Protein 4EAC (pdb70)

Structure (mmCIF, N/CA/C/O backbone):
data_4EAC
#
_entry.id   4EAC
#
_cell.length_a   158.961
_cell.length_b   238.461
_cell.length_c   54.345
_cell.angle_alpha   90.00
_cell.angle_beta   90.00
_cell.angle_gamma   90.00
#
_symmetry.space_group_name_H-M   'P 21 21 2'
#
loop_
_entity.id
_entity.type
_entity.pdbx_description
1 polymer 'Mannonate dehydratase'
2 non-polymer 'CHLORIDE ION'
3 non-polymer 'MANGANESE (II) ION'
4 water water
#
loop_
_atom_site.group_PDB
_atom_site.id
_atom_site.type_symbol
_atom_site.label_atom_id
_atom_site.label_alt_id
_atom_site.label_comp_id
_atom_site.label_asym_id
_atom_site.label_entity_id
_atom_site.label_seq_id
_atom_site.pdbx_PDB_ins_code
_atom_site.Cartn_x
_atom_site.Cartn_y
_atom_site.Cartn_z
_atom_site.occupancy
_atom_site.B_iso_or_equiv
_atom_site.auth_seq_id
_atom_site.auth_comp_id
_atom_site.auth_asym_id
_atom_site.auth_atom_id
_atom_site.pdbx_PDB_model_num
ATOM 1 N N . SER A 1 19 ? 32.987 -12.352 6.836 1.00 36.43 -1 SER A N 1
ATOM 2 C CA . SER A 1 19 ? 33.131 -13.502 5.882 1.00 37.83 -1 SER A CA 1
ATOM 3 C C . SER A 1 19 ? 34.604 -13.776 5.519 1.00 37.99 -1 SER A C 1
ATOM 4 O O . SER A 1 19 ? 35.084 -14.903 5.680 1.00 38.89 -1 SER A O 1
ATOM 7 N N . HIS A 1 20 ? 35.302 -12.746 5.037 1.00 37.20 0 HIS A N 1
ATOM 8 C CA . HIS A 1 20 ? 36.764 -12.767 4.855 1.00 36.74 0 HIS A CA 1
ATOM 9 C C . HIS A 1 20 ? 37.448 -11.748 5.790 1.00 34.19 0 HIS A C 1
ATOM 10 O O . HIS A 1 20 ? 38.668 -11.749 5.946 1.00 34.27 0 HIS A O 1
ATOM 17 N N . MET A 1 21 ? 36.640 -10.890 6.408 1.00 31.11 1 MET A N 1
ATOM 18 C CA . MET A 1 21 ? 37.084 -9.977 7.456 1.00 28.16 1 MET A CA 1
ATOM 19 C C . MET A 1 21 ? 37.824 -10.733 8.573 1.00 26.77 1 MET A C 1
ATOM 20 O O . MET A 1 21 ? 37.374 -11.793 9.014 1.00 26.31 1 MET A O 1
ATOM 25 N N . GLU A 1 22 ? 38.949 -10.182 9.025 1.00 24.72 2 GLU A N 1
ATOM 26 C CA . GLU A 1 22 ? 39.699 -10.775 10.125 1.00 23.75 2 GLU A CA 1
ATOM 27 C C . GLU A 1 22 ? 39.018 -10.486 11.476 1.00 21.41 2 GLU A C 1
ATOM 28 O O . GLU A 1 22 ? 39.129 -9.395 12.029 1.00 20.40 2 GLU A O 1
ATOM 34 N N . GLN A 1 23 ? 38.308 -11.483 11.986 1.00 20.06 3 GLN A N 1
ATOM 35 C CA . GLN A 1 23 ? 37.437 -11.310 13.133 1.00 18.63 3 GLN A CA 1
ATOM 36 C C . GLN A 1 23 ? 38.083 -11.850 14.383 1.00 17.86 3 GLN A C 1
ATOM 37 O O . GLN A 1 23 ? 38.369 -13.045 14.474 1.00 17.77 3 GLN A O 1
ATOM 43 N N . THR A 1 24 ? 38.324 -10.943 15.332 1.00 16.36 4 THR A N 1
ATOM 44 C CA . THR A 1 24 ? 39.027 -11.270 16.576 1.00 15.61 4 THR A CA 1
ATOM 45 C C . THR A 1 24 ? 38.178 -10.939 17.808 1.00 14.49 4 THR A C 1
ATOM 46 O O . THR A 1 24 ? 37.132 -10.300 17.708 1.00 13.60 4 THR A O 1
ATOM 50 N N . TRP A 1 25 ? 38.632 -11.379 18.975 1.00 13.83 5 TRP A N 1
ATOM 51 C CA . TRP A 1 25 ? 37.796 -11.342 20.167 1.00 12.93 5 TRP A CA 1
ATOM 52 C C . TRP A 1 25 ? 38.696 -11.291 21.378 1.00 13.00 5 TRP A C 1
ATOM 53 O O . TRP A 1 25 ? 39.590 -12.143 21.539 1.00 13.66 5 TRP A O 1
ATOM 64 N N . ARG A 1 26 ? 38.477 -10.299 22.232 1.00 12.05 6 ARG A N 1
ATOM 65 C CA . ARG A 1 26 ? 39.289 -10.195 23.431 1.00 12.60 6 ARG A CA 1
ATOM 66 C C . ARG A 1 26 ? 38.910 -11.256 24.468 1.00 12.68 6 ARG A C 1
ATOM 67 O O . ARG A 1 26 ? 37.757 -11.351 24.875 1.00 11.64 6 ARG A O 1
ATOM 75 N N . TRP A 1 27 ? 39.904 -12.051 24.863 1.00 13.65 7 TRP A N 1
ATOM 76 C CA . TRP A 1 27 ? 39.751 -13.120 25.848 1.00 14.27 7 TRP A CA 1
ATOM 77 C C . TRP A 1 27 ? 40.775 -12.874 26.934 1.00 15.28 7 TRP A C 1
ATOM 78 O O . TRP A 1 27 ? 41.955 -12.722 26.633 1.00 16.03 7 TRP A O 1
ATOM 89 N N . TYR A 1 28 ? 40.345 -12.843 28.198 1.00 16.03 8 TYR A N 1
ATOM 90 C CA . TYR A 1 28 ? 41.264 -12.487 29.295 1.00 17.07 8 TYR A CA 1
ATOM 91 C C . TYR A 1 28 ? 42.140 -13.625 29.809 1.00 18.28 8 TYR A C 1
ATOM 92 O O . TYR A 1 28 ? 43.023 -13.409 30.638 1.00 19.60 8 TYR A O 1
ATOM 101 N N . GLY A 1 29 ? 41.917 -14.832 29.306 1.00 18.81 9 GLY A N 1
ATOM 102 C CA . GLY A 1 29 ? 42.691 -15.989 29.751 1.00 19.53 9 GLY A CA 1
ATOM 103 C C . GLY A 1 29 ? 41.823 -17.044 30.417 1.00 20.02 9 GLY A C 1
ATOM 104 O O . GLY A 1 29 ? 40.585 -16.938 30.400 1.00 19.13 9 GLY A O 1
ATOM 105 N N . PRO A 1 30 ? 42.467 -18.075 31.009 1.00 20.82 10 PRO A N 1
ATOM 106 C CA . PRO A 1 30 ? 41.782 -19.208 31.618 1.00 21.29 10 PRO A CA 1
ATOM 107 C C . PRO A 1 30 ? 40.705 -18.830 32.629 1.00 20.84 10 PRO A C 1
ATOM 108 O O . PRO A 1 30 ? 39.768 -19.594 32.797 1.00 21.51 10 PRO A O 1
ATOM 112 N N . ASN A 1 31 ? 40.839 -17.683 33.295 1.00 20.50 11 ASN A N 1
ATOM 113 C CA . ASN A 1 31 ? 39.864 -17.253 34.311 1.00 20.54 11 ASN A CA 1
ATOM 114 C C . ASN A 1 31 ? 38.665 -16.442 33.758 1.00 19.11 11 ASN A C 1
ATOM 115 O O . ASN A 1 31 ? 37.722 -16.136 34.498 1.00 18.42 11 ASN A O 1
ATOM 120 N N . ASP A 1 32 ? 38.713 -16.095 32.469 1.00 18.21 12 ASP A N 1
ATOM 121 C CA . ASP A 1 32 ? 37.603 -15.407 31.778 1.00 16.74 12 ASP A CA 1
ATOM 122 C C . ASP A 1 32 ? 36.378 -16.308 31.776 1.00 16.26 12 ASP A C 1
ATOM 123 O O . ASP A 1 32 ? 36.474 -17.457 31.355 1.00 17.24 12 ASP A O 1
ATOM 128 N N . PRO A 1 33 ? 35.219 -15.798 32.239 1.00 15.56 13 PRO A N 1
ATOM 129 C CA . PRO A 1 33 ? 33.982 -16.603 32.186 1.00 15.36 13 PRO A CA 1
ATOM 130 C C . PRO A 1 33 ? 33.541 -16.953 30.756 1.00 14.94 13 PRO A C 1
ATOM 131 O O . PRO A 1 33 ? 32.783 -17.905 30.551 1.00 14.72 13 PRO A O 1
ATOM 135 N N . VAL A 1 34 ? 34.022 -16.182 29.783 1.00 14.24 14 VAL A N 1
ATOM 136 C CA . VAL A 1 34 ? 33.826 -16.496 28.387 1.00 13.76 14 VAL A CA 1
ATOM 137 C C . VAL A 1 34 ? 34.900 -17.495 27.952 1.00 14.51 14 VAL A C 1
ATOM 138 O O . VAL A 1 34 ? 36.097 -17.223 28.050 1.00 14.53 14 VAL A O 1
ATOM 142 N N . SER A 1 35 ? 34.451 -18.655 27.487 1.00 14.96 15 SER A N 1
ATOM 143 C CA . SER A 1 35 ? 35.327 -19.735 27.061 1.00 15.31 15 SER A CA 1
ATOM 144 C C . SER A 1 35 ? 35.763 -19.559 25.613 1.00 15.38 15 SER A C 1
ATOM 145 O O . SER A 1 35 ? 35.158 -18.789 24.849 1.00 15.11 15 SER A O 1
ATOM 148 N N . LEU A 1 36 ? 36.803 -20.288 25.222 1.00 15.91 16 LEU A N 1
ATOM 149 C CA . LEU A 1 36 ? 37.275 -20.224 23.842 1.00 16.02 16 LEU A CA 1
ATOM 150 C C . LEU A 1 36 ? 36.279 -20.883 22.885 1.00 16.31 16 LEU A C 1
ATOM 151 O O . LEU A 1 36 ? 36.257 -20.559 21.697 1.00 16.59 16 LEU A O 1
ATOM 156 N N . ALA A 1 37 ? 35.446 -21.782 23.412 1.00 15.90 17 ALA A N 1
ATOM 157 C CA . ALA A 1 37 ? 34.353 -22.360 22.641 1.00 16.47 17 ALA A CA 1
ATOM 158 C C . ALA A 1 37 ? 33.284 -21.306 22.311 1.00 15.78 17 ALA A C 1
ATOM 159 O O . ALA A 1 37 ? 32.754 -21.297 21.203 1.00 16.14 17 ALA A O 1
ATOM 161 N N . ASP A 1 38 ? 32.976 -20.431 23.270 1.00 15.11 18 ASP A N 1
ATOM 162 C CA . ASP A 1 38 ? 32.066 -19.305 23.041 1.00 14.56 18 ASP A CA 1
ATOM 163 C C . ASP A 1 38 ? 32.613 -18.407 21.929 1.00 14.50 18 ASP A C 1
ATOM 164 O O . ASP A 1 38 ? 31.868 -17.970 21.045 1.00 13.85 18 ASP A O 1
ATOM 169 N N . VAL A 1 39 ? 33.916 -18.135 21.997 1.00 14.51 19 VAL A N 1
ATOM 170 C CA . VAL A 1 39 ? 34.601 -17.301 21.018 1.00 14.77 19 VAL A CA 1
ATOM 171 C C . VAL A 1 39 ? 34.480 -17.877 19.604 1.00 15.65 19 VAL A C 1
ATOM 172 O O . VAL A 1 39 ? 34.146 -17.155 18.666 1.00 15.17 19 VAL A O 1
ATOM 176 N N . ARG A 1 40 ? 34.726 -19.177 19.454 1.00 16.72 20 ARG A N 1
ATOM 177 C CA . ARG A 1 40 ? 34.608 -19.798 18.136 1.00 17.58 20 ARG A CA 1
ATOM 178 C C . ARG A 1 40 ? 33.192 -19.760 17.593 1.00 16.88 20 ARG A C 1
ATOM 179 O O . ARG A 1 40 ? 32.989 -19.464 16.418 1.00 16.70 20 ARG A O 1
ATOM 187 N N . GLN A 1 41 ? 32.225 -20.066 18.454 1.00 16.15 21 GLN A N 1
ATOM 188 C CA . GLN A 1 41 ? 30.808 -20.074 18.074 1.00 15.87 21 GLN A CA 1
ATOM 189 C C . GLN A 1 41 ? 30.307 -18.657 17.730 1.00 14.93 21 GLN A C 1
ATOM 190 O O . GLN A 1 41 ? 29.388 -18.496 16.921 1.00 15.34 21 GLN A O 1
ATOM 196 N N . ALA A 1 42 ? 30.939 -17.639 18.315 1.00 13.49 22 ALA A N 1
ATOM 197 C CA . ALA A 1 42 ? 30.662 -16.245 17.959 1.00 12.58 22 ALA A CA 1
ATOM 198 C C . ALA A 1 42 ? 31.130 -15.905 16.534 1.00 12.55 22 ALA A C 1
ATOM 199 O O . ALA A 1 42 ? 30.668 -14.940 15.948 1.00 11.54 22 ALA A O 1
ATOM 201 N N . GLY A 1 43 ? 32.019 -16.730 15.991 1.00 13.55 23 GLY A N 1
ATOM 202 C CA . GLY A 1 43 ? 32.517 -16.591 14.617 1.00 14.75 23 GLY A CA 1
ATOM 203 C C . GLY A 1 43 ? 33.854 -15.867 14.508 1.00 15.21 23 GLY A C 1
ATOM 204 O O . GLY A 1 43 ? 34.270 -15.511 13.411 1.00 15.80 23 GLY A O 1
ATOM 205 N N . ALA A 1 44 ? 34.519 -15.625 15.639 1.00 15.14 24 ALA A N 1
ATOM 206 C CA . ALA A 1 44 ? 35.867 -15.072 15.631 1.00 15.70 24 ALA A CA 1
ATOM 207 C C . ALA A 1 44 ? 36.884 -16.176 15.330 1.00 16.91 24 ALA A C 1
ATOM 208 O O . ALA A 1 44 ? 36.713 -17.312 15.758 1.00 17.12 24 ALA A O 1
ATOM 210 N N . THR A 1 45 ? 37.929 -15.844 14.580 1.00 17.72 25 THR A N 1
ATOM 211 C CA . THR A 1 45 ? 38.975 -16.814 14.267 1.00 19.29 25 THR A CA 1
ATOM 212 C C . THR A 1 45 ? 40.262 -16.435 14.981 1.00 19.17 25 THR A C 1
ATOM 213 O O . THR A 1 45 ? 41.227 -17.205 15.011 1.00 20.97 25 THR A O 1
ATOM 217 N N . GLY A 1 46 ? 40.272 -15.245 15.560 1.00 17.81 26 GLY A N 1
ATOM 218 C CA . GLY A 1 46 ? 41.449 -14.733 16.225 1.00 17.72 26 GLY A CA 1
ATOM 219 C C . GLY A 1 46 ? 41.144 -14.322 17.638 1.00 17.23 26 GLY A C 1
ATOM 220 O O . GLY A 1 46 ? 40.020 -13.915 17.946 1.00 16.99 26 GLY A O 1
ATOM 221 N N . VAL A 1 47 ? 42.146 -14.435 18.500 1.00 17.33 27 VAL A N 1
ATOM 222 C CA . VAL A 1 47 ? 42.026 -13.992 19.879 1.00 16.63 27 VAL A CA 1
ATOM 223 C C . VAL A 1 47 ? 42.930 -12.794 20.147 1.00 16.75 27 VAL A C 1
ATOM 224 O O . VAL A 1 47 ? 44.063 -12.725 19.659 1.00 17.13 27 VAL A O 1
ATOM 228 N N . VAL A 1 48 ? 42.393 -11.846 20.909 1.00 16.07 28 VAL A N 1
ATOM 229 C CA . VAL A 1 48 ? 43.125 -10.702 21.405 1.00 15.66 28 VAL A CA 1
ATOM 230 C C . VAL A 1 48 ? 43.281 -10.942 22.906 1.00 16.28 28 VAL A C 1
ATOM 231 O O . VAL A 1 48 ? 42.297 -11.210 23.608 1.00 15.78 28 VAL A O 1
ATOM 235 N N . THR A 1 49 ? 44.514 -10.879 23.397 1.00 16.66 29 THR A N 1
ATOM 236 C CA . THR A 1 49 ? 44.757 -11.165 24.792 1.00 17.31 29 THR A CA 1
ATOM 237 C C . THR A 1 49 ? 46.065 -10.548 25.269 1.00 18.37 29 THR A C 1
ATOM 238 O O . THR A 1 49 ? 46.804 -9.950 24.477 1.00 19.26 29 THR A O 1
ATOM 242 N N . ALA A 1 50 ? 46.316 -10.648 26.570 1.00 18.54 30 ALA A N 1
ATOM 243 C CA . ALA A 1 50 ? 47.545 -10.146 27.169 1.00 19.44 30 ALA A CA 1
ATOM 244 C C . ALA A 1 50 ? 47.862 -11.002 28.380 1.00 20.27 30 ALA A C 1
ATOM 245 O O . ALA A 1 50 ? 46.996 -11.732 28.876 1.00 20.08 30 ALA A O 1
ATOM 247 N N . LEU A 1 51 ? 49.097 -10.909 28.856 1.00 21.39 31 LEU A N 1
ATOM 248 C CA . LEU A 1 51 ? 49.501 -11.620 30.057 1.00 22.55 31 LEU A CA 1
ATOM 249 C C . LEU A 1 51 ? 49.274 -10.723 31.285 1.00 22.87 31 LEU A C 1
ATOM 250 O O . LEU A 1 51 ? 50.214 -10.131 31.837 1.00 23.45 31 LEU A O 1
ATOM 255 N N . HIS A 1 52 ? 48.006 -10.628 31.685 1.00 22.38 32 HIS A N 1
ATOM 256 C CA . HIS A 1 52 ? 47.559 -9.733 32.756 1.00 22.83 32 HIS A CA 1
ATOM 257 C C . HIS A 1 52 ? 48.171 -10.010 34.133 1.00 23.97 32 HIS A C 1
ATOM 258 O O . HIS A 1 52 ? 48.263 -9.103 34.959 1.00 24.09 32 HIS A O 1
ATOM 265 N N . HIS A 1 53 ? 48.589 -11.256 34.357 1.00 25.23 33 HIS A N 1
ATOM 266 C CA . HIS A 1 53 ? 49.135 -11.716 35.641 1.00 26.73 33 HIS A CA 1
ATOM 267 C C . HIS A 1 53 ? 50.605 -11.334 35.832 1.00 28.31 33 HIS A C 1
ATOM 268 O O . HIS A 1 53 ? 51.148 -11.439 36.935 1.00 29.41 33 HIS A O 1
ATOM 275 N N . ILE A 1 54 ? 51.248 -10.898 34.754 1.00 29.16 34 ILE A N 1
ATOM 276 C CA . ILE A 1 54 ? 52.627 -10.439 34.817 1.00 30.77 34 ILE A CA 1
ATOM 277 C C . ILE A 1 54 ? 52.657 -8.981 35.260 1.00 31.13 34 ILE A C 1
ATOM 278 O O . ILE A 1 54 ? 52.024 -8.126 34.628 1.00 30.67 34 ILE A O 1
ATOM 283 N N . PRO A 1 55 ? 53.380 -8.694 36.362 1.00 32.30 35 PRO A N 1
ATOM 284 C CA . PRO A 1 55 ? 53.403 -7.346 36.936 1.00 32.39 35 PRO A CA 1
ATOM 285 C C . PRO A 1 55 ? 53.777 -6.284 35.915 1.00 32.58 35 PRO A C 1
ATOM 286 O O . PRO A 1 55 ? 54.553 -6.544 34.994 1.00 32.95 35 PRO A O 1
ATOM 290 N N . ASN A 1 56 ? 53.205 -5.100 36.087 1.00 32.54 36 ASN A N 1
ATOM 291 C CA . ASN A 1 56 ? 53.458 -3.963 35.222 1.00 32.67 36 ASN A CA 1
ATOM 292 C C . ASN A 1 56 ? 54.927 -3.664 35.064 1.00 33.60 36 ASN A C 1
ATOM 293 O O . ASN A 1 56 ? 55.640 -3.526 36.059 1.00 34.42 36 ASN A O 1
ATOM 298 N N . GLY A 1 57 ? 55.363 -3.555 33.809 1.00 33.31 37 GLY A N 1
ATOM 299 C CA . GLY A 1 57 ? 56.730 -3.178 33.489 1.00 33.81 37 GLY A CA 1
ATOM 300 C C . GLY A 1 57 ? 57.729 -4.315 33.431 1.00 34.49 37 GLY A C 1
ATOM 301 O O . GLY A 1 57 ? 58.869 -4.115 33.008 1.00 35.82 37 GLY A O 1
ATOM 302 N N . GLU A 1 58 ? 57.329 -5.510 33.855 1.00 33.80 38 GLU A N 1
ATOM 303 C CA . GLU A 1 58 ? 58.253 -6.647 33.818 1.00 34.55 38 GLU A CA 1
ATOM 304 C C . GLU A 1 58 ? 58.203 -7.318 32.446 1.00 33.84 38 GLU A C 1
ATOM 305 O O . GLU A 1 58 ? 57.204 -7.191 31.722 1.00 32.43 38 GLU A O 1
ATOM 311 N N . VAL A 1 59 ? 59.291 -8.008 32.101 1.00 34.21 39 VAL A N 1
ATOM 312 C CA . VAL A 1 59 ? 59.437 -8.705 30.829 1.00 33.78 39 VAL A CA 1
ATOM 313 C C . VAL A 1 59 ? 58.455 -9.873 30.735 1.00 32.82 39 VAL A C 1
ATOM 314 O O . VAL A 1 59 ? 58.302 -10.648 31.687 1.00 32.69 39 VAL A O 1
ATOM 318 N N . TRP A 1 60 ? 57.789 -9.981 29.588 1.00 31.57 40 TRP A N 1
ATOM 319 C CA . TRP A 1 60 ? 56.962 -11.141 29.274 1.00 30.71 40 TRP A CA 1
ATOM 320 C C . TRP A 1 60 ? 57.881 -12.200 28.689 1.00 31.59 40 TRP A C 1
ATOM 321 O O . TRP A 1 60 ? 58.394 -12.034 27.581 1.00 31.91 40 TRP A O 1
ATOM 332 N N . SER A 1 61 ? 58.097 -13.279 29.435 1.00 31.79 41 SER A N 1
ATOM 333 C CA . SER A 1 61 ? 58.991 -14.343 28.997 1.00 32.82 41 SER A CA 1
ATOM 334 C C . SER A 1 61 ? 58.408 -15.157 27.845 1.00 32.28 41 SER A C 1
ATOM 335 O O . SER A 1 61 ? 57.181 -15.245 27.680 1.00 31.15 41 SER A O 1
ATOM 338 N N . VAL A 1 62 ? 59.297 -15.753 27.056 1.00 33.09 42 VAL A N 1
ATOM 339 C CA . VAL A 1 62 ? 58.904 -16.666 25.990 1.00 33.14 42 VAL A CA 1
ATOM 340 C C . VAL A 1 62 ? 58.024 -17.805 26.537 1.00 32.92 42 VAL A C 1
ATOM 341 O O . VAL A 1 62 ? 57.029 -18.174 25.920 1.00 32.29 42 VAL A O 1
ATOM 345 N N . GLU A 1 63 ? 58.385 -18.341 27.700 1.00 33.48 43 GLU A N 1
ATOM 346 C CA . GLU A 1 63 ? 57.605 -19.400 28.333 1.00 33.73 43 GLU A CA 1
ATOM 347 C C . GLU A 1 63 ? 56.131 -19.000 28.547 1.00 31.81 43 GLU A C 1
ATOM 348 O O . GLU A 1 63 ? 55.228 -19.759 28.197 1.00 31.05 43 GLU A O 1
ATOM 354 N N . GLU A 1 64 ? 55.909 -17.815 29.117 1.00 30.74 44 GLU A N 1
ATOM 355 C CA . GLU A 1 64 ? 54.556 -17.340 29.432 1.00 29.64 44 GLU A CA 1
ATOM 356 C C . GLU A 1 64 ? 53.753 -17.048 28.168 1.00 28.16 44 GLU A C 1
ATOM 357 O O . GLU A 1 64 ? 52.578 -17.383 28.080 1.00 27.26 44 GLU A O 1
ATOM 363 N N . ILE A 1 65 ? 54.415 -16.446 27.187 1.00 28.11 45 ILE A N 1
ATOM 364 C CA . ILE A 1 65 ? 53.806 -16.139 25.903 1.00 27.27 45 ILE A CA 1
ATOM 365 C C . ILE A 1 65 ? 53.358 -17.415 25.185 1.00 27.74 45 ILE A C 1
ATOM 366 O O . ILE A 1 65 ? 52.213 -17.496 24.727 1.00 26.78 45 ILE A O 1
ATOM 371 N N . LEU A 1 66 ? 54.251 -18.405 25.111 1.00 29.13 46 LEU A N 1
ATOM 372 C CA . LEU A 1 66 ? 53.966 -19.678 24.439 1.00 29.98 46 LEU A CA 1
ATOM 373 C C . LEU A 1 66 ? 52.869 -20.477 25.127 1.00 29.72 46 LEU A C 1
ATOM 374 O O . LEU A 1 66 ? 52.091 -21.161 24.459 1.00 29.74 46 LEU A O 1
ATOM 379 N N . LYS A 1 67 ? 52.822 -20.395 26.454 1.00 29.58 47 LYS A N 1
ATOM 380 C CA . LYS A 1 67 ? 51.751 -21.007 27.240 1.00 29.82 47 LYS A CA 1
ATOM 381 C C . LYS A 1 67 ? 50.362 -20.488 26.824 1.00 27.96 47 LYS A C 1
ATOM 382 O O . LYS A 1 67 ? 49.460 -21.280 26.546 1.00 27.94 47 LYS A O 1
ATOM 388 N N . ARG A 1 68 ? 50.202 -19.166 26.776 1.00 26.62 48 ARG A N 1
ATOM 389 C CA . ARG A 1 68 ? 48.928 -18.551 26.374 1.00 24.98 48 ARG A CA 1
ATOM 390 C C . ARG A 1 68 ? 48.600 -18.869 24.913 1.00 25.14 48 ARG A C 1
ATOM 391 O O . ARG A 1 68 ? 47.455 -19.176 24.574 1.00 24.30 48 ARG A O 1
ATOM 399 N N . LYS A 1 69 ? 49.625 -18.810 24.067 1.00 25.98 49 LYS A N 1
ATOM 400 C CA . LYS A 1 69 ? 49.509 -19.153 22.655 1.00 26.56 49 LYS A CA 1
ATOM 401 C C . LYS A 1 69 ? 49.002 -20.590 22.449 1.00 26.76 49 LYS A C 1
ATOM 402 O O . LYS A 1 69 ? 48.038 -20.812 21.698 1.00 26.60 49 LYS A O 1
ATOM 408 N N . ALA A 1 70 ? 49.617 -21.542 23.148 1.00 27.16 50 ALA A N 1
ATOM 409 C CA . ALA A 1 70 ? 49.240 -22.957 23.057 1.00 27.76 50 ALA A CA 1
ATOM 410 C C . ALA A 1 70 ? 47.788 -23.196 23.459 1.00 26.99 50 ALA A C 1
ATOM 411 O O . ALA A 1 70 ? 47.078 -23.931 22.781 1.00 27.02 50 ALA A O 1
ATOM 413 N N . ILE A 1 71 ? 47.352 -22.564 24.549 1.00 26.16 51 ILE A N 1
ATOM 414 C CA . ILE A 1 71 ? 45.977 -22.694 25.022 1.00 26.02 51 ILE A CA 1
ATOM 415 C C . ILE A 1 71 ? 44.983 -22.243 23.945 1.00 24.67 51 ILE A C 1
ATOM 416 O O . ILE A 1 71 ? 43.959 -22.894 23.710 1.00 24.44 51 ILE A O 1
ATOM 421 N N . ILE A 1 72 ? 45.305 -21.133 23.295 1.00 23.81 52 ILE A N 1
ATOM 422 C CA . ILE A 1 72 ? 44.472 -20.567 22.240 1.00 22.91 52 ILE A CA 1
ATOM 423 C C . ILE A 1 72 ? 44.450 -21.463 20.995 1.00 23.84 52 ILE A C 1
ATOM 424 O O . ILE A 1 72 ? 43.382 -21.746 20.449 1.00 23.38 52 ILE A O 1
ATOM 429 N N . GLU A 1 73 ? 45.619 -21.935 20.573 1.00 25.14 53 GLU A N 1
ATOM 430 C CA . GLU A 1 73 ? 45.710 -22.801 19.393 1.00 26.84 53 GLU A CA 1
ATOM 431 C C . GLU A 1 73 ? 45.028 -24.142 19.625 1.00 27.55 53 GLU A C 1
ATOM 432 O O . GLU A 1 73 ? 44.485 -24.759 18.703 1.00 27.87 53 GLU A O 1
ATOM 438 N N . ASP A 1 74 ? 45.045 -24.561 20.883 1.00 27.93 54 ASP A N 1
ATOM 439 C CA . ASP A 1 74 ? 44.355 -25.745 21.354 1.00 29.02 54 ASP A CA 1
ATOM 440 C C . ASP A 1 74 ? 42.857 -25.703 21.039 1.00 28.02 54 ASP A C 1
ATOM 441 O O . ASP A 1 74 ? 42.240 -26.744 20.804 1.00 28.67 54 ASP A O 1
ATOM 446 N N . ALA A 1 75 ? 42.280 -24.500 21.065 1.00 26.16 55 ALA A N 1
ATOM 447 C CA . ALA A 1 75 ? 40.856 -24.312 20.830 1.00 25.34 55 ALA A CA 1
ATOM 448 C C . ALA A 1 75 ? 40.539 -24.087 19.350 1.00 25.31 55 ALA A C 1
ATOM 449 O O . ALA A 1 75 ? 39.385 -23.858 18.993 1.00 24.70 55 ALA A O 1
ATOM 451 N N . GLY A 1 76 ? 41.560 -24.170 18.499 1.00 25.77 56 GLY A N 1
ATOM 452 C CA . GLY A 1 76 ? 41.391 -23.981 17.053 1.00 26.10 56 GLY A CA 1
ATOM 453 C C . GLY A 1 76 ? 41.346 -22.510 16.693 1.00 25.32 56 GLY A C 1
ATOM 454 O O . GLY A 1 76 ? 40.693 -22.113 15.729 1.00 25.05 56 GLY A O 1
ATOM 455 N N . LEU A 1 77 ? 42.037 -21.703 17.491 1.00 24.76 57 LEU A N 1
ATOM 456 C CA . LEU A 1 77 ? 42.101 -20.267 17.293 1.00 23.80 57 LEU A CA 1
ATOM 457 C C . LEU A 1 77 ? 43.568 -19.857 17.150 1.00 24.09 57 LEU A C 1
ATOM 458 O O . LEU A 1 77 ? 44.458 -20.663 17.383 1.00 25.15 57 LEU A O 1
ATOM 463 N N . VAL A 1 78 ? 43.820 -18.617 16.746 1.00 23.85 58 VAL A N 1
ATOM 464 C CA . VAL A 1 78 ? 45.180 -18.070 16.740 1.00 23.99 58 VAL A CA 1
ATOM 465 C C . VAL A 1 78 ? 45.221 -16.821 17.615 1.00 23.17 58 VAL A C 1
ATOM 466 O O . VAL A 1 78 ? 44.214 -16.133 17.782 1.00 22.31 58 VAL A O 1
ATOM 470 N N . TRP A 1 79 ? 46.379 -16.543 18.198 1.00 23.74 59 TRP A N 1
ATOM 471 C CA . TRP A 1 79 ? 46.568 -15.320 18.968 1.00 23.17 59 TRP A CA 1
ATOM 472 C C . TRP A 1 79 ? 47.042 -14.240 18.007 1.00 23.54 59 TRP A C 1
ATOM 473 O O . TRP A 1 79 ? 48.171 -14.275 17.527 1.00 24.50 59 TRP A O 1
ATOM 484 N N . SER A 1 80 ? 46.150 -13.290 17.737 1.00 23.16 60 SER A N 1
ATOM 485 C CA . SER A 1 80 ? 46.300 -12.322 16.650 1.00 23.40 60 SER A CA 1
ATOM 486 C C . SER A 1 80 ? 46.924 -11.013 17.094 1.00 22.71 60 SER A C 1
ATOM 487 O O . SER A 1 80 ? 47.792 -10.473 16.415 1.00 23.12 60 SER A O 1
ATOM 490 N N . VAL A 1 81 ? 46.430 -10.488 18.214 1.00 21.22 61 VAL A N 1
ATOM 491 C CA . VAL A 1 81 ? 46.798 -9.166 18.687 1.00 20.23 61 VAL A CA 1
ATOM 492 C C . VAL A 1 81 ? 47.002 -9.215 20.194 1.00 20.03 61 VAL A C 1
ATOM 493 O O . VAL A 1 81 ? 46.297 -9.930 20.900 1.00 19.51 61 VAL A O 1
ATOM 497 N N . VAL A 1 82 ? 47.997 -8.473 20.663 1.00 20.07 62 VAL A N 1
ATOM 498 C CA . VAL A 1 82 ? 48.234 -8.290 22.071 1.00 20.18 62 VAL A CA 1
ATOM 499 C C . VAL A 1 82 ? 47.524 -7.005 22.493 1.00 19.70 62 VAL A C 1
ATOM 500 O O . VAL A 1 82 ? 47.735 -5.954 21.896 1.00 20.24 62 VAL A O 1
ATOM 504 N N . GLU A 1 83 ? 46.682 -7.092 23.515 1.00 19.33 63 GLU A N 1
ATOM 505 C CA . GLU A 1 83 ? 46.061 -5.900 24.101 1.00 18.93 63 GLU A CA 1
ATOM 506 C C . GLU A 1 83 ? 45.937 -6.064 25.614 1.00 18.96 63 GLU A C 1
ATOM 507 O O . GLU A 1 83 ? 45.065 -6.808 26.077 1.00 18.32 63 GLU A O 1
ATOM 513 N N . SER A 1 84 ? 46.791 -5.396 26.392 1.00 19.36 64 SER A N 1
ATOM 514 C CA . SER A 1 84 ? 47.877 -4.546 25.913 1.00 20.41 64 SER A CA 1
ATOM 515 C C . SER A 1 84 ? 49.191 -4.933 26.597 1.00 21.18 64 SER A C 1
ATOM 516 O O . SER A 1 84 ? 49.200 -5.748 27.525 1.00 21.29 64 SER A O 1
ATOM 519 N N . VAL A 1 85 ? 50.295 -4.351 26.135 1.00 21.84 65 VAL A N 1
ATOM 520 C CA . VAL A 1 85 ? 51.531 -4.364 26.906 1.00 22.60 65 VAL A CA 1
ATOM 521 C C . VAL A 1 85 ? 51.522 -3.046 27.672 1.00 22.74 65 VAL A C 1
ATOM 522 O O . VAL A 1 85 ? 51.625 -1.975 27.066 1.00 22.88 65 VAL A O 1
ATOM 526 N N . PRO A 1 86 ? 51.369 -3.116 29.006 1.00 22.85 66 PRO A N 1
ATOM 527 C CA . PRO A 1 86 ? 51.147 -1.892 29.777 1.00 22.93 66 PRO A CA 1
ATOM 528 C C . PRO A 1 86 ? 52.403 -1.034 29.867 1.00 24.28 66 PRO A C 1
ATOM 529 O O . PRO A 1 86 ? 53.515 -1.563 29.959 1.00 25.22 66 PRO A O 1
ATOM 533 N N . ILE A 1 87 ? 52.212 0.279 29.824 1.00 24.38 67 ILE A N 1
ATOM 534 C CA . ILE A 1 87 ? 53.297 1.236 29.987 1.00 25.48 67 ILE A CA 1
ATOM 535 C C . ILE A 1 87 ? 53.313 1.717 31.442 1.00 25.99 67 ILE A C 1
ATOM 536 O O . ILE A 1 87 ? 52.352 2.345 31.904 1.00 25.53 67 ILE A O 1
ATOM 541 N N . HIS A 1 88 ? 54.394 1.413 32.159 1.00 27.15 68 HIS A N 1
ATOM 542 C CA . HIS A 1 88 ? 54.536 1.791 33.568 1.00 27.64 68 HIS A CA 1
ATOM 543 C C . HIS A 1 88 ? 54.367 3.303 33.751 1.00 27.98 68 HIS A C 1
ATOM 544 O O . HIS A 1 88 ? 54.787 4.092 32.900 1.00 28.17 68 HIS A O 1
ATOM 551 N N . GLU A 1 89 ? 53.732 3.695 34.853 1.00 28.09 69 GLU A N 1
ATOM 552 C CA . GLU A 1 89 ? 53.519 5.116 35.177 1.00 28.83 69 GLU A CA 1
ATOM 553 C C . GLU A 1 89 ? 54.807 5.939 35.270 1.00 30.17 69 GLU A C 1
ATOM 554 O O . GLU A 1 89 ? 54.792 7.142 35.017 1.00 30.53 69 GLU A O 1
ATOM 560 N N . ASP A 1 90 ? 55.909 5.285 35.634 1.00 31.26 70 ASP A N 1
ATOM 561 C CA . ASP A 1 90 ? 57.220 5.930 35.658 1.00 32.88 70 ASP A CA 1
ATOM 562 C C . ASP A 1 90 ? 57.615 6.425 34.273 1.00 33.04 70 ASP A C 1
ATOM 563 O O . ASP A 1 90 ? 58.258 7.464 34.153 1.00 33.87 70 ASP A O 1
ATOM 568 N N . ILE A 1 91 ? 57.239 5.683 33.235 1.00 32.38 71 ILE A N 1
ATOM 569 C CA . ILE A 1 91 ? 57.506 6.120 31.864 1.00 32.82 71 ILE A CA 1
ATOM 570 C C . ILE A 1 91 ? 56.670 7.359 31.513 1.00 32.58 71 ILE A C 1
ATOM 571 O O . ILE A 1 91 ? 57.159 8.295 30.882 1.00 33.44 71 ILE A O 1
ATOM 576 N N . LYS A 1 92 ? 55.418 7.366 31.945 1.00 31.91 72 LYS A N 1
ATOM 577 C CA . LYS A 1 92 ? 54.500 8.458 31.639 1.00 31.85 72 LYS A CA 1
ATOM 578 C C . LYS A 1 92 ? 54.862 9.755 32.360 1.00 33.03 72 LYS A C 1
ATOM 579 O O . LYS A 1 92 ? 54.702 10.841 31.802 1.00 33.06 72 LYS A O 1
ATOM 585 N N . THR A 1 93 ? 55.367 9.635 33.585 1.00 33.92 73 THR A N 1
ATOM 586 C CA . THR A 1 93 ? 55.823 10.799 34.343 1.00 35.41 73 THR A CA 1
ATOM 587 C C . THR A 1 93 ? 57.311 11.105 34.118 1.00 37.41 73 THR A C 1
ATOM 588 O O . THR A 1 93 ? 57.813 12.135 34.586 1.00 38.43 73 THR A O 1
ATOM 592 N N . HIS A 1 94 ? 58.006 10.215 33.402 1.00 38.22 74 HIS A N 1
ATOM 593 C CA . HIS A 1 94 ? 59.461 10.309 33.189 1.00 40.40 74 HIS A CA 1
ATOM 594 C C . HIS A 1 94 ? 60.219 10.463 34.523 1.00 42.05 74 HIS A C 1
ATOM 595 O O . HIS A 1 94 ? 61.055 11.360 34.680 1.00 43.21 74 HIS A O 1
ATOM 602 N N . THR A 1 95 ? 59.892 9.591 35.478 1.00 42.23 75 THR A N 1
ATOM 603 C CA . THR A 1 95 ? 60.543 9.548 36.788 1.00 44.09 75 THR A CA 1
ATOM 604 C C . THR A 1 95 ? 60.966 8.113 37.136 1.00 44.46 75 THR A C 1
ATOM 605 O O . THR A 1 95 ? 60.713 7.183 36.366 1.00 43.57 75 THR A O 1
ATOM 609 N N . GLY A 1 96 ? 61.619 7.950 38.290 1.00 45.69 76 GLY A N 1
ATOM 610 C CA . GLY A 1 96 ? 61.969 6.634 38.830 1.00 46.16 76 GLY A CA 1
ATOM 611 C C . GLY A 1 96 ? 62.734 5.707 37.901 1.00 46.72 76 GLY A C 1
ATOM 612 O O . GLY A 1 96 ? 63.764 6.078 37.341 1.00 47.64 76 GLY A O 1
ATOM 613 N N . ASN A 1 97 ? 62.203 4.501 37.722 1.00 46.22 77 ASN A N 1
ATOM 614 C CA . ASN A 1 97 ? 62.908 3.435 37.013 1.00 46.96 77 ASN A CA 1
ATOM 615 C C . ASN A 1 97 ? 62.552 3.319 35.524 1.00 45.90 77 ASN A C 1
ATOM 616 O O . ASN A 1 97 ? 62.609 2.227 34.950 1.00 45.49 77 ASN A O 1
ATOM 621 N N . TYR A 1 98 ? 62.223 4.451 34.898 1.00 45.40 78 TYR A N 1
ATOM 622 C CA . TYR A 1 98 ? 61.714 4.465 33.521 1.00 44.54 78 TYR A CA 1
ATOM 623 C C . TYR A 1 98 ? 62.633 3.784 32.502 1.00 44.98 78 TYR A C 1
ATOM 624 O O . TYR A 1 98 ? 62.154 3.158 31.554 1.00 44.11 78 TYR A O 1
ATOM 633 N N . GLU A 1 99 ? 63.941 3.908 32.708 1.00 46.09 79 GLU A N 1
ATOM 634 C CA . GLU A 1 99 ? 64.926 3.363 31.772 1.00 46.89 79 GLU A CA 1
ATOM 635 C C . GLU A 1 99 ? 64.923 1.839 31.743 1.00 46.07 79 GLU A C 1
ATOM 636 O O . GLU A 1 99 ? 65.026 1.235 30.670 1.00 46.03 79 GLU A O 1
ATOM 642 N N . GLN A 1 100 ? 64.791 1.230 32.918 1.00 45.29 80 GLN A N 1
ATOM 643 C CA . GLN A 1 100 ? 64.663 -0.218 33.032 1.00 44.44 80 GLN A CA 1
ATOM 644 C C . GLN A 1 100 ? 63.332 -0.711 32.429 1.00 41.96 80 GLN A C 1
ATOM 645 O O . GLN A 1 100 ? 63.313 -1.684 31.669 1.00 41.41 80 GLN A O 1
ATOM 651 N N . TRP A 1 101 ? 62.239 -0.021 32.756 1.00 40.04 81 TRP A N 1
ATOM 652 C CA . TRP A 1 101 ? 60.909 -0.364 32.242 1.00 37.89 81 TRP A CA 1
ATOM 653 C C . TRP A 1 101 ? 60.892 -0.355 30.708 1.00 36.96 81 TRP A C 1
ATOM 654 O O . TRP A 1 101 ? 60.328 -1.257 30.080 1.00 35.88 81 TRP A O 1
ATOM 665 N N . ILE A 1 102 ? 61.529 0.660 30.124 1.00 36.83 82 ILE A N 1
ATOM 666 C CA . ILE A 1 102 ? 61.672 0.779 28.670 1.00 36.21 82 ILE A CA 1
ATOM 667 C C . ILE A 1 102 ? 62.446 -0.409 28.081 1.00 36.57 82 ILE A C 1
ATOM 668 O O . ILE A 1 102 ? 62.023 -0.992 27.081 1.00 35.80 82 ILE A O 1
ATOM 673 N N . ALA A 1 103 ? 63.565 -0.768 28.712 1.00 37.39 83 ALA A N 1
ATOM 674 C CA . ALA A 1 103 ? 64.365 -1.911 28.271 1.00 38.07 83 ALA A CA 1
ATOM 675 C C . ALA A 1 103 ? 63.552 -3.204 28.312 1.00 36.86 83 ALA A C 1
ATOM 676 O O . ALA A 1 103 ? 63.617 -4.018 27.394 1.00 37.11 83 ALA A O 1
ATOM 678 N N . ASN A 1 104 ? 62.783 -3.375 29.382 1.00 35.67 84 ASN A N 1
ATOM 679 C CA . ASN A 1 104 ? 61.902 -4.525 29.541 1.00 34.40 84 ASN A CA 1
ATOM 680 C C . ASN A 1 104 ? 60.792 -4.591 28.482 1.00 32.92 84 ASN A C 1
ATOM 681 O O . ASN A 1 104 ? 60.523 -5.663 27.923 1.00 32.60 84 ASN A O 1
ATOM 686 N N . TYR A 1 105 ? 60.166 -3.442 28.216 1.00 31.56 85 TYR A N 1
ATOM 687 C CA . TYR A 1 105 ? 59.172 -3.301 27.154 1.00 30.20 85 TYR A CA 1
ATOM 688 C C . TYR A 1 105 ? 59.774 -3.737 25.818 1.00 30.77 85 TYR A C 1
ATOM 689 O O . TYR A 1 105 ? 59.163 -4.508 25.068 1.00 30.08 85 TYR A O 1
ATOM 698 N N . GLN A 1 106 ? 60.981 -3.251 25.539 1.00 31.72 86 GLN A N 1
ATOM 699 C CA . GLN A 1 106 ? 61.723 -3.639 24.341 1.00 32.60 86 GLN A CA 1
ATOM 700 C C . GLN A 1 106 ? 61.925 -5.158 24.263 1.00 32.77 86 GLN A C 1
ATOM 701 O O . GLN A 1 106 ? 61.745 -5.754 23.203 1.00 32.59 86 GLN A O 1
ATOM 707 N N . GLN A 1 107 ? 62.278 -5.777 25.390 1.00 33.06 87 GLN A N 1
ATOM 708 C CA . GLN A 1 107 ? 62.521 -7.223 25.437 1.00 33.41 87 GLN A CA 1
ATOM 709 C C . GLN A 1 107 ? 61.225 -8.019 25.281 1.00 31.90 87 GLN A C 1
ATOM 710 O O . GLN A 1 107 ? 61.196 -9.051 24.604 1.00 32.07 87 GLN A O 1
ATOM 716 N N . THR A 1 108 ? 60.160 -7.526 25.906 1.00 30.35 88 THR A N 1
ATOM 717 C CA . THR A 1 108 ? 58.824 -8.079 25.721 1.00 28.86 88 THR A CA 1
ATOM 718 C C . THR A 1 108 ? 58.457 -8.153 24.237 1.00 28.42 88 THR A C 1
ATOM 719 O O . THR A 1 108 ? 57.974 -9.179 23.767 1.00 27.92 88 THR A O 1
ATOM 723 N N . LEU A 1 109 ? 58.715 -7.075 23.499 1.00 28.81 89 LEU A N 1
ATOM 724 C CA . LEU A 1 109 ? 58.369 -7.026 22.070 1.00 28.51 89 LEU A CA 1
ATOM 725 C C . LEU A 1 109 ? 59.193 -8.040 21.271 1.00 29.69 89 LEU A C 1
ATOM 726 O O . LEU A 1 109 ? 58.667 -8.723 20.377 1.00 29.15 89 LEU A O 1
ATOM 731 N N . ARG A 1 110 ? 60.480 -8.136 21.611 1.00 30.72 90 ARG A N 1
ATOM 732 C CA . ARG A 1 110 ? 61.359 -9.157 21.047 1.00 32.24 90 ARG A CA 1
ATOM 733 C C . ARG A 1 110 ? 60.814 -10.562 21.320 1.00 31.75 90 ARG A C 1
ATOM 734 O O . ARG A 1 110 ? 60.778 -11.407 20.421 1.00 32.22 90 ARG A O 1
ATOM 742 N N . ASN A 1 111 ? 60.397 -10.808 22.559 1.00 30.90 91 ASN A N 1
ATOM 743 C CA . ASN A 1 111 ? 59.865 -12.115 22.931 1.00 30.70 91 ASN A CA 1
ATOM 744 C C . ASN A 1 111 ? 58.570 -12.448 22.180 1.00 29.55 91 ASN A C 1
ATOM 745 O O . ASN A 1 111 ? 58.432 -13.548 21.642 1.00 29.84 91 ASN A O 1
ATOM 750 N N . LEU A 1 112 ? 57.646 -11.488 22.123 1.00 28.20 92 LEU A N 1
ATOM 751 C CA . LEU A 1 112 ? 56.405 -11.642 21.352 1.00 27.42 92 LEU A CA 1
ATOM 752 C C . LEU A 1 112 ? 56.675 -11.991 19.896 1.00 28.38 92 LEU A C 1
ATOM 753 O O . LEU A 1 112 ? 56.099 -12.947 19.365 1.00 28.36 92 LEU A O 1
ATOM 758 N N . ALA A 1 113 ? 57.558 -11.217 19.264 1.00 29.16 93 ALA A N 1
ATOM 759 C CA . ALA A 1 113 ? 57.913 -11.426 17.868 1.00 30.39 93 ALA A CA 1
ATOM 760 C C . ALA A 1 113 ? 58.531 -12.801 17.645 1.00 31.67 93 ALA A C 1
ATOM 761 O O . ALA A 1 113 ? 58.182 -13.502 16.696 1.00 31.91 93 ALA A O 1
ATOM 763 N N . GLN A 1 114 ? 59.445 -13.181 18.530 1.00 32.98 94 GLN A N 1
ATOM 764 C CA . GLN A 1 114 ? 60.065 -14.501 18.484 1.00 34.64 94 GLN A CA 1
ATOM 765 C C . GLN A 1 114 ? 59.006 -15.617 18.566 1.00 34.24 94 GLN A C 1
ATOM 766 O O . GLN A 1 114 ? 59.200 -16.711 18.027 1.00 35.26 94 GLN A O 1
ATOM 772 N N . CYS A 1 115 ? 57.882 -15.322 19.222 1.00 32.81 95 CYS A N 1
ATOM 773 C CA . CYS A 1 115 ? 56.770 -16.263 19.322 1.00 32.25 95 CYS A CA 1
ATOM 774 C C . CYS A 1 115 ? 55.713 -16.128 18.207 1.00 31.93 95 CYS A C 1
ATOM 775 O O . CYS A 1 115 ? 54.694 -16.820 18.235 1.00 31.69 95 CYS A O 1
ATOM 778 N N . GLY A 1 116 ? 55.948 -15.240 17.240 1.00 32.18 96 GLY A N 1
ATOM 779 C CA . GLY A 1 116 ? 55.071 -15.110 16.065 1.00 31.91 96 GLY A CA 1
ATOM 780 C C . GLY A 1 116 ? 53.823 -14.263 16.263 1.00 30.79 96 GLY A C 1
ATOM 781 O O . GLY A 1 116 ? 52.837 -14.423 15.542 1.00 30.30 96 GLY A O 1
ATOM 782 N N . ILE A 1 117 ? 53.875 -13.359 17.238 1.00 30.40 97 ILE A N 1
ATOM 783 C CA . ILE A 1 117 ? 52.757 -12.480 17.576 1.00 29.33 97 ILE A CA 1
ATOM 784 C C . ILE A 1 117 ? 53.208 -11.050 17.298 1.00 29.34 97 ILE A C 1
ATOM 785 O O . ILE A 1 117 ? 54.116 -10.537 17.970 1.00 29.90 97 ILE A O 1
ATOM 790 N N . ARG A 1 118 ? 52.590 -10.413 16.307 1.00 28.46 98 ARG A N 1
ATOM 791 C CA . ARG A 1 118 ? 53.231 -9.263 15.652 1.00 29.27 98 ARG A CA 1
ATOM 792 C C . ARG A 1 118 ? 52.460 -7.933 15.636 1.00 27.53 98 ARG A C 1
ATOM 793 O O . ARG A 1 118 ? 52.867 -6.988 14.952 1.00 27.41 98 ARG A O 1
ATOM 801 N N . THR A 1 119 ? 51.372 -7.857 16.399 1.00 25.71 99 THR A N 1
ATOM 802 C CA . THR A 1 119 ? 50.627 -6.613 16.537 1.00 24.30 99 THR A CA 1
ATOM 803 C C . THR A 1 119 ? 50.355 -6.309 18.011 1.00 23.52 99 THR A C 1
ATOM 804 O O . THR A 1 119 ? 49.768 -7.127 18.734 1.00 22.77 99 THR A O 1
ATOM 808 N N . VAL A 1 120 ? 50.781 -5.127 18.447 1.00 22.86 100 VAL A N 1
ATOM 809 C CA . VAL A 1 120 ? 50.637 -4.748 19.841 1.00 22.20 100 VAL A CA 1
ATOM 810 C C . VAL A 1 120 ? 49.828 -3.468 20.010 1.00 21.39 100 VAL A C 1
ATOM 811 O O . VAL A 1 120 ? 50.211 -2.403 19.528 1.00 21.77 100 VAL A O 1
ATOM 815 N N . CYS A 1 121 ? 48.699 -3.609 20.697 1.00 20.30 101 CYS A N 1
ATOM 816 C CA . CYS A 1 121 ? 47.841 -2.502 21.085 1.00 19.62 101 CYS A CA 1
ATOM 817 C C . CYS A 1 121 ? 48.331 -2.012 22.445 1.00 19.50 101 CYS A C 1
ATOM 818 O O . CYS A 1 121 ? 48.762 -2.813 23.268 1.00 20.13 101 CYS A O 1
ATOM 821 N N . TYR A 1 122 ? 48.292 -0.703 22.666 1.00 19.04 102 TYR A N 1
ATOM 822 C CA . TYR A 1 122 ? 48.764 -0.089 23.910 1.00 19.49 102 TYR A CA 1
ATOM 823 C C . TYR A 1 122 ? 48.124 1.296 24.015 1.00 19.43 102 TYR A C 1
ATOM 824 O O . TYR A 1 122 ? 47.528 1.785 23.047 1.00 19.40 102 TYR A O 1
ATOM 833 N N . ASN A 1 123 ? 48.252 1.933 25.176 1.00 19.48 103 ASN A N 1
ATOM 834 C CA . ASN A 1 123 ? 47.737 3.289 25.355 1.00 19.23 103 ASN A CA 1
ATOM 835 C C . ASN A 1 123 ? 48.641 4.160 26.218 1.00 19.93 103 ASN A C 1
ATOM 836 O O . ASN A 1 123 ? 49.523 3.653 26.919 1.00 20.61 103 ASN A O 1
ATOM 841 N N . PHE A 1 124 ? 48.411 5.469 26.167 1.00 19.95 104 PHE A N 1
ATOM 842 C CA . PHE A 1 124 ? 49.176 6.418 26.982 1.00 20.92 104 PHE A CA 1
ATOM 843 C C . PHE A 1 124 ? 48.251 7.290 27.834 1.00 20.55 104 PHE A C 1
ATOM 844 O O . PHE A 1 124 ? 48.553 8.443 28.100 1.00 21.60 104 PHE A O 1
ATOM 852 N N . MET A 1 125 ? 47.104 6.743 28.219 1.00 19.73 105 MET A N 1
ATOM 853 C CA . MET A 1 125 ? 46.226 7.394 29.177 1.00 19.69 105 MET A CA 1
ATOM 854 C C . MET A 1 125 ? 46.955 7.427 30.518 1.00 20.45 105 MET A C 1
ATOM 855 O O . MET A 1 125 ? 47.389 6.382 31.012 1.00 20.18 105 MET A O 1
ATOM 860 N N . PRO A 1 126 ? 47.116 8.628 31.101 1.00 21.10 106 PRO A N 1
ATOM 861 C CA . PRO A 1 126 ? 47.861 8.725 32.356 1.00 21.90 106 PRO A CA 1
ATOM 862 C C . PRO A 1 126 ? 46.974 8.471 33.575 1.00 21.36 106 PRO A C 1
ATOM 863 O O . PRO A 1 126 ? 45.848 8.959 33.618 1.00 21.15 106 PRO A O 1
ATOM 867 N N . VAL A 1 127 ? 47.500 7.710 34.539 1.00 21.69 107 VAL A N 1
ATOM 868 C CA . VAL A 1 127 ? 46.822 7.331 35.797 1.00 21.38 107 VAL A CA 1
ATOM 869 C C . VAL A 1 127 ? 45.618 6.406 35.602 1.00 20.64 107 VAL A C 1
ATOM 870 O O . VAL A 1 127 ? 45.662 5.239 35.997 1.00 20.02 107 VAL A O 1
ATOM 874 N N . LEU A 1 128 ? 44.546 6.933 35.015 1.00 20.22 108 LEU A N 1
ATOM 875 C CA . LEU A 1 128 ? 43.365 6.122 34.724 1.00 19.52 108 LEU A CA 1
ATOM 876 C C . LEU A 1 128 ? 43.381 5.647 33.286 1.00 19.21 108 LEU A C 1
ATOM 877 O O . LEU A 1 128 ? 43.845 6.347 32.384 1.00 19.21 108 LEU A O 1
ATOM 882 N N . ASP A 1 129 ? 42.849 4.450 33.094 1.00 18.56 109 ASP A N 1
ATOM 883 C CA . ASP A 1 129 ? 42.662 3.866 31.791 1.00 18.42 109 ASP A CA 1
ATOM 884 C C . ASP A 1 129 ? 41.245 4.252 31.306 1.00 17.63 109 ASP A C 1
ATOM 885 O O . ASP A 1 129 ? 40.745 5.324 31.660 1.00 17.83 109 ASP A O 1
ATOM 890 N N . TRP A 1 130 ? 40.586 3.406 30.518 1.00 16.60 110 TRP A N 1
ATOM 891 C CA . TRP A 1 130 ? 39.253 3.763 30.015 1.00 16.20 110 TRP A CA 1
ATOM 892 C C . TRP A 1 130 ? 38.251 3.867 31.162 1.00 15.60 110 TRP A C 1
ATOM 893 O O . TRP A 1 130 ? 38.296 3.069 32.098 1.00 15.11 110 TRP A O 1
ATOM 904 N N . THR A 1 131 ? 37.351 4.845 31.073 1.00 14.98 111 THR A N 1
ATOM 905 C CA . THR A 1 131 ? 36.606 5.308 32.250 1.00 14.79 111 THR A CA 1
ATOM 906 C C . THR A 1 131 ? 35.096 5.402 32.051 1.00 14.10 111 THR A C 1
ATOM 907 O O . THR A 1 131 ? 34.617 5.974 31.070 1.00 13.79 111 THR A O 1
ATOM 911 N N . ARG A 1 132 ? 34.362 4.828 33.000 1.00 13.64 112 ARG A N 1
ATOM 912 C CA . ARG A 1 132 ? 32.898 4.851 33.030 1.00 12.91 112 ARG A CA 1
ATOM 913 C C . ARG A 1 132 ? 32.458 5.146 34.472 1.00 13.57 112 ARG A C 1
ATOM 914 O O . ARG A 1 132 ? 33.203 4.867 35.423 1.00 13.45 112 ARG A O 1
ATOM 922 N N . THR A 1 133 ? 31.262 5.717 34.635 1.00 13.64 113 THR A N 1
ATOM 923 C CA . THR A 1 133 ? 30.724 6.019 35.968 1.00 13.79 113 THR A CA 1
ATOM 924 C C . THR A 1 133 ? 29.705 4.968 36.398 1.00 13.96 113 THR A C 1
ATOM 925 O O . THR A 1 133 ? 29.484 4.752 37.593 1.00 14.13 113 THR A O 1
ATOM 929 N N . ASP A 1 134 ? 29.094 4.307 35.419 1.00 13.67 114 ASP A N 1
ATOM 930 C CA . ASP A 1 134 ? 28.002 3.369 35.677 1.00 14.10 114 ASP A CA 1
ATOM 931 C C . ASP A 1 134 ? 28.245 2.136 34.824 1.00 13.99 114 ASP A C 1
ATOM 932 O O . ASP A 1 134 ? 28.410 2.239 33.613 1.00 14.02 114 ASP A O 1
ATOM 937 N N . LEU A 1 135 ? 28.272 0.974 35.469 1.00 14.22 115 LEU A N 1
ATOM 938 C CA . LEU A 1 135 ? 28.599 -0.286 34.805 1.00 13.76 115 LEU A CA 1
ATOM 939 C C . LEU A 1 135 ? 27.365 -1.161 34.593 1.00 14.45 115 LEU A C 1
ATOM 940 O O . LEU A 1 135 ? 27.460 -2.272 34.059 1.00 14.17 115 LEU A O 1
ATOM 945 N N . GLU A 1 136 ? 26.202 -0.654 34.998 1.00 15.16 116 GLU A N 1
ATOM 946 C CA . GLU A 1 136 ? 24.982 -1.465 35.019 1.00 16.79 116 GLU A CA 1
ATOM 947 C C . GLU A 1 136 ? 23.781 -0.640 34.614 1.00 16.63 116 GLU A C 1
ATOM 948 O O . GLU A 1 136 ? 22.700 -0.794 35.176 1.00 16.97 116 GLU A O 1
ATOM 954 N N . TYR A 1 137 ? 23.978 0.235 33.641 1.00 16.41 117 TYR A N 1
ATOM 955 C CA . TYR A 1 137 ? 22.919 1.108 33.184 1.00 16.53 117 TYR A CA 1
ATOM 956 C C . TYR A 1 137 ? 21.882 0.352 32.341 1.00 16.40 117 TYR A C 1
ATOM 957 O O . TYR A 1 137 ? 22.195 -0.143 31.240 1.00 15.86 117 TYR A O 1
ATOM 966 N N . VAL A 1 138 ? 20.653 0.282 32.864 1.00 16.38 118 VAL A N 1
ATOM 967 C CA . VAL A 1 138 ? 19.574 -0.491 32.249 1.00 16.28 118 VAL A CA 1
ATOM 968 C C . VAL A 1 138 ? 18.948 0.294 31.101 1.00 16.55 118 VAL A C 1
ATOM 969 O O . VAL A 1 138 ? 18.494 1.423 31.280 1.00 17.06 118 VAL A O 1
ATOM 973 N N . LEU A 1 139 ? 18.950 -0.317 29.918 1.00 16.17 119 LEU A N 1
ATOM 974 C CA . LEU A 1 139 ? 18.383 0.276 28.718 1.00 15.80 119 LEU A CA 1
ATOM 975 C C . LEU A 1 139 ? 16.910 -0.085 28.647 1.00 16.88 119 LEU A C 1
ATOM 976 O O . LEU A 1 139 ? 16.468 -0.964 29.379 1.00 17.13 119 LEU A O 1
ATOM 981 N N . PRO A 1 140 ? 16.142 0.589 27.765 1.00 17.72 120 PRO A N 1
ATOM 982 C CA . PRO A 1 140 ? 14.711 0.302 27.637 1.00 18.74 120 PRO A CA 1
ATOM 983 C C . PRO A 1 140 ? 14.383 -1.173 27.383 1.00 19.17 120 PRO A C 1
ATOM 984 O O . PRO A 1 140 ? 13.330 -1.635 27.816 1.00 19.89 120 PRO A O 1
ATOM 988 N N . ASP A 1 141 ? 15.281 -1.903 26.721 1.00 18.93 121 ASP A N 1
ATOM 989 C CA . ASP A 1 141 ? 15.062 -3.331 26.433 1.00 19.24 121 ASP A CA 1
ATOM 990 C C . ASP A 1 141 ? 15.455 -4.261 27.592 1.00 18.84 121 ASP A C 1
ATOM 991 O O . ASP A 1 141 ? 15.269 -5.473 27.512 1.00 19.23 121 ASP A O 1
ATOM 996 N N . GLY A 1 142 ? 15.993 -3.690 28.663 1.00 18.07 122 GLY A N 1
ATOM 997 C CA . GLY A 1 142 ? 16.337 -4.468 29.850 1.00 17.47 122 GLY A CA 1
ATOM 998 C C . GLY A 1 142 ? 17.793 -4.911 29.882 1.00 16.62 122 GLY A C 1
ATOM 999 O O . GLY A 1 142 ? 18.298 -5.356 30.921 1.00 16.47 122 GLY A O 1
ATOM 1000 N N . SER A 1 143 ? 18.482 -4.794 28.756 1.00 15.30 123 SER A N 1
ATOM 1001 C CA . SER A 1 143 ? 19.899 -5.099 28.758 1.00 15.15 123 SER A CA 1
ATOM 1002 C C . SER A 1 143 ? 20.666 -4.002 29.501 1.00 14.64 123 SER A C 1
ATOM 1003 O O . SER A 1 143 ? 20.153 -2.883 29.717 1.00 14.52 123 SER A O 1
ATOM 1006 N N . LYS A 1 144 ? 21.882 -4.327 29.916 1.00 13.92 124 LYS A N 1
ATOM 1007 C CA . LYS A 1 144 ? 22.700 -3.372 30.641 1.00 13.56 124 LYS A CA 1
ATOM 1008 C C . LYS A 1 144 ? 23.883 -2.876 29.817 1.00 13.16 124 LYS A C 1
ATOM 1009 O O . LYS A 1 144 ? 24.596 -3.664 29.171 1.00 13.25 124 LYS A O 1
ATOM 1015 N N . ALA A 1 145 ? 24.087 -1.563 29.866 1.00 12.79 125 ALA A N 1
ATOM 1016 C CA . ALA A 1 145 ? 25.160 -0.901 29.146 1.00 12.28 125 ALA A CA 1
ATOM 1017 C C . ALA A 1 145 ? 26.117 -0.191 30.101 1.00 12.17 125 ALA A C 1
ATOM 1018 O O . ALA A 1 145 ? 25.768 0.080 31.261 1.00 12.69 125 ALA A O 1
ATOM 1020 N N . LEU A 1 146 ? 27.315 0.118 29.612 1.00 11.43 126 LEU A N 1
ATOM 1021 C CA . LEU A 1 146 ? 28.230 0.976 30.349 1.00 11.57 126 LEU A CA 1
ATOM 1022 C C . LEU A 1 146 ? 27.892 2.430 30.034 1.00 11.72 126 LEU A C 1
ATOM 1023 O O . LEU A 1 146 ? 27.440 2.754 28.931 1.00 11.10 126 LEU A O 1
ATOM 1028 N N . ARG A 1 147 ? 28.101 3.310 31.004 1.00 12.00 127 ARG A N 1
ATOM 1029 C CA . ARG A 1 147 ? 27.726 4.705 30.821 1.00 12.59 127 ARG A CA 1
ATOM 1030 C C . ARG A 1 147 ? 28.729 5.635 31.504 1.00 13.08 127 ARG A C 1
ATOM 1031 O O . ARG A 1 147 ? 29.248 5.326 32.583 1.00 13.66 127 ARG A O 1
ATOM 1039 N N . PHE A 1 148 ? 29.016 6.755 30.850 1.00 13.29 128 PHE A N 1
ATOM 1040 C CA . PHE A 1 148 ? 29.745 7.845 31.465 1.00 13.74 128 PHE A CA 1
ATOM 1041 C C . PHE A 1 148 ? 28.745 8.973 31.653 1.00 14.74 128 PHE A C 1
ATOM 1042 O O . PHE A 1 148 ? 28.360 9.657 30.682 1.00 14.47 128 PHE A O 1
ATOM 1050 N N . ASP A 1 149 ? 28.301 9.142 32.895 1.00 14.96 129 ASP A N 1
ATOM 1051 C CA . ASP A 1 149 ? 27.352 10.200 33.234 1.00 15.97 129 ASP A CA 1
ATOM 1052 C C . ASP A 1 149 ? 28.157 11.381 33.743 1.00 16.72 129 ASP A C 1
ATOM 1053 O O . ASP A 1 149 ? 28.769 11.318 34.822 1.00 16.75 129 ASP A O 1
ATOM 1058 N N . GLN A 1 150 ? 28.152 12.452 32.952 1.00 17.18 130 GLN A N 1
ATOM 1059 C CA . GLN A 1 150 ? 28.923 13.657 33.253 1.00 17.93 130 GLN A CA 1
ATOM 1060 C C . GLN A 1 150 ? 28.623 14.208 34.650 1.00 18.24 130 GLN A C 1
ATOM 1061 O O . GLN A 1 150 ? 29.516 14.691 35.340 1.00 18.91 130 GLN A O 1
ATOM 1067 N N . ILE A 1 151 ? 27.366 14.125 35.067 1.00 18.72 131 ILE A N 1
ATOM 1068 C CA . ILE A 1 151 ? 26.957 14.632 36.382 1.00 19.12 131 ILE A CA 1
ATOM 1069 C C . ILE A 1 151 ? 27.466 13.711 37.503 1.00 19.38 131 ILE A C 1
ATOM 1070 O O . ILE A 1 151 ? 27.990 14.198 38.515 1.00 19.65 131 ILE A O 1
ATOM 1075 N N . GLU A 1 152 ? 27.358 12.393 37.306 1.00 18.81 132 GLU A N 1
ATOM 1076 C CA . GLU A 1 152 ? 28.014 11.428 38.221 1.00 19.28 132 GLU A CA 1
ATOM 1077 C C . GLU A 1 152 ? 29.524 11.695 38.341 1.00 18.85 132 GLU A C 1
ATOM 1078 O O . GLU A 1 152 ? 30.072 11.708 39.440 1.00 18.96 132 GLU A O 1
ATOM 1084 N N . PHE A 1 153 ? 30.178 11.947 37.210 1.00 18.55 133 PHE A N 1
ATOM 1085 C CA . PHE A 1 153 ? 31.614 12.215 37.203 1.00 18.65 133 PHE A CA 1
ATOM 1086 C C . PHE A 1 153 ? 31.986 13.536 37.891 1.00 19.65 133 PHE A C 1
ATOM 1087 O O . PHE A 1 153 ? 32.969 13.589 38.631 1.00 20.12 133 PHE A O 1
ATOM 1095 N N . ALA A 1 154 ? 31.203 14.583 37.648 1.00 19.68 134 ALA A N 1
ATOM 1096 C CA . ALA A 1 154 ? 31.379 15.852 38.349 1.00 20.92 134 ALA A CA 1
ATOM 1097 C C . ALA A 1 154 ? 31.193 15.680 39.859 1.00 21.52 134 ALA A C 1
ATOM 1098 O O . ALA A 1 154 ? 31.961 16.226 40.654 1.00 22.49 134 ALA A O 1
ATOM 1100 N N . ALA A 1 155 ? 30.169 14.918 40.239 1.00 21.45 135 ALA A N 1
ATOM 1101 C CA . ALA A 1 155 ? 29.866 14.641 41.642 1.00 21.70 135 ALA A CA 1
ATOM 1102 C C . ALA A 1 155 ? 31.032 13.939 42.338 1.00 21.93 135 ALA A C 1
ATOM 1103 O O . ALA A 1 155 ? 31.399 14.312 43.441 1.00 22.50 135 ALA A O 1
ATOM 1105 N N . PHE A 1 156 ? 31.616 12.936 41.682 1.00 21.61 136 PHE A N 1
ATOM 1106 C CA . PHE A 1 156 ? 32.840 12.299 42.167 1.00 21.80 136 PHE A CA 1
ATOM 1107 C C . PHE A 1 156 ? 33.995 13.300 42.345 1.00 23.16 136 PHE A C 1
ATOM 1108 O O . PHE A 1 156 ? 34.623 13.345 43.402 1.00 23.77 136 PHE A O 1
ATOM 1116 N N . GLU A 1 157 ? 34.282 14.072 41.296 1.00 23.68 137 GLU A N 1
ATOM 1117 C CA . GLU A 1 157 ? 35.398 15.013 41.292 1.00 25.09 137 GLU A CA 1
ATOM 1118 C C . GLU A 1 157 ? 35.301 16.096 42.358 1.00 26.13 137 GLU A C 1
ATOM 1119 O O . GLU A 1 157 ? 36.296 16.412 42.998 1.00 26.83 137 GLU A O 1
ATOM 1125 N N . MET A 1 158 ? 34.115 16.670 42.526 1.00 26.71 138 MET A N 1
ATOM 1126 C CA . MET A 1 158 ? 33.950 17.830 43.402 1.00 28.58 138 MET A CA 1
ATOM 1127 C C . MET A 1 158 ? 33.498 17.520 44.835 1.00 29.42 138 MET A C 1
ATOM 1128 O O . MET A 1 158 ? 33.748 18.314 45.741 1.00 30.52 138 MET A O 1
ATOM 1133 N N . HIS A 1 159 ? 32.866 16.365 45.042 1.00 29.06 139 HIS A N 1
ATOM 1134 C CA . HIS A 1 159 ? 32.307 16.018 46.357 1.00 29.99 139 HIS A CA 1
ATOM 1135 C C . HIS A 1 159 ? 32.908 14.774 46.997 1.00 29.67 139 HIS A C 1
ATOM 1136 O O . HIS A 1 159 ? 32.688 14.527 48.178 1.00 30.33 139 HIS A O 1
ATOM 1143 N N . ILE A 1 160 ? 33.652 13.992 46.218 1.00 29.21 140 ILE A N 1
ATOM 1144 C CA . ILE A 1 160 ? 34.296 12.784 46.730 1.00 29.27 140 ILE A CA 1
ATOM 1145 C C . ILE A 1 160 ? 35.811 12.935 46.691 1.00 29.90 140 ILE A C 1
ATOM 1146 O O . ILE A 1 160 ? 36.463 12.955 47.735 1.00 30.78 140 ILE A O 1
ATOM 1151 N N . LEU A 1 161 ? 36.369 13.067 45.491 1.00 30.07 141 LEU A N 1
ATOM 1152 C CA . LEU A 1 161 ? 37.789 13.373 45.344 1.00 30.83 141 LEU A CA 1
ATOM 1153 C C . LEU A 1 161 ? 38.109 14.781 45.887 1.00 32.33 141 LEU A C 1
ATOM 1154 O O . LEU A 1 161 ? 39.164 14.992 46.487 1.00 32.97 141 LEU A O 1
ATOM 1159 N N . LYS A 1 162 ? 37.183 15.722 45.685 1.00 33.07 142 LYS A N 1
ATOM 1160 C CA . LYS A 1 162 ? 37.360 17.128 46.069 1.00 35.19 142 LYS A CA 1
ATOM 1161 C C . LYS A 1 162 ? 38.631 17.729 45.462 1.00 35.81 142 LYS A C 1
ATOM 1162 O O . LYS A 1 162 ? 39.445 18.321 46.169 1.00 36.65 142 LYS A O 1
ATOM 1168 N N . ARG A 1 163 ? 38.806 17.563 44.154 1.00 35.60 143 ARG A N 1
ATOM 1169 C CA . ARG A 1 163 ? 39.997 18.089 43.488 1.00 36.35 143 ARG A CA 1
ATOM 1170 C C . ARG A 1 163 ? 39.907 19.614 43.369 1.00 37.50 143 ARG A C 1
ATOM 1171 O O . ARG A 1 163 ? 38.929 20.133 42.825 1.00 37.27 143 ARG A O 1
ATOM 1179 N N . PRO A 1 164 ? 40.912 20.337 43.905 1.00 38.91 144 PRO A N 1
ATOM 1180 C CA . PRO A 1 164 ? 40.985 21.779 43.674 1.00 40.20 144 PRO A CA 1
ATOM 1181 C C . PRO A 1 164 ? 41.596 22.030 42.304 1.00 40.24 144 PRO A C 1
ATOM 1182 O O . PRO A 1 164 ? 42.581 21.371 41.957 1.00 40.40 144 PRO A O 1
ATOM 1186 N N . GLY A 1 165 ? 41.006 22.892 41.481 1.00 40.62 145 GLY A N 1
ATOM 1187 C CA . GLY A 1 165 ? 39.633 23.353 41.593 1.00 40.57 145 GLY A CA 1
ATOM 1188 C C . GLY A 1 165 ? 38.966 22.761 40.366 1.00 39.31 145 GLY A C 1
ATOM 1189 O O . GLY A 1 165 ? 39.087 23.291 39.254 1.00 39.30 145 GLY A O 1
ATOM 1190 N N . ALA A 1 166 ? 38.292 21.632 40.568 1.00 38.13 146 ALA A N 1
ATOM 1191 C CA . ALA A 1 166 ? 37.691 20.856 39.475 1.00 36.72 146 ALA A CA 1
ATOM 1192 C C . ALA A 1 166 ? 36.575 21.629 38.786 1.00 36.62 146 ALA A C 1
ATOM 1193 O O . ALA A 1 166 ? 36.196 21.315 37.650 1.00 35.63 146 ALA A O 1
ATOM 1195 N N . GLU A 1 167 ? 36.077 22.651 39.486 1.00 37.33 147 GLU A N 1
ATOM 1196 C CA . GLU A 1 167 ? 34.992 23.512 39.020 1.00 37.72 147 GLU A CA 1
ATOM 1197 C C . GLU A 1 167 ? 35.234 24.100 37.631 1.00 37.62 147 GLU A C 1
ATOM 1198 O O . GLU A 1 167 ? 34.280 24.319 36.884 1.00 37.71 147 GLU A O 1
ATOM 1200 N N . ALA A 1 168 ? 36.502 24.343 37.290 1.00 37.70 148 ALA A N 1
ATOM 1201 C CA . ALA A 1 168 ? 36.871 24.900 35.980 1.00 37.75 148 ALA A CA 1
ATOM 1202 C C . ALA A 1 168 ? 36.467 24.005 34.804 1.00 36.30 148 ALA A C 1
ATOM 1203 O O . ALA A 1 168 ? 36.198 24.496 33.711 1.00 36.57 148 ALA A O 1
ATOM 1205 N N . ASP A 1 169 ? 36.411 22.696 35.038 1.00 35.05 149 ASP A N 1
ATOM 1206 C CA . ASP A 1 169 ? 36.047 21.740 33.994 1.00 33.38 149 ASP A CA 1
ATOM 1207 C C . ASP A 1 169 ? 34.544 21.679 33.722 1.00 32.72 149 ASP A C 1
ATOM 1208 O O . ASP A 1 169 ? 34.107 20.968 32.813 1.00 32.06 149 ASP A O 1
ATOM 1213 N N . TYR A 1 170 ? 33.756 22.430 34.486 1.00 32.80 150 TYR A N 1
ATOM 1214 C CA . TYR A 1 170 ? 32.300 22.311 34.417 1.00 32.30 150 TYR A CA 1
ATOM 1215 C C . TYR A 1 170 ? 31.561 23.637 34.227 1.00 33.27 150 TYR A C 1
ATOM 1216 O O . TYR A 1 170 ? 32.076 24.706 34.565 1.00 34.24 150 TYR A O 1
ATOM 1225 N N . THR A 1 171 ? 30.356 23.553 33.666 1.00 33.16 151 THR A N 1
ATOM 1226 C CA . THR A 1 171 ? 29.463 24.703 33.586 1.00 34.37 151 THR A CA 1
ATOM 1227 C C . THR A 1 171 ? 28.803 24.912 34.951 1.00 35.59 151 THR A C 1
ATOM 1228 O O . THR A 1 171 ? 28.796 24.003 35.795 1.00 34.89 151 THR A O 1
ATOM 1232 N N . GLU A 1 172 ? 28.254 26.108 35.158 1.00 37.00 152 GLU A N 1
ATOM 1233 C CA . GLU A 1 172 ? 27.492 26.430 36.362 1.00 38.15 152 GLU A CA 1
ATOM 1234 C C . GLU A 1 172 ? 26.333 25.467 36.574 1.00 37.18 152 GLU A C 1
ATOM 1235 O O . GLU A 1 172 ? 26.055 25.070 37.707 1.00 37.30 152 GLU A O 1
ATOM 1241 N N . GLU A 1 173 ? 25.657 25.105 35.485 1.00 36.33 153 GLU A N 1
ATOM 1242 C CA . GLU A 1 173 ? 24.545 24.160 35.551 1.00 35.73 153 GLU A CA 1
ATOM 1243 C C . GLU A 1 173 ? 25.008 22.775 36.022 1.00 33.82 153 GLU A C 1
ATOM 1244 O O . GLU A 1 173 ? 24.371 22.176 36.892 1.00 33.85 153 GLU A O 1
ATOM 1250 N N . GLU A 1 174 ? 26.114 22.287 35.455 1.00 32.01 154 GLU A N 1
ATOM 1251 C CA . GLU A 1 174 ? 26.681 20.978 35.807 1.00 30.06 154 GLU A CA 1
ATOM 1252 C C . GLU A 1 174 ? 27.119 20.923 37.267 1.00 29.78 154 GLU A C 1
ATOM 1253 O O . GLU A 1 174 ? 26.895 19.924 37.940 1.00 29.12 154 GLU A O 1
ATOM 1259 N N . ILE A 1 175 ? 27.740 22.002 37.741 1.00 29.98 155 ILE A N 1
ATOM 1260 C CA . ILE A 1 175 ? 28.114 22.143 39.155 1.00 30.01 155 ILE A CA 1
ATOM 1261 C C . ILE A 1 175 ? 26.885 22.056 40.065 1.00 29.98 155 ILE A C 1
ATOM 1262 O O . ILE A 1 175 ? 26.891 21.304 41.037 1.00 29.91 155 ILE A O 1
ATOM 1267 N N . ALA A 1 176 ? 25.829 22.797 39.726 1.00 29.92 156 ALA A N 1
ATOM 1268 C CA . ALA A 1 176 ? 24.564 22.728 40.461 1.00 30.15 156 ALA A CA 1
ATOM 1269 C C . ALA A 1 176 ? 23.945 21.321 40.421 1.00 29.11 156 ALA A C 1
ATOM 1270 O O . ALA A 1 176 ? 23.487 20.810 41.447 1.00 29.08 156 ALA A O 1
ATOM 1272 N N . GLN A 1 177 ? 23.940 20.700 39.242 1.00 27.87 157 GLN A N 1
ATOM 1273 C CA . GLN A 1 177 ? 23.394 19.346 39.086 1.00 27.09 157 GLN A CA 1
ATOM 1274 C C . GLN A 1 177 ? 24.201 18.285 39.852 1.00 25.96 157 GLN A C 1
ATOM 1275 O O . GLN A 1 177 ? 23.622 17.348 40.394 1.00 25.15 157 GLN A O 1
ATOM 1281 N N . ALA A 1 178 ? 25.524 18.453 39.896 1.00 25.62 158 ALA A N 1
ATOM 1282 C CA . ALA A 1 178 ? 26.417 17.558 40.630 1.00 25.35 158 ALA A CA 1
ATOM 1283 C C . ALA A 1 178 ? 26.113 17.583 42.135 1.00 26.32 158 ALA A C 1
ATOM 1284 O O . ALA A 1 178 ? 25.934 16.527 42.758 1.00 25.94 158 ALA A O 1
ATOM 1286 N N . ALA A 1 179 ? 26.039 18.786 42.705 1.00 27.20 159 ALA A N 1
ATOM 1287 C CA . ALA A 1 179 ? 25.724 18.944 44.122 1.00 28.32 159 ALA A CA 1
ATOM 1288 C C . ALA A 1 179 ? 24.410 18.256 44.447 1.00 28.53 159 ALA A C 1
ATOM 1289 O O . ALA A 1 179 ? 24.289 17.603 45.482 1.00 28.92 159 ALA A O 1
ATOM 1291 N N . GLU A 1 180 ? 23.434 18.393 43.559 1.00 28.72 160 GLU A N 1
ATOM 1292 C CA . GLU A 1 180 ? 22.126 17.786 43.772 1.00 29.47 160 GLU A CA 1
ATOM 1293 C C . GLU A 1 180 ? 22.153 16.255 43.646 1.00 27.90 160 GLU A C 1
ATOM 1294 O O . GLU A 1 180 ? 21.543 15.554 44.454 1.00 28.05 160 GLU A O 1
ATOM 1300 N N . ARG A 1 181 ? 22.858 15.742 42.643 1.00 26.29 161 ARG A N 1
ATOM 1301 C CA . ARG A 1 181 ? 23.020 14.301 42.488 1.00 25.20 161 ARG A CA 1
ATOM 1302 C C . ARG A 1 181 ? 23.742 13.691 43.699 1.00 24.86 161 ARG A C 1
ATOM 1303 O O . ARG A 1 181 ? 23.351 12.636 44.194 1.00 24.09 161 ARG A O 1
ATOM 1311 N N . PHE A 1 182 ? 24.793 14.359 44.163 1.00 25.11 162 PHE A N 1
ATOM 1312 C CA . PHE A 1 182 ? 25.541 13.894 45.322 1.00 25.87 162 PHE A CA 1
ATOM 1313 C C . PHE A 1 182 ? 24.674 13.787 46.581 1.00 26.72 162 PHE A C 1
ATOM 1314 O O . PHE A 1 182 ? 24.855 12.867 47.369 1.00 26.68 162 PHE A O 1
ATOM 1322 N N . ALA A 1 183 ? 23.726 14.709 46.752 1.00 27.82 163 ALA A N 1
ATOM 1323 C CA . ALA A 1 183 ? 22.855 14.710 47.938 1.00 29.08 163 ALA A CA 1
ATOM 1324 C C . ALA A 1 183 ? 21.809 13.581 47.911 1.00 28.86 163 ALA A C 1
ATOM 1325 O O . ALA A 1 183 ? 21.236 13.239 48.940 1.00 29.28 163 ALA A O 1
ATOM 1327 N N . THR A 1 184 ? 21.577 13.001 46.738 1.00 28.12 164 THR A N 1
ATOM 1328 C CA . THR A 1 184 ? 20.668 11.857 46.611 1.00 28.15 164 THR A CA 1
ATOM 1329 C C . THR A 1 184 ? 21.386 10.506 46.728 1.00 26.71 164 THR A C 1
ATOM 1330 O O . THR A 1 184 ? 20.739 9.468 46.731 1.00 26.53 164 THR A O 1
ATOM 1334 N N . MET A 1 185 ? 22.714 10.523 46.795 1.00 25.65 165 MET A N 1
ATOM 1335 C CA . MET A 1 185 ? 23.503 9.293 46.779 1.00 24.48 165 MET A CA 1
ATOM 1336 C C . MET A 1 185 ? 23.568 8.634 48.156 1.00 24.13 165 MET A C 1
ATOM 1337 O O . MET A 1 185 ? 23.869 9.283 49.147 1.00 24.47 165 MET A O 1
ATOM 1342 N N . SER A 1 186 ? 23.305 7.337 48.206 1.00 23.26 166 SER A N 1
ATOM 1343 C CA . SER A 1 186 ? 23.566 6.568 49.419 1.00 23.37 166 SER A CA 1
ATOM 1344 C C . SER A 1 186 ? 25.078 6.417 49.629 1.00 22.85 166 SER A C 1
ATOM 1345 O O . SER A 1 186 ? 25.882 6.745 48.758 1.00 21.21 166 SER A O 1
ATOM 1348 N N . ASP A 1 187 ? 25.445 5.914 50.798 1.00 23.26 167 ASP A N 1
ATOM 1349 C CA . ASP A 1 187 ? 26.830 5.644 51.135 1.00 23.56 167 ASP A CA 1
ATOM 1350 C C . ASP A 1 187 ? 27.411 4.674 50.112 1.00 21.79 167 ASP A C 1
ATOM 1351 O O . ASP A 1 187 ? 28.486 4.906 49.558 1.00 20.83 167 ASP A O 1
ATOM 1356 N N . GLU A 1 188 ? 26.669 3.604 49.853 1.00 20.90 168 GLU A N 1
ATOM 1357 C CA . GLU A 1 188 ? 27.069 2.613 48.869 1.00 20.22 168 GLU A CA 1
ATOM 1358 C C . GLU A 1 188 ? 27.129 3.154 47.414 1.00 19.49 168 GLU A C 1
ATOM 1359 O O . GLU A 1 188 ? 28.035 2.786 46.673 1.00 18.50 168 GLU A O 1
ATOM 1365 N N . ASP A 1 189 ? 26.198 4.035 47.029 1.00 19.47 169 ASP A N 1
ATOM 1366 C CA . ASP A 1 189 ? 26.280 4.739 45.737 1.00 19.28 169 ASP A CA 1
ATOM 1367 C C . ASP A 1 189 ? 27.633 5.435 45.580 1.00 19.17 169 ASP A C 1
ATOM 1368 O O . ASP A 1 189 ? 28.279 5.319 44.542 1.00 18.25 169 ASP A O 1
ATOM 1373 N N . LYS A 1 190 ? 28.054 6.147 46.624 1.00 19.80 170 LYS A N 1
ATOM 1374 C CA . LYS A 1 190 ? 29.299 6.914 46.596 1.00 20.06 170 LYS A CA 1
ATOM 1375 C C . LYS A 1 190 ? 30.523 6.004 46.481 1.00 19.71 170 LYS A C 1
ATOM 1376 O O . LYS A 1 190 ? 31.433 6.282 45.695 1.00 19.38 170 LYS A O 1
ATOM 1382 N N . ALA A 1 191 ? 30.531 4.912 47.245 1.00 19.49 171 ALA A N 1
ATOM 1383 C CA . ALA A 1 191 ? 31.615 3.935 47.157 1.00 19.41 171 ALA A CA 1
ATOM 1384 C C . ALA A 1 191 ? 31.670 3.251 45.786 1.00 18.23 171 ALA A C 1
ATOM 1385 O O . ALA A 1 191 ? 32.741 3.074 45.242 1.00 17.72 171 ALA A O 1
ATOM 1387 N N . ARG A 1 192 ? 30.515 2.857 45.251 1.00 18.02 172 ARG A N 1
ATOM 1388 C CA . ARG A 1 192 ? 30.467 2.177 43.960 1.00 17.62 172 ARG A CA 1
ATOM 1389 C C . ARG A 1 192 ? 30.931 3.098 42.818 1.00 16.99 172 ARG A C 1
ATOM 1390 O O . ARG A 1 192 ? 31.686 2.673 41.935 1.00 15.96 172 ARG A O 1
ATOM 1398 N N . LEU A 1 193 ? 30.466 4.345 42.848 1.00 16.71 173 LEU A N 1
ATOM 1399 C CA . LEU A 1 193 ? 30.898 5.362 41.902 1.00 17.23 173 LEU A CA 1
ATOM 1400 C C . LEU A 1 193 ? 32.418 5.515 41.947 1.00 17.35 173 LEU A C 1
ATOM 1401 O O . LEU A 1 193 ? 33.073 5.556 40.905 1.00 16.69 173 LEU A O 1
ATOM 1406 N N . THR A 1 194 ? 32.965 5.570 43.158 1.00 17.73 174 THR A N 1
ATOM 1407 C CA . THR A 1 194 ? 34.404 5.689 43.355 1.00 18.43 174 THR A CA 1
ATOM 1408 C C . THR A 1 194 ? 35.168 4.510 42.741 1.00 18.44 174 THR A C 1
ATOM 1409 O O . THR A 1 194 ? 36.102 4.716 41.953 1.00 17.84 174 THR A O 1
ATOM 1413 N N . ARG A 1 195 ? 34.787 3.288 43.112 1.00 18.62 175 ARG A N 1
ATOM 1414 C CA . ARG A 1 195 ? 35.405 2.078 42.537 1.00 19.34 175 ARG A CA 1
ATOM 1415 C C . ARG A 1 195 ? 35.284 2.029 41.004 1.00 18.32 175 ARG A C 1
ATOM 1416 O O . ARG A 1 195 ? 36.254 1.714 40.310 1.00 18.20 175 ARG A O 1
ATOM 1424 N N . ASN A 1 196 ? 34.102 2.352 40.485 1.00 17.62 176 ASN A N 1
ATOM 1425 C CA . ASN A 1 196 ? 33.891 2.407 39.041 1.00 16.86 176 ASN A CA 1
ATOM 1426 C C . ASN A 1 196 ? 34.948 3.254 38.335 1.00 17.38 17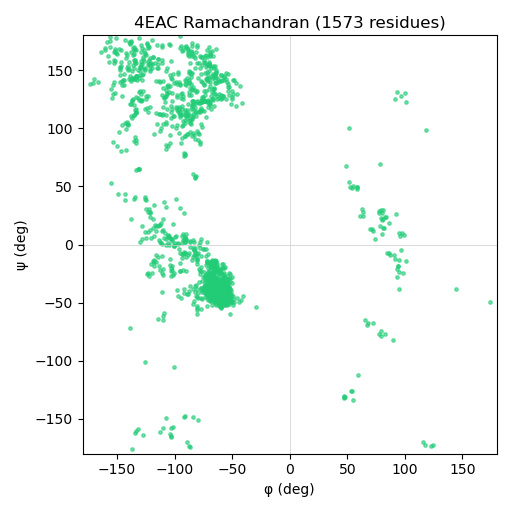6 ASN A C 1
ATOM 1427 O O . ASN A 1 196 ? 35.463 2.868 37.289 1.00 17.10 176 ASN A O 1
ATOM 1432 N N . ILE A 1 197 ? 35.266 4.401 38.924 1.00 18.23 177 ILE A N 1
ATOM 1433 C CA . ILE A 1 197 ? 36.165 5.362 38.312 1.00 18.98 177 ILE A CA 1
ATOM 1434 C C . ILE A 1 197 ? 37.652 5.026 38.517 1.00 19.97 177 ILE A C 1
ATOM 1435 O O . ILE A 1 197 ? 38.462 5.268 37.619 1.00 20.15 177 ILE A O 1
ATOM 1440 N N . ILE A 1 198 ? 38.016 4.458 39.670 1.00 20.43 178 ILE A N 1
ATOM 1441 C CA . ILE A 1 198 ? 39.446 4.342 40.000 1.00 21.52 178 ILE A CA 1
ATOM 1442 C C . ILE A 1 198 ? 40.028 2.943 40.195 1.00 21.91 178 ILE A C 1
ATOM 1443 O O . ILE A 1 198 ? 41.249 2.795 40.213 1.00 22.58 178 ILE A O 1
ATOM 1448 N N . ALA A 1 199 ? 39.181 1.928 40.350 1.00 21.64 179 ALA A N 1
ATOM 1449 C CA . ALA A 1 199 ? 39.678 0.589 40.660 1.00 22.25 179 ALA A CA 1
ATOM 1450 C C . ALA A 1 199 ? 40.173 -0.150 39.413 1.00 22.11 179 ALA A C 1
ATOM 1451 O O . ALA A 1 199 ? 40.889 -1.149 39.518 1.00 22.47 179 ALA A O 1
ATOM 1453 N N . GLY A 1 200 ? 39.788 0.339 38.237 1.00 21.92 180 GLY A N 1
ATOM 1454 C CA . GLY A 1 200 ? 40.207 -0.272 36.986 1.00 21.81 180 GLY A CA 1
ATOM 1455 C C . GLY A 1 200 ? 39.119 -1.138 36.380 1.00 21.55 180 GLY A C 1
ATOM 1456 O O . GLY A 1 200 ? 38.615 -2.061 37.016 1.00 21.53 180 GLY A O 1
ATOM 1457 N N . LEU A 1 201 ? 38.745 -0.822 35.150 1.00 21.02 181 LEU A N 1
ATOM 1458 C CA . LEU A 1 201 ? 37.801 -1.645 34.402 1.00 21.13 181 LEU A CA 1
ATOM 1459 C C . LEU A 1 201 ? 38.545 -2.797 33.710 1.00 21.30 181 LEU A C 1
ATOM 1460 O O . LEU A 1 201 ? 39.784 -2.816 33.709 1.00 21.12 181 LEU A O 1
ATOM 1465 N N . PRO A 1 202 ? 37.804 -3.769 33.135 1.00 21.45 182 PRO A N 1
ATOM 1466 C CA . PRO A 1 202 ? 38.492 -4.897 32.487 1.00 21.88 182 PRO A CA 1
ATOM 1467 C C . PRO A 1 202 ? 39.521 -4.453 31.445 1.00 22.65 182 PRO A C 1
ATOM 1468 O O . PRO A 1 202 ? 39.233 -3.587 30.604 1.00 21.50 182 PRO A O 1
ATOM 1472 N N . GLY A 1 203 ? 40.716 -5.037 31.528 1.00 23.80 183 GLY A N 1
ATOM 1473 C CA . GLY A 1 203 ? 41.824 -4.675 30.655 1.00 25.46 183 GLY A CA 1
ATOM 1474 C C . GLY A 1 203 ? 42.762 -3.625 31.224 1.00 26.83 183 GLY A C 1
ATOM 1475 O O . GLY A 1 203 ? 43.891 -3.492 30.754 1.00 27.16 183 GLY A O 1
ATOM 1476 N N . ALA A 1 204 ? 42.306 -2.876 32.230 1.00 27.76 184 ALA A N 1
ATOM 1477 C CA . ALA A 1 204 ? 43.150 -1.862 32.880 1.00 29.19 184 ALA A CA 1
ATOM 1478 C C . ALA A 1 204 ? 44.250 -2.499 33.725 1.00 30.68 184 ALA A C 1
ATOM 1479 O O . ALA A 1 204 ? 44.025 -3.501 34.407 1.00 30.51 184 ALA A O 1
ATOM 1481 N N . GLU A 1 205 ? 45.434 -1.895 33.684 1.00 32.35 185 GLU A N 1
ATOM 1482 C CA . GLU A 1 205 ? 46.591 -2.434 34.396 1.00 34.55 185 GLU A CA 1
ATOM 1483 C C . GLU A 1 205 ? 46.983 -1.590 35.608 1.00 35.39 185 GLU A C 1
ATOM 1484 O O . GLU A 1 205 ? 48.043 -1.799 36.200 1.00 36.48 185 GLU A O 1
ATOM 1490 N N . GLU A 1 206 ? 46.122 -0.638 35.963 1.00 35.49 186 GLU A N 1
ATOM 1491 C CA . GLU A 1 206 ? 46.279 0.152 37.183 1.00 36.12 186 GLU A CA 1
ATOM 1492 C C . GLU A 1 206 ? 44.964 0.157 37.951 1.00 35.53 186 GLU A C 1
ATOM 1493 O O . GLU A 1 206 ? 43.892 0.189 37.333 1.00 34.74 186 GLU A O 1
ATOM 1499 N N . GLY A 1 207 ? 45.055 0.120 39.284 1.00 35.33 187 GLY A N 1
ATOM 1500 C CA . GLY A 1 207 ? 43.889 0.237 40.167 1.00 34.81 187 GLY A CA 1
ATOM 1501 C C . GLY A 1 207 ? 44.238 0.929 41.477 1.00 35.27 187 GLY A C 1
ATOM 1502 O O . GLY A 1 207 ? 45.290 0.673 42.042 1.00 35.84 187 GLY A O 1
ATOM 1503 N N . TYR A 1 208 ? 43.358 1.799 41.966 1.00 34.80 188 TYR A N 1
ATOM 1504 C CA . TYR A 1 208 ? 43.669 2.625 43.132 1.00 35.27 188 TYR A CA 1
ATOM 1505 C C . TYR A 1 208 ? 42.589 2.645 44.224 1.00 35.21 188 TYR A C 1
ATOM 1506 O O . TYR A 1 208 ? 41.399 2.495 43.939 1.00 34.26 188 TYR A O 1
ATOM 1515 N N . THR A 1 209 ? 43.032 2.835 45.470 1.00 35.77 189 THR A N 1
ATOM 1516 C CA . THR A 1 209 ? 42.179 3.350 46.544 1.00 36.19 189 THR A CA 1
ATOM 1517 C C . THR A 1 209 ? 42.176 4.867 46.396 1.00 36.61 189 THR A C 1
ATOM 1518 O O . THR A 1 209 ? 43.063 5.425 45.746 1.00 36.60 189 THR A O 1
ATOM 1522 N N . LEU A 1 210 ? 41.207 5.534 47.013 1.00 36.97 190 LEU A N 1
ATOM 1523 C CA . LEU A 1 210 ? 41.069 6.980 46.868 1.00 37.72 190 LEU A CA 1
ATOM 1524 C C . LEU A 1 210 ? 42.333 7.754 47.252 1.00 39.17 190 LEU A C 1
ATOM 1525 O O . LEU A 1 210 ? 42.701 8.733 46.587 1.00 39.13 190 LEU A O 1
ATOM 1530 N N . ASP A 1 211 ? 42.999 7.307 48.313 1.00 40.23 191 ASP A N 1
ATOM 1531 C CA . ASP A 1 211 ? 44.221 7.958 48.771 1.00 41.91 191 ASP A CA 1
ATOM 1532 C C . ASP A 1 211 ? 45.422 7.688 47.858 1.00 41.62 191 ASP A C 1
ATOM 1533 O O . ASP A 1 211 ? 46.151 8.617 47.528 1.00 41.90 191 ASP A O 1
ATOM 1538 N N . GLN A 1 212 ? 45.614 6.430 47.451 1.00 41.12 192 GLN A N 1
ATOM 1539 C CA . GLN A 1 212 ? 46.598 6.088 46.415 1.00 41.04 192 GLN A CA 1
ATOM 1540 C C . GLN A 1 212 ? 46.386 6.959 45.176 1.00 40.65 192 GLN A C 1
ATOM 1541 O O . GLN A 1 212 ? 47.337 7.539 44.649 1.00 41.19 192 GLN A O 1
ATOM 1547 N N . PHE A 1 213 ? 45.131 7.060 44.743 1.00 39.64 193 PHE A N 1
ATOM 1548 C CA . PHE A 1 213 ? 44.752 7.842 43.565 1.00 39.48 193 PHE A CA 1
ATOM 1549 C C . PHE A 1 213 ? 45.113 9.318 43.728 1.00 40.43 193 PHE A C 1
ATOM 1550 O O . PHE A 1 213 ? 45.761 9.904 42.864 1.00 40.29 193 PHE A O 1
ATOM 1558 N N . ARG A 1 214 ? 44.699 9.892 44.852 1.00 41.43 194 ARG A N 1
ATOM 1559 C CA . ARG A 1 214 ? 44.899 11.305 45.139 1.00 42.93 194 ARG A CA 1
ATOM 1560 C C . ARG A 1 214 ? 46.383 11.705 45.168 1.00 44.30 194 ARG A C 1
ATOM 1561 O O . ARG A 1 214 ? 46.755 12.757 44.638 1.00 44.75 194 ARG A O 1
ATOM 1569 N N . LYS A 1 215 ? 47.224 10.867 45.767 1.00 45.16 195 LYS A N 1
ATOM 1570 C CA . LYS A 1 215 ? 48.658 11.166 45.815 1.00 46.97 195 LYS A CA 1
ATOM 1571 C C . LYS A 1 215 ? 49.352 10.855 44.485 1.00 46.72 195 LYS A C 1
ATOM 1572 O O . LYS A 1 215 ? 50.383 11.450 44.165 1.00 47.51 195 LYS A O 1
ATOM 1578 N N . HIS A 1 216 ? 48.774 9.941 43.709 1.00 45.74 196 HIS A N 1
ATOM 1579 C CA . HIS A 1 216 ? 49.290 9.644 42.379 1.00 45.54 196 HIS A CA 1
ATOM 1580 C C . HIS A 1 216 ? 49.063 10.815 41.423 1.00 45.28 196 HIS A C 1
ATOM 1581 O O . HIS A 1 216 ? 49.921 11.110 40.586 1.00 45.47 196 HIS A O 1
ATOM 1588 N N . LEU A 1 217 ? 47.914 11.478 41.564 1.00 44.53 197 LEU A N 1
ATOM 1589 C CA . LEU A 1 217 ? 47.605 12.681 40.789 1.00 44.47 197 LEU A CA 1
ATOM 1590 C C . LEU A 1 217 ? 48.662 13.779 40.972 1.00 45.56 197 LEU A C 1
ATOM 1591 O O . LEU A 1 217 ? 48.978 14.499 40.023 1.00 45.73 197 LEU A O 1
ATOM 1596 N N . GLU A 1 218 ? 49.205 13.887 42.186 1.00 46.20 198 GLU A N 1
ATOM 1597 C CA . GLU A 1 218 ? 50.238 14.879 42.520 1.00 47.57 198 GLU A CA 1
ATOM 1598 C C . GLU A 1 218 ? 51.482 14.786 41.623 1.00 47.23 198 GLU A C 1
ATOM 1599 O O . GLU A 1 218 ? 52.094 15.802 41.314 1.00 47.97 198 GLU A O 1
ATOM 1605 N N . LEU A 1 219 ? 51.837 13.573 41.196 1.00 45.85 199 LEU A N 1
ATOM 1606 C CA . LEU A 1 219 ? 52.966 13.364 40.283 1.00 45.39 199 LEU A CA 1
ATOM 1607 C C . LEU A 1 219 ? 52.824 14.122 38.960 1.00 44.60 199 LEU A C 1
ATOM 1608 O O . LEU A 1 219 ? 53.808 14.303 38.245 1.00 45.16 199 LEU A O 1
ATOM 1613 N N . TYR A 1 220 ? 51.604 14.569 38.654 1.00 42.90 200 TYR A N 1
ATOM 1614 C CA . TYR A 1 220 ? 51.302 15.280 37.405 1.00 41.90 200 TYR A CA 1
ATOM 1615 C C . TYR A 1 220 ? 51.089 16.792 37.544 1.00 42.57 200 TYR A C 1
ATOM 1616 O O . TYR A 1 220 ? 50.686 17.447 36.581 1.00 42.21 200 TYR A O 1
ATOM 1625 N N . LYS A 1 221 ? 51.354 17.352 38.724 1.00 43.58 201 LYS A N 1
ATOM 1626 C CA . LYS A 1 221 ? 51.117 18.786 38.945 1.00 44.47 201 LYS A CA 1
ATOM 1627 C C . LYS A 1 221 ? 51.845 19.693 37.941 1.00 44.94 201 LYS A C 1
ATOM 1628 O O . LYS A 1 221 ? 51.336 20.757 37.587 1.00 44.99 201 LYS A O 1
ATOM 1634 N N . ASP A 1 222 ? 53.014 19.259 37.470 1.00 45.02 202 ASP A N 1
ATOM 1635 C CA . ASP A 1 222 ? 53.775 20.027 36.483 1.00 45.68 202 ASP A CA 1
ATOM 1636 C C . ASP A 1 222 ? 53.827 19.381 35.092 1.00 44.49 202 ASP A C 1
ATOM 1637 O O . ASP A 1 222 ? 54.600 19.808 34.230 1.00 45.44 202 ASP A O 1
ATOM 1642 N N . ILE A 1 223 ? 52.997 18.364 34.874 1.00 42.34 203 ILE A N 1
ATOM 1643 C CA . ILE A 1 223 ? 52.908 17.713 33.573 1.00 40.92 203 ILE A CA 1
ATOM 1644 C C . ILE A 1 223 ? 51.666 18.182 32.811 1.00 39.53 203 ILE A C 1
ATOM 1645 O O . ILE A 1 223 ? 50.547 17.746 33.089 1.00 38.07 203 ILE A O 1
ATOM 1650 N N . ASP A 1 224 ? 51.882 19.087 31.861 1.00 39.48 204 ASP A N 1
ATOM 1651 C CA . ASP A 1 224 ? 50.829 19.528 30.954 1.00 38.42 204 ASP A CA 1
ATOM 1652 C C . ASP A 1 224 ? 50.884 18.716 29.653 1.00 36.98 204 ASP A C 1
ATOM 1653 O O . ASP A 1 224 ? 51.741 17.844 29.504 1.00 36.80 204 ASP A O 1
ATOM 1658 N N . LYS A 1 225 ? 49.970 19.002 28.726 1.00 35.77 205 LYS A N 1
ATOM 1659 C CA . LYS A 1 225 ? 49.903 18.307 27.433 1.00 34.61 205 LYS A CA 1
ATOM 1660 C C . LYS A 1 225 ? 51.261 18.219 26.731 1.00 34.92 205 LYS A C 1
ATOM 1661 O O . LYS A 1 225 ? 51.668 17.138 26.290 1.00 34.34 205 LYS A O 1
ATOM 1667 N N . ALA A 1 226 ? 51.957 19.356 26.642 1.00 35.22 206 ALA A N 1
ATOM 1668 C CA . ALA A 1 226 ? 53.275 19.415 26.001 1.00 35.55 206 ALA A CA 1
ATOM 1669 C C . ALA A 1 226 ? 54.307 18.509 26.680 1.00 35.21 206 ALA A C 1
ATOM 1670 O O . ALA A 1 226 ? 55.043 17.794 26.004 1.00 35.12 206 ALA A O 1
ATOM 1672 N N . LYS A 1 227 ? 54.337 18.521 28.011 1.00 34.98 207 LYS A N 1
ATOM 1673 C CA . LYS A 1 227 ? 55.259 17.671 28.775 1.00 35.08 207 LYS A CA 1
ATOM 1674 C C . LYS A 1 227 ? 54.939 16.177 28.618 1.00 33.35 207 LYS A C 1
ATOM 1675 O O . LYS A 1 227 ? 55.847 15.350 28.480 1.00 33.29 207 LYS A O 1
ATOM 1681 N N . LEU A 1 228 ? 53.653 15.833 28.644 1.00 31.20 208 LEU A N 1
ATOM 1682 C CA . LEU A 1 228 ? 53.258 14.436 28.486 1.00 30.06 208 LEU A CA 1
ATOM 1683 C C . LEU A 1 228 ? 53.645 13.913 27.097 1.00 29.64 208 LEU A C 1
ATOM 1684 O O . LEU A 1 228 ? 54.069 12.767 26.968 1.00 29.26 208 LEU A O 1
ATOM 1689 N N . ARG A 1 229 ? 53.509 14.764 26.079 1.00 29.61 209 ARG A N 1
ATOM 1690 C CA . ARG A 1 229 ? 53.973 14.455 24.729 1.00 30.07 209 ARG A CA 1
ATOM 1691 C C . ARG A 1 229 ? 55.483 14.187 24.685 1.00 31.37 209 ARG A C 1
ATOM 1692 O O . ARG A 1 229 ? 55.916 13.226 24.047 1.00 31.19 209 ARG A O 1
ATOM 1700 N N . GLU A 1 230 ? 56.270 15.030 25.363 1.00 32.58 210 GLU A N 1
ATOM 1701 C CA . GLU A 1 230 ? 57.721 14.818 25.509 1.00 34.28 210 GLU A CA 1
ATOM 1702 C C . GLU A 1 230 ? 58.025 13.435 26.091 1.00 33.63 210 GLU A C 1
ATOM 1703 O O . GLU A 1 230 ? 58.888 12.713 25.574 1.00 34.28 210 GLU A O 1
ATOM 1709 N N . ASN A 1 231 ? 57.314 13.078 27.159 1.00 32.08 211 ASN A N 1
ATOM 1710 C CA . ASN A 1 231 ? 57.464 11.773 27.797 1.00 31.52 211 ASN A CA 1
ATOM 1711 C C . ASN A 1 231 ? 57.096 10.616 26.872 1.00 30.54 211 ASN A C 1
ATOM 1712 O O . ASN A 1 231 ? 57.769 9.579 26.866 1.00 30.72 211 ASN A O 1
ATOM 1717 N N . PHE A 1 232 ? 56.029 10.808 26.097 1.00 28.91 212 PHE A N 1
ATOM 1718 C CA . PHE A 1 232 ? 55.593 9.830 25.111 1.00 28.27 212 PHE A CA 1
ATOM 1719 C C . PHE A 1 232 ? 56.600 9.708 23.974 1.00 29.04 212 PHE A C 1
ATOM 1720 O O . PHE A 1 232 ? 56.844 8.606 23.489 1.00 28.75 212 PHE A O 1
ATOM 1728 N N . ALA A 1 233 ? 57.182 10.837 23.560 1.00 30.01 213 ALA A N 1
ATOM 1729 C CA . ALA A 1 233 ? 58.205 10.840 22.514 1.00 31.27 213 ALA A CA 1
ATOM 1730 C C . ALA A 1 233 ? 59.411 9.992 22.914 1.00 32.29 213 ALA A C 1
ATOM 1731 O O . ALA A 1 233 ? 59.936 9.239 22.098 1.00 32.71 213 ALA A O 1
ATOM 1733 N N . VAL A 1 234 ? 59.829 10.098 24.176 1.00 33.18 214 VAL A N 1
ATOM 1734 C CA . VAL A 1 234 ? 60.944 9.298 24.686 1.00 34.26 214 VAL A CA 1
ATOM 1735 C C . VAL A 1 234 ? 60.611 7.814 24.537 1.00 33.48 214 VAL A C 1
ATOM 1736 O O . VAL A 1 234 ? 61.415 7.038 24.020 1.00 34.30 214 VAL A O 1
ATOM 1740 N N . PHE A 1 235 ? 59.409 7.439 24.957 1.00 32.19 215 PHE A N 1
ATOM 1741 C CA . PHE A 1 235 ? 58.956 6.059 24.843 1.00 31.39 215 PHE A CA 1
ATOM 1742 C C . PHE A 1 235 ? 58.946 5.589 23.388 1.00 31.20 215 PHE A C 1
ATOM 1743 O O . PHE A 1 235 ? 59.498 4.531 23.073 1.00 31.47 215 PHE A O 1
ATOM 1751 N N . LEU A 1 236 ? 58.334 6.383 22.511 1.00 30.53 216 LEU A N 1
ATOM 1752 C CA . LEU A 1 236 ? 58.202 6.014 21.106 1.00 30.49 216 LEU A CA 1
ATOM 1753 C C . LEU A 1 236 ? 59.559 5.859 20.415 1.00 31.89 216 LEU A C 1
ATOM 1754 O O . LEU A 1 236 ? 59.807 4.852 19.755 1.00 31.81 216 LEU A O 1
ATOM 1759 N N . LYS A 1 237 ? 60.437 6.849 20.575 1.00 33.18 217 LYS A N 1
ATOM 1760 C CA . LYS A 1 237 ? 61.767 6.810 19.952 1.00 34.89 217 LYS A CA 1
ATOM 1761 C C . LYS A 1 237 ? 62.634 5.634 20.431 1.00 35.40 217 LYS A C 1
ATOM 1762 O O . LYS A 1 237 ? 63.557 5.215 19.734 1.00 36.54 217 LYS A O 1
ATOM 1768 N N . ALA A 1 238 ? 62.334 5.106 21.614 1.00 34.69 218 ALA A N 1
ATOM 1769 C CA . ALA A 1 238 ? 63.025 3.921 22.122 1.00 35.31 218 ALA A CA 1
ATOM 1770 C C . ALA A 1 238 ? 62.367 2.610 21.656 1.00 34.53 218 ALA A C 1
ATOM 1771 O O . ALA A 1 238 ? 63.061 1.649 21.307 1.00 35.42 218 ALA A O 1
ATOM 1773 N N . ILE A 1 239 ? 61.035 2.588 21.643 1.00 32.67 219 ILE A N 1
ATOM 1774 C CA . ILE A 1 239 ? 60.261 1.373 21.367 1.00 31.68 219 ILE A CA 1
ATOM 1775 C C . ILE A 1 239 ? 60.093 1.028 19.886 1.00 31.32 219 ILE A C 1
ATOM 1776 O O . ILE A 1 239 ? 60.264 -0.129 19.501 1.00 31.30 219 ILE A O 1
ATOM 1781 N N . ILE A 1 240 ? 59.784 2.029 19.066 1.00 30.89 220 ILE A N 1
ATOM 1782 C CA . ILE A 1 240 ? 59.509 1.813 17.643 1.00 30.86 220 ILE A CA 1
ATOM 1783 C C . ILE A 1 240 ? 60.681 1.173 16.858 1.00 32.32 220 ILE A C 1
ATOM 1784 O O . ILE A 1 240 ? 60.462 0.214 16.115 1.00 32.23 220 ILE A O 1
ATOM 1789 N N . PRO A 1 241 ? 61.925 1.676 17.031 1.00 33.69 221 PRO A N 1
ATOM 1790 C CA . PRO A 1 241 ? 62.984 1.028 16.256 1.00 35.20 221 PRO A CA 1
ATOM 1791 C C . PRO A 1 241 ? 63.127 -0.457 16.592 1.00 35.33 221 PRO A C 1
ATOM 1792 O O . PRO A 1 241 ? 63.491 -1.256 15.726 1.00 36.01 221 PRO A O 1
ATOM 1796 N N . VAL A 1 242 ? 62.823 -0.816 17.833 1.00 35.01 222 VAL A N 1
ATOM 1797 C CA . VAL A 1 242 ? 62.867 -2.207 18.261 1.00 35.27 222 VAL A CA 1
ATOM 1798 C C . VAL A 1 242 ? 61.738 -2.984 17.595 1.00 34.35 222 VAL A C 1
ATOM 1799 O O . VAL A 1 242 ? 61.951 -4.090 17.094 1.00 34.78 222 VAL A O 1
ATOM 1803 N N . ALA A 1 243 ? 60.551 -2.382 17.565 1.00 33.27 223 ALA A N 1
ATOM 1804 C CA . ALA A 1 243 ? 59.385 -2.990 16.933 1.00 32.41 223 ALA A CA 1
ATOM 1805 C C . ALA A 1 243 ? 59.655 -3.203 15.449 1.00 33.09 223 ALA A C 1
ATOM 1806 O O . ALA A 1 243 ? 59.397 -4.283 14.910 1.00 32.86 223 ALA A O 1
ATOM 1808 N N . GLU A 1 244 ? 60.184 -2.169 14.801 1.00 34.08 224 GLU A N 1
ATOM 1809 C CA . GLU A 1 244 ? 60.551 -2.250 13.390 1.00 35.17 224 GLU A CA 1
ATOM 1810 C C . GLU A 1 244 ? 61.603 -3.335 13.145 1.00 36.30 224 GLU A C 1
ATOM 1811 O O . GLU A 1 244 ? 61.452 -4.145 12.236 1.00 36.47 224 GLU A O 1
ATOM 1817 N N . GLU A 1 245 ? 62.648 -3.353 13.971 1.00 37.14 225 GLU A N 1
ATOM 1818 C CA . GLU A 1 245 ? 63.727 -4.338 13.844 1.00 38.90 225 GLU A CA 1
ATOM 1819 C C . GLU A 1 245 ? 63.209 -5.776 13.887 1.00 38.32 225 GLU A C 1
ATOM 1820 O O . GLU A 1 245 ? 63.700 -6.642 13.158 1.00 39.19 225 GLU A O 1
ATOM 1826 N N . VAL A 1 246 ? 62.215 -6.020 14.738 1.00 36.49 226 VAL A N 1
ATOM 1827 C CA . VAL A 1 246 ? 61.761 -7.379 15.008 1.00 36.04 226 VAL A CA 1
ATOM 1828 C C . VAL A 1 246 ? 60.478 -7.767 14.242 1.00 34.56 226 VAL A C 1
ATOM 1829 O O . VAL A 1 246 ? 60.011 -8.902 14.337 1.00 34.07 226 VAL A O 1
ATOM 1833 N N . GLY A 1 247 ? 59.931 -6.832 13.467 1.00 33.48 227 GLY A N 1
ATOM 1834 C CA . GLY A 1 247 ? 58.745 -7.107 12.652 1.00 32.16 227 GLY A CA 1
ATOM 1835 C C . GLY A 1 247 ? 57.419 -7.073 13.404 1.00 30.38 227 GLY A C 1
ATOM 1836 O O . GLY A 1 247 ? 56.463 -7.752 13.015 1.00 29.39 227 GLY A O 1
ATOM 1837 N N . VAL A 1 248 ? 57.378 -6.295 14.487 1.00 29.60 228 VAL A N 1
ATOM 1838 C CA . VAL A 1 248 ? 56.151 -6.022 15.237 1.00 27.91 228 VAL A CA 1
ATOM 1839 C C . VAL A 1 248 ? 55.597 -4.651 14.855 1.00 27.34 228 VAL A C 1
ATOM 1840 O O . VAL A 1 248 ? 56.358 -3.687 14.701 1.00 28.06 228 VAL A O 1
ATOM 1844 N N . ARG A 1 249 ? 54.277 -4.568 14.707 1.00 25.96 229 ARG A N 1
ATOM 1845 C CA . ARG A 1 249 ? 53.598 -3.292 14.467 1.00 25.35 229 ARG A CA 1
ATOM 1846 C C . ARG A 1 249 ? 52.837 -2.817 15.698 1.00 24.08 229 ARG A C 1
ATOM 1847 O O . ARG A 1 249 ? 52.092 -3.583 16.322 1.00 23.23 229 ARG A O 1
ATOM 1855 N N . MET A 1 250 ? 53.062 -1.557 16.063 1.00 23.33 230 MET A N 1
ATOM 1856 C CA . MET A 1 250 ? 52.447 -0.983 17.255 1.00 22.05 230 MET A CA 1
ATOM 1857 C C . MET A 1 250 ? 51.170 -0.250 16.855 1.00 20.84 230 MET A C 1
ATOM 1858 O O . MET A 1 250 ? 51.145 0.436 15.837 1.00 20.91 230 MET A O 1
ATOM 1863 N N . ALA A 1 251 ? 50.112 -0.405 17.646 1.00 19.19 231 ALA A N 1
ATOM 1864 C CA . ALA A 1 251 ? 48.816 0.187 17.314 1.00 18.19 231 ALA A CA 1
ATOM 1865 C C . ALA A 1 251 ? 48.212 0.865 18.531 1.00 17.78 231 ALA A C 1
ATOM 1866 O O . ALA A 1 251 ? 47.521 0.229 19.337 1.00 17.03 231 ALA A O 1
ATOM 1868 N N . VAL A 1 252 ? 48.488 2.156 18.667 1.00 17.85 232 VAL A N 1
ATOM 1869 C CA . VAL A 1 252 ? 48.059 2.914 19.833 1.00 17.51 232 VAL A CA 1
ATOM 1870 C C . VAL A 1 252 ? 46.532 3.055 19.934 1.00 16.81 232 VAL A C 1
ATOM 1871 O O . VAL A 1 252 ? 45.855 3.374 18.952 1.00 16.43 232 VAL A O 1
ATOM 1875 N N . HIS A 1 253 ? 46.010 2.814 21.134 1.00 16.42 233 HIS A N 1
ATOM 1876 C CA . HIS A 1 253 ? 44.585 2.987 21.408 1.00 15.92 233 HIS A CA 1
ATOM 1877 C C . HIS A 1 253 ? 44.327 4.407 21.917 1.00 15.78 233 HIS A C 1
ATOM 1878 O O . HIS A 1 253 ? 45.089 4.924 22.733 1.00 16.11 233 HIS A O 1
ATOM 1885 N N . PRO A 1 254 ? 43.246 5.037 21.438 1.00 15.47 234 PRO A N 1
ATOM 1886 C CA . PRO A 1 254 ? 42.888 6.384 21.849 1.00 15.31 234 PRO A CA 1
ATOM 1887 C C . PRO A 1 254 ? 42.471 6.459 23.315 1.00 15.32 234 PRO A C 1
ATOM 1888 O O . PRO A 1 254 ? 42.161 5.432 23.942 1.00 14.61 234 PRO A O 1
ATOM 1892 N N . ASP A 1 255 ? 42.482 7.677 23.842 1.00 15.35 235 ASP A N 1
ATOM 1893 C CA . ASP A 1 255 ? 41.958 7.966 25.158 1.00 15.51 235 ASP A CA 1
ATOM 1894 C C . ASP A 1 255 ? 40.451 7.699 25.161 1.00 14.98 235 ASP A C 1
ATOM 1895 O O . ASP A 1 255 ? 39.767 7.951 24.164 1.00 14.94 235 ASP A O 1
ATOM 1900 N N . ASP A 1 256 ? 39.942 7.194 26.276 1.00 14.58 236 ASP A N 1
ATOM 1901 C CA . ASP A 1 256 ? 38.523 6.849 26.405 1.00 14.81 236 ASP A CA 1
ATOM 1902 C C . ASP A 1 256 ? 38.017 7.227 27.803 1.00 14.65 236 ASP A C 1
ATOM 1903 O O . ASP A 1 256 ? 38.330 6.543 28.768 1.00 14.60 236 ASP A O 1
ATOM 1908 N N . PRO A 1 257 ? 37.266 8.332 27.923 1.00 14.76 237 PRO A N 1
ATOM 1909 C CA . PRO A 1 257 ? 36.873 9.273 26.875 1.00 15.12 237 PRO A CA 1
ATOM 1910 C C . PRO A 1 257 ? 38.049 10.117 26.345 1.00 16.24 237 PRO A C 1
ATOM 1911 O O . PRO A 1 257 ? 39.031 10.316 27.064 1.00 16.32 237 PRO A O 1
ATOM 1915 N N . PRO A 1 258 ? 37.954 10.597 25.085 1.00 16.66 238 PRO A N 1
ATOM 1916 C CA . PRO A 1 258 ? 39.020 11.402 24.481 1.00 17.83 238 PRO A CA 1
ATOM 1917 C C . PRO A 1 258 ? 38.951 12.884 24.887 1.00 19.10 238 PRO A C 1
ATOM 1918 O O . PRO A 1 258 ? 38.834 13.759 24.032 1.00 19.81 238 PRO A O 1
ATOM 1922 N N . ARG A 1 259 ? 39.001 13.147 26.186 1.00 19.99 239 ARG A N 1
ATOM 1923 C CA . ARG A 1 259 ? 39.114 14.509 26.700 1.00 21.63 239 ARG A CA 1
ATOM 1924 C C . ARG A 1 259 ? 39.940 14.520 27.995 1.00 22.46 239 ARG A C 1
ATOM 1925 O O . ARG A 1 259 ? 40.046 13.479 28.656 1.00 21.81 239 ARG A O 1
ATOM 1933 N N . PRO A 1 260 ? 40.544 15.682 28.343 1.00 23.69 240 PRO A N 1
ATOM 1934 C CA . PRO A 1 260 ? 41.362 15.762 29.564 1.00 24.75 240 PRO A CA 1
ATOM 1935 C C . PRO A 1 260 ? 40.515 15.742 30.838 1.00 25.29 240 PRO A C 1
ATOM 1936 O O . PRO A 1 260 ? 39.813 16.713 31.122 1.00 26.47 240 PRO A O 1
ATOM 1940 N N . ILE A 1 261 ? 40.583 14.650 31.592 1.00 24.66 241 ILE A N 1
ATOM 1941 C CA . ILE A 1 261 ? 39.805 14.538 32.818 1.00 24.71 241 ILE A CA 1
ATOM 1942 C C . ILE A 1 261 ? 40.695 14.664 34.049 1.00 25.77 241 ILE A C 1
ATOM 1943 O O . ILE A 1 261 ? 41.888 14.341 33.999 1.00 26.04 241 ILE A O 1
ATOM 1948 N N . LEU A 1 262 ? 40.107 15.143 35.146 1.00 26.42 242 LEU A N 1
ATOM 1949 C CA . LEU A 1 262 ? 40.777 15.222 36.439 1.00 27.46 242 LEU A CA 1
ATOM 1950 C C . LEU A 1 262 ? 41.972 16.155 36.436 1.00 28.63 242 LEU A C 1
ATOM 1951 O O . LEU A 1 262 ? 42.879 15.982 37.245 1.00 29.22 242 LEU A O 1
ATOM 1956 N N . GLY A 1 263 ? 41.988 17.120 35.521 1.00 29.06 243 GLY A N 1
ATOM 1957 C CA . GLY A 1 263 ? 43.118 18.045 35.407 1.00 30.74 243 GLY A CA 1
ATOM 1958 C C . GLY A 1 263 ? 44.379 17.421 34.815 1.00 31.05 243 GLY A C 1
ATOM 1959 O O . GLY A 1 263 ? 45.455 18.021 34.864 1.00 32.21 243 GLY A O 1
ATOM 1960 N N . LEU A 1 264 ? 44.245 16.213 34.267 1.00 30.17 244 LEU A N 1
ATOM 1961 C CA . LEU A 1 264 ? 45.349 15.516 33.617 1.00 30.03 244 LEU A CA 1
ATOM 1962 C C . LEU A 1 264 ? 45.170 15.597 32.113 1.00 29.62 244 LEU A C 1
ATOM 1963 O O . LEU A 1 264 ? 44.036 15.579 31.631 1.00 29.41 244 LEU A O 1
ATOM 1968 N N . PRO A 1 265 ? 46.280 15.678 31.360 1.00 29.61 245 PRO A N 1
ATOM 1969 C CA . PRO A 1 265 ? 46.143 15.737 29.907 1.00 28.82 245 PRO A CA 1
ATOM 1970 C C . PRO A 1 265 ? 45.767 14.370 29.333 1.00 27.44 245 PRO A C 1
ATOM 1971 O O . PRO A 1 265 ? 45.965 13.351 29.987 1.00 27.37 245 PRO A O 1
ATOM 1975 N N . ARG A 1 266 ? 45.203 14.357 28.133 1.00 25.80 246 ARG A N 1
ATOM 1976 C CA . ARG A 1 266 ? 45.005 13.124 27.400 1.00 24.45 246 ARG A CA 1
ATOM 1977 C C . ARG A 1 266 ? 45.360 13.426 25.955 1.00 24.29 246 ARG A C 1
ATOM 1978 O O . ARG A 1 266 ? 44.779 14.329 25.352 1.00 24.19 246 ARG A O 1
ATOM 1986 N N . ILE A 1 267 ? 46.339 12.694 25.423 1.00 23.76 247 ILE A N 1
ATOM 1987 C CA . ILE A 1 267 ? 47.074 13.137 24.230 1.00 23.71 247 ILE A CA 1
ATOM 1988 C C . ILE A 1 267 ? 46.965 12.216 23.009 1.00 23.20 247 ILE A C 1
ATOM 1989 O O . ILE A 1 267 ? 47.741 12.339 22.055 1.00 23.56 247 ILE A O 1
ATOM 1994 N N . VAL A 1 268 ? 46.007 11.293 23.049 1.00 22.08 248 VAL A N 1
ATOM 1995 C CA . VAL A 1 268 ? 45.669 10.444 21.904 1.00 21.33 248 VAL A CA 1
ATOM 1996 C C . VAL A 1 268 ? 44.150 10.516 21.751 1.00 20.71 248 VAL A C 1
ATOM 1997 O O . VAL A 1 268 ? 43.443 9.529 21.963 1.00 19.87 248 VAL A O 1
ATOM 2001 N N . SER A 1 269 ? 43.658 11.711 21.421 1.00 20.84 249 SER A N 1
ATOM 2002 C CA . SER A 1 269 ? 42.229 12.019 21.446 1.00 20.50 249 SER A CA 1
ATOM 2003 C C . SER A 1 269 ? 41.665 12.502 20.111 1.00 20.86 249 SER A C 1
ATOM 2004 O O . SER A 1 269 ? 40.472 12.347 19.854 1.00 20.34 249 SER A O 1
ATOM 2007 N N . THR A 1 270 ? 42.515 13.107 19.279 1.00 21.49 250 THR A N 1
ATOM 2008 C CA . THR A 1 270 ? 42.062 13.787 18.058 1.00 21.63 250 THR A CA 1
ATOM 2009 C C . THR A 1 270 ? 42.971 13.508 16.877 1.00 21.59 250 THR A C 1
ATOM 2010 O O . THR A 1 270 ? 44.018 12.897 17.038 1.00 21.66 250 THR A O 1
ATOM 2014 N N . ILE A 1 271 ? 42.582 13.994 15.696 1.00 21.79 251 ILE A N 1
ATOM 2015 C CA . ILE A 1 271 ? 43.391 13.826 14.488 1.00 22.23 251 ILE A CA 1
ATOM 2016 C C . ILE A 1 271 ? 44.747 14.564 14.564 1.00 23.26 251 ILE A C 1
ATOM 2017 O O . ILE A 1 271 ? 45.731 14.122 13.966 1.00 23.69 251 ILE A O 1
ATOM 2022 N N . GLU A 1 272 ? 44.793 15.675 15.299 1.00 23.65 252 GLU A N 1
ATOM 2023 C CA . GLU A 1 272 ? 46.045 16.377 15.551 1.00 24.89 252 GLU A CA 1
ATOM 2024 C C . GLU A 1 272 ? 47.025 15.490 16.331 1.00 24.68 252 GLU A C 1
ATOM 2025 O O . GLU A 1 272 ? 48.220 15.491 16.055 1.00 24.80 252 GLU A O 1
ATOM 2031 N N . ASP A 1 273 ? 46.507 14.741 17.306 1.00 23.55 253 ASP A N 1
ATOM 2032 C CA . ASP A 1 273 ? 47.333 13.831 18.094 1.00 23.51 253 ASP A CA 1
ATOM 2033 C C . ASP A 1 273 ? 47.898 12.698 17.242 1.00 23.37 253 ASP A C 1
ATOM 2034 O O . ASP A 1 273 ? 49.079 12.333 17.381 1.00 24.12 253 ASP A O 1
ATOM 2039 N N . MET A 1 274 ? 47.050 12.152 16.370 1.00 22.11 254 MET A N 1
ATOM 2040 C CA . MET A 1 274 ? 47.468 11.152 15.388 1.00 22.50 254 MET A CA 1
ATOM 2041 C C . MET A 1 274 ? 48.598 11.699 14.507 1.00 23.31 254 MET A C 1
ATOM 2042 O O . MET A 1 274 ? 49.606 11.019 14.294 1.00 23.30 254 MET A O 1
ATOM 2047 N N . GLN A 1 275 ? 48.425 12.927 14.013 1.00 23.74 255 GLN A N 1
ATOM 2048 C CA . GLN A 1 275 ? 49.449 13.590 13.201 1.00 25.24 255 GLN A CA 1
ATOM 2049 C C . GLN A 1 275 ? 50.745 13.776 13.983 1.00 26.09 255 GLN A C 1
ATOM 2050 O O . GLN A 1 275 ? 51.830 13.570 13.442 1.00 26.65 255 GLN A O 1
ATOM 2056 N N . TRP A 1 276 ? 50.616 14.145 15.259 1.00 26.14 256 TRP A N 1
ATOM 2057 C CA . TRP A 1 276 ? 51.763 14.361 16.131 1.00 27.10 256 TRP A CA 1
ATOM 2058 C C . TRP A 1 276 ? 52.597 13.093 16.273 1.00 27.36 256 TRP A C 1
ATOM 2059 O O . TRP A 1 276 ? 53.821 13.151 16.307 1.00 28.42 256 TRP A O 1
ATOM 2070 N N . MET A 1 277 ? 51.934 11.947 16.347 1.00 26.87 257 MET A N 1
ATOM 2071 C CA . MET A 1 277 ? 52.639 10.678 16.506 1.00 27.41 257 MET A CA 1
ATOM 2072 C C . MET A 1 277 ? 53.444 10.291 15.275 1.00 28.05 257 MET A C 1
ATOM 2073 O O . MET A 1 277 ? 54.566 9.789 15.381 1.00 28.79 257 MET A O 1
ATOM 2078 N N . VAL A 1 278 ? 52.858 10.530 14.113 1.00 27.87 258 VAL A N 1
ATOM 2079 C CA . VAL A 1 278 ? 53.530 10.309 12.849 1.00 28.98 258 VAL A CA 1
ATOM 2080 C C . VAL A 1 278 ? 54.717 11.275 12.707 1.00 30.51 258 VAL A C 1
ATOM 2081 O O . VAL A 1 278 ? 55.816 10.846 12.378 1.00 31.25 258 VAL A O 1
ATOM 2085 N N . ASP A 1 279 ? 54.498 12.556 13.011 1.00 31.25 259 ASP A N 1
ATOM 2086 C CA . ASP A 1 279 ? 55.563 13.579 12.997 1.00 33.17 259 ASP A CA 1
ATOM 2087 C C . ASP A 1 279 ? 56.711 13.263 13.963 1.00 33.93 259 ASP A C 1
ATOM 2088 O O . ASP A 1 279 ? 57.864 13.583 13.688 1.00 35.26 259 ASP A O 1
ATOM 2093 N N . THR A 1 280 ? 56.378 12.642 15.093 1.00 33.35 260 THR A N 1
ATOM 2094 C CA . THR A 1 280 ? 57.355 12.307 16.120 1.00 33.96 260 THR A CA 1
ATOM 2095 C C . THR A 1 280 ? 58.216 11.095 15.747 1.00 34.29 260 THR A C 1
ATOM 2096 O O . THR A 1 280 ? 59.438 11.139 15.888 1.00 35.36 260 THR A O 1
ATOM 2100 N N . VAL A 1 281 ? 57.585 10.020 15.277 1.00 33.55 261 VAL A N 1
ATOM 2101 C CA . VAL A 1 281 ? 58.325 8.861 14.755 1.00 33.98 261 VAL A CA 1
ATOM 2102 C C . VAL A 1 281 ? 57.729 8.404 13.432 1.00 33.74 261 VAL A C 1
ATOM 2103 O O . VAL A 1 281 ? 56.603 7.906 13.384 1.00 32.44 261 VAL A O 1
ATOM 2107 N N . ASN A 1 282 ? 58.505 8.559 12.367 1.00 34.97 262 ASN A N 1
ATOM 2108 C CA . ASN A 1 282 ? 58.039 8.264 11.010 1.00 34.96 262 ASN A CA 1
ATOM 2109 C C . ASN A 1 282 ? 57.846 6.799 10.643 1.00 33.60 262 ASN A C 1
ATOM 2110 O O . ASN A 1 282 ? 57.056 6.487 9.754 1.00 32.72 262 ASN A O 1
ATOM 2115 N N . SER A 1 283 ? 58.578 5.911 11.311 1.00 33.35 263 SER A N 1
ATOM 2116 C CA . SER A 1 283 ? 58.539 4.479 11.003 1.00 32.67 263 SER A CA 1
ATOM 2117 C C . SER A 1 283 ? 57.108 3.936 10.923 1.00 30.81 263 SER A C 1
ATOM 2118 O O . SER A 1 283 ? 56.236 4.330 11.701 1.00 29.55 263 SER A O 1
ATOM 2121 N N . MET A 1 284 ? 56.878 3.040 9.969 1.00 30.42 264 MET A N 1
ATOM 2122 C CA . MET A 1 284 ? 55.558 2.429 9.770 1.00 28.88 264 MET A CA 1
ATOM 2123 C C . MET A 1 284 ? 55.178 1.472 10.906 1.00 28.02 264 MET A C 1
ATOM 2124 O O . MET A 1 284 ? 54.009 1.107 11.047 1.00 27.08 264 MET A O 1
ATOM 2129 N N . ALA A 1 285 ? 56.157 1.073 11.717 1.00 28.10 265 ALA A N 1
ATOM 2130 C CA . ALA A 1 285 ? 55.863 0.296 12.919 1.00 27.31 265 ALA A CA 1
ATOM 2131 C C . ALA A 1 285 ? 55.062 1.125 13.930 1.00 26.30 265 ALA A C 1
ATOM 2132 O O . ALA A 1 285 ? 54.424 0.570 14.817 1.00 25.47 265 ALA A O 1
ATOM 2134 N N . ASN A 1 286 ? 55.115 2.449 13.789 1.00 26.08 266 ASN A N 1
ATOM 2135 C CA . ASN A 1 286 ? 54.345 3.362 14.627 1.00 25.08 266 ASN A CA 1
ATOM 2136 C C . ASN A 1 286 ? 52.961 3.561 14.021 1.00 24.01 266 ASN A C 1
ATOM 2137 O O . ASN A 1 286 ? 52.789 4.365 13.109 1.00 24.16 266 ASN A O 1
ATOM 2142 N N . GLY A 1 287 ? 51.978 2.813 14.516 1.00 22.95 267 GLY A N 1
ATOM 2143 C CA . GLY A 1 287 ? 50.635 2.844 13.939 1.00 21.66 267 GLY A CA 1
ATOM 2144 C C . GLY A 1 287 ? 49.518 2.968 14.959 1.00 20.92 267 GLY A C 1
ATOM 2145 O O . GLY A 1 287 ? 49.746 3.351 16.122 1.00 20.63 267 GLY A O 1
ATOM 2146 N N . PHE A 1 288 ? 48.316 2.601 14.516 1.00 20.03 268 PHE A N 1
ATOM 2147 C CA . PHE A 1 288 ? 47.081 2.920 15.217 1.00 19.03 268 PHE A CA 1
ATOM 2148 C C . PHE A 1 288 ? 46.105 1.765 15.384 1.00 18.41 268 PHE A C 1
ATOM 2149 O O . PHE A 1 288 ? 45.984 0.895 14.511 1.00 18.40 268 PHE A O 1
ATOM 2157 N N . THR A 1 289 ? 45.421 1.780 16.530 1.00 17.65 269 THR A N 1
ATOM 2158 C CA . THR A 1 289 ? 44.169 1.065 16.719 1.00 16.69 269 THR A CA 1
ATOM 2159 C C . THR A 1 289 ? 43.046 2.064 16.497 1.00 16.24 269 THR A C 1
ATOM 2160 O O . THR A 1 289 ? 42.905 3.025 17.249 1.00 16.71 269 THR A O 1
ATOM 2164 N N . MET A 1 290 ? 42.255 1.857 15.460 1.00 15.80 270 MET A N 1
ATOM 2165 C CA . MET A 1 290 ? 41.112 2.718 15.229 1.00 15.72 270 MET A CA 1
ATOM 2166 C C . MET A 1 290 ? 39.961 2.246 16.105 1.00 15.08 270 MET A C 1
ATOM 2167 O O . MET A 1 290 ? 39.204 1.363 15.699 1.00 14.71 270 MET A O 1
ATOM 2172 N N . CYS A 1 291 ? 39.860 2.796 17.319 1.00 14.73 271 CYS A N 1
ATOM 2173 C CA . CYS A 1 291 ? 38.708 2.518 18.179 1.00 13.68 271 CYS A CA 1
ATOM 2174 C C . CYS A 1 291 ? 37.625 3.547 17.923 1.00 13.62 271 CYS A C 1
ATOM 2175 O O . CYS A 1 291 ? 37.721 4.700 18.368 1.00 13.79 271 CYS A O 1
ATOM 2178 N N . THR A 1 292 ? 36.584 3.128 17.214 1.00 13.72 272 THR A N 1
ATOM 2179 C CA . THR A 1 292 ? 35.502 4.046 16.883 1.00 14.00 272 THR A CA 1
ATOM 2180 C C . THR A 1 292 ? 34.657 4.398 18.099 1.00 13.90 272 THR A C 1
ATOM 2181 O O . THR A 1 292 ? 34.080 5.475 18.147 1.00 14.35 272 THR A O 1
ATOM 2185 N N . GLY A 1 293 ? 34.598 3.505 19.087 1.00 13.60 273 GLY A N 1
ATOM 2186 C CA . GLY A 1 293 ? 33.875 3.795 20.324 1.00 13.30 273 GLY A CA 1
ATOM 2187 C C . GLY A 1 293 ? 34.486 4.965 21.082 1.00 13.50 273 GLY A C 1
ATOM 2188 O O . GLY A 1 293 ? 33.766 5.814 21.601 1.00 13.64 273 GLY A O 1
ATOM 2189 N N . SER A 1 294 ? 35.817 5.011 21.129 1.00 13.46 274 SER A N 1
ATOM 2190 C CA . SER A 1 294 ? 36.539 6.036 21.880 1.00 13.63 274 SER A CA 1
ATOM 2191 C C . SER A 1 294 ? 36.641 7.363 21.121 1.00 14.05 274 SER A C 1
ATOM 2192 O O . SER A 1 294 ? 36.240 8.393 21.649 1.00 14.15 274 SER A O 1
ATOM 2195 N N . TYR A 1 295 ? 37.165 7.345 19.890 1.00 14.11 275 TYR A N 1
ATOM 2196 C CA . TYR A 1 295 ? 37.248 8.572 19.080 1.00 14.39 275 TYR A CA 1
ATOM 2197 C C . TYR A 1 295 ? 35.864 9.209 18.853 1.00 14.46 275 TYR A C 1
ATOM 2198 O O . TYR A 1 295 ? 35.729 10.436 18.876 1.00 14.32 275 TYR A O 1
ATOM 2207 N N . GLY A 1 296 ? 34.847 8.368 18.655 1.00 14.62 276 GLY A N 1
ATOM 2208 C CA . GLY A 1 296 ? 33.468 8.819 18.398 1.00 14.85 276 GLY A CA 1
ATOM 2209 C C . GLY A 1 296 ? 32.723 9.439 19.569 1.00 15.69 276 GLY A C 1
ATOM 2210 O O . GLY A 1 296 ? 31.613 9.960 19.399 1.00 16.04 276 GLY A O 1
ATOM 2211 N N . VAL A 1 297 ? 33.307 9.375 20.765 1.00 16.02 277 VAL A N 1
ATOM 2212 C CA . VAL A 1 297 ? 32.723 10.031 21.935 1.00 16.69 277 VAL A CA 1
ATOM 2213 C C . VAL A 1 297 ? 32.511 11.532 21.673 1.00 18.15 277 VAL A C 1
ATOM 2214 O O . VAL A 1 297 ? 31.470 12.094 22.041 1.00 18.48 277 VAL A O 1
ATOM 2218 N N . ARG A 1 298 ? 33.483 12.166 21.018 1.00 18.79 278 ARG A N 1
ATOM 2219 C CA . ARG A 1 298 ? 33.388 13.592 20.707 1.00 19.95 278 ARG A CA 1
ATOM 2220 C C . ARG A 1 298 ? 33.061 13.806 19.234 1.00 20.09 278 ARG A C 1
ATOM 2221 O O . ARG A 1 298 ? 33.679 13.205 18.356 1.00 20.48 278 ARG A O 1
ATOM 2229 N N . ALA A 1 299 ? 32.065 14.648 18.984 1.00 20.65 279 ALA A N 1
ATOM 2230 C CA . ALA A 1 299 ? 31.483 14.817 17.646 1.00 21.08 279 ALA A CA 1
ATOM 2231 C C . ALA A 1 299 ? 32.441 15.448 16.630 1.00 21.70 279 ALA A C 1
ATOM 2232 O O . ALA A 1 299 ? 32.243 15.313 15.423 1.00 21.84 279 ALA A O 1
ATOM 2234 N N . ASP A 1 300 ? 33.478 16.124 17.120 1.00 21.89 280 ASP A N 1
ATOM 2235 C CA . ASP A 1 300 ? 34.431 16.806 16.244 1.00 22.62 280 ASP A CA 1
ATOM 2236 C C . ASP A 1 300 ? 35.497 15.875 15.624 1.00 22.10 280 ASP A C 1
ATOM 2237 O O . ASP A 1 300 ? 36.256 16.298 14.745 1.00 22.66 280 ASP A O 1
ATOM 2242 N N . ASN A 1 301 ? 35.542 14.617 16.068 1.00 21.03 281 ASN A N 1
ATOM 2243 C CA . ASN A 1 301 ? 36.400 13.612 15.441 1.00 20.54 281 ASN A CA 1
ATOM 2244 C C . ASN A 1 301 ? 35.703 13.037 14.213 1.00 20.39 281 ASN A C 1
ATOM 2245 O O . ASN A 1 301 ? 34.598 12.491 14.316 1.00 20.55 281 ASN A O 1
ATOM 2250 N N . ASP A 1 302 ? 36.341 13.174 13.056 1.00 20.07 282 ASP A N 1
ATOM 2251 C CA . ASP A 1 302 ? 35.793 12.677 11.808 1.00 19.87 282 ASP A CA 1
ATOM 2252 C C . ASP A 1 302 ? 36.414 11.308 11.546 1.00 19.24 282 ASP A C 1
ATOM 2253 O O . ASP A 1 302 ? 37.519 11.202 11.011 1.00 19.20 282 ASP A O 1
ATOM 2258 N N . LEU A 1 303 ? 35.687 10.263 11.938 1.00 18.66 283 LEU A N 1
ATOM 2259 C CA . LEU A 1 303 ? 36.214 8.900 11.923 1.00 18.38 283 LEU A CA 1
ATOM 2260 C C . LEU A 1 303 ? 36.620 8.461 10.522 1.00 18.60 283 LEU A C 1
ATOM 2261 O O . LEU A 1 303 ? 37.691 7.885 10.346 1.00 18.66 283 LEU A O 1
ATOM 2266 N N . VAL A 1 304 ? 35.777 8.760 9.536 1.00 18.49 284 VAL A N 1
ATOM 2267 C CA . VAL A 1 304 ? 36.044 8.391 8.147 1.00 19.23 284 VAL A CA 1
ATOM 2268 C C . VAL A 1 304 ? 37.296 9.091 7.620 1.00 19.98 284 VAL A C 1
ATOM 2269 O O . VAL A 1 304 ? 38.135 8.460 6.977 1.00 20.71 284 VAL A O 1
ATOM 2273 N N . ASP A 1 305 ? 37.435 10.380 7.913 1.00 20.36 285 ASP A N 1
ATOM 2274 C CA . ASP A 1 305 ? 38.617 11.125 7.484 1.00 21.23 285 ASP A CA 1
ATOM 2275 C C . ASP A 1 305 ? 39.874 10.588 8.164 1.00 21.15 285 ASP A C 1
ATOM 2276 O O . ASP A 1 305 ? 40.916 10.454 7.521 1.00 21.09 285 ASP A O 1
ATOM 2281 N N . MET A 1 306 ? 39.756 10.276 9.458 1.00 20.45 286 MET A N 1
ATOM 2282 C CA . MET A 1 306 ? 40.836 9.644 10.215 1.00 20.49 286 MET A CA 1
ATOM 2283 C C . MET A 1 306 ? 41.333 8.374 9.545 1.00 20.56 286 MET A C 1
ATOM 2284 O O . MET A 1 306 ? 42.538 8.147 9.455 1.00 20.88 286 MET A O 1
ATOM 2289 N N . ILE A 1 307 ? 40.394 7.546 9.094 1.00 20.58 287 ILE A N 1
ATOM 2290 C CA . ILE A 1 307 ? 40.716 6.305 8.398 1.00 21.43 287 ILE A CA 1
ATOM 2291 C C . ILE A 1 307 ? 41.305 6.575 7.005 1.00 22.62 287 ILE A C 1
ATOM 2292 O O . ILE A 1 307 ? 42.261 5.917 6.594 1.00 23.14 287 ILE A O 1
ATOM 2297 N N . LYS A 1 308 ? 40.746 7.546 6.291 1.00 23.62 288 LYS A N 1
ATOM 2298 C CA . LYS A 1 308 ? 41.301 7.954 4.992 1.00 25.56 288 LYS A CA 1
ATOM 2299 C C . LYS A 1 308 ? 42.744 8.487 5.098 1.00 26.05 288 LYS A C 1
ATOM 2300 O O . LYS A 1 308 ? 43.606 8.110 4.305 1.00 26.73 288 LYS A O 1
ATOM 2306 N N . GLN A 1 309 ? 43.013 9.338 6.083 1.00 25.72 289 GLN A N 1
ATOM 2307 C CA . GLN A 1 309 ? 44.351 9.930 6.216 1.00 26.74 289 GLN A CA 1
ATOM 2308 C C . GLN A 1 309 ? 45.393 8.958 6.798 1.00 26.35 289 GLN A C 1
ATOM 2309 O O . GLN A 1 309 ? 46.530 8.905 6.324 1.00 26.93 289 GLN A O 1
ATOM 2315 N N . PHE A 1 310 ? 44.995 8.183 7.803 1.00 24.88 290 PHE A N 1
ATOM 2316 C CA . PHE A 1 310 ? 45.933 7.316 8.533 1.00 24.35 290 PHE A CA 1
ATOM 2317 C C . PHE A 1 310 ? 45.761 5.804 8.281 1.00 23.69 290 PHE A C 1
ATOM 2318 O O . PHE A 1 310 ? 46.445 4.980 8.892 1.00 23.68 290 PHE A O 1
ATOM 2326 N N . GLY A 1 311 ? 44.871 5.457 7.354 1.00 23.24 291 GLY A N 1
ATOM 2327 C CA . GLY A 1 311 ? 44.648 4.069 6.930 1.00 22.61 291 GLY A CA 1
ATOM 2328 C C . GLY A 1 311 ? 45.853 3.155 6.749 1.00 23.01 291 GLY A C 1
ATOM 2329 O O . GLY A 1 311 ? 45.802 1.996 7.174 1.00 22.48 291 GLY A O 1
ATOM 2330 N N . PRO A 1 312 ? 46.935 3.647 6.092 1.00 23.57 292 PRO A N 1
ATOM 2331 C CA . PRO A 1 312 ? 48.110 2.787 5.949 1.00 23.83 292 PRO A CA 1
ATOM 2332 C C . PRO A 1 312 ? 48.712 2.354 7.295 1.00 23.54 292 PRO A C 1
ATOM 2333 O O . PRO A 1 312 ? 49.368 1.314 7.364 1.00 23.60 292 PRO A O 1
ATOM 2337 N N . ARG A 1 313 ? 48.475 3.140 8.345 1.00 22.91 293 ARG A N 1
ATOM 2338 C CA . ARG A 1 313 ? 49.016 2.859 9.676 1.00 22.85 293 ARG A CA 1
ATOM 2339 C C . ARG A 1 313 ? 47.991 2.243 10.635 1.00 21.82 293 ARG A C 1
ATOM 2340 O O . ARG A 1 313 ? 48.282 2.042 11.819 1.00 21.93 293 ARG A O 1
ATOM 2348 N N . ILE A 1 314 ? 46.798 1.943 10.137 1.00 20.64 294 ILE A N 1
ATOM 2349 C CA . ILE A 1 314 ? 45.782 1.340 10.990 1.00 19.59 294 ILE A CA 1
ATOM 2350 C C . ILE A 1 314 ? 45.936 -0.178 10.970 1.00 19.18 294 ILE A C 1
ATOM 2351 O O . ILE A 1 314 ? 45.724 -0.825 9.944 1.00 19.66 294 ILE A O 1
ATOM 2356 N N . TYR A 1 315 ? 46.343 -0.731 12.106 1.00 18.40 295 TYR A N 1
ATOM 2357 C CA . TYR A 1 315 ? 46.704 -2.142 12.175 1.00 18.44 295 TYR A CA 1
ATOM 2358 C C . TYR A 1 315 ? 45.739 -2.971 13.032 1.00 17.42 295 TYR A C 1
ATOM 2359 O O . TYR A 1 315 ? 45.927 -4.183 13.186 1.00 17.18 295 TYR A O 1
ATOM 2368 N N . PHE A 1 316 ? 44.696 -2.313 13.548 1.00 16.14 296 PHE A N 1
ATOM 2369 C CA . PHE A 1 316 ? 43.734 -2.921 14.460 1.00 15.59 296 PHE A CA 1
ATOM 2370 C C . PHE A 1 316 ? 42.530 -1.982 14.564 1.00 15.14 296 PHE A C 1
ATOM 2371 O O . PHE A 1 316 ? 42.696 -0.765 14.590 1.00 15.26 296 PHE A O 1
ATOM 2379 N N . THR A 1 317 ? 41.319 -2.532 14.588 1.00 14.44 297 THR A N 1
ATOM 2380 C CA . THR A 1 317 ? 40.128 -1.706 14.806 1.00 14.24 297 THR A CA 1
ATOM 2381 C C . THR A 1 317 ? 39.253 -2.250 15.935 1.00 13.53 297 THR A C 1
ATOM 2382 O O . THR A 1 317 ? 39.154 -3.467 16.123 1.00 13.19 297 THR A O 1
ATOM 2386 N N . HIS A 1 318 ? 38.628 -1.331 16.670 1.00 12.79 298 HIS A N 1
ATOM 2387 C CA . HIS A 1 318 ? 37.569 -1.657 17.619 1.00 12.73 298 HIS A CA 1
ATOM 2388 C C . HIS A 1 318 ? 36.313 -1.037 17.055 1.00 12.81 298 HIS A C 1
ATOM 2389 O O . HIS A 1 318 ? 36.204 0.182 16.992 1.00 13.56 298 HIS A O 1
ATOM 2396 N N . LEU A 1 319 ? 35.370 -1.871 16.637 1.00 12.97 299 LEU A N 1
ATOM 2397 C CA . LEU A 1 319 ? 34.193 -1.385 15.936 1.00 13.10 299 LEU A CA 1
ATOM 2398 C C . LEU A 1 319 ? 32.969 -1.464 16.834 1.00 12.86 299 LEU A C 1
ATOM 2399 O O . LEU A 1 319 ? 32.229 -2.445 16.828 1.00 12.83 299 LEU A O 1
ATOM 2404 N N . ARG A 1 320 ? 32.784 -0.420 17.632 1.00 12.86 300 ARG A N 1
ATOM 2405 C CA . ARG A 1 320 ? 31.617 -0.292 18.492 1.00 12.73 300 ARG A CA 1
ATOM 2406 C C . ARG A 1 320 ? 31.182 1.164 18.437 1.00 13.11 300 ARG A C 1
ATOM 2407 O O . ARG A 1 320 ? 31.870 2.007 17.844 1.00 12.87 300 ARG A O 1
ATOM 2415 N N . SER A 1 321 ? 30.052 1.461 19.065 1.00 12.84 301 SER A N 1
ATOM 2416 C CA . SER A 1 321 ? 29.520 2.807 19.032 1.00 13.39 301 SER A CA 1
ATOM 2417 C C . SER A 1 321 ? 29.039 3.256 20.412 1.00 13.43 301 SER A C 1
ATOM 2418 O O . SER A 1 321 ? 28.480 2.461 21.171 1.00 13.51 301 SER A O 1
ATOM 2421 N N . THR A 1 322 ? 29.255 4.530 20.711 1.00 13.46 302 THR A N 1
ATOM 2422 C CA . THR A 1 322 ? 28.628 5.168 21.858 1.00 13.42 302 THR A CA 1
ATOM 2423 C C . THR A 1 322 ? 27.501 6.085 21.367 1.00 14.49 302 THR A C 1
ATOM 2424 O O . THR A 1 322 ? 27.328 6.311 20.164 1.00 14.39 302 THR A O 1
ATOM 2428 N N . MET A 1 323 ? 26.739 6.607 22.317 1.00 15.37 303 MET A N 1
ATOM 2429 C CA . MET A 1 323 ? 25.644 7.510 22.043 1.00 16.75 303 MET A CA 1
ATOM 2430 C C . MET A 1 323 ? 25.747 8.665 23.040 1.00 16.81 303 MET A C 1
ATOM 2431 O O . MET A 1 323 ? 25.631 8.443 24.246 1.00 16.57 303 MET A O 1
ATOM 2436 N N . ARG A 1 324 ? 25.990 9.876 22.539 1.00 16.98 304 ARG A N 1
ATOM 2437 C CA . ARG A 1 324 ? 25.954 11.098 23.359 1.00 17.70 304 ARG A CA 1
ATOM 2438 C C . ARG A 1 324 ? 24.516 11.454 23.713 1.00 18.55 304 ARG A C 1
ATOM 2439 O O . ARG A 1 324 ? 23.611 11.318 22.881 1.00 18.71 304 ARG A O 1
ATOM 2447 N N . GLU A 1 325 ? 24.311 11.942 24.931 1.00 19.37 305 GLU A N 1
ATOM 2448 C CA . GLU A 1 325 ? 22.965 12.272 25.402 1.00 20.67 305 GLU A CA 1
ATOM 2449 C C . GLU A 1 325 ? 22.720 13.790 25.379 1.00 22.08 305 GLU A C 1
ATOM 2450 O O . GLU A 1 325 ? 23.466 14.530 24.740 1.00 22.47 305 GLU A O 1
ATOM 2456 N N . ASP A 1 326 ? 21.678 14.242 26.069 1.00 23.74 306 ASP A N 1
ATOM 2457 C CA . ASP A 1 326 ? 21.324 15.667 26.149 1.00 25.70 306 ASP A CA 1
ATOM 2458 C C . ASP A 1 326 ? 22.524 16.545 26.520 1.00 25.28 306 ASP A C 1
ATOM 2459 O O . ASP A 1 326 ? 22.822 17.535 25.846 1.00 25.54 306 ASP A O 1
ATOM 2464 N N . ASN A 1 327 ? 23.210 16.179 27.600 1.00 24.34 307 ASN A N 1
ATOM 2465 C CA . ASN A 1 327 ? 24.515 16.753 27.880 1.00 23.69 307 ASN A CA 1
ATOM 2466 C C . ASN A 1 327 ? 25.519 15.978 27.018 1.00 22.76 307 ASN A C 1
ATOM 2467 O O . ASN A 1 327 ? 25.706 14.785 27.230 1.00 22.09 307 ASN A O 1
ATOM 2472 N N . PRO A 1 328 ? 26.149 16.650 26.029 1.00 22.81 308 PRO A N 1
ATOM 2473 C CA . PRO A 1 328 ? 26.973 15.926 25.040 1.00 21.91 308 PRO A CA 1
ATOM 2474 C C . PRO A 1 328 ? 28.208 15.248 25.649 1.00 21.10 308 PRO A C 1
ATOM 2475 O O . PRO A 1 328 ? 28.831 14.409 25.015 1.00 20.54 308 PRO A O 1
ATOM 2479 N N . LYS A 1 329 ? 28.544 15.593 26.881 1.00 20.95 309 LYS A N 1
ATOM 2480 C CA . LYS A 1 329 ? 29.621 14.885 27.580 1.00 19.83 309 LYS A CA 1
ATOM 2481 C C . LYS A 1 329 ? 29.144 13.609 28.276 1.00 18.25 309 LYS A C 1
ATOM 2482 O O . LYS A 1 329 ? 29.950 12.784 28.670 1.00 17.15 309 LYS A O 1
ATOM 2488 N N . THR A 1 330 ? 27.830 13.447 28.400 1.00 17.57 310 THR A N 1
ATOM 2489 C CA . THR A 1 330 ? 27.256 12.193 28.857 1.00 16.42 310 THR A CA 1
ATOM 2490 C C . THR A 1 330 ? 27.085 11.235 27.675 1.00 15.87 310 THR A C 1
ATOM 2491 O O . THR A 1 330 ? 26.503 11.591 26.649 1.00 16.13 310 THR A O 1
ATOM 2495 N N . PHE A 1 331 ? 27.588 10.015 27.824 1.00 14.78 311 PHE A N 1
ATOM 2496 C CA . PHE A 1 331 ? 27.407 9.007 26.794 1.00 13.73 311 PHE A CA 1
ATOM 2497 C C . PHE A 1 331 ? 27.298 7.618 27.376 1.00 13.12 311 PHE A C 1
ATOM 2498 O O . PHE A 1 331 ? 27.861 7.310 28.422 1.00 13.07 311 PHE A O 1
ATOM 2506 N N . HIS A 1 332 ? 26.556 6.774 26.683 1.00 13.09 312 HIS A N 1
ATOM 2507 C CA . HIS A 1 332 ? 26.510 5.375 27.025 1.00 13.04 312 HIS A CA 1
ATOM 2508 C C . HIS A 1 332 ? 26.872 4.574 25.792 1.00 12.94 312 HIS A C 1
ATOM 2509 O O . HIS A 1 332 ? 26.841 5.088 24.672 1.00 13.05 312 HIS A O 1
ATOM 2516 N N . GLU A 1 333 ? 27.211 3.317 26.014 1.00 12.61 313 GLU A N 1
ATOM 2517 C CA . GLU A 1 333 ? 27.449 2.397 24.936 1.00 13.35 313 GLU A CA 1
ATOM 2518 C C . GLU A 1 333 ? 26.144 2.004 24.236 1.00 13.26 313 GLU A C 1
ATOM 2519 O O . GLU A 1 333 ? 25.179 1.548 24.875 1.00 12.96 313 GLU A O 1
ATOM 2525 N N . ALA A 1 334 ? 26.106 2.267 22.930 1.00 12.33 314 ALA A N 1
ATOM 2526 C CA . ALA A 1 334 ? 24.947 1.973 22.104 1.00 12.30 314 ALA A CA 1
ATOM 2527 C C . ALA A 1 334 ? 25.081 0.599 21.482 1.00 11.68 314 ALA A C 1
ATOM 2528 O O . ALA A 1 334 ? 26.154 -0.002 21.491 1.00 10.59 314 ALA A O 1
ATOM 2530 N N . ALA A 1 335 ? 23.982 0.112 20.924 1.00 12.31 315 ALA A N 1
ATOM 2531 C CA . ALA A 1 335 ? 24.046 -1.014 20.004 1.00 12.85 315 ALA A CA 1
ATOM 2532 C C . ALA A 1 335 ? 24.952 -0.574 18.835 1.00 12.80 315 ALA A C 1
ATOM 2533 O O . ALA A 1 335 ? 24.968 0.610 18.458 1.00 12.59 315 ALA A O 1
ATOM 2535 N N . HIS A 1 336 ? 25.700 -1.525 18.280 1.00 12.71 316 HIS A N 1
ATOM 2536 C CA . HIS A 1 336 ? 26.750 -1.240 17.294 1.00 13.00 316 HIS A CA 1
ATOM 2537 C C . HIS A 1 336 ? 26.284 -0.449 16.067 1.00 13.70 316 HIS A C 1
ATOM 2538 O O . HIS A 1 336 ? 27.036 0.375 15.545 1.00 13.62 316 HIS A O 1
ATOM 2545 N N . LEU A 1 337 ? 25.058 -0.694 15.610 1.00 14.11 317 LEU A N 1
ATOM 2546 C CA . LEU A 1 337 ? 24.572 -0.037 14.395 1.00 15.37 317 LEU A CA 1
ATOM 2547 C C . LEU A 1 337 ? 23.660 1.147 14.713 1.00 16.50 317 LEU A C 1
ATOM 2548 O O . LEU A 1 337 ? 23.174 1.834 13.807 1.00 16.65 317 LEU A O 1
ATOM 2553 N N . ASN A 1 338 ? 23.437 1.398 15.996 1.00 17.44 318 ASN A N 1
ATOM 2554 C CA . ASN A 1 338 ? 22.467 2.422 16.377 1.00 19.21 318 ASN A CA 1
ATOM 2555 C C . ASN A 1 338 ? 23.010 3.544 17.271 1.00 18.47 318 ASN A C 1
ATOM 2556 O O . ASN A 1 338 ? 22.257 4.143 18.024 1.00 19.44 318 ASN A O 1
ATOM 2561 N N . GLY A 1 339 ? 24.302 3.844 17.177 1.00 17.56 319 GLY A N 1
ATOM 2562 C CA . GLY A 1 339 ? 24.877 4.940 17.970 1.00 16.84 319 GLY A CA 1
ATOM 2563 C C . GLY A 1 339 ? 25.275 6.135 17.123 1.00 16.61 319 GLY A C 1
ATOM 2564 O O . GLY A 1 339 ? 24.770 6.310 16.021 1.00 16.63 319 GLY A O 1
ATOM 2565 N N . ASP A 1 340 ? 26.189 6.952 17.638 1.00 15.82 320 ASP A N 1
ATOM 2566 C CA . ASP A 1 340 ? 26.689 8.103 16.896 1.00 15.84 320 ASP A CA 1
ATOM 2567 C C . ASP A 1 340 ? 27.600 7.706 15.731 1.00 15.44 320 ASP A C 1
ATOM 2568 O O . ASP A 1 340 ? 27.707 8.445 14.760 1.00 15.56 320 ASP A O 1
ATOM 2573 N N . VAL A 1 341 ? 28.247 6.546 15.832 1.00 14.55 321 VAL A N 1
ATOM 2574 C CA . VAL A 1 341 ? 29.132 6.060 14.765 1.00 13.90 321 VAL A CA 1
ATOM 2575 C C . VAL A 1 341 ? 28.325 5.629 13.549 1.00 14.20 321 VAL A C 1
ATOM 2576 O O . VAL A 1 341 ? 27.414 4.795 13.666 1.00 14.23 321 VAL A O 1
ATOM 2580 N N . ASP A 1 342 ? 28.644 6.209 12.396 1.00 13.88 322 ASP A N 1
ATOM 2581 C CA . ASP A 1 342 ? 28.087 5.738 11.142 1.00 14.39 322 ASP A CA 1
ATOM 2582 C C . ASP A 1 342 ? 28.884 4.496 10.737 1.00 13.92 322 ASP A C 1
ATOM 2583 O O . ASP A 1 342 ? 29.894 4.592 10.037 1.00 14.29 322 ASP A O 1
ATOM 2588 N N . MET A 1 343 ? 28.420 3.336 11.190 1.00 13.35 323 MET A N 1
ATOM 2589 C CA . MET A 1 343 ? 29.149 2.088 11.018 1.00 12.93 323 MET A CA 1
ATOM 2590 C C . MET A 1 343 ? 29.327 1.721 9.532 1.00 13.32 323 MET A C 1
ATOM 2591 O O . MET A 1 343 ? 30.375 1.209 9.138 1.00 12.66 323 MET A O 1
ATOM 2596 N N . TYR A 1 344 ? 28.314 2.003 8.713 1.00 13.53 324 TYR A N 1
ATOM 2597 C CA . TYR A 1 344 ? 28.421 1.763 7.278 1.00 14.08 324 TYR A CA 1
ATOM 2598 C C . TYR A 1 344 ? 29.618 2.499 6.688 1.00 14.48 324 TYR A C 1
ATOM 2599 O O . TYR A 1 344 ? 30.440 1.898 5.999 1.00 14.94 324 TYR A O 1
ATOM 2608 N N . GLU A 1 345 ? 29.714 3.793 6.968 1.00 14.93 325 GLU A N 1
ATOM 2609 C CA . GLU A 1 345 ? 30.774 4.622 6.391 1.00 15.81 325 GLU A CA 1
ATOM 2610 C C . GLU A 1 345 ? 32.132 4.224 6.929 1.00 15.02 325 GLU A C 1
ATOM 2611 O O . GLU A 1 345 ? 33.111 4.172 6.186 1.00 15.59 325 GLU A O 1
ATOM 2617 N N . VAL A 1 346 ? 32.194 3.933 8.220 1.00 14.50 326 VAL A N 1
ATOM 2618 C CA . VAL A 1 346 ? 33.451 3.506 8.837 1.00 14.22 326 VAL A CA 1
ATOM 2619 C C . VAL A 1 346 ? 33.969 2.198 8.219 1.00 14.06 326 VAL A C 1
ATOM 2620 O O . VAL A 1 346 ? 35.131 2.111 7.806 1.00 14.01 326 VAL A O 1
ATOM 2624 N N . VAL A 1 347 ? 33.101 1.196 8.139 1.00 13.71 327 VAL A N 1
ATOM 2625 C CA . VAL A 1 347 ? 33.498 -0.101 7.588 1.00 13.80 327 VAL A CA 1
ATOM 2626 C C . VAL A 1 347 ? 33.865 0.027 6.103 1.00 14.69 327 VAL A C 1
ATOM 2627 O O . VAL A 1 347 ? 34.827 -0.590 5.645 1.00 14.75 327 VAL A O 1
ATOM 2631 N N . LYS A 1 348 ? 33.114 0.842 5.365 1.00 15.10 328 LYS A N 1
ATOM 2632 C CA . LYS A 1 348 ? 33.427 1.081 3.959 1.00 16.21 328 LYS A CA 1
ATOM 2633 C C . LYS A 1 348 ? 34.854 1.623 3.815 1.00 16.50 328 LYS A C 1
ATOM 2634 O O . LYS A 1 348 ? 35.608 1.158 2.956 1.00 16.80 328 LYS A O 1
ATOM 2640 N N . ALA A 1 349 ? 35.221 2.572 4.680 1.00 15.80 329 ALA A N 1
ATOM 2641 C CA . ALA A 1 349 ? 36.551 3.173 4.637 1.00 16.38 329 ALA A CA 1
ATOM 2642 C C . ALA A 1 349 ? 37.632 2.149 4.974 1.00 16.54 329 ALA A C 1
ATOM 2643 O O . ALA A 1 349 ? 38.690 2.135 4.348 1.00 17.28 329 ALA A O 1
ATOM 2645 N N . ILE A 1 350 ? 37.364 1.290 5.953 1.00 16.17 330 ILE A N 1
ATOM 2646 C CA . ILE A 1 350 ? 38.306 0.236 6.311 1.00 16.38 330 ILE A CA 1
ATOM 2647 C C . ILE A 1 350 ? 38.490 -0.733 5.146 1.00 17.18 330 ILE A C 1
ATOM 2648 O O . ILE A 1 350 ? 39.618 -1.038 4.768 1.00 18.50 330 ILE A O 1
ATOM 2653 N N . VAL A 1 351 ? 37.381 -1.189 4.571 1.00 16.94 331 VAL A N 1
ATOM 2654 C CA . VAL A 1 351 ? 37.410 -2.083 3.421 1.00 17.71 331 VAL A CA 1
ATOM 2655 C C . VAL A 1 351 ? 38.193 -1.455 2.254 1.00 18.98 331 VAL A C 1
ATOM 2656 O O . VAL A 1 351 ? 38.996 -2.126 1.588 1.00 19.59 331 VAL A O 1
ATOM 2660 N N . GLU A 1 352 ? 37.966 -0.165 2.027 1.00 19.47 332 GLU A N 1
ATOM 2661 C CA . GLU A 1 352 ? 38.673 0.556 0.978 1.00 21.08 332 GLU A CA 1
ATOM 2662 C C . GLU A 1 352 ? 40.181 0.566 1.242 1.00 21.32 332 GLU A C 1
ATOM 2663 O O . GLU A 1 352 ? 40.966 0.360 0.321 1.00 22.11 332 GLU A O 1
ATOM 2669 N N . GLU A 1 353 ? 40.570 0.761 2.503 1.00 20.72 333 GLU A N 1
ATOM 2670 C CA . GLU A 1 353 ? 41.973 0.685 2.886 1.00 21.02 333 GLU A CA 1
ATOM 2671 C C . GLU A 1 353 ? 42.568 -0.712 2.666 1.00 21.86 333 GLU A C 1
ATOM 2672 O O . GLU A 1 353 ? 43.698 -0.821 2.190 1.00 22.87 333 GLU A O 1
ATOM 2678 N N . GLU A 1 354 ? 41.827 -1.775 2.987 1.00 21.71 334 GLU A N 1
ATOM 2679 C CA . GLU A 1 354 ? 42.352 -3.132 2.749 1.00 22.51 334 GLU A CA 1
ATOM 2680 C C . GLU A 1 354 ? 42.578 -3.405 1.254 1.00 23.74 334 GLU A C 1
ATOM 2681 O O . GLU A 1 354 ? 43.558 -4.069 0.879 1.00 24.15 334 GLU A O 1
ATOM 2687 N N . HIS A 1 355 ? 41.672 -2.905 0.414 1.00 23.95 335 HIS A N 1
ATOM 2688 C CA . HIS A 1 355 ? 41.800 -3.082 -1.032 1.00 25.73 335 HIS A CA 1
ATOM 2689 C C . HIS A 1 355 ? 42.895 -2.234 -1.655 1.00 26.64 335 HIS A C 1
ATOM 2690 O O . HIS A 1 355 ? 43.467 -2.636 -2.655 1.00 27.58 335 HIS A O 1
ATOM 2697 N N . ARG A 1 356 ? 43.199 -1.073 -1.073 1.00 27.08 336 ARG A N 1
ATOM 2698 C CA . ARG A 1 356 ? 44.328 -0.305 -1.593 1.00 28.76 336 ARG A CA 1
ATOM 2699 C C . ARG A 1 356 ? 45.664 -0.968 -1.244 1.00 29.53 336 ARG A C 1
ATOM 2700 O O . ARG A 1 356 ? 46.601 -0.901 -2.036 1.00 30.56 336 ARG A O 1
ATOM 2708 N N . ARG A 1 357 ? 45.739 -1.630 -0.088 1.00 29.15 337 ARG A N 1
ATOM 2709 C CA . ARG A 1 357 ? 46.915 -2.438 0.241 1.00 30.37 337 ARG A CA 1
ATOM 2710 C C . ARG A 1 357 ? 47.095 -3.564 -0.778 1.00 32.14 337 ARG A C 1
ATOM 2711 O O . ARG A 1 357 ? 48.201 -3.787 -1.278 1.00 33.24 337 ARG A O 1
ATOM 2719 N N . LYS A 1 358 ? 46.001 -4.249 -1.100 1.00 32.93 338 LYS A N 1
ATOM 2720 C CA . LYS A 1 358 ? 46.016 -5.348 -2.065 1.00 35.06 338 LYS A CA 1
ATOM 2721 C C . LYS A 1 358 ? 46.413 -4.870 -3.469 1.00 36.62 338 LYS A C 1
ATOM 2722 O O . LYS A 1 358 ? 47.096 -5.585 -4.199 1.00 37.88 338 LYS A O 1
ATOM 2728 N N . ALA A 1 359 ? 45.993 -3.656 -3.825 1.00 37.16 339 ALA A N 1
ATOM 2729 C CA . ALA A 1 359 ? 46.338 -3.045 -5.106 1.00 39.03 339 ALA A CA 1
ATOM 2730 C C . ALA A 1 359 ? 47.803 -2.591 -5.140 1.00 40.59 339 ALA A C 1
ATOM 2731 O O . ALA A 1 359 ? 48.414 -2.529 -6.207 1.00 41.65 339 ALA A O 1
ATOM 2733 N N . GLU A 1 360 ? 48.357 -2.278 -3.969 1.00 41.15 340 GLU A N 1
ATOM 2734 C CA . GLU A 1 360 ? 49.797 -2.019 -3.828 1.00 43.01 340 GLU A CA 1
ATOM 2735 C C . GLU A 1 360 ? 50.610 -3.313 -3.949 1.00 43.96 340 GLU A C 1
ATOM 2736 O O . GLU A 1 360 ? 51.834 -3.299 -3.823 1.00 44.97 340 GLU A O 1
ATOM 2742 N N . GLY A 1 361 ? 49.918 -4.424 -4.199 1.00 44.24 341 GLY A N 1
ATOM 2743 C CA . GLY A 1 361 ? 50.558 -5.717 -4.442 1.00 45.51 341 GLY A CA 1
ATOM 2744 C C . GLY A 1 361 ? 50.857 -6.499 -3.177 1.00 45.45 341 GLY A C 1
ATOM 2745 O O . GLY A 1 361 ? 51.676 -7.421 -3.190 1.00 46.65 341 GLY A O 1
ATOM 2746 N N . LYS A 1 362 ? 50.191 -6.129 -2.089 1.00 44.19 342 LYS A N 1
ATOM 2747 C CA . LYS A 1 362 ? 50.393 -6.751 -0.783 1.00 44.04 342 LYS A CA 1
ATOM 2748 C C . LYS A 1 362 ? 49.285 -7.772 -0.466 1.00 42.93 342 LYS A C 1
ATOM 2749 O O . LYS A 1 362 ? 49.254 -8.874 -1.041 1.00 44.11 342 LYS A O 1
ATOM 2754 N N . GLU A 1 363 ? 48.384 -7.354 0.427 1.00 40.08 343 GLU A N 1
ATOM 2755 C CA . GLU A 1 363 ? 47.274 -8.117 1.015 1.00 38.55 343 GLU A CA 1
ATOM 2756 C C . GLU A 1 363 ? 47.574 -8.156 2.512 1.00 36.44 343 GLU A C 1
ATOM 2757 O O . GLU A 1 363 ? 48.401 -8.943 2.980 1.00 36.68 343 GLU A O 1
ATOM 2763 N N . ASP A 1 364 ? 46.921 -7.265 3.248 1.00 33.45 344 ASP A N 1
ATOM 2764 C CA . ASP A 1 364 ? 47.239 -7.038 4.649 1.00 31.46 344 ASP A CA 1
ATOM 2765 C C . ASP A 1 364 ? 45.979 -6.587 5.393 1.00 29.16 344 ASP A C 1
ATOM 2766 O O . ASP A 1 364 ? 45.716 -5.388 5.563 1.00 28.06 344 ASP A O 1
ATOM 2771 N N . LEU A 1 365 ? 45.197 -7.570 5.821 1.00 27.54 345 LEU A N 1
ATOM 2772 C CA . LEU A 1 365 ? 43.904 -7.316 6.449 1.00 25.33 345 LEU A CA 1
ATOM 2773 C C . LEU A 1 365 ? 44.066 -6.608 7.779 1.00 23.93 345 LEU A C 1
ATOM 2774 O O . LEU A 1 365 ? 45.103 -6.729 8.446 1.00 23.58 345 LEU A O 1
ATOM 2779 N N . ILE A 1 366 ? 43.042 -5.841 8.139 1.00 22.27 346 ILE A N 1
ATOM 2780 C CA . ILE A 1 366 ? 43.009 -5.152 9.414 1.00 20.86 346 ILE A CA 1
ATOM 2781 C C . ILE A 1 366 ? 42.130 -5.925 10.402 1.00 19.77 346 ILE A C 1
ATOM 2782 O O . ILE A 1 366 ? 40.905 -5.998 10.236 1.00 19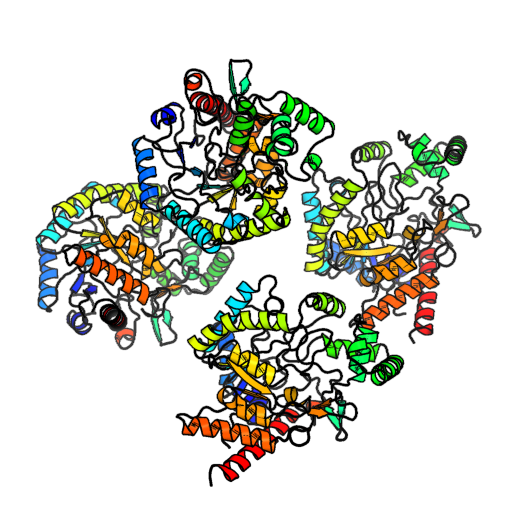.55 346 ILE A O 1
ATOM 2787 N N . PRO A 1 367 ? 42.752 -6.522 11.431 1.00 19.15 347 PRO A N 1
ATOM 2788 C CA . PRO A 1 367 ? 41.919 -7.244 12.411 1.00 18.16 347 PRO A CA 1
ATOM 2789 C C . PRO A 1 367 ? 40.937 -6.315 13.130 1.00 17.15 347 PRO A C 1
ATOM 2790 O O . PRO A 1 367 ? 41.282 -5.176 13.458 1.00 16.61 347 PRO A O 1
ATOM 2794 N N . MET A 1 368 ? 39.714 -6.798 13.345 1.00 16.43 348 MET A N 1
ATOM 2795 C CA . MET A 1 368 ? 38.728 -6.069 14.131 1.00 15.49 348 MET A CA 1
ATOM 2796 C C . MET A 1 368 ? 38.300 -6.876 15.350 1.00 14.94 348 MET A C 1
ATOM 2797 O O . MET A 1 368 ? 38.394 -8.098 15.354 1.00 15.50 348 MET A O 1
ATOM 2802 N N . ARG A 1 369 ? 37.839 -6.191 16.385 1.00 13.86 349 ARG A N 1
ATOM 2803 C CA . ARG A 1 369 ? 37.062 -6.855 17.421 1.00 13.47 349 ARG A CA 1
ATOM 2804 C C . ARG A 1 369 ? 35.853 -5.978 17.756 1.00 12.71 349 ARG A C 1
ATOM 2805 O O . ARG A 1 369 ? 35.917 -4.763 17.579 1.00 12.68 349 ARG A O 1
ATOM 2813 N N . PRO A 1 370 ? 34.743 -6.587 18.202 1.00 12.44 350 PRO A N 1
ATOM 2814 C CA . PRO A 1 370 ? 33.534 -5.807 18.531 1.00 12.01 350 PRO A CA 1
ATOM 2815 C C . PRO A 1 370 ? 33.696 -4.927 19.778 1.00 12.38 350 PRO A C 1
ATOM 2816 O O . PRO A 1 370 ? 32.895 -4.009 20.003 1.00 12.72 350 PRO A O 1
ATOM 2820 N N . ASP A 1 371 ? 34.736 -5.204 20.562 1.00 12.95 351 ASP A N 1
ATOM 2821 C CA . ASP A 1 371 ? 35.195 -4.344 21.672 1.00 13.46 351 ASP A CA 1
ATOM 2822 C C . ASP A 1 371 ? 34.378 -4.478 22.975 1.00 13.94 351 ASP A C 1
ATOM 2823 O O . ASP A 1 371 ? 34.872 -5.089 23.943 1.00 13.79 351 ASP A O 1
ATOM 2828 N N . HIS A 1 372 ? 33.164 -3.911 23.002 1.00 13.57 352 HIS A N 1
ATOM 2829 C CA . HIS A 1 372 ? 32.248 -4.039 24.152 1.00 13.83 352 HIS A CA 1
ATOM 2830 C C . HIS A 1 372 ? 30.894 -4.484 23.631 1.00 13.77 352 HIS A C 1
ATOM 2831 O O . HIS A 1 372 ? 30.573 -4.278 22.466 1.00 14.55 352 HIS A O 1
ATOM 2838 N N . GLY A 1 373 ? 30.089 -5.071 24.505 1.00 13.47 353 GLY A N 1
ATOM 2839 C CA . GLY A 1 373 ? 28.730 -5.441 24.159 1.00 12.59 353 GLY A CA 1
ATOM 2840 C C . GLY A 1 373 ? 27.846 -5.188 25.363 1.00 12.69 353 GLY A C 1
ATOM 2841 O O . GLY A 1 373 ? 28.339 -5.076 26.488 1.00 12.93 353 GLY A O 1
ATOM 2842 N N . HIS A 1 374 ? 26.543 -5.079 25.125 1.00 12.09 354 HIS A N 1
ATOM 2843 C CA . HIS A 1 374 ? 25.585 -4.993 26.196 1.00 11.68 354 HIS A CA 1
ATOM 2844 C C . HIS A 1 374 ? 25.511 -6.343 26.916 1.00 12.00 354 HIS A C 1
ATOM 2845 O O . HIS A 1 374 ? 25.812 -7.390 26.327 1.00 11.38 354 HIS A O 1
ATOM 2852 N N . GLN A 1 375 ? 25.120 -6.296 28.193 1.00 11.47 355 GLN A N 1
ATOM 2853 C CA . GLN A 1 375 ? 24.901 -7.490 28.988 1.00 11.33 355 GLN A CA 1
ATOM 2854 C C . GLN A 1 375 ? 23.445 -7.865 28.792 1.00 11.36 355 GLN A C 1
ATOM 2855 O O . GLN A 1 375 ? 22.547 -7.115 29.178 1.00 11.28 355 GLN A O 1
ATOM 2861 N N . MET A 1 376 ? 23.206 -9.011 28.165 1.00 11.14 356 MET A N 1
ATOM 2862 C CA . MET A 1 376 ? 21.852 -9.355 27.738 1.00 11.40 356 MET A CA 1
ATOM 2863 C C . MET A 1 376 ? 21.594 -10.843 27.821 1.00 11.50 356 MET A C 1
ATOM 2864 O O . MET A 1 376 ? 22.533 -11.624 27.963 1.00 11.75 356 MET A O 1
ATOM 2869 N N . LEU A 1 377 ? 20.323 -11.220 27.710 1.00 11.56 357 LEU A N 1
ATOM 2870 C CA . LEU A 1 377 ? 19.897 -12.612 27.804 1.00 12.57 357 LEU A CA 1
ATOM 2871 C C . LEU A 1 377 ? 20.545 -13.306 29.012 1.00 12.84 357 LEU A C 1
ATOM 2872 O O . LEU A 1 377 ? 20.544 -12.742 30.103 1.00 12.47 357 LEU A O 1
ATOM 2877 N N . ASP A 1 378 ? 21.110 -14.499 28.816 1.00 13.87 358 ASP A N 1
ATOM 2878 C CA . ASP A 1 378 ? 21.641 -15.300 29.930 1.00 14.37 358 ASP A CA 1
ATOM 2879 C C . ASP A 1 378 ? 22.653 -14.542 30.766 1.00 14.19 358 ASP A C 1
ATOM 2880 O O . ASP A 1 378 ? 22.729 -14.740 31.982 1.00 14.17 358 ASP A O 1
ATOM 2885 N N . ASP A 1 379 ? 23.413 -13.663 30.114 1.00 13.55 359 ASP A N 1
ATOM 2886 C CA . ASP A 1 379 ? 24.469 -12.901 30.790 1.00 13.33 359 ASP A CA 1
ATOM 2887 C C . ASP A 1 379 ? 23.937 -11.942 31.889 1.00 14.00 359 ASP A C 1
ATOM 2888 O O . ASP A 1 379 ? 24.709 -11.495 32.747 1.00 13.08 359 ASP A O 1
ATOM 2893 N N . LEU A 1 380 ? 22.643 -11.615 31.845 1.00 14.27 360 LEU A N 1
ATOM 2894 C CA . LEU A 1 380 ? 22.049 -10.750 32.867 1.00 15.80 360 LEU A CA 1
ATOM 2895 C C . LEU A 1 380 ? 22.024 -11.429 34.256 1.00 16.89 360 LEU A C 1
ATOM 2896 O O . LEU A 1 380 ? 21.987 -10.761 35.271 1.00 16.97 360 LEU A O 1
ATOM 2901 N N . LYS A 1 381 ? 22.056 -12.755 34.279 1.00 18.45 361 LYS A N 1
ATOM 2902 C CA . LYS A 1 381 ? 22.044 -13.502 35.527 1.00 20.61 361 LYS A CA 1
ATOM 2903 C C . LYS A 1 381 ? 23.464 -13.762 36.042 1.00 20.60 361 LYS A C 1
ATOM 2904 O O . LYS A 1 381 ? 23.649 -14.512 36.996 1.00 21.58 361 LYS A O 1
ATOM 2910 N N . LYS A 1 382 ? 24.459 -13.134 35.426 1.00 19.92 362 LYS A N 1
ATOM 2911 C CA . LYS A 1 382 ? 25.840 -13.420 35.757 1.00 20.15 362 LYS A CA 1
ATOM 2912 C C . LYS A 1 382 ? 26.528 -12.196 36.321 1.00 20.28 362 LYS A C 1
ATOM 2913 O O . LYS A 1 382 ? 26.101 -11.067 36.071 1.00 20.48 362 LYS A O 1
ATOM 2919 N N . LYS A 1 383 ? 27.582 -12.443 37.095 1.00 20.67 363 LYS A N 1
ATOM 2920 C CA . LYS A 1 383 ? 28.594 -11.441 37.412 1.00 21.10 363 LYS A CA 1
ATOM 2921 C C . LYS A 1 383 ? 29.590 -11.439 36.257 1.00 20.68 363 LYS A C 1
ATOM 2922 O O . LYS A 1 383 ? 30.306 -12.413 36.046 1.00 21.10 363 LYS A O 1
ATOM 2925 N N . THR A 1 384 ? 29.623 -10.348 35.501 1.00 19.98 364 THR A N 1
ATOM 2926 C CA . THR A 1 384 ? 30.406 -10.301 34.273 1.00 19.06 364 THR A CA 1
ATOM 2927 C C . THR A 1 384 ? 31.532 -9.300 34.406 1.00 18.65 364 THR A C 1
ATOM 2928 O O . THR A 1 384 ? 31.493 -8.423 35.280 1.00 18.82 364 THR A O 1
ATOM 2932 N N . ASN A 1 385 ? 32.546 -9.449 33.560 1.00 18.18 365 ASN A N 1
ATOM 2933 C CA . ASN A 1 385 ? 33.495 -8.368 33.306 1.00 17.90 365 ASN A CA 1
ATOM 2934 C C . ASN A 1 385 ? 32.735 -7.285 32.541 1.00 16.98 365 ASN A C 1
ATOM 2935 O O . ASN A 1 385 ? 32.182 -7.557 31.482 1.00 16.52 365 ASN A O 1
ATOM 2940 N N . PRO A 1 386 ? 32.675 -6.064 33.085 1.00 16.81 366 PRO A N 1
ATOM 2941 C CA . PRO A 1 386 ? 31.921 -4.987 32.419 1.00 16.49 366 PRO A CA 1
ATOM 2942 C C . PRO A 1 386 ? 32.537 -4.457 31.102 1.00 15.84 366 PRO A C 1
ATOM 2943 O O . PRO A 1 386 ? 33.734 -4.280 31.018 1.00 15.89 366 PRO A O 1
ATOM 2947 N N . GLY A 1 387 ? 31.788 -4.280 30.025 1.00 15.84 367 GLY A N 1
ATOM 2948 C CA . GLY A 1 387 ? 30.818 -5.179 29.520 1.00 14.65 367 GLY A CA 1
ATOM 2949 C C . GLY A 1 387 ? 31.663 -5.969 28.514 1.00 13.64 367 GLY A C 1
ATOM 2950 O O . GLY A 1 387 ? 31.839 -5.589 27.362 1.00 13.26 367 GLY A O 1
ATOM 2951 N N . TYR A 1 388 ? 32.222 -7.055 29.009 1.00 12.65 368 TYR A N 1
ATOM 2952 C CA . TYR A 1 388 ? 32.872 -8.044 28.204 1.00 11.98 368 TYR A CA 1
ATOM 2953 C C . TYR A 1 388 ? 32.105 -9.339 28.375 1.00 11.71 368 TYR A C 1
ATOM 2954 O O . TYR A 1 388 ? 32.679 -10.427 28.362 1.00 12.06 368 TYR A O 1
ATOM 2963 N N . SER A 1 389 ? 30.791 -9.226 28.537 1.00 11.08 369 SER A N 1
ATOM 2964 C CA . SER A 1 389 ? 29.962 -10.425 28.468 1.00 11.46 369 SER A CA 1
ATOM 2965 C C . SER A 1 389 ? 29.976 -10.915 27.020 1.00 11.33 369 SER A C 1
ATOM 2966 O O . SER A 1 389 ? 30.404 -10.179 26.115 1.00 11.46 369 SER A O 1
ATOM 2969 N N . ALA A 1 390 ? 29.554 -12.156 26.806 1.00 11.60 370 ALA A N 1
ATOM 2970 C CA . ALA A 1 390 ? 29.673 -12.797 25.491 1.00 11.89 370 ALA A CA 1
ATOM 2971 C C . ALA A 1 390 ? 28.541 -12.439 24.507 1.00 11.84 370 ALA A C 1
ATOM 2972 O O . ALA A 1 390 ? 28.808 -12.114 23.359 1.00 12.59 370 ALA A O 1
ATOM 2974 N N . ILE A 1 391 ? 27.288 -12.524 24.943 1.00 11.49 371 ILE A N 1
ATOM 2975 C CA . ILE A 1 391 ? 26.175 -12.452 24.002 1.00 10.88 371 ILE A CA 1
ATOM 2976 C C . ILE A 1 391 ? 26.089 -11.106 23.285 1.00 10.24 371 ILE A C 1
ATOM 2977 O O . ILE A 1 391 ? 25.942 -11.075 22.065 1.00 10.76 371 ILE A O 1
ATOM 2982 N N . GLY A 1 392 ? 26.200 -10.011 24.025 1.00 9.26 372 GLY A N 1
ATOM 2983 C CA . GLY A 1 392 ? 26.180 -8.679 23.427 1.00 9.45 372 GLY A CA 1
ATOM 2984 C C . GLY A 1 392 ? 27.332 -8.415 22.467 1.00 9.65 372 GLY A C 1
ATOM 2985 O O . GLY A 1 392 ? 27.180 -7.678 21.479 1.00 10.55 372 GLY A O 1
ATOM 2986 N N . ARG A 1 393 ? 28.488 -9.006 22.745 1.00 9.11 373 ARG A N 1
ATOM 2987 C CA . ARG A 1 393 ? 29.632 -8.851 21.858 1.00 9.20 373 ARG A CA 1
ATOM 2988 C C . ARG A 1 393 ? 29.483 -9.737 20.616 1.00 9.77 373 ARG A C 1
ATOM 2989 O O . ARG A 1 393 ? 29.847 -9.332 19.523 1.00 9.89 373 ARG A O 1
ATOM 2997 N N . LEU A 1 394 ? 28.941 -10.940 20.795 1.00 9.66 374 LEU A N 1
ATOM 2998 C CA . LEU A 1 394 ? 28.594 -11.789 19.663 1.00 10.47 374 LEU A CA 1
ATOM 2999 C C . LEU A 1 394 ? 27.654 -11.060 18.684 1.00 10.51 374 LEU A C 1
ATOM 3000 O O . LEU A 1 394 ? 27.814 -11.169 17.463 1.00 11.08 374 LEU A O 1
ATOM 3005 N N . LYS A 1 395 ? 26.675 -10.347 19.237 1.00 10.09 375 LYS A N 1
ATOM 3006 C CA . LYS A 1 395 ? 25.687 -9.606 18.460 1.00 10.19 375 LYS A CA 1
ATOM 3007 C C . LYS A 1 395 ? 26.327 -8.465 17.655 1.00 9.92 375 LYS A C 1
ATOM 3008 O O . LYS A 1 395 ? 26.072 -8.339 16.460 1.00 10.11 375 LYS A O 1
ATOM 3014 N N . GLY A 1 396 ? 27.149 -7.643 18.306 1.00 9.74 376 GLY A N 1
ATOM 3015 C CA . GLY A 1 396 ? 27.874 -6.571 17.607 1.00 9.78 376 GLY A CA 1
ATOM 3016 C C . GLY A 1 396 ? 28.765 -7.122 16.498 1.00 10.58 376 GLY A C 1
ATOM 3017 O O . GLY A 1 396 ? 28.810 -6.571 15.390 1.00 10.58 376 GLY A O 1
ATOM 3018 N N . LEU A 1 397 ? 29.467 -8.218 16.795 1.00 9.94 377 LEU A N 1
ATOM 3019 C CA . LEU A 1 397 ? 30.325 -8.852 15.808 1.00 10.75 377 LEU A CA 1
ATOM 3020 C C . LEU A 1 397 ? 29.511 -9.343 14.602 1.00 10.95 377 LEU A C 1
ATOM 3021 O O . LEU A 1 397 ? 29.919 -9.132 13.464 1.00 11.06 377 LEU A O 1
ATOM 3026 N N . ALA A 1 398 ? 28.359 -9.967 14.865 1.00 10.79 378 ALA A N 1
ATOM 3027 C CA . ALA A 1 398 ? 27.449 -10.410 13.808 1.00 11.20 378 ALA A CA 1
ATOM 3028 C C . ALA A 1 398 ? 26.956 -9.238 12.946 1.00 11.22 378 ALA A C 1
ATOM 3029 O O . ALA A 1 398 ? 26.848 -9.359 11.723 1.00 11.47 378 ALA A O 1
ATOM 3031 N N . GLU A 1 399 ? 26.674 -8.111 13.594 1.00 10.28 379 GLU A N 1
ATOM 3032 C CA . GLU A 1 399 ? 26.157 -6.930 12.908 1.00 11.01 379 GLU A CA 1
ATOM 3033 C C . GLU A 1 399 ? 27.204 -6.358 11.952 1.00 11.30 379 GLU A C 1
ATOM 3034 O O . GLU A 1 399 ? 26.908 -6.056 10.792 1.00 11.63 379 GLU A O 1
ATOM 3040 N N . VAL A 1 400 ? 28.437 -6.247 12.433 1.00 11.09 380 VAL A N 1
ATOM 3041 C CA . VAL A 1 400 ? 29.502 -5.664 11.638 1.00 11.40 380 VAL A CA 1
ATOM 3042 C C . VAL A 1 400 ? 29.926 -6.629 10.518 1.00 12.06 380 VAL A C 1
ATOM 3043 O O . VAL A 1 400 ? 30.232 -6.193 9.400 1.00 12.04 380 VAL A O 1
ATOM 3047 N N . ARG A 1 401 ? 29.904 -7.928 10.820 1.00 11.68 381 ARG A N 1
ATOM 3048 C CA . ARG A 1 401 ? 30.130 -8.974 9.825 1.00 12.02 381 ARG A CA 1
ATOM 3049 C C . ARG A 1 401 ? 29.196 -8.782 8.639 1.00 12.51 381 ARG A C 1
ATOM 3050 O O . ARG A 1 401 ? 29.628 -8.848 7.492 1.00 12.73 381 ARG A O 1
ATOM 3058 N N . GLY A 1 402 ? 27.915 -8.552 8.926 1.00 12.46 382 GLY A N 1
ATOM 3059 C CA . GLY A 1 402 ? 26.912 -8.338 7.883 1.00 12.68 382 GLY A CA 1
ATOM 3060 C C . GLY A 1 402 ? 27.161 -7.070 7.073 1.00 12.77 382 GLY A C 1
ATOM 3061 O O . GLY A 1 402 ? 27.076 -7.086 5.844 1.00 12.82 382 GLY A O 1
ATOM 3062 N N . VAL A 1 403 ? 27.449 -5.968 7.766 1.00 12.24 383 VAL A N 1
ATOM 3063 C CA . VAL A 1 403 ? 27.760 -4.705 7.107 1.00 12.33 383 VAL A CA 1
ATOM 3064 C C . VAL A 1 403 ? 28.941 -4.883 6.129 1.00 13.04 383 VAL A C 1
ATOM 3065 O O . VAL A 1 403 ? 28.827 -4.548 4.951 1.00 13.47 383 VAL A O 1
ATOM 3069 N N . GLU A 1 404 ? 30.038 -5.449 6.631 1.00 13.23 384 GLU A N 1
ATOM 3070 C CA . GLU A 1 404 ? 31.279 -5.646 5.876 1.00 14.11 384 GLU A CA 1
ATOM 3071 C C . GLU A 1 404 ? 31.085 -6.549 4.677 1.00 14.74 384 GLU A C 1
ATOM 3072 O O . GLU A 1 404 ? 31.535 -6.225 3.576 1.00 14.93 384 GLU A O 1
ATOM 3078 N N . LEU A 1 405 ? 30.411 -7.676 4.884 1.00 14.92 385 LEU A N 1
ATOM 3079 C CA . LEU A 1 405 ? 30.085 -8.576 3.775 1.00 16.39 385 LEU A CA 1
ATOM 3080 C C . LEU A 1 405 ? 29.323 -7.864 2.638 1.00 16.42 385 LEU A C 1
ATOM 3081 O O . LEU A 1 405 ? 29.681 -8.004 1.463 1.00 17.21 385 LEU A O 1
ATOM 3086 N N . ALA A 1 406 ? 28.286 -7.107 2.988 1.00 15.34 386 ALA A N 1
ATOM 3087 C CA . ALA A 1 406 ? 27.498 -6.385 1.981 1.00 15.64 386 ALA A CA 1
ATOM 3088 C C . ALA A 1 406 ? 28.303 -5.284 1.251 1.00 15.38 386 ALA A C 1
ATOM 3089 O O . ALA A 1 406 ? 28.125 -5.078 0.058 1.00 16.26 386 ALA A O 1
ATOM 3091 N N . ILE A 1 407 ? 29.189 -4.601 1.968 1.00 14.56 387 ILE A N 1
ATOM 3092 C CA . ILE A 1 407 ? 30.105 -3.626 1.358 1.00 14.98 387 ILE A CA 1
ATOM 3093 C C . ILE A 1 407 ? 31.076 -4.285 0.368 1.00 15.80 387 ILE A C 1
ATOM 3094 O O . ILE A 1 407 ? 31.268 -3.780 -0.753 1.00 16.83 387 ILE A O 1
ATOM 3099 N N . GLN A 1 408 ? 31.648 -5.422 0.767 1.00 15.63 388 GLN A N 1
ATOM 3100 C CA . GLN A 1 408 ? 32.478 -6.236 -0.120 1.00 16.54 388 GLN A CA 1
ATOM 3101 C C . GLN A 1 408 ? 31.758 -6.601 -1.408 1.00 17.47 388 GLN A C 1
ATOM 3102 O O . GLN A 1 408 ? 32.338 -6.494 -2.490 1.00 17.79 388 GLN A O 1
ATOM 3108 N N . ARG A 1 409 ? 30.503 -7.037 -1.293 1.00 17.45 389 ARG A N 1
ATOM 3109 C CA . ARG A 1 409 ? 29.716 -7.424 -2.463 1.00 18.37 389 ARG A CA 1
ATOM 3110 C C . ARG A 1 409 ? 29.232 -6.221 -3.288 1.00 19.04 389 ARG A C 1
ATOM 3111 O O . ARG A 1 409 ? 29.248 -6.273 -4.513 1.00 19.69 389 ARG A O 1
ATOM 3119 N N . ALA A 1 410 ? 28.791 -5.151 -2.623 1.00 18.71 390 ALA A N 1
ATOM 3120 C CA . ALA A 1 410 ? 28.313 -3.962 -3.348 1.00 19.25 390 ALA A CA 1
ATOM 3121 C C . ALA A 1 410 ? 29.433 -3.249 -4.125 1.00 19.95 390 ALA A C 1
ATOM 3122 O O . ALA A 1 410 ? 29.220 -2.797 -5.243 1.00 20.38 390 ALA A O 1
ATOM 3124 N N . PHE A 1 411 ? 30.617 -3.172 -3.523 1.00 20.26 391 PHE A N 1
ATOM 3125 C CA . PHE A 1 411 ? 31.696 -2.345 -4.033 1.00 21.63 391 PHE A CA 1
ATOM 3126 C C . PHE A 1 411 ? 32.926 -3.088 -4.560 1.00 23.08 391 PHE A C 1
ATOM 3127 O O . PHE A 1 411 ? 33.683 -2.516 -5.334 1.00 23.92 391 PHE A O 1
ATOM 3135 N N . PHE A 1 412 ? 33.141 -4.333 -4.141 1.00 24.33 392 PHE A N 1
ATOM 3136 C CA . PHE A 1 412 ? 34.386 -5.041 -4.486 1.00 26.53 392 PHE A CA 1
ATOM 3137 C C . PHE A 1 412 ? 34.203 -6.478 -4.961 1.00 28.38 392 PHE A C 1
ATOM 3138 O O . PHE A 1 412 ? 34.983 -7.354 -4.598 1.00 28.92 392 PHE A O 1
ATOM 3146 N N . SER A 1 413 ? 33.185 -6.724 -5.775 1.00 30.44 393 SER A N 1
ATOM 3147 C CA . SER A 1 413 ? 32.982 -8.067 -6.303 1.00 32.88 393 SER A CA 1
ATOM 3148 C C . SER A 1 413 ? 33.331 -8.135 -7.793 1.00 34.53 393 SER A C 1
ATOM 3149 O O . SER A 1 413 ? 33.500 -7.101 -8.457 1.00 35.13 393 SER A O 1
ATOM 3152 N N . SER B 1 19 ? 62.893 40.414 24.251 1.00 37.36 -1 SER B N 1
ATOM 3153 C CA . SER B 1 19 ? 63.427 39.231 24.998 1.00 37.90 -1 SER B CA 1
ATOM 3154 C C . SER B 1 19 ? 62.435 38.053 25.097 1.00 37.25 -1 SER B C 1
ATOM 3155 O O . SER B 1 19 ? 62.794 36.928 24.745 1.00 37.52 -1 SER B O 1
ATOM 3158 N N . HIS B 1 20 ? 61.207 38.303 25.565 1.00 36.31 0 HIS B N 1
ATOM 3159 C CA . HIS B 1 20 ? 60.180 37.244 25.642 1.00 35.17 0 HIS B CA 1
ATOM 3160 C C . HIS B 1 20 ? 58.960 37.493 24.747 1.00 32.58 0 HIS B C 1
ATOM 3161 O O . HIS B 1 20 ? 58.099 36.618 24.586 1.00 31.94 0 HIS B O 1
ATOM 3168 N N . MET B 1 21 ? 58.898 38.687 24.169 1.00 30.20 1 MET B N 1
ATOM 3169 C CA . MET B 1 21 ? 57.890 39.018 23.162 1.00 27.43 1 MET B CA 1
ATOM 3170 C C . MET B 1 21 ? 57.907 37.982 22.031 1.00 25.08 1 MET B C 1
ATOM 3171 O O . MET B 1 21 ? 58.969 37.540 21.607 1.00 24.59 1 MET B O 1
ATOM 3176 N N . GLU B 1 22 ? 56.732 37.581 21.566 1.00 23.04 2 GLU B N 1
ATOM 3177 C CA . GLU B 1 22 ? 56.649 36.597 20.497 1.00 21.33 2 GLU B CA 1
ATOM 3178 C C . GLU B 1 22 ? 56.877 37.275 19.142 1.00 19.66 2 GLU B C 1
ATOM 3179 O O . GLU B 1 22 ? 55.961 37.870 18.558 1.00 19.00 2 GLU B O 1
ATOM 3185 N N . GLN B 1 23 ? 58.111 37.178 18.661 1.00 18.04 3 GLN B N 1
ATOM 3186 C CA . GLN B 1 23 ? 58.560 37.926 17.494 1.00 16.80 3 GLN B CA 1
ATOM 3187 C C . GLN B 1 23 ? 58.506 37.047 16.259 1.00 15.79 3 GLN B C 1
ATOM 3188 O O . GLN B 1 23 ? 59.175 36.007 16.211 1.00 15.91 3 GLN B O 1
ATOM 3194 N N . THR B 1 24 ? 57.692 37.453 15.282 1.00 14.31 4 THR B N 1
ATOM 3195 C CA . THR B 1 24 ? 57.510 36.682 14.058 1.00 13.27 4 THR B CA 1
ATOM 3196 C C . THR B 1 24 ? 57.834 37.523 12.830 1.00 12.84 4 THR B C 1
ATOM 3197 O O . THR B 1 24 ? 58.073 38.728 12.932 1.00 12.06 4 THR B O 1
ATOM 3201 N N . TRP B 1 25 ? 57.849 36.878 11.667 1.00 11.98 5 TRP B N 1
ATOM 3202 C CA . TRP B 1 25 ? 58.380 37.506 10.466 1.00 11.54 5 TRP B CA 1
ATOM 3203 C C . TRP B 1 25 ? 57.710 36.872 9.253 1.00 11.41 5 TRP B C 1
ATOM 3204 O O . TRP B 1 25 ? 57.666 35.645 9.135 1.00 11.50 5 TRP B O 1
ATOM 3215 N N . ARG B 1 26 ? 57.181 37.699 8.358 1.00 11.20 6 ARG B N 1
ATOM 3216 C CA . ARG B 1 26 ? 56.546 37.166 7.155 1.00 11.18 6 ARG B CA 1
ATOM 3217 C C . ARG B 1 26 ? 57.565 36.678 6.118 1.00 11.51 6 ARG B C 1
ATOM 3218 O O . ARG B 1 26 ? 58.433 37.435 5.674 1.00 11.17 6 ARG B O 1
ATOM 3226 N N . TRP B 1 27 ? 57.430 35.408 5.744 1.00 11.87 7 TRP B N 1
ATOM 3227 C CA . TRP B 1 27 ? 58.334 34.748 4.804 1.00 12.85 7 TRP B CA 1
ATOM 3228 C C . TRP B 1 27 ? 57.479 34.112 3.733 1.00 13.72 7 TRP B C 1
ATOM 3229 O O . TRP B 1 27 ? 56.588 33.320 4.055 1.00 13.43 7 TRP B O 1
ATOM 3240 N N . TYR B 1 28 ? 57.742 34.461 2.470 1.00 14.36 8 TYR B N 1
ATOM 3241 C CA . TYR B 1 28 ? 56.875 34.039 1.366 1.00 15.60 8 TYR B CA 1
ATOM 3242 C C . TYR B 1 28 ? 57.112 32.607 0.883 1.00 16.37 8 TYR B C 1
ATOM 3243 O O . TYR B 1 28 ? 56.292 32.065 0.145 1.00 17.72 8 TYR B O 1
ATOM 3252 N N . GLY B 1 29 ? 58.204 31.987 1.312 1.00 16.29 9 GLY B N 1
ATOM 3253 C CA . GLY B 1 29 ? 58.498 30.619 0.895 1.00 16.44 9 GLY B CA 1
ATOM 3254 C C . GLY B 1 29 ? 59.866 30.484 0.250 1.00 17.07 9 GLY B C 1
ATOM 3255 O O . GLY B 1 29 ? 60.649 31.441 0.254 1.00 16.26 9 GLY B O 1
ATOM 3256 N N . PRO B 1 30 ? 60.166 29.290 -0.312 1.00 17.98 10 PRO B N 1
ATOM 3257 C CA . PRO B 1 30 ? 61.458 29.016 -0.983 1.00 18.79 10 PRO B CA 1
ATOM 3258 C C . PRO B 1 30 ? 61.879 30.062 -2.020 1.00 19.13 10 PRO B C 1
ATOM 3259 O O . PRO B 1 30 ? 63.072 30.229 -2.246 1.00 19.78 10 PRO B O 1
ATOM 3263 N N . ASN B 1 31 ? 60.922 30.752 -2.638 1.00 18.99 11 ASN B N 1
ATOM 3264 C CA . ASN B 1 31 ? 61.243 31.789 -3.631 1.00 19.70 11 ASN B CA 1
ATOM 3265 C C . ASN B 1 31 ? 61.456 33.205 -3.071 1.00 18.34 11 ASN B C 1
ATOM 3266 O O . ASN B 1 31 ? 61.880 34.101 -3.809 1.00 18.59 11 ASN B O 1
ATOM 3271 N N . ASP B 1 32 ? 61.152 33.410 -1.789 1.00 16.58 12 ASP B N 1
ATOM 3272 C CA . ASP B 1 32 ? 61.431 34.681 -1.108 1.00 15.85 12 ASP B CA 1
ATOM 3273 C C . ASP B 1 32 ? 62.933 34.979 -1.168 1.00 15.85 12 ASP B C 1
ATOM 3274 O O . ASP B 1 32 ? 63.747 34.134 -0.772 1.00 16.75 12 ASP B O 1
ATOM 3279 N N . PRO B 1 33 ? 63.317 36.166 -1.667 1.00 15.64 13 PRO B N 1
ATOM 3280 C CA . PRO B 1 33 ? 64.751 36.474 -1.650 1.00 15.95 13 PRO B CA 1
ATOM 3281 C C . PRO B 1 33 ? 65.321 36.581 -0.232 1.00 15.50 13 PRO B C 1
ATOM 3282 O O . PRO B 1 33 ? 66.529 36.466 -0.049 1.00 16.74 13 PRO B O 1
ATOM 3286 N N . VAL B 1 34 ? 64.455 36.782 0.757 1.00 14.51 14 VAL B N 1
ATOM 3287 C CA . VAL B 1 34 ? 64.853 36.773 2.149 1.00 13.70 14 VAL B CA 1
ATOM 3288 C C . VAL B 1 34 ? 64.850 35.334 2.644 1.00 13.62 14 VAL B C 1
ATOM 3289 O O . VAL B 1 34 ? 63.846 34.628 2.534 1.00 13.11 14 VAL B O 1
ATOM 3293 N N . SER B 1 35 ? 65.993 34.889 3.156 1.00 13.97 15 SER B N 1
ATOM 3294 C CA . SER B 1 35 ? 66.134 33.503 3.600 1.00 13.62 15 SER B CA 1
ATOM 3295 C C . SER B 1 35 ? 65.709 33.302 5.064 1.00 13.18 15 SER B C 1
ATOM 3296 O O . SER B 1 35 ? 65.584 34.260 5.838 1.00 12.57 15 SER B O 1
ATOM 3299 N N . LEU B 1 36 ? 65.508 32.044 5.444 1.00 13.08 16 LEU B N 1
ATOM 3300 C CA . LEU B 1 36 ? 65.213 31.718 6.842 1.00 12.81 16 LEU B CA 1
ATOM 3301 C C . LEU B 1 36 ? 66.392 32.001 7.771 1.00 13.13 16 LEU B C 1
ATOM 3302 O O . LEU B 1 36 ? 66.189 32.284 8.951 1.00 13.12 16 LEU B O 1
ATOM 3307 N N . ALA B 1 37 ? 67.612 31.967 7.235 1.00 13.46 17 ALA B N 1
ATOM 3308 C CA . ALA B 1 37 ? 68.786 32.381 8.003 1.00 14.26 17 ALA B CA 1
ATOM 3309 C C . ALA B 1 37 ? 68.713 33.886 8.318 1.00 13.71 17 ALA B C 1
ATOM 3310 O O . ALA B 1 37 ? 69.015 34.298 9.441 1.00 14.16 17 ALA B O 1
ATOM 3312 N N . ASP B 1 38 ? 68.298 34.685 7.333 1.00 13.25 18 ASP B N 1
ATOM 3313 C CA . ASP B 1 38 ? 68.076 36.125 7.526 1.00 13.26 18 ASP B CA 1
ATOM 3314 C C . ASP B 1 38 ? 67.061 36.353 8.653 1.00 12.81 18 ASP B C 1
ATOM 3315 O O . ASP B 1 38 ? 67.269 37.199 9.527 1.00 13.06 18 ASP B O 1
ATOM 3320 N N . VAL B 1 39 ? 65.959 35.601 8.601 1.00 12.39 19 VAL B N 1
ATOM 3321 C CA . VAL B 1 39 ? 64.902 35.647 9.612 1.00 11.85 19 VAL B CA 1
ATOM 3322 C C . VAL B 1 39 ? 65.449 35.345 11.020 1.00 12.24 19 VAL B C 1
ATOM 3323 O O . VAL B 1 39 ? 65.179 36.090 11.947 1.00 11.86 19 VAL B O 1
ATOM 3327 N N . ARG B 1 40 ? 66.227 34.274 11.165 1.00 12.72 20 ARG B N 1
ATOM 3328 C CA . ARG B 1 40 ? 66.803 33.919 12.468 1.00 13.79 20 ARG B CA 1
ATOM 3329 C C . ARG B 1 40 ? 67.707 35.039 12.974 1.00 13.86 20 ARG B C 1
ATOM 3330 O O . ARG B 1 40 ? 67.669 35.389 14.158 1.00 13.57 20 ARG B O 1
ATOM 3338 N N . GLN B 1 41 ? 68.527 35.574 12.069 1.00 13.81 21 GLN B N 1
ATOM 3339 C CA . GLN B 1 41 ? 69.498 36.602 12.421 1.00 14.31 21 GLN B CA 1
ATOM 3340 C C . GLN B 1 41 ? 68.815 37.925 12.789 1.00 14.19 21 GLN B C 1
ATOM 3341 O O . GLN B 1 41 ? 69.329 38.665 13.618 1.00 14.97 21 GLN B O 1
ATOM 3347 N N . ALA B 1 42 ? 67.638 38.191 12.221 1.00 13.17 22 ALA B N 1
ATOM 3348 C CA . ALA B 1 42 ? 66.850 39.362 12.621 1.00 13.12 22 ALA B CA 1
ATOM 3349 C C . ALA B 1 42 ? 66.321 39.249 14.050 1.00 13.41 22 ALA B C 1
ATOM 3350 O O . ALA B 1 42 ? 65.919 40.246 14.638 1.00 13.73 22 ALA B O 1
ATOM 3352 N N . GLY B 1 43 ? 66.288 38.032 14.590 1.00 13.47 23 GLY B N 1
ATOM 3353 C CA . GLY B 1 43 ? 65.789 37.809 15.939 1.00 14.08 23 GLY B CA 1
ATOM 3354 C C . GLY B 1 43 ? 64.355 37.304 16.027 1.00 13.94 23 GLY B C 1
ATOM 3355 O O . GLY B 1 43 ? 63.802 37.228 17.114 1.00 14.30 23 GLY B O 1
ATOM 3356 N N . ALA B 1 44 ? 63.744 36.951 14.899 1.00 13.35 24 ALA B N 1
ATOM 3357 C CA . ALA B 1 44 ? 62.447 36.293 14.951 1.00 13.44 24 ALA B CA 1
ATOM 3358 C C . ALA B 1 44 ? 62.610 34.825 15.342 1.00 14.00 24 ALA B C 1
ATOM 3359 O O . ALA B 1 44 ? 63.621 34.192 15.021 1.00 14.01 24 ALA B O 1
ATOM 3361 N N . THR B 1 45 ? 61.620 34.306 16.064 1.00 14.58 25 THR B N 1
ATOM 3362 C CA . THR B 1 45 ? 61.590 32.903 16.480 1.00 15.07 25 THR B CA 1
ATOM 3363 C C . THR B 1 45 ? 60.439 32.168 15.793 1.00 15.04 25 THR B C 1
ATOM 3364 O O . THR B 1 45 ? 60.432 30.926 15.729 1.00 15.78 25 THR B O 1
ATOM 3368 N N . GLY B 1 46 ? 59.476 32.930 15.276 1.00 13.39 26 GLY B N 1
ATOM 3369 C CA . GLY B 1 46 ? 58.394 32.351 14.499 1.00 12.78 26 GLY B CA 1
ATOM 3370 C C . GLY B 1 46 ? 58.308 32.932 13.100 1.00 12.55 26 GLY B C 1
ATOM 3371 O O . GLY B 1 46 ? 58.767 34.050 12.842 1.00 12.13 26 GLY B O 1
ATOM 3372 N N . VAL B 1 47 ? 57.733 32.145 12.197 1.00 12.38 27 VAL B N 1
ATOM 3373 C CA . VAL B 1 47 ? 57.488 32.538 10.815 1.00 11.91 27 VAL B CA 1
ATOM 3374 C C . VAL B 1 47 ? 55.989 32.714 10.584 1.00 11.94 27 VAL B C 1
ATOM 3375 O O . VAL B 1 47 ? 55.166 31.950 11.117 1.00 11.93 27 VAL B O 1
ATOM 3379 N N . VAL B 1 48 ? 55.652 33.738 9.807 1.00 11.60 28 VAL B N 1
ATOM 3380 C CA . VAL B 1 48 ? 54.307 33.945 9.302 1.00 11.61 28 VAL B CA 1
ATOM 3381 C C . VAL B 1 48 ? 54.382 33.625 7.813 1.00 12.34 28 VAL B C 1
ATOM 3382 O O . VAL B 1 48 ? 55.245 34.143 7.099 1.00 12.07 28 VAL B O 1
ATOM 3386 N N . THR B 1 49 ? 53.506 32.743 7.342 1.00 12.93 29 THR B N 1
ATOM 3387 C CA . THR B 1 49 ? 53.557 32.331 5.941 1.00 13.42 29 THR B CA 1
ATOM 3388 C C . THR B 1 49 ? 52.208 31.816 5.469 1.00 14.18 29 THR B C 1
ATOM 3389 O O . THR B 1 49 ? 51.259 31.705 6.257 1.00 14.08 29 THR B O 1
ATOM 3393 N N . ALA B 1 50 ? 52.132 31.508 4.178 1.00 14.56 30 ALA B N 1
ATOM 3394 C CA . ALA B 1 50 ? 50.920 30.975 3.583 1.00 15.24 30 ALA B CA 1
ATOM 3395 C C . ALA B 1 50 ? 51.329 30.111 2.414 1.00 16.07 30 ALA B C 1
ATOM 3396 O O . ALA B 1 50 ? 52.469 30.194 1.947 1.00 15.90 30 ALA B O 1
ATOM 3398 N N . LEU B 1 51 ? 50.409 29.287 1.929 1.00 16.87 31 LEU B N 1
ATOM 3399 C CA . LEU B 1 51 ? 50.706 28.480 0.752 1.00 18.21 31 LEU B CA 1
ATOM 3400 C C . LEU B 1 51 ? 50.279 29.233 -0.512 1.00 18.94 31 LEU B C 1
ATOM 3401 O O . LEU B 1 51 ? 49.216 28.969 -1.081 1.00 19.39 31 LEU B O 1
ATOM 3406 N N . HIS B 1 52 ? 51.119 30.184 -0.924 1.00 18.86 32 HIS B N 1
ATOM 3407 C CA . HIS B 1 52 ? 50.786 31.119 -2.008 1.00 19.99 32 HIS B CA 1
ATOM 3408 C C . HIS B 1 52 ? 50.683 30.453 -3.381 1.00 21.48 32 HIS B C 1
ATOM 3409 O O . HIS B 1 52 ? 50.123 31.042 -4.305 1.00 21.86 32 HIS B O 1
ATOM 3416 N N . HIS B 1 53 ? 51.232 29.245 -3.502 1.00 22.67 33 HIS B N 1
ATOM 3417 C CA . HIS B 1 53 ? 51.244 28.519 -4.770 1.00 24.85 33 HIS B CA 1
ATOM 3418 C C . HIS B 1 53 ? 49.940 27.755 -5.019 1.00 26.14 33 HIS B C 1
ATOM 3419 O O . HIS B 1 53 ? 49.726 27.229 -6.109 1.00 27.54 33 HIS B O 1
ATOM 3426 N N . ILE B 1 54 ? 49.079 27.699 -4.007 1.00 26.39 34 ILE B N 1
ATOM 3427 C CA . ILE B 1 54 ? 47.810 26.993 -4.113 1.00 27.78 34 ILE B CA 1
ATOM 3428 C C . ILE B 1 54 ? 46.717 27.958 -4.555 1.00 28.49 34 ILE B C 1
ATOM 3429 O O . ILE B 1 54 ? 46.558 29.023 -3.956 1.00 28.13 34 ILE B O 1
ATOM 3434 N N . PRO B 1 55 ? 45.967 27.596 -5.614 1.00 29.89 35 PRO B N 1
ATOM 3435 C CA . PRO B 1 55 ? 44.982 28.518 -6.180 1.00 30.59 35 PRO B CA 1
ATOM 3436 C C . PRO B 1 55 ? 43.949 28.978 -5.168 1.00 30.68 35 PRO B C 1
ATOM 3437 O O . PRO B 1 55 ? 43.561 28.207 -4.278 1.00 30.75 35 PRO B O 1
ATOM 3441 N N . ASN B 1 56 ? 43.535 30.236 -5.299 1.00 30.82 36 ASN B N 1
ATOM 3442 C CA . ASN B 1 56 ? 42.517 30.820 -4.438 1.00 31.16 36 ASN B CA 1
ATOM 3443 C C . ASN B 1 56 ? 41.292 29.943 -4.343 1.00 31.77 36 ASN B C 1
ATOM 3444 O O . ASN B 1 56 ? 40.728 29.547 -5.361 1.00 33.06 36 ASN B O 1
ATOM 3449 N N . GLY B 1 57 ? 40.889 29.641 -3.119 1.00 31.14 37 GLY B N 1
ATOM 3450 C CA . GLY B 1 57 ? 39.676 28.878 -2.882 1.00 31.85 37 GLY B CA 1
ATOM 3451 C C . GLY B 1 57 ? 39.870 27.386 -2.721 1.00 31.80 37 GLY B C 1
ATOM 3452 O O . GLY B 1 57 ? 38.987 26.710 -2.202 1.00 32.83 37 GLY B O 1
ATOM 3453 N N . GLU B 1 58 ? 41.011 26.866 -3.177 1.00 31.04 38 GLU B N 1
ATOM 3454 C CA . GLU B 1 58 ? 41.300 25.432 -3.073 1.00 30.94 38 GLU B CA 1
ATOM 3455 C C . GLU B 1 58 ? 41.751 25.077 -1.667 1.00 29.69 38 GLU B C 1
ATOM 3456 O O . GLU B 1 58 ? 42.246 25.936 -0.933 1.00 28.55 38 GLU B O 1
ATOM 3462 N N . VAL B 1 59 ? 41.582 23.808 -1.302 1.00 29.67 39 VAL B N 1
ATOM 3463 C CA . VAL B 1 59 ? 41.980 23.309 0.011 1.00 28.45 39 VAL B CA 1
ATOM 3464 C C . VAL B 1 59 ? 43.506 23.280 0.139 1.00 27.10 39 VAL B C 1
ATOM 3465 O O . VAL B 1 59 ? 44.196 22.875 -0.794 1.00 27.20 39 VAL B O 1
ATOM 3469 N N . TRP B 1 60 ? 44.027 23.733 1.284 1.00 25.74 40 TRP B N 1
ATOM 3470 C CA . TRP B 1 60 ? 45.426 23.475 1.651 1.00 24.39 40 TRP B CA 1
ATOM 3471 C C . TRP B 1 60 ? 45.508 22.085 2.246 1.00 24.62 40 TRP B C 1
ATOM 3472 O O . TRP B 1 60 ? 44.996 21.841 3.341 1.00 24.85 40 TRP B O 1
ATOM 3483 N N . SER B 1 61 ? 46.135 21.170 1.518 1.00 24.61 41 SER B N 1
ATOM 3484 C CA . SER B 1 61 ? 46.259 19.798 1.972 1.00 24.80 41 SER B CA 1
ATOM 3485 C C . SER B 1 61 ? 47.178 19.693 3.188 1.00 23.98 41 SER B C 1
ATOM 3486 O O . SER B 1 61 ? 48.087 20.516 3.369 1.00 23.17 41 SER B O 1
ATOM 3489 N N . VAL B 1 62 ? 46.926 18.683 4.021 1.00 24.22 42 VAL B N 1
ATOM 3490 C CA . VAL B 1 62 ? 47.802 18.365 5.147 1.00 23.64 42 VAL B CA 1
ATOM 3491 C C . VAL B 1 62 ? 49.243 18.189 4.650 1.00 23.45 42 VAL B C 1
ATOM 3492 O O . VAL B 1 62 ? 50.168 18.741 5.237 1.00 22.33 42 VAL B O 1
ATOM 3496 N N . GLU B 1 63 ? 49.413 17.449 3.556 1.00 24.28 43 GLU B N 1
ATOM 3497 C CA . GLU B 1 63 ? 50.738 17.224 2.952 1.00 24.97 43 GLU B CA 1
ATOM 3498 C C . GLU B 1 63 ? 51.519 18.518 2.635 1.00 23.57 43 GLU B C 1
ATOM 3499 O O . GLU B 1 63 ? 52.689 18.643 2.993 1.00 23.20 43 GLU B O 1
ATOM 3505 N N . GLU B 1 64 ? 50.868 19.459 1.960 1.00 22.78 44 GLU B N 1
ATOM 3506 C CA . GLU B 1 64 ? 51.488 20.735 1.621 1.00 22.12 44 GLU B CA 1
ATOM 3507 C C . GLU B 1 64 ? 51.805 21.574 2.859 1.00 20.66 44 GLU B C 1
ATOM 3508 O O . GLU B 1 64 ? 52.868 22.192 2.936 1.00 19.83 44 GLU B O 1
ATOM 3514 N N . ILE B 1 65 ? 50.883 21.583 3.820 1.00 20.15 45 ILE B N 1
ATOM 3515 C CA . ILE B 1 65 ? 51.076 22.302 5.068 1.00 19.31 45 ILE B CA 1
ATOM 3516 C C . ILE B 1 65 ? 52.312 21.775 5.780 1.00 19.50 45 ILE B C 1
ATOM 3517 O O . ILE B 1 65 ? 53.159 22.559 6.230 1.00 18.62 45 ILE B O 1
ATOM 3522 N N . LEU B 1 66 ? 52.417 20.450 5.839 1.00 20.20 46 LEU B N 1
ATOM 3523 C CA . LEU B 1 66 ? 53.523 19.785 6.513 1.00 20.94 46 LEU B CA 1
ATOM 3524 C C . LEU B 1 66 ? 54.850 20.033 5.812 1.00 20.83 46 LEU B C 1
ATOM 3525 O O . LEU B 1 66 ? 55.872 20.168 6.472 1.00 20.88 46 LEU B O 1
ATOM 3530 N N . LYS B 1 67 ? 54.849 20.094 4.486 1.00 21.37 47 LYS B N 1
ATOM 3531 C CA . LYS B 1 67 ? 56.112 20.344 3.811 1.00 21.96 47 LYS B CA 1
ATOM 3532 C C . LYS B 1 67 ? 56.630 21.783 4.060 1.00 20.51 47 LYS B C 1
ATOM 3533 O O . LYS B 1 67 ? 57.833 21.970 4.235 1.00 20.67 47 LYS B O 1
ATOM 3539 N N . ARG B 1 68 ? 55.730 22.765 4.152 1.00 19.23 48 ARG B N 1
ATOM 3540 C CA . ARG B 1 68 ? 56.132 24.149 4.481 1.00 18.39 48 ARG B CA 1
ATOM 3541 C C . ARG B 1 68 ? 56.645 24.249 5.927 1.00 18.10 48 ARG B C 1
ATOM 3542 O O . ARG B 1 68 ? 57.649 24.915 6.207 1.00 17.06 48 ARG B O 1
ATOM 3550 N N . LYS B 1 69 ? 55.943 23.560 6.820 1.00 18.41 49 LYS B N 1
ATOM 3551 C CA . LYS B 1 69 ? 56.292 23.470 8.226 1.00 18.96 49 LYS B CA 1
ATOM 3552 C C . LYS B 1 69 ? 57.668 22.823 8.416 1.00 19.10 49 LYS B C 1
ATOM 3553 O O . LYS B 1 69 ? 58.493 23.334 9.177 1.00 19.09 49 LYS B O 1
ATOM 3559 N N . ALA B 1 70 ? 57.925 21.727 7.698 1.00 19.32 50 ALA B N 1
ATOM 3560 C CA . ALA B 1 70 ? 59.215 21.041 7.777 1.00 19.76 50 ALA B CA 1
ATOM 3561 C C . ALA B 1 70 ? 60.390 21.943 7.367 1.00 19.78 50 ALA B C 1
ATOM 3562 O O . ALA B 1 70 ? 61.423 21.980 8.057 1.00 19.65 50 ALA B O 1
ATOM 3564 N N . ILE B 1 71 ? 60.231 22.663 6.252 1.00 19.40 51 ILE B N 1
ATOM 3565 C CA . ILE B 1 71 ? 61.280 23.565 5.752 1.00 19.38 51 ILE B CA 1
ATOM 3566 C C . ILE B 1 71 ? 61.608 24.613 6.814 1.00 18.25 51 ILE B C 1
ATOM 3567 O O . ILE B 1 71 ? 62.778 24.877 7.096 1.00 18.16 51 ILE B O 1
ATOM 3572 N N . ILE B 1 72 ? 60.563 25.167 7.422 1.00 17.48 52 ILE B N 1
ATOM 3573 C CA . ILE B 1 72 ? 60.695 26.176 8.462 1.00 16.58 52 ILE B CA 1
ATOM 3574 C C . ILE B 1 72 ? 61.406 25.619 9.713 1.00 17.34 52 ILE B C 1
ATOM 3575 O O . ILE B 1 72 ? 62.366 26.225 10.211 1.00 17.15 52 ILE B O 1
ATOM 3580 N N . GLU B 1 73 ? 60.946 24.466 10.199 1.00 17.81 53 GLU B N 1
ATOM 3581 C CA . GLU B 1 73 ? 61.571 23.811 11.353 1.00 19.08 53 GLU B CA 1
ATOM 3582 C C . GLU B 1 73 ? 63.000 23.340 11.095 1.00 19.67 53 GLU B C 1
ATOM 3583 O O . GLU B 1 73 ? 63.812 23.338 12.019 1.00 20.22 53 GLU B O 1
ATOM 3589 N N . ASP B 1 74 ? 63.313 22.971 9.851 1.00 20.17 54 ASP B N 1
ATOM 3590 C CA . ASP B 1 74 ? 64.697 22.681 9.445 1.00 21.48 54 ASP B CA 1
ATOM 3591 C C . ASP B 1 74 ? 65.615 23.867 9.728 1.00 21.04 54 ASP B C 1
ATOM 3592 O O . ASP B 1 74 ? 66.791 23.686 10.023 1.00 21.88 54 ASP B O 1
ATOM 3597 N N . ALA B 1 75 ? 65.078 25.078 9.611 1.00 20.14 55 ALA B N 1
ATOM 3598 C CA . ALA B 1 75 ? 65.856 26.295 9.863 1.00 19.87 55 ALA B CA 1
ATOM 3599 C C . ALA B 1 75 ? 65.949 26.657 11.353 1.00 19.66 55 ALA B C 1
ATOM 3600 O O . ALA B 1 75 ? 66.607 27.627 11.704 1.00 19.95 55 ALA B O 1
ATOM 3602 N N . GLY B 1 76 ? 65.293 25.888 12.221 1.00 19.29 56 GLY B N 1
ATOM 3603 C CA . GLY B 1 76 ? 65.272 26.198 13.659 1.00 19.36 56 GLY B CA 1
ATOM 3604 C C . GLY B 1 76 ? 64.205 27.217 14.045 1.00 18.73 56 GLY B C 1
ATOM 3605 O O . GLY B 1 76 ? 64.321 27.904 15.069 1.00 19.31 56 GLY B O 1
ATOM 3606 N N . LEU B 1 77 ? 63.165 27.316 13.227 1.00 17.73 57 LEU B N 1
ATOM 3607 C CA . LEU B 1 77 ? 62.058 28.219 13.489 1.00 17.03 57 LEU B CA 1
ATOM 3608 C C . LEU B 1 77 ? 60.766 27.416 13.607 1.00 17.04 57 LEU B C 1
ATOM 3609 O O . LEU B 1 77 ? 60.779 26.197 13.437 1.00 17.27 57 LEU B O 1
ATOM 3614 N N . VAL B 1 78 ? 59.660 28.088 13.924 1.00 16.77 58 VAL B N 1
ATOM 3615 C CA . VAL B 1 78 ? 58.340 27.441 13.916 1.00 16.77 58 VAL B CA 1
ATOM 3616 C C . VAL B 1 78 ? 57.386 28.255 13.053 1.00 16.37 58 VAL B C 1
ATOM 3617 O O . VAL B 1 78 ? 57.540 29.475 12.920 1.00 16.09 58 VAL B O 1
ATOM 3621 N N . TRP B 1 79 ? 56.411 27.586 12.452 1.00 16.38 59 TRP B N 1
ATOM 3622 C CA . TRP B 1 79 ? 55.336 28.285 11.755 1.00 16.52 59 TRP B CA 1
ATOM 3623 C C . TRP B 1 79 ? 54.229 28.640 12.742 1.00 16.99 59 TRP B C 1
ATOM 3624 O O . TRP B 1 79 ? 53.498 27.768 13.195 1.00 17.65 59 TRP B O 1
ATOM 3635 N N . SER B 1 80 ? 54.112 29.928 13.058 1.00 17.40 60 SER B N 1
ATOM 3636 C CA . SER B 1 80 ? 53.257 30.419 14.146 1.00 17.79 60 SER B CA 1
ATOM 3637 C C . SER B 1 80 ? 51.902 30.911 13.679 1.00 17.37 60 SER B C 1
ATOM 3638 O O . SER B 1 80 ? 50.891 30.667 14.339 1.00 17.26 60 SER B O 1
ATOM 3641 N N . VAL B 1 81 ? 51.903 31.676 12.586 1.00 16.41 61 VAL B N 1
ATOM 3642 C CA . VAL B 1 81 ? 50.689 32.333 12.107 1.00 15.96 61 VAL B CA 1
ATOM 3643 C C . VAL B 1 81 ? 50.563 32.137 10.607 1.00 16.00 61 VAL B C 1
ATOM 3644 O O . VAL B 1 81 ? 51.559 32.153 9.886 1.00 15.67 61 VAL B O 1
ATOM 3648 N N . VAL B 1 82 ? 49.335 31.945 10.141 1.00 16.38 62 VAL B N 1
ATOM 3649 C CA . VAL B 1 82 ? 49.058 31.904 8.710 1.00 16.47 62 VAL B CA 1
ATOM 3650 C C . VAL B 1 82 ? 48.656 33.298 8.235 1.00 16.57 62 VAL B C 1
ATOM 3651 O O . VAL B 1 82 ? 47.781 33.926 8.841 1.00 16.70 62 VAL B O 1
ATOM 3655 N N . GLU B 1 83 ? 49.278 33.778 7.155 1.00 16.24 63 GLU B N 1
ATOM 3656 C CA . GLU B 1 83 ? 48.858 35.038 6.531 1.00 16.36 63 GLU B CA 1
ATOM 3657 C C . GLU B 1 83 ? 49.032 35.009 5.013 1.00 16.59 63 GLU B C 1
ATOM 3658 O O . GLU B 1 83 ? 50.152 35.152 4.532 1.00 16.52 63 GLU B O 1
ATOM 3664 N N . SER B 1 84 ? 47.953 34.830 4.246 1.00 17.05 64 SER B N 1
ATOM 3665 C CA . SER B 1 84 ? 46.594 34.621 4.737 1.00 17.53 64 SER B CA 1
ATOM 3666 C C . SER B 1 84 ? 46.003 33.388 4.081 1.00 18.10 64 SER B C 1
ATOM 3667 O O . SER B 1 84 ? 46.570 32.865 3.111 1.00 18.03 64 SER B O 1
ATOM 3670 N N . VAL B 1 85 ? 44.856 32.937 4.586 1.00 18.19 65 VAL B N 1
ATOM 3671 C CA . VAL B 1 85 ? 44.008 32.050 3.806 1.00 18.94 65 VAL B CA 1
ATOM 3672 C C . VAL B 1 85 ? 43.049 32.967 3.047 1.00 19.86 65 VAL B C 1
ATOM 3673 O O . VAL B 1 85 ? 42.189 33.611 3.673 1.00 19.86 65 VAL B O 1
ATOM 3677 N N . PRO B 1 86 ? 43.204 33.047 1.703 1.00 20.14 66 PRO B N 1
ATOM 3678 C CA . PRO B 1 86 ? 42.456 34.039 0.932 1.00 20.81 66 PRO B CA 1
ATOM 3679 C C . PRO B 1 86 ? 40.976 33.701 0.815 1.00 22.21 66 PRO B C 1
ATOM 3680 O O . PRO B 1 86 ? 40.608 32.542 0.706 1.00 22.78 66 PRO B O 1
ATOM 3684 N N . ILE B 1 87 ? 40.140 34.726 0.878 1.00 23.04 67 ILE B N 1
ATOM 3685 C CA . ILE B 1 87 ? 38.719 34.571 0.670 1.00 24.27 67 ILE B CA 1
ATOM 3686 C C . ILE B 1 87 ? 38.417 34.903 -0.788 1.00 25.22 67 ILE B C 1
ATOM 3687 O O . ILE B 1 87 ? 38.653 36.020 -1.249 1.00 25.34 67 ILE B O 1
ATOM 3692 N N . HIS B 1 88 ? 37.908 33.911 -1.503 1.00 26.47 68 HIS B N 1
ATOM 3693 C CA . HIS B 1 88 ? 37.579 34.022 -2.923 1.00 27.64 68 HIS B CA 1
ATOM 3694 C C . HIS B 1 88 ? 36.543 35.125 -3.154 1.00 28.53 68 HIS B C 1
ATOM 3695 O O . HIS B 1 88 ? 35.620 35.283 -2.353 1.00 29.16 68 HIS B O 1
ATOM 3702 N N . GLU B 1 89 ? 36.705 35.883 -4.241 1.00 29.09 69 GLU B N 1
ATOM 3703 C CA . GLU B 1 89 ? 35.764 36.962 -4.627 1.00 30.16 69 GLU B CA 1
ATOM 3704 C C . GLU B 1 89 ? 34.300 36.517 -4.758 1.00 31.50 69 GLU B C 1
ATOM 3705 O O . GLU B 1 89 ? 33.386 37.325 -4.580 1.00 32.26 69 GLU B O 1
ATOM 3711 N N . ASP B 1 90 ? 34.079 35.242 -5.069 1.00 32.09 70 ASP B N 1
ATOM 3712 C CA . ASP B 1 90 ? 32.729 34.688 -5.088 1.00 33.93 70 ASP B CA 1
ATOM 3713 C C . ASP B 1 90 ? 32.072 34.772 -3.716 1.00 34.16 70 ASP B C 1
ATOM 3714 O O . ASP B 1 90 ? 30.872 35.039 -3.625 1.00 35.61 70 ASP B O 1
ATOM 3719 N N . ILE B 1 91 ? 32.854 34.545 -2.661 1.00 32.79 71 ILE B N 1
ATOM 3720 C CA . ILE B 1 91 ? 32.358 34.694 -1.294 1.00 33.09 71 ILE B CA 1
ATOM 3721 C C . ILE B 1 91 ? 32.013 36.154 -0.987 1.00 33.19 71 ILE B C 1
ATOM 3722 O O . ILE B 1 91 ? 30.964 36.445 -0.409 1.00 33.93 71 ILE B O 1
ATOM 3727 N N . LYS B 1 92 ? 32.898 37.064 -1.390 1.00 32.76 72 LYS B N 1
ATOM 3728 C CA . LYS B 1 92 ? 32.727 38.493 -1.122 1.00 32.91 72 LYS B CA 1
ATOM 3729 C C . LYS B 1 92 ? 31.543 39.093 -1.897 1.00 34.75 72 LYS B C 1
ATOM 3730 O O . LYS B 1 92 ? 30.874 40.004 -1.405 1.00 35.09 72 LYS B O 1
ATOM 3736 N N . THR B 1 93 ? 31.286 38.571 -3.098 1.00 36.05 73 THR B N 1
ATOM 3737 C CA . THR B 1 93 ? 30.158 39.026 -3.924 1.00 37.96 73 THR B CA 1
ATOM 3738 C C . THR B 1 93 ? 28.900 38.181 -3.719 1.00 40.10 73 THR B C 1
ATOM 3739 O O . THR B 1 93 ? 27.822 38.528 -4.226 1.00 41.44 73 THR B O 1
ATOM 3743 N N . HIS B 1 94 ? 29.044 37.078 -2.981 1.00 40.51 74 HIS B N 1
ATOM 3744 C CA . HIS B 1 94 ? 27.955 36.119 -2.741 1.00 42.82 74 HIS B CA 1
ATOM 3745 C C . HIS B 1 94 ? 27.329 35.626 -4.052 1.00 44.63 74 HIS B C 1
ATOM 3746 O O . HIS B 1 94 ? 26.111 35.636 -4.217 1.00 46.18 74 HIS B O 1
ATOM 3753 N N . THR B 1 95 ? 28.190 35.218 -4.982 1.00 44.78 75 THR B N 1
ATOM 3754 C CA . THR B 1 95 ? 27.781 34.683 -6.283 1.00 46.87 75 THR B CA 1
ATOM 3755 C C . THR B 1 95 ? 28.635 33.469 -6.617 1.00 46.61 75 THR B C 1
ATOM 3756 O O . THR B 1 95 ? 29.466 33.051 -5.810 1.00 45.52 75 THR B O 1
ATOM 3760 N N . GLY B 1 96 ? 28.431 32.915 -7.811 1.00 47.91 76 GLY B N 1
ATOM 3761 C CA . GLY B 1 96 ? 29.221 31.788 -8.296 1.00 47.95 76 GLY B CA 1
ATOM 3762 C C . GLY B 1 96 ? 29.220 30.612 -7.341 1.00 48.13 76 GLY B C 1
ATOM 3763 O O . GLY B 1 96 ? 28.175 30.228 -6.817 1.00 49.22 76 GLY B O 1
ATOM 3764 N N . ASN B 1 97 ? 30.401 30.054 -7.098 1.00 47.06 77 ASN B N 1
ATOM 3765 C CA . ASN B 1 97 ? 30.512 28.843 -6.301 1.00 47.43 77 ASN B CA 1
ATOM 3766 C C . ASN B 1 97 ? 30.897 29.093 -4.842 1.00 45.77 77 ASN B C 1
ATOM 3767 O O . ASN B 1 97 ? 31.648 28.315 -4.254 1.00 44.92 77 ASN B O 1
ATOM 3772 N N . TYR B 1 98 ? 30.343 30.154 -4.257 1.00 45.38 78 TYR B N 1
ATOM 3773 C CA . TYR B 1 98 ? 30.703 30.573 -2.902 1.00 44.11 78 TYR B CA 1
ATOM 3774 C C . TYR B 1 98 ? 30.563 29.484 -1.837 1.00 44.02 78 TYR B C 1
ATOM 3775 O O . TYR B 1 98 ? 31.334 29.462 -0.876 1.00 42.83 78 TYR B O 1
ATOM 3784 N N . GLU B 1 99 ? 29.600 28.578 -2.022 1.00 45.06 79 GLU B N 1
ATOM 3785 C CA . GLU B 1 99 ? 29.365 27.488 -1.071 1.00 45.14 79 GLU B CA 1
ATOM 3786 C C . GLU B 1 99 ? 30.486 26.451 -1.035 1.00 43.68 79 GLU B C 1
ATOM 3787 O O . GLU B 1 99 ? 30.886 26.010 0.046 1.00 42.83 79 GLU B O 1
ATOM 3793 N N . GLN B 1 100 ? 30.988 26.063 -2.205 1.00 43.11 80 GLN B N 1
ATOM 3794 C CA . GLN B 1 100 ? 32.137 25.160 -2.270 1.00 41.83 80 GLN B CA 1
ATOM 3795 C C . GLN B 1 100 ? 33.411 25.815 -1.703 1.00 39.17 80 GLN B C 1
ATOM 3796 O O . GLN B 1 100 ? 34.171 25.155 -0.998 1.00 38.10 80 GLN B O 1
ATOM 3802 N N . TRP B 1 101 ? 33.624 27.101 -1.997 1.00 37.71 81 TRP B N 1
ATOM 3803 C CA . TRP B 1 101 ? 34.803 27.824 -1.498 1.00 35.50 81 TRP B CA 1
ATOM 3804 C C . TRP B 1 101 ? 34.797 27.921 0.030 1.00 34.20 81 TRP B C 1
ATOM 3805 O O . TRP B 1 101 ? 35.842 27.774 0.673 1.00 33.13 81 TRP B O 1
ATOM 3816 N N . ILE B 1 102 ? 33.619 28.179 0.594 1.00 34.08 82 ILE B N 1
ATOM 3817 C CA . ILE B 1 102 ? 33.419 28.200 2.038 1.00 33.09 82 ILE B CA 1
ATOM 3818 C C . ILE B 1 102 ? 33.742 26.837 2.666 1.00 32.80 82 ILE B C 1
ATOM 3819 O O . ILE B 1 102 ? 34.451 26.766 3.676 1.00 31.48 82 ILE B O 1
ATOM 3824 N N . ALA B 1 103 ? 33.242 25.769 2.045 1.00 33.30 83 ALA B N 1
ATOM 3825 C CA . ALA B 1 103 ? 33.511 24.402 2.490 1.00 33.35 83 ALA B CA 1
ATOM 3826 C C . ALA B 1 103 ? 35.002 24.103 2.451 1.00 31.85 83 ALA B C 1
ATOM 3827 O O . ALA B 1 103 ? 35.547 23.514 3.388 1.00 31.38 83 ALA B O 1
ATOM 3829 N N . ASN B 1 104 ? 35.650 24.525 1.364 1.00 31.01 84 ASN B N 1
ATOM 3830 C CA . ASN B 1 104 ? 37.093 24.398 1.213 1.00 29.36 84 ASN B CA 1
ATOM 3831 C C . ASN B 1 104 ? 37.849 25.200 2.271 1.00 27.71 84 ASN B C 1
ATOM 3832 O O . ASN B 1 104 ? 38.834 24.713 2.844 1.00 26.77 84 ASN B O 1
ATOM 3837 N N . TYR B 1 105 ? 37.374 26.416 2.545 1.00 27.04 85 TYR B N 1
ATOM 3838 C CA . TYR B 1 105 ? 37.978 27.247 3.584 1.00 25.63 85 TYR B CA 1
ATOM 3839 C C . TYR B 1 105 ? 37.963 26.503 4.925 1.00 25.52 85 TYR B C 1
ATOM 3840 O O . TYR B 1 105 ? 38.984 26.417 5.611 1.00 24.45 85 TYR B O 1
ATOM 3849 N N . GLN B 1 106 ? 36.804 25.949 5.266 1.00 26.49 86 GLN B N 1
ATOM 3850 C CA . GLN B 1 106 ? 36.615 25.190 6.502 1.00 26.66 86 GLN B CA 1
ATOM 3851 C C . GLN B 1 106 ? 37.598 24.031 6.609 1.00 25.93 86 GLN B C 1
ATOM 3852 O O . GLN B 1 106 ? 38.173 23.792 7.668 1.00 24.91 86 GLN B O 1
ATOM 3858 N N . GLN B 1 107 ? 37.780 23.320 5.502 1.00 26.15 87 GLN B N 1
ATOM 3859 C CA . GLN B 1 107 ? 38.688 22.183 5.467 1.00 26.00 87 GLN B CA 1
ATOM 3860 C C . GLN B 1 107 ? 40.153 22.598 5.634 1.00 24.35 87 GLN B C 1
ATOM 3861 O O . GLN B 1 107 ? 40.933 21.888 6.266 1.00 23.73 87 GLN B O 1
ATOM 3867 N N . THR B 1 108 ? 40.518 23.737 5.050 1.00 23.85 88 THR B N 1
ATOM 3868 C CA . THR B 1 108 ? 41.866 24.284 5.196 1.00 22.76 88 THR B CA 1
ATOM 3869 C C . THR B 1 108 ? 42.148 24.560 6.677 1.00 22.49 88 THR B C 1
ATOM 3870 O O . THR B 1 108 ? 43.228 24.237 7.180 1.00 22.26 88 THR B O 1
ATOM 3874 N N . LEU B 1 109 ? 41.148 25.104 7.371 1.00 22.63 89 LEU B N 1
ATOM 3875 C CA . LEU B 1 109 ? 41.241 25.374 8.801 1.00 22.22 89 LEU B CA 1
ATOM 3876 C C . LEU B 1 109 ? 41.435 24.105 9.631 1.00 22.50 89 LEU B C 1
ATOM 3877 O O . LEU B 1 109 ? 42.267 24.083 10.545 1.00 21.86 89 LEU B O 1
ATOM 3882 N N . ARG B 1 110 ? 40.676 23.056 9.308 1.00 23.21 90 ARG B N 1
ATOM 3883 C CA . ARG B 1 110 ? 40.832 21.759 9.977 1.00 23.82 90 ARG B CA 1
ATOM 3884 C C . ARG B 1 110 ? 42.236 21.199 9.726 1.00 22.67 90 ARG B C 1
ATOM 3885 O O . ARG B 1 110 ? 42.913 20.744 10.652 1.00 22.03 90 ARG B O 1
ATOM 3893 N N . ASN B 1 111 ? 42.662 21.252 8.467 1.00 22.13 91 ASN B N 1
ATOM 3894 C CA . ASN B 1 111 ? 43.993 20.809 8.082 1.00 21.64 91 ASN B CA 1
ATOM 3895 C C . ASN B 1 111 ? 45.111 21.549 8.825 1.00 20.32 91 ASN B C 1
ATOM 3896 O O . ASN B 1 111 ? 46.056 20.922 9.300 1.00 19.73 91 ASN B O 1
ATOM 3901 N N . LEU B 1 112 ? 44.988 22.868 8.952 1.00 19.98 92 LEU B N 1
ATOM 3902 C CA . LEU B 1 112 ? 45.978 23.653 9.713 1.00 19.50 92 LEU B CA 1
ATOM 3903 C C . LEU B 1 112 ? 45.998 23.229 11.177 1.00 19.99 92 LEU B C 1
ATOM 3904 O O . LEU B 1 112 ? 47.071 22.996 11.748 1.00 19.90 92 LEU B O 1
ATOM 3909 N N . ALA B 1 113 ? 44.813 23.103 11.777 1.00 20.68 93 ALA B N 1
ATOM 3910 C CA . ALA B 1 113 ? 44.706 22.636 13.159 1.00 21.10 93 ALA B CA 1
ATOM 3911 C C . ALA B 1 113 ? 45.334 21.256 13.324 1.00 21.35 93 ALA B C 1
ATOM 3912 O O . ALA B 1 113 ? 46.045 21.014 14.292 1.00 21.64 93 ALA B O 1
ATOM 3914 N N . GLN B 1 114 ? 45.097 20.363 12.370 1.00 21.56 94 GLN B N 1
ATOM 3915 C CA . GLN B 1 114 ? 45.690 19.039 12.427 1.00 22.20 94 GLN B CA 1
ATOM 3916 C C . GLN B 1 114 ? 47.219 19.112 12.523 1.00 21.70 94 GLN B C 1
ATOM 3917 O O . GLN B 1 114 ? 47.840 18.302 13.209 1.00 21.80 94 GLN B O 1
ATOM 3923 N N . CYS B 1 115 ? 47.807 20.097 11.848 1.00 21.32 95 CYS B N 1
ATOM 3924 C CA . CYS B 1 115 ? 49.258 20.274 11.806 1.00 20.89 95 CYS B CA 1
ATOM 3925 C C . CYS B 1 115 ? 49.783 21.218 12.897 1.00 20.91 95 CYS B C 1
ATOM 3926 O O . CYS B 1 115 ? 50.956 21.609 12.894 1.00 20.57 95 CYS B O 1
ATOM 3929 N N . GLY B 1 116 ? 48.910 21.591 13.824 1.00 21.29 96 GLY B N 1
ATOM 3930 C CA . GLY B 1 116 ? 49.319 22.402 14.964 1.00 21.82 96 GLY B CA 1
ATOM 3931 C C . GLY B 1 116 ? 49.434 23.897 14.718 1.00 21.56 96 GLY B C 1
ATOM 3932 O O . GLY B 1 116 ? 50.002 24.614 15.536 1.00 21.88 96 GLY B O 1
ATOM 3933 N N . ILE B 1 117 ? 48.890 24.384 13.610 1.00 21.61 97 ILE B N 1
ATOM 3934 C CA . ILE B 1 117 ? 48.939 25.821 13.327 1.00 21.35 97 ILE B CA 1
ATOM 3935 C C . ILE B 1 117 ? 47.574 26.440 13.644 1.00 21.81 97 ILE B C 1
ATOM 3936 O O . ILE B 1 117 ? 46.547 25.995 13.115 1.00 22.16 97 ILE B O 1
ATOM 3941 N N . ARG B 1 118 ? 47.566 27.446 14.521 1.00 21.43 98 ARG B N 1
ATOM 3942 C CA . ARG B 1 118 ? 46.336 27.806 15.238 1.00 22.14 98 ARG B CA 1
ATOM 3943 C C . ARG B 1 118 ? 45.907 29.266 15.194 1.00 21.17 98 ARG B C 1
ATOM 3944 O O . ARG B 1 118 ? 44.936 29.649 15.853 1.00 21.24 98 ARG B O 1
ATOM 3952 N N . THR B 1 119 ? 46.626 30.078 14.424 1.00 20.05 99 THR B N 1
ATOM 3953 C CA . THR B 1 119 ? 46.244 31.470 14.219 1.00 19.39 99 THR B CA 1
ATOM 3954 C C . THR B 1 119 ? 46.225 31.809 12.731 1.00 18.61 99 THR B C 1
ATOM 3955 O O . THR B 1 119 ? 47.213 31.611 12.019 1.00 17.93 99 THR B O 1
ATOM 3959 N N . VAL B 1 120 ? 45.086 32.306 12.267 1.00 18.30 100 VAL B N 1
ATOM 3960 C CA . VAL B 1 120 ? 44.898 32.573 10.850 1.00 17.82 100 VAL B CA 1
ATOM 3961 C C . VAL B 1 120 ? 44.515 34.034 10.605 1.00 17.84 100 VAL B C 1
ATOM 3962 O O . VAL B 1 120 ? 43.446 34.498 11.026 1.00 18.55 100 VAL B O 1
ATOM 3966 N N . CYS B 1 121 ? 45.418 34.754 9.946 1.00 17.16 101 CYS B N 1
ATOM 3967 C CA . CYS B 1 121 ? 45.173 36.126 9.530 1.00 17.16 101 CYS B CA 1
ATOM 3968 C C . CYS B 1 121 ? 44.462 36.112 8.179 1.00 17.45 101 CYS B C 1
ATOM 3969 O O . CYS B 1 121 ? 44.723 35.250 7.343 1.00 17.66 101 CYS B O 1
ATOM 3972 N N . TYR B 1 122 ? 43.550 37.054 7.970 1.00 17.81 102 TYR B N 1
ATOM 3973 C CA . TYR B 1 122 ? 42.772 37.122 6.726 1.00 17.66 102 TYR B CA 1
ATOM 3974 C C . TYR B 1 122 ? 42.210 38.523 6.594 1.00 17.78 102 TYR B C 1
ATOM 3975 O O . TYR B 1 122 ? 42.237 39.289 7.555 1.00 17.47 102 TYR B O 1
ATOM 3984 N N . ASN B 1 123 ? 41.694 38.861 5.414 1.00 18.14 103 ASN B N 1
ATOM 3985 C CA . ASN B 1 123 ? 41.033 40.148 5.224 1.00 18.54 103 ASN B CA 1
ATOM 3986 C C . ASN B 1 123 ? 39.744 40.048 4.402 1.00 19.58 103 ASN B C 1
ATOM 3987 O O . ASN B 1 123 ? 39.477 39.029 3.759 1.00 20.02 103 ASN B O 1
ATOM 3992 N N . PHE B 1 124 ? 38.941 41.105 4.434 1.00 19.94 104 PHE B N 1
ATOM 3993 C CA . PHE B 1 124 ? 37.730 41.137 3.633 1.00 21.16 104 PHE B CA 1
ATOM 3994 C C . PHE B 1 124 ? 37.726 42.370 2.741 1.00 21.44 104 PHE B C 1
ATOM 3995 O O . PHE B 1 124 ? 36.690 42.992 2.540 1.00 22.50 104 PHE B O 1
ATOM 4003 N N . MET B 1 125 ? 38.899 42.722 2.213 1.00 20.67 105 MET B N 1
ATOM 4004 C CA . MET B 1 125 ? 39.011 43.833 1.266 1.00 21.17 105 MET B CA 1
ATOM 4005 C C . MET B 1 125 ? 38.501 43.382 -0.098 1.00 21.79 105 MET B C 1
ATOM 4006 O O . MET B 1 125 ? 38.977 42.384 -0.634 1.00 21.36 105 MET B O 1
ATOM 4011 N N . PRO B 1 126 ? 37.518 44.106 -0.653 1.00 22.74 106 PRO B N 1
ATOM 4012 C CA . PRO B 1 126 ? 36.940 43.693 -1.925 1.00 23.84 106 PRO B CA 1
ATOM 4013 C C . PRO B 1 126 ? 37.772 44.138 -3.115 1.00 23.85 106 PRO B C 1
ATOM 4014 O O . PRO B 1 126 ? 38.172 45.304 -3.189 1.00 23.86 106 PRO B O 1
ATOM 4018 N N . VAL B 1 127 ? 38.009 43.206 -4.039 1.00 23.96 107 VAL B N 1
ATOM 4019 C CA . VAL B 1 127 ? 38.706 43.452 -5.315 1.00 23.94 107 VAL B CA 1
ATOM 4020 C C . VAL B 1 127 ? 40.202 43.679 -5.152 1.00 22.97 107 VAL B C 1
ATOM 4021 O O . VAL B 1 127 ? 41.003 42.873 -5.604 1.00 22.72 107 VAL B O 1
ATOM 4025 N N . LEU B 1 128 ? 40.571 44.791 -4.525 1.00 22.83 108 LEU B N 1
ATOM 4026 C CA . LEU B 1 128 ? 41.965 45.085 -4.242 1.00 21.71 108 LEU B CA 1
ATOM 4027 C C . LEU B 1 128 ? 42.274 44.773 -2.789 1.00 21.16 108 LEU B C 1
ATOM 4028 O O . LEU B 1 128 ? 41.420 44.922 -1.922 1.00 21.01 108 LEU B O 1
ATOM 4033 N N . ASP B 1 129 ? 43.506 44.327 -2.554 1.00 20.36 109 ASP B N 1
ATOM 4034 C CA . ASP B 1 129 ? 44.049 44.092 -1.231 1.00 19.58 109 ASP B CA 1
ATOM 4035 C C . ASP B 1 129 ? 44.726 45.403 -0.796 1.00 19.26 109 ASP B C 1
ATOM 4036 O O . ASP B 1 129 ? 44.275 46.486 -1.182 1.00 19.37 109 ASP B O 1
ATOM 4041 N N . TRP B 1 130 ? 45.800 45.322 -0.009 1.00 18.26 110 TRP B N 1
ATOM 4042 C CA . TRP B 1 130 ? 46.455 46.538 0.468 1.00 17.69 110 TRP B CA 1
ATOM 4043 C C . TRP B 1 130 ? 47.048 47.360 -0.687 1.00 17.66 110 TRP B C 1
ATOM 4044 O O . TRP B 1 130 ? 47.619 46.811 -1.632 1.00 17.18 110 TRP B O 1
ATOM 4055 N N . THR B 1 131 ? 46.890 48.677 -0.600 1.00 17.25 111 THR B N 1
ATOM 4056 C CA . THR B 1 131 ? 47.033 49.530 -1.771 1.00 17.00 111 THR B CA 1
ATOM 4057 C C . THR B 1 131 ? 47.973 50.697 -1.542 1.00 16.30 111 THR B C 1
ATOM 4058 O O . THR B 1 131 ? 47.836 51.427 -0.564 1.00 15.75 111 THR B O 1
ATOM 4062 N N . ARG B 1 132 ? 48.918 50.852 -2.470 1.00 15.74 112 ARG B N 1
ATOM 4063 C CA . ARG B 1 132 ? 49.844 51.986 -2.516 1.00 15.38 112 ARG B CA 1
ATOM 4064 C C . ARG B 1 132 ? 49.953 52.494 -3.960 1.00 15.99 112 ARG B C 1
ATOM 4065 O O . ARG B 1 132 ? 49.670 51.743 -4.898 1.00 16.25 112 ARG B O 1
ATOM 4073 N N . THR B 1 133 ? 50.374 53.747 -4.148 1.00 15.93 113 THR B N 1
ATOM 4074 C CA . THR B 1 133 ? 50.550 54.286 -5.500 1.00 16.06 113 THR B CA 1
ATOM 4075 C C . THR B 1 133 ? 52.011 54.357 -5.934 1.00 16.65 113 THR B C 1
ATOM 4076 O O . THR B 1 133 ? 52.315 54.321 -7.132 1.00 16.45 113 THR B O 1
ATOM 4080 N N . ASP B 1 134 ? 52.911 54.481 -4.960 1.00 16.43 114 ASP B N 1
ATOM 4081 C CA . ASP B 1 134 ? 54.341 54.613 -5.230 1.00 16.96 114 ASP B CA 1
ATOM 4082 C C . ASP B 1 134 ? 55.071 53.592 -4.374 1.00 16.74 114 ASP B C 1
ATOM 4083 O O . ASP B 1 134 ? 54.937 53.591 -3.143 1.00 16.77 114 ASP B O 1
ATOM 4088 N N . LEU B 1 135 ? 55.846 52.732 -5.024 1.00 16.82 115 LEU B N 1
ATOM 4089 C CA . LEU B 1 135 ? 56.556 51.653 -4.342 1.00 16.49 115 LEU B CA 1
ATOM 4090 C C . LEU B 1 135 ? 58.039 51.963 -4.135 1.00 17.24 115 LEU B C 1
ATOM 4091 O O . LEU B 1 135 ? 58.790 51.120 -3.634 1.00 16.67 115 LEU B O 1
ATOM 4096 N N . GLU B 1 136 ? 58.460 53.162 -4.535 1.00 18.49 116 GLU B N 1
ATOM 4097 C CA . GLU B 1 136 ? 59.874 53.534 -4.513 1.00 20.16 116 GLU B CA 1
ATOM 4098 C C . GLU B 1 136 ? 60.056 54.991 -4.123 1.00 20.40 116 GLU B C 1
ATOM 4099 O O . GLU B 1 136 ? 60.847 55.708 -4.725 1.00 21.32 116 GLU B O 1
ATOM 4105 N N . TYR B 1 137 ? 59.323 55.427 -3.106 1.00 20.18 117 TYR B N 1
ATOM 4106 C CA . TYR B 1 137 ? 59.381 56.803 -2.679 1.00 20.19 117 TYR B CA 1
ATOM 4107 C C . TYR B 1 137 ? 60.661 57.054 -1.884 1.00 20.18 117 TYR B C 1
ATOM 4108 O O . TYR B 1 137 ? 60.865 56.471 -0.823 1.00 20.11 117 TYR B O 1
ATOM 4117 N N . VAL B 1 138 ? 61.529 57.909 -2.409 1.00 20.58 118 VAL B N 1
ATOM 4118 C CA . VAL B 1 138 ? 62.815 58.164 -1.770 1.00 20.70 118 VAL B CA 1
ATOM 4119 C C . VAL B 1 138 ? 62.653 59.119 -0.606 1.00 20.96 118 VAL B C 1
ATOM 4120 O O . VAL B 1 138 ? 62.158 60.251 -0.774 1.00 21.81 118 VAL B O 1
ATOM 4124 N N . LEU B 1 139 ? 63.061 58.651 0.575 1.00 20.15 119 LEU B N 1
ATOM 4125 C CA . LEU B 1 139 ? 63.074 59.473 1.782 1.00 19.99 119 LEU B CA 1
ATOM 4126 C C . LEU B 1 139 ? 64.365 60.288 1.886 1.00 21.06 119 LEU B C 1
ATOM 4127 O O . LEU B 1 139 ? 65.328 59.995 1.188 1.00 21.60 119 LEU B O 1
ATOM 4132 N N . PRO B 1 140 ? 64.402 61.307 2.771 1.00 21.88 120 PRO B N 1
ATOM 4133 C CA . PRO B 1 140 ? 65.601 62.158 2.836 1.00 23.18 120 PRO B CA 1
ATOM 4134 C C . PRO B 1 140 ? 66.916 61.420 3.119 1.00 23.53 120 PRO B C 1
ATOM 4135 O O . PRO B 1 140 ? 67.972 61.897 2.720 1.00 23.98 120 PRO B O 1
ATOM 4139 N N . ASP B 1 141 ? 66.854 60.265 3.785 1.00 23.11 121 ASP B N 1
ATOM 4140 C CA . ASP B 1 141 ? 68.066 59.485 4.050 1.00 23.41 121 ASP B CA 1
ATOM 4141 C C . ASP B 1 141 ? 68.510 58.607 2.862 1.00 22.91 121 ASP B C 1
ATOM 4142 O O . ASP B 1 141 ? 69.602 58.030 2.887 1.00 23.41 121 ASP B O 1
ATOM 4147 N N . GLY B 1 142 ? 67.677 58.530 1.824 1.00 21.92 122 GLY B N 1
ATOM 4148 C CA . GLY B 1 142 ? 67.991 57.735 0.632 1.00 21.49 122 GLY B CA 1
ATOM 4149 C C . GLY B 1 142 ? 67.294 56.380 0.589 1.00 20.48 122 GLY B C 1
ATOM 4150 O O . GLY B 1 142 ? 67.238 55.732 -0.463 1.00 20.19 122 GLY B O 1
ATOM 4151 N N . SER B 1 143 ? 66.740 55.953 1.719 1.00 19.42 123 SER B N 1
ATOM 4152 C CA . SER B 1 143 ? 65.982 54.714 1.749 1.00 18.75 123 SER B CA 1
ATOM 4153 C C . SER B 1 143 ? 64.668 54.880 0.981 1.00 18.10 123 SER B C 1
ATOM 4154 O O . SER B 1 143 ? 64.180 56.000 0.794 1.00 18.43 123 SER B O 1
ATOM 4157 N N . LYS B 1 144 ? 64.104 53.770 0.528 1.00 17.49 124 LYS B N 1
ATOM 4158 C CA . LYS B 1 144 ? 62.852 53.822 -0.205 1.00 17.34 124 LYS B CA 1
ATOM 4159 C C . LYS B 1 144 ? 61.675 53.341 0.639 1.00 16.59 124 LYS B C 1
ATOM 4160 O O . LYS B 1 144 ? 61.768 52.330 1.331 1.00 16.15 124 LYS B O 1
ATOM 4166 N N . ALA B 1 145 ? 60.580 54.092 0.573 1.00 16.36 125 ALA B N 1
ATOM 4167 C CA . ALA B 1 145 ? 59.353 53.769 1.286 1.00 15.57 125 ALA B CA 1
ATOM 4168 C C . ALA B 1 145 ? 58.207 53.543 0.297 1.00 15.45 125 ALA B C 1
ATOM 4169 O O . ALA B 1 145 ? 58.285 53.949 -0.871 1.00 16.01 125 ALA B O 1
ATOM 4171 N N . LEU B 1 146 ? 57.160 52.879 0.771 1.00 14.46 126 LEU B N 1
ATOM 4172 C CA . LEU B 1 146 ? 55.905 52.812 0.056 1.00 14.51 126 LEU B CA 1
ATOM 4173 C C . LEU B 1 146 ? 55.057 54.029 0.436 1.00 14.78 126 LEU B C 1
ATOM 4174 O O . LEU B 1 146 ? 55.131 54.534 1.570 1.00 14.82 126 LEU B O 1
ATOM 4179 N N . ARG B 1 147 ? 54.241 54.486 -0.507 1.00 14.93 127 ARG B N 1
ATOM 4180 C CA . ARG B 1 147 ? 53.479 55.709 -0.330 1.00 15.14 127 ARG B CA 1
ATOM 4181 C C . ARG B 1 147 ? 52.122 55.594 -1.015 1.00 15.66 127 ARG B C 1
ATOM 4182 O O . ARG B 1 147 ? 52.015 55.017 -2.096 1.00 15.65 127 ARG B O 1
ATOM 4190 N N . PHE B 1 148 ? 51.089 56.124 -0.365 1.00 16.10 128 PHE B N 1
ATOM 4191 C CA . PHE B 1 148 ? 49.790 56.321 -1.003 1.00 17.00 128 PHE B CA 1
ATOM 4192 C C . PHE B 1 148 ? 49.598 57.821 -1.241 1.00 17.82 128 PHE B C 1
ATOM 4193 O O . PHE B 1 148 ? 49.321 58.587 -0.308 1.00 17.91 128 PHE B O 1
ATOM 4201 N N . ASP B 1 149 ? 49.774 58.242 -2.489 1.00 18.52 129 ASP B N 1
ATOM 4202 C CA . ASP B 1 149 ? 49.649 59.651 -2.827 1.00 19.17 129 ASP B CA 1
ATOM 4203 C C . ASP B 1 149 ? 48.232 59.882 -3.317 1.00 19.97 129 ASP B C 1
ATOM 4204 O O . ASP B 1 149 ? 47.835 59.369 -4.366 1.00 20.58 129 ASP B O 1
ATOM 4209 N N . GLN B 1 150 ? 47.477 60.660 -2.552 1.00 20.45 130 GLN B N 1
ATOM 4210 C CA . GLN B 1 150 ? 46.068 60.912 -2.851 1.00 21.52 130 GLN B CA 1
ATOM 4211 C C . GLN B 1 150 ? 45.869 61.458 -4.267 1.00 22.08 130 GLN B C 1
ATOM 4212 O O . GLN B 1 150 ? 44.918 61.087 -4.942 1.00 22.64 130 GLN B O 1
ATOM 4218 N N . ILE B 1 151 ? 46.782 62.322 -4.710 1.00 22.64 131 ILE B N 1
ATOM 4219 C CA . ILE B 1 151 ? 46.701 62.948 -6.030 1.00 23.05 131 ILE B CA 1
ATOM 4220 C C . ILE B 1 151 ? 47.024 61.943 -7.149 1.00 23.34 131 ILE B C 1
ATOM 4221 O O . ILE B 1 151 ? 46.396 61.972 -8.210 1.00 23.58 131 ILE B O 1
ATOM 4226 N N . GLU B 1 152 ? 47.985 61.052 -6.901 1.00 22.79 132 GLU B N 1
ATOM 4227 C CA . GLU B 1 152 ? 48.282 59.965 -7.835 1.00 23.18 132 GLU B CA 1
ATOM 4228 C C . GLU B 1 152 ? 47.084 59.023 -7.968 1.00 22.83 132 GLU B C 1
ATOM 4229 O O . GLU B 1 152 ? 46.730 58.615 -9.075 1.00 23.22 132 GLU B O 1
ATOM 4235 N N . PHE B 1 153 ? 46.453 58.695 -6.843 1.00 22.03 133 PHE B N 1
ATOM 4236 C CA . PHE B 1 153 ? 45.302 57.799 -6.856 1.00 21.89 133 PHE B CA 1
ATOM 4237 C C . PHE B 1 153 ? 44.093 58.435 -7.567 1.00 22.98 133 PHE B C 1
ATOM 4238 O O . PHE B 1 153 ? 43.373 57.762 -8.309 1.00 23.25 133 PHE B O 1
ATOM 4246 N N . ALA B 1 154 ? 43.901 59.731 -7.337 1.00 23.30 134 ALA B N 1
ATOM 4247 C CA . ALA B 1 154 ? 42.871 60.515 -8.008 1.00 24.50 134 ALA B CA 1
ATOM 4248 C C . ALA B 1 154 ? 43.118 60.583 -9.510 1.00 25.01 134 ALA B C 1
ATOM 4249 O O . ALA B 1 154 ? 42.176 60.478 -10.302 1.00 25.87 134 ALA B O 1
ATOM 4251 N N . ALA B 1 155 ? 44.379 60.756 -9.903 1.00 24.88 135 ALA B N 1
ATOM 4252 C CA . ALA B 1 155 ? 44.734 60.796 -11.327 1.00 25.42 135 ALA B CA 1
ATOM 4253 C C . ALA B 1 155 ? 44.448 59.442 -11.980 1.00 25.66 135 ALA B C 1
ATOM 4254 O O . ALA B 1 155 ? 43.906 59.381 -13.084 1.00 26.51 135 ALA B O 1
ATOM 4256 N N . PHE B 1 156 ? 44.797 58.358 -11.290 1.00 25.28 136 PHE B N 1
ATOM 4257 C CA . PHE B 1 156 ? 44.470 57.020 -11.783 1.00 25.99 136 PHE B CA 1
ATOM 4258 C C . PHE B 1 156 ? 42.961 56.838 -11.937 1.00 27.21 136 PHE B C 1
ATOM 4259 O O . PHE B 1 156 ? 42.493 56.400 -12.981 1.00 28.01 136 PHE B O 1
ATOM 4267 N N . GLU B 1 157 ? 42.212 57.158 -10.888 1.00 27.78 137 GLU B N 1
ATOM 4268 C CA . GLU B 1 157 ? 40.764 56.958 -10.895 1.00 29.29 137 GLU B CA 1
ATOM 4269 C C . GLU B 1 157 ? 40.056 57.745 -11.994 1.00 30.60 137 GLU B C 1
ATOM 4270 O O . GLU B 1 157 ? 39.206 57.206 -12.705 1.00 31.32 137 GLU B O 1
ATOM 4276 N N . MET B 1 158 ? 40.402 59.018 -12.121 1.00 31.01 138 MET B N 1
ATOM 4277 C CA . MET B 1 158 ? 39.660 59.900 -13.013 1.00 33.09 138 MET B CA 1
ATOM 4278 C C . MET B 1 158 ? 40.231 59.990 -14.430 1.00 33.83 138 MET B C 1
ATOM 4279 O O . MET B 1 158 ? 39.503 60.350 -15.358 1.00 35.20 138 MET B O 1
ATOM 4284 N N . HIS B 1 159 ? 41.513 59.662 -14.603 1.00 33.36 139 HIS B N 1
ATOM 4285 C CA . HIS B 1 159 ? 42.170 59.847 -15.905 1.00 34.31 139 HIS B CA 1
ATOM 4286 C C . HIS B 1 159 ? 42.689 58.582 -16.580 1.00 34.29 139 HIS B C 1
ATOM 4287 O O . HIS B 1 159 ? 42.935 58.590 -17.789 1.00 35.15 139 HIS B O 1
ATOM 4294 N N . ILE B 1 160 ? 42.863 57.507 -15.810 1.00 33.75 140 ILE B N 1
ATOM 4295 C CA . ILE B 1 160 ? 43.289 56.222 -16.369 1.00 33.65 140 ILE B CA 1
ATOM 4296 C C . ILE B 1 160 ? 42.141 55.218 -16.335 1.00 34.49 140 ILE B C 1
ATOM 4297 O O . ILE B 1 160 ? 41.729 54.703 -17.379 1.00 35.40 140 ILE B O 1
ATOM 430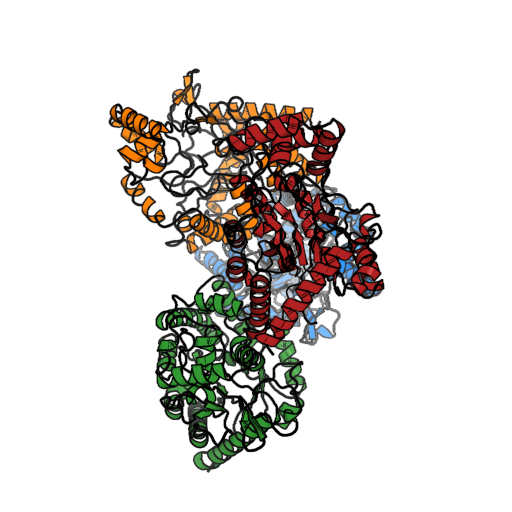2 N N . LEU B 1 161 ? 41.624 54.948 -15.140 1.00 34.39 141 LEU B N 1
ATOM 4303 C CA . LEU B 1 161 ? 40.453 54.099 -14.997 1.00 35.24 141 LEU B CA 1
ATOM 4304 C C . LEU B 1 161 ? 39.216 54.811 -15.543 1.00 36.97 141 LEU B C 1
ATOM 4305 O O . LEU B 1 161 ? 38.377 54.187 -16.194 1.00 37.84 141 LEU B O 1
ATOM 4310 N N . LYS B 1 162 ? 39.130 56.117 -15.292 1.00 37.68 142 LYS B N 1
ATOM 4311 C CA . LYS B 1 162 ? 38.001 56.950 -15.736 1.00 39.94 142 LYS B CA 1
ATOM 4312 C C . LYS B 1 162 ? 36.684 56.427 -15.172 1.00 40.54 142 LYS B C 1
ATOM 4313 O O . LYS B 1 162 ? 35.705 56.254 -15.904 1.00 41.26 142 LYS B O 1
ATOM 4319 N N . ARG B 1 163 ? 36.688 56.156 -13.864 1.00 40.11 143 ARG B N 1
ATOM 4320 C CA . ARG B 1 163 ? 35.505 55.669 -13.163 1.00 40.79 143 ARG B CA 1
ATOM 4321 C C . ARG B 1 163 ? 34.439 56.762 -13.157 1.00 42.11 143 ARG B C 1
ATOM 4322 O O . ARG B 1 163 ? 34.721 57.891 -12.747 1.00 41.61 143 ARG B O 1
ATOM 4330 N N . PRO B 1 164 ? 33.222 56.434 -13.637 1.00 43.75 144 PRO B N 1
ATOM 4331 C CA . PRO B 1 164 ? 32.109 57.391 -13.662 1.00 45.30 144 PRO B CA 1
ATOM 4332 C C . PRO B 1 164 ? 31.695 57.825 -12.256 1.00 45.08 144 PRO B C 1
ATOM 4333 O O . PRO B 1 164 ? 31.417 56.980 -11.403 1.00 44.69 144 PRO B O 1
ATOM 4337 N N . GLY B 1 165 ? 31.684 59.137 -12.028 1.00 45.38 145 GLY B N 1
ATOM 4338 C CA . GLY B 1 165 ? 31.297 59.711 -10.742 1.00 45.40 145 GLY B CA 1
ATOM 4339 C C . GLY B 1 165 ? 32.369 59.644 -9.669 1.00 43.88 145 GLY B C 1
ATOM 4340 O O . GLY B 1 165 ? 32.076 59.822 -8.488 1.00 43.94 145 GLY B O 1
ATOM 4341 N N . ALA B 1 166 ? 33.611 59.396 -10.077 1.00 42.68 146 ALA B N 1
ATOM 4342 C CA . ALA B 1 166 ? 34.732 59.290 -9.142 1.00 41.01 146 ALA B CA 1
ATOM 4343 C C . ALA B 1 166 ? 35.059 60.640 -8.510 1.00 40.89 146 ALA B C 1
ATOM 4344 O O . ALA B 1 166 ? 35.626 60.699 -7.413 1.00 39.78 146 ALA B O 1
ATOM 4346 N N . GLU B 1 167 ? 34.681 61.713 -9.209 1.00 41.83 147 GLU B N 1
ATOM 4347 C CA . GLU B 1 167 ? 34.894 63.092 -8.762 1.00 42.13 147 GLU B CA 1
ATOM 4348 C C . GLU B 1 167 ? 34.264 63.384 -7.399 1.00 42.27 147 GLU B C 1
ATOM 4349 O O . GLU B 1 167 ? 34.708 64.286 -6.689 1.00 42.22 147 GLU B O 1
ATOM 4351 N N . ALA B 1 168 ? 33.240 62.609 -7.041 1.00 42.60 148 ALA B N 1
ATOM 4352 C CA . ALA B 1 168 ? 32.535 62.759 -5.764 1.00 42.77 148 ALA B CA 1
ATOM 4353 C C . ALA B 1 168 ? 33.416 62.448 -4.554 1.00 41.37 148 ALA B C 1
ATOM 4354 O O . ALA B 1 168 ? 33.146 62.923 -3.449 1.00 41.61 148 ALA B O 1
ATOM 4356 N N . ASP B 1 169 ? 34.465 61.657 -4.773 1.00 39.65 149 ASP B N 1
ATOM 4357 C CA . ASP B 1 169 ? 35.371 61.236 -3.707 1.00 38.07 149 ASP B CA 1
ATOM 4358 C C . ASP B 1 169 ? 36.454 62.272 -3.394 1.00 37.19 149 ASP B C 1
ATOM 4359 O O . ASP B 1 169 ? 37.243 62.095 -2.460 1.00 35.82 149 ASP B O 1
ATOM 4364 N N . TYR B 1 170 ? 36.487 63.350 -4.172 1.00 37.49 150 TYR B N 1
ATOM 4365 C CA . TYR B 1 170 ? 37.596 64.302 -4.110 1.00 36.88 150 TYR B CA 1
ATOM 4366 C C . TYR B 1 170 ? 37.133 65.738 -3.986 1.00 37.99 150 TYR B C 1
ATOM 4367 O O . TYR B 1 170 ? 36.034 66.081 -4.422 1.00 39.11 150 TYR B O 1
ATOM 4376 N N . THR B 1 171 ? 37.979 66.570 -3.385 1.00 37.89 151 THR B N 1
ATOM 4377 C CA . THR B 1 171 ? 37.707 67.993 -3.319 1.00 39.18 151 THR B CA 1
ATOM 4378 C C . THR B 1 171 ? 38.027 68.618 -4.667 1.00 40.04 151 THR B C 1
ATOM 4379 O O . THR B 1 171 ? 38.750 68.035 -5.487 1.00 39.21 151 THR B O 1
ATOM 4383 N N . GLU B 1 172 ? 37.478 69.811 -4.873 1.00 41.40 152 GLU B N 1
ATOM 4384 C CA . GLU B 1 172 ? 37.736 70.628 -6.044 1.00 42.34 152 GLU B CA 1
ATOM 4385 C C . GLU B 1 172 ? 39.236 70.784 -6.286 1.00 41.16 152 GLU B C 1
ATOM 4386 O O . GLU B 1 172 ? 39.701 70.660 -7.418 1.00 41.24 152 GLU B O 1
ATOM 4392 N N . GLU B 1 173 ? 39.981 71.051 -5.216 1.00 40.35 153 GLU B N 1
ATOM 4393 C CA . GLU B 1 173 ? 41.431 71.233 -5.278 1.00 39.64 153 GLU B CA 1
ATOM 4394 C C . GLU B 1 173 ? 42.147 69.948 -5.720 1.00 37.96 153 GLU B C 1
ATOM 4395 O O . GLU B 1 173 ? 43.056 69.993 -6.557 1.00 37.85 153 GLU B O 1
ATOM 4401 N N . GLU B 1 174 ? 41.724 68.816 -5.159 1.00 36.05 154 GLU B N 1
ATOM 4402 C CA . GLU B 1 174 ? 42.278 67.515 -5.497 1.00 34.35 154 GLU B CA 1
ATOM 4403 C C . GLU B 1 174 ? 42.054 67.159 -6.975 1.00 34.16 154 GLU B C 1
ATOM 4404 O O . GLU B 1 174 ? 42.947 66.607 -7.621 1.00 33.14 154 GLU B O 1
ATOM 4410 N N . ILE B 1 175 ? 40.868 67.484 -7.495 1.00 34.56 155 ILE B N 1
ATOM 4411 C CA . ILE B 1 175 ? 40.534 67.239 -8.900 1.00 34.54 155 ILE B CA 1
ATOM 4412 C C . ILE B 1 175 ? 41.440 68.065 -9.820 1.00 34.50 155 ILE B C 1
ATOM 4413 O O . ILE B 1 175 ? 41.984 67.543 -10.795 1.00 34.11 155 ILE B O 1
ATOM 4418 N N . ALA B 1 176 ? 41.621 69.342 -9.487 1.00 34.44 156 ALA B N 1
ATOM 4419 C CA . ALA B 1 176 ? 42.530 70.219 -10.232 1.00 34.34 156 ALA B CA 1
ATOM 4420 C C . ALA B 1 176 ? 43.972 69.699 -10.189 1.00 33.13 156 ALA B C 1
ATOM 4421 O O . ALA B 1 176 ? 44.640 69.636 -11.224 1.00 33.00 156 ALA B O 1
ATOM 4423 N N . GLN B 1 177 ? 44.433 69.319 -8.994 1.00 31.89 157 GLN B N 1
ATOM 4424 C CA . GLN B 1 177 ? 45.779 68.767 -8.807 1.00 30.97 157 GLN B CA 1
ATOM 4425 C C . GLN B 1 177 ? 45.992 67.453 -9.564 1.00 29.88 157 GLN B C 1
ATOM 4426 O O . GLN B 1 177 ? 47.083 67.205 -10.077 1.00 29.42 157 GLN B O 1
ATOM 4432 N N . ALA B 1 178 ? 44.953 66.623 -9.620 1.00 29.37 158 ALA B N 1
ATOM 4433 C CA . ALA B 1 178 ? 45.008 65.339 -10.313 1.00 29.00 158 ALA B CA 1
ATOM 4434 C C . ALA B 1 178 ? 45.183 65.523 -11.825 1.00 29.82 158 ALA B C 1
ATOM 4435 O O . ALA B 1 178 ? 45.990 64.821 -12.453 1.00 29.38 158 ALA B O 1
ATOM 4437 N N . ALA B 1 179 ? 44.434 66.469 -12.391 1.00 30.63 159 ALA B N 1
ATOM 4438 C CA . ALA B 1 179 ? 44.474 66.756 -13.828 1.00 31.81 159 ALA B CA 1
ATOM 4439 C C . ALA B 1 179 ? 45.845 67.287 -14.208 1.00 32.00 159 ALA B C 1
ATOM 4440 O O . ALA B 1 179 ? 46.426 66.879 -15.212 1.00 31.90 159 ALA B O 1
ATOM 4442 N N . GLU B 1 180 ? 46.350 68.193 -13.377 1.00 32.52 160 GLU B N 1
ATOM 4443 C CA . GLU B 1 180 ? 47.672 68.772 -13.537 1.00 33.22 160 GLU B CA 1
ATOM 4444 C C . GLU B 1 180 ? 48.775 67.704 -13.420 1.00 31.90 160 GLU B C 1
ATOM 4445 O O . GLU B 1 180 ? 49.722 67.699 -14.202 1.00 32.18 160 GLU B O 1
ATOM 4451 N N . ARG B 1 181 ? 48.647 66.798 -12.456 1.00 30.54 161 ARG B N 1
ATOM 4452 C CA . ARG B 1 181 ? 49.658 65.754 -12.274 1.00 29.57 161 ARG B CA 1
ATOM 4453 C C . ARG B 1 181 ? 49.653 64.778 -13.456 1.00 29.53 161 ARG B C 1
ATOM 4454 O O . ARG B 1 181 ? 50.716 64.397 -13.954 1.00 29.29 161 ARG B O 1
ATOM 4462 N N . PHE B 1 182 ? 48.454 64.390 -13.896 1.00 29.63 162 PHE B N 1
ATOM 4463 C CA . PHE B 1 182 ? 48.289 63.512 -15.059 1.00 30.15 162 PHE B CA 1
ATOM 4464 C C . PHE B 1 182 ? 48.904 64.110 -16.319 1.00 30.86 162 PHE B C 1
ATOM 4465 O O . PHE B 1 182 ? 49.536 63.394 -17.092 1.00 30.81 162 PHE B O 1
ATOM 4473 N N . ALA B 1 183 ? 48.727 65.419 -16.503 1.00 31.62 163 ALA B N 1
ATOM 4474 C CA . ALA B 1 183 ? 49.235 66.129 -17.680 1.00 33.09 163 ALA B CA 1
ATOM 4475 C C . ALA B 1 183 ? 50.761 66.079 -17.809 1.00 33.05 163 ALA B C 1
ATOM 4476 O O . ALA B 1 183 ? 51.293 66.252 -18.905 1.00 33.85 163 ALA B O 1
ATOM 4478 N N . THR B 1 184 ? 51.458 65.842 -16.702 1.00 32.14 164 THR B N 1
ATOM 4479 C CA . THR B 1 184 ? 52.924 65.763 -16.738 1.00 32.60 164 THR B CA 1
ATOM 4480 C C . THR B 1 184 ? 53.498 64.345 -16.626 1.00 31.48 164 THR B C 1
ATOM 4481 O O . THR B 1 184 ? 54.719 64.173 -16.639 1.00 31.76 164 THR B O 1
ATOM 4485 N N . MET B 1 185 ? 52.630 63.341 -16.507 1.00 30.18 165 MET B N 1
ATOM 4486 C CA . MET B 1 185 ? 53.075 61.955 -16.435 1.00 29.20 165 MET B CA 1
ATOM 4487 C C . MET B 1 185 ? 53.526 61.451 -17.800 1.00 29.43 165 MET B C 1
ATOM 4488 O O . MET B 1 185 ? 52.879 61.715 -18.815 1.00 30.02 165 MET B O 1
ATOM 4493 N N . SER B 1 186 ? 54.644 60.731 -17.803 1.00 28.65 166 SER B N 1
ATOM 4494 C CA . SER B 1 186 ? 55.102 59.999 -18.975 1.00 28.94 166 SER B CA 1
ATOM 4495 C C . SER B 1 186 ? 54.184 58.799 -19.188 1.00 28.63 166 SER B C 1
ATOM 4496 O O . SER B 1 186 ? 53.398 58.462 -18.299 1.00 27.42 166 SER B O 1
ATOM 4499 N N . ASP B 1 187 ? 54.285 58.159 -20.355 1.00 29.27 167 ASP B N 1
ATOM 4500 C CA . ASP B 1 187 ? 53.545 56.922 -20.611 1.00 29.65 167 ASP B CA 1
ATOM 4501 C C . ASP B 1 187 ? 53.913 55.844 -19.616 1.00 27.92 167 ASP B C 1
ATOM 4502 O O . ASP B 1 187 ? 53.052 55.121 -19.125 1.00 27.36 167 ASP B O 1
ATOM 4507 N N . GLU B 1 188 ? 55.201 55.739 -19.328 1.00 27.09 168 GLU B N 1
ATOM 4508 C CA . GLU B 1 188 ? 55.669 54.759 -18.371 1.00 26.36 168 GLU B CA 1
ATOM 4509 C C . GLU B 1 188 ? 55.172 55.069 -16.934 1.00 25.03 168 GLU B C 1
ATOM 4510 O O . GLU B 1 188 ? 54.765 54.146 -16.239 1.00 24.18 168 GLU B O 1
ATOM 4516 N N . ASP B 1 189 ? 55.152 56.347 -16.527 1.00 24.96 169 ASP B N 1
ATOM 4517 C CA . ASP B 1 189 ? 54.513 56.770 -15.241 1.00 24.44 169 ASP B CA 1
ATOM 4518 C C . ASP B 1 189 ? 53.081 56.226 -15.107 1.00 24.09 169 ASP B C 1
ATOM 4519 O O . ASP B 1 189 ? 52.714 55.679 -14.073 1.00 23.09 169 ASP B O 1
ATOM 4524 N N . LYS B 1 190 ? 52.286 56.381 -16.171 1.00 25.18 170 LYS B N 1
ATOM 4525 C CA . LYS B 1 190 ? 50.871 55.972 -16.188 1.00 25.36 170 LYS B CA 1
ATOM 4526 C C . LYS B 1 190 ? 50.695 54.466 -16.054 1.00 25.03 170 LYS B C 1
ATOM 4527 O O . LYS B 1 190 ? 49.867 53.997 -15.268 1.00 24.52 170 LYS B O 1
ATOM 4533 N N . ALA B 1 191 ? 51.474 53.716 -16.833 1.00 25.35 171 ALA B N 1
ATOM 4534 C CA . ALA B 1 191 ? 51.508 52.254 -16.722 1.00 25.14 171 ALA B CA 1
ATOM 4535 C C . ALA B 1 191 ? 51.987 51.793 -15.334 1.00 23.83 171 ALA B C 1
ATOM 4536 O O . ALA B 1 191 ? 51.407 50.880 -14.745 1.00 23.51 171 ALA B O 1
ATOM 4538 N N . ARG B 1 192 ? 53.037 52.420 -14.813 1.00 23.70 172 ARG B N 1
ATOM 4539 C CA . ARG B 1 192 ? 53.580 52.029 -13.500 1.00 22.89 172 ARG B CA 1
ATOM 4540 C C . ARG B 1 192 ? 52.562 52.296 -12.389 1.00 21.89 172 ARG B C 1
ATOM 4541 O O . ARG B 1 192 ? 52.345 51.446 -11.511 1.00 21.08 172 ARG B O 1
ATOM 4549 N N . LEU B 1 193 ? 51.924 53.465 -12.445 1.00 21.54 173 LEU B N 1
ATOM 4550 C CA . LEU B 1 193 ? 50.887 53.822 -11.482 1.00 21.26 173 LEU B CA 1
ATOM 4551 C C . LEU B 1 193 ? 49.768 52.783 -11.478 1.00 21.12 173 LEU B C 1
ATOM 4552 O O . LEU B 1 193 ? 49.399 52.260 -10.424 1.00 20.51 173 LEU B O 1
ATOM 4557 N N . THR B 1 194 ? 49.266 52.478 -12.671 1.00 21.77 174 THR B N 1
ATOM 4558 C CA . THR B 1 194 ? 48.248 51.451 -12.895 1.00 22.25 174 THR B CA 1
ATOM 4559 C C . THR B 1 194 ? 48.639 50.105 -12.275 1.00 21.97 174 THR B C 1
ATOM 4560 O O . THR B 1 194 ? 47.922 49.588 -11.429 1.00 21.11 174 THR B O 1
ATOM 4564 N N . ARG B 1 195 ? 49.775 49.558 -12.710 1.00 22.42 175 ARG B N 1
ATOM 4565 C CA . ARG B 1 195 ? 50.335 48.312 -12.167 1.00 22.86 175 ARG B CA 1
ATOM 4566 C C . ARG B 1 195 ? 50.439 48.335 -10.620 1.00 21.70 175 ARG B C 1
ATOM 4567 O O . ARG B 1 195 ? 49.966 47.408 -9.949 1.00 21.64 175 ARG B O 1
ATOM 4575 N N . ASN B 1 196 ? 51.008 49.407 -10.065 1.00 20.85 176 ASN B N 1
ATOM 4576 C CA . ASN B 1 196 ? 51.110 49.577 -8.602 1.00 19.87 176 ASN B CA 1
ATOM 4577 C C . ASN B 1 196 ? 49.780 49.388 -7.877 1.00 20.37 176 ASN B C 1
ATOM 4578 O O . ASN B 1 196 ? 49.732 48.766 -6.809 1.00 20.27 176 ASN B O 1
ATOM 4583 N N . ILE B 1 197 ? 48.709 49.926 -8.458 1.00 21.22 177 ILE B N 1
ATOM 4584 C CA . ILE B 1 197 ? 47.387 49.885 -7.839 1.00 21.48 177 ILE B CA 1
ATOM 4585 C C . ILE B 1 197 ? 46.632 48.564 -8.074 1.00 22.33 177 ILE B C 1
ATOM 4586 O O . ILE B 1 197 ? 45.928 48.085 -7.177 1.00 22.05 177 ILE B O 1
ATOM 4591 N N . ILE B 1 198 ? 46.790 47.953 -9.247 1.00 23.16 178 ILE B N 1
ATOM 4592 C CA . ILE B 1 198 ? 45.942 46.794 -9.576 1.00 24.40 178 ILE B CA 1
ATOM 4593 C C . ILE B 1 198 ? 46.617 45.427 -9.780 1.00 24.32 178 ILE B C 1
ATOM 4594 O O . ILE B 1 198 ? 45.930 44.411 -9.789 1.00 24.60 178 ILE B O 1
ATOM 4599 N N . ALA B 1 199 ? 47.936 45.389 -9.947 1.00 24.18 179 ALA B N 1
ATOM 4600 C CA . ALA B 1 199 ? 48.605 44.108 -10.219 1.00 24.41 179 ALA B CA 1
ATOM 4601 C C . ALA B 1 199 ? 48.755 43.259 -8.961 1.00 24.04 179 ALA B C 1
ATOM 4602 O O . ALA B 1 199 ? 48.958 42.049 -9.050 1.00 23.84 179 ALA B O 1
ATOM 4604 N N . GLY B 1 200 ? 48.664 43.901 -7.796 1.00 23.59 180 GLY B N 1
ATOM 4605 C CA . GLY B 1 200 ? 48.783 43.198 -6.531 1.00 23.71 180 GLY B CA 1
ATOM 4606 C C . GLY B 1 200 ? 50.163 43.351 -5.919 1.00 23.18 180 GLY B C 1
ATOM 4607 O O . GLY B 1 200 ? 51.176 43.143 -6.579 1.00 23.21 180 GLY B O 1
ATOM 4608 N N . LEU B 1 201 ? 50.181 43.724 -4.646 1.00 22.89 181 LEU B N 1
ATOM 4609 C CA . LEU B 1 201 ? 51.409 43.900 -3.881 1.00 22.68 181 LEU B CA 1
ATOM 4610 C C . LEU B 1 201 ? 51.730 42.608 -3.132 1.00 22.39 181 LEU B C 1
ATOM 4611 O O . LEU B 1 201 ? 50.883 41.717 -3.058 1.00 22.62 181 LEU B O 1
ATOM 4616 N N . PRO B 1 202 ? 52.955 42.480 -2.595 1.00 22.32 182 PRO B N 1
ATOM 4617 C CA . PRO B 1 202 ? 53.291 41.222 -1.916 1.00 22.55 182 PRO B CA 1
ATOM 4618 C C . PRO B 1 202 ? 52.235 40.791 -0.894 1.00 22.76 182 PRO B C 1
ATOM 4619 O O . PRO B 1 202 ? 51.771 41.602 -0.098 1.00 21.79 182 PRO B O 1
ATOM 4623 N N . GLY B 1 203 ? 51.844 39.521 -0.953 1.00 23.92 183 GLY B N 1
ATOM 4624 C CA . GLY B 1 203 ? 50.850 38.976 -0.040 1.00 24.92 183 GLY B CA 1
ATOM 4625 C C . GLY B 1 203 ? 49.442 38.985 -0.593 1.00 26.29 183 GLY B C 1
ATOM 4626 O O . GLY B 1 203 ? 48.598 38.195 -0.147 1.00 26.43 183 GLY B O 1
ATOM 4627 N N . ALA B 1 204 ? 49.184 39.873 -1.556 1.00 27.20 184 ALA B N 1
ATOM 4628 C CA . ALA B 1 204 ? 47.874 39.960 -2.198 1.00 29.21 184 ALA B CA 1
ATOM 4629 C C . ALA B 1 204 ? 47.620 38.692 -2.989 1.00 30.65 184 ALA B C 1
ATOM 4630 O O . ALA B 1 204 ? 48.557 38.098 -3.527 1.00 30.75 184 ALA B O 1
ATOM 4632 N N . GLU B 1 205 ? 46.361 38.272 -3.053 1.00 32.37 185 GLU B N 1
ATOM 4633 C CA . GLU B 1 205 ? 46.022 37.027 -3.743 1.00 34.54 185 GLU B CA 1
ATOM 4634 C C . GLU B 1 205 ? 45.182 37.268 -4.985 1.00 35.93 185 GLU B C 1
ATOM 4635 O O . GLU B 1 205 ? 44.555 36.346 -5.510 1.00 37.28 185 GLU B O 1
ATOM 4641 N N . GLU B 1 206 ? 45.184 38.515 -5.448 1.00 36.54 186 GLU B N 1
ATOM 4642 C CA . GLU B 1 206 ? 44.480 38.914 -6.663 1.00 37.46 186 GLU B CA 1
ATOM 4643 C C . GLU B 1 206 ? 45.365 39.857 -7.462 1.00 37.22 186 GLU B C 1
ATOM 4644 O O . GLU B 1 206 ? 46.047 40.712 -6.881 1.00 36.66 186 GLU B O 1
ATOM 4650 N N . GLY B 1 207 ? 45.347 39.692 -8.785 1.00 37.44 187 GLY B N 1
ATOM 4651 C CA . GLY B 1 207 ? 46.041 40.579 -9.712 1.00 37.05 187 GLY B CA 1
ATOM 4652 C C . GLY B 1 207 ? 45.232 40.764 -10.987 1.00 37.96 187 GLY B C 1
ATOM 4653 O O . GLY B 1 207 ? 44.689 39.791 -11.523 1.00 38.61 187 GLY B O 1
ATOM 4654 N N . TYR B 1 208 ? 45.165 42.005 -11.476 1.00 37.61 188 TYR B N 1
ATOM 4655 C CA . TYR B 1 208 ? 44.326 42.365 -12.625 1.00 38.45 188 TYR B CA 1
ATOM 4656 C C . TYR B 1 208 ? 45.072 43.153 -13.701 1.00 38.81 188 TYR B C 1
ATOM 4657 O O . TYR B 1 208 ? 45.995 43.914 -13.406 1.00 37.97 188 TYR B O 1
ATOM 4666 N N . THR B 1 209 ? 44.654 42.968 -14.950 1.00 39.89 189 THR B N 1
ATOM 4667 C CA . THR B 1 209 ? 44.931 43.945 -15.998 1.00 40.69 189 THR B CA 1
ATOM 4668 C C . THR B 1 209 ? 43.819 44.973 -15.890 1.00 41.06 189 THR B C 1
ATOM 4669 O O . THR B 1 209 ? 42.784 44.695 -15.278 1.00 41.01 189 THR B O 1
ATOM 4673 N N . LEU B 1 210 ? 44.024 46.149 -16.479 1.00 41.67 190 LEU B N 1
ATOM 4674 C CA . LEU B 1 210 ? 43.040 47.231 -16.389 1.00 42.32 190 LEU B CA 1
ATOM 4675 C C . LEU B 1 210 ? 41.650 46.798 -16.841 1.00 43.73 190 LEU B C 1
ATOM 4676 O O . LEU B 1 210 ? 40.658 47.114 -16.183 1.00 43.89 190 LEU B O 1
ATOM 4681 N N . ASP B 1 211 ? 41.576 46.060 -17.944 1.00 45.19 191 ASP B N 1
ATOM 4682 C CA . ASP B 1 211 ? 40.280 45.576 -18.408 1.00 46.96 191 ASP B CA 1
ATOM 4683 C C . ASP B 1 211 ? 39.652 44.546 -17.472 1.00 46.41 191 ASP B C 1
ATOM 4684 O O . ASP B 1 211 ? 38.485 44.686 -17.132 1.00 46.68 191 ASP B O 1
ATOM 4689 N N . GLN B 1 212 ? 40.432 43.557 -17.026 1.00 45.58 192 GLN B N 1
ATOM 4690 C CA . GLN B 1 212 ? 39.992 42.605 -15.984 1.00 45.34 192 GLN B CA 1
ATOM 4691 C C . GLN B 1 212 ? 39.462 43.304 -14.730 1.00 44.61 192 GLN B C 1
ATOM 4692 O O . GLN B 1 212 ? 38.479 42.874 -14.128 1.00 44.88 192 GLN B O 1
ATOM 4698 N N . PHE B 1 213 ? 40.130 44.383 -14.348 1.00 43.88 193 PHE B N 1
ATOM 4699 C CA . PHE B 1 213 ? 39.753 45.173 -13.187 1.00 43.44 193 PHE B CA 1
ATOM 4700 C C . PHE B 1 213 ? 38.367 45.804 -13.342 1.00 44.90 193 PHE B C 1
ATOM 4701 O O . PHE B 1 213 ? 37.651 45.979 -12.359 1.00 44.64 193 PHE B O 1
ATOM 4709 N N . ARG B 1 214 ? 37.970 46.079 -14.583 1.00 46.78 194 ARG B N 1
ATOM 4710 C CA . ARG B 1 214 ? 36.939 47.090 -14.859 1.00 48.29 194 ARG B CA 1
ATOM 4711 C C . ARG B 1 214 ? 35.420 46.960 -14.563 1.00 49.77 194 ARG B C 1
ATOM 4712 O O . ARG B 1 214 ? 34.903 47.886 -13.947 1.00 50.27 194 ARG B O 1
ATOM 4720 N N . LYS B 1 215 ? 34.639 45.947 -14.955 1.00 51.26 195 LYS B N 1
ATOM 4721 C CA . LYS B 1 215 ? 34.859 44.516 -15.223 1.00 51.87 195 LYS B CA 1
ATOM 4722 C C . LYS B 1 215 ? 34.646 43.731 -13.948 1.00 51.41 195 LYS B C 1
ATOM 4723 O O . LYS B 1 215 ? 33.558 43.198 -13.732 1.00 52.43 195 LYS B O 1
ATOM 4729 N N . HIS B 1 216 ? 35.661 43.674 -13.094 1.00 49.95 196 HIS B N 1
ATOM 4730 C CA . HIS B 1 216 ? 35.455 43.091 -11.789 1.00 49.40 196 HIS B CA 1
ATOM 4731 C C . HIS B 1 216 ? 34.694 44.063 -10.890 1.00 49.18 196 HIS B C 1
ATOM 4732 O O . HIS B 1 216 ? 33.914 43.641 -10.043 1.00 49.44 196 HIS B O 1
ATOM 4739 N N . LEU B 1 217 ? 34.905 45.360 -11.102 1.00 48.79 197 LEU B N 1
ATOM 4740 C CA . LEU B 1 217 ? 34.239 46.404 -10.315 1.00 48.81 197 LEU B CA 1
ATOM 4741 C C . LEU B 1 217 ? 32.726 46.425 -10.507 1.00 50.23 197 LEU B C 1
ATOM 4742 O O . LEU B 1 217 ? 31.991 46.799 -9.593 1.00 50.46 197 LEU B O 1
ATOM 4747 N N . GLU B 1 218 ? 32.262 46.026 -11.689 1.00 51.23 198 GLU B N 1
ATOM 4748 C CA . GLU B 1 218 ? 30.828 46.013 -11.962 1.00 52.81 198 GLU B CA 1
ATOM 4749 C C . GLU B 1 218 ? 30.103 44.824 -11.325 1.00 52.51 198 GLU B C 1
ATOM 4750 O O . GLU B 1 218 ? 28.878 44.794 -11.289 1.00 54.07 198 GLU B O 1
ATOM 4756 N N . LEU B 1 219 ? 30.858 43.861 -10.802 1.00 50.67 199 LEU B N 1
ATOM 4757 C CA . LEU B 1 219 ? 30.272 42.828 -9.944 1.00 49.84 199 LEU B CA 1
ATOM 4758 C C . LEU B 1 219 ? 29.807 43.433 -8.617 1.00 48.63 199 LEU B C 1
ATOM 4759 O O . LEU B 1 219 ? 28.986 42.845 -7.919 1.00 49.02 199 LEU B O 1
ATOM 4764 N N . TYR B 1 220 ? 30.313 44.626 -8.302 1.00 46.91 200 TYR B N 1
ATOM 4765 C CA . TYR B 1 220 ? 29.987 45.324 -7.058 1.00 45.87 200 TYR B CA 1
ATOM 4766 C C . TYR B 1 220 ? 28.996 46.491 -7.191 1.00 46.99 200 TYR B C 1
ATOM 4767 O O . TYR B 1 220 ? 28.736 47.188 -6.212 1.00 46.63 200 TYR B O 1
ATOM 4776 N N . LYS B 1 221 ? 28.440 46.699 -8.383 1.00 48.33 201 LYS B N 1
ATOM 4777 C CA . LYS B 1 221 ? 27.526 47.834 -8.628 1.00 49.67 201 LYS B CA 1
ATOM 4778 C C . LYS B 1 221 ? 26.355 47.932 -7.637 1.00 50.47 201 LYS B C 1
ATOM 4779 O O . LYS B 1 221 ? 25.950 49.034 -7.261 1.00 50.87 201 LYS B O 1
ATOM 4785 N N . ASP B 1 222 ? 25.834 46.784 -7.205 1.00 50.60 202 ASP B N 1
ATOM 4786 C CA . ASP B 1 222 ? 24.715 46.750 -6.261 1.00 51.40 202 ASP B CA 1
ATOM 4787 C C . ASP B 1 222 ? 25.103 46.257 -4.865 1.00 49.90 202 ASP B C 1
ATOM 4788 O O . ASP B 1 222 ? 24.247 45.807 -4.094 1.00 50.69 202 ASP B O 1
ATOM 4793 N N . ILE B 1 223 ? 26.394 46.358 -4.548 1.00 47.47 203 ILE B N 1
ATOM 4794 C CA . ILE B 1 223 ? 26.906 46.017 -3.219 1.00 45.88 203 ILE B CA 1
ATOM 4795 C C . ILE B 1 223 ? 27.394 47.274 -2.499 1.00 44.61 203 ILE B C 1
ATOM 4796 O O . ILE B 1 223 ? 28.489 47.783 -2.765 1.00 43.24 203 ILE B O 1
ATOM 4801 N N . ASP B 1 224 ? 26.554 47.777 -1.603 1.00 44.76 204 ASP B N 1
ATOM 4802 C CA . ASP B 1 224 ? 26.919 48.878 -0.725 1.00 43.81 204 ASP B CA 1
ATOM 4803 C C . ASP B 1 224 ? 27.539 48.313 0.554 1.00 42.10 204 ASP B C 1
ATOM 4804 O O . ASP B 1 224 ? 27.823 47.115 0.629 1.00 41.35 204 ASP B O 1
ATOM 4809 N N . LYS B 1 225 ? 27.745 49.171 1.551 1.00 41.19 205 LYS B N 1
ATOM 4810 C CA . LYS B 1 225 ? 28.310 48.751 2.826 1.00 40.00 205 LYS B CA 1
ATOM 4811 C C . LYS B 1 225 ? 27.460 47.652 3.470 1.00 40.17 205 LYS B C 1
ATOM 4812 O O . LYS B 1 225 ? 27.978 46.603 3.832 1.00 39.32 205 LYS B O 1
ATOM 4818 N N . ALA B 1 226 ? 26.155 47.892 3.578 1.00 41.30 206 ALA B N 1
ATOM 4819 C CA . ALA B 1 226 ? 25.218 46.940 4.191 1.00 41.69 206 ALA B CA 1
ATOM 4820 C C . ALA B 1 226 ? 25.283 45.540 3.561 1.00 41.09 206 ALA B C 1
ATOM 4821 O O . ALA B 1 226 ? 25.317 44.531 4.275 1.00 40.93 206 ALA B O 1
ATOM 4823 N N . LYS B 1 227 ? 25.313 45.493 2.230 1.00 40.57 207 LYS B N 1
ATOM 4824 C CA . LYS B 1 227 ? 25.353 44.234 1.487 1.00 40.14 207 LYS B CA 1
ATOM 4825 C C . LYS B 1 227 ? 26.669 43.475 1.706 1.00 37.94 207 LYS B C 1
ATOM 4826 O O . LYS B 1 227 ? 26.660 42.258 1.906 1.00 37.66 207 LYS B O 1
ATOM 4832 N N . LEU B 1 228 ? 27.790 44.194 1.671 1.00 35.93 208 LEU B N 1
ATOM 4833 C CA . LEU B 1 228 ? 29.091 43.571 1.897 1.00 33.98 208 LEU B CA 1
ATOM 4834 C C . LEU B 1 228 ? 29.187 42.987 3.308 1.00 33.37 208 LEU B C 1
ATOM 4835 O O . LEU B 1 228 ? 29.750 41.911 3.491 1.00 32.43 208 LEU B O 1
ATOM 4840 N N . ARG B 1 229 ? 28.624 43.698 4.286 1.00 33.82 209 ARG B N 1
ATOM 4841 C CA . ARG B 1 229 ? 28.498 43.189 5.656 1.00 34.18 209 ARG B CA 1
ATOM 4842 C C . ARG B 1 229 ? 27.701 41.881 5.726 1.00 35.07 209 ARG B C 1
ATOM 4843 O O . ARG B 1 229 ? 28.121 40.935 6.389 1.00 34.40 209 ARG B O 1
ATOM 4851 N N . GLU B 1 230 ? 26.562 41.828 5.037 1.00 36.48 210 GLU B N 1
ATOM 4852 C CA . GLU B 1 230 ? 25.764 40.599 4.972 1.00 37.75 210 GLU B CA 1
ATOM 4853 C C . GLU B 1 230 ? 26.568 39.438 4.396 1.00 36.46 210 GLU B C 1
ATOM 4854 O O . GLU B 1 230 ? 26.490 38.325 4.908 1.00 36.58 210 GLU B O 1
ATOM 4860 N N . ASN B 1 231 ? 27.329 39.700 3.330 1.00 35.29 211 ASN B N 1
ATOM 4861 C CA . ASN B 1 231 ? 28.195 38.686 2.721 1.00 33.92 211 ASN B CA 1
ATOM 4862 C C . ASN B 1 231 ? 29.286 38.211 3.676 1.00 32.36 211 ASN B C 1
ATOM 4863 O O . ASN B 1 231 ? 29.576 37.015 3.757 1.00 32.11 211 ASN B O 1
ATOM 4868 N N . PHE B 1 232 ? 29.875 39.157 4.400 1.00 31.11 212 PHE B N 1
ATOM 4869 C CA . PHE B 1 232 ? 30.882 38.849 5.410 1.00 29.97 212 PHE B CA 1
ATOM 4870 C C . PHE B 1 232 ? 30.275 38.020 6.545 1.00 30.54 212 PHE B C 1
ATOM 4871 O O . PHE B 1 232 ? 30.853 37.017 6.958 1.00 29.96 212 PHE B O 1
ATOM 4879 N N . ALA B 1 233 ? 29.093 38.422 7.008 1.00 31.81 213 ALA B N 1
ATOM 4880 C CA . ALA B 1 233 ? 28.349 37.686 8.040 1.00 33.02 213 ALA B CA 1
ATOM 4881 C C . ALA B 1 233 ? 28.104 36.228 7.659 1.00 33.62 213 ALA B C 1
ATOM 4882 O O . ALA B 1 233 ? 28.254 35.334 8.498 1.00 33.54 213 ALA B O 1
ATOM 4884 N N . VAL B 1 234 ? 27.741 35.997 6.396 1.00 34.08 214 VAL B N 1
ATOM 4885 C CA . VAL B 1 234 ? 27.587 34.645 5.865 1.00 34.55 214 VAL B CA 1
ATOM 4886 C C . VAL B 1 234 ? 28.900 33.861 5.968 1.00 33.16 214 VAL B C 1
ATOM 4887 O O . VAL B 1 234 ? 28.906 32.704 6.383 1.00 33.46 214 VAL B O 1
ATOM 4891 N N . PHE B 1 235 ? 30.008 34.498 5.601 1.00 31.82 215 PHE B N 1
ATOM 4892 C CA . PHE B 1 235 ? 31.312 33.867 5.730 1.00 30.37 215 PHE B CA 1
ATOM 4893 C C . PHE B 1 235 ? 31.650 33.593 7.195 1.00 29.86 215 PHE B C 1
ATOM 4894 O O . PHE B 1 235 ? 32.070 32.492 7.537 1.00 29.80 215 PHE B O 1
ATOM 4902 N N . LEU B 1 236 ? 31.449 34.583 8.058 1.00 29.96 216 LEU B N 1
ATOM 4903 C CA . LEU B 1 236 ? 31.777 34.434 9.482 1.00 29.84 216 LEU B CA 1
ATOM 4904 C C . LEU B 1 236 ? 30.967 33.344 10.177 1.00 30.92 216 LEU B C 1
ATOM 4905 O O . LEU B 1 236 ? 31.521 32.531 10.915 1.00 30.51 216 LEU B O 1
ATOM 4910 N N . LYS B 1 237 ? 29.663 33.311 9.918 1.00 32.62 217 LYS B N 1
ATOM 4911 C CA . LYS B 1 237 ? 28.785 32.330 10.550 1.00 34.05 217 LYS B CA 1
ATOM 4912 C C . LYS B 1 237 ? 29.083 30.884 10.152 1.00 33.75 217 LYS B C 1
ATOM 4913 O O . LYS B 1 237 ? 28.744 29.971 10.882 1.00 34.41 217 LYS B O 1
ATOM 4919 N N . ALA B 1 238 ? 29.713 30.682 9.000 1.00 33.22 218 ALA B N 1
ATOM 4920 C CA . ALA B 1 238 ? 30.085 29.338 8.553 1.00 33.24 218 ALA B CA 1
ATOM 4921 C C . ALA B 1 238 ? 31.504 28.944 8.998 1.00 31.84 218 ALA B C 1
ATOM 4922 O O . ALA B 1 238 ? 31.754 27.798 9.379 1.00 32.28 218 ALA B O 1
ATOM 4924 N N . ILE B 1 239 ? 32.422 29.901 8.969 1.00 30.13 219 ILE B N 1
ATOM 4925 C CA . ILE B 1 239 ? 33.822 29.630 9.265 1.00 28.58 219 ILE B CA 1
ATOM 4926 C C . ILE B 1 239 ? 34.165 29.597 10.754 1.00 28.19 219 ILE B C 1
ATOM 4927 O O . ILE B 1 239 ? 34.934 28.735 11.193 1.00 27.84 219 ILE B O 1
ATOM 4932 N N . ILE B 1 240 ? 33.599 30.522 11.526 1.00 28.24 220 ILE B N 1
ATOM 4933 C CA . ILE B 1 240 ? 33.970 30.669 12.941 1.00 27.86 220 ILE B CA 1
ATOM 4934 C C . ILE B 1 240 ? 33.657 29.453 13.820 1.00 28.32 220 ILE B C 1
ATOM 4935 O O . ILE B 1 240 ? 34.510 29.074 14.630 1.00 27.48 220 ILE B O 1
ATOM 4940 N N . PRO B 1 241 ? 32.456 28.830 13.664 1.00 29.71 221 PRO B N 1
ATOM 4941 C CA . PRO B 1 241 ? 32.195 27.594 14.428 1.00 30.53 221 PRO B CA 1
ATOM 4942 C C . PRO B 1 241 ? 33.246 26.509 14.165 1.00 29.88 221 PRO B C 1
ATOM 4943 O O . PRO B 1 241 ? 33.664 25.827 15.096 1.00 29.80 221 PRO B O 1
ATOM 4947 N N . VAL B 1 242 ? 33.678 26.381 12.910 1.00 29.60 222 VAL B N 1
ATOM 4948 C CA . VAL B 1 242 ? 34.746 25.446 12.532 1.00 28.98 222 VAL B CA 1
ATOM 4949 C C . VAL B 1 242 ? 36.065 25.804 13.227 1.00 27.79 222 VAL B C 1
ATOM 4950 O O . VAL B 1 242 ? 36.701 24.938 13.845 1.00 27.38 222 VAL B O 1
ATOM 4954 N N . ALA B 1 243 ? 36.450 27.079 13.149 1.00 27.00 223 ALA B N 1
ATOM 4955 C CA . ALA B 1 243 ? 37.646 27.575 13.831 1.00 26.13 223 ALA B CA 1
ATOM 4956 C C . ALA B 1 243 ? 37.603 27.257 15.329 1.00 26.74 223 ALA B C 1
ATOM 4957 O O . ALA B 1 243 ? 38.551 26.683 15.877 1.00 25.78 223 ALA B O 1
ATOM 4959 N N . GLU B 1 244 ? 36.489 27.613 15.973 1.00 28.11 224 GLU B N 1
ATOM 4960 C CA . GLU B 1 244 ? 36.271 27.325 17.390 1.00 29.24 224 GLU B CA 1
ATOM 4961 C C . GLU B 1 244 ? 36.354 25.830 17.702 1.00 29.67 224 GLU B C 1
ATOM 4962 O O . GLU B 1 244 ? 37.024 25.427 18.651 1.00 29.73 224 GLU B O 1
ATOM 4968 N N . GLU B 1 245 ? 35.673 25.019 16.900 1.00 30.25 225 GLU B N 1
ATOM 4969 C CA . GLU B 1 245 ? 35.700 23.569 17.057 1.00 30.89 225 GLU B CA 1
ATOM 4970 C C . GLU B 1 245 ? 37.124 22.990 17.070 1.00 29.57 225 GLU B C 1
ATOM 4971 O O . GLU B 1 245 ? 37.433 22.133 17.892 1.00 29.71 225 GLU B O 1
ATOM 4977 N N . VAL B 1 246 ? 37.988 23.466 16.174 1.00 28.25 226 VAL B N 1
ATOM 4978 C CA . VAL B 1 246 ? 39.335 22.898 16.054 1.00 27.16 226 VAL B CA 1
ATOM 4979 C C . VAL B 1 246 ? 40.418 23.667 16.811 1.00 26.22 226 VAL B C 1
ATOM 4980 O O . VAL B 1 246 ? 41.589 23.279 16.784 1.00 25.85 226 VAL B O 1
ATOM 4984 N N . GLY B 1 247 ? 40.030 24.736 17.501 1.00 25.99 227 GLY B N 1
ATOM 4985 C CA . GLY B 1 247 ? 40.978 25.511 18.303 1.00 24.94 227 GLY B CA 1
ATOM 4986 C C . GLY B 1 247 ? 41.868 26.443 17.495 1.00 23.88 227 GLY B C 1
ATOM 4987 O O . GLY B 1 247 ? 42.989 26.759 17.903 1.00 23.49 227 GLY B O 1
ATOM 4988 N N . VAL B 1 248 ? 41.370 26.877 16.342 1.00 23.54 228 VAL B N 1
ATOM 4989 C CA . VAL B 1 248 ? 42.030 27.899 15.544 1.00 22.18 228 VAL B CA 1
ATOM 4990 C C . VAL B 1 248 ? 41.429 29.262 15.882 1.00 22.19 228 VAL B C 1
ATOM 4991 O O . VAL B 1 248 ? 40.210 29.401 16.010 1.00 22.73 228 VAL B O 1
ATOM 4995 N N . ARG B 1 249 ? 42.288 30.267 16.012 1.00 21.08 229 ARG B N 1
ATOM 4996 C CA . ARG B 1 249 ? 41.808 31.621 16.210 1.00 21.15 229 ARG B CA 1
ATOM 4997 C C . ARG B 1 249 ? 41.986 32.459 14.946 1.00 20.22 229 ARG B C 1
ATOM 4998 O O . ARG B 1 249 ? 43.062 32.473 14.336 1.00 19.15 229 ARG B O 1
ATOM 5006 N N . MET B 1 250 ? 40.903 33.115 14.541 1.00 19.81 230 MET B N 1
ATOM 5007 C CA . MET B 1 250 ? 40.906 33.958 13.363 1.00 19.10 230 MET B CA 1
ATOM 5008 C C . MET B 1 250 ? 41.261 35.381 13.763 1.00 18.79 230 MET B C 1
ATOM 5009 O O . MET B 1 250 ? 40.831 35.858 14.813 1.00 19.52 230 MET B O 1
ATOM 5014 N N . ALA B 1 251 ? 42.048 36.050 12.926 1.00 17.76 231 ALA B N 1
ATOM 5015 C CA . ALA B 1 251 ? 42.543 37.384 13.231 1.00 17.50 231 ALA B CA 1
ATOM 5016 C C . ALA B 1 251 ? 42.412 38.276 12.012 1.00 17.24 231 ALA B C 1
ATOM 5017 O O . ALA B 1 251 ? 43.323 38.361 11.196 1.00 16.89 231 ALA B O 1
ATOM 5019 N N . VAL B 1 252 ? 41.261 38.928 11.886 1.00 17.85 232 VAL B N 1
ATOM 5020 C CA . VAL B 1 252 ? 40.977 39.755 10.719 1.00 17.61 232 VAL B CA 1
ATOM 5021 C C . VAL B 1 252 ? 41.920 40.961 10.653 1.00 16.86 232 VAL B C 1
ATOM 5022 O O . VAL B 1 252 ? 42.101 41.687 11.633 1.00 17.09 232 VAL B O 1
ATOM 5026 N N . HIS B 1 253 ? 42.535 41.140 9.494 1.00 16.41 233 HIS B N 1
ATOM 5027 C CA . HIS B 1 253 ? 43.379 42.287 9.226 1.00 15.87 233 HIS B CA 1
ATOM 5028 C C . HIS B 1 253 ? 42.494 43.415 8.707 1.00 16.28 233 HIS B C 1
ATOM 5029 O O . HIS B 1 253 ? 41.569 43.165 7.945 1.00 16.94 233 HIS B O 1
ATOM 5036 N N . PRO B 1 254 ? 42.755 44.661 9.133 1.00 16.69 234 PRO B N 1
ATOM 5037 C CA . PRO B 1 254 ? 41.965 45.801 8.633 1.00 17.02 234 PRO B CA 1
ATOM 5038 C C . PRO B 1 254 ? 42.203 46.140 7.154 1.00 17.02 234 PRO B C 1
ATOM 5039 O O . PRO B 1 254 ? 43.198 45.718 6.565 1.00 16.33 234 PRO B O 1
ATOM 5043 N N . ASP B 1 255 ? 41.277 46.903 6.579 1.00 17.71 235 ASP B N 1
ATOM 5044 C CA . ASP B 1 255 ? 41.435 47.482 5.260 1.00 17.72 235 ASP B CA 1
ATOM 5045 C C . ASP B 1 255 ? 42.619 48.450 5.252 1.00 17.35 235 ASP B C 1
ATOM 5046 O O . ASP B 1 255 ? 42.833 49.168 6.233 1.00 17.74 235 ASP B O 1
ATOM 5051 N N . ASP B 1 256 ? 43.363 48.471 4.144 1.00 16.89 236 ASP B N 1
ATOM 5052 C CA . ASP B 1 256 ? 44.576 49.286 4.009 1.00 16.97 236 ASP B CA 1
ATOM 5053 C C . ASP B 1 256 ? 44.672 49.904 2.604 1.00 17.20 236 ASP B C 1
ATOM 5054 O O . ASP B 1 256 ? 45.039 49.212 1.655 1.00 16.87 236 ASP B O 1
ATOM 5059 N N . PRO B 1 257 ? 44.359 51.208 2.468 1.00 17.73 237 PRO B N 1
ATOM 5060 C CA . PRO B 1 257 ? 43.960 52.147 3.526 1.00 18.21 237 PRO B CA 1
ATOM 5061 C C . PRO B 1 257 ? 42.530 51.879 4.026 1.00 19.23 237 PRO B C 1
ATOM 5062 O O . PRO B 1 257 ? 41.719 51.350 3.273 1.00 19.39 237 PRO B O 1
ATOM 5066 N N . PRO B 1 258 ? 42.230 52.237 5.291 1.00 19.76 238 PRO B N 1
ATOM 5067 C CA . PRO B 1 258 ? 40.941 51.976 5.926 1.00 20.98 238 PRO B CA 1
ATOM 5068 C C . PRO B 1 258 ? 39.856 52.997 5.548 1.00 22.57 238 PRO B C 1
ATOM 5069 O O . PRO B 1 258 ? 39.286 53.672 6.409 1.00 23.26 238 PRO B O 1
ATOM 5073 N N . ARG B 1 259 ? 39.575 53.094 4.255 1.00 23.66 239 ARG B N 1
ATOM 5074 C CA . ARG B 1 259 ? 38.547 53.991 3.748 1.00 25.16 239 ARG B CA 1
ATOM 5075 C C . ARG B 1 259 ? 38.002 53.434 2.439 1.00 25.92 239 ARG B C 1
ATOM 5076 O O . ARG B 1 259 ? 38.697 52.664 1.771 1.00 25.31 239 ARG B O 1
ATOM 5084 N N . PRO B 1 260 ? 36.762 53.810 2.070 1.00 27.33 240 PRO B N 1
ATOM 5085 C CA . PRO B 1 260 ? 36.178 53.277 0.842 1.00 28.40 240 PRO B CA 1
ATOM 5086 C C . PRO B 1 260 ? 36.863 53.870 -0.382 1.00 28.75 240 PRO B C 1
ATOM 5087 O O . PRO B 1 260 ? 36.838 55.083 -0.581 1.00 29.71 240 PRO B O 1
ATOM 5091 N N . ILE B 1 261 ? 37.485 53.024 -1.186 1.00 28.53 241 ILE B N 1
ATOM 5092 C CA . ILE B 1 261 ? 38.138 53.495 -2.400 1.00 28.69 241 ILE B CA 1
ATOM 5093 C C . ILE B 1 261 ? 37.439 52.901 -3.609 1.00 29.63 241 ILE B C 1
ATOM 5094 O O . ILE B 1 261 ? 36.841 51.825 -3.510 1.00 29.91 241 ILE B O 1
ATOM 5099 N N . LEU B 1 262 ? 37.497 53.618 -4.735 1.00 30.33 242 LEU B N 1
ATOM 5100 C CA . LEU B 1 262 ? 37.022 53.125 -6.033 1.00 31.06 242 LEU B CA 1
ATOM 5101 C C . LEU B 1 262 ? 35.527 52.855 -6.073 1.00 32.38 242 LEU B C 1
ATOM 5102 O O . LEU B 1 262 ? 35.073 52.000 -6.836 1.00 32.95 242 LEU B O 1
ATOM 5107 N N . GLY B 1 263 ? 34.765 53.571 -5.251 1.00 33.24 243 GLY B N 1
ATOM 5108 C CA . GLY B 1 263 ? 33.314 53.370 -5.160 1.00 34.86 243 GLY B CA 1
ATOM 5109 C C . GLY B 1 263 ? 32.910 52.100 -4.425 1.00 34.86 243 GLY B C 1
ATOM 5110 O O . GLY B 1 263 ? 31.727 51.772 -4.349 1.00 35.75 243 GLY B O 1
ATOM 5111 N N . LEU B 1 264 ? 33.899 51.393 -3.880 1.00 33.89 244 LEU B N 1
ATOM 5112 C CA . LEU B 1 264 ? 33.683 50.127 -3.184 1.00 33.85 244 LEU B CA 1
ATOM 5113 C C . LEU B 1 264 ? 33.613 50.351 -1.690 1.00 33.46 244 LEU B C 1
ATOM 5114 O O . LEU B 1 264 ? 34.304 51.227 -1.170 1.00 33.51 244 LEU B O 1
ATOM 5119 N N . PRO B 1 265 ? 32.819 49.535 -0.979 1.00 33.56 245 PRO B N 1
ATOM 5120 C CA . PRO B 1 265 ? 32.849 49.641 0.475 1.00 32.92 245 PRO B CA 1
ATOM 5121 C C . PRO B 1 265 ? 34.101 48.996 1.050 1.00 31.22 245 PRO B C 1
ATOM 5122 O O . PRO B 1 265 ? 34.703 48.127 0.415 1.00 31.15 245 PRO B O 1
ATOM 5126 N N . ARG B 1 266 ? 34.510 49.449 2.228 1.00 29.95 246 ARG B N 1
ATOM 5127 C CA . ARG B 1 266 ? 35.545 48.774 2.996 1.00 27.98 246 ARG B CA 1
ATOM 5128 C C . ARG B 1 266 ? 35.079 48.721 4.440 1.00 27.74 246 ARG B C 1
ATOM 5129 O O . ARG B 1 266 ? 34.832 49.764 5.058 1.00 27.59 246 ARG B O 1
ATOM 5137 N N . ILE B 1 267 ? 34.945 47.496 4.956 1.00 26.95 247 ILE B N 1
ATOM 5138 C CA . ILE B 1 267 ? 34.175 47.235 6.173 1.00 27.10 247 ILE B CA 1
ATOM 5139 C C . ILE B 1 267 ? 34.955 46.706 7.379 1.00 26.39 247 ILE B C 1
ATOM 5140 O O . ILE B 1 267 ? 34.355 46.188 8.323 1.00 26.65 247 ILE B O 1
ATOM 5145 N N . VAL B 1 268 ? 36.281 46.824 7.344 1.00 24.89 248 VAL B N 1
ATOM 5146 C CA . VAL B 1 268 ? 37.107 46.534 8.511 1.00 23.98 248 VAL B CA 1
ATOM 5147 C C . VAL B 1 268 ? 38.080 47.707 8.687 1.00 23.75 248 VAL B C 1
ATOM 5148 O O . VAL B 1 268 ? 39.300 47.551 8.543 1.00 22.89 248 VAL B O 1
ATOM 5152 N N . SER B 1 269 ? 37.525 48.883 8.981 1.00 24.35 249 SER B N 1
ATOM 5153 C CA . SER B 1 269 ? 38.270 50.140 8.935 1.00 24.14 249 SER B CA 1
ATOM 5154 C C . SER B 1 269 ? 38.277 50.931 10.249 1.00 24.63 249 SER B C 1
ATOM 5155 O O . SER B 1 269 ? 39.176 51.745 10.475 1.00 24.13 249 SER B O 1
ATOM 5158 N N . THR B 1 270 ? 37.264 50.722 11.091 1.00 25.35 250 THR B N 1
ATOM 5159 C CA . THR B 1 270 ? 37.073 51.542 12.290 1.00 26.03 250 THR B CA 1
ATOM 5160 C C . THR B 1 270 ? 36.665 50.677 13.478 1.00 26.36 250 THR B C 1
ATOM 5161 O O . THR B 1 270 ? 36.385 49.492 13.310 1.00 26.10 250 THR B O 1
ATOM 5165 N N . ILE B 1 271 ? 36.610 51.281 14.668 1.00 26.83 251 ILE B N 1
ATOM 5166 C CA . ILE B 1 271 ? 36.209 50.566 15.875 1.00 27.42 251 ILE B CA 1
ATOM 5167 C C . ILE B 1 271 ? 34.775 50.011 15.784 1.00 28.68 251 ILE B C 1
ATOM 5168 O O . ILE B 1 271 ? 34.489 48.937 16.312 1.00 28.73 251 ILE B O 1
ATOM 5173 N N . GLU B 1 272 ? 33.895 50.726 15.083 1.00 29.73 252 GLU B N 1
ATOM 5174 C CA . GLU B 1 272 ? 32.504 50.294 14.890 1.00 31.00 252 GLU B CA 1
ATOM 5175 C C . GLU B 1 272 ? 32.426 48.998 14.086 1.00 30.28 252 GLU B C 1
ATOM 5176 O O . GLU B 1 272 ? 31.546 48.163 14.326 1.00 30.94 252 GLU B O 1
ATOM 5182 N N . ASP B 1 273 ? 33.339 48.847 13.125 1.00 28.51 253 ASP B N 1
ATOM 5183 C CA . ASP B 1 273 ? 33.433 47.632 12.326 1.00 27.87 253 ASP B CA 1
ATOM 5184 C C . ASP B 1 273 ? 33.919 46.456 13.181 1.00 27.27 253 ASP B C 1
ATOM 5185 O O . ASP B 1 273 ? 33.450 45.332 13.010 1.00 27.44 253 ASP B O 1
ATOM 5190 N N . MET B 1 274 ? 34.856 46.719 14.096 1.00 26.49 254 MET B N 1
ATOM 5191 C CA . MET B 1 274 ? 35.304 45.706 15.062 1.00 26.37 254 MET B CA 1
ATOM 5192 C C . MET B 1 274 ? 34.130 45.238 15.930 1.00 27.63 254 MET B C 1
ATOM 5193 O O . MET B 1 274 ? 33.927 44.037 16.130 1.00 27.56 254 MET B O 1
ATOM 5198 N N . GLN B 1 275 ? 33.344 46.195 16.418 1.00 28.88 255 GLN B N 1
ATOM 5199 C CA . GLN B 1 275 ? 32.165 45.901 17.225 1.00 30.35 255 GLN B CA 1
ATOM 5200 C C . GLN B 1 275 ? 31.144 45.087 16.429 1.00 31.05 255 GLN B C 1
ATOM 5201 O O . GLN B 1 275 ? 30.619 44.090 16.933 1.00 31.51 255 GLN B O 1
ATOM 5207 N N . TRP B 1 276 ? 30.895 45.500 15.183 1.00 30.95 256 TRP B N 1
ATOM 5208 C CA . TRP B 1 276 ? 29.965 44.800 14.293 1.00 31.67 256 TRP B CA 1
ATOM 5209 C C . TRP B 1 276 ? 30.315 43.322 14.188 1.00 31.30 256 TRP B C 1
ATOM 5210 O O . TRP B 1 276 ? 29.450 42.461 14.337 1.00 32.58 256 TRP B O 1
ATOM 5221 N N . MET B 1 277 ? 31.588 43.038 13.933 1.00 30.06 257 MET B N 1
ATOM 5222 C CA . MET B 1 277 ? 32.067 41.661 13.858 1.00 29.84 257 MET B CA 1
ATOM 5223 C C . MET B 1 277 ? 31.749 40.840 15.109 1.00 30.28 257 MET B C 1
ATOM 5224 O O . MET B 1 277 ? 31.270 39.718 14.997 1.00 30.65 257 MET B O 1
ATOM 5229 N N . VAL B 1 278 ? 32.014 41.405 16.285 1.00 30.51 258 VAL B N 1
ATOM 5230 C CA . VAL B 1 278 ? 31.742 40.733 17.554 1.00 31.57 258 VAL B CA 1
ATOM 5231 C C . VAL B 1 278 ? 30.236 40.530 17.743 1.00 33.86 258 VAL B C 1
ATOM 5232 O O . VAL B 1 278 ? 29.803 39.438 18.108 1.00 34.52 258 VAL B O 1
ATOM 5236 N N . ASP B 1 279 ? 29.446 41.567 17.457 1.00 35.18 259 ASP B N 1
ATOM 5237 C CA . ASP B 1 279 ? 27.987 41.454 17.479 1.00 37.51 259 ASP B CA 1
ATOM 5238 C C . ASP B 1 279 ? 27.497 40.359 16.529 1.00 37.84 259 ASP B C 1
ATOM 5239 O O . ASP B 1 279 ? 26.576 39.617 16.855 1.00 39.40 259 ASP B O 1
ATOM 5244 N N . THR B 1 280 ? 28.128 40.257 15.363 1.00 36.79 260 THR B N 1
ATOM 5245 C CA . THR B 1 280 ? 27.730 39.290 14.346 1.00 36.98 260 THR B CA 1
ATOM 5246 C C . THR B 1 280 ? 27.999 37.854 14.789 1.00 36.67 260 THR B C 1
ATOM 5247 O O . THR B 1 280 ? 27.109 37.011 14.735 1.00 37.81 260 THR B O 1
ATOM 5251 N N . VAL B 1 281 ? 29.225 37.582 15.221 1.00 35.35 261 VAL B N 1
ATOM 5252 C CA . VAL B 1 281 ? 29.578 36.271 15.751 1.00 35.18 261 VAL B CA 1
ATOM 5253 C C . VAL B 1 281 ? 30.359 36.444 17.051 1.00 34.92 261 VAL B C 1
ATOM 5254 O O . VAL B 1 281 ? 31.484 36.959 17.054 1.00 33.61 261 VAL B O 1
ATOM 5258 N N . ASN B 1 282 ? 29.749 35.992 18.144 1.00 36.12 262 ASN B N 1
ATOM 5259 C CA . ASN B 1 282 ? 30.291 36.152 19.497 1.00 36.16 262 ASN B CA 1
ATOM 5260 C C . ASN B 1 282 ? 31.487 35.300 19.898 1.00 34.27 262 ASN B C 1
ATOM 5261 O O . ASN B 1 282 ? 32.295 35.718 20.735 1.00 33.51 262 ASN B O 1
ATOM 5266 N N . SER B 1 283 ? 31.587 34.106 19.323 1.00 33.22 263 SER B N 1
ATOM 5267 C CA . SER B 1 283 ? 32.685 33.187 19.618 1.00 31.58 263 SER B CA 1
ATOM 5268 C C . SER B 1 283 ? 34.048 33.878 19.684 1.00 29.90 263 SER B C 1
ATOM 5269 O O . SER B 1 283 ? 34.376 34.710 18.838 1.00 28.77 263 SER B O 1
ATOM 5272 N N . MET B 1 284 ? 34.833 33.511 20.694 1.00 29.02 264 MET B N 1
ATOM 5273 C CA . MET B 1 284 ? 36.158 34.078 20.907 1.00 27.59 264 MET B CA 1
ATOM 5274 C C . MET B 1 284 ? 37.133 33.750 19.773 1.00 25.96 264 MET B C 1
ATOM 5275 O O . MET B 1 284 ? 38.182 34.381 19.661 1.00 24.87 264 MET B O 1
ATOM 5280 N N . ALA B 1 285 ? 36.778 32.781 18.931 1.00 25.61 265 ALA B N 1
ATOM 5281 C CA . ALA B 1 285 ? 37.595 32.429 17.756 1.00 24.19 265 ALA B CA 1
ATOM 5282 C C . ALA B 1 285 ? 37.504 33.505 16.671 1.00 23.59 265 ALA B C 1
ATOM 5283 O O . ALA B 1 285 ? 38.308 33.521 15.741 1.00 22.44 265 ALA B O 1
ATOM 5285 N N . ASN B 1 286 ? 36.513 34.387 16.803 1.00 23.94 266 ASN B N 1
ATOM 5286 C CA . ASN B 1 286 ? 36.341 35.538 15.925 1.00 23.52 266 ASN B CA 1
ATOM 5287 C C . ASN B 1 286 ? 37.129 36.723 16.489 1.00 22.87 266 ASN B C 1
ATOM 5288 O O . ASN B 1 286 ? 36.636 37.449 17.359 1.00 23.50 266 ASN B O 1
ATOM 5293 N N . GLY B 1 287 ? 38.354 36.905 15.993 1.00 21.53 267 GLY B N 1
ATOM 5294 C CA . GLY B 1 287 ? 39.257 37.919 16.524 1.00 20.70 267 GLY B CA 1
ATOM 5295 C C . GLY B 1 287 ? 39.977 38.761 15.489 1.00 19.94 267 GLY B C 1
ATOM 5296 O O . GLY B 1 287 ? 39.588 38.801 14.312 1.00 20.16 267 GLY B O 1
ATOM 5297 N N . PHE B 1 288 ? 41.048 39.415 15.935 1.00 18.77 268 PHE B N 1
ATOM 5298 C CA . PHE B 1 288 ? 41.646 40.529 15.208 1.00 18.25 268 PHE B CA 1
ATOM 5299 C C . PHE B 1 288 ? 43.157 40.472 15.085 1.00 17.40 268 PHE B C 1
ATOM 5300 O O . PHE B 1 288 ? 43.859 40.022 15.994 1.00 16.88 268 PHE B O 1
ATOM 5308 N N . THR B 1 289 ? 43.642 40.952 13.943 1.00 16.98 269 THR B N 1
ATOM 5309 C CA . THR B 1 289 ? 45.020 41.364 13.796 1.00 16.18 269 THR B CA 1
ATOM 5310 C C . THR B 1 289 ? 45.024 42.862 14.021 1.00 16.70 269 THR B C 1
ATOM 5311 O O . THR B 1 289 ? 44.390 43.607 13.265 1.00 17.49 269 THR B O 1
ATOM 5315 N N . MET B 1 290 ? 45.703 43.314 15.066 1.00 16.60 270 MET B N 1
ATOM 5316 C CA . MET B 1 290 ? 45.842 44.748 15.273 1.00 16.70 270 MET B CA 1
ATOM 5317 C C . MET B 1 290 ? 47.004 45.248 14.424 1.00 15.98 270 MET B C 1
ATOM 5318 O O . MET B 1 290 ? 48.160 45.167 14.828 1.00 15.58 270 MET B O 1
ATOM 5323 N N . CYS B 1 291 ? 46.683 45.722 13.220 1.00 15.69 271 CYS B N 1
ATOM 5324 C CA . CYS B 1 291 ? 47.671 46.364 12.367 1.00 14.42 271 CYS B CA 1
ATOM 5325 C C . CYS B 1 291 ? 47.638 47.869 12.611 1.00 15.10 271 CYS B C 1
ATOM 5326 O O . CYS B 1 291 ? 46.734 48.574 12.146 1.00 15.07 271 CYS B O 1
ATOM 5329 N N . THR B 1 292 ? 48.619 48.358 13.361 1.00 15.21 272 THR B N 1
ATOM 5330 C CA . THR B 1 292 ? 48.685 49.778 13.671 1.00 15.68 272 THR B CA 1
ATOM 5331 C C . THR B 1 292 ? 48.988 50.611 12.426 1.00 15.35 272 THR B C 1
ATOM 5332 O O . THR B 1 292 ? 48.588 51.765 12.344 1.00 15.49 272 THR B O 1
ATOM 5336 N N . GLY B 1 293 ? 49.685 50.014 11.462 1.00 15.10 273 GLY B N 1
ATOM 5337 C CA . GLY B 1 293 ? 49.958 50.678 10.178 1.00 15.42 273 GLY B CA 1
ATOM 5338 C C . GLY B 1 293 ? 48.699 51.044 9.402 1.00 15.78 273 GLY B C 1
ATOM 5339 O O . GLY B 1 293 ? 48.591 52.155 8.873 1.00 15.86 273 GLY B O 1
ATOM 5340 N N . SER B 1 294 ? 47.744 50.113 9.349 1.00 15.99 274 SER B N 1
ATOM 5341 C CA . SER B 1 294 ? 46.520 50.298 8.574 1.00 16.48 274 SER B CA 1
ATOM 5342 C C . SER B 1 294 ? 45.507 51.154 9.335 1.00 17.49 274 SER B C 1
ATOM 5343 O O . SER B 1 294 ? 45.112 52.227 8.858 1.00 17.91 274 SER B O 1
ATOM 5346 N N . TYR B 1 295 ? 45.095 50.693 10.517 1.00 17.00 275 TYR B N 1
ATOM 5347 C CA . TYR B 1 295 ? 44.145 51.448 11.327 1.00 17.76 275 TYR B CA 1
ATOM 5348 C C . TYR B 1 295 ? 44.596 52.884 11.548 1.00 18.24 275 TYR B C 1
ATOM 5349 O O . TYR B 1 295 ? 43.771 53.797 11.553 1.00 18.51 275 TYR B O 1
ATOM 5358 N N . GLY B 1 296 ? 45.907 53.069 11.717 1.00 18.37 276 GLY B N 1
ATOM 5359 C CA . GLY B 1 296 ? 46.500 54.374 12.027 1.00 19.14 276 GLY B CA 1
ATOM 5360 C C . GLY B 1 296 ? 46.590 55.369 10.883 1.00 19.96 276 GLY B C 1
ATOM 5361 O O . GLY B 1 296 ? 47.022 56.511 11.086 1.00 20.45 276 GLY B O 1
ATOM 5362 N N . VAL B 1 297 ? 46.204 54.942 9.679 1.00 20.01 277 VAL B N 1
ATOM 5363 C CA . VAL B 1 297 ? 46.096 55.849 8.529 1.00 20.56 277 VAL B CA 1
ATOM 5364 C C . VAL B 1 297 ? 45.083 56.991 8.794 1.00 22.09 277 VAL B C 1
ATOM 5365 O O . VAL B 1 297 ? 45.338 58.135 8.412 1.00 22.40 277 VAL B O 1
ATOM 5369 N N . ARG B 1 298 ? 43.959 56.677 9.451 1.00 23.01 278 ARG B N 1
ATOM 5370 C CA . ARG B 1 298 ? 42.940 57.685 9.819 1.00 24.95 278 ARG B CA 1
ATOM 5371 C C . ARG B 1 298 ? 43.171 58.181 11.244 1.00 25.50 278 ARG B C 1
ATOM 5372 O O . ARG B 1 298 ? 43.258 57.362 12.165 1.00 25.46 278 ARG B O 1
ATOM 5380 N N . ALA B 1 299 ? 43.214 59.501 11.431 1.00 26.11 279 ALA B N 1
ATOM 5381 C CA . ALA B 1 299 ? 43.340 60.105 12.773 1.00 27.20 279 ALA B CA 1
ATOM 5382 C C . ALA B 1 299 ? 42.216 59.737 13.755 1.00 27.82 279 ALA B C 1
ATOM 5383 O O . ALA B 1 299 ? 42.421 59.760 14.969 1.00 28.44 279 ALA B O 1
ATOM 5385 N N . ASP B 1 300 ? 41.037 59.413 13.231 1.00 27.95 280 ASP B N 1
ATOM 5386 C CA . ASP B 1 300 ? 39.873 59.136 14.075 1.00 29.02 280 ASP B CA 1
ATOM 5387 C C . ASP B 1 300 ? 39.811 57.694 14.588 1.00 28.22 280 ASP B C 1
ATOM 5388 O O . ASP B 1 300 ? 38.838 57.312 15.232 1.00 29.00 280 ASP B O 1
ATOM 5393 N N . ASN B 1 301 ? 40.838 56.900 14.286 1.00 26.77 281 ASN B N 1
ATOM 5394 C CA . ASN B 1 301 ? 41.041 55.600 14.938 1.00 25.87 281 ASN B CA 1
ATOM 5395 C C . ASN B 1 301 ? 41.953 55.753 16.145 1.00 25.70 281 ASN B C 1
ATOM 5396 O O . ASN B 1 301 ? 43.132 56.057 15.999 1.00 25.35 281 ASN B O 1
ATOM 5401 N N . ASP B 1 302 ? 41.390 55.553 17.332 1.00 26.35 282 ASP B N 1
ATOM 5402 C CA . ASP B 1 302 ? 42.135 55.584 18.588 1.00 26.37 282 ASP B CA 1
ATOM 5403 C C . ASP B 1 302 ? 42.645 54.163 18.833 1.00 25.17 282 ASP B C 1
ATOM 5404 O O . ASP B 1 302 ? 41.927 53.309 19.356 1.00 25.61 282 ASP B O 1
ATOM 5409 N N . LEU B 1 303 ? 43.886 53.919 18.423 1.00 24.13 283 LEU B N 1
ATOM 5410 C CA . LEU B 1 303 ? 44.495 52.590 18.482 1.00 23.16 283 LEU B CA 1
ATOM 5411 C C . LEU B 1 303 ? 44.536 52.023 19.890 1.00 23.44 283 LEU B C 1
ATOM 5412 O O . LEU B 1 303 ? 44.201 50.863 20.098 1.00 22.92 283 LEU B O 1
ATOM 5417 N N . VAL B 1 304 ? 44.948 52.844 20.851 1.00 24.28 284 VAL B N 1
ATOM 5418 C CA . VAL B 1 304 ? 45.045 52.396 22.239 1.00 25.05 284 VAL B CA 1
ATOM 5419 C C . VAL B 1 304 ? 43.664 52.026 22.769 1.00 26.26 284 VAL B C 1
ATOM 5420 O O . VAL B 1 304 ? 43.511 50.978 23.402 1.00 26.37 284 VAL B O 1
ATOM 5424 N N . ASP B 1 305 ? 42.655 52.852 22.478 1.00 27.16 285 ASP B N 1
ATOM 5425 C CA . ASP B 1 305 ? 41.292 52.502 22.873 1.00 28.15 285 ASP B CA 1
ATOM 5426 C C . ASP B 1 305 ? 40.815 51.236 22.161 1.00 27.56 285 ASP B C 1
ATOM 5427 O O . ASP B 1 305 ? 40.099 50.429 22.757 1.00 28.46 285 ASP B O 1
ATOM 5432 N N . MET B 1 306 ? 41.234 51.045 20.909 1.00 26.26 286 MET B N 1
ATOM 5433 C CA . MET B 1 306 ? 40.937 49.806 20.184 1.00 25.66 286 MET B CA 1
ATOM 5434 C C . MET B 1 306 ? 41.542 48.581 20.877 1.00 25.50 286 MET B C 1
ATOM 5435 O O . MET B 1 306 ? 40.891 47.540 21.003 1.00 25.41 286 MET B O 1
ATOM 5440 N N . ILE B 1 307 ? 42.784 48.714 21.334 1.00 25.48 287 ILE B N 1
ATOM 5441 C CA . ILE B 1 307 ? 43.440 47.643 22.089 1.00 25.91 287 ILE B CA 1
ATOM 5442 C C . ILE B 1 307 ? 42.765 47.378 23.445 1.00 27.31 287 ILE B C 1
ATOM 5443 O O . ILE B 1 307 ? 42.584 46.226 23.829 1.00 27.29 287 ILE B O 1
ATOM 5448 N N . LYS B 1 308 ? 42.385 48.441 24.154 1.00 29.08 288 LYS B N 1
ATOM 5449 C CA . LYS B 1 308 ? 41.702 48.310 25.445 1.00 30.96 288 LYS B CA 1
ATOM 5450 C C . LYS B 1 308 ? 40.342 47.619 25.304 1.00 31.43 288 LYS B C 1
ATOM 5451 O O . LYS B 1 308 ? 40.009 46.728 26.088 1.00 32.12 288 LYS B O 1
ATOM 5457 N N . GLN B 1 309 ? 39.570 48.026 24.298 1.00 31.38 289 GLN B N 1
ATOM 5458 C CA . GLN B 1 309 ? 38.227 47.484 24.071 1.00 32.22 289 GLN B CA 1
ATOM 5459 C C . GLN B 1 309 ? 38.225 46.050 23.535 1.00 31.09 289 GLN B C 1
ATOM 5460 O O . GLN B 1 309 ? 37.392 45.234 23.945 1.00 32.10 289 GLN B O 1
ATOM 5466 N N . PHE B 1 310 ? 39.157 45.736 22.635 1.00 29.09 290 PHE B N 1
ATOM 5467 C CA . PHE B 1 310 ? 39.151 44.434 21.968 1.00 27.73 290 PHE B CA 1
ATOM 5468 C C . PHE B 1 310 ? 40.370 43.568 22.267 1.00 26.55 290 PHE B C 1
ATOM 5469 O O . PHE B 1 310 ? 40.574 42.534 21.624 1.00 26.04 290 PHE B O 1
ATOM 5477 N N . GLY B 1 311 ? 41.159 43.979 23.259 1.00 26.32 291 GLY B N 1
ATOM 5478 C CA . GLY B 1 311 ? 42.359 43.248 23.682 1.00 24.98 291 GLY B CA 1
ATOM 5479 C C . GLY B 1 311 ? 42.218 41.740 23.802 1.00 24.46 291 GLY B C 1
ATOM 5480 O O . GLY B 1 311 ? 43.054 41.015 23.270 1.00 23.42 291 GLY B O 1
ATOM 5481 N N . PRO B 1 312 ? 41.160 41.255 24.502 1.00 25.23 292 PRO B N 1
ATOM 5482 C CA . PRO B 1 312 ? 40.971 39.811 24.675 1.00 24.98 292 PRO B CA 1
ATOM 5483 C C . PRO B 1 312 ? 40.856 39.051 23.352 1.00 24.19 292 PRO B C 1
ATOM 5484 O O . PRO B 1 312 ? 41.065 37.834 23.324 1.00 23.99 292 PRO B O 1
ATOM 5488 N N . ARG B 1 313 ? 40.532 39.766 22.275 1.00 23.51 293 ARG B N 1
ATOM 5489 C CA . ARG B 1 313 ? 40.356 39.165 20.958 1.00 22.87 293 ARG B CA 1
ATOM 5490 C C . ARG B 1 313 ? 41.503 39.484 19.980 1.00 21.51 293 ARG B C 1
ATOM 5491 O O . ARG B 1 313 ? 41.433 39.140 18.797 1.00 20.77 293 ARG B O 1
ATOM 5499 N N . ILE B 1 314 ? 42.544 40.159 20.457 1.00 20.72 294 ILE B N 1
ATOM 5500 C CA . ILE B 1 314 ? 43.665 40.489 19.582 1.00 19.67 294 ILE B CA 1
ATOM 5501 C C . ILE B 1 314 ? 44.668 39.349 19.608 1.00 18.60 294 ILE B C 1
ATOM 5502 O O . ILE B 1 314 ? 45.292 39.088 20.642 1.00 18.83 294 ILE B O 1
ATOM 5507 N N . TYR B 1 315 ? 44.800 38.669 18.469 1.00 17.52 295 TYR B N 1
ATOM 5508 C CA . TYR B 1 315 ? 45.553 37.417 18.380 1.00 16.88 295 TYR B CA 1
ATOM 5509 C C . TYR B 1 315 ? 46.842 37.517 17.568 1.00 15.95 295 TYR B C 1
ATOM 5510 O O . TYR B 1 315 ? 47.569 36.528 17.410 1.00 15.54 295 TYR B O 1
ATOM 5519 N N . PHE B 1 316 ? 47.124 38.718 17.075 1.00 15.48 296 PHE B N 1
ATOM 5520 C CA . PHE B 1 316 ? 48.220 38.959 16.144 1.00 14.39 296 PHE B CA 1
ATOM 5521 C C . PHE B 1 316 ? 48.318 40.470 16.026 1.00 14.33 296 PHE B C 1
ATOM 5522 O O . PHE B 1 316 ? 47.292 41.156 16.009 1.00 14.10 296 PHE B O 1
ATOM 5530 N N . THR B 1 317 ? 49.536 40.998 15.998 1.00 13.74 297 THR B N 1
ATOM 5531 C CA . THR B 1 317 ? 49.717 42.420 15.722 1.00 14.23 297 THR B CA 1
ATOM 5532 C C . THR B 1 317 ? 50.709 42.670 14.586 1.00 13.81 297 THR B C 1
ATOM 5533 O O . THR B 1 317 ? 51.676 41.915 14.410 1.00 13.48 297 THR B O 1
ATOM 5537 N N . HIS B 1 318 ? 50.461 43.734 13.825 1.00 13.34 298 HIS B N 1
ATOM 5538 C CA . HIS B 1 318 ? 51.447 44.276 12.918 1.00 13.32 298 HIS B CA 1
ATOM 5539 C C . HIS B 1 318 ? 51.856 45.628 13.486 1.00 13.92 298 HIS B C 1
ATOM 5540 O O . HIS B 1 318 ? 51.065 46.568 13.493 1.00 14.45 298 HIS B O 1
ATOM 5547 N N . LEU B 1 319 ? 53.093 45.724 13.949 1.00 14.16 299 LEU B N 1
ATOM 5548 C CA . LEU B 1 319 ? 53.551 46.928 14.633 1.00 14.58 299 LEU B CA 1
ATOM 5549 C C . LEU B 1 319 ? 54.451 47.752 13.719 1.00 14.55 299 LEU B C 1
ATOM 5550 O O . LEU B 1 319 ? 55.672 47.585 13.702 1.00 13.97 299 LEU B O 1
ATOM 5555 N N . ARG B 1 320 ? 53.805 48.618 12.943 1.00 14.74 300 ARG B N 1
ATOM 5556 C CA . ARG B 1 320 ? 54.460 49.559 12.040 1.00 14.91 300 ARG B CA 1
ATOM 5557 C C . ARG B 1 320 ? 53.652 50.854 12.062 1.00 15.61 300 ARG B C 1
ATOM 5558 O O . ARG B 1 320 ? 52.585 50.935 12.699 1.00 15.70 300 ARG B O 1
ATOM 5566 N N . SER B 1 321 ? 54.149 51.858 11.357 1.00 15.65 301 SER B N 1
ATOM 5567 C CA . SER B 1 321 ? 53.559 53.177 11.426 1.00 16.34 301 SER B CA 1
ATOM 5568 C C . SER B 1 321 ? 53.640 53.881 10.085 1.00 16.36 301 SER B C 1
ATOM 5569 O O . SER B 1 321 ? 54.670 53.849 9.420 1.00 16.04 301 SER B O 1
ATOM 5572 N N . THR B 1 322 ? 52.546 54.534 9.719 1.00 16.88 302 THR B N 1
ATOM 5573 C CA . THR B 1 322 ? 52.515 55.421 8.577 1.00 17.06 302 THR B CA 1
ATOM 5574 C C . THR B 1 322 ? 52.539 56.876 9.059 1.00 18.64 302 THR B C 1
ATOM 5575 O O . THR B 1 322 ? 52.426 57.157 10.260 1.00 18.51 302 THR B O 1
ATOM 5579 N N . MET B 1 323 ? 52.695 57.788 8.105 1.00 19.42 303 MET B N 1
ATOM 5580 C CA . MET B 1 323 ? 52.760 59.210 8.363 1.00 21.04 303 MET B CA 1
ATOM 5581 C C . MET B 1 323 ? 51.846 59.914 7.368 1.00 21.48 303 MET B C 1
ATOM 5582 O O . MET B 1 323 ? 52.083 59.847 6.156 1.00 21.04 303 MET B O 1
ATOM 5587 N N . ARG B 1 324 ? 50.805 60.571 7.879 1.00 21.65 304 ARG B N 1
ATOM 5588 C CA . ARG B 1 324 ? 49.935 61.406 7.056 1.00 22.43 304 ARG B CA 1
ATOM 5589 C C . ARG B 1 324 ? 50.681 62.666 6.671 1.00 23.33 304 ARG B C 1
ATOM 5590 O O . ARG B 1 324 ? 51.428 63.221 7.480 1.00 23.77 304 ARG B O 1
ATOM 5598 N N . GLU B 1 325 ? 50.480 63.123 5.440 1.00 23.83 305 GLU B N 1
ATOM 5599 C CA . GLU B 1 325 ? 51.164 64.324 4.979 1.00 24.94 305 GLU B CA 1
ATOM 5600 C C . GLU B 1 325 ? 50.219 65.526 5.031 1.00 26.66 305 GLU B C 1
ATOM 5601 O O . GLU B 1 325 ? 49.229 65.524 5.763 1.00 26.90 305 GLU B O 1
ATOM 5607 N N . ASP B 1 326 ? 50.516 66.536 4.228 1.00 28.26 306 ASP B N 1
ATOM 5608 C CA . ASP B 1 326 ? 49.768 67.788 4.217 1.00 30.25 306 ASP B CA 1
ATOM 5609 C C . ASP B 1 326 ? 48.296 67.574 3.850 1.00 29.62 306 ASP B C 1
ATOM 5610 O O . ASP B 1 326 ? 47.404 68.048 4.546 1.00 30.44 306 ASP B O 1
ATOM 5615 N N . ASN B 1 327 ? 48.053 66.869 2.751 1.00 28.41 307 ASN B N 1
ATOM 5616 C CA . ASN B 1 327 ? 46.735 66.326 2.467 1.00 27.83 307 ASN B CA 1
ATOM 5617 C C . ASN B 1 327 ? 46.582 65.079 3.346 1.00 27.13 307 ASN B C 1
ATOM 5618 O O . ASN B 1 327 ? 47.323 64.119 3.165 1.00 26.40 307 ASN B O 1
ATOM 5623 N N . PRO B 1 328 ? 45.628 65.097 4.304 1.00 27.58 308 PRO B N 1
ATOM 5624 C CA . PRO B 1 328 ? 45.476 64.045 5.327 1.00 26.68 308 PRO B CA 1
ATOM 5625 C C . PRO B 1 328 ? 45.302 62.645 4.760 1.00 25.63 308 PRO B C 1
ATOM 5626 O O . PRO B 1 328 ? 45.512 61.664 5.478 1.00 24.86 308 PRO B O 1
ATOM 5630 N N . LYS B 1 329 ? 44.911 62.554 3.492 1.00 25.04 309 LYS B N 1
ATOM 5631 C CA . LYS B 1 329 ? 44.647 61.265 2.872 1.00 24.07 309 LYS B CA 1
ATOM 5632 C C . LYS B 1 329 ? 45.863 60.708 2.147 1.00 22.20 309 LYS B C 1
ATOM 5633 O O . LYS B 1 329 ? 45.876 59.550 1.762 1.00 21.27 309 LYS B O 1
ATOM 5639 N N . THR B 1 330 ? 46.882 61.539 1.970 1.00 21.51 310 THR B N 1
ATOM 5640 C CA . THR B 1 330 ? 48.190 61.072 1.518 1.00 20.27 310 THR B CA 1
ATOM 5641 C C . THR B 1 330 ? 49.000 60.589 2.725 1.00 19.63 310 THR B C 1
ATOM 5642 O O . THR B 1 330 ? 49.062 61.274 3.749 1.00 19.89 310 THR B O 1
ATOM 5646 N N . PHE B 1 331 ? 49.610 59.410 2.608 1.00 18.34 311 PHE B N 1
ATOM 5647 C CA . PHE B 1 331 ? 50.474 58.897 3.671 1.00 17.52 311 PHE B CA 1
ATOM 5648 C C . PHE B 1 331 ? 51.614 58.065 3.111 1.00 16.95 311 PHE B C 1
ATOM 5649 O O . PHE B 1 331 ? 51.479 57.473 2.035 1.00 16.71 311 PHE B O 1
ATOM 5657 N N . HIS B 1 332 ? 52.731 58.018 3.838 1.00 16.55 312 HIS B N 1
ATOM 5658 C CA . HIS B 1 332 ? 53.807 57.079 3.505 1.00 16.11 312 HIS B CA 1
ATOM 5659 C C . HIS B 1 332 ? 54.192 56.209 4.704 1.00 15.68 312 HIS B C 1
ATOM 5660 O O . HIS B 1 332 ? 53.844 56.516 5.843 1.00 16.18 312 HIS B O 1
ATOM 5667 N N . GLU B 1 333 ? 54.909 55.124 4.443 1.00 15.21 313 GLU B N 1
ATOM 5668 C CA . GLU B 1 333 ? 55.412 54.268 5.509 1.00 15.65 313 GLU B CA 1
ATOM 5669 C C . GLU B 1 333 ? 56.492 55.037 6.254 1.00 15.77 313 GLU B C 1
ATOM 5670 O O . GLU B 1 333 ? 57.490 55.456 5.659 1.00 15.77 313 GLU B O 1
ATOM 5676 N N . ALA B 1 334 ? 56.281 55.244 7.548 1.00 15.14 314 ALA B N 1
ATOM 5677 C CA . ALA B 1 334 ? 57.259 55.952 8.352 1.00 15.39 314 ALA B CA 1
ATOM 5678 C C . ALA B 1 334 ? 58.235 54.945 8.931 1.00 14.99 314 ALA B C 1
ATOM 5679 O O . ALA B 1 334 ? 58.027 53.734 8.818 1.00 13.83 314 ALA B O 1
ATOM 5681 N N . ALA B 1 335 ? 59.304 55.453 9.536 1.00 15.45 315 ALA B N 1
ATOM 5682 C CA . ALA B 1 335 ? 60.123 54.649 10.410 1.00 15.91 315 ALA B CA 1
ATOM 5683 C C . ALA B 1 335 ? 59.245 54.282 11.624 1.00 16.16 315 ALA B C 1
ATOM 5684 O O . ALA B 1 335 ? 58.407 55.084 12.074 1.00 16.04 315 ALA B O 1
ATOM 5686 N N . HIS B 1 336 ? 59.437 53.073 12.137 1.00 15.62 316 HIS B N 1
ATOM 5687 C CA . HIS B 1 336 ? 58.568 52.515 13.185 1.00 15.93 316 HIS B CA 1
ATOM 5688 C C . HIS B 1 336 ? 58.304 53.390 14.421 1.00 16.90 316 HIS B C 1
ATOM 5689 O O . HIS B 1 336 ? 57.224 53.322 14.997 1.00 17.00 316 HIS B O 1
ATOM 5696 N N . LEU B 1 337 ? 59.280 54.192 14.834 1.00 17.94 317 LEU B N 1
ATOM 5697 C CA . LEU B 1 337 ? 59.133 54.982 16.066 1.00 19.54 317 LEU B CA 1
ATOM 5698 C C . LEU B 1 337 ? 58.885 56.453 15.771 1.00 21.05 317 LEU B C 1
ATOM 5699 O O . LEU B 1 337 ? 58.813 57.276 16.686 1.00 22.11 317 LEU B O 1
ATOM 5704 N N . ASN B 1 338 ? 58.695 56.758 14.492 1.00 21.65 318 ASN B N 1
ATOM 5705 C CA . ASN B 1 338 ? 58.778 58.120 13.986 1.00 23.79 318 ASN B CA 1
ATOM 5706 C C . ASN B 1 338 ? 57.531 58.601 13.235 1.00 23.26 318 ASN B C 1
ATOM 5707 O O . ASN B 1 338 ? 57.541 59.699 12.679 1.00 24.15 318 ASN B O 1
ATOM 5712 N N . GLY B 1 339 ? 56.468 57.794 13.222 1.00 22.03 319 GLY B N 1
ATOM 5713 C CA . GLY B 1 339 ? 55.244 58.151 12.508 1.00 21.26 319 GLY B CA 1
ATOM 5714 C C . GLY B 1 339 ? 54.108 58.640 13.385 1.00 21.48 319 GLY B C 1
ATOM 5715 O O . GLY B 1 339 ? 54.331 59.105 14.505 1.00 22.38 319 GLY B O 1
ATOM 5716 N N . ASP B 1 340 ? 52.888 58.542 12.861 1.00 20.72 320 ASP B N 1
ATOM 5717 C CA . ASP B 1 340 ? 51.677 58.901 13.595 1.00 20.60 320 ASP B CA 1
ATOM 5718 C C . ASP B 1 340 ? 51.351 57.922 14.729 1.00 20.30 320 ASP B C 1
ATOM 5719 O O . ASP B 1 340 ? 50.654 58.280 15.677 1.00 20.71 320 ASP B O 1
ATOM 5724 N N . VAL B 1 341 ? 51.822 56.681 14.623 1.00 18.87 321 VAL B N 1
ATOM 5725 C CA . VAL B 1 341 ? 51.566 55.715 15.679 1.00 18.35 321 VAL B CA 1
ATOM 5726 C C . VAL B 1 341 ? 52.485 56.034 16.868 1.00 18.85 321 VAL B C 1
ATOM 5727 O O . VAL B 1 341 ? 53.703 56.089 16.711 1.00 18.83 321 VAL B O 1
ATOM 5731 N N . ASP B 1 342 ? 51.900 56.252 18.041 1.00 19.03 322 ASP B N 1
ATOM 5732 C CA . ASP B 1 342 ? 52.678 56.337 19.269 1.00 19.82 322 ASP B CA 1
ATOM 5733 C C . ASP B 1 342 ? 52.990 54.893 19.671 1.00 19.01 322 ASP B C 1
ATOM 5734 O O . ASP B 1 342 ? 52.172 54.226 20.314 1.00 19.35 322 ASP B O 1
ATOM 5739 N N . MET B 1 343 ? 54.162 54.406 19.269 1.00 18.14 323 MET B N 1
ATOM 5740 C CA . MET B 1 343 ? 54.492 52.986 19.413 1.00 17.15 323 MET B CA 1
ATOM 5741 C C . MET B 1 343 ? 54.609 52.603 20.880 1.00 17.71 323 MET B C 1
ATOM 5742 O O . MET B 1 343 ? 54.186 51.519 21.275 1.00 17.10 323 MET B O 1
ATOM 5747 N N . TYR B 1 344 ? 55.167 53.507 21.680 1.00 18.47 324 TYR B N 1
ATOM 5748 C CA . TYR B 1 344 ? 55.238 53.323 23.121 1.00 19.32 324 TYR B CA 1
ATOM 5749 C C . TYR B 1 344 ? 53.879 53.009 23.745 1.00 20.17 324 TYR B C 1
ATOM 5750 O O . TYR B 1 344 ? 53.758 52.075 24.535 1.00 20.76 324 TYR B O 1
ATOM 5759 N N . GLU B 1 345 ? 52.864 53.795 23.404 1.00 20.84 325 GLU B N 1
ATOM 5760 C CA . GLU B 1 345 ? 51.554 53.647 24.024 1.00 22.05 325 GLU B CA 1
ATOM 5761 C C . GLU B 1 345 ? 50.883 52.390 23.517 1.00 20.33 325 GLU B C 1
ATOM 5762 O O . GLU B 1 345 ? 50.173 51.723 24.257 1.00 20.64 325 GLU B O 1
ATOM 5768 N N . VAL B 1 346 ? 51.100 52.086 22.243 1.00 19.05 326 VAL B N 1
ATOM 5769 C CA . VAL B 1 346 ? 50.526 50.897 21.626 1.00 18.14 326 VAL B CA 1
ATOM 5770 C C . VAL B 1 346 ? 51.110 49.607 22.236 1.00 18.05 326 VAL B C 1
ATOM 5771 O O . VAL B 1 346 ? 50.358 48.701 22.618 1.00 18.10 326 VAL B O 1
ATOM 5775 N N . VAL B 1 347 ? 52.436 49.529 22.350 1.00 17.58 327 VAL B N 1
ATOM 5776 C CA . VAL B 1 347 ? 53.066 48.329 22.910 1.00 17.75 327 VAL B CA 1
ATOM 5777 C C . VAL B 1 347 ? 52.747 48.235 24.401 1.00 18.66 327 VAL B C 1
ATOM 5778 O O . VAL B 1 347 ? 52.490 47.156 24.904 1.00 18.71 327 VAL B O 1
ATOM 5782 N N . LYS B 1 348 ? 52.696 49.370 25.096 1.00 19.83 328 LYS B N 1
ATOM 5783 C CA . LYS B 1 348 ? 52.288 49.353 26.501 1.00 21.11 328 LYS B CA 1
ATOM 5784 C C . LYS B 1 348 ? 50.892 48.733 26.664 1.00 21.14 328 LYS B C 1
ATOM 5785 O O . LYS B 1 348 ? 50.696 47.895 27.529 1.00 21.82 328 LYS B O 1
ATOM 5791 N N . ALA B 1 349 ? 49.942 49.123 25.816 1.00 20.65 329 ALA B N 1
ATOM 5792 C CA . ALA B 1 349 ? 48.596 48.546 25.851 1.00 20.78 329 ALA B CA 1
ATOM 5793 C C . ALA B 1 349 ? 48.595 47.041 25.542 1.00 20.06 329 ALA B C 1
ATOM 5794 O O . ALA B 1 349 ? 47.856 46.270 26.171 1.00 20.58 329 ALA B O 1
ATOM 5796 N N . ILE B 1 350 ? 49.438 46.626 24.597 1.00 18.78 330 ILE B N 1
ATOM 5797 C CA . ILE B 1 350 ? 49.563 45.212 24.240 1.00 18.19 330 ILE B CA 1
ATOM 5798 C C . ILE B 1 350 ? 50.186 44.384 25.362 1.00 18.75 330 ILE B C 1
ATOM 5799 O O . ILE B 1 350 ? 49.715 43.280 25.659 1.00 19.28 330 ILE B O 1
ATOM 5804 N N . VAL B 1 351 ? 51.240 44.915 25.972 1.00 18.98 331 VAL B N 1
ATOM 5805 C CA . VAL B 1 351 ? 51.888 44.266 27.098 1.00 19.52 331 VAL B CA 1
ATOM 5806 C C . VAL B 1 351 ? 50.875 44.120 28.245 1.00 20.85 331 VAL B C 1
ATOM 5807 O O . VAL B 1 351 ? 50.773 43.066 28.851 1.00 20.57 331 VAL B O 1
ATOM 5811 N N . GLU B 1 352 ? 50.104 45.171 28.502 1.00 22.21 332 GLU B N 1
ATOM 5812 C CA . GLU B 1 352 ? 49.083 45.132 29.550 1.00 24.11 332 GLU B CA 1
ATOM 5813 C C . GLU B 1 352 ? 48.038 44.058 29.284 1.00 23.91 332 GLU B C 1
ATOM 5814 O O . GLU B 1 352 ? 47.638 43.354 30.197 1.00 24.96 332 GLU B O 1
ATOM 5820 N N . GLU B 1 353 ? 47.628 43.904 28.028 1.00 23.31 333 GLU B N 1
ATOM 5821 C CA . GLU B 1 353 ? 46.669 42.864 27.676 1.00 23.32 333 GLU B CA 1
ATOM 5822 C C . GLU B 1 353 ? 47.249 41.476 27.948 1.00 23.29 333 GLU B C 1
ATOM 5823 O O . GLU B 1 353 ? 46.569 40.621 28.505 1.00 23.51 333 GLU B O 1
ATOM 5829 N N . GLU B 1 354 ? 48.506 41.263 27.559 1.00 22.76 334 GLU B N 1
ATOM 5830 C CA . GLU B 1 354 ? 49.184 40.005 27.834 1.00 22.86 334 GLU B CA 1
ATOM 5831 C C . GLU B 1 354 ? 49.228 39.682 29.332 1.00 24.17 334 GLU B C 1
ATOM 5832 O O . GLU B 1 354 ? 49.020 38.533 29.716 1.00 24.12 334 GLU B O 1
ATOM 5838 N N . HIS B 1 355 ? 49.528 40.678 30.167 1.00 25.14 335 HIS B N 1
ATOM 5839 C CA . HIS B 1 355 ? 49.560 40.453 31.616 1.00 27.05 335 HIS B CA 1
ATOM 5840 C C . HIS B 1 355 ? 48.166 40.302 32.208 1.00 28.03 335 HIS B C 1
ATOM 5841 O O . HIS B 1 355 ? 48.011 39.639 33.227 1.00 28.95 335 HIS B O 1
ATOM 5848 N N . ARG B 1 356 ? 47.162 40.901 31.563 1.00 28.40 336 ARG B N 1
ATOM 5849 C CA . ARG B 1 356 ? 45.769 40.682 31.949 1.00 29.96 336 ARG B CA 1
ATOM 5850 C C . ARG B 1 356 ? 45.436 39.202 31.799 1.00 29.81 336 ARG B C 1
ATOM 5851 O O . ARG B 1 356 ? 44.890 38.591 32.717 1.00 30.11 336 ARG B O 1
ATOM 5859 N N . ARG B 1 357 ? 45.794 38.633 30.647 1.00 28.97 337 ARG B N 1
ATOM 5860 C CA . ARG B 1 357 ? 45.600 37.205 30.382 1.00 29.38 337 ARG B CA 1
ATOM 5861 C C . ARG B 1 357 ? 46.312 36.355 31.421 1.00 30.67 337 ARG B C 1
ATOM 5862 O O . ARG B 1 357 ? 45.723 35.433 31.988 1.00 31.05 337 ARG B O 1
ATOM 5870 N N . LYS B 1 358 ? 47.576 36.682 31.678 1.00 31.58 338 LYS B N 1
ATOM 5871 C CA . LYS B 1 358 ? 48.385 35.938 32.628 1.00 33.45 338 LYS B CA 1
ATOM 5872 C C . LYS B 1 358 ? 47.780 35.964 34.033 1.00 35.51 338 LYS B C 1
ATOM 5873 O O . LYS B 1 358 ? 47.889 34.988 34.771 1.00 35.97 338 LYS B O 1
ATOM 5879 N N . ALA B 1 359 ? 47.144 37.079 34.391 1.00 37.08 339 ALA B N 1
ATOM 5880 C CA . ALA B 1 359 ? 46.488 37.208 35.690 1.00 39.68 339 ALA B CA 1
ATOM 5881 C C . ALA B 1 359 ? 45.274 36.290 35.784 1.00 41.01 339 ALA B C 1
ATOM 5882 O O . ALA B 1 359 ? 44.979 35.755 36.852 1.00 42.38 339 ALA B O 1
ATOM 5884 N N . GLU B 1 360 ? 44.583 36.101 34.661 1.00 41.38 340 GLU B N 1
ATOM 5885 C CA . GLU B 1 360 ? 43.441 35.187 34.605 1.00 42.97 340 GLU B CA 1
ATOM 5886 C C . GLU B 1 360 ? 43.890 33.725 34.552 1.00 42.88 340 GLU B C 1
ATOM 5887 O O . GLU B 1 360 ? 43.066 32.826 34.409 1.00 43.43 340 GLU B O 1
ATOM 5893 N N . GLY B 1 361 ? 45.197 33.498 34.671 1.00 42.87 341 GLY B N 1
ATOM 5894 C CA . GLY B 1 361 ? 45.772 32.152 34.666 1.00 43.14 341 GLY B CA 1
ATOM 5895 C C . GLY B 1 361 ? 45.877 31.566 33.269 1.00 42.26 341 GLY B C 1
ATOM 5896 O O . GLY B 1 361 ? 45.170 30.608 32.943 1.00 42.91 341 GLY B O 1
ATOM 5897 N N . LYS B 1 362 ? 46.772 32.127 32.456 1.00 41.17 342 LYS B N 1
ATOM 5898 C CA . LYS B 1 362 ? 46.897 31.766 31.034 1.00 40.02 342 LYS B CA 1
ATOM 5899 C C . LYS B 1 362 ? 48.332 31.645 30.548 1.00 38.71 342 LYS B C 1
ATOM 5900 O O . LYS B 1 362 ? 48.843 30.540 30.322 1.00 39.31 342 LYS B O 1
ATOM 5903 N N . GLU B 1 363 ? 48.975 32.802 30.440 1.00 37.21 343 GLU B N 1
ATOM 5904 C CA . GLU B 1 363 ? 50.033 33.071 29.467 1.00 35.22 343 GLU B CA 1
ATOM 5905 C C . GLU B 1 363 ? 49.584 32.708 28.058 1.00 33.12 343 GLU B C 1
ATOM 5906 O O . GLU B 1 363 ? 49.558 31.534 27.655 1.00 32.59 343 GLU B O 1
ATOM 5912 N N . ASP B 1 364 ? 49.191 33.748 27.338 1.00 30.68 344 ASP B N 1
ATOM 5913 C CA . ASP B 1 364 ? 48.711 33.630 25.988 1.00 28.62 344 ASP B CA 1
ATOM 5914 C C . ASP B 1 364 ? 49.256 34.859 25.258 1.00 26.79 344 ASP B C 1
ATOM 5915 O O . ASP B 1 364 ? 48.560 35.863 25.107 1.00 26.85 344 ASP B O 1
ATOM 5920 N N . LEU B 1 365 ? 50.519 34.776 24.846 1.00 24.80 345 LEU B N 1
ATOM 5921 C CA . LEU B 1 365 ? 51.200 35.890 24.184 1.00 23.24 345 LEU B CA 1
ATOM 5922 C C . LEU B 1 365 ? 50.571 36.240 22.837 1.00 21.84 345 LEU B C 1
ATOM 5923 O O . LEU B 1 365 ? 49.933 35.401 22.193 1.00 21.37 345 LEU B O 1
ATOM 5928 N N . ILE B 1 366 ? 50.742 37.497 22.442 1.00 20.88 346 ILE B N 1
ATOM 5929 C CA . ILE B 1 366 ? 50.252 37.996 21.168 1.00 19.58 346 ILE B CA 1
ATOM 5930 C C . ILE B 1 366 ? 51.440 38.098 20.208 1.00 18.46 346 ILE B C 1
ATOM 5931 O O . ILE B 1 366 ? 52.332 38.940 20.396 1.00 18.97 346 ILE B O 1
ATOM 5936 N N . PRO B 1 367 ? 51.487 37.212 19.204 1.00 17.00 347 PRO B N 1
ATOM 5937 C CA . PRO B 1 367 ? 52.570 37.324 18.230 1.00 15.94 347 PRO B CA 1
ATOM 5938 C C . PRO B 1 367 ? 52.522 38.658 17.485 1.00 15.42 347 PRO B C 1
ATOM 5939 O O . PRO B 1 367 ? 51.440 39.161 17.157 1.00 15.52 347 PRO B O 1
ATOM 5943 N N . MET B 1 368 ? 53.696 39.229 17.248 1.00 14.85 348 MET B N 1
ATOM 5944 C CA . MET B 1 368 ? 53.831 40.434 16.442 1.00 14.12 348 MET B CA 1
ATOM 5945 C C . MET B 1 368 ? 54.736 40.145 15.264 1.00 13.23 348 MET B C 1
ATOM 5946 O O . MET B 1 368 ? 55.567 39.235 15.319 1.00 13.11 348 MET B O 1
ATOM 5951 N N . ARG B 1 369 ? 54.580 40.928 14.204 1.00 12.62 349 ARG B N 1
ATOM 5952 C CA . ARG B 1 369 ? 55.621 41.041 13.200 1.00 12.21 349 ARG B CA 1
ATOM 5953 C C . ARG B 1 369 ? 55.812 42.527 12.860 1.00 12.17 349 ARG B C 1
ATOM 5954 O O . ARG B 1 369 ? 54.912 43.322 13.086 1.00 12.52 349 ARG B O 1
ATOM 5962 N N . PRO B 1 370 ? 56.995 42.909 12.348 1.00 12.43 350 PRO B N 1
ATOM 5963 C CA . PRO B 1 370 ? 57.250 44.323 12.011 1.00 12.65 350 PRO B CA 1
ATOM 5964 C C . PRO B 1 370 ? 56.453 44.866 10.812 1.00 13.19 350 PRO B C 1
ATOM 5965 O O . PRO B 1 370 ? 56.333 46.092 10.652 1.00 13.48 350 PRO B O 1
ATOM 5969 N N . ASP B 1 371 ? 55.953 43.949 9.980 1.00 13.24 351 ASP B N 1
ATOM 5970 C CA . ASP B 1 371 ? 55.012 44.205 8.885 1.00 13.61 351 ASP B CA 1
ATOM 5971 C C . ASP B 1 371 ? 55.649 44.694 7.576 1.00 14.41 351 ASP B C 1
ATOM 5972 O O . ASP B 1 371 ? 55.758 43.910 6.618 1.00 14.53 351 ASP B O 1
ATOM 5977 N N . HIS B 1 372 ? 56.043 45.969 7.511 1.00 14.41 352 HIS B N 1
ATOM 5978 C CA . HIS B 1 372 ? 56.782 46.477 6.344 1.00 14.93 352 HIS B CA 1
ATOM 5979 C C . HIS B 1 372 ? 58.033 47.137 6.863 1.00 15.22 352 HIS B C 1
ATOM 5980 O O . HIS B 1 372 ? 58.110 47.488 8.038 1.00 16.24 352 HIS B O 1
ATOM 5987 N N . GLY B 1 373 ? 59.005 47.325 5.979 1.00 14.91 353 GLY B N 1
ATOM 5988 C CA . GLY B 1 373 ? 60.195 48.085 6.318 1.00 14.37 353 GLY B CA 1
ATOM 5989 C C . GLY B 1 373 ? 60.603 48.912 5.125 1.00 14.05 353 GLY B C 1
ATOM 5990 O O . GLY B 1 373 ? 60.149 48.661 4.002 1.00 14.12 353 GLY B O 1
ATOM 5991 N N . HIS B 1 374 ? 61.442 49.908 5.367 1.00 13.86 354 HIS B N 1
ATOM 5992 C CA . HIS B 1 374 ? 62.009 50.690 4.283 1.00 14.10 354 HIS B CA 1
ATOM 5993 C C . HIS B 1 374 ? 63.038 49.825 3.554 1.00 14.40 354 HIS B C 1
ATOM 5994 O O . HIS B 1 374 ? 63.597 48.882 4.132 1.00 14.33 354 HIS B O 1
ATOM 6001 N N . GLN B 1 375 ? 63.264 50.135 2.281 1.00 14.29 355 GLN B N 1
ATOM 6002 C CA . GLN B 1 375 ? 64.297 49.483 1.484 1.00 14.05 355 GLN B CA 1
ATOM 6003 C C . GLN B 1 375 ? 65.575 50.292 1.676 1.00 14.10 355 GLN B C 1
ATOM 6004 O O . GLN B 1 375 ? 65.624 51.459 1.319 1.00 14.58 355 GLN B O 1
ATOM 6010 N N . MET B 1 376 ? 66.597 49.681 2.267 1.00 13.67 356 MET B N 1
ATOM 6011 C CA . MET B 1 376 ? 67.780 50.419 2.695 1.00 14.15 356 MET B CA 1
ATOM 6012 C C . MET B 1 376 ? 69.032 49.568 2.608 1.00 14.54 356 MET B C 1
ATOM 6013 O O . MET B 1 376 ? 68.946 48.355 2.431 1.00 13.91 356 MET B O 1
ATOM 6018 N N . LEU B 1 377 ? 70.184 50.222 2.742 1.00 15.74 357 LEU B N 1
ATOM 6019 C CA . LEU B 1 377 ? 71.502 49.571 2.667 1.00 16.83 357 LEU B CA 1
ATOM 6020 C C . LEU B 1 377 ? 71.576 48.634 1.455 1.00 17.35 357 LEU B C 1
ATOM 6021 O O . LEU B 1 377 ? 71.188 49.036 0.366 1.00 17.59 357 LEU B O 1
ATOM 6026 N N . ASP B 1 378 ? 72.037 47.397 1.650 1.00 17.83 358 ASP B N 1
ATOM 6027 C CA . ASP B 1 378 ? 72.208 46.425 0.565 1.00 18.51 358 ASP B CA 1
ATOM 6028 C C . ASP B 1 378 ? 70.940 46.207 -0.269 1.00 18.04 358 ASP B C 1
ATOM 6029 O O . ASP B 1 378 ? 71.025 45.972 -1.478 1.00 18.37 358 ASP B O 1
ATOM 6034 N N . ASP B 1 379 ? 69.777 46.297 0.371 1.00 16.94 359 ASP B N 1
ATOM 6035 C CA . ASP B 1 379 ? 68.506 46.044 -0.312 1.00 16.36 359 ASP B CA 1
ATOM 6036 C C . ASP B 1 379 ? 68.171 47.080 -1.396 1.00 17.06 359 ASP B C 1
ATOM 6037 O O . ASP B 1 379 ? 67.327 46.817 -2.252 1.00 16.30 359 ASP B O 1
ATOM 6042 N N . LEU B 1 380 ? 68.814 48.252 -1.346 1.00 18.01 360 LEU B N 1
ATOM 6043 C CA . LEU B 1 380 ? 68.635 49.277 -2.387 1.00 19.52 360 LEU B CA 1
ATOM 6044 C C . LEU B 1 380 ? 69.138 48.830 -3.762 1.00 21.09 360 LEU B C 1
ATOM 6045 O O . LEU B 1 380 ? 68.693 49.358 -4.781 1.00 21.63 360 LEU B O 1
ATOM 6050 N N . LYS B 1 381 ? 70.044 47.855 -3.786 1.00 22.45 361 LYS B N 1
ATOM 6051 C CA . LYS B 1 381 ? 70.595 47.340 -5.038 1.00 24.55 361 LYS B CA 1
ATOM 6052 C C . LYS B 1 381 ? 69.840 46.114 -5.560 1.00 24.49 361 LYS B C 1
ATOM 6053 O O . LYS B 1 381 ? 70.256 45.498 -6.538 1.00 24.98 361 LYS B O 1
ATOM 6059 N N . LYS B 1 382 ? 68.729 45.776 -4.909 1.00 23.53 362 LYS B N 1
ATOM 6060 C CA . LYS B 1 382 ? 67.983 44.564 -5.224 1.00 23.65 362 LYS B CA 1
ATOM 6061 C C . LYS B 1 382 ? 66.606 44.878 -5.784 1.00 23.76 362 LYS B C 1
ATOM 6062 O O . LYS B 1 382 ? 66.043 45.936 -5.523 1.00 23.87 362 LYS B O 1
ATOM 6068 N N . LYS B 1 383 ? 66.066 43.939 -6.552 1.00 24.63 363 LYS B N 1
ATOM 6069 C CA . LYS B 1 383 ? 64.664 43.962 -6.927 1.00 24.68 363 LYS B CA 1
ATOM 6070 C C . LYS B 1 383 ? 63.925 43.283 -5.778 1.00 23.98 363 LYS B C 1
ATOM 6071 O O . LYS B 1 383 ? 64.025 42.064 -5.591 1.00 24.05 363 LYS B O 1
ATOM 6074 N N . THR B 1 384 ? 63.219 44.084 -4.982 1.00 23.04 364 THR B N 1
ATOM 6075 C CA . THR B 1 384 ? 62.624 43.593 -3.746 1.00 21.63 364 THR B CA 1
ATOM 6076 C C . THR B 1 384 ? 61.119 43.367 -3.887 1.00 21.07 364 THR B C 1
ATOM 6077 O O . THR B 1 384 ? 60.480 43.924 -4.782 1.00 21.51 364 THR B O 1
ATOM 6081 N N . ASN B 1 385 ? 60.580 42.516 -3.017 1.00 19.85 365 ASN B N 1
ATOM 6082 C CA . ASN B 1 385 ? 59.171 42.537 -2.679 1.00 19.29 365 ASN B CA 1
ATOM 6083 C C . ASN B 1 385 ? 58.917 43.827 -1.904 1.00 18.72 365 ASN B C 1
ATOM 6084 O O . ASN B 1 385 ? 59.495 44.025 -0.833 1.00 18.29 365 ASN B O 1
ATOM 6089 N N . PRO B 1 386 ? 58.080 44.723 -2.455 1.00 18.57 366 PRO B N 1
ATOM 6090 C CA . PRO B 1 386 ? 57.723 46.011 -1.820 1.00 18.51 366 PRO B CA 1
ATOM 6091 C C . PRO B 1 386 ? 56.889 45.876 -0.527 1.00 17.44 366 PRO B C 1
ATOM 6092 O O . PRO B 1 386 ? 55.965 45.100 -0.510 1.00 17.94 366 PRO B O 1
ATOM 6096 N N . GLY B 1 387 ? 57.195 46.520 0.588 1.00 17.49 367 GLY B N 1
ATOM 6097 C CA . GLY B 1 387 ? 58.486 46.724 1.157 1.00 16.47 367 GLY B CA 1
ATOM 6098 C C . GLY B 1 387 ? 58.591 45.554 2.139 1.00 15.36 367 GLY B C 1
ATOM 6099 O O . GLY B 1 387 ? 58.217 45.645 3.322 1.00 14.72 367 GLY B O 1
ATOM 6100 N N . TYR B 1 388 ? 59.062 44.435 1.598 1.00 13.94 368 TYR B N 1
ATOM 6101 C CA . TYR B 1 388 ? 59.307 43.226 2.348 1.00 13.29 368 TYR B CA 1
ATOM 6102 C C . TYR B 1 388 ? 60.771 42.862 2.189 1.00 13.21 368 TYR B C 1
ATOM 6103 O O . TYR B 1 388 ? 61.132 41.695 2.230 1.00 13.41 368 TYR B O 1
ATOM 6112 N N . SER B 1 389 ? 61.606 43.877 1.975 1.00 12.84 369 SER B N 1
ATOM 6113 C CA . SER B 1 389 ? 63.039 43.688 2.022 1.00 12.69 369 SER B CA 1
ATOM 6114 C C . SER B 1 389 ? 63.405 43.409 3.484 1.00 12.36 369 SER B C 1
ATOM 6115 O O . SER B 1 389 ? 62.620 43.699 4.388 1.00 12.01 369 SER B O 1
ATOM 6118 N N . ALA B 1 390 ? 64.589 42.856 3.714 1.00 12.51 370 ALA B N 1
ATOM 6119 C CA . ALA B 1 390 ? 64.962 42.368 5.044 1.00 12.39 370 ALA B CA 1
ATOM 6120 C C . ALA B 1 390 ? 65.429 43.433 6.025 1.00 12.55 370 ALA B C 1
ATOM 6121 O O . ALA B 1 390 ? 65.009 43.420 7.177 1.00 13.02 370 ALA B O 1
ATOM 6123 N N . ILE B 1 391 ? 66.298 44.340 5.585 1.00 12.62 371 ILE B N 1
ATOM 6124 C CA . ILE B 1 391 ? 67.030 45.192 6.525 1.00 12.65 371 ILE B CA 1
ATOM 6125 C C . ILE B 1 391 ? 66.108 46.186 7.238 1.00 12.62 371 ILE B C 1
ATOM 6126 O O . ILE B 1 391 ? 66.155 46.303 8.464 1.00 13.05 371 ILE B O 1
ATOM 6131 N N . GLY B 1 392 ? 65.250 46.861 6.478 1.00 11.89 372 GLY B N 1
ATOM 6132 C CA . GLY B 1 392 ? 64.263 47.771 7.062 1.00 11.74 372 GLY B CA 1
ATOM 6133 C C . GLY B 1 392 ? 63.304 47.100 8.039 1.00 11.30 372 GLY B C 1
ATOM 6134 O O . GLY B 1 392 ? 62.948 47.702 9.057 1.00 12.03 372 GLY B O 1
ATOM 6135 N N . ARG B 1 393 ? 62.891 45.865 7.745 1.00 10.13 373 ARG B N 1
ATOM 6136 C CA . ARG B 1 393 ? 62.050 45.093 8.680 1.00 10.13 373 ARG B CA 1
ATOM 6137 C C . ARG B 1 393 ? 62.808 44.618 9.933 1.00 10.50 373 ARG B C 1
ATOM 6138 O O . ARG B 1 393 ? 62.270 44.680 11.039 1.00 10.77 373 ARG B O 1
ATOM 6146 N N . LEU B 1 394 ? 64.043 44.147 9.760 1.00 10.20 374 LEU B N 1
ATOM 6147 C CA . LEU B 1 394 ? 64.909 43.841 10.895 1.00 11.02 374 LEU B CA 1
ATOM 6148 C C . LEU B 1 394 ? 65.063 45.056 11.836 1.00 11.58 374 LEU B C 1
ATOM 6149 O O . LEU B 1 394 ? 65.081 44.901 13.058 1.00 11.96 374 LEU B O 1
ATOM 6154 N N . LYS B 1 395 ? 65.196 46.244 11.249 1.00 11.56 375 LYS B N 1
ATOM 6155 C CA . LYS B 1 395 ? 65.350 47.493 11.993 1.00 12.37 375 LYS B CA 1
ATOM 6156 C C . LYS B 1 395 ? 64.117 47.815 12.849 1.00 11.90 375 LYS B C 1
ATOM 6157 O O . LYS B 1 395 ? 64.239 48.085 14.035 1.00 11.88 375 LYS B O 1
ATOM 6163 N N . GLY B 1 396 ? 62.937 47.773 12.235 1.00 11.95 376 GLY B N 1
ATOM 6164 C CA . GLY B 1 396 ? 61.667 48.037 12.930 1.00 11.79 376 GLY B CA 1
ATOM 6165 C C . GLY B 1 396 ? 61.398 47.008 14.010 1.00 12.21 376 GLY B C 1
ATOM 6166 O O . GLY B 1 396 ? 60.880 47.338 15.085 1.00 12.61 376 GLY B O 1
ATOM 6167 N N . LEU B 1 397 ? 61.770 45.761 13.731 1.00 11.39 377 LEU B N 1
ATOM 6168 C CA . LEU B 1 397 ? 61.632 44.683 14.694 1.00 11.62 377 LEU B CA 1
ATOM 6169 C C . LEU B 1 397 ? 62.534 44.944 15.899 1.00 12.12 377 LEU B C 1
ATOM 6170 O O . LEU B 1 397 ? 62.094 44.790 17.041 1.00 11.87 377 LEU B O 1
ATOM 6175 N N . ALA B 1 398 ? 63.781 45.343 15.631 1.00 12.07 378 ALA B N 1
ATOM 6176 C CA . ALA B 1 398 ? 64.721 45.695 16.690 1.00 12.82 378 ALA B CA 1
ATOM 6177 C C . ALA B 1 398 ? 64.220 46.878 17.535 1.00 13.36 378 ALA B C 1
ATOM 6178 O O . ALA B 1 398 ? 64.329 46.859 18.758 1.00 13.86 378 ALA B O 1
ATOM 6180 N N . GLU B 1 399 ? 63.671 47.896 16.874 1.00 13.15 379 GLU B N 1
ATOM 6181 C CA . GLU B 1 399 ? 63.122 49.074 17.566 1.00 13.90 379 GLU B CA 1
ATOM 6182 C C . GLU B 1 399 ? 62.001 48.680 18.533 1.00 13.95 379 GLU B C 1
ATOM 6183 O O . GLU B 1 399 ? 62.009 49.073 19.715 1.00 15.00 379 GLU B O 1
ATOM 6189 N N . VAL B 1 400 ? 61.053 47.896 18.025 1.00 12.90 380 VAL B N 1
ATOM 6190 C CA . VAL B 1 400 ? 59.919 47.420 18.812 1.00 13.09 380 VAL B CA 1
ATOM 6191 C C . VAL B 1 400 ? 60.358 46.454 19.915 1.00 13.58 380 VAL B C 1
ATOM 6192 O O . VAL B 1 400 ? 59.845 46.523 21.033 1.00 14.11 380 VAL B O 1
ATOM 6196 N N . ARG B 1 401 ? 61.312 45.569 19.605 1.00 13.33 381 ARG B N 1
ATOM 6197 C CA . ARG B 1 401 ? 61.927 44.708 20.620 1.00 13.30 381 ARG B CA 1
ATOM 6198 C C . ARG B 1 401 ? 62.391 45.545 21.810 1.00 14.47 381 ARG B C 1
ATOM 6199 O O . ARG B 1 401 ? 62.078 45.213 22.954 1.00 15.28 381 ARG B O 1
ATOM 6207 N N . GLY B 1 402 ? 63.126 46.623 21.535 1.00 14.21 382 GLY B N 1
ATOM 6208 C CA . GLY B 1 402 ? 63.662 47.484 22.582 1.00 14.92 382 GLY B CA 1
ATOM 6209 C C . GLY B 1 402 ? 62.576 48.174 23.392 1.00 15.06 382 GLY B C 1
ATOM 6210 O O . GLY B 1 402 ? 62.621 48.176 24.609 1.00 15.38 382 GLY B O 1
ATOM 6211 N N . VAL B 1 403 ? 61.603 48.763 22.701 1.00 15.05 383 VAL B N 1
ATOM 6212 C CA . VAL B 1 403 ? 60.446 49.393 23.342 1.00 15.32 383 VAL B CA 1
ATOM 6213 C C . VAL B 1 403 ? 59.738 48.429 24.319 1.00 15.88 383 VAL B C 1
ATOM 6214 O O . VAL B 1 403 ? 59.511 48.776 25.482 1.00 16.27 383 VAL B O 1
ATOM 6218 N N . GLU B 1 404 ? 59.420 47.229 23.832 1.00 15.41 384 GLU B N 1
ATOM 6219 C CA . GLU B 1 404 ? 58.713 46.205 24.602 1.00 16.16 384 GLU B CA 1
ATOM 6220 C C . GLU B 1 404 ? 59.508 45.720 25.800 1.00 16.90 384 GLU B C 1
ATOM 6221 O O . GLU B 1 404 ? 58.957 45.574 26.886 1.00 17.46 384 GLU B O 1
ATOM 6227 N N . LEU B 1 405 ? 60.800 45.466 25.600 1.00 17.23 385 LEU B N 1
ATOM 6228 C CA . LEU B 1 405 ? 61.661 45.051 26.703 1.00 18.62 385 LEU B CA 1
ATOM 6229 C C . LEU B 1 405 ? 61.625 46.092 27.824 1.00 19.45 385 LEU B C 1
ATOM 6230 O O . LEU B 1 405 ? 61.429 45.740 28.987 1.00 20.26 385 LEU B O 1
ATOM 6235 N N . ALA B 1 406 ? 61.791 47.367 27.466 1.00 19.05 386 ALA B N 1
ATOM 6236 C CA . ALA B 1 406 ? 61.792 48.453 28.460 1.00 20.28 386 ALA B CA 1
ATOM 6237 C C . ALA B 1 406 ? 60.451 48.621 29.205 1.00 20.39 386 ALA B C 1
ATOM 6238 O O . ALA B 1 406 ? 60.441 48.890 30.408 1.00 21.14 386 ALA B O 1
ATOM 6240 N N . ILE B 1 407 ? 59.335 48.459 28.487 1.00 19.36 387 ILE B N 1
ATOM 6241 C CA . ILE B 1 407 ? 58.001 48.479 29.104 1.00 19.66 387 ILE B CA 1
ATOM 6242 C C . ILE B 1 407 ? 57.825 47.320 30.099 1.00 20.23 387 ILE B C 1
ATOM 6243 O O . ILE B 1 407 ? 57.329 47.518 31.206 1.00 21.17 387 ILE B O 1
ATOM 6248 N N . GLN B 1 408 ? 58.277 46.128 29.715 1.00 19.54 388 GLN B N 1
ATOM 6249 C CA . GLN B 1 408 ? 58.270 44.969 30.611 1.00 19.92 388 GLN B CA 1
ATOM 6250 C C . GLN B 1 408 ? 59.023 45.229 31.912 1.00 21.18 388 GLN B C 1
ATOM 6251 O O . GLN B 1 408 ? 58.540 44.896 32.996 1.00 21.85 388 GLN B O 1
ATOM 6257 N N . ARG B 1 409 ? 60.198 45.843 31.805 1.00 21.45 389 ARG B N 1
ATOM 6258 C CA . ARG B 1 409 ? 61.029 46.124 32.969 1.00 22.89 389 ARG B CA 1
ATOM 6259 C C . ARG B 1 409 ? 60.510 47.275 33.829 1.00 24.43 389 ARG B C 1
ATOM 6260 O O . ARG B 1 409 ? 60.605 47.230 35.055 1.00 25.65 389 ARG B O 1
ATOM 6268 N N . ALA B 1 410 ? 59.973 48.310 33.191 1.00 24.69 390 ALA B N 1
ATOM 6269 C CA . ALA B 1 410 ? 59.470 49.467 33.932 1.00 26.20 390 ALA B CA 1
ATOM 6270 C C . ALA B 1 410 ? 58.155 49.163 34.657 1.00 27.00 390 ALA B C 1
ATOM 6271 O O . ALA B 1 410 ? 57.953 49.598 35.781 1.00 28.66 390 ALA B O 1
ATOM 6273 N N . PHE B 1 411 ? 57.278 48.396 34.017 1.00 26.86 391 PHE B N 1
ATOM 6274 C CA . PHE B 1 411 ? 55.906 48.229 34.496 1.00 28.08 391 PHE B CA 1
ATOM 6275 C C . PHE B 1 411 ? 55.583 46.839 35.057 1.00 29.05 391 PHE B C 1
ATOM 6276 O O . PHE B 1 411 ? 54.623 46.686 35.818 1.00 29.74 391 PHE B O 1
ATOM 6284 N N . PHE B 1 412 ? 56.367 45.831 34.677 1.00 29.38 392 PHE B N 1
ATOM 6285 C CA . PHE B 1 412 ? 56.081 44.461 35.089 1.00 30.97 392 PHE B CA 1
ATOM 6286 C C . PHE B 1 412 ? 57.329 43.709 35.567 1.00 32.38 392 PHE B C 1
ATOM 6287 O O . PHE B 1 412 ? 57.496 42.528 35.269 1.00 32.22 392 PHE B O 1
ATOM 6295 N N . SER B 1 413 ? 58.200 44.402 36.298 1.00 34.97 393 SER B N 1
ATOM 6296 C CA . SER B 1 413 ? 59.450 43.817 36.801 1.00 36.92 393 SER B CA 1
ATOM 6297 C C . SER B 1 413 ? 59.212 42.639 37.740 1.00 38.41 393 SER B C 1
ATOM 6298 O O . SER B 1 413 ? 59.650 41.520 37.453 1.00 39.01 393 SER B O 1
ATOM 6300 N N . SER C 1 19 ? -18.962 -1.204 8.270 1.00 33.32 -1 SER C N 1
ATOM 6301 C CA . SER C 1 19 ? -18.166 0.001 8.638 1.00 32.61 -1 SER C CA 1
ATOM 6302 C C . SER C 1 19 ? -16.675 -0.309 8.498 1.00 32.28 -1 SER C C 1
ATOM 6303 O O . SER C 1 19 ? -16.118 -1.101 9.268 1.00 32.62 -1 SER C O 1
ATOM 6306 N N . HIS C 1 20 ? -16.029 0.298 7.507 1.00 31.13 0 HIS C N 1
ATOM 6307 C CA . HIS C 1 20 ? -14.574 0.180 7.394 1.00 30.43 0 HIS C CA 1
ATOM 6308 C C . HIS C 1 20 ? -13.884 1.428 7.917 1.00 28.32 0 HIS C C 1
ATOM 6309 O O . HIS C 1 20 ? -12.752 1.367 8.397 1.00 28.28 0 HIS C O 1
ATOM 6316 N N . MET C 1 21 ? -14.611 2.541 7.853 1.00 26.20 1 MET C N 1
ATOM 6317 C CA . MET C 1 21 ? -14.064 3.882 8.005 1.00 23.82 1 MET C CA 1
ATOM 6318 C C . MET C 1 21 ? -13.106 4.062 9.171 1.00 22.28 1 MET C C 1
ATOM 6319 O O . MET C 1 21 ? -13.411 3.675 10.301 1.00 21.66 1 MET C O 1
ATOM 6324 N N . GLU C 1 22 ? -11.943 4.635 8.871 1.00 20.20 2 GLU C N 1
ATOM 6325 C CA . GLU C 1 22 ? -10.974 4.998 9.893 1.00 19.48 2 GLU C CA 1
ATOM 6326 C C . GLU C 1 22 ? -11.350 6.379 10.456 1.00 17.93 2 GLU C C 1
ATOM 6327 O O . GLU C 1 22 ? -11.210 7.407 9.778 1.00 17.37 2 GLU C O 1
ATOM 6333 N N . GLN C 1 23 ? -11.813 6.377 11.704 1.00 16.58 3 GLN C N 1
ATOM 6334 C CA . GLN C 1 23 ? -12.467 7.541 12.316 1.00 15.68 3 GLN C CA 1
ATOM 6335 C C . GLN C 1 23 ? -11.578 8.216 13.336 1.00 15.25 3 GLN C C 1
ATOM 6336 O O . GLN C 1 23 ? -11.224 7.620 14.353 1.00 15.60 3 GLN C O 1
ATOM 6342 N N . THR C 1 24 ? -11.227 9.466 13.053 1.00 14.44 4 THR C N 1
ATOM 6343 C CA . THR C 1 24 ? -10.304 10.229 13.884 1.00 14.23 4 THR C CA 1
ATOM 6344 C C . THR C 1 24 ? -10.975 11.521 14.354 1.00 14.10 4 THR C C 1
ATOM 6345 O O . THR C 1 24 ? -12.069 11.873 13.896 1.00 13.73 4 THR C O 1
ATOM 6349 N N . TRP C 1 25 ? -10.310 12.209 15.276 1.00 13.74 5 TRP C N 1
ATOM 6350 C CA . TRP C 1 25 ? -10.879 13.332 15.991 1.00 13.42 5 TRP C CA 1
ATOM 6351 C C . TRP C 1 25 ? -9.742 14.266 16.382 1.00 14.07 5 TRP C C 1
ATOM 6352 O O . TRP C 1 25 ? -8.730 13.826 16.952 1.00 14.62 5 TRP C O 1
ATOM 6363 N N . ARG C 1 26 ? -9.893 15.550 16.087 1.00 13.92 6 ARG C N 1
ATOM 6364 C CA . ARG C 1 26 ? -8.872 16.500 16.496 1.00 14.53 6 ARG C CA 1
ATOM 6365 C C . ARG C 1 26 ? -8.967 16.811 17.993 1.00 14.80 6 ARG C C 1
ATOM 6366 O O . ARG C 1 26 ? -10.005 17.251 18.478 1.00 14.30 6 ARG C O 1
ATOM 6374 N N . TRP C 1 27 ? -7.865 16.567 18.698 1.00 15.51 7 TRP C N 1
ATOM 6375 C CA . TRP C 1 27 ? -7.742 16.819 20.129 1.00 16.81 7 TRP C CA 1
ATOM 6376 C C . TRP C 1 27 ? -6.526 17.722 20.345 1.00 18.35 7 TRP C C 1
ATOM 6377 O O . TRP C 1 27 ? -5.427 17.395 19.902 1.00 18.72 7 TRP C O 1
ATOM 6388 N N . TYR C 1 28 ? -6.718 18.856 21.014 1.00 19.54 8 TYR C N 1
ATOM 6389 C CA . TYR C 1 28 ? -5.661 19.866 21.101 1.00 21.55 8 TYR C CA 1
ATOM 6390 C C . TYR C 1 28 ? -4.604 19.590 22.157 1.00 22.74 8 TYR C C 1
ATOM 6391 O O . TYR C 1 28 ? -3.574 20.247 22.182 1.00 24.65 8 TYR C O 1
ATOM 6400 N N . GLY C 1 29 ? -4.849 18.606 23.013 1.00 22.89 9 GLY C N 1
ATOM 6401 C CA . GLY C 1 29 ? -3.918 18.280 24.090 1.00 23.75 9 GLY C CA 1
ATOM 6402 C C . GLY C 1 29 ? -4.589 18.352 25.445 1.00 24.15 9 GLY C C 1
ATOM 6403 O O . GLY C 1 29 ? -5.803 18.529 25.520 1.00 23.47 9 GLY C O 1
ATOM 6404 N N . PRO C 1 30 ? -3.802 18.211 26.529 1.00 25.38 10 PRO C N 1
ATOM 6405 C CA . PRO C 1 30 ? -4.284 18.183 27.923 1.00 25.96 10 PRO C CA 1
ATOM 6406 C C . PRO C 1 30 ? -5.189 19.348 28.321 1.00 26.38 10 PRO C C 1
ATOM 6407 O O . PRO C 1 30 ? -5.987 19.205 29.249 1.00 26.81 10 PRO C O 1
ATOM 6411 N N . ASN C 1 31 ? -5.058 20.483 27.635 1.00 26.61 11 ASN C N 1
ATOM 6412 C CA . ASN C 1 31 ? -5.850 21.676 27.946 1.00 26.99 11 ASN C CA 1
ATOM 6413 C C . ASN C 1 31 ? -7.137 21.776 27.130 1.00 25.35 11 ASN C C 1
ATOM 6414 O O . ASN C 1 31 ? -7.960 22.655 27.378 1.00 25.33 11 ASN C O 1
ATOM 6419 N N . ASP C 1 32 ? -7.290 20.896 26.142 1.00 23.50 12 ASP C N 1
ATOM 6420 C CA . ASP C 1 32 ? -8.524 20.818 25.376 1.00 22.10 12 ASP C CA 1
ATOM 6421 C C . ASP C 1 32 ? -9.653 20.463 26.344 1.00 21.67 12 ASP C C 1
ATOM 6422 O O . ASP C 1 32 ? -9.540 19.478 27.088 1.00 22.26 12 ASP C O 1
ATOM 6427 N N . PRO C 1 33 ? -10.728 21.274 26.367 1.00 21.21 13 PRO C N 1
ATOM 6428 C CA . PRO C 1 33 ? -11.892 20.953 27.212 1.00 20.74 13 PRO C CA 1
ATOM 6429 C C . PRO C 1 33 ? -12.553 19.616 26.857 1.00 19.19 13 PRO C C 1
ATOM 6430 O O . PRO C 1 33 ? -13.240 19.030 27.690 1.00 19.24 13 PRO C O 1
ATOM 6434 N N . VAL C 1 34 ? -12.344 19.148 25.633 1.00 18.12 14 VAL C N 1
ATOM 6435 C CA . VAL C 1 34 ? -12.817 17.826 25.208 1.00 16.64 14 VAL C CA 1
ATOM 6436 C C . VAL C 1 34 ? -11.788 16.781 25.650 1.00 16.87 14 VAL C C 1
ATOM 6437 O O . VAL C 1 34 ? -10.599 16.890 25.330 1.00 16.88 14 VAL C O 1
ATOM 6441 N N . SER C 1 35 ? -12.235 15.793 26.420 1.00 16.87 15 SER C N 1
ATOM 6442 C CA . SER C 1 35 ? -11.327 14.780 26.954 1.00 17.20 15 SER C CA 1
ATOM 6443 C C . SER C 1 35 ? -11.170 13.611 25.981 1.00 16.49 15 SER C C 1
ATOM 6444 O O . SER C 1 35 ? -11.981 13.434 25.062 1.00 15.97 15 SER C O 1
ATOM 6447 N N . LEU C 1 36 ? -10.126 12.813 26.184 1.00 16.43 16 LEU C N 1
ATOM 6448 C CA . LEU C 1 36 ? -9.927 11.598 25.390 1.00 16.04 16 LEU C CA 1
ATOM 6449 C C . LEU C 1 36 ? -11.028 10.540 25.620 1.00 15.69 16 LEU C C 1
ATOM 6450 O O . LEU C 1 36 ? -11.315 9.736 24.728 1.00 15.03 16 LEU C O 1
ATOM 6455 N N . ALA C 1 37 ? -11.631 10.551 26.809 1.00 15.66 17 ALA C N 1
ATOM 6456 C CA . ALA C 1 37 ? -12.820 9.729 27.087 1.00 15.69 17 ALA C CA 1
ATOM 6457 C C . ALA C 1 37 ? -14.009 10.148 26.207 1.00 14.94 17 ALA C C 1
ATOM 6458 O O . ALA C 1 37 ? -14.735 9.293 25.679 1.00 14.81 17 ALA C O 1
ATOM 6460 N N . ASP C 1 38 ? -14.199 11.463 26.044 1.00 15.01 18 ASP C N 1
ATOM 6461 C CA . ASP C 1 38 ? -15.202 12.001 25.116 1.00 14.31 18 ASP C CA 1
ATOM 6462 C C . ASP C 1 38 ? -14.947 11.492 23.688 1.00 14.05 18 ASP C C 1
ATOM 6463 O O . ASP C 1 38 ? -15.888 11.141 22.966 1.00 13.49 18 ASP C O 1
ATOM 6468 N N . VAL C 1 39 ? -13.671 11.471 23.290 1.00 13.96 19 VAL C N 1
ATOM 6469 C CA . VAL C 1 39 ? -13.265 11.008 21.963 1.00 13.44 19 VAL C CA 1
ATOM 6470 C C . VAL C 1 39 ? -13.615 9.537 21.764 1.00 13.54 19 VAL C C 1
ATOM 6471 O O . VAL C 1 39 ? -14.262 9.186 20.767 1.00 13.45 19 VAL C O 1
ATOM 6475 N N . ARG C 1 40 ? -13.224 8.688 22.717 1.00 13.82 20 ARG C N 1
ATOM 6476 C CA . ARG C 1 40 ? -13.542 7.261 22.659 1.00 14.15 20 ARG C CA 1
ATOM 6477 C C . ARG C 1 40 ? -15.051 7.065 22.520 1.00 13.19 20 ARG C C 1
ATOM 6478 O O . ARG C 1 40 ? -15.515 6.301 21.676 1.00 12.76 20 ARG C O 1
ATOM 6486 N N . GLN C 1 41 ? -15.805 7.758 23.368 1.00 12.96 21 GLN C N 1
ATOM 6487 C CA . GLN C 1 41 ? -17.251 7.596 23.433 1.00 12.45 21 GLN C CA 1
ATOM 6488 C C . GLN C 1 41 ? -17.932 8.133 22.172 1.00 12.37 21 GLN C C 1
ATOM 6489 O O . GLN C 1 41 ? -19.002 7.662 21.798 1.00 12.66 21 GLN C O 1
ATOM 6495 N N . ALA C 1 42 ? -17.295 9.082 21.488 1.00 11.75 22 ALA C N 1
ATOM 6496 C CA . ALA C 1 42 ? -17.795 9.512 20.187 1.00 11.10 22 ALA C CA 1
ATOM 6497 C C . ALA C 1 42 ? -17.583 8.460 19.086 1.00 10.98 22 ALA C C 1
ATOM 6498 O O . ALA C 1 42 ? -18.154 8.578 17.996 1.00 10.02 22 ALA C O 1
ATOM 6500 N N . GLY C 1 43 ? -16.745 7.457 19.357 1.00 11.34 23 GLY C N 1
ATOM 6501 C CA . GLY C 1 43 ? -16.527 6.364 18.400 1.00 12.09 23 GLY C CA 1
ATOM 6502 C C . GLY C 1 43 ? -15.318 6.534 17.494 1.00 12.95 23 GLY C C 1
ATOM 6503 O O . GLY C 1 43 ? -15.134 5.765 16.548 1.00 13.48 23 GLY C O 1
ATOM 6504 N N . ALA C 1 44 ? -14.503 7.551 17.759 1.00 13.16 24 ALA C N 1
ATOM 6505 C CA . ALA C 1 44 ? -13.227 7.691 17.081 1.00 13.77 24 ALA C CA 1
ATOM 6506 C C . ALA C 1 44 ? -12.224 6.693 17.670 1.00 14.36 24 ALA C C 1
ATOM 6507 O O . ALA C 1 44 ? -12.213 6.459 18.885 1.00 14.79 24 ALA C O 1
ATOM 6509 N N . THR C 1 45 ? -11.417 6.081 16.805 1.00 14.47 25 THR C N 1
ATOM 6510 C CA . THR C 1 45 ? -10.342 5.176 17.237 1.00 15.01 25 THR C CA 1
ATOM 6511 C C . THR C 1 45 ? -8.981 5.863 17.129 1.00 15.50 25 THR C C 1
ATOM 6512 O O . THR C 1 45 ? -7.978 5.377 17.655 1.00 16.27 25 THR C O 1
ATOM 6516 N N . GLY C 1 46 ? -8.949 7.004 16.453 1.00 14.81 26 GLY C N 1
ATOM 6517 C CA . GLY C 1 46 ? -7.700 7.703 16.242 1.00 15.18 26 GLY C CA 1
ATOM 6518 C C . GLY C 1 46 ? -7.789 9.144 16.650 1.00 15.55 26 GLY C C 1
ATOM 6519 O O . GLY C 1 46 ? -8.878 9.742 16.666 1.00 15.69 26 GLY C O 1
ATOM 6520 N N . VAL C 1 47 ? -6.635 9.710 16.969 1.00 15.90 27 VAL C N 1
ATOM 6521 C CA . VAL C 1 47 ? -6.552 11.111 17.338 1.00 15.79 27 VAL C CA 1
ATOM 6522 C C . VAL C 1 47 ? -5.720 11.873 16.323 1.00 16.04 27 VAL C C 1
ATOM 6523 O O . VAL C 1 47 ? -4.707 11.374 15.822 1.00 16.51 27 VAL C O 1
ATOM 6527 N N . VAL C 1 48 ? -6.175 13.086 16.032 1.00 16.02 28 VAL C N 1
ATOM 6528 C CA . VAL C 1 48 ? -5.453 14.048 15.234 1.00 15.89 28 VAL C CA 1
ATOM 6529 C C . VAL C 1 48 ? -5.003 15.133 16.204 1.00 17.03 28 VAL C C 1
ATOM 6530 O O . VAL C 1 48 ? -5.810 15.695 16.956 1.00 16.89 28 VAL C O 1
ATOM 6534 N N . THR C 1 49 ? -3.709 15.419 16.210 1.00 17.49 29 THR C N 1
ATOM 6535 C CA . THR C 1 49 ? -3.181 16.369 17.165 1.00 18.70 29 THR C CA 1
ATOM 6536 C C . THR C 1 49 ? -1.878 16.981 16.654 1.00 19.87 29 THR C C 1
ATOM 6537 O O . THR C 1 49 ? -1.401 16.642 15.563 1.00 19.51 29 THR C O 1
ATOM 6541 N N . ALA C 1 50 ? -1.325 17.896 17.441 1.00 20.83 30 ALA C N 1
ATOM 6542 C CA . ALA C 1 50 ? -0.072 18.560 17.103 1.00 22.22 30 ALA C CA 1
ATOM 6543 C C . ALA C 1 50 ? 0.514 19.088 18.396 1.00 23.64 30 ALA C C 1
ATOM 6544 O O . ALA C 1 50 ? -0.202 19.216 19.399 1.00 23.71 30 ALA C O 1
ATOM 6546 N N . LEU C 1 51 ? 1.805 19.400 18.375 1.00 24.89 31 LEU C N 1
ATOM 6547 C CA . LEU C 1 51 ? 2.464 19.943 19.551 1.00 26.53 31 LEU C CA 1
ATOM 6548 C C . LEU C 1 51 ? 2.383 21.470 19.522 1.00 27.65 31 LEU C C 1
ATOM 6549 O O . LEU C 1 51 ? 3.353 22.165 19.192 1.00 28.73 31 LEU C O 1
ATOM 6554 N N . HIS C 1 52 ? 1.206 21.981 19.875 1.00 27.92 32 HIS C N 1
ATOM 6555 C CA . HIS C 1 52 ? 0.892 23.411 19.760 1.00 29.12 32 HIS C CA 1
ATOM 6556 C C . HIS C 1 52 ? 1.764 24.302 20.642 1.00 31.13 32 HIS C C 1
ATOM 6557 O O . HIS C 1 52 ? 1.859 25.504 20.400 1.00 31.84 32 HIS C O 1
ATOM 6564 N N . HIS C 1 53 ? 2.401 23.695 21.644 1.00 32.36 33 HIS C N 1
ATOM 6565 C CA . HIS C 1 53 ? 3.210 24.402 22.633 1.00 34.89 33 HIS C CA 1
ATOM 6566 C C . HIS C 1 53 ? 4.663 24.619 22.193 1.00 36.49 33 HIS C C 1
ATOM 6567 O O . HIS C 1 53 ? 5.448 25.223 22.925 1.00 38.00 33 HIS C O 1
ATOM 6574 N N . ILE C 1 54 ? 5.017 24.118 21.010 1.00 36.71 34 ILE C N 1
ATOM 6575 C CA . ILE C 1 54 ? 6.345 24.350 20.437 1.00 38.40 34 ILE C CA 1
ATOM 6576 C C . ILE C 1 54 ? 6.285 25.498 19.429 1.00 39.19 34 ILE C C 1
ATOM 6577 O O . ILE C 1 54 ? 5.464 25.465 18.509 1.00 38.32 34 ILE C O 1
ATOM 6582 N N . PRO C 1 55 ? 7.162 26.512 19.598 1.00 41.02 35 PRO C N 1
ATOM 6583 C CA . PRO C 1 55 ? 7.145 27.685 18.726 1.00 41.87 35 PRO C CA 1
ATOM 6584 C C . PRO C 1 55 ? 7.266 27.324 17.247 1.00 41.50 35 PRO C C 1
ATOM 6585 O O . PRO C 1 55 ? 7.914 26.330 16.892 1.00 40.98 35 PRO C O 1
ATOM 6589 N N . ASN C 1 56 ? 6.629 28.131 16.404 1.00 41.83 36 ASN C N 1
ATOM 6590 C CA . ASN C 1 56 ? 6.681 27.958 14.951 1.00 41.90 36 ASN C CA 1
ATOM 6591 C C . ASN C 1 56 ? 8.089 27.805 14.398 1.00 42.38 36 ASN C C 1
ATOM 6592 O O . ASN C 1 56 ? 8.954 28.653 14.630 1.00 43.85 36 ASN C O 1
ATOM 6597 N N . GLY C 1 57 ? 8.303 26.716 13.668 1.00 41.17 37 GLY C N 1
ATOM 6598 C CA . GLY C 1 57 ? 9.565 26.480 12.984 1.00 41.31 37 GLY C CA 1
ATOM 6599 C C . GLY C 1 57 ? 10.600 25.702 13.774 1.00 41.54 37 GLY C C 1
ATOM 6600 O O . GLY C 1 57 ? 11.606 25.268 13.210 1.00 42.32 37 GLY C O 1
ATOM 6601 N N . GLU C 1 58 ? 10.373 25.535 15.074 1.00 41.04 38 GLU C N 1
ATOM 6602 C CA . GLU C 1 58 ? 11.277 24.750 15.917 1.00 41.22 38 GLU C CA 1
ATOM 6603 C C . GLU C 1 58 ? 10.993 23.246 15.804 1.00 39.43 38 GLU C C 1
ATOM 6604 O O . GLU C 1 58 ? 9.860 22.829 15.540 1.00 38.03 38 GLU C O 1
ATOM 6610 N N . VAL C 1 59 ? 12.037 22.450 16.015 1.00 39.39 39 VAL C N 1
ATOM 6611 C CA . VAL C 1 59 ? 11.982 20.993 15.926 1.00 37.74 39 VAL C CA 1
ATOM 6612 C C . VAL C 1 59 ? 11.070 20.385 16.991 1.00 36.53 39 VAL C C 1
ATOM 6613 O O . VAL C 1 59 ? 11.050 20.836 18.138 1.00 37.09 39 VAL C O 1
ATOM 6617 N N . TRP C 1 60 ? 10.300 19.377 16.588 1.00 34.55 40 TRP C N 1
ATOM 6618 C CA . TRP C 1 60 ? 9.542 18.558 17.518 1.00 33.41 40 TRP C CA 1
ATOM 6619 C C . TRP C 1 60 ? 10.422 17.384 17.911 1.00 33.58 40 TRP C C 1
ATOM 6620 O O . TRP C 1 60 ? 10.647 16.473 17.107 1.00 33.11 40 TRP C O 1
ATOM 6631 N N . SER C 1 61 ? 10.923 17.403 19.140 1.00 34.45 41 SER C N 1
ATOM 6632 C CA . SER C 1 61 ? 11.809 16.344 19.612 1.00 35.09 41 SER C CA 1
ATOM 6633 C C . SER C 1 61 ? 11.078 15.010 19.719 1.00 33.82 41 SER C C 1
ATOM 6634 O O . SER C 1 61 ? 9.854 14.962 19.899 1.00 33.02 41 SER C O 1
ATOM 6637 N N . VAL C 1 62 ? 11.841 13.932 19.598 1.00 33.90 42 VAL C N 1
ATOM 6638 C CA . VAL C 1 62 ? 11.324 12.594 19.832 1.00 33.11 42 VAL C CA 1
ATOM 6639 C C . VAL C 1 62 ? 10.689 12.519 21.222 1.00 33.36 42 VAL C C 1
ATOM 6640 O O . VAL C 1 62 ? 9.590 11.975 21.372 1.00 32.54 42 VAL C O 1
ATOM 6644 N N . GLU C 1 63 ? 11.355 13.109 22.218 1.00 34.62 43 GLU C N 1
ATOM 6645 C CA . GLU C 1 63 ? 10.828 13.162 23.588 1.00 35.21 43 GLU C CA 1
ATOM 6646 C C . GLU C 1 63 ? 9.418 13.771 23.677 1.00 33.87 43 GLU C C 1
ATOM 6647 O O . GLU C 1 63 ? 8.534 13.189 24.307 1.00 33.23 43 GLU C O 1
ATOM 6653 N N . GLU C 1 64 ? 9.213 14.929 23.050 1.00 33.46 44 GLU C N 1
ATOM 6654 C CA . GLU C 1 64 ? 7.915 15.613 23.112 1.00 32.36 44 GLU C CA 1
ATOM 6655 C C . GLU C 1 64 ? 6.811 14.859 22.359 1.00 30.33 44 GLU C C 1
ATOM 6656 O O . GLU C 1 64 ? 5.680 14.759 22.842 1.00 29.64 44 GLU C O 1
ATOM 6662 N N . ILE C 1 65 ? 7.153 14.319 21.191 1.00 29.31 45 ILE C N 1
ATOM 6663 C CA . ILE C 1 65 ? 6.227 13.513 20.401 1.00 27.60 45 ILE C CA 1
ATOM 6664 C C . ILE C 1 65 ? 5.781 12.278 21.194 1.00 27.50 45 ILE C C 1
ATOM 6665 O O . ILE C 1 65 ? 4.592 11.945 21.228 1.00 26.31 45 ILE C O 1
ATOM 6670 N N . LEU C 1 66 ? 6.735 11.614 21.845 1.00 28.63 46 LEU C N 1
ATOM 6671 C CA . LEU C 1 66 ? 6.445 10.366 22.546 1.00 28.66 46 LEU C CA 1
ATOM 6672 C C . LEU C 1 66 ? 5.553 10.564 23.758 1.00 28.82 46 LEU C C 1
ATOM 6673 O O . LEU C 1 66 ? 4.759 9.684 24.078 1.00 28.31 46 LEU C O 1
ATOM 6678 N N . LYS C 1 67 ? 5.676 11.712 24.424 1.00 29.74 47 LYS C N 1
ATOM 6679 C CA . LYS C 1 67 ? 4.832 11.982 25.582 1.00 30.29 47 LYS C CA 1
ATOM 6680 C C . LYS C 1 67 ? 3.383 12.309 25.184 1.00 28.59 47 LYS C C 1
ATOM 6681 O O . LYS C 1 67 ? 2.461 11.905 25.883 1.00 28.80 47 LYS C O 1
ATOM 6687 N N . ARG C 1 68 ? 3.182 12.997 24.059 1.00 27.63 48 ARG C N 1
ATOM 6688 C CA . ARG C 1 68 ? 1.831 13.174 23.504 1.00 26.03 48 ARG C CA 1
ATOM 6689 C C . ARG C 1 68 ? 1.276 11.828 23.051 1.00 25.32 48 ARG C C 1
ATOM 6690 O O . ARG C 1 68 ? 0.116 11.496 23.320 1.00 24.53 48 ARG C O 1
ATOM 6698 N N . LYS C 1 69 ? 2.117 11.056 22.368 1.00 25.45 49 LYS C N 1
ATOM 6699 C CA . LYS C 1 69 ? 1.748 9.714 21.937 1.00 25.06 49 LYS C CA 1
ATOM 6700 C C . LYS C 1 69 ? 1.336 8.828 23.123 1.00 24.98 49 LYS C C 1
ATOM 6701 O O . LYS C 1 69 ? 0.325 8.134 23.046 1.00 24.22 49 LYS C O 1
ATOM 6707 N N . ALA C 1 70 ? 2.109 8.869 24.213 1.00 25.57 50 ALA C N 1
ATOM 6708 C CA . ALA C 1 70 ? 1.823 8.053 25.396 1.00 26.13 50 ALA C CA 1
ATOM 6709 C C . ALA C 1 70 ? 0.502 8.437 26.057 1.00 25.91 50 ALA C C 1
ATOM 6710 O O . ALA C 1 70 ? -0.225 7.567 26.523 1.00 25.97 50 ALA C O 1
ATOM 6712 N N . ILE C 1 71 ? 0.200 9.735 26.097 1.00 25.94 51 ILE C N 1
ATOM 6713 C CA . ILE C 1 71 ? -1.041 10.220 26.704 1.00 26.00 51 ILE C CA 1
ATOM 6714 C C . ILE C 1 71 ? -2.245 9.696 25.920 1.00 24.29 51 ILE C C 1
ATOM 6715 O O . ILE C 1 71 ? -3.256 9.292 26.505 1.00 23.78 51 ILE C O 1
ATOM 6720 N N . ILE C 1 72 ? -2.098 9.665 24.599 1.00 23.32 52 ILE C N 1
ATOM 6721 C CA . ILE C 1 72 ? -3.145 9.201 23.702 1.00 21.99 52 ILE C CA 1
ATOM 6722 C C . ILE C 1 72 ? -3.363 7.684 23.831 1.00 22.36 52 ILE C C 1
ATOM 6723 O O . ILE C 1 72 ? -4.498 7.219 23.990 1.00 21.43 52 ILE C O 1
ATOM 6728 N N . GLU C 1 73 ? -2.267 6.929 23.800 1.00 23.34 53 GLU C N 1
ATOM 6729 C CA . GLU C 1 73 ? -2.319 5.471 23.951 1.00 23.79 53 GLU C CA 1
ATOM 6730 C C . GLU C 1 73 ? -2.809 5.016 25.334 1.00 24.15 53 GLU C C 1
ATOM 6731 O O . GLU C 1 73 ? -3.437 3.962 25.439 1.00 23.73 53 GLU C O 1
ATOM 6737 N N . ASP C 1 74 ? -2.551 5.829 26.368 1.00 24.92 54 ASP C N 1
ATOM 6738 C CA . ASP C 1 74 ? -3.069 5.598 27.732 1.00 25.79 54 ASP C CA 1
ATOM 6739 C C . ASP C 1 74 ? -4.594 5.565 27.773 1.00 24.55 54 ASP C C 1
ATOM 6740 O O . ASP C 1 74 ? -5.184 4.873 28.600 1.00 24.54 54 ASP C O 1
ATOM 6745 N N . ALA C 1 75 ? -5.218 6.331 26.885 1.00 23.22 55 ALA C N 1
ATOM 6746 C CA . ALA C 1 75 ? -6.673 6.404 26.795 1.00 22.25 55 ALA C CA 1
ATOM 6747 C C . ALA C 1 75 ? -7.258 5.361 25.830 1.00 21.44 55 ALA C C 1
ATOM 6748 O O . ALA C 1 75 ? -8.465 5.334 25.581 1.00 20.88 55 ALA C O 1
ATOM 6750 N N . GLY C 1 76 ? -6.399 4.496 25.296 1.00 21.56 56 GLY C N 1
ATOM 6751 C CA . GLY C 1 76 ? -6.841 3.426 24.408 1.00 20.79 56 GLY C CA 1
ATOM 6752 C C . GLY C 1 76 ? -7.059 3.903 22.985 1.00 20.06 56 GLY C C 1
ATOM 6753 O O . GLY C 1 76 ? -7.785 3.267 22.217 1.00 19.48 56 GLY C O 1
ATOM 6754 N N . LEU C 1 77 ? -6.417 5.011 22.630 1.00 19.69 57 LEU C N 1
ATOM 6755 C CA . LEU C 1 77 ? -6.498 5.553 21.275 1.00 19.02 57 LEU C CA 1
ATOM 6756 C C . LEU C 1 77 ? -5.136 5.514 20.593 1.00 19.44 57 LEU C C 1
ATOM 6757 O O . LEU C 1 77 ? -4.132 5.202 21.233 1.00 20.30 57 LEU C O 1
ATOM 6762 N N . VAL C 1 78 ? -5.093 5.811 19.296 1.00 19.38 58 VAL C N 1
ATOM 6763 C CA . VAL C 1 78 ? -3.804 5.943 18.599 1.00 20.01 58 VAL C CA 1
ATOM 6764 C C . VAL C 1 78 ? -3.675 7.331 17.998 1.00 19.99 58 VAL C C 1
ATOM 6765 O O . VAL C 1 78 ? -4.685 7.951 17.640 1.00 19.58 58 VAL C O 1
ATOM 6769 N N . TRP C 1 79 ? -2.443 7.826 17.917 1.00 20.18 59 TRP C N 1
ATOM 6770 C CA . TRP C 1 79 ? -2.192 9.090 17.244 1.00 20.38 59 TRP C CA 1
ATOM 6771 C C . TRP C 1 79 ? -1.982 8.796 15.756 1.00 20.35 59 TRP C C 1
ATOM 6772 O O . TRP C 1 79 ? -0.946 8.271 15.358 1.00 20.51 59 TRP C O 1
ATOM 6783 N N . SER C 1 80 ? -2.998 9.108 14.954 1.00 20.04 60 SER C N 1
ATOM 6784 C CA . SER C 1 80 ? -3.028 8.725 13.537 1.00 20.08 60 SER C CA 1
ATOM 6785 C C . SER C 1 80 ? -2.439 9.788 12.604 1.00 19.69 60 SER C C 1
ATOM 6786 O O . SER C 1 80 ? -1.736 9.471 11.650 1.00 19.93 60 SER C O 1
ATOM 6789 N N . VAL C 1 81 ? -2.751 11.048 12.872 1.00 19.04 61 VAL C N 1
ATOM 6790 C CA . VAL C 1 81 ? -2.450 12.114 11.930 1.00 18.95 61 VAL C CA 1
ATOM 6791 C C . VAL C 1 81 ? -1.946 13.329 12.694 1.00 19.75 61 VAL C C 1
ATOM 6792 O O . VAL C 1 81 ? -2.425 13.620 13.790 1.00 19.42 61 VAL C O 1
ATOM 6796 N N . VAL C 1 82 ? -0.968 14.019 12.114 1.00 20.42 62 VAL C N 1
ATOM 6797 C CA . VAL C 1 82 ? -0.513 15.300 12.625 1.00 21.25 62 VAL C CA 1
ATOM 6798 C C . VAL C 1 82 ? -1.279 16.416 11.929 1.00 21.56 62 VAL C C 1
ATOM 6799 O O . VAL C 1 82 ? -1.297 16.476 10.705 1.00 22.23 62 VAL C O 1
ATOM 6803 N N . GLU C 1 83 ? -1.915 17.295 12.698 1.00 21.52 63 GLU C N 1
ATOM 6804 C CA . GLU C 1 83 ? -2.516 18.505 12.135 1.00 21.58 63 GLU C CA 1
ATOM 6805 C C . GLU C 1 83 ? -2.325 19.673 13.101 1.00 22.33 63 GLU C C 1
ATOM 6806 O O . GLU C 1 83 ? -3.090 19.800 14.064 1.00 21.69 63 GLU C O 1
ATOM 6812 N N . SER C 1 84 ? -1.328 20.533 12.866 1.00 23.46 64 SER C N 1
ATOM 6813 C CA . SER C 1 84 ? -0.404 20.491 11.721 1.00 24.17 64 SER C CA 1
ATOM 6814 C C . SER C 1 84 ? 1.027 20.706 12.201 1.00 25.03 64 SER C C 1
ATOM 6815 O O . SER C 1 84 ? 1.249 21.088 13.354 1.00 25.66 64 SER C O 1
ATOM 6818 N N . VAL C 1 85 ? 1.995 20.460 11.318 1.00 25.16 65 VAL C N 1
ATOM 6819 C CA . VAL C 1 85 ? 3.334 21.022 11.505 1.00 26.44 65 VAL C CA 1
ATOM 6820 C C . VAL C 1 85 ? 3.308 22.364 10.781 1.00 27.22 65 VAL C C 1
ATOM 6821 O O . VAL C 1 85 ? 3.210 22.394 9.553 1.00 27.49 65 VAL C O 1
ATOM 6825 N N . PRO C 1 86 ? 3.348 23.476 11.540 1.00 28.29 66 PRO C N 1
ATOM 6826 C CA . PRO C 1 86 ? 3.203 24.812 10.945 1.00 29.34 66 PRO C CA 1
ATOM 6827 C C . PRO C 1 86 ? 4.397 25.234 10.095 1.00 30.77 66 PRO C C 1
ATOM 6828 O O . PRO C 1 86 ? 5.551 24.921 10.414 1.00 31.47 66 PRO C O 1
ATOM 6832 N N . ILE C 1 87 ? 4.098 25.932 9.008 1.00 31.22 67 ILE C N 1
ATOM 6833 C CA . ILE C 1 87 ? 5.114 26.438 8.108 1.00 32.37 67 ILE C CA 1
ATOM 6834 C C . ILE C 1 87 ? 5.352 27.897 8.473 1.00 34.15 67 ILE C C 1
ATOM 6835 O O . ILE C 1 87 ? 4.438 28.728 8.387 1.00 34.14 67 ILE C O 1
ATOM 6840 N N . HIS C 1 88 ? 6.579 28.188 8.901 1.00 35.53 68 HIS C N 1
ATOM 6841 C CA . HIS C 1 88 ? 6.964 29.529 9.326 1.00 37.48 68 HIS C CA 1
ATOM 6842 C C . HIS C 1 88 ? 6.721 30.528 8.199 1.00 38.40 68 HIS C C 1
ATOM 6843 O O . HIS C 1 88 ? 6.931 30.219 7.026 1.00 38.32 68 HIS C O 1
ATOM 6850 N N . GLU C 1 89 ? 6.254 31.712 8.571 1.00 39.61 69 GLU C N 1
ATOM 6851 C CA . GLU C 1 89 ? 6.038 32.809 7.630 1.00 40.83 69 GLU C CA 1
ATOM 6852 C C . GLU C 1 89 ? 7.273 33.152 6.775 1.00 42.20 69 GLU C C 1
ATOM 6853 O O . GLU C 1 89 ? 7.137 33.560 5.616 1.00 42.68 69 GLU C O 1
ATOM 6859 N N . ASP C 1 90 ? 8.466 32.970 7.336 1.00 42.90 70 ASP C N 1
ATOM 6860 C CA . ASP C 1 90 ? 9.713 33.174 6.581 1.00 44.46 70 ASP C CA 1
ATOM 6861 C C . ASP C 1 90 ? 9.808 32.278 5.337 1.00 43.61 70 ASP C C 1
ATOM 6862 O O . ASP C 1 90 ? 10.335 32.700 4.306 1.00 44.43 70 ASP C O 1
ATOM 6867 N N . ILE C 1 91 ? 9.289 31.054 5.445 1.00 41.99 71 ILE C N 1
ATOM 6868 C CA . ILE C 1 91 ? 9.248 30.102 4.329 1.00 41.26 71 ILE C CA 1
ATOM 6869 C C . ILE C 1 91 ? 8.252 30.564 3.258 1.00 41.32 71 ILE C C 1
ATOM 6870 O O . ILE C 1 91 ? 8.542 30.515 2.054 1.00 41.84 71 ILE C O 1
ATOM 6875 N N . LYS C 1 92 ? 7.087 31.025 3.708 1.00 40.97 72 LYS C N 1
ATOM 6876 C CA . LYS C 1 92 ? 6.014 31.466 2.817 1.00 40.97 72 LYS C CA 1
ATOM 6877 C C . LYS C 1 92 ? 6.382 32.723 2.035 1.00 42.68 72 LYS C C 1
ATOM 6878 O O . LYS C 1 92 ? 5.901 32.919 0.922 1.00 42.39 72 LYS C O 1
ATOM 6884 N N . THR C 1 93 ? 7.225 33.567 2.628 1.00 44.70 73 THR C N 1
ATOM 6885 C CA . THR C 1 93 ? 7.686 34.805 1.981 1.00 47.10 73 THR C CA 1
ATOM 6886 C C . THR C 1 93 ? 9.094 34.685 1.379 1.00 48.84 73 THR C C 1
ATOM 6887 O O . THR C 1 93 ? 9.596 35.642 0.772 1.00 50.31 73 THR C O 1
ATOM 6891 N N . HIS C 1 94 ? 9.715 33.514 1.545 1.00 48.84 74 HIS C N 1
ATOM 6892 C CA . HIS C 1 94 ? 11.093 33.265 1.090 1.00 50.76 74 HIS C CA 1
ATOM 6893 C C . HIS C 1 94 ? 12.040 34.366 1.598 1.00 53.11 74 HIS C C 1
ATOM 6894 O O . HIS C 1 94 ? 12.767 35.003 0.828 1.00 54.41 74 HIS C O 1
ATOM 6901 N N . THR C 1 95 ? 12.005 34.561 2.915 1.00 53.83 75 THR C N 1
ATOM 6902 C CA . THR C 1 95 ? 12.678 35.660 3.604 1.00 56.39 75 THR C CA 1
ATOM 6903 C C . THR C 1 95 ? 13.382 35.130 4.861 1.00 56.62 75 THR C C 1
ATOM 6904 O O . THR C 1 95 ? 13.099 34.016 5.314 1.00 55.14 75 THR C O 1
ATOM 6908 N N . GLY C 1 96 ? 14.317 35.915 5.393 1.00 58.61 76 GLY C N 1
ATOM 6909 C CA . GLY C 1 96 ? 14.926 35.653 6.698 1.00 59.33 76 GLY C CA 1
ATOM 6910 C C . GLY C 1 96 ? 15.540 34.277 6.892 1.00 58.84 76 GLY C C 1
ATOM 6911 O O . GLY C 1 96 ? 16.368 33.835 6.088 1.00 59.03 76 GLY C O 1
ATOM 6912 N N . ASN C 1 97 ? 15.111 33.596 7.957 1.00 57.89 77 ASN C N 1
ATOM 6913 C CA . ASN C 1 97 ? 15.729 32.341 8.391 1.00 57.51 77 ASN C CA 1
ATOM 6914 C C . ASN C 1 97 ? 15.079 31.081 7.801 1.00 55.23 77 ASN C C 1
ATOM 6915 O O . ASN C 1 97 ? 15.151 29.998 8.391 1.00 54.04 77 ASN C O 1
ATOM 6920 N N . TYR C 1 98 ? 14.479 31.225 6.621 1.00 54.47 78 TYR C N 1
ATOM 6921 C CA . TYR C 1 98 ? 13.759 30.130 5.967 1.00 52.76 78 TYR C CA 1
ATOM 6922 C C . TYR C 1 98 ? 14.578 28.839 5.806 1.00 52.12 78 TYR C C 1
ATOM 6923 O O . TYR C 1 98 ? 14.016 27.745 5.825 1.00 50.46 78 TYR C O 1
ATOM 6932 N N . GLU C 1 99 ? 15.897 28.980 5.671 1.00 53.19 79 GLU C N 1
ATOM 6933 C CA . GLU C 1 99 ? 16.789 27.839 5.480 1.00 52.87 79 GLU C CA 1
ATOM 6934 C C . GLU C 1 99 ? 16.782 26.902 6.680 1.00 51.36 79 GLU C C 1
ATOM 6935 O O . GLU C 1 99 ? 16.672 25.683 6.512 1.00 49.78 79 GLU C O 1
ATOM 6941 N N . GLN C 1 100 ? 16.913 27.471 7.879 1.00 51.33 80 GLN C N 1
ATOM 6942 C CA . GLN C 1 100 ? 16.872 26.668 9.101 1.00 50.24 80 GLN C CA 1
ATOM 6943 C C . GLN C 1 100 ? 15.471 26.136 9.403 1.00 47.42 80 GLN C C 1
ATOM 6944 O O . GLN C 1 100 ? 15.337 25.021 9.901 1.00 46.10 80 GLN C O 1
ATOM 6950 N N . TRP C 1 101 ? 14.442 26.931 9.110 1.00 46.20 81 TRP C N 1
ATOM 6951 C CA . TRP C 1 101 ? 13.066 26.487 9.324 1.00 43.94 81 TRP C CA 1
ATOM 6952 C C . TRP C 1 101 ? 12.784 25.243 8.477 1.00 41.85 81 TRP C C 1
ATOM 6953 O O . TRP C 1 101 ? 12.173 24.291 8.958 1.00 40.18 81 TRP C O 1
ATOM 6964 N N . ILE C 1 102 ? 13.259 25.257 7.231 1.00 41.54 82 ILE C N 1
ATOM 6965 C CA . ILE C 1 102 ? 13.156 24.100 6.336 1.00 39.95 82 ILE C CA 1
ATOM 6966 C C . ILE C 1 102 ? 13.884 22.877 6.905 1.00 39.41 82 ILE C C 1
ATOM 6967 O O . ILE C 1 102 ? 13.307 21.787 6.967 1.00 37.73 82 ILE C O 1
ATOM 6972 N N . ALA C 1 103 ? 15.126 23.071 7.345 1.00 40.24 83 ALA C N 1
ATOM 6973 C CA . ALA C 1 103 ? 15.899 22.004 7.982 1.00 40.22 83 ALA C CA 1
ATOM 6974 C C . ALA C 1 103 ? 15.168 21.421 9.193 1.00 39.00 83 ALA C C 1
ATOM 6975 O O . ALA C 1 103 ? 15.062 20.198 9.338 1.00 38.43 83 ALA C O 1
ATOM 6977 N N . ASN C 1 104 ? 14.647 22.301 10.045 1.00 38.85 84 ASN C N 1
ATOM 6978 C CA . ASN C 1 104 ? 13.886 21.891 11.226 1.00 37.48 84 ASN C CA 1
ATOM 6979 C C . ASN C 1 104 ? 12.614 21.135 10.873 1.00 35.33 84 ASN C C 1
ATOM 6980 O O . ASN C 1 104 ? 12.246 20.181 11.560 1.00 34.50 84 ASN C O 1
ATOM 6985 N N . TYR C 1 105 ? 11.948 21.572 9.806 1.00 34.34 85 TYR C N 1
ATOM 6986 C CA . TYR C 1 105 ? 10.750 20.907 9.314 1.00 32.63 85 TYR C CA 1
ATOM 6987 C C . TYR C 1 105 ? 11.085 19.477 8.893 1.00 31.99 85 TYR C C 1
ATOM 6988 O O . TYR C 1 105 ? 10.337 18.540 9.196 1.00 30.90 85 TYR C O 1
ATOM 6997 N N . GLN C 1 106 ? 12.217 19.330 8.208 1.00 32.55 86 GLN C N 1
ATOM 6998 C CA . GLN C 1 106 ? 12.728 18.040 7.768 1.00 32.31 86 GLN C CA 1
ATOM 6999 C C . GLN C 1 106 ? 12.956 17.126 8.961 1.00 32.04 86 GLN C C 1
ATOM 7000 O O . GLN C 1 106 ? 12.529 15.974 8.951 1.00 31.09 86 GLN C O 1
ATOM 7006 N N . GLN C 1 107 ? 13.617 17.656 9.987 1.00 32.91 87 GLN C N 1
ATOM 7007 C CA . GLN C 1 107 ? 13.907 16.906 11.207 1.00 32.90 87 GLN C CA 1
ATOM 7008 C C . GLN C 1 107 ? 12.630 16.494 11.957 1.00 31.45 87 GLN C C 1
ATOM 7009 O O . GLN C 1 107 ? 12.503 15.352 12.404 1.00 30.88 87 GLN C O 1
ATOM 7015 N N . THR C 1 108 ? 11.688 17.425 12.083 1.00 30.79 88 THR C N 1
ATOM 7016 C CA . THR C 1 108 ? 10.409 17.137 12.712 1.00 29.55 88 THR C CA 1
ATOM 7017 C C . THR C 1 108 ? 9.748 15.929 12.045 1.00 28.11 88 THR C C 1
ATOM 7018 O O . THR C 1 108 ? 9.235 15.045 12.733 1.00 27.21 88 THR C O 1
ATOM 7022 N N . LEU C 1 109 ? 9.794 15.884 10.713 1.00 27.91 89 LEU C N 1
ATOM 7023 C CA . LEU C 1 109 ? 9.235 14.761 9.951 1.00 26.89 89 LEU C CA 1
ATOM 7024 C C . LEU C 1 109 ? 9.956 13.443 10.232 1.00 27.11 89 LEU C C 1
ATOM 7025 O O . LEU C 1 109 ? 9.318 12.381 10.301 1.00 26.31 89 LEU C O 1
ATOM 7030 N N . ARG C 1 110 ? 11.281 13.521 10.383 1.00 28.11 90 ARG C N 1
ATOM 7031 C CA . ARG C 1 110 ? 12.101 12.362 10.732 1.00 28.74 90 ARG C CA 1
ATOM 7032 C C . ARG C 1 110 ? 11.766 11.846 12.133 1.00 28.45 90 ARG C C 1
ATOM 7033 O O . ARG C 1 110 ? 11.661 10.636 12.344 1.00 28.05 90 ARG C O 1
ATOM 7041 N N . ASN C 1 111 ? 11.596 12.768 13.080 1.00 28.63 91 ASN C N 1
ATOM 7042 C CA . ASN C 1 111 ? 11.247 12.420 14.454 1.00 28.52 91 ASN C CA 1
ATOM 7043 C C . ASN C 1 111 ? 9.850 11.798 14.554 1.00 27.24 91 ASN C C 1
ATOM 7044 O O . ASN C 1 111 ? 9.645 10.823 15.285 1.00 27.40 91 ASN C O 1
ATOM 7049 N N . LEU C 1 112 ? 8.897 12.343 13.804 1.00 26.29 92 LEU C N 1
ATOM 7050 C CA . LEU C 1 112 ? 7.544 11.784 13.766 1.00 24.99 92 LEU C CA 1
ATOM 7051 C C . LEU C 1 112 ? 7.547 10.364 13.222 1.00 24.58 92 LEU C C 1
ATOM 7052 O O . LEU C 1 112 ? 6.915 9.482 13.804 1.00 24.02 92 LEU C O 1
ATOM 7057 N N . ALA C 1 113 ? 8.261 10.150 12.114 1.00 24.69 93 ALA C N 1
ATOM 7058 C CA . ALA C 1 113 ? 8.369 8.821 11.507 1.00 24.71 93 ALA C CA 1
ATOM 7059 C C . ALA C 1 113 ? 9.008 7.822 12.468 1.00 25.48 93 ALA C C 1
ATOM 7060 O O . ALA C 1 113 ? 8.502 6.718 12.638 1.00 25.16 93 ALA C O 1
ATOM 7062 N N . GLN C 1 114 ? 10.102 8.221 13.108 1.00 26.68 94 GLN C N 1
ATOM 7063 C CA . GLN C 1 114 ? 10.742 7.385 14.122 1.00 28.01 94 GLN C CA 1
ATOM 7064 C C . GLN C 1 114 ? 9.756 6.996 15.218 1.00 27.65 94 GLN C C 1
ATOM 7065 O O . GLN C 1 114 ? 9.886 5.927 15.821 1.00 27.63 94 GLN C O 1
ATOM 7071 N N . CYS C 1 115 ? 8.781 7.874 15.474 1.00 27.09 95 CYS C N 1
ATOM 7072 C CA . CYS C 1 115 ? 7.769 7.634 16.499 1.00 26.87 95 CYS C CA 1
ATOM 7073 C C . CYS C 1 115 ? 6.511 6.956 15.942 1.00 26.07 95 CYS C C 1
ATOM 7074 O O . CYS C 1 115 ? 5.539 6.748 16.670 1.00 25.65 95 CYS C O 1
ATOM 7077 N N . GLY C 1 116 ? 6.541 6.619 14.655 1.00 25.93 96 GLY C N 1
ATOM 7078 C CA . GLY C 1 116 ? 5.484 5.833 14.019 1.00 25.29 96 GLY C CA 1
ATOM 7079 C C . GLY C 1 116 ? 4.236 6.617 13.646 1.00 24.93 96 GLY C C 1
ATOM 7080 O O . GLY C 1 116 ? 3.152 6.045 13.523 1.00 24.19 96 GLY C O 1
ATOM 7081 N N . ILE C 1 117 ? 4.386 7.930 13.483 1.00 25.40 97 ILE C N 1
ATOM 7082 C CA . ILE C 1 117 ? 3.283 8.788 13.070 1.00 24.99 97 ILE C CA 1
ATOM 7083 C C . ILE C 1 117 ? 3.574 9.255 11.656 1.00 24.95 97 ILE C C 1
ATOM 7084 O O . ILE C 1 117 ? 4.519 10.018 11.431 1.00 26.02 97 ILE C O 1
ATOM 7089 N N . ARG C 1 118 ? 2.769 8.789 10.705 1.00 23.77 98 ARG C N 1
ATOM 7090 C CA . ARG C 1 118 ? 3.194 8.790 9.305 1.00 24.34 98 ARG C CA 1
ATOM 7091 C C . ARG C 1 118 ? 2.318 9.575 8.306 1.00 23.33 98 ARG C C 1
ATOM 7092 O O . ARG C 1 118 ? 2.485 9.434 7.083 1.00 23.50 98 ARG C O 1
ATOM 7100 N N . THR C 1 119 ? 1.397 10.392 8.813 1.00 22.17 99 THR C N 1
ATOM 7101 C CA . THR C 1 119 ? 0.605 11.282 7.962 1.00 21.31 99 THR C CA 1
ATOM 7102 C C . THR C 1 119 ? 0.573 12.691 8.558 1.00 21.42 99 THR C C 1
ATOM 7103 O O . THR C 1 119 ? 0.231 12.868 9.733 1.00 21.72 99 THR C O 1
ATOM 7107 N N . VAL C 1 120 ? 0.934 13.686 7.753 1.00 21.26 100 VAL C N 1
ATOM 7108 C CA . VAL C 1 120 ? 1.031 15.058 8.228 1.00 21.43 100 VAL C CA 1
ATOM 7109 C C . VAL C 1 120 ? 0.169 16.006 7.400 1.00 21.47 100 VAL C C 1
ATOM 7110 O O . VAL C 1 120 ? 0.374 16.169 6.190 1.00 21.51 100 VAL C O 1
ATOM 7114 N N . CYS C 1 121 ? -0.806 16.616 8.068 1.00 20.93 101 CYS C N 1
ATOM 7115 C CA . CYS C 1 121 ? -1.645 17.637 7.464 1.00 20.94 101 CYS C CA 1
ATOM 7116 C C . CYS C 1 121 ? -0.913 18.959 7.627 1.00 21.92 101 CYS C C 1
ATOM 7117 O O . CYS C 1 121 ? -0.198 19.147 8.607 1.00 22.86 101 CYS C O 1
ATOM 7120 N N . TYR C 1 122 ? -1.073 19.857 6.660 1.00 22.05 102 TYR C N 1
ATOM 7121 C CA . TYR C 1 122 ? -0.464 21.186 6.701 1.00 22.74 102 TYR C CA 1
ATOM 7122 C C . TYR C 1 122 ? -1.173 22.053 5.672 1.00 22.99 102 TYR C C 1
ATOM 7123 O O . TYR C 1 122 ? -1.882 21.532 4.806 1.00 22.68 102 TYR C O 1
ATOM 7132 N N . ASN C 1 123 ? -0.971 23.366 5.755 1.00 23.57 103 ASN C N 1
ATOM 7133 C CA . ASN C 1 123 ? -1.525 24.298 4.777 1.00 24.01 103 ASN C CA 1
ATOM 7134 C C . ASN C 1 123 ? -0.464 25.309 4.307 1.00 25.49 103 ASN C C 1
ATOM 7135 O O . ASN C 1 123 ? 0.614 25.425 4.913 1.00 25.75 103 ASN C O 1
ATOM 7140 N N . PHE C 1 124 ? -0.770 26.039 3.237 1.00 25.97 104 PHE C N 1
ATOM 7141 C CA . PHE C 1 124 ? 0.118 27.107 2.782 1.00 27.62 104 PHE C CA 1
ATOM 7142 C C . PHE C 1 124 ? -0.651 28.425 2.656 1.00 28.40 104 PHE C C 1
ATOM 7143 O O . PHE C 1 124 ? -0.441 29.189 1.725 1.00 29.19 104 PHE C O 1
ATOM 7151 N N . MET C 1 125 ? -1.556 28.671 3.601 1.00 28.13 105 MET C N 1
ATOM 7152 C CA . MET C 1 125 ? -2.297 29.925 3.656 1.00 29.16 105 MET C CA 1
ATOM 7153 C C . MET C 1 125 ? -1.394 31.047 4.189 1.00 30.65 105 MET C C 1
ATOM 7154 O O . MET C 1 125 ? -0.810 30.907 5.271 1.00 30.42 105 MET C O 1
ATOM 7159 N N . PRO C 1 126 ? -1.267 32.156 3.428 1.00 32.01 106 PRO C N 1
ATOM 7160 C CA . PRO C 1 126 ? -0.460 33.287 3.881 1.00 33.68 106 PRO C CA 1
ATOM 7161 C C . PRO C 1 126 ? -1.160 34.075 4.981 1.00 34.01 106 PRO C C 1
ATOM 7162 O O . PRO C 1 126 ? -2.345 34.393 4.846 1.00 33.83 106 PRO C O 1
ATOM 7166 N N . VAL C 1 127 ? -0.417 34.369 6.049 1.00 34.62 107 VAL C N 1
ATOM 7167 C CA . VAL C 1 127 ? -0.825 35.280 7.127 1.00 35.59 107 VAL C CA 1
ATOM 7168 C C . VAL C 1 127 ? -1.972 34.748 7.978 1.00 34.61 107 VAL C C 1
ATOM 7169 O O . VAL C 1 127 ? -1.788 34.453 9.161 1.00 34.45 107 VAL C O 1
ATOM 7173 N N . LEU C 1 128 ? -3.154 34.640 7.372 1.00 34.33 108 LEU C N 1
ATOM 7174 C CA . LEU C 1 128 ? -4.330 34.132 8.064 1.00 33.29 108 LEU C CA 1
ATOM 7175 C C . LEU C 1 128 ? -4.552 32.679 7.740 1.00 32.04 108 LEU C C 1
ATOM 7176 O O . LEU C 1 128 ? -4.406 32.243 6.592 1.00 31.94 108 LEU C O 1
ATOM 7181 N N . ASP C 1 129 ? -4.930 31.930 8.764 1.00 31.16 109 ASP C N 1
ATOM 7182 C CA . ASP C 1 129 ? -5.326 30.561 8.570 1.00 29.96 109 ASP C CA 1
ATOM 7183 C C . ASP C 1 129 ? -6.805 30.569 8.167 1.00 29.35 109 ASP C C 1
ATOM 7184 O O . ASP C 1 129 ? -7.253 31.519 7.525 1.00 30.57 109 ASP C O 1
ATOM 7189 N N . TRP C 1 130 ? -7.568 29.540 8.522 1.00 27.89 110 TRP C N 1
ATOM 7190 C CA . TRP C 1 130 ? -8.992 29.519 8.164 1.00 27.29 110 TRP C CA 1
ATOM 7191 C C . TRP C 1 130 ? -9.746 30.713 8.768 1.00 27.63 110 TRP C C 1
ATOM 7192 O O . TRP C 1 130 ? -9.409 31.178 9.858 1.00 28.52 110 TRP C O 1
ATOM 7203 N N . THR C 1 131 ? -10.744 31.228 8.046 1.00 26.95 111 THR C N 1
ATOM 7204 C CA . THR C 1 131 ? -11.336 32.526 8.381 1.00 26.66 111 THR C CA 1
ATOM 7205 C C . THR C 1 131 ? -12.865 32.542 8.469 1.00 25.77 111 THR C C 1
ATOM 7206 O O . THR C 1 131 ? -13.557 32.035 7.580 1.00 25.36 111 THR C O 1
ATOM 7210 N N . ARG C 1 132 ? -13.373 33.127 9.553 1.00 25.33 112 ARG C N 1
ATOM 7211 C CA . ARG C 1 132 ? -14.809 33.310 9.786 1.00 24.77 112 ARG C CA 1
ATOM 7212 C C . ARG C 1 132 ? -15.038 34.681 10.411 1.00 25.81 112 ARG C C 1
ATOM 7213 O O . ARG C 1 132 ? -14.157 35.211 11.079 1.00 26.37 112 ARG C O 1
ATOM 7221 N N . THR C 1 133 ? -16.224 35.246 10.202 1.00 25.99 113 THR C N 1
ATOM 7222 C CA . THR C 1 133 ? -16.557 36.563 10.741 1.00 26.73 113 THR C CA 1
ATOM 7223 C C . THR C 1 133 ? -17.465 36.453 11.965 1.00 26.67 113 THR C C 1
ATOM 7224 O O . THR C 1 133 ? -17.549 37.381 12.764 1.00 26.67 113 THR C O 1
ATOM 7228 N N . ASP C 1 134 ? -18.141 35.315 12.104 1.00 25.54 114 ASP C N 1
ATOM 7229 C CA . ASP C 1 134 ? -19.065 35.104 13.209 1.00 25.84 114 ASP C CA 1
ATOM 7230 C C . ASP C 1 134 ? -18.861 33.700 13.770 1.00 24.76 114 ASP C C 1
ATOM 7231 O O . ASP C 1 134 ? -18.949 32.713 13.045 1.00 23.92 114 ASP C O 1
ATOM 7236 N N . LEU C 1 135 ? -18.591 33.628 15.070 1.00 25.02 115 LEU C N 1
ATOM 7237 C CA . LEU C 1 135 ? -18.277 32.360 15.734 1.00 24.34 115 LEU C CA 1
ATOM 7238 C C . LEU C 1 135 ? -19.437 31.845 16.584 1.00 24.32 115 LEU C C 1
ATOM 7239 O O . LEU C 1 135 ? -19.300 30.856 17.299 1.00 23.45 115 LEU C O 1
ATOM 7244 N N . GLU C 1 136 ? -20.580 32.518 16.481 1.00 25.66 116 GLU C N 1
ATOM 7245 C CA . GLU C 1 136 ? -21.722 32.265 17.351 1.00 26.66 116 GLU C CA 1
ATOM 7246 C C . GLU C 1 136 ? -23.039 32.546 16.637 1.00 26.67 116 GLU C C 1
ATOM 7247 O O . GLU C 1 136 ? -23.946 33.168 17.211 1.00 27.46 116 GLU C O 1
ATOM 7253 N N . TYR C 1 137 ? -23.139 32.109 15.386 1.00 26.10 117 TYR C N 1
ATOM 7254 C CA . TYR C 1 137 ? -24.341 32.328 14.590 1.00 26.12 117 TYR C CA 1
ATOM 7255 C C . TYR C 1 137 ? -25.412 31.325 15.014 1.00 24.98 117 TYR C C 1
ATOM 7256 O O . TYR C 1 137 ? -25.237 30.112 14.856 1.00 23.90 117 TYR C O 1
ATOM 7265 N N . VAL C 1 138 ? -26.499 31.842 15.580 1.00 25.00 118 VAL C N 1
ATOM 7266 C CA . VAL C 1 138 ? -27.578 31.022 16.111 1.00 24.15 118 VAL C CA 1
ATOM 7267 C C . VAL C 1 138 ? -28.442 30.507 14.964 1.00 23.91 118 VAL C C 1
ATOM 7268 O O . VAL C 1 138 ? -28.989 31.292 14.190 1.00 24.59 118 VAL C O 1
ATOM 7272 N N . LEU C 1 139 ? -28.544 29.184 14.860 1.00 22.83 119 LEU C N 1
ATOM 7273 C CA . LEU C 1 139 ? -29.376 28.541 13.851 1.00 22.76 119 LEU C CA 1
ATOM 7274 C C . LEU C 1 139 ? -30.812 28.419 14.364 1.00 23.27 119 LEU C C 1
ATOM 7275 O O . LEU C 1 139 ? -31.048 28.620 15.553 1.00 23.50 119 LEU C O 1
ATOM 7280 N N . PRO C 1 140 ? -31.778 28.099 13.478 1.00 23.75 120 PRO C N 1
ATOM 7281 C CA . PRO C 1 140 ? -33.167 28.062 13.943 1.00 24.61 120 PRO C CA 1
ATOM 7282 C C . PRO C 1 140 ? -33.411 27.112 15.120 1.00 24.15 120 PRO C C 1
ATOM 7283 O O . PRO C 1 140 ? -34.287 27.379 15.930 1.00 24.35 120 PRO C O 1
ATOM 7287 N N . ASP C 1 141 ? -32.636 26.031 15.222 1.00 23.55 121 ASP C N 1
ATOM 7288 C CA . ASP C 1 141 ? -32.818 25.083 16.320 1.00 23.62 121 ASP C CA 1
ATOM 7289 C C . ASP C 1 141 ? -32.188 25.551 17.638 1.00 23.48 121 ASP C C 1
ATOM 7290 O O . ASP C 1 141 ? -32.402 24.940 18.692 1.00 23.21 121 ASP C O 1
ATOM 7295 N N . GLY C 1 142 ? -31.437 26.655 17.567 1.00 23.22 122 GLY C N 1
ATOM 7296 C CA . GLY C 1 142 ? -30.767 27.210 18.738 1.00 22.68 122 GLY C CA 1
ATOM 7297 C C . GLY C 1 142 ? -29.313 26.790 18.891 1.00 21.55 122 GLY C C 1
ATOM 7298 O O . GLY C 1 142 ? -28.626 27.255 19.787 1.00 22.05 122 GLY C O 1
ATOM 7299 N N . SER C 1 143 ? -28.833 25.910 18.025 1.00 20.55 123 SER C N 1
ATOM 7300 C CA . SER C 1 143 ? -27.408 25.579 18.022 1.00 20.07 123 SER C CA 1
ATOM 7301 C C . SER C 1 143 ? -26.590 26.728 17.399 1.00 20.21 123 SER C C 1
ATOM 7302 O O . SER C 1 143 ? -27.124 27.545 16.639 1.00 20.83 123 SER C O 1
ATOM 7305 N N . LYS C 1 144 ? -25.308 26.814 17.737 1.00 19.53 124 LYS C N 1
ATOM 7306 C CA . LYS C 1 144 ? -24.477 27.871 17.175 1.00 19.91 124 LYS C CA 1
ATOM 7307 C C . LYS C 1 144 ? -23.512 27.333 16.145 1.00 19.13 124 LYS C C 1
ATOM 7308 O O . LYS C 1 144 ? -22.907 26.283 16.344 1.00 18.90 124 LYS C O 1
ATOM 7314 N N . ALA C 1 145 ? -23.396 28.066 15.045 1.00 19.25 125 ALA C N 1
ATOM 7315 C CA . ALA C 1 145 ? -22.557 27.712 13.915 1.00 18.78 125 ALA C CA 1
ATOM 7316 C C . ALA C 1 145 ? -21.524 28.803 13.653 1.00 19.54 125 ALA C C 1
ATOM 7317 O O . ALA C 1 145 ? -21.696 29.948 14.084 1.00 20.24 125 ALA C O 1
ATOM 7319 N N . LEU C 1 146 ? -20.456 28.453 12.942 1.00 19.03 126 LEU C N 1
ATOM 7320 C CA . LEU C 1 146 ? -19.524 29.467 12.444 1.00 19.83 126 LEU C CA 1
ATOM 7321 C C . LEU C 1 146 ? -20.017 29.970 11.087 1.00 20.41 126 LEU C C 1
ATOM 7322 O O . LEU C 1 146 ? -20.658 29.234 10.336 1.00 19.95 126 LEU C O 1
ATOM 7327 N N . ARG C 1 147 ? -19.733 31.231 10.783 1.00 21.47 127 ARG C N 1
ATOM 7328 C CA . ARG C 1 147 ? -20.251 31.849 9.572 1.00 22.38 127 ARG C CA 1
ATOM 7329 C C . ARG C 1 147 ? -19.220 32.798 8.973 1.00 23.41 127 ARG C C 1
ATOM 7330 O O . ARG C 1 147 ? -18.435 33.416 9.699 1.00 23.86 127 ARG C O 1
ATOM 7338 N N . PHE C 1 148 ? -19.217 32.878 7.645 1.00 23.66 128 PHE C N 1
ATOM 7339 C CA . PHE C 1 148 ? -18.486 33.905 6.930 1.00 25.04 128 PHE C CA 1
ATOM 7340 C C . PHE C 1 148 ? -19.512 34.775 6.218 1.00 26.07 128 PHE C C 1
ATOM 7341 O O . PHE C 1 148 ? -20.102 34.367 5.215 1.00 26.12 128 PHE C O 1
ATOM 7349 N N . ASP C 1 149 ? -19.743 35.959 6.775 1.00 27.36 129 ASP C N 1
ATOM 7350 C CA . ASP C 1 149 ? -20.646 36.946 6.200 1.00 28.66 129 ASP C CA 1
ATOM 7351 C C . ASP C 1 149 ? -19.837 37.882 5.317 1.00 30.00 129 ASP C C 1
ATOM 7352 O O . ASP C 1 149 ? -19.092 38.722 5.819 1.00 30.91 129 ASP C O 1
ATOM 7357 N N . GLN C 1 150 ? -19.989 37.726 4.002 1.00 30.54 130 GLN C N 1
ATOM 7358 C CA . GLN C 1 150 ? -19.269 38.535 3.009 1.00 31.79 130 GLN C CA 1
ATOM 7359 C C . GLN C 1 150 ? -19.383 40.044 3.257 1.00 33.51 130 GLN C C 1
ATOM 7360 O O . GLN C 1 150 ? -18.415 40.785 3.073 1.00 34.36 130 GLN C O 1
ATOM 7366 N N . ILE C 1 151 ? -20.564 40.485 3.676 1.00 33.85 131 ILE C N 1
ATOM 7367 C CA . ILE C 1 151 ? -20.821 41.902 3.941 1.00 35.63 131 ILE C CA 1
ATOM 7368 C C . ILE C 1 151 ? -20.057 42.377 5.183 1.00 36.27 131 ILE C C 1
ATOM 7369 O O . ILE C 1 151 ? -19.468 43.460 5.184 1.00 37.01 131 ILE C O 1
ATOM 7374 N N . GLU C 1 152 ? -20.052 41.537 6.218 1.00 35.72 132 GLU C N 1
ATOM 7375 C CA . GLU C 1 152 ? -19.297 41.796 7.446 1.00 36.37 132 GLU C CA 1
ATOM 7376 C C . GLU C 1 152 ? -17.799 41.866 7.148 1.00 36.22 132 GLU C C 1
ATOM 7377 O O . GLU C 1 152 ? -17.104 42.759 7.637 1.00 37.25 132 GLU C O 1
ATOM 7383 N N . PHE C 1 153 ? -17.315 40.931 6.330 1.00 34.96 133 PHE C N 1
ATOM 7384 C CA . PHE C 1 153 ? -15.911 40.908 5.950 1.00 35.08 133 PHE C CA 1
ATOM 7385 C C . PHE C 1 153 ? -15.542 42.120 5.074 1.00 36.88 133 PHE C C 1
ATOM 7386 O O . PHE C 1 153 ? -14.470 42.715 5.234 1.00 37.66 133 PHE C O 1
ATOM 7394 N N . ALA C 1 154 ? -16.438 42.478 4.156 1.00 37.49 134 ALA C N 1
ATOM 7395 C CA . ALA C 1 154 ? -16.279 43.673 3.333 1.00 39.15 134 ALA C CA 1
ATOM 7396 C C . ALA C 1 154 ? -16.161 44.909 4.213 1.00 40.49 134 ALA C C 1
ATOM 7397 O O . ALA C 1 154 ? -15.299 45.759 3.991 1.00 41.69 134 ALA C O 1
ATOM 7399 N N . ALA C 1 155 ? -17.022 44.989 5.227 1.00 40.46 135 ALA C N 1
ATOM 7400 C CA . ALA C 1 155 ? -17.018 46.117 6.158 1.00 41.64 135 ALA C CA 1
ATOM 7401 C C . ALA C 1 155 ? -15.716 46.184 6.954 1.00 41.88 135 ALA C C 1
ATOM 7402 O O . ALA C 1 155 ? -15.173 47.269 7.153 1.00 43.27 135 ALA C O 1
ATOM 7404 N N . PHE C 1 156 ? -15.215 45.027 7.396 1.00 40.75 136 PHE C N 1
ATOM 7405 C CA . PHE C 1 156 ? -13.915 44.973 8.063 1.00 41.12 136 PHE C CA 1
ATOM 7406 C C . PHE C 1 156 ? -12.796 45.472 7.150 1.00 42.79 136 PHE C C 1
ATOM 7407 O O . PHE C 1 156 ? -11.988 46.300 7.564 1.00 44.20 136 PHE C O 1
ATOM 7415 N N . GLU C 1 157 ? -12.751 44.959 5.920 1.00 42.91 137 GLU C N 1
ATOM 7416 C CA . GLU C 1 157 ? -11.692 45.307 4.977 1.00 44.59 137 GLU C CA 1
ATOM 7417 C C . GLU C 1 157 ? -11.631 46.794 4.626 1.00 46.83 137 GLU C C 1
ATOM 7418 O O . GLU C 1 157 ? -10.552 47.384 4.614 1.00 47.87 137 GLU C O 1
ATOM 7424 N N . MET C 1 158 ? -12.786 47.387 4.341 1.00 47.84 138 MET C N 1
ATOM 7425 C CA . MET C 1 158 ? -12.840 48.753 3.818 1.00 50.38 138 MET C CA 1
ATOM 7426 C C . MET C 1 158 ? -13.058 49.826 4.879 1.00 51.77 138 MET C C 1
ATOM 7427 O O . MET C 1 158 ? -12.714 50.987 4.659 1.00 53.70 138 MET C O 1
ATOM 7432 N N . HIS C 1 159 ? -13.620 49.449 6.027 1.00 51.23 139 HIS C N 1
ATOM 7433 C CA . HIS C 1 159 ? -13.966 50.445 7.054 1.00 52.72 139 HIS C CA 1
ATOM 7434 C C . HIS C 1 159 ? -13.239 50.288 8.392 1.00 52.68 139 HIS C C 1
ATOM 7435 O O . HIS C 1 159 ? -13.251 51.204 9.210 1.00 53.93 139 HIS C O 1
ATOM 7442 N N . ILE C 1 160 ? -12.617 49.132 8.618 1.00 51.69 140 ILE C N 1
ATOM 7443 C CA . ILE C 1 160 ? -11.812 48.927 9.825 1.00 51.83 140 ILE C CA 1
ATOM 7444 C C . ILE C 1 160 ? -10.333 48.859 9.471 1.00 52.60 140 ILE C C 1
ATOM 7445 O O . ILE C 1 160 ? -9.548 49.723 9.874 1.00 54.07 140 ILE C O 1
ATOM 7450 N N . LEU C 1 161 ? -9.964 47.829 8.717 1.00 51.83 141 LEU C N 1
ATOM 7451 C CA . LEU C 1 161 ? -8.592 47.659 8.261 1.00 52.81 141 LEU C CA 1
ATOM 7452 C C . LEU C 1 161 ? -8.215 48.787 7.304 1.00 55.08 141 LEU C C 1
ATOM 7453 O O . LEU C 1 161 ? -7.104 49.316 7.375 1.00 56.34 141 LEU C O 1
ATOM 7458 N N . LYS C 1 162 ? -9.160 49.147 6.434 1.00 55.99 142 LYS C N 1
ATOM 7459 C CA . LYS C 1 162 ? -8.997 50.215 5.441 1.00 58.68 142 LYS C CA 1
ATOM 7460 C C . LYS C 1 162 ? -7.825 49.932 4.510 1.00 59.10 142 LYS C C 1
ATOM 7461 O O . LYS C 1 162 ? -6.968 50.790 4.298 1.00 61.14 142 LYS C O 1
ATOM 7467 N N . ARG C 1 163 ? -7.795 48.720 3.964 1.00 57.75 143 ARG C N 1
ATOM 7468 C CA . ARG C 1 163 ? -6.734 48.303 3.058 1.00 58.06 143 ARG C CA 1
ATOM 7469 C C . ARG C 1 163 ? -6.923 48.985 1.706 1.00 59.60 143 ARG C C 1
ATOM 7470 O O . ARG C 1 163 ? -7.989 48.865 1.097 1.00 59.21 143 ARG C O 1
ATOM 7478 N N . PRO C 1 164 ? -5.892 49.718 1.240 1.00 61.42 144 PRO C N 1
ATOM 7479 C CA . PRO C 1 164 ? -5.982 50.414 -0.045 1.00 62.98 144 PRO C CA 1
ATOM 7480 C C . PRO C 1 164 ? -6.270 49.464 -1.208 1.00 61.98 144 PRO C C 1
ATOM 7481 O O . PRO C 1 164 ? -5.587 48.448 -1.373 1.00 60.94 144 PRO C O 1
ATOM 7485 N N . GLY C 1 165 ? -7.298 49.793 -1.985 1.00 62.47 145 GLY C N 1
ATOM 7486 C CA . GLY C 1 165 ? -7.665 49.019 -3.167 1.00 61.71 145 GLY C CA 1
ATOM 7487 C C . GLY C 1 165 ? -8.496 47.781 -2.888 1.00 59.54 145 GLY C C 1
ATOM 7488 O O . GLY C 1 165 ? -8.642 46.927 -3.767 1.00 58.88 145 GLY C O 1
ATOM 7489 N N . ALA C 1 166 ? -9.042 47.680 -1.675 1.00 58.54 146 ALA C N 1
ATOM 7490 C CA . ALA C 1 166 ? -9.855 46.519 -1.281 1.00 56.44 146 ALA C CA 1
ATOM 7491 C C . ALA C 1 166 ? -11.209 46.509 -1.991 1.00 56.30 146 ALA C C 1
ATOM 7492 O O . ALA C 1 166 ? -11.813 45.444 -2.165 1.00 54.57 146 ALA C O 1
ATOM 7494 N N . GLU C 1 167 ? -11.653 47.696 -2.414 1.00 57.81 147 GLU C N 1
ATOM 7495 C CA . GLU C 1 167 ? -12.929 47.890 -3.109 1.00 58.14 147 GLU C CA 1
ATOM 7496 C C . GLU C 1 167 ? -13.076 47.011 -4.353 1.00 57.55 147 GLU C C 1
ATOM 7497 O O . GLU C 1 167 ? -14.182 46.574 -4.678 1.00 57.10 147 GLU C O 1
ATOM 7499 N N . ALA C 1 168 ? -11.960 46.737 -5.026 1.00 57.53 148 ALA C N 1
ATOM 7500 C CA . ALA C 1 168 ? -11.951 45.910 -6.236 1.00 57.03 148 ALA C CA 1
ATOM 7501 C C . ALA C 1 168 ? -12.396 44.456 -6.022 1.00 54.76 148 ALA C C 1
ATOM 7502 O O . ALA C 1 168 ? -12.717 43.752 -6.984 1.00 54.58 148 ALA C O 1
ATOM 7504 N N . ASP C 1 169 ? -12.413 44.004 -4.771 1.00 53.09 149 ASP C N 1
ATOM 7505 C CA . ASP C 1 169 ? -12.802 42.627 -4.463 1.00 50.65 149 ASP C CA 1
ATOM 7506 C C . ASP C 1 169 ? -14.309 42.464 -4.294 1.00 49.75 149 ASP C C 1
ATOM 7507 O O . ASP C 1 169 ? -14.791 41.374 -3.995 1.00 48.21 149 ASP C O 1
ATOM 7512 N N . TYR C 1 170 ? -15.053 43.547 -4.489 1.00 50.65 150 TYR C N 1
ATOM 7513 C CA . TYR C 1 170 ? -16.485 43.530 -4.223 1.00 50.04 150 TYR C CA 1
ATOM 7514 C C . TYR C 1 170 ? -17.284 44.180 -5.334 1.00 51.58 150 TYR C C 1
ATOM 7515 O O . TYR C 1 170 ? -16.747 44.963 -6.118 1.00 52.93 150 TYR C O 1
ATOM 7524 N N . THR C 1 171 ? -18.565 43.831 -5.399 1.00 51.36 151 THR C N 1
ATOM 7525 C CA . THR C 1 171 ? -19.505 44.474 -6.304 1.00 53.01 151 THR C CA 1
ATOM 7526 C C . THR C 1 171 ? -19.950 45.782 -5.679 1.00 54.69 151 THR C C 1
ATOM 7527 O O . THR C 1 171 ? -19.884 45.932 -4.452 1.00 54.02 151 THR C O 1
ATOM 7531 N N . GLU C 1 172 ? -20.401 46.716 -6.523 1.00 56.82 152 GLU C N 1
ATOM 7532 C CA . GLU C 1 172 ? -20.983 47.985 -6.069 1.00 58.67 152 GLU C CA 1
ATOM 7533 C C . GLU C 1 172 ? -22.090 47.745 -5.039 1.00 57.67 152 GLU C C 1
ATOM 7534 O O . GLU C 1 172 ? -22.229 48.504 -4.074 1.00 58.18 152 GLU C O 1
ATOM 7540 N N . GLU C 1 173 ? -22.874 46.688 -5.249 1.00 56.31 153 GLU C N 1
ATOM 7541 C CA . GLU C 1 173 ? -23.957 46.351 -4.333 1.00 55.38 153 GLU C CA 1
ATOM 7542 C C . GLU C 1 173 ? -23.406 45.938 -2.967 1.00 53.19 153 GLU C C 1
ATOM 7543 O O . GLU C 1 173 ? -23.940 46.348 -1.935 1.00 53.38 153 GLU C O 1
ATOM 7549 N N . GLU C 1 174 ? -22.333 45.145 -2.972 1.00 51.08 154 GLU C N 1
ATOM 7550 C CA . GLU C 1 174 ? -21.684 44.701 -1.735 1.00 48.83 154 GLU C CA 1
ATOM 7551 C C . GLU C 1 174 ? -21.063 45.861 -0.956 1.00 49.32 154 GLU C C 1
ATOM 7552 O O . GLU C 1 174 ? -21.206 45.935 0.267 1.00 48.51 154 GLU C O 1
ATOM 7558 N N . ILE C 1 175 ? -20.389 46.763 -1.670 1.00 50.12 155 ILE C N 1
ATOM 7559 C CA . ILE C 1 175 ? -19.796 47.964 -1.069 1.00 50.98 155 ILE C CA 1
ATOM 7560 C C . ILE C 1 175 ? -20.844 48.840 -0.353 1.00 51.41 155 ILE C C 1
ATOM 7561 O O . ILE C 1 175 ? -20.633 49.260 0.794 1.00 51.45 155 ILE C O 1
ATOM 7566 N N . ALA C 1 176 ? -21.971 49.095 -1.015 1.00 51.54 156 ALA C N 1
ATOM 7567 C CA . ALA C 1 176 ? -23.075 49.837 -0.393 1.00 51.98 156 ALA C CA 1
ATOM 7568 C C . ALA C 1 176 ? -23.605 49.132 0.865 1.00 50.24 156 ALA C C 1
ATOM 7569 O O . ALA C 1 176 ? -23.850 49.776 1.889 1.00 50.62 156 ALA C O 1
ATOM 7571 N N . GLN C 1 177 ? -23.762 47.811 0.784 1.00 48.25 157 GLN C N 1
ATOM 7572 C CA . GLN C 1 177 ? -24.225 47.013 1.919 1.00 46.61 157 GLN C CA 1
ATOM 7573 C C . GLN C 1 177 ? -23.227 47.061 3.079 1.00 45.60 157 GLN C C 1
ATOM 7574 O O . GLN C 1 177 ? -23.624 47.141 4.250 1.00 44.86 157 GLN C O 1
ATOM 7580 N N . ALA C 1 178 ? -21.940 47.026 2.735 1.00 45.09 158 ALA C N 1
ATOM 7581 C CA . ALA C 1 178 ? -20.858 47.057 3.710 1.00 44.68 158 ALA C CA 1
ATOM 7582 C C . ALA C 1 178 ? -20.868 48.343 4.524 1.00 46.11 158 ALA C C 1
ATOM 7583 O O . ALA C 1 178 ? -20.739 48.304 5.746 1.00 45.68 158 ALA C O 1
ATOM 7585 N N . ALA C 1 179 ? -21.033 49.476 3.843 1.00 48.25 159 ALA C N 1
ATOM 7586 C CA . ALA C 1 179 ? -21.134 50.780 4.506 1.00 50.07 159 ALA C CA 1
ATOM 7587 C C . ALA C 1 179 ? -22.348 50.841 5.426 1.00 50.10 159 ALA C C 1
ATOM 7588 O O . ALA C 1 179 ? -22.261 51.329 6.552 1.00 50.42 159 ALA C O 1
ATOM 7590 N N . GLU C 1 180 ? -23.473 50.334 4.932 1.00 50.01 160 GLU C N 1
ATOM 7591 C CA . GLU C 1 180 ? -24.739 50.344 5.654 1.00 50.43 160 GLU C CA 1
ATOM 7592 C C . GLU C 1 180 ? -24.663 49.479 6.919 1.00 48.50 160 GLU C C 1
ATOM 7593 O O . GLU C 1 180 ? -25.220 49.840 7.959 1.00 48.60 160 GLU C O 1
ATOM 7599 N N . ARG C 1 181 ? -23.959 48.352 6.818 1.00 46.77 161 ARG C N 1
ATOM 7600 C CA . ARG C 1 181 ? -23.745 47.440 7.948 1.00 45.16 161 ARG C CA 1
ATOM 7601 C C . ARG C 1 181 ? -22.796 48.045 8.984 1.00 45.51 161 ARG C C 1
ATOM 7602 O O . ARG C 1 181 ? -23.039 47.937 10.184 1.00 45.04 161 ARG C O 1
ATOM 7610 N N . PHE C 1 182 ? -21.724 48.678 8.509 1.00 46.44 162 PHE C N 1
ATOM 7611 C CA . PHE C 1 182 ? -20.740 49.329 9.374 1.00 47.27 162 PHE C CA 1
ATOM 7612 C C . PHE C 1 182 ? -21.372 50.469 10.185 1.00 48.82 162 PHE C C 1
ATOM 7613 O O . PHE C 1 182 ? -21.053 50.663 11.362 1.00 49.10 162 PHE C O 1
ATOM 7621 N N . ALA C 1 183 ? -22.279 51.203 9.546 1.00 50.07 163 ALA C N 1
ATOM 7622 C CA . ALA C 1 183 ? -22.972 52.325 10.173 1.00 51.78 163 ALA C CA 1
ATOM 7623 C C . ALA C 1 183 ? -23.919 51.875 11.282 1.00 51.21 163 ALA C C 1
ATOM 7624 O O . ALA C 1 183 ? -24.381 52.697 12.079 1.00 52.43 163 ALA C O 1
ATOM 7626 N N . THR C 1 184 ? -24.210 50.575 11.323 1.00 49.55 164 THR C N 1
ATOM 7627 C CA . THR C 1 184 ? -25.101 50.014 12.340 1.00 48.94 164 THR C CA 1
ATOM 7628 C C . THR C 1 184 ? -24.351 49.131 13.344 1.00 47.51 164 THR C C 1
ATOM 7629 O O . THR C 1 184 ? -24.973 48.414 14.129 1.00 46.60 164 THR C O 1
ATOM 7633 N N . MET C 1 185 ? -23.018 49.206 13.319 1.00 47.51 165 MET C N 1
ATOM 7634 C CA . MET C 1 185 ? -22.165 48.480 14.266 1.00 46.42 165 MET C CA 1
ATOM 7635 C C . MET C 1 185 ? -21.773 49.365 15.446 1.00 47.30 165 MET C C 1
ATOM 7636 O O . MET C 1 185 ? -21.479 50.551 15.277 1.00 49.20 165 MET C O 1
ATOM 7641 N N . SER C 1 186 ? -21.764 48.775 16.639 1.00 46.37 166 SER C N 1
ATOM 7642 C CA . SER C 1 186 ? -21.261 49.444 17.839 1.00 47.09 166 SER C CA 1
ATOM 7643 C C . SER C 1 186 ? -19.750 49.256 17.915 1.00 46.86 166 SER C C 1
ATOM 7644 O O . SER C 1 186 ? -19.177 48.526 17.103 1.00 46.15 166 SER C O 1
ATOM 7647 N N . ASP C 1 187 ? -19.106 49.916 18.876 1.00 47.97 167 ASP C N 1
ATOM 7648 C CA . ASP C 1 187 ? -17.680 49.700 19.144 1.00 48.12 167 ASP C CA 1
ATOM 7649 C C . ASP C 1 187 ? -17.433 48.223 19.420 1.00 45.96 167 ASP C C 1
ATOM 7650 O O . ASP C 1 187 ? -16.445 47.652 18.942 1.00 45.59 167 ASP C O 1
ATOM 7655 N N . GLU C 1 188 ? -18.349 47.614 20.179 1.00 44.59 168 GLU C N 1
ATOM 7656 C CA . GLU C 1 188 ? -18.272 46.198 20.542 1.00 42.66 168 GLU C CA 1
ATOM 7657 C C . GLU C 1 188 ? -18.265 45.275 19.314 1.00 41.10 168 GLU C C 1
ATOM 7658 O O . GLU C 1 188 ? -17.366 44.436 19.167 1.00 40.20 168 GLU C O 1
ATOM 7660 N N . ASP C 1 189 ? -19.261 45.444 18.442 1.00 40.84 169 ASP C N 1
ATOM 7661 C CA . ASP C 1 189 ? -19.387 44.641 17.220 1.00 39.69 169 ASP C CA 1
ATOM 7662 C C . ASP C 1 189 ? -18.140 44.721 16.340 1.00 39.59 169 ASP C C 1
ATOM 7663 O O . ASP C 1 189 ? -17.697 43.712 15.794 1.00 38.75 169 ASP C O 1
ATOM 7668 N N . LYS C 1 190 ? -17.572 45.918 16.220 1.00 40.95 170 LYS C N 1
ATOM 7669 C CA . LYS C 1 190 ? -16.383 46.137 15.396 1.00 41.03 170 LYS C CA 1
ATOM 7670 C C . LYS C 1 190 ? -15.153 45.436 15.963 1.00 40.31 170 LYS C C 1
ATOM 7671 O O . LYS C 1 190 ? -14.348 44.878 15.217 1.00 39.81 170 LYS C O 1
ATOM 7677 N N . ALA C 1 191 ? -15.017 45.466 17.287 1.00 40.52 171 ALA C N 1
ATOM 7678 C CA . ALA C 1 191 ? -13.862 44.868 17.958 1.00 40.15 171 ALA C CA 1
ATOM 7679 C C . ALA C 1 191 ? -13.936 43.348 17.947 1.00 38.34 171 ALA C C 1
ATOM 7680 O O . ALA C 1 191 ? -12.906 42.674 17.895 1.00 38.26 171 ALA C O 1
ATOM 7682 N N . ARG C 1 192 ? -15.158 42.823 17.987 1.00 37.40 172 ARG C N 1
ATOM 7683 C CA . ARG C 1 192 ? -15.402 41.388 17.951 1.00 36.11 172 ARG C CA 1
ATOM 7684 C C . ARG C 1 192 ? -15.116 40.879 16.543 1.00 35.25 172 ARG C C 1
ATOM 7685 O O . ARG C 1 192 ? -14.432 39.858 16.359 1.00 34.11 172 ARG C O 1
ATOM 7693 N N . LEU C 1 193 ? -15.632 41.610 15.554 1.00 35.55 173 LEU C N 1
ATOM 7694 C CA . LEU C 1 193 ? -15.396 41.295 14.153 1.00 34.88 173 LEU C CA 1
ATOM 7695 C C . LEU C 1 193 ? -13.905 41.227 13.870 1.00 35.27 173 LEU C C 1
ATOM 7696 O O . LEU C 1 193 ? -13.428 40.286 13.223 1.00 34.40 173 LEU C O 1
ATOM 7701 N N . THR C 1 194 ? -13.176 42.218 14.374 1.00 36.58 174 THR C N 1
ATOM 7702 C CA . THR C 1 194 ? -11.731 42.283 14.178 1.00 37.20 174 THR C CA 1
ATOM 7703 C C . THR C 1 194 ? -11.028 41.057 14.753 1.00 36.23 174 THR C C 1
ATOM 7704 O O . THR C 1 194 ? -10.288 40.378 14.050 1.00 35.98 174 THR C O 1
ATOM 7708 N N . ARG C 1 195 ? -11.272 40.786 16.031 1.00 36.56 175 ARG C N 1
ATOM 7709 C CA . ARG C 1 195 ? -10.721 39.616 16.734 1.00 36.16 175 ARG C CA 1
ATOM 7710 C C . ARG C 1 195 ? -11.064 38.286 16.041 1.00 33.89 175 ARG C C 1
ATOM 7711 O O . ARG C 1 195 ? -10.220 37.397 15.928 1.00 33.13 175 ARG C O 1
ATOM 7719 N N . ASN C 1 196 ? -12.305 38.154 15.583 1.00 33.10 176 ASN C N 1
ATOM 7720 C CA . ASN C 1 196 ? -12.713 36.950 14.863 1.00 31.68 176 ASN C CA 1
ATOM 7721 C C . ASN C 1 196 ? -11.847 36.727 13.626 1.00 31.95 176 ASN C C 1
ATOM 7722 O O . ASN C 1 196 ? -11.458 35.602 13.326 1.00 31.14 176 ASN C O 1
ATOM 7727 N N . ILE C 1 197 ? -11.492 37.812 12.950 1.00 33.63 177 ILE C N 1
ATOM 7728 C CA . ILE C 1 197 ? -10.735 37.705 11.711 1.00 34.05 177 ILE C CA 1
ATOM 7729 C C . ILE C 1 197 ? -9.232 37.465 11.912 1.00 34.91 177 ILE C C 1
ATOM 7730 O O . ILE C 1 197 ? -8.638 36.652 11.207 1.00 34.43 177 ILE C O 1
ATOM 7735 N N . ILE C 1 198 ? -8.614 38.151 12.869 1.00 36.68 178 ILE C N 1
ATOM 7736 C CA . ILE C 1 198 ? -7.140 38.180 12.905 1.00 38.10 178 ILE C CA 1
ATOM 7737 C C . ILE C 1 198 ? -6.457 37.447 14.066 1.00 38.38 178 ILE C C 1
ATOM 7738 O O . ILE C 1 198 ? -5.295 37.048 13.944 1.00 38.80 178 ILE C O 1
ATOM 7743 N N . ALA C 1 199 ? -7.164 37.275 15.181 1.00 38.47 179 ALA C N 1
ATOM 7744 C CA . ALA C 1 199 ? -6.544 36.732 16.395 1.00 38.84 179 ALA C CA 1
ATOM 7745 C C . ALA C 1 199 ? -6.235 35.228 16.279 1.00 37.68 179 ALA C C 1
ATOM 7746 O O . ALA C 1 199 ? -5.465 34.668 17.075 1.00 37.73 179 ALA C O 1
ATOM 7748 N N . GLY C 1 200 ? -6.821 34.590 15.269 1.00 37.12 180 GLY C N 1
ATOM 7749 C CA . GLY C 1 200 ? -6.552 33.185 14.973 1.00 35.90 180 GLY C CA 1
ATOM 7750 C C . GLY C 1 200 ? -7.551 32.259 15.641 1.00 35.19 180 GLY C C 1
ATOM 7751 O O . GLY C 1 200 ? -7.821 32.375 16.846 1.00 35.28 180 GLY C O 1
ATOM 7752 N N . LEU C 1 201 ? -8.090 31.335 14.851 1.00 34.17 181 LEU C N 1
ATOM 7753 C CA . LEU C 1 201 ? -9.069 30.359 15.327 1.00 33.34 181 LEU C CA 1
ATOM 7754 C C . LEU C 1 201 ? -8.348 29.082 15.802 1.00 33.12 181 LEU C C 1
ATOM 7755 O O . LEU C 1 201 ? -7.137 28.948 15.583 1.00 33.56 181 LEU C O 1
ATOM 7760 N N . PRO C 1 202 ? -9.069 28.154 16.473 1.00 32.53 182 PRO C N 1
ATOM 7761 C CA . PRO C 1 202 ? -8.413 26.938 16.971 1.00 32.32 182 PRO C CA 1
ATOM 7762 C C . PRO C 1 202 ? -7.654 26.183 15.884 1.00 32.49 182 PRO C C 1
ATOM 7763 O O . PRO C 1 202 ? -8.162 26.017 14.768 1.00 32.07 182 PRO C O 1
ATOM 7767 N N . GLY C 1 203 ? -6.438 25.749 16.208 1.00 33.49 183 GLY C N 1
ATOM 7768 C CA . GLY C 1 203 ? -5.585 25.057 15.248 1.00 34.06 183 GLY C CA 1
ATOM 7769 C C . GLY C 1 203 ? -4.645 25.992 14.503 1.00 36.00 183 GLY C C 1
ATOM 7770 O O . GLY C 1 203 ? -3.564 25.570 14.061 1.00 36.02 183 GLY C O 1
ATOM 7771 N N . ALA C 1 204 ? -5.062 27.252 14.348 1.00 37.35 184 ALA C N 1
ATOM 7772 C CA . ALA C 1 204 ? -4.233 28.270 13.711 1.00 39.56 184 ALA C CA 1
ATOM 7773 C C . ALA C 1 204 ? -3.002 28.545 14.566 1.00 41.44 184 ALA C C 1
ATOM 7774 O O . ALA C 1 204 ? -3.091 28.672 15.797 1.00 41.76 184 ALA C O 1
ATOM 7776 N N . GLU C 1 205 ? -1.851 28.613 13.905 1.00 43.35 185 GLU C N 1
ATOM 7777 C CA . GLU C 1 205 ? -0.588 28.815 14.598 1.00 45.36 185 GLU C CA 1
ATOM 7778 C C . GLU C 1 205 ? -0.062 30.212 14.318 1.00 47.12 185 GLU C C 1
ATOM 7779 O O . GLU C 1 205 ? 1.151 30.431 14.201 1.00 48.42 185 GLU C O 1
ATOM 7785 N N . GLU C 1 206 ? -0.992 31.159 14.226 1.00 47.67 186 GLU C N 1
ATOM 7786 C CA . GLU C 1 206 ? -0.655 32.553 13.979 1.00 49.03 186 GLU C CA 1
ATOM 7787 C C . GLU C 1 206 ? -1.748 33.442 14.567 1.00 49.12 186 GLU C C 1
ATOM 7788 O O . GLU C 1 206 ? -2.940 33.131 14.450 1.00 47.89 186 GLU C O 1
ATOM 7794 N N . GLY C 1 207 ? -1.320 34.528 15.215 1.00 50.29 187 GLY C N 1
ATOM 7795 C CA . GLY C 1 207 ? -2.214 35.526 15.805 1.00 50.37 187 GLY C CA 1
ATOM 7796 C C . GLY C 1 207 ? -1.600 36.921 15.755 1.00 51.92 187 GLY C C 1
ATOM 7797 O O . GLY C 1 207 ? -0.379 37.074 15.878 1.00 52.78 187 GLY C O 1
ATOM 7798 N N . TYR C 1 208 ? -2.445 37.938 15.574 1.00 52.06 188 TYR C N 1
ATOM 7799 C CA . TYR C 1 208 ? -1.988 39.326 15.404 1.00 53.46 188 TYR C CA 1
ATOM 7800 C C . TYR C 1 208 ? -2.889 40.336 16.109 1.00 54.02 188 TYR C C 1
ATOM 7801 O O . TYR C 1 208 ? -4.083 40.104 16.275 1.00 52.99 188 TYR C O 1
ATOM 7810 N N . THR C 1 209 ? -2.310 41.463 16.508 1.00 55.94 189 THR C N 1
ATOM 7811 C CA . THR C 1 209 ? -3.092 42.674 16.800 1.00 57.09 189 THR C CA 1
ATOM 7812 C C . THR C 1 209 ? -3.247 43.428 15.474 1.00 57.67 189 THR C C 1
ATOM 7813 O O . THR C 1 209 ? -2.502 43.145 14.531 1.00 57.66 189 THR C O 1
ATOM 7817 N N . LEU C 1 210 ? -4.204 44.355 15.381 1.00 58.31 190 LEU C N 1
ATOM 7818 C CA . LEU C 1 210 ? -4.486 45.020 14.095 1.00 59.10 190 LEU C CA 1
ATOM 7819 C C . LEU C 1 210 ? -3.262 45.705 13.493 1.00 61.03 190 LEU C C 1
ATOM 7820 O O . LEU C 1 210 ? -3.096 45.727 12.269 1.00 61.18 190 LEU C O 1
ATOM 7825 N N . ASP C 1 211 ? -2.410 46.258 14.349 1.00 62.72 191 ASP C N 1
ATOM 7826 C CA . ASP C 1 211 ? -1.178 46.881 13.877 1.00 64.81 191 ASP C CA 1
ATOM 7827 C C . ASP C 1 211 ? -0.131 45.864 13.442 1.00 63.94 191 ASP C C 1
ATOM 7828 O O . ASP C 1 211 ? 0.520 46.061 12.414 1.00 64.41 191 ASP C O 1
ATOM 7833 N N . GLN C 1 212 ? 0.021 44.787 14.216 1.00 62.64 192 GLN C N 1
ATOM 7834 C CA . GLN C 1 212 ? 0.865 43.659 13.814 1.00 61.96 192 GLN C CA 1
ATOM 7835 C C . GLN C 1 212 ? 0.413 43.129 12.456 1.00 60.80 192 GLN C C 1
ATOM 7836 O O . GLN C 1 212 ? 1.221 42.947 11.543 1.00 61.05 192 GLN C O 1
ATOM 7842 N N . PHE C 1 213 ? -0.894 42.901 12.348 1.00 59.70 193 PHE C N 1
ATOM 7843 C CA . PHE C 1 213 ? -1.530 42.370 11.151 1.00 58.57 193 PHE C CA 1
ATOM 7844 C C . PHE C 1 213 ? -1.263 43.236 9.926 1.00 60.09 193 PHE C C 1
ATOM 7845 O O . PHE C 1 213 ? -0.916 42.717 8.859 1.00 59.50 193 PHE C O 1
ATOM 7853 N N . ARG C 1 214 ? -1.422 44.549 10.091 1.00 62.00 194 ARG C N 1
ATOM 7854 C CA . ARG C 1 214 ? -1.279 45.495 8.987 1.00 63.94 194 ARG C CA 1
ATOM 7855 C C . ARG C 1 214 ? 0.159 45.532 8.467 1.00 65.34 194 ARG C C 1
ATOM 7856 O O . ARG C 1 214 ? 0.386 45.606 7.254 1.00 65.64 194 ARG C O 1
ATOM 7864 N N . LYS C 1 215 ? 1.118 45.458 9.390 1.00 66.41 195 LYS C N 1
ATOM 7865 C CA . LYS C 1 215 ? 2.545 45.445 9.053 1.00 67.97 195 LYS C CA 1
ATOM 7866 C C . LYS C 1 215 ? 2.991 44.114 8.442 1.00 66.88 195 LYS C C 1
ATOM 7867 O O . LYS C 1 215 ? 3.971 44.061 7.701 1.00 67.80 195 LYS C O 1
ATOM 7869 N N . HIS C 1 216 ? 2.269 43.045 8.753 1.00 65.25 196 HIS C N 1
ATOM 7870 C CA . HIS C 1 216 ? 2.584 41.735 8.206 1.00 64.18 196 HIS C CA 1
ATOM 7871 C C . HIS C 1 216 ? 2.081 41.592 6.773 1.00 63.58 196 HIS C C 1
ATOM 7872 O O . HIS C 1 216 ? 2.696 40.897 5.963 1.00 63.31 196 HIS C O 1
ATOM 7879 N N . LEU C 1 217 ? 0.965 42.251 6.468 1.00 63.48 197 LEU C N 1
ATOM 7880 C CA . LEU C 1 217 ? 0.373 42.209 5.130 1.00 62.99 197 LEU C CA 1
ATOM 7881 C C . LEU C 1 217 ? 1.286 42.792 4.058 1.00 64.31 197 LEU C C 1
ATOM 7882 O O . LEU C 1 217 ? 1.263 42.341 2.910 1.00 63.90 197 LEU C O 1
ATOM 7887 N N . GLU C 1 218 ? 2.080 43.795 4.429 1.00 65.77 198 GLU C N 1
ATOM 7888 C CA . GLU C 1 218 ? 2.976 44.439 3.469 1.00 67.24 198 GLU C CA 1
ATOM 7889 C C . GLU C 1 218 ? 4.245 43.619 3.175 1.00 66.42 198 GLU C C 1
ATOM 7890 O O . GLU C 1 218 ? 5.110 44.056 2.418 1.00 67.88 198 GLU C O 1
ATOM 7896 N N . LEU C 1 219 ? 4.351 42.433 3.768 1.00 63.95 199 LEU C N 1
ATOM 7897 C CA . LEU C 1 219 ? 5.413 41.496 3.400 1.00 62.73 199 LEU C CA 1
ATOM 7898 C C . LEU C 1 219 ? 5.062 40.812 2.084 1.00 61.08 199 LEU C C 1
ATOM 7899 O O . LEU C 1 219 ? 5.942 40.347 1.362 1.00 61.16 199 LEU C O 1
ATOM 7904 N N . TYR C 1 220 ? 3.768 40.788 1.776 1.00 59.35 200 TYR C N 1
ATOM 7905 C CA . TYR C 1 220 ? 3.238 40.163 0.569 1.00 57.74 200 TYR C CA 1
ATOM 7906 C C . TYR C 1 220 ? 2.965 41.154 -0.566 1.00 59.15 200 TYR C C 1
ATOM 7907 O O . TYR C 1 220 ? 2.399 40.782 -1.596 1.00 58.69 200 TYR C O 1
ATOM 7916 N N . LYS C 1 221 ? 3.379 42.405 -0.373 1.00 60.93 201 LYS C N 1
ATOM 7917 C CA . LYS C 1 221 ? 3.229 43.462 -1.380 1.00 62.52 201 LYS C CA 1
ATOM 7918 C C . LYS C 1 221 ? 3.818 43.083 -2.745 1.00 62.70 201 LYS C C 1
ATOM 7919 O O . LYS C 1 221 ? 3.305 43.500 -3.786 1.00 63.35 201 LYS C O 1
ATOM 7925 N N . ASP C 1 222 ? 4.893 42.299 -2.729 1.00 61.99 202 ASP C N 1
ATOM 7926 C CA . ASP C 1 222 ? 5.572 41.888 -3.953 1.00 62.11 202 ASP C CA 1
ATOM 7927 C C . ASP C 1 222 ? 5.400 40.387 -4.200 1.00 59.68 202 ASP C C 1
ATOM 7928 O O . ASP C 1 222 ? 6.142 39.771 -4.977 1.00 59.62 202 ASP C O 1
ATOM 7933 N N . ILE C 1 223 ? 4.402 39.810 -3.538 1.00 57.45 203 ILE C N 1
ATOM 7934 C CA . ILE C 1 223 ? 4.136 38.379 -3.624 1.00 55.03 203 ILE C CA 1
ATOM 7935 C C . ILE C 1 223 ? 2.753 38.120 -4.230 1.00 53.63 203 ILE C C 1
ATOM 7936 O O . ILE C 1 223 ? 1.742 38.141 -3.524 1.00 52.77 203 ILE C O 1
ATOM 7941 N N . ASP C 1 224 ? 2.723 37.900 -5.545 1.00 53.38 204 ASP C N 1
ATOM 7942 C CA . ASP C 1 224 ? 1.496 37.513 -6.248 1.00 52.15 204 ASP C CA 1
ATOM 7943 C C . ASP C 1 224 ? 1.304 35.992 -6.201 1.00 49.80 204 ASP C C 1
ATOM 7944 O O . ASP C 1 224 ? 2.068 35.289 -5.532 1.00 49.14 204 ASP C O 1
ATOM 7949 N N . LYS C 1 225 ? 0.289 35.489 -6.904 1.00 48.45 205 LYS C N 1
ATOM 7950 C CA . LYS C 1 225 ? 0.006 34.052 -6.932 1.00 46.18 205 LYS C CA 1
ATOM 7951 C C . LYS C 1 225 ? 1.214 33.250 -7.417 1.00 45.66 205 LYS C C 1
ATOM 7952 O O . LYS C 1 225 ? 1.611 32.261 -6.784 1.00 44.43 205 LYS C O 1
ATOM 7958 N N . ALA C 1 226 ? 1.793 33.692 -8.534 1.00 46.11 206 ALA C N 1
ATOM 7959 C CA . ALA C 1 226 ? 2.941 33.023 -9.162 1.00 45.67 206 ALA C CA 1
ATOM 7960 C C . ALA C 1 226 ? 4.157 32.906 -8.230 1.00 45.17 206 ALA C C 1
ATOM 7961 O O . ALA C 1 226 ? 4.822 31.868 -8.200 1.00 44.38 206 ALA C O 1
ATOM 7963 N N . LYS C 1 227 ? 4.426 33.968 -7.472 1.00 45.41 207 LYS C N 1
ATOM 7964 C CA . LYS C 1 227 ? 5.566 34.020 -6.559 1.00 45.36 207 LYS C CA 1
ATOM 7965 C C . LYS C 1 227 ? 5.333 33.158 -5.318 1.00 43.13 207 LYS C C 1
ATOM 7966 O O . LYS C 1 227 ? 6.256 32.513 -4.821 1.00 42.61 207 LYS C O 1
ATOM 7972 N N . LEU C 1 228 ? 4.102 33.158 -4.813 1.00 41.65 208 LEU C N 1
ATOM 7973 C CA . LEU C 1 228 ? 3.761 32.301 -3.682 1.00 39.76 208 LEU C CA 1
ATOM 7974 C C . LEU C 1 228 ? 3.936 30.841 -4.089 1.00 38.44 208 LEU C C 1
ATOM 7975 O O . LEU C 1 228 ? 4.408 30.021 -3.298 1.00 37.76 208 LEU C O 1
ATOM 7980 N N . ARG C 1 229 ? 3.580 30.533 -5.334 1.00 38.05 209 ARG C N 1
ATOM 7981 C CA . ARG C 1 229 ? 3.817 29.204 -5.886 1.00 37.31 209 ARG C CA 1
ATOM 7982 C C . ARG C 1 229 ? 5.306 28.833 -5.878 1.00 37.94 209 ARG C C 1
ATOM 7983 O O . ARG C 1 229 ? 5.672 27.764 -5.377 1.00 36.78 209 ARG C O 1
ATOM 7991 N N . GLU C 1 230 ? 6.151 29.730 -6.400 1.00 39.37 210 GLU C N 1
ATOM 7992 C CA . GLU C 1 230 ? 7.606 29.558 -6.368 1.00 40.50 210 GLU C CA 1
ATOM 7993 C C . GLU C 1 230 ? 8.123 29.298 -4.948 1.00 39.72 210 GLU C C 1
ATOM 7994 O O . GLU C 1 230 ? 9.009 28.465 -4.749 1.00 39.70 210 GLU C O 1
ATOM 8000 N N . ASN C 1 231 ? 7.567 30.010 -3.971 1.00 39.16 211 ASN C N 1
ATOM 8001 C CA . ASN C 1 231 ? 7.939 29.820 -2.573 1.00 38.59 211 ASN C CA 1
ATOM 8002 C C . ASN C 1 231 ? 7.473 28.468 -2.027 1.00 36.80 211 ASN C C 1
ATOM 8003 O O . ASN C 1 231 ? 8.195 27.817 -1.269 1.00 36.42 211 ASN C O 1
ATOM 8008 N N . PHE C 1 232 ? 6.274 28.051 -2.429 1.00 35.39 212 PHE C N 1
ATOM 8009 C CA . PHE C 1 232 ? 5.746 26.739 -2.065 1.00 34.02 212 PHE C CA 1
ATOM 8010 C C . PHE C 1 232 ? 6.561 25.625 -2.724 1.00 33.77 212 PHE C C 1
ATOM 8011 O O . PHE C 1 232 ? 6.909 24.636 -2.077 1.00 33.21 212 PHE C O 1
ATOM 8019 N N . ALA C 1 233 ? 6.889 25.812 -3.999 1.00 34.66 213 ALA C N 1
ATOM 8020 C CA . ALA C 1 233 ? 7.742 24.879 -4.741 1.00 34.82 213 ALA C CA 1
ATOM 8021 C C . ALA C 1 233 ? 9.068 24.599 -4.018 1.00 35.28 213 ALA C C 1
ATOM 8022 O O . ALA C 1 233 ? 9.477 23.448 -3.907 1.00 34.58 213 ALA C O 1
ATOM 8024 N N . VAL C 1 234 ? 9.721 25.649 -3.518 1.00 36.58 214 VAL C N 1
ATOM 8025 C CA . VAL C 1 234 ? 10.975 25.493 -2.771 1.00 37.25 214 VAL C CA 1
ATOM 8026 C C . VAL C 1 234 ? 10.761 24.614 -1.537 1.00 36.21 214 VAL C C 1
ATOM 8027 O O . VAL C 1 234 ? 11.564 23.722 -1.252 1.00 36.20 214 VAL C O 1
ATOM 8031 N N . PHE C 1 235 ? 9.664 24.860 -0.824 1.00 35.43 215 PHE C N 1
ATOM 8032 C CA . PHE C 1 235 ? 9.324 24.077 0.358 1.00 34.32 215 PHE C CA 1
ATOM 8033 C C . PHE C 1 235 ? 9.068 22.618 -0.014 1.00 32.94 215 PHE C C 1
ATOM 8034 O O . PHE C 1 235 ? 9.616 21.713 0.613 1.00 32.55 215 PHE C O 1
ATOM 8042 N N . LEU C 1 236 ? 8.252 22.393 -1.039 1.00 32.37 216 LEU C N 1
ATOM 8043 C CA . LEU C 1 236 ? 7.910 21.026 -1.441 1.00 31.45 216 LEU C CA 1
ATOM 8044 C C . LEU C 1 236 ? 9.157 20.233 -1.866 1.00 32.15 216 LEU C C 1
ATOM 8045 O O . LEU C 1 236 ? 9.325 19.078 -1.475 1.00 31.27 216 LEU C O 1
ATOM 8050 N N . LYS C 1 237 ? 10.052 20.875 -2.616 1.00 33.54 217 LYS C N 1
ATOM 8051 C CA . LYS C 1 237 ? 11.262 20.203 -3.109 1.00 34.49 217 LYS C CA 1
ATOM 8052 C C . LYS C 1 237 ? 12.252 19.803 -2.008 1.00 34.63 217 LYS C C 1
ATOM 8053 O O . LYS C 1 237 ? 12.998 18.840 -2.165 1.00 34.81 217 LYS C O 1
ATOM 8059 N N . ALA C 1 238 ? 12.236 20.519 -0.889 1.00 34.66 218 ALA C N 1
ATOM 8060 C CA . ALA C 1 238 ? 13.084 20.171 0.251 1.00 34.81 218 ALA C CA 1
ATOM 8061 C C . ALA C 1 238 ? 12.440 19.148 1.199 1.00 33.49 218 ALA C C 1
ATOM 8062 O O . ALA C 1 238 ? 13.124 18.290 1.764 1.00 33.37 218 ALA C O 1
ATOM 8064 N N . ILE C 1 239 ? 11.124 19.242 1.361 1.00 32.28 219 ILE C N 1
ATOM 8065 C CA . ILE C 1 239 ? 10.395 18.452 2.352 1.00 30.80 219 ILE C CA 1
ATOM 8066 C C . ILE C 1 239 ? 9.931 17.092 1.839 1.00 29.69 219 ILE C C 1
ATOM 8067 O O . ILE C 1 239 ? 10.063 16.087 2.542 1.00 29.23 219 ILE C O 1
ATOM 8072 N N . ILE C 1 240 ? 9.408 17.050 0.616 1.00 29.35 220 ILE C N 1
ATOM 8073 C CA . ILE C 1 240 ? 8.825 15.810 0.073 1.00 28.29 220 ILE C CA 1
ATOM 8074 C C . ILE C 1 240 ? 9.806 14.617 -0.010 1.00 28.50 220 ILE C C 1
ATOM 8075 O O . ILE C 1 240 ? 9.443 13.513 0.399 1.00 27.65 220 ILE C O 1
ATOM 8080 N N . PRO C 1 241 ? 11.049 14.835 -0.510 1.00 29.66 221 PRO C N 1
ATOM 8081 C CA . PRO C 1 241 ? 12.022 13.735 -0.525 1.00 29.97 221 PRO C CA 1
ATOM 8082 C C . PRO C 1 241 ? 12.298 13.142 0.863 1.00 29.94 221 PRO C C 1
ATOM 8083 O O . PRO C 1 241 ? 12.492 11.931 0.972 1.00 29.58 221 PRO C O 1
ATOM 8087 N N . VAL C 1 242 ? 12.325 13.986 1.900 1.00 30.36 222 VAL C N 1
ATOM 8088 C CA . VAL C 1 242 ? 12.548 13.524 3.280 1.00 30.45 222 VAL C CA 1
ATOM 8089 C C . VAL C 1 242 ? 11.359 12.694 3.781 1.00 29.35 222 VAL C C 1
ATOM 8090 O O . VAL C 1 242 ? 11.546 11.592 4.299 1.00 29.09 222 VAL C O 1
ATOM 8094 N N . ALA C 1 243 ? 10.148 13.221 3.598 1.00 28.76 223 ALA C N 1
ATOM 8095 C CA . ALA C 1 243 ? 8.917 12.508 3.922 1.00 27.90 223 ALA C CA 1
ATOM 8096 C C . ALA C 1 243 ? 8.890 11.141 3.245 1.00 27.82 223 ALA C C 1
ATOM 8097 O O . ALA C 1 243 ? 8.572 10.126 3.876 1.00 27.16 223 ALA C O 1
ATOM 8099 N N . GLU C 1 244 ? 9.235 11.125 1.959 1.00 28.57 224 GLU C N 1
ATOM 8100 C CA . GLU C 1 244 ? 9.292 9.892 1.193 1.00 28.80 224 GLU C CA 1
ATOM 8101 C C . GLU C 1 244 ? 10.306 8.919 1.792 1.00 29.00 224 GLU C C 1
ATOM 8102 O O . GLU C 1 244 ? 9.997 7.745 2.000 1.00 28.48 224 GLU C O 1
ATOM 8108 N N . GLU C 1 245 ? 11.500 9.431 2.075 1.00 29.77 225 GLU C N 1
ATOM 8109 C CA . GLU C 1 245 ? 12.588 8.676 2.689 1.00 30.39 225 GLU C CA 1
ATOM 8110 C C . GLU C 1 245 ? 12.171 7.989 3.995 1.00 29.60 225 GLU C C 1
ATOM 8111 O O . GLU C 1 245 ? 12.532 6.829 4.235 1.00 29.39 225 GLU C O 1
ATOM 8117 N N . VAL C 1 246 ? 11.417 8.703 4.835 1.00 28.68 226 VAL C N 1
ATOM 8118 C CA . VAL C 1 246 ? 11.052 8.187 6.154 1.00 28.05 226 VAL C CA 1
ATOM 8119 C C . VAL C 1 246 ? 9.665 7.541 6.204 1.00 26.89 226 VAL C C 1
ATOM 8120 O O . VAL C 1 246 ? 9.240 7.071 7.266 1.00 27.08 226 VAL C O 1
ATOM 8124 N N . GLY C 1 247 ? 8.971 7.507 5.067 1.00 25.81 227 GLY C N 1
ATOM 8125 C CA . GLY C 1 247 ? 7.644 6.878 4.985 1.00 24.43 227 GLY C CA 1
ATOM 8126 C C . GLY C 1 247 ? 6.508 7.711 5.563 1.00 23.68 227 GLY C C 1
ATOM 8127 O O . GLY C 1 247 ? 5.515 7.171 6.055 1.00 22.84 227 GLY C O 1
ATOM 8128 N N . VAL C 1 248 ? 6.667 9.029 5.517 1.00 23.72 228 VAL C N 1
ATOM 8129 C CA . VAL C 1 248 ? 5.619 9.960 5.914 1.00 23.00 228 VAL C CA 1
ATOM 8130 C C . VAL C 1 248 ? 4.898 10.432 4.656 1.00 22.71 228 VAL C C 1
ATOM 8131 O O . VAL C 1 248 ? 5.538 10.697 3.626 1.00 23.38 228 VAL C O 1
ATOM 8135 N N . ARG C 1 249 ? 3.572 10.509 4.729 1.00 21.50 229 ARG C N 1
ATOM 8136 C CA . ARG C 1 249 ? 2.781 11.068 3.625 1.0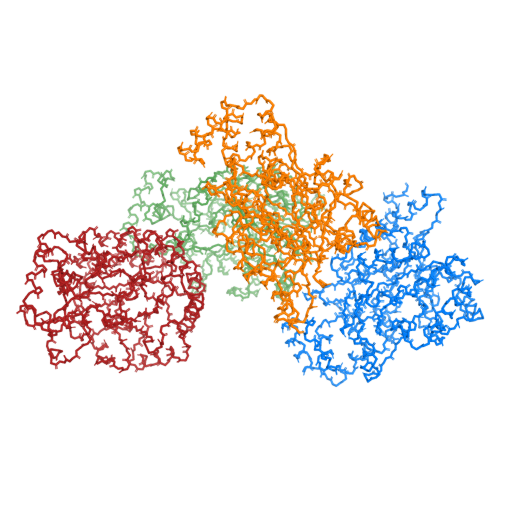0 21.25 229 ARG C CA 1
ATOM 8137 C C . ARG C 1 249 ? 2.227 12.437 3.985 1.00 20.91 229 ARG C C 1
ATOM 8138 O O . ARG C 1 249 ? 1.602 12.613 5.035 1.00 20.34 229 ARG C O 1
ATOM 8146 N N . MET C 1 250 ? 2.470 13.408 3.114 1.00 21.01 230 MET C N 1
ATOM 8147 C CA . MET C 1 250 ? 2.026 14.778 3.356 1.00 20.76 230 MET C CA 1
ATOM 8148 C C . MET C 1 250 ? 0.630 14.969 2.777 1.00 20.11 230 MET C C 1
ATOM 8149 O O . MET C 1 250 ? 0.330 14.454 1.699 1.00 20.01 230 MET C O 1
ATOM 8154 N N . ALA C 1 251 ? -0.211 15.705 3.505 1.00 19.48 231 ALA C N 1
ATOM 8155 C CA . ALA C 1 251 ? -1.628 15.862 3.176 1.00 18.63 231 ALA C CA 1
ATOM 8156 C C . ALA C 1 251 ? -2.025 17.330 3.272 1.00 18.81 231 ALA C C 1
ATOM 8157 O O . ALA C 1 251 ? -2.481 17.797 4.317 1.00 18.35 231 ALA C O 1
ATOM 8159 N N . VAL C 1 252 ? -1.843 18.054 2.171 1.00 19.04 232 VAL C N 1
ATOM 8160 C CA . VAL C 1 252 ? -2.069 19.492 2.156 1.00 19.69 232 VAL C CA 1
ATOM 8161 C C . VAL C 1 252 ? -3.547 19.848 2.319 1.00 19.16 232 VAL C C 1
ATOM 8162 O O . VAL C 1 252 ? -4.403 19.334 1.608 1.00 18.77 232 VAL C O 1
ATOM 8166 N N . HIS C 1 253 ? -3.824 20.719 3.281 1.00 19.52 233 HIS C N 1
ATOM 8167 C CA . HIS C 1 253 ? -5.175 21.191 3.536 1.00 19.24 233 HIS C CA 1
ATOM 8168 C C . HIS C 1 253 ? -5.428 22.436 2.692 1.00 20.02 233 HIS C C 1
ATOM 8169 O O . HIS C 1 253 ? -4.553 23.297 2.583 1.00 20.61 233 HIS C O 1
ATOM 8176 N N . PRO C 1 254 ? -6.623 22.529 2.079 1.00 20.13 234 PRO C N 1
ATOM 8177 C CA . PRO C 1 254 ? -6.952 23.682 1.223 1.00 20.88 234 PRO C CA 1
ATOM 8178 C C . PRO C 1 254 ? -7.095 25.002 1.971 1.00 21.76 234 PRO C C 1
ATOM 8179 O O . PRO C 1 254 ? -7.179 25.026 3.206 1.00 21.38 234 PRO C O 1
ATOM 8183 N N . ASP C 1 255 ? -7.119 26.090 1.207 1.00 22.80 235 ASP C N 1
ATOM 8184 C CA . ASP C 1 255 ? -7.432 27.406 1.735 1.00 23.80 235 ASP C CA 1
ATOM 8185 C C . ASP C 1 255 ? -8.896 27.443 2.205 1.00 23.58 235 ASP C C 1
ATOM 8186 O O . ASP C 1 255 ? -9.754 26.778 1.617 1.00 22.79 235 ASP C O 1
ATOM 8191 N N . ASP C 1 256 ? -9.170 28.197 3.272 1.00 23.98 236 ASP C N 1
ATOM 8192 C CA . ASP C 1 256 ? -10.522 28.296 3.828 1.00 23.79 236 ASP C CA 1
ATOM 8193 C C . ASP C 1 256 ? -10.798 29.730 4.293 1.00 24.72 236 ASP C C 1
ATOM 8194 O O . ASP C 1 256 ? -10.280 30.159 5.321 1.00 25.33 236 ASP C O 1
ATOM 8199 N N . PRO C 1 257 ? -11.614 30.484 3.536 1.00 25.37 237 PRO C N 1
ATOM 8200 C CA . PRO C 1 257 ? -12.289 30.091 2.297 1.00 25.41 237 PRO C CA 1
ATOM 8201 C C . PRO C 1 257 ? -11.304 29.929 1.125 1.00 25.97 237 PRO C C 1
ATOM 8202 O O . PRO C 1 257 ? -10.242 30.542 1.138 1.00 26.67 237 PRO C O 1
ATOM 8206 N N . PRO C 1 258 ? -11.665 29.123 0.112 1.00 25.97 238 PRO C N 1
ATOM 8207 C CA . PRO C 1 258 ? -10.779 28.856 -1.026 1.00 26.78 238 PRO C CA 1
ATOM 8208 C C . PRO C 1 258 ? -10.827 29.954 -2.100 1.00 28.64 238 PRO C C 1
ATOM 8209 O O . PRO C 1 258 ? -11.140 29.673 -3.256 1.00 29.29 238 PRO C O 1
ATOM 8213 N N . ARG C 1 259 ? -10.520 31.189 -1.710 1.00 30.15 239 ARG C N 1
ATOM 8214 C CA . ARG C 1 259 ? -10.430 32.315 -2.646 1.00 32.13 239 ARG C CA 1
ATOM 8215 C C . ARG C 1 259 ? -9.443 33.356 -2.118 1.00 33.50 239 ARG C C 1
ATOM 8216 O O . ARG C 1 259 ? -9.163 33.379 -0.916 1.00 32.93 239 ARG C O 1
ATOM 8224 N N . PRO C 1 260 ? -8.900 34.209 -3.014 1.00 35.34 240 PRO C N 1
ATOM 8225 C CA . PRO C 1 260 ? -7.965 35.228 -2.550 1.00 36.81 240 PRO C CA 1
ATOM 8226 C C . PRO C 1 260 ? -8.682 36.249 -1.681 1.00 37.83 240 PRO C C 1
ATOM 8227 O O . PRO C 1 260 ? -9.693 36.816 -2.104 1.00 38.76 240 PRO C O 1
ATOM 8231 N N . ILE C 1 261 ? -8.179 36.455 -0.469 1.00 37.96 241 ILE C N 1
ATOM 8232 C CA . ILE C 1 261 ? -8.709 37.492 0.409 1.00 38.99 241 ILE C CA 1
ATOM 8233 C C . ILE C 1 261 ? -7.588 38.417 0.878 1.00 40.37 241 ILE C C 1
ATOM 8234 O O . ILE C 1 261 ? -6.425 38.009 0.938 1.00 40.12 241 ILE C O 1
ATOM 8239 N N . LEU C 1 262 ? -7.950 39.666 1.173 1.00 41.73 242 LEU C N 1
ATOM 8240 C CA . LEU C 1 262 ? -7.032 40.658 1.751 1.00 43.50 242 LEU C CA 1
ATOM 8241 C C . LEU C 1 262 ? -5.822 41.042 0.883 1.00 44.88 242 LEU C C 1
ATOM 8242 O O . LEU C 1 262 ? -4.767 41.403 1.409 1.00 45.81 242 LEU C O 1
ATOM 8247 N N . GLY C 1 263 ? -5.980 40.992 -0.436 1.00 45.38 243 GLY C N 1
ATOM 8248 C CA . GLY C 1 263 ? -4.871 41.268 -1.352 1.00 47.00 243 GLY C CA 1
ATOM 8249 C C . GLY C 1 263 ? -3.800 40.184 -1.345 1.00 46.30 243 GLY C C 1
ATOM 8250 O O . GLY C 1 263 ? -2.705 40.386 -1.855 1.00 47.41 243 GLY C O 1
ATOM 8251 N N . LEU C 1 264 ? -4.119 39.036 -0.759 1.00 44.82 244 LEU C N 1
ATOM 8252 C CA . LEU C 1 264 ? -3.183 37.923 -0.659 1.00 44.03 244 LEU C CA 1
ATOM 8253 C C . LEU C 1 264 ? -3.591 36.797 -1.605 1.00 42.84 244 LEU C C 1
ATOM 8254 O O . LEU C 1 264 ? -4.782 36.609 -1.871 1.00 42.37 244 LEU C O 1
ATOM 8259 N N . PRO C 1 265 ? -2.604 36.042 -2.118 1.00 42.31 245 PRO C N 1
ATOM 8260 C CA . PRO C 1 265 ? -2.935 34.865 -2.909 1.00 40.94 245 PRO C CA 1
ATOM 8261 C C . PRO C 1 265 ? -3.341 33.687 -2.019 1.00 38.87 245 PRO C C 1
ATOM 8262 O O . PRO C 1 265 ? -2.914 33.590 -0.864 1.00 38.78 245 PRO C O 1
ATOM 8266 N N . ARG C 1 266 ? -4.182 32.816 -2.553 1.00 37.13 246 ARG C N 1
ATOM 8267 C CA . ARG C 1 266 ? -4.470 31.548 -1.912 1.00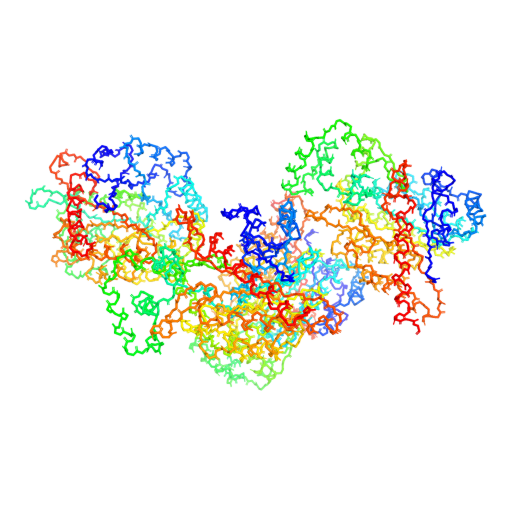 34.88 246 ARG C CA 1
ATOM 8268 C C . ARG C 1 266 ? -4.378 30.486 -3.004 1.00 33.92 246 ARG C C 1
ATOM 8269 O O . ARG C 1 266 ? -5.155 30.492 -3.967 1.00 33.84 246 ARG C O 1
ATOM 8277 N N . ILE C 1 267 ? -3.390 29.606 -2.864 1.00 32.81 247 ILE C N 1
ATOM 8278 C CA . ILE C 1 267 ? -2.961 28.738 -3.965 1.00 32.23 247 ILE C CA 1
ATOM 8279 C C . ILE C 1 267 ? -3.230 27.242 -3.770 1.00 30.53 247 ILE C C 1
ATOM 8280 O O . ILE C 1 267 ? -2.643 26.400 -4.457 1.00 30.39 247 ILE C O 1
ATOM 8285 N N . VAL C 1 268 ? -4.105 26.917 -2.827 1.00 29.38 248 VAL C N 1
ATOM 8286 C CA . VAL C 1 268 ? -4.591 25.551 -2.657 1.00 27.96 248 VAL C CA 1
ATOM 8287 C C . VAL C 1 268 ? -6.113 25.647 -2.569 1.00 27.50 248 VAL C C 1
ATOM 8288 O O . VAL C 1 268 ? -6.693 25.359 -1.528 1.00 26.43 248 VAL C O 1
ATOM 8292 N N . SER C 1 269 ? -6.745 26.081 -3.665 1.00 28.12 249 SER C N 1
ATOM 8293 C CA . SER C 1 269 ? -8.174 26.434 -3.669 1.00 28.01 249 SER C CA 1
ATOM 8294 C C . SER C 1 269 ? -9.002 25.673 -4.693 1.00 27.67 249 SER C C 1
ATOM 8295 O O . SER C 1 269 ? -10.220 25.532 -4.525 1.00 27.11 249 SER C O 1
ATOM 8298 N N . THR C 1 270 ? -8.348 25.221 -5.761 1.00 27.93 250 THR C N 1
ATOM 8299 C CA . THR C 1 270 ? -9.036 24.634 -6.912 1.00 28.08 250 THR C CA 1
ATOM 8300 C C . THR C 1 270 ? -8.358 23.359 -7.404 1.00 27.66 250 THR C C 1
ATOM 8301 O O . THR C 1 270 ? -7.245 23.030 -6.987 1.00 27.30 250 THR C O 1
ATOM 8305 N N . ILE C 1 271 ? -9.029 22.647 -8.308 1.00 27.72 251 ILE C N 1
ATOM 8306 C CA . ILE C 1 271 ? -8.469 21.412 -8.857 1.00 27.31 251 ILE C CA 1
ATOM 8307 C C . ILE C 1 271 ? -7.172 21.696 -9.630 1.00 28.25 251 ILE C C 1
ATOM 8308 O O . ILE C 1 271 ? -6.266 20.865 -9.644 1.00 28.02 251 ILE C O 1
ATOM 8313 N N . GLU C 1 272 ? -7.081 22.883 -10.231 1.00 29.39 252 GLU C N 1
ATOM 8314 C CA . GLU C 1 272 ? -5.873 23.312 -10.940 1.00 30.86 252 GLU C CA 1
ATOM 8315 C C . GLU C 1 272 ? -4.676 23.486 -9.999 1.00 30.48 252 GLU C C 1
ATOM 8316 O O . GLU C 1 272 ? -3.524 23.243 -10.388 1.00 30.68 252 GLU C O 1
ATOM 8322 N N . ASP C 1 273 ? -4.953 23.896 -8.762 1.00 29.68 253 ASP C N 1
ATOM 8323 C CA . ASP C 1 273 ? -3.914 24.019 -7.741 1.00 29.45 253 ASP C CA 1
ATOM 8324 C C . ASP C 1 273 ? -3.400 22.637 -7.339 1.00 28.46 253 ASP C C 1
ATOM 8325 O O . ASP C 1 273 ? -2.195 22.448 -7.119 1.00 28.79 253 ASP C O 1
ATOM 8330 N N . MET C 1 274 ? -4.316 21.676 -7.259 1.00 27.18 254 MET C N 1
ATOM 8331 C CA . MET C 1 274 ? -3.953 20.299 -6.958 1.00 26.40 254 MET C CA 1
ATOM 8332 C C . MET C 1 274 ? -3.043 19.764 -8.061 1.00 27.08 254 MET C C 1
ATOM 8333 O O . MET C 1 274 ? -2.003 19.162 -7.777 1.00 27.01 254 MET C O 1
ATOM 8338 N N . GLN C 1 275 ? -3.423 20.014 -9.318 1.00 27.80 255 GLN C N 1
ATOM 8339 C CA . GLN C 1 275 ? -2.640 19.559 -10.472 1.00 28.32 255 GLN C CA 1
ATOM 8340 C C . GLN C 1 275 ? -1.264 20.223 -10.483 1.00 29.25 255 GLN C C 1
ATOM 8341 O O . GLN C 1 275 ? -0.263 19.566 -10.796 1.00 29.25 255 GLN C O 1
ATOM 8347 N N . TRP C 1 276 ? -1.217 21.510 -10.112 1.00 29.69 256 TRP C N 1
ATOM 8348 C CA . TRP C 1 276 ? 0.055 22.227 -10.001 1.00 30.58 256 TRP C CA 1
ATOM 8349 C C . TRP C 1 276 ? 0.998 21.560 -9.000 1.00 30.17 256 TRP C C 1
ATOM 8350 O O . TRP C 1 276 ? 2.197 21.436 -9.255 1.00 30.67 256 TRP C O 1
ATOM 8361 N N . MET C 1 277 ? 0.455 21.139 -7.863 1.00 29.37 257 MET C N 1
ATOM 8362 C CA . MET C 1 277 ? 1.266 20.498 -6.829 1.00 29.33 257 MET C CA 1
ATOM 8363 C C . MET C 1 277 ? 1.905 19.194 -7.308 1.00 29.12 257 MET C C 1
ATOM 8364 O O . MET C 1 277 ? 3.095 18.959 -7.091 1.00 29.31 257 MET C O 1
ATOM 8369 N N . VAL C 1 278 ? 1.100 18.364 -7.962 1.00 28.78 258 VAL C N 1
ATOM 8370 C CA . VAL C 1 278 ? 1.561 17.102 -8.522 1.00 28.87 258 VAL C CA 1
ATOM 8371 C C . VAL C 1 278 ? 2.623 17.346 -9.603 1.00 30.28 258 VAL C C 1
ATOM 8372 O O . VAL C 1 278 ? 3.641 16.661 -9.615 1.00 30.47 258 VAL C O 1
ATOM 8376 N N . ASP C 1 279 ? 2.391 18.339 -10.469 1.00 31.41 259 ASP C N 1
ATOM 8377 C CA . ASP C 1 279 ? 3.354 18.742 -11.508 1.00 33.28 259 ASP C CA 1
ATOM 8378 C C . ASP C 1 279 ? 4.698 19.199 -10.947 1.00 34.10 259 ASP C C 1
ATOM 8379 O O . ASP C 1 279 ? 5.734 19.020 -11.592 1.00 35.15 259 ASP C O 1
ATOM 8384 N N . THR C 1 280 ? 4.676 19.803 -9.762 1.00 33.86 260 THR C N 1
ATOM 8385 C CA . THR C 1 280 ? 5.878 20.377 -9.159 1.00 34.55 260 THR C CA 1
ATOM 8386 C C . THR C 1 280 ? 6.737 19.303 -8.504 1.00 34.00 260 THR C C 1
ATOM 8387 O O . THR C 1 280 ? 7.955 19.289 -8.674 1.00 34.68 260 THR C O 1
ATOM 8391 N N . VAL C 1 281 ? 6.092 18.417 -7.746 1.00 32.91 261 VAL C N 1
ATOM 8392 C CA . VAL C 1 281 ? 6.762 17.283 -7.125 1.00 32.37 261 VAL C CA 1
ATOM 8393 C C . VAL C 1 281 ? 5.902 16.036 -7.330 1.00 31.69 261 VAL C C 1
ATOM 8394 O O . VAL C 1 281 ? 4.809 15.906 -6.759 1.00 30.47 261 VAL C O 1
ATOM 8398 N N . ASN C 1 282 ? 6.418 15.123 -8.150 1.00 31.89 262 ASN C N 1
ATOM 8399 C CA . ASN C 1 282 ? 5.704 13.917 -8.563 1.00 31.22 262 ASN C CA 1
ATOM 8400 C C . ASN C 1 282 ? 5.592 12.832 -7.485 1.00 29.36 262 ASN C C 1
ATOM 8401 O O . ASN C 1 282 ? 4.695 11.988 -7.544 1.00 28.30 262 ASN C O 1
ATOM 8406 N N . SER C 1 283 ? 6.511 12.844 -6.523 1.00 28.55 263 SER C N 1
ATOM 8407 C CA . SER C 1 283 ? 6.538 11.840 -5.463 1.00 27.20 263 SER C CA 1
ATOM 8408 C C . SER C 1 283 ? 5.159 11.655 -4.838 1.00 25.99 263 SER C C 1
ATOM 8409 O O . SER C 1 283 ? 4.411 12.627 -4.659 1.00 25.42 263 SER C O 1
ATOM 8412 N N . MET C 1 284 ? 4.834 10.403 -4.518 1.00 24.82 264 MET C N 1
ATOM 8413 C CA . MET C 1 284 ? 3.543 10.060 -3.916 1.00 23.85 264 MET C CA 1
ATOM 8414 C C . MET C 1 284 ? 3.426 10.493 -2.453 1.00 23.25 264 MET C C 1
ATOM 8415 O O . MET C 1 284 ? 2.342 10.433 -1.877 1.00 22.67 264 MET C O 1
ATOM 8420 N N . ALA C 1 285 ? 4.541 10.918 -1.860 1.00 23.28 265 ALA C N 1
ATOM 8421 C CA . ALA C 1 285 ? 4.518 11.488 -0.519 1.00 23.09 265 ALA C CA 1
ATOM 8422 C C . ALA C 1 285 ? 3.850 12.872 -0.545 1.00 22.95 265 ALA C C 1
ATOM 8423 O O . ALA C 1 285 ? 3.390 13.369 0.485 1.00 22.50 265 ALA C O 1
ATOM 8425 N N . ASN C 1 286 ? 3.805 13.473 -1.734 1.00 23.04 266 ASN C N 1
ATOM 8426 C CA . ASN C 1 286 ? 3.128 14.749 -1.971 1.00 22.86 266 ASN C CA 1
ATOM 8427 C C . ASN C 1 286 ? 1.635 14.547 -2.236 1.00 22.12 266 ASN C C 1
ATOM 8428 O O . ASN C 1 286 ? 1.216 14.305 -3.379 1.00 22.30 266 ASN C O 1
ATOM 8433 N N . GLY C 1 287 ? 0.835 14.645 -1.177 1.00 21.15 267 GLY C N 1
ATOM 8434 C CA . GLY C 1 287 ? -0.592 14.358 -1.277 1.00 20.26 267 GLY C CA 1
ATOM 8435 C C . GLY C 1 287 ? -1.506 15.397 -0.656 1.00 20.06 267 GLY C C 1
ATOM 8436 O O . GLY C 1 287 ? -1.097 16.546 -0.433 1.00 20.55 267 GLY C O 1
ATOM 8437 N N . PHE C 1 288 ? -2.732 14.971 -0.346 1.00 19.15 268 PHE C N 1
ATOM 8438 C CA . PHE C 1 288 ? -3.840 15.883 -0.061 1.00 19.09 268 PHE C CA 1
ATOM 8439 C C . PHE C 1 288 ? -4.711 15.479 1.129 1.00 18.59 268 PHE C C 1
ATOM 8440 O O . PHE C 1 288 ? -4.951 14.293 1.367 1.00 17.51 268 PHE C O 1
ATOM 8448 N N . THR C 1 289 ? -5.168 16.490 1.867 1.00 18.65 269 THR C N 1
ATOM 8449 C CA . THR C 1 289 ? -6.327 16.362 2.730 1.00 18.05 269 THR C CA 1
ATOM 8450 C C . THR C 1 289 ? -7.532 16.825 1.914 1.00 18.43 269 THR C C 1
ATOM 8451 O O . THR C 1 289 ? -7.581 17.971 1.451 1.00 19.49 269 THR C O 1
ATOM 8455 N N . MET C 1 290 ? -8.491 15.941 1.701 1.00 17.73 270 MET C N 1
ATOM 8456 C CA . MET C 1 290 ? -9.704 16.349 1.017 1.00 18.19 270 MET C CA 1
ATOM 8457 C C . MET C 1 290 ? -10.629 16.957 2.064 1.00 17.42 270 MET C C 1
ATOM 8458 O O . MET C 1 290 ? -11.303 16.233 2.777 1.00 16.69 270 MET C O 1
ATOM 8463 N N . CYS C 1 291 ? -10.610 18.283 2.201 1.00 17.84 271 CYS C N 1
ATOM 8464 C CA . CYS C 1 291 ? -11.531 18.957 3.132 1.00 17.19 271 CYS C CA 1
ATOM 8465 C C . CYS C 1 291 ? -12.716 19.464 2.343 1.00 17.39 271 CYS C C 1
ATOM 8466 O O . CYS C 1 291 ? -12.617 20.468 1.643 1.00 18.12 271 CYS C O 1
ATOM 8469 N N . THR C 1 292 ? -13.829 18.747 2.448 1.00 17.13 272 THR C N 1
ATOM 8470 C CA . THR C 1 292 ? -15.040 19.060 1.688 1.00 17.64 272 THR C CA 1
ATOM 8471 C C . THR C 1 292 ? -15.674 20.376 2.142 1.00 18.32 272 THR C C 1
ATOM 8472 O O . THR C 1 292 ? -16.323 21.070 1.350 1.00 19.03 272 THR C O 1
ATOM 8476 N N . GLY C 1 293 ? -15.485 20.719 3.415 1.00 18.10 273 GLY C N 1
ATOM 8477 C CA . GLY C 1 293 ? -15.990 21.989 3.944 1.00 18.47 273 GLY C CA 1
ATOM 8478 C C . GLY C 1 293 ? -15.330 23.187 3.281 1.00 19.29 273 GLY C C 1
ATOM 8479 O O . GLY C 1 293 ? -15.997 24.177 2.969 1.00 19.68 273 GLY C O 1
ATOM 8480 N N . SER C 1 294 ? -14.018 23.094 3.058 1.00 19.41 274 SER C N 1
ATOM 8481 C CA . SER C 1 294 ? -13.253 24.208 2.481 1.00 20.57 274 SER C CA 1
ATOM 8482 C C . SER C 1 294 ? -13.415 24.275 0.964 1.00 21.01 274 SER C C 1
ATOM 8483 O O . SER C 1 294 ? -13.833 25.297 0.440 1.00 22.12 274 SER C O 1
ATOM 8486 N N . TYR C 1 295 ? -13.101 23.185 0.267 1.00 20.39 275 TYR C N 1
ATOM 8487 C CA . TYR C 1 295 ? -13.252 23.140 -1.192 1.00 20.86 275 TYR C CA 1
ATOM 8488 C C . TYR C 1 295 ? -14.701 23.412 -1.627 1.00 21.54 275 TYR C C 1
ATOM 8489 O O . TYR C 1 295 ? -14.930 24.047 -2.666 1.00 21.80 275 TYR C O 1
ATOM 8498 N N . GLY C 1 296 ? -15.666 22.947 -0.822 1.00 21.27 276 GLY C N 1
ATOM 8499 C CA . GLY C 1 296 ? -17.097 23.070 -1.145 1.00 22.12 276 GLY C CA 1
ATOM 8500 C C . GLY C 1 296 ? -17.705 24.462 -1.033 1.00 23.77 276 GLY C C 1
ATOM 8501 O O . GLY C 1 296 ? -18.886 24.669 -1.346 1.00 24.62 276 GLY C O 1
ATOM 8502 N N . VAL C 1 297 ? -16.909 25.426 -0.585 1.00 24.54 277 VAL C N 1
ATOM 8503 C CA . VAL C 1 297 ? -17.387 26.791 -0.399 1.00 25.62 277 VAL C CA 1
ATOM 8504 C C . VAL C 1 297 ? -17.746 27.400 -1.761 1.00 27.16 277 VAL C C 1
ATOM 8505 O O . VAL C 1 297 ? -18.755 28.094 -1.899 1.00 27.63 277 VAL C O 1
ATOM 8509 N N . ARG C 1 298 ? -16.932 27.097 -2.769 1.00 27.52 278 ARG C N 1
ATOM 8510 C CA . ARG C 1 298 ? -17.175 27.590 -4.114 1.00 28.91 278 ARG C CA 1
ATOM 8511 C C . ARG C 1 298 ? -17.773 26.507 -5.002 1.00 28.79 278 ARG C C 1
ATOM 8512 O O . ARG C 1 298 ? -17.269 25.377 -5.060 1.00 28.60 278 ARG C O 1
ATOM 8520 N N . ALA C 1 299 ? -18.855 26.872 -5.680 1.00 29.56 279 ALA C N 1
ATOM 8521 C CA . ALA C 1 299 ? -19.653 25.963 -6.495 1.00 29.72 279 ALA C CA 1
ATOM 8522 C C . ALA C 1 299 ? -18.871 25.323 -7.642 1.00 29.96 279 ALA C C 1
ATOM 8523 O O . ALA C 1 299 ? -19.239 24.249 -8.115 1.00 29.66 279 ALA C O 1
ATOM 8525 N N . ASP C 1 300 ? -17.804 25.981 -8.087 1.00 30.28 280 ASP C N 1
ATOM 8526 C CA . ASP C 1 300 ? -17.040 25.493 -9.235 1.00 30.62 280 ASP C CA 1
ATOM 8527 C C . ASP C 1 300 ? -16.001 24.417 -8.885 1.00 29.51 280 ASP C C 1
ATOM 8528 O O . ASP C 1 300 ? -15.272 23.949 -9.762 1.00 29.90 280 ASP C O 1
ATOM 8533 N N . ASN C 1 301 ? -15.941 24.018 -7.614 1.00 27.98 281 ASN C N 1
ATOM 8534 C CA . ASN C 1 301 ? -15.157 22.850 -7.218 1.00 26.72 281 ASN C CA 1
ATOM 8535 C C . ASN C 1 301 ? -16.037 21.609 -7.257 1.00 26.17 281 ASN C C 1
ATOM 8536 O O . ASN C 1 301 ? -17.010 21.513 -6.512 1.00 26.24 281 ASN C O 1
ATOM 8541 N N . ASP C 1 302 ? -15.709 20.680 -8.146 1.00 26.05 282 ASP C N 1
ATOM 8542 C CA . ASP C 1 302 ? -16.418 19.411 -8.249 1.00 25.24 282 ASP C CA 1
ATOM 8543 C C . ASP C 1 302 ? -15.697 18.413 -7.343 1.00 24.00 282 ASP C C 1
ATOM 8544 O O . ASP C 1 302 ? -14.734 17.767 -7.757 1.00 23.69 282 ASP C O 1
ATOM 8549 N N . LEU C 1 303 ? -16.168 18.294 -6.104 1.00 23.14 283 LEU C N 1
ATOM 8550 C CA . LEU C 1 303 ? -15.506 17.465 -5.090 1.00 21.91 283 LEU C CA 1
ATOM 8551 C C . LEU C 1 303 ? -15.339 16.013 -5.525 1.00 21.32 283 LEU C C 1
ATOM 8552 O O . LEU C 1 303 ? -14.288 15.416 -5.319 1.00 20.25 283 LEU C O 1
ATOM 8557 N N . VAL C 1 304 ? -16.386 15.463 -6.131 1.00 21.71 284 VAL C N 1
ATOM 8558 C CA . VAL C 1 304 ? -16.377 14.086 -6.595 1.00 21.61 284 VAL C CA 1
ATOM 8559 C C . VAL C 1 304 ? -15.332 13.916 -7.679 1.00 22.30 284 VAL C C 1
ATOM 8560 O O . VAL C 1 304 ? -14.514 13.004 -7.601 1.00 22.28 284 VAL C O 1
ATOM 8564 N N . ASP C 1 305 ? -15.324 14.812 -8.662 1.00 23.38 285 ASP C N 1
ATOM 8565 C CA . ASP C 1 305 ? -14.264 14.801 -9.665 1.00 24.02 285 ASP C CA 1
ATOM 8566 C C . ASP C 1 305 ? -12.870 14.985 -9.059 1.00 23.57 285 ASP C C 1
ATOM 8567 O O . ASP C 1 305 ? -11.913 14.359 -9.506 1.00 23.65 285 ASP C O 1
ATOM 8572 N N . MET C 1 306 ? -12.749 15.837 -8.045 1.00 23.29 286 MET C N 1
ATOM 8573 C CA . MET C 1 306 ? -11.472 15.977 -7.344 1.00 23.24 286 MET C CA 1
ATOM 8574 C C . MET C 1 306 ? -11.013 14.649 -6.746 1.00 22.74 286 MET C C 1
ATOM 8575 O O . MET C 1 306 ? -9.826 14.308 -6.818 1.00 22.89 286 MET C O 1
ATOM 8580 N N . ILE C 1 307 ? -11.956 13.907 -6.170 1.00 22.35 287 ILE C N 1
ATOM 8581 C CA . ILE C 1 307 ? -11.659 12.615 -5.559 1.00 22.39 287 ILE C CA 1
ATOM 8582 C C . ILE C 1 307 ? -11.311 11.565 -6.629 1.00 23.18 287 ILE C C 1
ATOM 8583 O O . ILE C 1 307 ? -10.390 10.780 -6.439 1.00 23.11 287 ILE C O 1
ATOM 8588 N N . LYS C 1 308 ? -12.018 11.587 -7.758 1.00 24.53 288 LYS C N 1
ATOM 8589 C CA . LYS C 1 308 ? -11.735 10.678 -8.883 1.00 26.08 288 LYS C CA 1
ATOM 8590 C C . LYS C 1 308 ? -10.365 10.922 -9.512 1.00 26.38 288 LYS C C 1
ATOM 8591 O O . LYS C 1 308 ? -9.663 9.975 -9.874 1.00 26.49 288 LYS C O 1
ATOM 8597 N N . GLN C 1 309 ? -9.997 12.189 -9.663 1.00 26.48 289 GLN C N 1
ATOM 8598 C CA . GLN C 1 309 ? -8.721 12.527 -10.277 1.00 27.10 289 GLN C CA 1
ATOM 8599 C C . GLN C 1 309 ? -7.543 12.321 -9.327 1.00 26.12 289 GLN C C 1
ATOM 8600 O O . GLN C 1 309 ? -6.487 11.858 -9.750 1.00 26.68 289 GLN C O 1
ATOM 8606 N N . PHE C 1 310 ? -7.723 12.659 -8.053 1.00 24.70 290 PHE C N 1
ATOM 8607 C CA . PHE C 1 310 ? -6.593 12.705 -7.117 1.00 23.88 290 PHE C CA 1
ATOM 8608 C C . PHE C 1 310 ? -6.688 11.727 -5.959 1.00 22.61 290 PHE C C 1
ATOM 8609 O O . PHE C 1 310 ? -5.861 11.752 -5.045 1.00 22.66 290 PHE C O 1
ATOM 8617 N N . GLY C 1 311 ? -7.686 10.852 -6.014 1.00 21.85 291 GLY C N 1
ATOM 8618 C CA . GLY C 1 311 ? -7.905 9.840 -4.978 1.00 20.63 291 GLY C CA 1
ATOM 8619 C C . GLY C 1 311 ? -6.671 9.088 -4.518 1.00 20.19 291 GLY C C 1
ATOM 8620 O O . GLY C 1 311 ? -6.489 8.916 -3.312 1.00 20.03 291 GLY C O 1
ATOM 8621 N N . PRO C 1 312 ? -5.819 8.618 -5.466 1.00 20.35 292 PRO C N 1
ATOM 8622 C CA . PRO C 1 312 ? -4.615 7.889 -5.043 1.00 20.09 292 PRO C CA 1
ATOM 8623 C C . PRO C 1 312 ? -3.695 8.725 -4.143 1.00 19.91 292 PRO C C 1
ATOM 8624 O O . PRO C 1 312 ? -2.874 8.166 -3.422 1.00 19.48 292 PRO C O 1
ATOM 8628 N N . ARG C 1 313 ? -3.839 10.047 -4.186 1.00 20.03 293 ARG C N 1
ATOM 8629 C CA . ARG C 1 313 ? -3.019 10.932 -3.352 1.00 20.47 293 ARG C CA 1
ATOM 8630 C C . ARG C 1 313 ? -3.743 11.490 -2.132 1.00 19.94 293 ARG C C 1
ATOM 8631 O O . ARG C 1 313 ? -3.177 12.304 -1.398 1.00 20.36 293 ARG C O 1
ATOM 8639 N N . ILE C 1 314 ? -4.982 11.054 -1.907 1.00 19.25 294 ILE C N 1
ATOM 8640 C CA . ILE C 1 314 ? -5.772 11.583 -0.794 1.00 18.25 294 ILE C CA 1
ATOM 8641 C C . ILE C 1 314 ? -5.506 10.764 0.474 1.00 17.59 294 ILE C C 1
ATOM 8642 O O . ILE C 1 314 ? -5.893 9.597 0.565 1.00 17.23 294 ILE C O 1
ATOM 8647 N N . TYR C 1 315 ? -4.854 11.397 1.449 1.00 17.15 295 TYR C N 1
ATOM 8648 C CA . TYR C 1 315 ? -4.324 10.690 2.612 1.00 16.76 295 TYR C CA 1
ATOM 8649 C C . TYR C 1 315 ? -5.038 10.994 3.930 1.00 16.23 295 TYR C C 1
ATOM 8650 O O . TYR C 1 315 ? -4.694 10.427 4.974 1.00 15.36 295 TYR C O 1
ATOM 8659 N N . PHE C 1 316 ? -6.054 11.860 3.853 1.00 15.73 296 PHE C N 1
ATOM 8660 C CA . PHE C 1 316 ? -6.772 12.380 5.010 1.00 15.18 296 PHE C CA 1
ATOM 8661 C C . PHE C 1 316 ? -8.002 13.119 4.468 1.00 15.55 296 PHE C C 1
ATOM 8662 O O . PHE C 1 316 ? -7.932 13.757 3.406 1.00 15.40 296 PHE C O 1
ATOM 8670 N N . THR C 1 317 ? -9.133 13.008 5.165 1.00 15.11 297 THR C N 1
ATOM 8671 C CA . THR C 1 317 ? -10.322 13.780 4.790 1.00 15.19 297 THR C CA 1
ATOM 8672 C C . THR C 1 317 ? -10.923 14.521 5.977 1.00 15.23 297 THR C C 1
ATOM 8673 O O . THR C 1 317 ? -10.898 14.035 7.106 1.00 15.12 297 THR C O 1
ATOM 8677 N N . HIS C 1 318 ? -11.467 15.701 5.698 1.00 15.32 298 HIS C N 1
ATOM 8678 C CA . HIS C 1 318 ? -12.291 16.447 6.642 1.00 15.15 298 HIS C CA 1
ATOM 8679 C C . HIS C 1 318 ? -13.690 16.457 6.049 1.00 15.04 298 HIS C C 1
ATOM 8680 O O . HIS C 1 318 ? -13.930 17.065 4.999 1.00 15.49 298 HIS C O 1
ATOM 8687 N N . LEU C 1 319 ? -14.611 15.774 6.706 1.00 14.39 299 LEU C N 1
ATOM 8688 C CA . LEU C 1 319 ? -15.903 15.511 6.093 1.00 14.57 299 LEU C CA 1
ATOM 8689 C C . LEU C 1 319 ? -16.988 16.352 6.740 1.00 14.71 299 LEU C C 1
ATOM 8690 O O . LEU C 1 319 ? -17.689 15.902 7.627 1.00 14.16 299 LEU C O 1
ATOM 8695 N N . ARG C 1 320 ? -17.091 17.599 6.298 1.00 15.47 300 ARG C N 1
ATOM 8696 C CA . ARG C 1 320 ? -18.105 18.509 6.803 1.00 15.80 300 ARG C CA 1
ATOM 8697 C C . ARG C 1 320 ? -18.683 19.296 5.634 1.00 16.75 300 ARG C C 1
ATOM 8698 O O . ARG C 1 320 ? -18.196 19.193 4.503 1.00 16.50 300 ARG C O 1
ATOM 8706 N N . SER C 1 321 ? -19.709 20.092 5.920 1.00 17.17 301 SER C N 1
ATOM 8707 C CA . SER C 1 321 ? -20.415 20.806 4.876 1.00 18.04 301 SER C CA 1
ATOM 8708 C C . SER C 1 321 ? -20.686 22.261 5.257 1.00 18.91 301 SER C C 1
ATOM 8709 O O . SER C 1 321 ? -20.962 22.574 6.416 1.00 18.84 301 SER C O 1
ATOM 8712 N N . THR C 1 322 ? -20.585 23.140 4.267 1.00 19.89 302 THR C N 1
ATOM 8713 C CA . THR C 1 322 ? -20.995 24.526 4.411 1.00 21.14 302 THR C CA 1
ATOM 8714 C C . THR C 1 322 ? -22.231 24.781 3.558 1.00 22.34 302 THR C C 1
ATOM 8715 O O . THR C 1 322 ? -22.632 23.946 2.741 1.00 22.27 302 THR C O 1
ATOM 8719 N N . MET C 1 323 ? -22.827 25.947 3.752 1.00 23.75 303 MET C N 1
ATOM 8720 C CA . MET C 1 323 ? -24.067 26.299 3.091 1.00 25.21 303 MET C CA 1
ATOM 8721 C C . MET C 1 323 ? -23.974 27.739 2.602 1.00 25.96 303 MET C C 1
ATOM 8722 O O . MET C 1 323 ? -23.963 28.668 3.414 1.00 26.14 303 MET C O 1
ATOM 8727 N N . ARG C 1 324 ? -23.880 27.912 1.282 1.00 26.06 304 ARG C N 1
ATOM 8728 C CA . ARG C 1 324 ? -23.904 29.238 0.671 1.00 27.32 304 ARG C CA 1
ATOM 8729 C C . ARG C 1 324 ? -25.285 29.871 0.836 1.00 28.41 304 ARG C C 1
ATOM 8730 O O . ARG C 1 324 ? -26.303 29.182 0.760 1.00 28.07 304 ARG C O 1
ATOM 8738 N N . GLU C 1 325 ? -25.312 31.185 1.053 1.00 29.97 305 GLU C N 1
ATOM 8739 C CA . GLU C 1 325 ? -26.568 31.928 1.221 1.00 31.19 305 GLU C CA 1
ATOM 8740 C C . GLU C 1 325 ? -26.894 32.732 -0.050 1.00 32.94 305 GLU C C 1
ATOM 8741 O O . GLU C 1 325 ? -26.344 32.438 -1.112 1.00 32.92 305 GLU C O 1
ATOM 8747 N N . ASP C 1 326 ? -27.793 33.715 0.039 1.00 35.00 306 ASP C N 1
ATOM 8748 C CA . ASP C 1 326 ? -28.211 34.503 -1.144 1.00 37.18 306 ASP C CA 1
ATOM 8749 C C . ASP C 1 326 ? -27.031 35.131 -1.878 1.00 37.25 306 ASP C C 1
ATOM 8750 O O . ASP C 1 326 ? -26.926 35.022 -3.101 1.00 37.66 306 ASP C O 1
ATOM 8755 N N . ASN C 1 327 ? -26.150 35.785 -1.124 1.00 36.84 307 ASN C N 1
ATOM 8756 C CA . ASN C 1 327 ? -24.841 36.154 -1.638 1.00 36.59 307 ASN C CA 1
ATOM 8757 C C . ASN C 1 327 ? -23.972 34.898 -1.642 1.00 35.21 307 ASN C C 1
ATOM 8758 O O . ASN C 1 327 ? -23.710 34.325 -0.583 1.00 33.81 307 ASN C O 1
ATOM 8763 N N . PRO C 1 328 ? -23.526 34.470 -2.838 1.00 35.19 308 PRO C N 1
ATOM 8764 C CA . PRO C 1 328 ? -22.746 33.244 -3.022 1.00 33.90 308 PRO C CA 1
ATOM 8765 C C . PRO C 1 328 ? -21.451 33.178 -2.211 1.00 33.06 308 PRO C C 1
ATOM 8766 O O . PRO C 1 328 ? -20.927 32.086 -1.989 1.00 32.08 308 PRO C O 1
ATOM 8770 N N . LYS C 1 329 ? -20.942 34.322 -1.767 1.00 33.42 309 LYS C N 1
ATOM 8771 C CA . LYS C 1 329 ? -19.696 34.341 -1.001 1.00 32.39 309 LYS C CA 1
ATOM 8772 C C . LYS C 1 329 ? -19.965 34.340 0.503 1.00 31.08 309 LYS C C 1
ATOM 8773 O O . LYS C 1 329 ? -19.040 34.218 1.311 1.00 30.48 309 LYS C O 1
ATOM 8779 N N . THR C 1 330 ? -21.236 34.479 0.871 1.00 30.07 310 THR C N 1
ATOM 8780 C CA . THR C 1 330 ? -21.653 34.272 2.250 1.00 28.79 310 THR C CA 1
ATOM 8781 C C . THR C 1 330 ? -21.982 32.798 2.484 1.00 26.94 310 THR C C 1
ATOM 8782 O O . THR C 1 330 ? -22.737 32.186 1.720 1.00 26.67 310 THR C O 1
ATOM 8786 N N . PHE C 1 331 ? -21.391 32.229 3.527 1.00 25.54 311 PHE C N 1
ATOM 8787 C CA . PHE C 1 331 ? -21.658 30.844 3.890 1.00 23.80 311 PHE C CA 1
ATOM 8788 C C . PHE C 1 331 ? -21.609 30.618 5.387 1.00 23.14 311 PHE C C 1
ATOM 8789 O O . PHE C 1 331 ? -20.938 31.344 6.123 1.00 23.18 311 PHE C O 1
ATOM 8797 N N . HIS C 1 332 ? -22.331 29.601 5.835 1.00 22.43 312 HIS C N 1
ATOM 8798 C CA . HIS C 1 332 ? -22.208 29.149 7.211 1.00 21.95 312 HIS C CA 1
ATOM 8799 C C . HIS C 1 332 ? -21.980 27.641 7.238 1.00 20.89 312 HIS C C 1
ATOM 8800 O O . HIS C 1 332 ? -22.182 26.952 6.236 1.00 20.30 312 HIS C O 1
ATOM 8807 N N . GLU C 1 333 ? -21.555 27.146 8.390 1.00 20.40 313 GLU C N 1
ATOM 8808 C CA . GLU C 1 333 ? -21.338 25.728 8.571 1.00 20.26 313 GLU C CA 1
ATOM 8809 C C . GLU C 1 333 ? -22.665 25.034 8.755 1.00 19.44 313 GLU C C 1
ATOM 8810 O O . GLU C 1 333 ? -23.453 25.372 9.651 1.00 19.33 313 GLU C O 1
ATOM 8816 N N . ALA C 1 334 ? -22.912 24.072 7.878 1.00 18.32 314 ALA C N 1
ATOM 8817 C CA . ALA C 1 334 ? -24.178 23.364 7.878 1.00 17.77 314 ALA C CA 1
ATOM 8818 C C . ALA C 1 334 ? -24.085 22.079 8.685 1.00 16.57 314 ALA C C 1
ATOM 8819 O O . ALA C 1 334 ? -22.994 21.650 9.091 1.00 15.73 314 ALA C O 1
ATOM 8821 N N . ALA C 1 335 ? -25.238 21.458 8.898 1.00 16.44 315 ALA C N 1
ATOM 8822 C CA . ALA C 1 335 ? -25.270 20.101 9.395 1.00 16.32 315 ALA C CA 1
ATOM 8823 C C . ALA C 1 335 ? -24.621 19.224 8.319 1.00 16.20 315 ALA C C 1
ATOM 8824 O O . ALA C 1 335 ? -24.706 19.522 7.113 1.00 16.50 315 ALA C O 1
ATOM 8826 N N . HIS C 1 336 ? -23.957 18.163 8.751 1.00 15.88 316 HIS C N 1
ATOM 8827 C CA . HIS C 1 336 ? -23.122 17.353 7.844 1.00 16.26 316 HIS C CA 1
ATOM 8828 C C . HIS C 1 336 ? -23.840 16.776 6.628 1.00 16.67 316 HIS C C 1
ATOM 8829 O O . HIS C 1 336 ? -23.253 16.681 5.552 1.00 16.81 316 HIS C O 1
ATOM 8836 N N . LEU C 1 337 ? -25.102 16.394 6.798 1.00 17.29 317 LEU C N 1
ATOM 8837 C CA . LEU C 1 337 ? -25.865 15.809 5.690 1.00 18.30 317 LEU C CA 1
ATOM 8838 C C . LEU C 1 337 ? -26.797 16.821 5.019 1.00 19.72 317 LEU C C 1
ATOM 8839 O O . LEU C 1 337 ? -27.510 16.484 4.070 1.00 20.38 317 LEU C O 1
ATOM 8844 N N . ASN C 1 338 ? -26.764 18.057 5.493 1.00 20.45 318 ASN C N 1
ATOM 8845 C CA . ASN C 1 338 ? -27.745 19.050 5.076 1.00 22.85 318 ASN C CA 1
ATOM 8846 C C . ASN C 1 338 ? -27.164 20.312 4.421 1.00 22.86 318 ASN C C 1
ATOM 8847 O O . ASN C 1 338 ? -27.808 21.360 4.437 1.00 24.08 318 ASN C O 1
ATOM 8852 N N . GLY C 1 339 ? -25.958 20.229 3.861 1.00 22.07 319 GLY C N 1
ATOM 8853 C CA . GLY C 1 339 ? -25.350 21.408 3.221 1.00 22.15 319 GLY C CA 1
ATOM 8854 C C . GLY C 1 339 ? -25.205 21.284 1.714 1.00 22.14 319 GLY C C 1
ATOM 8855 O O . GLY C 1 339 ? -25.858 20.445 1.087 1.00 22.16 319 GLY C O 1
ATOM 8856 N N . ASP C 1 340 ? -24.335 22.112 1.138 1.00 21.98 320 ASP C N 1
ATOM 8857 C CA . ASP C 1 340 ? -24.022 22.068 -0.298 1.00 22.11 320 ASP C CA 1
ATOM 8858 C C . ASP C 1 340 ? -23.243 20.798 -0.720 1.00 21.35 320 ASP C C 1
ATOM 8859 O O . ASP C 1 340 ? -23.335 20.354 -1.874 1.00 21.75 320 ASP C O 1
ATOM 8864 N N . VAL C 1 341 ? -22.488 20.218 0.211 1.00 19.68 321 VAL C N 1
ATOM 8865 C CA . VAL C 1 341 ? -21.772 18.971 -0.040 1.00 18.64 321 VAL C CA 1
ATOM 8866 C C . VAL C 1 341 ? -22.772 17.807 -0.150 1.00 18.51 321 VAL C C 1
ATOM 8867 O O . VAL C 1 341 ? -23.557 17.559 0.771 1.00 17.83 321 VAL C O 1
ATOM 8871 N N . ASP C 1 342 ? -22.750 17.107 -1.280 1.00 18.38 322 ASP C N 1
ATOM 8872 C CA . ASP C 1 342 ? -23.475 15.843 -1.409 1.00 18.34 322 ASP C CA 1
ATOM 8873 C C . ASP C 1 342 ? -22.637 14.765 -0.696 1.00 17.07 322 ASP C C 1
ATOM 8874 O O . ASP C 1 342 ? -21.822 14.075 -1.322 1.00 17.06 322 ASP C O 1
ATOM 8879 N N . MET C 1 343 ? -22.839 14.633 0.612 1.00 16.28 323 MET C N 1
ATOM 8880 C CA . MET C 1 343 ? -22.007 13.768 1.441 1.00 15.31 323 MET C CA 1
ATOM 8881 C C . MET C 1 343 ? -22.117 12.310 0.995 1.00 14.93 323 MET C C 1
ATOM 8882 O O . MET C 1 343 ? -21.123 11.567 1.002 1.00 14.36 323 MET C O 1
ATOM 8887 N N . TYR C 1 344 ? -23.308 11.900 0.573 1.00 15.17 324 TYR C N 1
ATOM 8888 C CA . TYR C 1 344 ? -23.456 10.549 0.022 1.00 15.63 324 TYR C CA 1
ATOM 8889 C C . TYR C 1 344 ? -22.440 10.292 -1.096 1.00 16.06 324 TYR C C 1
ATOM 8890 O O . TYR C 1 344 ? -21.746 9.281 -1.094 1.00 16.08 324 TYR C O 1
ATOM 8899 N N . GLU C 1 345 ? -22.343 11.236 -2.028 1.00 16.82 325 GLU C N 1
ATOM 8900 C CA . GLU C 1 345 ? -21.531 11.082 -3.229 1.00 17.61 325 GLU C CA 1
ATOM 8901 C C . GLU C 1 345 ? -20.044 11.126 -2.918 1.00 16.43 325 GLU C C 1
ATOM 8902 O O . GLU C 1 345 ? -19.248 10.359 -3.475 1.00 16.27 325 GLU C O 1
ATOM 8908 N N . VAL C 1 346 ? -19.679 12.040 -2.031 1.00 15.40 326 VAL C N 1
ATOM 8909 C CA . VAL C 1 346 ? -18.310 12.184 -1.577 1.00 14.86 326 VAL C CA 1
ATOM 8910 C C . VAL C 1 346 ? -17.818 10.913 -0.859 1.00 14.18 326 VAL C C 1
ATOM 8911 O O . VAL C 1 346 ? -16.739 10.401 -1.157 1.00 14.18 326 VAL C O 1
ATOM 8915 N N . VAL C 1 347 ? -18.622 10.392 0.061 1.00 13.51 327 VAL C N 1
ATOM 8916 C CA . VAL C 1 347 ? -18.253 9.171 0.780 1.00 13.06 327 VAL C CA 1
ATOM 8917 C C . VAL C 1 347 ? -18.153 7.970 -0.172 1.00 13.69 327 VAL C C 1
ATOM 8918 O O . VAL C 1 347 ? -17.201 7.185 -0.094 1.00 13.22 327 VAL C O 1
ATOM 8922 N N . LYS C 1 348 ? -19.112 7.846 -1.089 1.00 14.30 328 LYS C N 1
ATOM 8923 C CA . LYS C 1 348 ? -19.066 6.778 -2.083 1.00 14.95 328 LYS C CA 1
ATOM 8924 C C . LYS C 1 348 ? -17.740 6.803 -2.860 1.00 15.23 328 LYS C C 1
ATOM 8925 O O . LYS C 1 348 ? -17.092 5.758 -3.031 1.00 15.56 328 LYS C O 1
ATOM 8931 N N . ALA C 1 349 ? -17.329 7.992 -3.299 1.00 14.95 329 ALA C N 1
ATOM 8932 C CA . ALA C 1 349 ? -16.103 8.143 -4.081 1.00 15.03 329 ALA C CA 1
ATOM 8933 C C . ALA C 1 349 ? -14.864 7.805 -3.249 1.00 14.63 329 ALA C C 1
ATOM 8934 O O . ALA C 1 349 ? -13.902 7.219 -3.759 1.00 14.76 329 ALA C O 1
ATOM 8936 N N . ILE C 1 350 ? -14.894 8.176 -1.972 1.00 14.40 330 ILE C N 1
ATOM 8937 C CA . ILE C 1 350 ? -13.807 7.847 -1.055 1.00 14.22 330 ILE C CA 1
ATOM 8938 C C . ILE C 1 350 ? -13.745 6.333 -0.857 1.00 14.05 330 ILE C C 1
ATOM 8939 O O . ILE C 1 350 ? -12.671 5.734 -0.984 1.00 14.17 330 ILE C O 1
ATOM 8944 N N . VAL C 1 351 ? -14.900 5.726 -0.577 1.00 13.84 331 VAL C N 1
ATOM 8945 C CA . VAL C 1 351 ? -15.002 4.270 -0.422 1.00 14.25 331 VAL C CA 1
ATOM 8946 C C . VAL C 1 351 ? -14.502 3.549 -1.674 1.00 15.02 331 VAL C C 1
ATOM 8947 O O . VAL C 1 351 ? -13.736 2.584 -1.573 1.00 15.16 331 VAL C O 1
ATOM 8951 N N . GLU C 1 352 ? -14.905 4.037 -2.848 1.00 15.83 332 GLU C N 1
ATOM 8952 C CA . GLU C 1 352 ? -14.425 3.464 -4.101 1.00 16.94 332 GLU C CA 1
ATOM 8953 C C . GLU C 1 352 ? -12.905 3.555 -4.257 1.00 16.55 332 GLU C C 1
ATOM 8954 O O . GLU C 1 352 ? -12.280 2.618 -4.748 1.00 16.71 332 GLU C O 1
ATOM 8960 N N . GLU C 1 353 ? -12.325 4.681 -3.843 1.00 16.46 333 GLU C N 1
ATOM 8961 C CA . GLU C 1 353 ? -10.862 4.854 -3.851 1.00 16.66 333 GLU C CA 1
ATOM 8962 C C . GLU C 1 353 ? -10.173 3.833 -2.927 1.00 16.65 333 GLU C C 1
ATOM 8963 O O . GLU C 1 353 ? -9.179 3.210 -3.318 1.00 16.89 333 GLU C O 1
ATOM 8969 N N . GLU C 1 354 ? -10.718 3.641 -1.724 1.00 16.32 334 GLU C N 1
ATOM 8970 C CA . GLU C 1 354 ? -10.148 2.681 -0.776 1.00 16.38 334 GLU C CA 1
ATOM 8971 C C . GLU C 1 354 ? -10.174 1.259 -1.330 1.00 16.97 334 GLU C C 1
ATOM 8972 O O . GLU C 1 354 ? -9.207 0.504 -1.170 1.00 16.27 334 GLU C O 1
ATOM 8978 N N . HIS C 1 355 ? -11.279 0.901 -1.985 1.00 17.54 335 HIS C N 1
ATOM 8979 C CA . HIS C 1 355 ? -11.399 -0.434 -2.553 1.00 18.58 335 HIS C CA 1
ATOM 8980 C C . HIS C 1 355 ? -10.498 -0.637 -3.767 1.00 19.36 335 HIS C C 1
ATOM 8981 O O . HIS C 1 355 ? -10.041 -1.749 -4.004 1.00 19.56 335 HIS C O 1
ATOM 8988 N N . ARG C 1 356 ? -10.221 0.434 -4.510 1.00 19.90 336 ARG C N 1
ATOM 8989 C CA . ARG C 1 356 ? -9.267 0.364 -5.625 1.00 21.18 336 ARG C CA 1
ATOM 8990 C C . ARG C 1 356 ? -7.879 -0.011 -5.088 1.00 21.16 336 ARG C C 1
ATOM 8991 O O . ARG C 1 356 ? -7.182 -0.866 -5.666 1.00 21.20 336 ARG C O 1
ATOM 8999 N N . ARG C 1 357 ? -7.504 0.616 -3.972 1.00 20.82 337 ARG C N 1
ATOM 9000 C CA . ARG C 1 357 ? -6.222 0.361 -3.317 1.00 21.65 337 ARG C CA 1
ATOM 9001 C C . ARG C 1 357 ? -6.129 -1.076 -2.820 1.00 22.39 337 ARG C C 1
ATOM 9002 O O . ARG C 1 357 ? -5.095 -1.725 -2.982 1.00 22.40 337 ARG C O 1
ATOM 9010 N N . LYS C 1 358 ? -7.212 -1.568 -2.225 1.00 23.20 338 LYS C N 1
ATOM 9011 C CA . LYS C 1 358 ? -7.240 -2.931 -1.714 1.00 24.82 338 LYS C CA 1
ATOM 9012 C C . LYS C 1 358 ? -7.099 -3.966 -2.835 1.00 25.86 338 LYS C C 1
ATOM 9013 O O . LYS C 1 358 ? -6.313 -4.912 -2.707 1.00 25.90 338 LYS C O 1
ATOM 9019 N N . ALA C 1 359 ? -7.829 -3.764 -3.934 1.00 26.82 339 ALA C N 1
ATOM 9020 C CA . ALA C 1 359 ? -7.751 -4.653 -5.107 1.00 28.66 339 ALA C CA 1
ATOM 9021 C C . ALA C 1 359 ? -6.341 -4.683 -5.728 1.00 29.71 339 ALA C C 1
ATOM 9022 O O . ALA C 1 359 ? -5.903 -5.706 -6.256 1.00 30.08 339 ALA C O 1
ATOM 9024 N N . GLU C 1 360 ? -5.646 -3.554 -5.641 1.00 30.52 340 GLU C N 1
ATOM 9025 C CA . GLU C 1 360 ? -4.327 -3.388 -6.238 1.00 32.25 340 GLU C CA 1
ATOM 9026 C C . GLU C 1 360 ? -3.259 -4.069 -5.386 1.00 32.38 340 GLU C C 1
ATOM 9027 O O . GLU C 1 360 ? -2.185 -4.419 -5.879 1.00 33.09 340 GLU C O 1
ATOM 9033 N N . GLY C 1 361 ? -3.544 -4.266 -4.107 1.00 32.10 341 GLY C N 1
ATOM 9034 C CA . GLY C 1 361 ? -2.586 -4.959 -3.269 1.00 32.78 341 GLY C CA 1
ATOM 9035 C C . GLY C 1 361 ? -2.890 -5.026 -1.796 1.00 32.54 341 GLY C C 1
ATOM 9036 O O . GLY C 1 361 ? -2.831 -6.102 -1.202 1.00 33.15 341 GLY C O 1
ATOM 9037 N N . LYS C 1 362 ? -3.212 -3.884 -1.201 1.00 31.85 342 LYS C N 1
ATOM 9038 C CA . LYS C 1 362 ? -3.237 -3.778 0.252 1.00 31.49 342 LYS C CA 1
ATOM 9039 C C . LYS C 1 362 ? -4.201 -2.713 0.763 1.00 30.27 342 LYS C C 1
ATOM 9040 O O . LYS C 1 362 ? -4.305 -1.621 0.193 1.00 29.91 342 LYS C O 1
ATOM 9046 N N . GLU C 1 363 ? -4.899 -3.051 1.844 1.00 29.09 343 GLU C N 1
ATOM 9047 C CA . GLU C 1 363 ? -5.810 -2.134 2.504 1.00 28.01 343 GLU C CA 1
ATOM 9048 C C . GLU C 1 363 ? -5.033 -0.889 2.969 1.00 26.53 343 GLU C C 1
ATOM 9049 O O . GLU C 1 363 ? -4.011 -1.000 3.649 1.00 26.49 343 GLU C O 1
ATOM 9055 N N . ASP C 1 364 ? -5.510 0.278 2.547 1.00 24.52 344 ASP C N 1
ATOM 9056 C CA . ASP C 1 364 ? -4.872 1.559 2.844 1.00 23.35 344 ASP C CA 1
ATOM 9057 C C . ASP C 1 364 ? -5.976 2.603 2.984 1.00 21.80 344 ASP C C 1
ATOM 9058 O O . ASP C 1 364 ? -6.267 3.361 2.055 1.00 21.60 344 ASP C O 1
ATOM 9063 N N . LEU C 1 365 ? -6.596 2.616 4.154 1.00 20.42 345 LEU C N 1
ATOM 9064 C CA . LEU C 1 365 ? -7.758 3.454 4.406 1.00 19.22 345 LEU C CA 1
ATOM 9065 C C . LEU C 1 365 ? -7.378 4.937 4.461 1.00 18.70 345 LEU C C 1
ATOM 9066 O O . LEU C 1 365 ? -6.216 5.295 4.702 1.00 18.56 345 LEU C O 1
ATOM 9071 N N . ILE C 1 366 ? -8.354 5.787 4.168 1.00 17.80 346 ILE C N 1
ATOM 9072 C CA . ILE C 1 366 ? -8.173 7.224 4.226 1.00 17.14 346 ILE C CA 1
ATOM 9073 C C . ILE C 1 366 ? -8.808 7.699 5.535 1.00 16.44 346 ILE C C 1
ATOM 9074 O O . ILE C 1 366 ? -10.031 7.635 5.694 1.00 16.70 346 ILE C O 1
ATOM 9079 N N . PRO C 1 367 ? -7.982 8.137 6.496 1.00 15.94 347 PRO C N 1
ATOM 9080 C 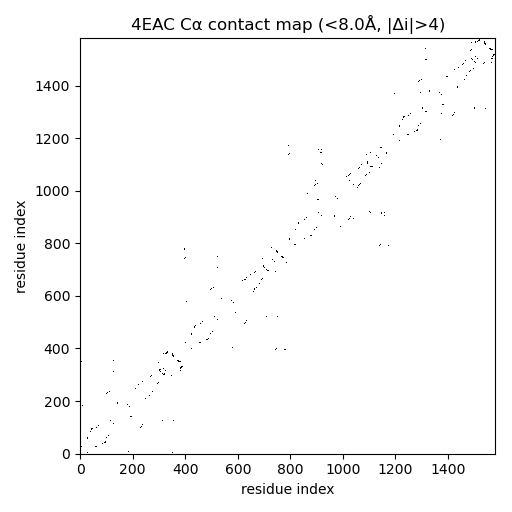CA . PRO C 1 367 ? -8.592 8.558 7.759 1.00 15.17 347 PRO C CA 1
ATOM 9081 C C . PRO C 1 367 ? -9.437 9.822 7.570 1.00 15.01 347 PRO C C 1
ATOM 9082 O O . PRO C 1 367 ? -9.112 10.680 6.742 1.00 15.16 347 PRO C O 1
ATOM 9086 N N . MET C 1 368 ? -10.532 9.903 8.315 1.00 14.54 348 MET C N 1
ATOM 9087 C CA . MET C 1 368 ? -11.396 11.063 8.299 1.00 14.36 348 MET C CA 1
ATOM 9088 C C . MET C 1 368 ? -11.539 11.634 9.696 1.00 13.99 348 MET C C 1
ATOM 9089 O O . MET C 1 368 ? -11.375 10.916 10.689 1.00 14.08 348 MET C O 1
ATOM 9094 N N . ARG C 1 369 ? -11.832 12.928 9.766 1.00 13.66 349 ARG C N 1
ATOM 9095 C CA . ARG C 1 369 ? -12.418 13.519 10.968 1.00 13.56 349 ARG C CA 1
ATOM 9096 C C . ARG C 1 369 ? -13.650 14.366 10.581 1.00 13.59 349 ARG C C 1
ATOM 9097 O O . ARG C 1 369 ? -13.732 14.840 9.448 1.00 13.23 349 ARG C O 1
ATOM 9105 N N . PRO C 1 370 ? -14.624 14.520 11.506 1.00 13.92 350 PRO C N 1
ATOM 9106 C CA . PRO C 1 370 ? -15.821 15.354 11.227 1.00 14.26 350 PRO C CA 1
ATOM 9107 C C . PRO C 1 370 ? -15.505 16.835 11.050 1.00 15.14 350 PRO C C 1
ATOM 9108 O O . PRO C 1 370 ? -16.349 17.589 10.563 1.00 15.95 350 PRO C O 1
ATOM 9112 N N . ASP C 1 371 ? -14.307 17.239 11.467 1.00 16.07 351 ASP C N 1
ATOM 9113 C CA . ASP C 1 371 ? -13.760 18.592 11.245 1.00 16.95 351 ASP C CA 1
ATOM 9114 C C . ASP C 1 371 ? -14.308 19.686 12.164 1.00 17.69 351 ASP C C 1
ATOM 9115 O O . ASP C 1 371 ? -13.601 20.113 13.095 1.00 18.52 351 ASP C O 1
ATOM 9120 N N . HIS C 1 372 ? -15.527 20.161 11.889 1.00 17.53 352 HIS C N 1
ATOM 9121 C CA . HIS C 1 372 ? -16.221 21.125 12.757 1.00 17.58 352 HIS C CA 1
ATOM 9122 C C . HIS C 1 372 ? -17.592 20.607 13.124 1.00 17.19 352 HIS C C 1
ATOM 9123 O O . HIS C 1 372 ? -18.174 19.782 12.414 1.00 17.45 352 HIS C O 1
ATOM 9130 N N . GLY C 1 373 ? -18.125 21.125 14.219 1.00 16.51 353 GLY C N 1
ATOM 9131 C CA . GLY C 1 373 ? -19.461 20.779 14.638 1.00 15.82 353 GLY C CA 1
ATOM 9132 C C . GLY C 1 373 ? -20.167 22.011 15.145 1.00 16.04 353 GLY C C 1
ATOM 9133 O O . GLY C 1 373 ? -19.526 22.981 15.541 1.00 16.76 353 GLY C O 1
ATOM 9134 N N . HIS C 1 374 ? -21.492 21.970 15.119 1.00 15.73 354 HIS C N 1
ATOM 9135 C CA . HIS C 1 374 ? -22.291 23.001 15.721 1.00 15.96 354 HIS C CA 1
ATOM 9136 C C . HIS C 1 374 ? -22.148 22.893 17.239 1.00 16.07 354 HIS C C 1
ATOM 9137 O O . HIS C 1 374 ? -21.925 21.808 17.775 1.00 15.40 354 HIS C O 1
ATOM 9144 N N . GLN C 1 375 ? -22.249 24.031 17.919 1.00 16.33 355 GLN C N 1
ATOM 9145 C CA . GLN C 1 375 ? -22.245 24.081 19.369 1.00 15.91 355 GLN C CA 1
ATOM 9146 C C . GLN C 1 375 ? -23.679 23.838 19.819 1.00 15.58 355 GLN C C 1
ATOM 9147 O O . GLN C 1 375 ? -24.571 24.612 19.471 1.00 15.47 355 GLN C O 1
ATOM 9153 N N . MET C 1 376 ? -23.898 22.765 20.581 1.00 14.80 356 MET C N 1
ATOM 9154 C CA . MET C 1 376 ? -25.261 22.309 20.893 1.00 14.44 356 MET C CA 1
ATOM 9155 C C . MET C 1 376 ? -25.374 21.578 22.239 1.00 14.16 356 MET C C 1
ATOM 9156 O O . MET C 1 376 ? -24.365 21.185 22.831 1.00 13.68 356 MET C O 1
ATOM 9161 N N . LEU C 1 377 ? -26.613 21.395 22.698 1.00 14.38 357 LEU C N 1
ATOM 9162 C CA . LEU C 1 377 ? -26.917 20.781 24.002 1.00 15.04 357 LEU C CA 1
ATOM 9163 C C . LEU C 1 377 ? -26.038 21.395 25.103 1.00 15.84 357 LEU C C 1
ATOM 9164 O O . LEU C 1 377 ? -25.953 22.616 25.185 1.00 16.73 357 LEU C O 1
ATOM 9169 N N . ASP C 1 378 ? -25.380 20.575 25.921 1.00 16.10 358 ASP C N 1
ATOM 9170 C CA . ASP C 1 378 ? -24.541 21.072 27.032 1.00 17.34 358 ASP C CA 1
ATOM 9171 C C . ASP C 1 378 ? -23.439 22.049 26.617 1.00 17.68 358 ASP C C 1
ATOM 9172 O O . ASP C 1 378 ? -23.030 22.890 27.410 1.00 18.47 358 ASP C O 1
ATOM 9177 N N . ASP C 1 379 ? -22.961 21.934 25.381 1.00 17.36 359 ASP C N 1
ATOM 9178 C CA . ASP C 1 379 ? -21.867 22.779 24.914 1.00 17.66 359 ASP C CA 1
ATOM 9179 C C . ASP C 1 379 ? -22.284 24.241 24.736 1.00 18.78 359 ASP C C 1
ATOM 9180 O O . ASP C 1 379 ? -21.430 25.131 24.627 1.00 18.71 359 ASP C O 1
ATOM 9185 N N . LEU C 1 380 ? -23.590 24.489 24.707 1.00 19.38 360 LEU C N 1
ATOM 9186 C CA . LEU C 1 380 ? -24.076 25.864 24.636 1.00 21.38 360 LEU C CA 1
ATOM 9187 C C . LEU C 1 380 ? -23.755 26.671 25.899 1.00 23.24 360 LEU C C 1
ATOM 9188 O O . LEU C 1 380 ? -23.658 27.891 25.840 1.00 24.40 360 LEU C O 1
ATOM 9193 N N . LYS C 1 381 ? -23.584 25.989 27.028 1.00 24.29 361 LYS C N 1
ATOM 9194 C CA . LYS C 1 381 ? -23.290 26.652 28.307 1.00 26.69 361 LYS C CA 1
ATOM 9195 C C . LYS C 1 381 ? -21.784 26.788 28.547 1.00 27.01 361 LYS C C 1
ATOM 9196 O O . LYS C 1 381 ? -21.355 27.196 29.615 1.00 27.81 361 LYS C O 1
ATOM 9202 N N . LYS C 1 382 ? -20.987 26.436 27.543 1.00 26.96 362 LYS C N 1
ATOM 9203 C CA . LYS C 1 382 ? -19.540 26.453 27.686 1.00 27.33 362 LYS C CA 1
ATOM 9204 C C . LYS C 1 382 ? -18.879 27.485 26.781 1.00 28.25 362 LYS C C 1
ATOM 9205 O O . LYS C 1 382 ? -19.403 27.831 25.716 1.00 27.88 362 LYS C O 1
ATOM 9211 N N . LYS C 1 383 ? -17.724 27.973 27.230 1.00 29.58 363 LYS C N 1
ATOM 9212 C CA . LYS C 1 383 ? -16.779 28.678 26.370 1.00 30.33 363 LYS C CA 1
ATOM 9213 C C . LYS C 1 383 ? -16.017 27.617 25.598 1.00 29.24 363 LYS C C 1
ATOM 9214 O O . LYS C 1 383 ? -15.275 26.830 26.182 1.00 29.47 363 LYS C O 1
ATOM 9217 N N . THR C 1 384 ? -16.215 27.580 24.285 1.00 28.84 364 THR C N 1
ATOM 9218 C CA . THR C 1 384 ? -15.639 26.523 23.455 1.00 27.67 364 THR C CA 1
ATOM 9219 C C . THR C 1 384 ? -14.608 27.061 22.476 1.00 27.74 364 THR C C 1
ATOM 9220 O O . THR C 1 384 ? -14.592 28.252 22.171 1.00 28.87 364 THR C O 1
ATOM 9224 N N . ASN C 1 385 ? -13.745 26.177 21.985 1.00 26.67 365 ASN C N 1
ATOM 9225 C CA . ASN C 1 385 ? -12.962 26.459 20.796 1.00 26.18 365 ASN C CA 1
ATOM 9226 C C . ASN C 1 385 ? -13.928 26.449 19.605 1.00 25.36 365 ASN C C 1
ATOM 9227 O O . ASN C 1 385 ? -14.606 25.447 19.376 1.00 24.54 365 ASN C O 1
ATOM 9232 N N . PRO C 1 386 ? -14.028 27.578 18.875 1.00 25.49 366 PRO C N 1
ATOM 9233 C CA . PRO C 1 386 ? -14.933 27.722 17.735 1.00 24.60 366 PRO C CA 1
ATOM 9234 C C . PRO C 1 386 ? -14.885 26.540 16.770 1.00 22.96 366 PRO C C 1
ATOM 9235 O O . PRO C 1 386 ? -13.831 26.237 16.213 1.00 22.47 366 PRO C O 1
ATOM 9239 N N . GLY C 1 387 ? -16.027 25.870 16.615 1.00 21.52 367 GLY C N 1
ATOM 9240 C CA . GLY C 1 387 ? -16.140 24.720 15.726 1.00 20.07 367 GLY C CA 1
ATOM 9241 C C . GLY C 1 387 ? -15.714 23.403 16.348 1.00 18.96 367 GLY C C 1
ATOM 9242 O O . GLY C 1 387 ? -15.921 22.334 15.760 1.00 18.08 367 GLY C O 1
ATOM 9243 N N . TYR C 1 388 ? -15.155 23.468 17.555 1.00 18.26 368 TYR C N 1
ATOM 9244 C CA . TYR C 1 388 ? -14.525 22.301 18.147 1.00 17.15 368 TYR C CA 1
ATOM 9245 C C . TYR C 1 388 ? -15.144 21.815 19.449 1.00 16.66 368 TYR C C 1
ATOM 9246 O O . TYR C 1 388 ? -14.485 21.117 20.231 1.00 16.39 368 TYR C O 1
ATOM 9255 N N . SER C 1 389 ? -16.407 22.161 19.689 1.00 16.08 369 SER C N 1
ATOM 9256 C CA . SER C 1 389 ? -17.113 21.542 20.807 1.00 15.67 369 SER C CA 1
ATOM 9257 C C . SER C 1 389 ? -17.337 20.062 20.448 1.00 14.78 369 SER C C 1
ATOM 9258 O O . SER C 1 389 ? -17.164 19.663 19.298 1.00 14.26 369 SER C O 1
ATOM 9261 N N . ALA C 1 390 ? -17.696 19.253 21.431 1.00 14.56 370 ALA C N 1
ATOM 9262 C CA . ALA C 1 390 ? -17.720 17.808 21.250 1.00 13.90 370 ALA C CA 1
ATOM 9263 C C . ALA C 1 390 ? -19.011 17.281 20.619 1.00 13.33 370 ALA C C 1
ATOM 9264 O O . ALA C 1 390 ? -18.957 16.538 19.646 1.00 13.02 370 ALA C O 1
ATOM 9266 N N . ILE C 1 391 ? -20.156 17.668 21.175 1.00 13.07 371 ILE C N 1
ATOM 9267 C CA . ILE C 1 391 ? -21.436 17.050 20.828 1.00 12.81 371 ILE C CA 1
ATOM 9268 C C . ILE C 1 391 ? -21.766 17.196 19.330 1.00 12.82 371 ILE C C 1
ATOM 9269 O O . ILE C 1 391 ? -22.175 16.222 18.687 1.00 12.53 371 ILE C O 1
ATOM 9274 N N . GLY C 1 392 ? -21.553 18.392 18.778 1.00 12.42 372 GLY C N 1
ATOM 9275 C CA . GLY C 1 392 ? -21.813 18.634 17.362 1.00 11.92 372 GLY C CA 1
ATOM 9276 C C . GLY C 1 392 ? -20.894 17.862 16.443 1.00 11.72 372 GLY C C 1
ATOM 9277 O O . GLY C 1 392 ? -21.311 17.409 15.370 1.00 11.47 372 GLY C O 1
ATOM 9278 N N . ARG C 1 393 ? -19.637 17.697 16.854 1.00 11.71 373 ARG C N 1
ATOM 9279 C CA . ARG C 1 393 ? -18.704 16.878 16.079 1.00 11.11 373 ARG C CA 1
ATOM 9280 C C . ARG C 1 393 ? -19.025 15.391 16.213 1.00 10.79 373 ARG C C 1
ATOM 9281 O O . ARG C 1 393 ? -18.890 14.629 15.251 1.00 10.94 373 ARG C O 1
ATOM 9289 N N . LEU C 1 394 ? -19.478 14.982 17.395 1.00 10.60 374 LEU C N 1
ATOM 9290 C CA . LEU C 1 394 ? -19.887 13.597 17.619 1.00 10.55 374 LEU C CA 1
ATOM 9291 C C . LEU C 1 394 ? -21.074 13.258 16.695 1.00 10.45 374 LEU C C 1
ATOM 9292 O O . LEU C 1 394 ? -21.118 12.184 16.083 1.00 10.58 374 LEU C O 1
ATOM 9297 N N . LYS C 1 395 ? -22.024 14.185 16.609 1.00 10.66 375 LYS C N 1
ATOM 9298 C CA . LYS C 1 395 ? -23.191 14.058 15.726 1.00 11.03 375 LYS C CA 1
ATOM 9299 C C . LYS C 1 395 ? -22.805 13.886 14.244 1.00 10.70 375 LYS C C 1
ATOM 9300 O O . LYS C 1 395 ? -23.283 12.971 13.574 1.00 10.27 375 LYS C O 1
ATOM 9306 N N . GLY C 1 396 ? -21.939 14.769 13.750 1.00 11.01 376 GLY C N 1
ATOM 9307 C CA . GLY C 1 396 ? -21.476 14.728 12.350 1.00 11.13 376 GLY C CA 1
ATOM 9308 C C . GLY C 1 396 ? -20.727 13.444 12.026 1.00 11.04 376 GLY C C 1
ATOM 9309 O O . GLY C 1 396 ? -20.912 12.861 10.957 1.00 10.60 376 GLY C O 1
ATOM 9310 N N . LEU C 1 397 ? -19.892 13.004 12.966 1.00 10.59 377 LEU C N 1
ATOM 9311 C CA . LEU C 1 397 ? -19.164 11.759 12.821 1.00 10.44 377 LEU C CA 1
ATOM 9312 C C . LEU C 1 397 ? -20.129 10.572 12.749 1.00 10.19 377 LEU C C 1
ATOM 9313 O O . LEU C 1 397 ? -19.947 9.672 11.936 1.00 10.19 377 LEU C O 1
ATOM 9318 N N . ALA C 1 398 ? -21.157 10.589 13.588 1.00 10.16 378 ALA C N 1
ATOM 9319 C CA . ALA C 1 398 ? -22.160 9.518 13.617 1.00 9.94 378 ALA C CA 1
ATOM 9320 C C . ALA C 1 398 ? -22.917 9.453 12.287 1.00 10.29 378 ALA C C 1
ATOM 9321 O O . ALA C 1 398 ? -23.143 8.365 11.744 1.00 10.63 378 ALA C O 1
ATOM 9323 N N . GLU C 1 399 ? -23.282 10.626 11.764 1.00 10.14 379 GLU C N 1
ATOM 9324 C CA . GLU C 1 399 ? -23.998 10.745 10.498 1.00 10.56 379 GLU C CA 1
ATOM 9325 C C . GLU C 1 399 ? -23.185 10.172 9.341 1.00 10.68 379 GLU C C 1
ATOM 9326 O O . GLU C 1 399 ? -23.695 9.384 8.530 1.00 11.16 379 GLU C O 1
ATOM 9332 N N . VAL C 1 400 ? -21.911 10.549 9.283 1.00 10.50 380 VAL C N 1
ATOM 9333 C CA . VAL C 1 400 ? -21.018 10.074 8.228 1.00 10.56 380 VAL C CA 1
ATOM 9334 C C . VAL C 1 400 ? -20.733 8.581 8.418 1.00 10.45 380 VAL C C 1
ATOM 9335 O O . VAL C 1 400 ? -20.638 7.844 7.445 1.00 10.58 380 VAL C O 1
ATOM 9339 N N . ARG C 1 401 ? -20.635 8.138 9.670 1.00 10.04 381 ARG C N 1
ATOM 9340 C CA . ARG C 1 401 ? -20.456 6.715 9.967 1.00 10.13 381 ARG C CA 1
ATOM 9341 C C . ARG C 1 401 ? -21.591 5.867 9.362 1.00 10.34 381 ARG C C 1
ATOM 9342 O O . ARG C 1 401 ? -21.345 4.815 8.761 1.00 10.76 381 ARG C O 1
ATOM 9350 N N . GLY C 1 402 ? -22.828 6.328 9.539 1.00 10.70 382 GLY C N 1
ATOM 9351 C CA . GLY C 1 402 ? -24.011 5.663 8.983 1.00 10.61 382 GLY C CA 1
ATOM 9352 C C . GLY C 1 402 ? -24.004 5.604 7.458 1.00 10.62 382 GLY C C 1
ATOM 9353 O O . GLY C 1 402 ? -24.331 4.574 6.859 1.00 10.71 382 GLY C O 1
ATOM 9354 N N . VAL C 1 403 ? -23.638 6.719 6.833 1.00 11.25 383 VAL C N 1
ATOM 9355 C CA . VAL C 1 403 ? -23.573 6.824 5.367 1.00 11.09 383 VAL C CA 1
ATOM 9356 C C . VAL C 1 403 ? -22.562 5.818 4.813 1.00 11.52 383 VAL C C 1
ATOM 9357 O O . VAL C 1 403 ? -22.866 5.071 3.884 1.00 11.72 383 VAL C O 1
ATOM 9361 N N . GLU C 1 404 ? -21.371 5.792 5.412 1.00 11.67 384 GLU C N 1
ATOM 9362 C CA . GLU C 1 404 ? -20.279 4.931 4.947 1.00 12.03 384 GLU C CA 1
ATOM 9363 C C . GLU C 1 404 ? -20.649 3.458 5.091 1.00 12.23 384 GLU C C 1
ATOM 9364 O O . GLU C 1 404 ? -20.410 2.657 4.187 1.00 12.47 384 GLU C O 1
ATOM 9370 N N . LEU C 1 405 ? -21.255 3.113 6.223 1.00 12.12 385 LEU C N 1
ATOM 9371 C CA . LEU C 1 405 ? -21.697 1.742 6.467 1.00 12.47 385 LEU C CA 1
ATOM 9372 C C . LEU C 1 405 ? -22.690 1.281 5.396 1.00 12.52 385 LEU C C 1
ATOM 9373 O O . LEU C 1 405 ? -22.523 0.209 4.817 1.00 13.25 385 LEU C O 1
ATOM 9378 N N . ALA C 1 406 ? -23.717 2.079 5.132 1.00 11.99 386 ALA C N 1
ATOM 9379 C CA . ALA C 1 406 ? -24.711 1.695 4.128 1.00 12.55 386 ALA C CA 1
ATOM 9380 C C . ALA C 1 406 ? -24.079 1.546 2.736 1.00 12.18 386 ALA C C 1
ATOM 9381 O O . ALA C 1 406 ? -24.396 0.615 2.006 1.00 12.50 386 ALA C O 1
ATOM 9383 N N . ILE C 1 407 ? -23.185 2.465 2.390 1.00 11.83 387 ILE C N 1
ATOM 9384 C CA . ILE C 1 407 ? -22.452 2.412 1.125 1.00 12.32 387 ILE C CA 1
ATOM 9385 C C . ILE C 1 407 ? -21.634 1.121 0.979 1.00 11.95 387 ILE C C 1
ATOM 9386 O O . ILE C 1 407 ? -21.727 0.445 -0.039 1.00 12.55 387 ILE C O 1
ATOM 9391 N N . GLN C 1 408 ? -20.862 0.781 2.008 1.00 11.59 388 GLN C N 1
ATOM 9392 C CA . GLN C 1 408 ? -20.086 -0.462 2.038 1.00 11.48 388 GLN C CA 1
ATOM 9393 C C . GLN C 1 408 ? -20.974 -1.666 1.786 1.00 11.94 388 GLN C C 1
ATOM 9394 O O . GLN C 1 408 ? -20.635 -2.531 0.973 1.00 11.44 388 GLN C O 1
ATOM 9400 N N . ARG C 1 409 ? -22.120 -1.697 2.473 1.00 12.13 389 ARG C N 1
ATOM 9401 C CA . ARG C 1 409 ? -23.052 -2.806 2.374 1.00 12.94 389 ARG C CA 1
ATOM 9402 C C . ARG C 1 409 ? -23.777 -2.827 1.036 1.00 14.03 389 ARG C C 1
ATOM 9403 O O . ARG C 1 409 ? -24.047 -3.905 0.503 1.00 14.70 389 ARG C O 1
ATOM 9411 N N . ALA C 1 410 ? -24.100 -1.647 0.509 1.00 14.01 390 ALA C N 1
ATOM 9412 C CA . ALA C 1 410 ? -24.842 -1.545 -0.753 1.00 15.55 390 ALA C CA 1
ATOM 9413 C C . ALA C 1 410 ? -23.990 -1.953 -1.951 1.00 16.04 390 ALA C C 1
ATOM 9414 O O . ALA C 1 410 ? -24.429 -2.740 -2.785 1.00 16.61 390 ALA C O 1
ATOM 9416 N N . PHE C 1 411 ? -22.773 -1.417 -2.014 1.00 16.39 391 PHE C N 1
ATOM 9417 C CA . PHE C 1 411 ? -21.925 -1.538 -3.201 1.00 17.61 391 PHE C CA 1
ATOM 9418 C C . PHE C 1 411 ? -20.791 -2.566 -3.098 1.00 18.63 391 PHE C C 1
ATOM 9419 O O . PHE C 1 411 ? -20.309 -3.036 -4.121 1.00 18.79 391 PHE C O 1
ATOM 9427 N N . PHE C 1 412 ? -20.359 -2.912 -1.883 1.00 19.84 392 PHE C N 1
ATOM 9428 C CA . PHE C 1 412 ? -19.113 -3.681 -1.735 1.00 21.57 392 PHE C CA 1
ATOM 9429 C C . PHE C 1 412 ? -19.133 -4.930 -0.862 1.00 23.37 392 PHE C C 1
ATOM 9430 O O . PHE C 1 412 ? -18.109 -5.578 -0.690 1.00 24.75 392 PHE C O 1
ATOM 9438 N N . SER C 1 413 ? -20.259 -5.303 -0.304 1.00 25.17 393 SER C N 1
ATOM 9439 C CA . SER C 1 413 ? -20.206 -6.468 0.554 1.00 27.54 393 SER C CA 1
ATOM 9440 C C . SER C 1 413 ? -20.965 -7.539 -0.169 1.00 29.39 393 SER C C 1
ATOM 9441 O O . SER C 1 413 ? -20.557 -8.703 -0.269 1.00 30.79 393 SER C O 1
ATOM 9444 N N . ARG C 1 414 ? -22.049 -7.053 -0.744 1.00 30.59 394 ARG C N 1
ATOM 9445 C CA . ARG C 1 414 ? -23.191 -7.795 -1.174 1.00 32.04 394 ARG C CA 1
ATOM 9446 C C . ARG C 1 414 ? -24.085 -6.597 -1.397 1.00 32.12 394 ARG C C 1
ATOM 9447 O O . ARG C 1 414 ? -23.581 -5.479 -1.570 1.00 31.05 394 ARG C O 1
ATOM 9449 N N . SER D 1 19 ? -14.345 58.452 36.573 1.00 40.64 -1 SER D N 1
ATOM 9450 C CA . SER D 1 19 ? -15.217 58.836 35.423 1.00 40.36 -1 SER D CA 1
ATOM 9451 C C . SER D 1 19 ? -14.764 58.122 34.156 1.00 40.82 -1 SER D C 1
ATOM 9452 O O . SER D 1 19 ? -15.247 58.417 33.063 1.00 41.34 -1 SER D O 1
ATOM 9455 N N . HIS D 1 20 ? -13.843 57.174 34.328 1.00 40.90 0 HIS D N 1
ATOM 9456 C CA . HIS D 1 20 ? -13.278 56.353 33.245 1.00 40.77 0 HIS D CA 1
ATOM 9457 C C . HIS D 1 20 ? -11.964 56.926 32.709 1.00 39.03 0 HIS D C 1
ATOM 9458 O O . HIS D 1 20 ? -11.042 56.167 32.415 1.00 39.86 0 HIS D O 1
ATOM 9465 N N . MET D 1 21 ? -11.866 58.252 32.605 1.00 36.19 1 MET D N 1
ATOM 9466 C CA . MET D 1 21 ? -10.579 58.891 32.284 1.00 34.05 1 MET D CA 1
ATOM 9467 C C . MET D 1 21 ? -9.551 58.581 33.370 1.00 32.81 1 MET D C 1
ATOM 9468 O O . MET D 1 21 ? -9.839 58.754 34.560 1.00 32.10 1 MET D O 1
ATOM 9473 N N . GLU D 1 22 ? -8.369 58.116 32.965 1.00 31.78 2 GLU D N 1
ATOM 9474 C CA . GLU D 1 22 ? -7.322 57.772 33.928 1.00 31.04 2 GLU D CA 1
ATOM 9475 C C . GLU D 1 22 ? -6.643 59.036 34.452 1.00 29.16 2 GLU D C 1
ATOM 9476 O O . GLU D 1 22 ? -5.822 59.659 33.767 1.00 28.67 2 GLU D O 1
ATOM 9482 N N . GLN D 1 23 ? -7.005 59.402 35.678 1.00 27.44 3 GLN D N 1
ATOM 9483 C CA . GLN D 1 23 ? -6.588 60.665 36.274 1.00 25.70 3 GLN D CA 1
ATOM 9484 C C . GLN D 1 23 ? -5.481 60.449 37.286 1.00 25.40 3 GLN D C 1
ATOM 9485 O O . GLN D 1 23 ? -5.652 59.730 38.277 1.00 25.40 3 GLN D O 1
ATOM 9491 N N . THR D 1 24 ? -4.337 61.069 37.015 1.00 24.63 4 THR D N 1
ATOM 9492 C CA . THR D 1 24 ? -3.171 60.932 37.865 1.00 24.55 4 THR D CA 1
ATOM 9493 C C . THR D 1 24 ? -2.690 62.303 38.325 1.00 23.80 4 THR D C 1
ATOM 9494 O O . THR D 1 24 ? -3.197 63.339 37.881 1.00 23.11 4 THR D O 1
ATOM 9498 N N . TRP D 1 25 ? -1.714 62.303 39.224 1.00 23.64 5 TRP D N 1
ATOM 9499 C CA . TRP D 1 25 ? -1.302 63.508 39.932 1.00 22.65 5 TRP D CA 1
ATOM 9500 C C . TRP D 1 25 ? 0.139 63.314 40.361 1.00 23.57 5 TRP D C 1
ATOM 9501 O O . TRP D 1 25 ? 0.504 62.255 40.885 1.00 24.28 5 TRP D O 1
ATOM 9512 N N . ARG D 1 26 ? 0.964 64.328 40.134 1.00 23.46 6 ARG D N 1
ATOM 9513 C CA . ARG D 1 26 ? 2.361 64.247 40.533 1.00 24.36 6 ARG D CA 1
ATOM 9514 C C . ARG D 1 26 ? 2.582 64.544 42.018 1.00 24.59 6 ARG D C 1
ATOM 9515 O O . ARG D 1 26 ? 2.230 65.621 42.502 1.00 23.82 6 ARG D O 1
ATOM 9523 N N . TRP D 1 27 ? 3.184 63.579 42.713 1.00 25.75 7 TRP D N 1
ATOM 9524 C CA . TRP D 1 27 ? 3.484 63.664 44.144 1.00 26.58 7 TRP D CA 1
ATOM 9525 C C . TRP D 1 27 ? 4.979 63.452 44.347 1.00 28.52 7 TRP D C 1
ATOM 9526 O O . TRP D 1 27 ? 5.541 62.476 43.861 1.00 29.53 7 TRP D O 1
ATOM 9537 N N . TYR D 1 28 ? 5.629 64.367 45.056 1.00 29.33 8 TYR D N 1
ATOM 9538 C CA . TYR D 1 28 ? 7.088 64.324 45.163 1.00 31.28 8 TYR D CA 1
ATOM 9539 C C . TYR D 1 28 ? 7.648 63.379 46.242 1.00 33.02 8 TYR D C 1
ATOM 9540 O O . TYR D 1 28 ? 8.871 63.189 46.340 1.00 34.71 8 TYR D O 1
ATOM 9549 N N . GLY D 1 29 ? 6.758 62.776 47.026 1.00 32.92 9 GLY D N 1
ATOM 9550 C CA . GLY D 1 29 ? 7.156 61.878 48.108 1.00 34.35 9 GLY D CA 1
ATOM 9551 C C . GLY D 1 29 ? 6.761 62.414 49.475 1.00 34.27 9 GLY D C 1
ATOM 9552 O O . GLY D 1 29 ? 6.015 63.395 49.564 1.00 33.39 9 GLY D O 1
ATOM 9553 N N . PRO D 1 30 ? 7.258 61.780 50.551 1.00 35.50 10 PRO D N 1
ATOM 9554 C CA . PRO D 1 30 ? 6.873 62.105 51.926 1.00 35.72 10 PRO D CA 1
ATOM 9555 C C . PRO D 1 30 ? 7.041 63.571 52.297 1.00 35.35 10 PRO D C 1
ATOM 9556 O O . PRO D 1 30 ? 6.265 64.085 53.103 1.00 34.96 10 PRO D O 1
ATOM 9560 N N . ASN D 1 31 ? 8.038 64.231 51.715 1.00 35.58 11 ASN D N 1
ATOM 9561 C CA . ASN D 1 31 ? 8.306 65.633 52.010 1.00 35.43 11 ASN D CA 1
ATOM 9562 C C . ASN D 1 31 ? 7.407 66.641 51.273 1.00 33.17 11 ASN D C 1
ATOM 9563 O O . ASN D 1 31 ? 7.378 67.821 51.641 1.00 32.78 11 ASN D O 1
ATOM 9568 N N . ASP D 1 32 ? 6.695 66.180 50.242 1.00 31.36 12 ASP D N 1
ATOM 9569 C CA . ASP D 1 32 ? 5.742 67.016 49.495 1.00 29.65 12 ASP D CA 1
ATOM 9570 C C . ASP D 1 32 ? 4.708 67.632 50.445 1.00 28.37 12 ASP D C 1
ATOM 9571 O O . ASP D 1 32 ? 4.051 66.913 51.192 1.00 28.64 12 ASP D O 1
ATOM 9576 N N . PRO D 1 33 ? 4.568 68.969 50.426 1.00 27.63 13 PRO D N 1
ATOM 9577 C CA . PRO D 1 33 ? 3.524 69.642 51.221 1.00 26.59 13 PRO D CA 1
ATOM 9578 C C . PRO D 1 33 ? 2.109 69.174 50.876 1.00 25.18 13 PRO D C 1
ATOM 9579 O O . PRO D 1 33 ? 1.205 69.260 51.708 1.00 24.70 13 PRO D O 1
ATOM 9583 N N . VAL D 1 34 ? 1.927 68.674 49.660 1.00 24.53 14 VAL D N 1
ATOM 9584 C CA . VAL D 1 34 ? 0.653 68.096 49.251 1.00 23.42 14 VAL D CA 1
ATOM 9585 C C . VAL D 1 34 ? 0.604 66.630 49.691 1.00 24.12 14 VAL D C 1
ATOM 9586 O O . VAL D 1 34 ? 1.462 65.835 49.310 1.00 25.07 14 VAL D O 1
ATOM 9590 N N . SER D 1 35 ? -0.384 66.292 50.519 1.00 23.74 15 SER D N 1
ATOM 9591 C CA . SER D 1 35 ? -0.535 64.940 51.058 1.00 24.14 15 SER D CA 1
ATOM 9592 C C . SER D 1 35 ? -1.228 64.034 50.050 1.00 23.87 15 SER D C 1
ATOM 9593 O O . SER D 1 35 ? -1.808 64.510 49.072 1.00 23.23 15 SER D O 1
ATOM 9596 N N . LEU D 1 36 ? -1.174 62.727 50.287 1.00 24.38 16 LEU D N 1
ATOM 9597 C CA . LEU D 1 36 ? -1.881 61.787 49.424 1.00 24.05 16 LEU D CA 1
ATOM 9598 C C . LEU D 1 36 ? -3.390 61.861 49.630 1.00 23.03 16 LEU D C 1
ATOM 9599 O O . LEU D 1 36 ? -4.163 61.575 48.709 1.00 22.62 16 LEU D O 1
ATOM 9604 N N . ALA D 1 37 ? -3.807 62.240 50.835 1.00 22.69 17 ALA D N 1
ATOM 9605 C CA . ALA D 1 37 ? -5.222 62.510 51.088 1.00 22.02 17 ALA D CA 1
ATOM 9606 C C . ALA D 1 37 ? -5.721 63.670 50.201 1.00 20.86 17 ALA D C 1
ATOM 9607 O O . ALA D 1 37 ? -6.833 63.611 49.679 1.00 20.74 17 ALA D O 1
ATOM 9609 N N . ASP D 1 38 ? -4.891 64.701 50.012 1.00 20.61 18 ASP D N 1
ATOM 9610 C CA . ASP D 1 38 ? -5.201 65.803 49.077 1.00 19.54 18 ASP D CA 1
ATOM 9611 C C . ASP D 1 38 ? -5.401 65.271 47.648 1.00 19.31 18 ASP D C 1
ATOM 9612 O O . ASP D 1 38 ? -6.328 65.683 46.943 1.00 18.15 18 ASP D O 1
ATOM 9617 N N . VAL D 1 39 ? -4.530 64.346 47.235 1.00 20.34 19 VAL D N 1
ATOM 9618 C CA . VAL D 1 39 ? -4.591 63.732 45.902 1.00 20.36 19 VAL D CA 1
ATOM 9619 C C . VAL D 1 39 ? -5.899 62.963 45.696 1.00 20.48 19 VAL D C 1
ATOM 9620 O O . VAL D 1 39 ? -6.594 63.180 44.691 1.00 20.27 19 VAL D O 1
ATOM 9624 N N . ARG D 1 40 ? -6.235 62.082 46.645 1.00 21.01 20 ARG D N 1
ATOM 9625 C CA . ARG D 1 40 ? -7.497 61.328 46.605 1.00 21.05 20 ARG D CA 1
ATOM 9626 C C . ARG D 1 40 ? -8.673 62.286 46.474 1.00 19.26 20 ARG D C 1
ATOM 9627 O O . ARG D 1 40 ? -9.515 62.122 45.601 1.00 18.53 20 ARG D O 1
ATOM 9635 N N . GLN D 1 41 ? -8.721 63.273 47.362 1.00 18.50 21 GLN D N 1
ATOM 9636 C CA . GLN D 1 41 ? -9.812 64.235 47.388 1.00 17.51 21 GLN D CA 1
ATOM 9637 C C . GLN D 1 41 ? -9.909 65.044 46.084 1.00 17.05 21 GLN D C 1
ATOM 9638 O O . GLN D 1 41 ? -11.012 65.371 45.646 1.00 16.60 21 GLN D O 1
ATOM 9644 N N . ALA D 1 42 ? -8.769 65.329 45.450 1.00 16.99 22 ALA D N 1
ATOM 9645 C CA . ALA D 1 42 ? -8.775 66.026 44.153 1.00 16.40 22 ALA D CA 1
ATOM 9646 C C . ALA D 1 42 ? -9.367 65.157 43.050 1.00 16.59 22 ALA D C 1
ATOM 9647 O O . ALA D 1 42 ? -9.676 65.654 41.961 1.00 16.11 22 ALA D O 1
ATOM 9649 N N . GLY D 1 43 ? -9.512 63.864 43.337 1.00 16.86 23 GLY D N 1
ATOM 9650 C CA . GLY D 1 43 ? -10.121 62.928 42.411 1.00 17.70 23 GLY D CA 1
ATOM 9651 C C . GLY D 1 43 ? -9.172 62.154 41.513 1.00 18.93 23 GLY D C 1
ATOM 9652 O O . GLY D 1 43 ? -9.624 61.490 40.582 1.00 19.04 23 GLY D O 1
ATOM 9653 N N . ALA D 1 44 ? -7.865 62.228 41.776 1.00 19.51 24 ALA D N 1
ATOM 9654 C CA . ALA D 1 44 ? -6.908 61.394 41.055 1.00 20.97 24 ALA D CA 1
ATOM 9655 C C . ALA D 1 44 ? -6.942 59.968 41.610 1.00 22.35 24 ALA D C 1
ATOM 9656 O O . ALA D 1 44 ? -7.067 59.775 42.818 1.00 22.95 24 ALA D O 1
ATOM 9658 N N . THR D 1 45 ? -6.849 58.972 40.734 1.00 23.29 25 THR D N 1
ATOM 9659 C CA . THR D 1 45 ? -6.798 57.579 41.182 1.00 24.76 25 THR D CA 1
ATOM 9660 C C . THR D 1 45 ? -5.369 57.029 41.130 1.00 25.65 25 THR D C 1
ATOM 9661 O O . THR D 1 45 ? -5.049 56.029 41.783 1.00 26.73 25 THR D O 1
ATOM 9665 N N . GLY D 1 46 ? -4.515 57.698 40.361 1.00 25.12 26 GLY D N 1
ATOM 9666 C CA . GLY D 1 46 ? -3.141 57.264 40.187 1.00 25.73 26 GLY D CA 1
ATOM 9667 C C . GLY D 1 46 ? -2.183 58.342 40.634 1.00 25.59 26 GLY D C 1
ATOM 9668 O O . GLY D 1 46 ? -2.527 59.527 40.656 1.00 24.48 26 GLY D O 1
ATOM 9669 N N . VAL D 1 47 ? -0.984 57.926 41.017 1.00 26.24 27 VAL D N 1
ATOM 9670 C CA . VAL D 1 47 ? 0.051 58.863 41.408 1.00 26.25 27 VAL D CA 1
ATOM 9671 C C . VAL D 1 47 ? 1.185 58.797 40.399 1.00 27.20 27 VAL D C 1
ATOM 9672 O O . VAL D 1 47 ? 1.523 57.727 39.898 1.00 28.10 27 VAL D O 1
ATOM 9676 N N . VAL D 1 48 ? 1.739 59.961 40.086 1.00 27.21 28 VAL D N 1
ATOM 9677 C CA . VAL D 1 48 ? 2.947 60.070 39.285 1.00 28.24 28 VAL D CA 1
ATOM 9678 C C . VAL D 1 48 ? 4.035 60.509 40.253 1.00 29.10 28 VAL D C 1
ATOM 9679 O O . VAL D 1 48 ? 3.894 61.533 40.921 1.00 28.61 28 VAL D O 1
ATOM 9683 N N . THR D 1 49 ? 5.098 59.719 40.354 1.00 30.55 29 THR D N 1
ATOM 9684 C CA . THR D 1 49 ? 6.180 60.018 41.289 1.00 31.52 29 THR D CA 1
ATOM 9685 C C . THR D 1 49 ? 7.513 59.490 40.792 1.00 33.11 29 THR D C 1
ATOM 9686 O O . THR D 1 49 ? 7.583 58.870 39.736 1.00 33.70 29 THR D O 1
ATOM 9690 N N . ALA D 1 50 ? 8.564 59.765 41.560 1.00 34.34 30 ALA D N 1
ATOM 9691 C CA . ALA D 1 50 ? 9.912 59.277 41.280 1.00 36.22 30 ALA D CA 1
ATOM 9692 C C . ALA D 1 50 ? 10.694 59.164 42.594 1.00 37.56 30 ALA D C 1
ATOM 9693 O O . ALA D 1 50 ? 10.279 59.703 43.625 1.00 36.78 30 ALA D O 1
ATOM 9695 N N . LEU D 1 51 ? 11.819 58.461 42.564 1.00 39.60 31 LEU D N 1
ATOM 9696 C CA . LEU D 1 51 ? 12.678 58.387 43.738 1.00 41.30 31 LEU D CA 1
ATOM 9697 C C . LEU D 1 51 ? 13.719 59.505 43.676 1.00 42.18 31 LEU D C 1
ATOM 9698 O O . LEU D 1 51 ? 14.891 59.278 43.351 1.00 43.35 31 LEU D O 1
ATOM 9703 N N . HIS D 1 52 ? 13.257 60.720 43.985 1.00 41.37 32 HIS D N 1
ATOM 9704 C CA . HIS D 1 52 ? 14.067 61.936 43.875 1.00 42.09 32 HIS D CA 1
ATOM 9705 C C . HIS D 1 52 ? 15.304 61.931 44.778 1.00 44.33 32 HIS D C 1
ATOM 9706 O O . HIS D 1 52 ? 16.283 62.620 44.484 1.00 44.73 32 HIS D O 1
ATOM 9713 N N . HIS D 1 53 ? 15.251 61.153 45.865 1.00 45.76 33 HIS D N 1
ATOM 9714 C CA . HIS D 1 53 ? 16.324 61.123 46.865 1.00 47.99 33 HIS D CA 1
ATOM 9715 C C . HIS D 1 53 ? 17.526 60.289 46.431 1.00 50.43 33 HIS D C 1
ATOM 9716 O O . HIS D 1 53 ? 18.629 60.474 46.947 1.00 51.89 33 HIS D O 1
ATOM 9723 N N . ILE D 1 54 ? 17.308 59.379 45.485 1.00 51.25 34 ILE D N 1
ATOM 9724 C CA . ILE D 1 54 ? 18.391 58.592 44.894 1.00 53.76 34 ILE D CA 1
ATOM 9725 C C . ILE D 1 54 ? 19.198 59.454 43.917 1.00 54.36 34 ILE D C 1
ATOM 9726 O O . ILE D 1 54 ? 18.622 60.069 43.023 1.00 52.98 34 ILE D O 1
ATOM 9731 N N . PRO D 1 55 ? 20.536 59.506 44.095 1.00 56.64 35 PRO D N 1
ATOM 9732 C CA . PRO D 1 55 ? 21.400 60.335 43.243 1.00 57.30 35 PRO D CA 1
ATOM 9733 C C . PRO D 1 55 ? 21.289 60.023 41.746 1.00 57.43 35 PRO D C 1
ATOM 9734 O O . PRO D 1 55 ? 21.090 58.864 41.366 1.00 57.88 35 PRO D O 1
ATOM 9738 N N . ASN D 1 56 ? 21.408 61.070 40.927 1.00 57.02 36 ASN D N 1
ATOM 9739 C CA . ASN D 1 56 ? 21.476 60.967 39.467 1.00 57.39 36 ASN D CA 1
ATOM 9740 C C . ASN D 1 56 ? 22.339 59.816 38.967 1.00 59.16 36 ASN D C 1
ATOM 9741 O O . ASN D 1 56 ? 23.529 59.740 39.284 1.00 61.00 36 ASN D O 1
ATOM 9746 N N . GLY D 1 57 ? 21.737 58.928 38.182 1.00 58.59 37 GLY D N 1
ATOM 9747 C CA . GLY D 1 57 ? 22.482 57.864 37.519 1.00 60.08 37 GLY D CA 1
ATOM 9748 C C . GLY D 1 57 ? 22.463 56.510 38.201 1.00 60.92 37 GLY D C 1
ATOM 9749 O O . GLY D 1 57 ? 22.657 55.495 37.543 1.00 62.12 37 GLY D O 1
ATOM 9750 N N . GLU D 1 58 ? 22.234 56.489 39.514 1.00 60.37 38 GLU D N 1
ATOM 9751 C CA . GLU D 1 58 ? 22.225 55.235 40.281 1.00 61.13 38 GLU D CA 1
ATOM 9752 C C . GLU D 1 58 ? 20.970 54.395 40.007 1.00 59.64 38 GLU D C 1
ATOM 9753 O O . GLU D 1 58 ? 19.959 54.899 39.498 1.00 57.83 38 GLU D O 1
ATOM 9759 N N . VAL D 1 59 ? 21.052 53.115 40.352 1.00 60.28 39 VAL D N 1
ATOM 9760 C CA . VAL D 1 59 ? 19.952 52.171 40.178 1.00 59.13 39 VAL D CA 1
ATOM 9761 C C . VAL D 1 59 ? 18.862 52.417 41.226 1.00 57.24 39 VAL D C 1
ATOM 9762 O O . VAL D 1 59 ? 19.160 52.680 42.396 1.00 57.53 39 VAL D O 1
ATOM 9766 N N . TRP D 1 60 ? 17.603 52.354 40.797 1.00 55.03 40 TRP D N 1
ATOM 9767 C CA . TRP D 1 60 ? 16.485 52.330 41.728 1.00 53.34 40 TRP D CA 1
ATOM 9768 C C . TRP D 1 60 ? 16.280 50.881 42.150 1.00 54.33 40 TRP D C 1
ATOM 9769 O O . TRP D 1 60 ? 15.836 50.053 41.350 1.00 54.38 40 TRP D O 1
ATOM 9780 N N . SER D 1 61 ? 16.633 50.577 43.397 1.00 55.02 41 SER D N 1
ATOM 9781 C CA . SER D 1 61 ? 16.484 49.228 43.936 1.00 56.11 41 SER D CA 1
ATOM 9782 C C . SER D 1 61 ? 15.016 48.874 44.182 1.00 54.58 41 SER D C 1
ATOM 9783 O O . SER D 1 61 ? 14.186 49.743 44.487 1.00 52.78 41 SER D O 1
ATOM 9786 N N . VAL D 1 62 ? 14.710 47.592 44.028 1.00 55.38 42 VAL D N 1
ATOM 9787 C CA . VAL D 1 62 ? 13.366 47.063 44.247 1.00 54.35 42 VAL D CA 1
ATOM 9788 C C . VAL D 1 62 ? 12.830 47.482 45.620 1.00 53.67 42 VAL D C 1
ATOM 9789 O O . VAL D 1 62 ? 11.683 47.930 45.733 1.00 51.94 42 VAL D O 1
ATOM 9793 N N . GLU D 1 63 ? 13.677 47.362 46.644 1.00 55.28 43 GLU D N 1
ATOM 9794 C CA . GLU D 1 63 ? 13.330 47.742 48.018 1.00 55.09 43 GLU D CA 1
ATOM 9795 C C . GLU D 1 63 ? 12.808 49.178 48.114 1.00 52.75 43 GLU D C 1
ATOM 9796 O O . GLU D 1 63 ? 11.779 49.423 48.746 1.00 51.43 43 GLU D O 1
ATOM 9802 N N . GLU D 1 64 ? 13.527 50.112 47.487 1.00 52.32 44 GLU D N 1
ATOM 9803 C CA . GLU D 1 64 ? 13.151 51.526 47.484 1.00 50.47 44 GLU D CA 1
ATOM 9804 C C . GLU D 1 64 ? 11.854 51.762 46.714 1.00 48.18 44 GLU D C 1
ATOM 9805 O O . GLU D 1 64 ? 10.992 52.526 47.159 1.00 46.67 44 GLU D O 1
ATOM 9811 N N . ILE D 1 65 ? 11.721 51.097 45.567 1.00 47.94 45 ILE D N 1
ATOM 9812 C CA . ILE D 1 65 ? 10.526 51.215 44.730 1.00 45.97 45 ILE D CA 1
ATOM 9813 C C . ILE D 1 65 ? 9.301 50.724 45.502 1.00 45.34 45 ILE D C 1
ATOM 9814 O O . ILE D 1 65 ? 8.255 51.383 45.509 1.00 43.55 45 ILE D O 1
ATOM 9819 N N . LEU D 1 66 ? 9.459 49.586 46.174 1.00 46.79 46 LEU D N 1
ATOM 9820 C CA . LEU D 1 66 ? 8.385 48.976 46.951 1.00 46.55 46 LEU D CA 1
ATOM 9821 C C . LEU D 1 66 ? 7.987 49.803 48.171 1.00 45.75 46 LEU D C 1
ATOM 9822 O O . LEU D 1 66 ? 6.814 49.829 48.545 1.00 44.47 46 LEU D O 1
ATOM 9827 N N . LYS D 1 67 ? 8.963 50.473 48.783 1.00 46.62 47 LYS D N 1
ATOM 9828 C CA . LYS D 1 67 ? 8.695 51.388 49.899 1.00 46.40 47 LYS D CA 1
ATOM 9829 C C . LYS D 1 67 ? 7.815 52.568 49.455 1.00 44.07 47 LYS D C 1
ATOM 9830 O O . LYS D 1 67 ? 6.889 52.960 50.172 1.00 43.38 47 LYS D O 1
ATOM 9836 N N . ARG D 1 68 ? 8.098 53.114 48.272 1.00 42.95 48 ARG D N 1
ATOM 9837 C CA . ARG D 1 68 ? 7.266 54.164 47.688 1.00 40.99 48 ARG D CA 1
ATOM 9838 C C . ARG D 1 68 ? 5.896 53.643 47.237 1.00 39.95 48 ARG D C 1
ATOM 9839 O O . ARG D 1 68 ? 4.876 54.285 47.486 1.00 38.47 48 ARG D O 1
ATOM 9847 N N . LYS D 1 69 ? 5.875 52.488 46.575 1.00 40.90 49 LYS D N 1
ATOM 9848 C CA . LYS D 1 69 ? 4.615 51.894 46.139 1.00 40.37 49 LYS D CA 1
ATOM 9849 C C . LYS D 1 69 ? 3.703 51.628 47.336 1.00 39.81 49 LYS D C 1
ATOM 9850 O O . LYS D 1 69 ? 2.518 51.959 47.300 1.00 38.57 49 LYS D O 1
ATOM 9856 N N . ALA D 1 70 ? 4.272 51.064 48.399 1.00 40.84 50 ALA D N 1
ATOM 9857 C CA . ALA D 1 70 ? 3.524 50.767 49.624 1.00 40.84 50 ALA D CA 1
ATOM 9858 C C . ALA D 1 70 ? 2.895 52.015 50.250 1.00 39.38 50 ALA D C 1
ATOM 9859 O O . ALA D 1 70 ? 1.748 51.973 50.708 1.00 38.62 50 ALA D O 1
ATOM 9861 N N . ILE D 1 71 ? 3.650 53.112 50.266 1.00 39.01 51 ILE D N 1
ATOM 9862 C CA . ILE D 1 71 ? 3.176 54.380 50.823 1.00 37.93 51 ILE D CA 1
ATOM 9863 C C . ILE D 1 71 ? 2.010 54.922 49.995 1.00 35.90 51 ILE D C 1
ATOM 9864 O O . ILE D 1 71 ? 0.995 55.348 50.549 1.00 34.71 51 ILE D O 1
ATOM 9869 N N . ILE D 1 72 ? 2.154 54.874 48.673 1.00 35.33 52 ILE D N 1
ATOM 9870 C CA . ILE D 1 72 ? 1.079 55.246 47.759 1.00 33.75 52 ILE D CA 1
ATOM 9871 C C . ILE D 1 72 ? -0.151 54.335 47.915 1.00 33.97 52 ILE D C 1
ATOM 9872 O O . ILE D 1 72 ? -1.291 54.819 47.946 1.00 32.53 52 ILE D O 1
ATOM 9877 N N . GLU D 1 73 ? 0.080 53.027 48.039 1.00 35.29 53 GLU D N 1
ATOM 9878 C CA . GLU D 1 73 ? -1.027 52.070 48.145 1.00 35.82 53 GLU D CA 1
ATOM 9879 C C . GLU D 1 73 ? -1.709 52.119 49.506 1.00 35.60 53 GLU D C 1
ATOM 9880 O O . GLU D 1 73 ? -2.905 51.860 49.606 1.00 34.96 53 GLU D O 1
ATOM 9886 N N . ASP D 1 74 ? -0.955 52.484 50.542 1.00 36.56 54 ASP D N 1
ATOM 9887 C CA . ASP D 1 74 ? -1.520 52.709 51.879 1.00 36.84 54 ASP D CA 1
ATOM 9888 C C . ASP D 1 74 ? -2.566 53.821 51.899 1.00 35.13 54 ASP D C 1
ATOM 9889 O O . ASP D 1 74 ? -3.427 53.844 52.783 1.00 35.00 54 ASP D O 1
ATOM 9894 N N . ALA D 1 75 ? -2.484 54.734 50.928 1.00 33.74 55 ALA D N 1
ATOM 9895 C CA . ALA D 1 75 ? -3.442 55.838 50.793 1.00 32.15 55 ALA D CA 1
ATOM 9896 C C . ALA D 1 75 ? -4.629 55.493 49.892 1.00 31.25 55 ALA D C 1
ATOM 9897 O O . ALA D 1 75 ? -5.490 56.339 49.653 1.00 30.25 55 ALA D O 1
ATOM 9899 N N . GLY D 1 76 ? -4.671 54.260 49.394 1.00 31.80 56 GLY D N 1
ATOM 9900 C CA . GLY D 1 76 ? -5.741 53.823 48.496 1.00 31.12 56 GLY D CA 1
ATOM 9901 C C . GLY D 1 76 ? -5.533 54.296 47.071 1.00 30.63 56 GLY D C 1
ATOM 9902 O O . GLY D 1 76 ? -6.499 54.517 46.335 1.00 30.07 56 GLY D O 1
ATOM 9903 N N . LEU D 1 77 ? -4.268 54.447 46.681 1.00 31.02 57 LEU D N 1
ATOM 9904 C CA . LEU D 1 77 ? -3.898 54.925 45.346 1.00 30.42 57 LEU D CA 1
ATOM 9905 C C . LEU D 1 77 ? -2.930 53.941 44.687 1.00 31.89 57 LEU D C 1
ATOM 9906 O O . LEU D 1 77 ? -2.404 53.049 45.357 1.00 33.26 57 LEU D O 1
ATOM 9911 N N . VAL D 1 78 ? -2.693 54.088 43.385 1.00 31.92 58 VAL D N 1
ATOM 9912 C CA . VAL D 1 78 ? -1.633 53.313 42.725 1.00 33.33 58 VAL D CA 1
ATOM 9913 C C . VAL D 1 78 ? -0.577 54.215 42.105 1.00 33.18 58 VAL D C 1
ATOM 9914 O O . VAL D 1 78 ? -0.862 55.349 41.732 1.00 32.24 58 VAL D O 1
ATOM 9918 N N . TRP D 1 79 ? 0.644 53.701 42.018 1.00 34.40 59 TRP D N 1
ATOM 9919 C CA . TRP D 1 79 ? 1.728 54.376 41.317 1.00 34.87 59 TRP D CA 1
ATOM 9920 C C . TRP D 1 79 ? 1.634 54.006 39.836 1.00 35.28 59 TRP D C 1
ATOM 9921 O O . TRP D 1 79 ? 2.002 52.899 39.434 1.00 36.52 59 TRP D O 1
ATOM 9932 N N . SER D 1 80 ? 1.127 54.947 39.042 1.00 34.55 60 SER D N 1
ATOM 9933 C CA . SER D 1 80 ? 0.810 54.721 37.633 1.00 34.97 60 SER D CA 1
ATOM 9934 C C . SER D 1 80 ? 1.980 55.003 36.703 1.00 35.11 60 SER D C 1
ATOM 9935 O O . SER D 1 80 ? 2.210 54.267 35.747 1.00 36.07 60 SER D O 1
ATOM 9938 N N . VAL D 1 81 ? 2.695 56.089 36.966 1.00 34.21 61 VAL D N 1
ATOM 9939 C CA . VAL D 1 81 ? 3.700 56.586 36.033 1.00 34.35 61 VAL D CA 1
ATOM 9940 C C . VAL D 1 81 ? 4.932 57.031 36.802 1.00 34.89 61 VAL D C 1
ATOM 9941 O O . VAL D 1 81 ? 4.826 57.533 37.923 1.00 34.33 61 VAL D O 1
ATOM 9945 N N . VAL D 1 82 ? 6.100 56.826 36.206 1.00 35.97 62 VAL D N 1
ATOM 9946 C CA . VAL D 1 82 ? 7.327 57.374 36.753 1.00 36.57 62 VAL D CA 1
ATOM 9947 C C . VAL D 1 82 ? 7.656 58.662 36.005 1.00 36.05 62 VAL D C 1
ATOM 9948 O O . VAL D 1 82 ? 7.669 58.684 34.772 1.00 36.22 62 VAL D O 1
ATOM 9952 N N . GLU D 1 83 ? 7.902 59.730 36.762 1.00 35.48 63 GLU D N 1
ATOM 9953 C CA . GLU D 1 83 ? 8.333 61.011 36.206 1.00 35.24 63 GLU D CA 1
ATOM 9954 C C . GLU D 1 83 ? 9.240 61.726 37.216 1.00 35.69 63 GLU D C 1
ATOM 9955 O O . GLU D 1 83 ? 8.743 62.373 38.142 1.00 34.92 63 GLU D O 1
ATOM 9961 N N . SER D 1 84 ? 10.561 61.610 37.063 1.00 37.24 64 SER D N 1
ATOM 9962 C CA . SER D 1 84 ? 11.210 60.872 35.974 1.00 38.68 64 SER D CA 1
ATOM 9963 C C . SER D 1 84 ? 12.352 60.016 36.489 1.00 40.37 64 SER D C 1
ATOM 9964 O O . SER D 1 84 ? 12.815 60.203 37.616 1.00 40.97 64 SER D O 1
ATOM 9967 N N . VAL D 1 85 ? 12.794 59.065 35.670 1.00 41.54 65 VAL D N 1
ATOM 9968 C CA . VAL D 1 85 ? 14.128 58.491 35.842 1.00 43.24 65 VAL D CA 1
ATOM 9969 C C . VAL D 1 85 ? 15.090 59.392 35.056 1.00 43.73 65 VAL D C 1
ATOM 9970 O O . VAL D 1 85 ? 15.092 59.373 33.821 1.00 43.75 65 VAL D O 1
ATOM 9974 N N . PRO D 1 86 ? 15.894 60.198 35.774 1.00 44.04 66 PRO D N 1
ATOM 9975 C CA . PRO D 1 86 ? 16.673 61.246 35.114 1.00 44.40 66 PRO D CA 1
ATOM 9976 C C . PRO D 1 86 ? 17.818 60.683 34.284 1.00 46.67 66 PRO D C 1
ATOM 9977 O O . PRO D 1 86 ? 18.408 59.661 34.644 1.00 47.92 66 PRO D O 1
ATOM 9981 N N . ILE D 1 87 ? 18.113 61.354 33.176 1.00 46.90 67 ILE D N 1
ATOM 9982 C CA . ILE D 1 87 ? 19.252 61.006 32.348 1.00 48.75 67 ILE D CA 1
ATOM 9983 C C . ILE D 1 87 ? 20.454 61.860 32.768 1.00 49.99 67 ILE D C 1
ATOM 9984 O O . ILE D 1 87 ? 20.419 63.091 32.652 1.00 49.14 67 ILE D O 1
ATOM 9989 N N . HIS D 1 88 ? 21.498 61.192 33.266 1.00 52.05 68 HIS D N 1
ATOM 9990 C CA . HIS D 1 88 ? 22.753 61.832 33.684 1.00 53.61 68 HIS D CA 1
ATOM 9991 C C . HIS D 1 88 ? 23.345 62.669 32.545 1.00 54.17 68 HIS D C 1
ATOM 9992 O O . HIS D 1 88 ? 23.316 62.255 31.381 1.00 54.64 68 HIS D O 1
ATOM 9999 N N . GLU D 1 89 ? 23.872 63.842 32.888 1.00 54.32 69 GLU D N 1
ATOM 10000 C CA . GLU D 1 89 ? 24.553 64.716 31.920 1.00 55.03 69 GLU D CA 1
ATOM 10001 C C . GLU D 1 89 ? 25.665 64.019 31.120 1.00 57.13 69 GLU D C 1
ATOM 10002 O O . GLU D 1 89 ? 25.995 64.449 30.011 1.00 57.42 69 GLU D O 1
ATOM 10008 N N . ASP D 1 90 ? 26.230 62.949 31.677 1.00 58.72 70 ASP D N 1
ATOM 10009 C CA . ASP D 1 90 ? 27.243 62.160 30.974 1.00 61.21 70 ASP D CA 1
ATOM 10010 C C . ASP D 1 90 ? 26.690 61.472 29.730 1.00 61.23 70 ASP D C 1
ATOM 10011 O O . ASP D 1 90 ? 27.398 61.332 28.731 1.00 62.63 70 ASP D O 1
ATOM 10016 N N . ILE D 1 91 ? 25.432 61.041 29.804 1.00 59.82 71 ILE D N 1
ATOM 10017 C CA . ILE D 1 91 ? 24.747 60.412 28.672 1.00 59.84 71 ILE D CA 1
ATOM 10018 C C . ILE D 1 91 ? 24.426 61.455 27.600 1.00 59.08 71 ILE D C 1
ATOM 10019 O O . ILE D 1 91 ? 24.576 61.198 26.402 1.00 59.87 71 ILE D O 1
ATOM 10024 N N . LYS D 1 92 ? 23.999 62.633 28.044 1.00 57.79 72 LYS D N 1
ATOM 10025 C CA . LYS D 1 92 ? 23.694 63.742 27.140 1.00 57.14 72 LYS D CA 1
ATOM 10026 C C . LYS D 1 92 ? 24.935 64.272 26.403 1.00 58.86 72 LYS D C 1
ATOM 10027 O O . LYS D 1 92 ? 24.843 64.658 25.236 1.00 58.69 72 LYS D O 1
ATOM 10033 N N . THR D 1 93 ? 26.085 64.270 27.079 1.00 60.77 73 THR D N 1
ATOM 10034 C CA . THR D 1 93 ? 27.349 64.743 26.489 1.00 62.95 73 THR D CA 1
ATOM 10035 C C . THR D 1 93 ? 28.231 63.624 25.908 1.00 65.87 73 THR D C 1
ATOM 10036 O O . THR D 1 93 ? 29.278 63.898 25.302 1.00 67.42 73 THR D O 1
ATOM 10040 N N . HIS D 1 94 ? 27.796 62.375 26.084 1.00 66.88 74 HIS D N 1
ATOM 10041 C CA . HIS D 1 94 ? 28.573 61.184 25.696 1.00 69.98 74 HIS D CA 1
ATOM 10042 C C . HIS D 1 94 ? 30.003 61.281 26.224 1.00 72.29 74 HIS D C 1
ATOM 10043 O O . HIS D 1 94 ? 30.964 61.406 25.462 1.00 73.92 74 HIS D O 1
ATOM 10050 N N . THR D 1 95 ? 30.117 61.220 27.546 1.00 72.77 75 THR D N 1
ATOM 10051 C CA . THR D 1 95 ? 31.353 61.531 28.252 1.00 74.94 75 THR D CA 1
ATOM 10052 C C . THR D 1 95 ? 31.444 60.769 29.579 1.00 75.73 75 THR D C 1
ATOM 10053 O O . THR D 1 95 ? 30.434 60.296 30.103 1.00 74.52 75 THR D O 1
ATOM 10057 N N . GLY D 1 96 ? 32.665 60.625 30.090 1.00 78.10 76 GLY D N 1
ATOM 10058 C CA . GLY D 1 96 ? 32.906 60.078 31.424 1.00 79.09 76 GLY D CA 1
ATOM 10059 C C . GLY D 1 96 ? 32.397 58.671 31.670 1.00 79.70 76 GLY D C 1
ATOM 10060 O O . GLY D 1 96 ? 32.904 57.700 31.101 1.00 81.50 76 GLY D O 1
ATOM 10061 N N . ASN D 1 97 ? 31.387 58.569 32.527 1.00 78.16 77 ASN D N 1
ATOM 10062 C CA . ASN D 1 97 ? 30.882 57.277 32.971 1.00 78.82 77 ASN D CA 1
ATOM 10063 C C . ASN D 1 97 ? 29.516 56.933 32.367 1.00 76.85 77 ASN D C 1
ATOM 10064 O O . ASN D 1 97 ? 28.709 56.239 32.991 1.00 76.22 77 ASN D O 1
ATOM 10069 N N . TYR D 1 98 ? 29.277 57.400 31.141 1.00 76.03 78 TYR D N 1
ATOM 10070 C CA . TYR D 1 98 ? 27.979 57.231 30.473 1.00 74.21 78 TYR D CA 1
ATOM 10071 C C . TYR D 1 98 ? 27.541 55.771 30.329 1.00 74.70 78 TYR D C 1
ATOM 10072 O O . TYR D 1 98 ? 26.352 55.458 30.429 1.00 73.01 78 TYR D O 1
ATOM 10081 N N . GLU D 1 99 ? 28.515 54.890 30.110 1.00 76.75 79 GLU D N 1
ATOM 10082 C CA . GLU D 1 99 ? 28.261 53.482 29.850 1.00 77.53 79 GLU D CA 1
ATOM 10083 C C . GLU D 1 99 ? 27.691 52.781 31.077 1.00 76.52 79 GLU D C 1
ATOM 10084 O O . GLU D 1 99 ? 26.809 51.930 30.957 1.00 75.94 79 GLU D O 1
ATOM 10090 N N . GLN D 1 100 ? 28.201 53.145 32.253 1.00 76.11 80 GLN D N 1
ATOM 10091 C CA . GLN D 1 100 ? 27.699 52.609 33.519 1.00 75.08 80 GLN D CA 1
ATOM 10092 C C . GLN D 1 100 ? 26.339 53.213 33.861 1.00 71.61 80 GLN D C 1
ATOM 10093 O O . GLN D 1 100 ? 25.483 52.535 34.436 1.00 70.63 80 GLN D O 1
ATOM 10099 N N . TRP D 1 101 ? 26.148 54.483 33.505 1.00 69.45 81 TRP D N 1
ATOM 10100 C CA . TRP D 1 101 ? 24.866 55.157 33.726 1.00 66.30 81 TRP D CA 1
ATOM 10101 C C . TRP D 1 101 ? 23.763 54.476 32.915 1.00 64.80 81 TRP D C 1
ATOM 10102 O O . TRP D 1 101 ? 22.670 54.244 33.427 1.00 63.44 81 TRP D O 1
ATOM 10113 N N . ILE D 1 102 ? 24.067 54.154 31.657 1.00 65.01 82 ILE D N 1
ATOM 10114 C CA . ILE D 1 102 ? 23.127 53.469 30.768 1.00 63.75 82 ILE D CA 1
ATOM 10115 C C . ILE D 1 102 ? 22.752 52.087 31.311 1.00 64.14 82 ILE D C 1
ATOM 10116 O O . ILE D 1 102 ? 21.574 51.723 31.330 1.00 62.70 82 ILE D O 1
ATOM 10121 N N . ALA D 1 103 ? 23.754 51.339 31.770 1.00 65.67 83 ALA D N 1
ATOM 10122 C CA . ALA D 1 103 ? 23.538 50.045 32.421 1.00 66.21 83 ALA D CA 1
ATOM 10123 C C . ALA D 1 103 ? 22.667 50.182 33.670 1.00 64.26 83 ALA D C 1
ATOM 10124 O O . ALA D 1 103 ? 21.769 49.373 33.899 1.00 63.82 83 ALA D O 1
ATOM 10126 N N . ASN D 1 104 ? 22.940 51.213 34.465 1.00 63.00 84 ASN D N 1
ATOM 10127 C CA . ASN D 1 104 ? 22.172 51.497 35.668 1.00 61.15 84 ASN D CA 1
ATOM 10128 C C . ASN D 1 104 ? 20.734 51.912 35.362 1.00 58.46 84 ASN D C 1
ATOM 10129 O O . ASN D 1 104 ? 19.817 51.586 36.121 1.00 57.36 84 ASN D O 1
ATOM 10134 N N . TYR D 1 105 ? 20.552 52.622 34.248 1.00 57.22 85 TYR D N 1
ATOM 10135 C CA . TYR D 1 105 ? 19.231 53.044 33.784 1.00 54.88 85 TYR D CA 1
ATOM 10136 C C . TYR D 1 105 ? 18.395 51.833 33.381 1.00 54.90 85 TYR D C 1
ATOM 10137 O O . TYR D 1 105 ? 17.213 51.758 33.712 1.00 53.61 85 TYR D O 1
ATOM 10146 N N . GLN D 1 106 ? 19.018 50.890 32.679 1.00 56.70 86 GLN D N 1
ATOM 10147 C CA . GLN D 1 106 ? 18.362 49.645 32.275 1.00 57.16 86 GLN D CA 1
ATOM 10148 C C . GLN D 1 106 ? 17.908 48.816 33.481 1.00 57.09 86 GLN D C 1
ATOM 10149 O O . GLN D 1 106 ? 16.775 48.326 33.513 1.00 56.14 86 GLN D O 1
ATOM 10155 N N . GLN D 1 107 ? 18.789 48.677 34.474 1.00 58.00 87 GLN D N 1
ATOM 10156 C CA . GLN D 1 107 ? 18.471 47.941 35.700 1.00 58.07 87 GLN D CA 1
ATOM 10157 C C . GLN D 1 107 ? 17.320 48.598 36.477 1.00 55.64 87 GLN D C 1
ATOM 10158 O O . GLN D 1 107 ? 16.456 47.904 37.031 1.00 55.03 87 GLN D O 1
ATOM 10164 N N . THR D 1 108 ? 17.316 49.932 36.497 1.00 54.10 88 THR D N 1
ATOM 10165 C CA . THR D 1 108 ? 16.209 50.721 37.047 1.00 51.67 88 THR D CA 1
ATOM 10166 C C . THR D 1 108 ? 14.889 50.369 36.355 1.00 50.37 88 THR D C 1
ATOM 10167 O O . THR D 1 108 ? 13.877 50.154 37.021 1.00 49.41 88 THR D O 1
ATOM 10171 N N . LEU D 1 109 ? 14.909 50.305 35.025 1.00 50.44 89 LEU D N 1
ATOM 10172 C CA . LEU D 1 109 ? 13.739 49.887 34.256 1.00 49.61 89 LEU D CA 1
ATOM 10173 C C . LEU D 1 109 ? 13.294 48.466 34.617 1.00 50.55 89 LEU D C 1
ATOM 10174 O O . LEU D 1 109 ? 12.102 48.235 34.861 1.00 49.30 89 LEU D O 1
ATOM 10179 N N . ARG D 1 110 ? 14.254 47.536 34.678 1.00 52.56 90 ARG D N 1
ATOM 10180 C CA . ARG D 1 110 ? 13.988 46.143 35.076 1.00 53.92 90 ARG D CA 1
ATOM 10181 C C . ARG D 1 110 ? 13.338 46.028 36.461 1.00 52.91 90 ARG D C 1
ATOM 10182 O O . ARG D 1 110 ? 12.415 45.233 36.657 1.00 52.62 90 ARG D O 1
ATOM 10190 N N . ASN D 1 111 ? 13.829 46.819 37.414 1.00 52.37 91 ASN D N 1
ATOM 10191 C CA . ASN D 1 111 ? 13.285 46.838 38.776 1.00 51.63 91 ASN D CA 1
ATOM 10192 C C . ASN D 1 111 ? 11.868 47.431 38.868 1.00 49.25 91 ASN D C 1
ATOM 10193 O O . ASN D 1 111 ? 11.023 46.941 39.630 1.00 48.58 91 ASN D O 1
ATOM 10198 N N . LEU D 1 112 ? 11.615 48.481 38.091 1.00 47.92 92 LEU D N 1
ATOM 10199 C CA . LEU D 1 112 ? 10.285 49.089 38.034 1.00 45.96 92 LEU D CA 1
ATOM 10200 C C . LEU D 1 112 ? 9.250 48.089 37.508 1.00 46.15 92 LEU D C 1
ATOM 10201 O O . LEU D 1 112 ? 8.168 47.949 38.084 1.00 45.25 92 LEU D O 1
ATOM 10206 N N . ALA D 1 113 ? 9.602 47.379 36.437 1.00 47.60 93 ALA D N 1
ATOM 10207 C CA . ALA D 1 113 ? 8.706 46.396 35.822 1.00 48.04 93 ALA D CA 1
ATOM 10208 C C . ALA D 1 113 ? 8.421 45.212 36.733 1.00 49.15 93 ALA D C 1
ATOM 10209 O O . ALA D 1 113 ? 7.289 44.719 36.778 1.00 48.65 93 ALA D O 1
ATOM 10211 N N . GLN D 1 114 ? 9.453 44.753 37.441 1.00 50.88 94 GLN D N 1
ATOM 10212 C CA . GLN D 1 114 ? 9.312 43.701 38.443 1.00 52.05 94 GLN D CA 1
ATOM 10213 C C . GLN D 1 114 ? 8.342 44.145 39.541 1.00 50.74 94 GLN D C 1
ATOM 10214 O O . GLN D 1 114 ? 7.612 43.328 40.111 1.00 50.87 94 GLN D O 1
ATOM 10220 N N . CYS D 1 115 ? 8.329 45.448 39.819 1.00 49.40 95 CYS D N 1
ATOM 10221 C CA . CYS D 1 115 ? 7.426 46.011 40.809 1.00 48.02 95 CYS D CA 1
ATOM 10222 C C . CYS D 1 115 ? 6.087 46.463 40.216 1.00 46.43 95 CYS D C 1
ATOM 10223 O O . CYS D 1 115 ? 5.264 47.040 40.923 1.00 44.87 95 CYS D O 1
ATOM 10226 N N . GLY D 1 116 ? 5.874 46.190 38.930 1.00 46.74 96 GLY D N 1
ATOM 10227 C CA . GLY D 1 116 ? 4.577 46.415 38.292 1.00 45.87 96 GLY D CA 1
ATOM 10228 C C . GLY D 1 116 ? 4.280 47.845 37.869 1.00 44.72 96 GLY D C 1
ATOM 10229 O O . GLY D 1 116 ? 3.116 48.217 37.691 1.00 43.66 96 GLY D O 1
ATOM 10230 N N . ILE D 1 117 ? 5.330 48.646 37.707 1.00 45.08 97 ILE D N 1
ATOM 10231 C CA . ILE D 1 117 ? 5.196 50.029 37.246 1.00 43.93 97 ILE D CA 1
ATOM 10232 C C . ILE D 1 117 ? 5.774 50.122 35.840 1.00 44.52 97 ILE D C 1
ATOM 10233 O O . ILE D 1 117 ? 6.963 49.874 35.633 1.00 45.78 97 ILE D O 1
ATOM 10238 N N . ARG D 1 118 ? 4.929 50.483 34.878 1.00 43.62 98 ARG D N 1
ATOM 10239 C CA . ARG D 1 118 ? 5.227 50.185 33.476 1.00 44.56 98 ARG D CA 1
ATOM 10240 C C . ARG D 1 118 ? 5.206 51.370 32.496 1.00 42.96 98 ARG D C 1
ATOM 10241 O O . ARG D 1 118 ? 5.276 51.174 31.280 1.00 43.40 98 ARG D O 1
ATOM 10249 N N . THR D 1 119 ? 5.132 52.589 33.021 1.00 40.99 99 THR D N 1
ATOM 10250 C CA . THR D 1 119 ? 5.205 53.782 32.177 1.00 39.68 99 THR D CA 1
ATOM 10251 C C . THR D 1 119 ? 6.210 54.762 32.773 1.00 39.17 99 THR D C 1
ATOM 10252 O O . THR D 1 119 ? 6.124 55.117 33.946 1.00 38.56 99 THR D O 1
ATOM 10256 N N . VAL D 1 120 ? 7.180 55.173 31.965 1.00 39.32 100 VAL D N 1
ATOM 10257 C CA . VAL D 1 120 ? 8.242 56.046 32.444 1.00 39.26 100 VAL D CA 1
ATOM 10258 C C . VAL D 1 120 ? 8.350 57.289 31.567 1.00 38.52 100 VAL D C 1
ATOM 10259 O O . VAL D 1 120 ? 8.640 57.205 30.370 1.00 39.17 100 VAL D O 1
ATOM 10263 N N . CYS D 1 121 ? 8.082 58.432 32.185 1.00 37.06 101 CYS D N 1
ATOM 10264 C CA . CYS D 1 121 ? 8.263 59.731 31.565 1.00 36.41 101 CYS D CA 1
ATOM 10265 C C . CYS D 1 121 ? 9.695 60.188 31.800 1.00 37.25 101 CYS D C 1
ATOM 10266 O O . CYS D 1 121 ? 10.265 59.947 32.869 1.00 37.92 101 CYS D O 1
ATOM 10269 N N . TYR D 1 122 ? 10.277 60.826 30.789 1.00 37.21 102 TYR D N 1
ATOM 10270 C CA . TYR D 1 122 ? 11.641 61.335 30.858 1.00 37.72 102 TYR D CA 1
ATOM 10271 C C . TYR D 1 122 ? 11.805 62.465 29.853 1.00 37.26 102 TYR D C 1
ATOM 10272 O O . TYR D 1 122 ? 10.940 62.670 29.002 1.00 36.22 102 TYR D O 1
ATOM 10281 N N . ASN D 1 123 ? 12.925 63.178 29.937 1.00 37.71 103 ASN D N 1
ATOM 10282 C CA . ASN D 1 123 ? 13.248 64.199 28.946 1.00 37.79 103 ASN D CA 1
ATOM 10283 C C . ASN D 1 123 ? 14.705 64.131 28.496 1.00 39.43 103 ASN D C 1
ATOM 10284 O O . ASN D 1 123 ? 15.524 63.446 29.117 1.00 40.54 103 ASN D O 1
ATOM 10289 N N . PHE D 1 124 ? 15.020 64.839 27.416 1.00 39.60 104 PHE D N 1
ATOM 10290 C CA . PHE D 1 124 ? 16.403 64.966 26.980 1.00 41.41 104 PHE D CA 1
ATOM 10291 C C . PHE D 1 124 ? 16.814 66.427 26.831 1.00 41.03 104 PHE D C 1
ATOM 10292 O O . PHE D 1 124 ? 17.504 66.791 25.880 1.00 41.93 104 PHE D O 1
ATOM 10300 N N . MET D 1 125 ? 16.374 67.255 27.779 1.00 39.91 105 MET D N 1
ATOM 10301 C CA . MET D 1 125 ? 16.772 68.655 27.856 1.00 39.74 105 MET D CA 1
ATOM 10302 C C . MET D 1 125 ? 18.210 68.766 28.362 1.00 41.29 105 MET D C 1
ATOM 10303 O O . MET D 1 125 ? 18.556 68.179 29.391 1.00 41.80 105 MET D O 1
ATOM 10308 N N . PRO D 1 126 ? 19.057 69.518 27.641 1.00 42.12 106 PRO D N 1
ATOM 10309 C CA . PRO D 1 126 ? 20.446 69.630 28.080 1.00 43.84 106 PRO D CA 1
ATOM 10310 C C . PRO D 1 126 ? 20.658 70.721 29.133 1.00 43.36 106 PRO D C 1
ATOM 10311 O O . PRO D 1 126 ? 20.154 71.838 28.985 1.00 42.57 106 PRO D O 1
ATOM 10315 N N . VAL D 1 127 ? 21.398 70.375 30.185 1.00 44.35 107 VAL D N 1
ATOM 10316 C CA . VAL D 1 127 ? 21.752 71.282 31.293 1.00 44.21 107 VAL D CA 1
ATOM 10317 C C . VAL D 1 127 ? 20.551 71.740 32.120 1.00 42.62 107 VAL D C 1
ATOM 10318 O O . VAL D 1 127 ? 20.459 71.413 33.305 1.00 42.70 107 VAL D O 1
ATOM 10322 N N . LEU D 1 128 ? 19.646 72.497 31.500 1.00 41.47 108 LEU D N 1
ATOM 10323 C CA . LEU D 1 128 ? 18.459 73.000 32.190 1.00 39.90 108 LEU D CA 1
ATOM 10324 C C . LEU D 1 128 ? 17.202 72.232 31.817 1.00 39.10 108 LEU D C 1
ATOM 10325 O O . LEU D 1 128 ? 16.954 71.940 30.642 1.00 39.33 108 LEU D O 1
ATOM 10330 N N . ASP D 1 129 ? 16.404 71.923 32.834 1.00 38.12 109 ASP D N 1
ATOM 10331 C CA . ASP D 1 129 ? 15.137 71.257 32.645 1.00 37.09 109 ASP D CA 1
ATOM 10332 C C . ASP D 1 129 ? 14.125 72.331 32.211 1.00 35.60 109 ASP D C 1
ATOM 10333 O O . ASP D 1 129 ? 14.510 73.318 31.571 1.00 35.87 109 ASP D O 1
ATOM 10338 N N . TRP D 1 130 ? 12.846 72.153 32.531 1.00 33.76 110 TRP D N 1
ATOM 10339 C CA . TRP D 1 130 ? 11.844 73.172 32.191 1.00 32.31 110 TRP D CA 1
ATOM 10340 C C . TRP D 1 130 ? 12.176 74.532 32.827 1.00 31.49 110 TRP D C 1
ATOM 10341 O O . TRP D 1 130 ? 12.654 74.583 33.961 1.00 31.92 110 TRP D O 1
ATOM 10352 N N . THR D 1 131 ? 11.938 75.620 32.093 1.00 30.15 111 THR D N 1
ATOM 10353 C CA . THR D 1 131 ? 12.464 76.933 32.484 1.00 29.39 111 THR D CA 1
ATOM 10354 C C . THR D 1 131 ? 11.424 78.065 32.554 1.00 27.79 111 THR D C 1
ATOM 10355 O O . THR D 1 131 ? 10.633 78.261 31.630 1.00 26.94 111 THR D O 1
ATOM 10359 N N . ARG D 1 132 ? 11.454 78.805 33.660 1.00 27.14 112 ARG D N 1
ATOM 10360 C CA . ARG D 1 132 ? 10.641 80.012 33.850 1.00 25.98 112 ARG D CA 1
ATOM 10361 C C . ARG D 1 132 ? 11.492 81.146 34.429 1.00 26.42 112 ARG D C 1
ATOM 10362 O O . ARG D 1 132 ? 12.519 80.894 35.048 1.00 27.36 112 ARG D O 1
ATOM 10370 N N . THR D 1 133 ? 11.061 82.392 34.239 1.00 25.66 113 THR D N 1
ATOM 10371 C CA . THR D 1 133 ? 11.780 83.539 34.797 1.00 25.89 113 THR D CA 1
ATOM 10372 C C . THR D 1 133 ? 11.117 84.114 36.057 1.00 25.43 113 THR D C 1
ATOM 10373 O O . THR D 1 133 ? 11.768 84.794 36.860 1.00 25.51 113 THR D O 1
ATOM 10377 N N . ASP D 1 134 ? 9.825 83.837 36.218 1.00 24.42 114 ASP D N 1
ATOM 10378 C CA . ASP D 1 134 ? 9.026 84.389 37.311 1.00 24.21 114 ASP D CA 1
ATOM 10379 C C . ASP D 1 134 ? 8.144 83.280 37.876 1.00 24.02 114 ASP D C 1
ATOM 10380 O O . ASP D 1 134 ? 7.364 82.653 37.150 1.00 23.26 114 ASP D O 1
ATOM 10385 N N . LEU D 1 135 ? 8.275 83.052 39.177 1.00 24.54 115 LEU D N 1
ATOM 10386 C CA . LEU D 1 135 ? 7.591 81.950 39.834 1.00 24.51 115 LEU D CA 1
ATOM 10387 C C . LEU D 1 135 ? 6.407 82.439 40.669 1.00 24.38 115 LEU D C 1
ATOM 10388 O O . LEU D 1 135 ? 5.793 81.662 41.399 1.00 23.73 115 LEU D O 1
ATOM 10393 N N . GLU D 1 136 ? 6.097 83.730 40.566 1.00 24.76 116 GLU D N 1
ATOM 10394 C CA . GLU D 1 136 ? 4.995 84.300 41.338 1.00 25.36 116 GLU D CA 1
ATOM 10395 C C . GLU D 1 136 ? 4.422 85.547 40.678 1.00 24.65 116 GLU D C 1
ATOM 10396 O O . GLU D 1 136 ? 4.312 86.614 41.283 1.00 25.23 116 GLU D O 1
ATOM 10402 N N . TYR D 1 137 ? 4.069 85.375 39.412 1.00 24.03 117 TYR D N 1
ATOM 10403 C CA . TYR D 1 137 ? 3.430 86.390 38.623 1.00 23.25 117 TYR D CA 1
ATOM 10404 C C . TYR D 1 137 ? 1.956 86.461 39.002 1.00 22.27 117 TYR D C 1
ATOM 10405 O O . TYR D 1 137 ? 1.186 85.510 38.779 1.00 21.40 117 TYR D O 1
ATOM 10414 N N . VAL D 1 138 ? 1.585 87.596 39.582 1.00 21.88 118 VAL D N 1
ATOM 10415 C CA . VAL D 1 138 ? 0.247 87.833 40.097 1.00 21.10 118 VAL D CA 1
ATOM 10416 C C . VAL D 1 138 ? -0.668 88.116 38.917 1.00 20.84 118 VAL D C 1
ATOM 10417 O O . VAL D 1 138 ? -0.401 89.019 38.118 1.00 21.29 118 VAL D O 1
ATOM 10421 N N . LEU D 1 139 ? -1.735 87.329 38.814 1.00 20.00 119 LEU D N 1
ATOM 10422 C CA . LEU D 1 139 ? -2.761 87.517 37.795 1.00 19.53 119 LEU D CA 1
ATOM 10423 C C . LEU D 1 139 ? -3.867 88.457 38.293 1.00 19.54 119 LEU D C 1
ATOM 10424 O O . LEU D 1 139 ? -3.912 88.767 39.485 1.00 19.95 119 LEU D O 1
ATOM 10429 N N . PRO D 1 140 ? -4.770 88.905 37.391 1.00 19.66 120 PRO D N 1
ATOM 10430 C CA . PRO D 1 140 ? -5.811 89.866 37.799 1.00 19.86 120 PRO D CA 1
ATOM 10431 C C . PRO D 1 140 ? -6.689 89.383 38.959 1.00 19.85 120 PRO D C 1
ATOM 10432 O O . PRO D 1 140 ? -7.110 90.199 39.776 1.00 19.95 120 PRO D O 1
ATOM 10436 N N . ASP D 1 141 ? -6.937 88.076 39.053 1.00 19.60 121 ASP D N 1
ATOM 10437 C CA . ASP D 1 141 ? -7.727 87.543 40.174 1.00 19.58 121 ASP D CA 1
ATOM 10438 C C . ASP D 1 141 ? -6.955 87.388 41.508 1.00 19.60 121 ASP D C 1
ATOM 10439 O O . ASP D 1 141 ? -7.537 86.978 42.528 1.00 19.37 121 ASP D O 1
ATOM 10444 N N . GLY D 1 142 ? -5.661 87.736 41.499 1.00 19.40 122 GLY D N 1
ATOM 10445 C CA . GLY D 1 142 ? -4.801 87.577 42.679 1.00 19.18 122 GLY D CA 1
ATOM 10446 C C . GLY D 1 142 ? -4.065 86.236 42.778 1.00 19.48 122 GLY D C 1
ATOM 10447 O O . GLY D 1 142 ? -3.181 86.067 43.632 1.00 19.88 122 GLY D O 1
ATOM 10448 N N . SER D 1 143 ? -4.404 85.276 41.917 1.00 18.32 123 SER D N 1
ATOM 10449 C CA . SER D 1 143 ? -3.676 84.011 41.916 1.00 18.43 123 SER D CA 1
ATOM 10450 C C . SER D 1 143 ? -2.294 84.202 41.291 1.00 18.74 123 SER D C 1
ATOM 10451 O O . SER D 1 143 ? -2.072 85.148 40.523 1.00 18.54 123 SER D O 1
ATOM 10454 N N . LYS D 1 144 ? -1.364 83.319 41.641 1.00 18.85 124 LYS D N 1
ATOM 10455 C CA . LYS D 1 144 ? 0.004 83.423 41.143 1.00 19.32 124 LYS D CA 1
ATOM 10456 C C . LYS D 1 144 ? 0.306 82.356 40.107 1.00 19.20 124 LYS D C 1
ATOM 10457 O O . LYS D 1 144 ? -0.020 81.176 40.291 1.00 19.32 124 LYS D O 1
ATOM 10463 N N . ALA D 1 145 ? 0.909 82.796 39.009 1.00 19.16 125 ALA D N 1
ATOM 10464 C CA . ALA D 1 145 ? 1.202 81.944 37.870 1.00 19.13 125 ALA D CA 1
ATOM 10465 C C . ALA D 1 145 ? 2.701 81.951 37.582 1.00 20.08 125 ALA D C 1
ATOM 10466 O O . ALA D 1 145 ? 3.427 82.865 37.997 1.00 20.24 125 ALA D O 1
ATOM 10468 N N . LEU D 1 146 ? 3.162 80.922 36.877 1.00 20.35 126 LEU D N 1
ATOM 10469 C CA . LEU D 1 146 ? 4.532 80.902 36.398 1.00 21.15 126 LEU D CA 1
ATOM 10470 C C . LEU D 1 146 ? 4.568 81.594 35.050 1.00 21.10 126 LEU D C 1
ATOM 10471 O O . LEU D 1 146 ? 3.607 81.533 34.284 1.00 20.29 126 LEU D O 1
ATOM 10476 N N . ARG D 1 147 ? 5.683 82.261 34.768 1.00 21.84 127 ARG D N 1
ATOM 10477 C CA . ARG D 1 147 ? 5.822 83.029 33.554 1.00 21.62 127 ARG D CA 1
ATOM 10478 C C . ARG D 1 147 ? 7.256 82.963 33.025 1.00 22.87 127 ARG D C 1
ATOM 10479 O O . ARG D 1 147 ? 8.222 82.945 33.795 1.00 23.30 127 ARG D O 1
ATOM 10487 N N . PHE D 1 148 ? 7.373 82.893 31.703 1.00 23.23 128 PHE D N 1
ATOM 10488 C CA . PHE D 1 148 ? 8.638 83.082 31.010 1.00 24.46 128 PHE D CA 1
ATOM 10489 C C . PHE D 1 148 ? 8.556 84.437 30.325 1.00 24.54 128 PHE D C 1
ATOM 10490 O O . PHE D 1 148 ? 7.838 84.594 29.332 1.00 24.28 128 PHE D O 1
ATOM 10498 N N . ASP D 1 149 ? 9.256 85.419 30.888 1.00 25.08 129 ASP D N 1
ATOM 10499 C CA . ASP D 1 149 ? 9.319 86.759 30.318 1.00 25.35 129 ASP D CA 1
ATOM 10500 C C . ASP D 1 149 ? 10.569 86.834 29.484 1.00 26.57 129 ASP D C 1
ATOM 10501 O O . ASP D 1 149 ? 11.684 86.829 30.019 1.00 27.60 129 ASP D O 1
ATOM 10506 N N . GLN D 1 150 ? 10.376 86.894 28.172 1.00 26.92 130 GLN D N 1
ATOM 10507 C CA . GLN D 1 150 ? 11.470 86.878 27.205 1.00 27.89 130 GLN D CA 1
ATOM 10508 C C . GLN D 1 150 ? 12.492 87.969 27.502 1.00 28.45 130 GLN D C 1
ATOM 10509 O O . GLN D 1 150 ? 13.689 87.775 27.316 1.00 29.56 130 GLN D O 1
ATOM 10515 N N . ILE D 1 151 ? 12.010 89.110 27.974 1.00 28.07 131 ILE D N 1
ATOM 10516 C CA . ILE D 1 151 ? 12.870 90.246 28.262 1.00 28.70 131 ILE D CA 1
ATOM 10517 C C . ILE D 1 151 ? 13.676 90.014 29.540 1.00 29.68 131 ILE D C 1
ATOM 10518 O O . ILE D 1 151 ? 14.849 90.373 29.594 1.00 30.32 131 ILE D O 1
ATOM 10523 N N . GLU D 1 152 ? 13.054 89.404 30.555 1.00 29.48 132 GLU D N 1
ATOM 10524 C CA . GLU D 1 152 ? 13.784 88.980 31.762 1.00 30.56 132 GLU D CA 1
ATOM 10525 C C . GLU D 1 152 ? 14.871 87.971 31.380 1.00 31.18 132 GLU D C 1
ATOM 10526 O O . GLU D 1 152 ? 16.024 88.097 31.800 1.00 32.58 132 GLU D O 1
ATOM 10532 N N . PHE D 1 153 ? 14.502 86.980 30.572 1.00 30.73 133 PHE D N 1
ATOM 10533 C CA . PHE D 1 153 ? 15.443 85.950 30.141 1.00 31.53 133 PHE D CA 1
ATOM 10534 C C . PHE D 1 153 ? 16.588 86.532 29.320 1.00 32.57 133 PHE D C 1
ATOM 10535 O O . PHE D 1 153 ? 17.735 86.116 29.485 1.00 33.80 133 PHE D O 1
ATOM 10543 N N . ALA D 1 154 ? 16.268 87.483 28.441 1.00 32.11 134 ALA D N 1
ATOM 10544 C CA . ALA D 1 154 ? 17.272 88.194 27.655 1.00 33.25 134 ALA D CA 1
ATOM 10545 C C . ALA D 1 154 ? 18.219 88.995 28.559 1.00 34.05 134 ALA D C 1
ATOM 10546 O O . ALA D 1 154 ? 19.438 89.008 28.341 1.00 35.44 134 ALA D O 1
ATOM 10548 N N . ALA D 1 155 ? 17.662 89.648 29.577 1.00 33.35 135 ALA D N 1
ATOM 10549 C CA . ALA D 1 155 ? 18.475 90.378 30.549 1.00 34.22 135 ALA D CA 1
ATOM 10550 C C . ALA D 1 155 ? 19.436 89.443 31.290 1.00 35.49 135 ALA D C 1
ATOM 10551 O O . ALA D 1 155 ? 20.604 89.794 31.514 1.00 36.52 135 ALA D O 1
ATOM 10553 N N . PHE D 1 156 ? 18.953 88.249 31.645 1.00 35.26 136 PHE D N 1
ATOM 10554 C CA . PHE D 1 156 ? 19.799 87.233 32.271 1.00 36.52 136 PHE D CA 1
ATOM 10555 C C . PHE D 1 156 ? 20.965 86.820 31.373 1.00 38.30 136 PHE D C 1
ATOM 10556 O O . PHE D 1 156 ? 22.113 86.846 31.802 1.00 39.43 136 PHE D O 1
ATOM 10564 N N . GLU D 1 157 ? 20.658 86.440 30.136 1.00 38.83 137 GLU D N 1
ATOM 10565 C CA . GLU D 1 157 ? 21.664 85.961 29.192 1.00 40.90 137 GLU D CA 1
ATOM 10566 C C . GLU D 1 157 ? 22.740 86.994 28.890 1.00 42.16 137 GLU D C 1
ATOM 10567 O O . GLU D 1 157 ? 23.927 86.683 28.933 1.00 43.52 137 GLU D O 1
ATOM 10573 N N . MET D 1 158 ? 22.317 88.216 28.578 1.00 41.95 138 MET D N 1
ATOM 10574 C CA . MET D 1 158 ? 23.232 89.239 28.066 1.00 43.22 138 MET D CA 1
ATOM 10575 C C . MET D 1 158 ? 23.894 90.104 29.134 1.00 43.91 138 MET D C 1
ATOM 10576 O O . MET D 1 158 ? 24.953 90.680 28.889 1.00 45.15 138 MET D O 1
ATOM 10581 N N . HIS D 1 159 ? 23.284 90.195 30.313 1.00 43.44 139 HIS D N 1
ATOM 10582 C CA . HIS D 1 159 ? 23.782 91.106 31.350 1.00 44.23 139 HIS D CA 1
ATOM 10583 C C . HIS D 1 159 ? 24.169 90.426 32.660 1.00 44.96 139 HIS D C 1
ATOM 10584 O O . HIS D 1 159 ? 24.864 91.025 33.484 1.00 45.86 139 HIS D O 1
ATOM 10591 N N . ILE D 1 160 ? 23.716 89.188 32.858 1.00 44.98 140 ILE D N 1
ATOM 10592 C CA . ILE D 1 160 ? 24.038 88.436 34.076 1.00 45.80 140 ILE D CA 1
ATOM 10593 C C . ILE D 1 160 ? 24.980 87.273 33.779 1.00 47.51 140 ILE D C 1
ATOM 10594 O O . ILE D 1 160 ? 26.099 87.234 34.296 1.00 48.98 140 ILE D O 1
ATOM 10599 N N . LEU D 1 161 ? 24.525 86.333 32.951 1.00 47.59 141 LEU D N 1
ATOM 10600 C CA . LEU D 1 161 ? 25.368 85.239 32.490 1.00 49.46 141 LEU D CA 1
ATOM 10601 C C . LEU D 1 161 ? 26.481 85.795 31.606 1.00 51.19 141 LEU D C 1
ATOM 10602 O O . LEU D 1 161 ? 27.630 85.359 31.701 1.00 52.84 141 LEU D O 1
ATOM 10607 N N . LYS D 1 162 ? 26.119 86.767 30.767 1.00 51.24 142 LYS D N 1
ATOM 10608 C CA . LYS D 1 162 ? 27.026 87.394 29.806 1.00 53.17 142 LYS D CA 1
ATOM 10609 C C . LYS D 1 162 ? 27.625 86.372 28.846 1.00 54.37 142 LYS D C 1
ATOM 10610 O O . LYS D 1 162 ? 28.844 86.323 28.644 1.00 55.92 142 LYS D O 1
ATOM 10616 N N . ARG D 1 163 ? 26.747 85.555 28.266 1.00 53.79 143 ARG D N 1
ATOM 10617 C CA . ARG D 1 163 ? 27.140 84.570 27.264 1.00 55.09 143 ARG D CA 1
ATOM 10618 C C . ARG D 1 163 ? 27.553 85.262 25.966 1.00 55.90 143 ARG D C 1
ATOM 10619 O O . ARG D 1 163 ? 26.773 86.035 25.403 1.00 54.74 143 ARG D O 1
ATOM 10627 N N . PRO D 1 164 ? 28.787 84.992 25.494 1.00 57.94 144 PRO D N 1
ATOM 10628 C CA . PRO D 1 164 ? 29.260 85.550 24.225 1.00 58.85 144 PRO D CA 1
ATOM 10629 C C . PRO D 1 164 ? 28.354 85.148 23.060 1.00 58.14 144 PRO D C 1
ATOM 10630 O O . PRO D 1 164 ? 28.054 83.964 22.890 1.00 58.24 144 PRO D O 1
ATOM 10634 N N . GLY D 1 165 ? 27.912 86.139 22.288 1.00 57.52 145 GLY D N 1
ATOM 10635 C CA . GLY D 1 165 ? 27.083 85.908 21.106 1.00 57.05 145 GLY D CA 1
ATOM 10636 C C . GLY D 1 165 ? 25.605 85.680 21.386 1.00 55.21 145 GLY D C 1
ATOM 10637 O O . GLY D 1 165 ? 24.845 85.323 20.483 1.00 54.73 145 GLY D O 1
ATOM 10638 N N . ALA D 1 166 ? 25.194 85.894 22.633 1.00 54.14 146 ALA D N 1
ATOM 10639 C CA . ALA D 1 166 ? 23.798 85.714 23.035 1.00 52.29 146 ALA D CA 1
ATOM 10640 C C . ALA D 1 166 ? 22.837 86.620 22.266 1.00 51.19 146 ALA D C 1
ATOM 10641 O O . ALA D 1 166 ? 21.685 86.249 22.043 1.00 49.84 146 ALA D O 1
ATOM 10643 N N . GLU D 1 167 ? 23.327 87.788 21.848 1.00 51.67 147 GLU D N 1
ATOM 10644 C CA . GLU D 1 167 ? 22.522 88.788 21.135 1.00 51.02 147 GLU D CA 1
ATOM 10645 C C . GLU D 1 167 ? 21.951 88.280 19.814 1.00 51.03 147 GLU D C 1
ATOM 10646 O O . GLU D 1 167 ? 20.978 88.833 19.299 1.00 50.42 147 GLU D O 1
ATOM 10648 N N . ALA D 1 168 ? 22.559 87.231 19.272 1.00 51.92 148 ALA D N 1
ATOM 10649 C CA . ALA D 1 168 ? 22.077 86.608 18.045 1.00 51.94 148 ALA D CA 1
ATOM 10650 C C . ALA D 1 168 ? 20.692 85.960 18.213 1.00 50.28 148 ALA D C 1
ATOM 10651 O O . ALA D 1 168 ? 19.961 85.800 17.234 1.00 50.09 148 ALA D O 1
ATOM 10653 N N . ASP D 1 169 ? 20.335 85.609 19.450 1.00 49.07 149 ASP D N 1
ATOM 10654 C CA . ASP D 1 169 ? 19.047 84.958 19.750 1.00 47.47 149 ASP D CA 1
ATOM 10655 C C . ASP D 1 169 ? 17.887 85.934 19.980 1.00 45.80 149 ASP D C 1
ATOM 10656 O O . ASP D 1 169 ? 16.768 85.510 20.298 1.00 44.68 149 ASP D O 1
ATOM 10661 N N . TYR D 1 170 ? 18.151 87.229 19.823 1.00 45.30 150 TYR D N 1
ATOM 10662 C CA . TYR D 1 170 ? 17.152 88.258 20.106 1.00 43.83 150 TYR D CA 1
ATOM 10663 C C . TYR D 1 170 ? 17.072 89.290 18.993 1.00 44.37 150 TYR D C 1
ATOM 10664 O O . TYR D 1 170 ? 18.030 89.476 18.240 1.00 45.55 150 TYR D O 1
ATOM 10673 N N . THR D 1 171 ? 15.927 89.958 18.891 1.00 43.53 151 THR D N 1
ATOM 10674 C CA . THR D 1 171 ? 15.785 91.070 17.964 1.00 44.11 151 THR D CA 1
ATOM 10675 C C . THR D 1 171 ? 16.394 92.331 18.573 1.00 44.61 151 THR D C 1
ATOM 10676 O O . THR D 1 171 ? 16.730 92.364 19.762 1.00 44.08 151 THR D O 1
ATOM 10680 N N . GLU D 1 172 ? 16.519 93.367 17.750 1.00 45.35 152 GLU D N 1
ATOM 10681 C CA . GLU D 1 172 ? 17.088 94.630 18.179 1.00 46.01 152 GLU D CA 1
ATOM 10682 C C . GLU D 1 172 ? 16.233 95.253 19.275 1.00 44.37 152 GLU D C 1
ATOM 10683 O O . GLU D 1 172 ? 16.763 95.744 20.270 1.00 44.07 152 GLU D O 1
ATOM 10689 N N . GLU D 1 173 ? 14.914 95.217 19.090 1.00 43.15 153 GLU D N 1
ATOM 10690 C CA . GLU D 1 173 ? 13.984 95.776 20.071 1.00 42.03 153 GLU D CA 1
ATOM 10691 C C . GLU D 1 173 ? 14.091 95.023 21.398 1.00 40.55 153 GLU D C 1
ATOM 10692 O O . GLU D 1 173 ? 14.118 95.638 22.462 1.00 39.97 153 GLU D O 1
ATOM 10698 N N . GLU D 1 174 ? 14.177 93.695 21.318 1.00 39.69 154 GLU D N 1
ATOM 10699 C CA . GLU D 1 174 ? 14.345 92.842 22.496 1.00 38.49 154 GLU D CA 1
ATOM 10700 C C . GLU D 1 174 ? 15.634 93.158 23.266 1.00 38.65 154 GLU D C 1
ATOM 10701 O O . GLU D 1 174 ? 15.628 93.201 24.498 1.00 37.83 154 GLU D O 1
ATOM 10707 N N . ILE D 1 175 ? 16.723 93.381 22.527 1.00 38.90 155 ILE D N 1
ATOM 10708 C CA . ILE D 1 175 ? 18.018 93.757 23.106 1.00 39.34 155 ILE D CA 1
ATOM 10709 C C . ILE D 1 175 ? 17.942 95.099 23.860 1.00 38.51 155 ILE D C 1
ATOM 10710 O O . ILE D 1 175 ? 18.446 95.209 24.980 1.00 38.49 155 ILE D O 1
ATOM 10715 N N . ALA D 1 176 ? 17.313 96.100 23.246 1.00 37.45 156 ALA D N 1
ATOM 10716 C CA . ALA D 1 176 ? 17.078 97.388 23.903 1.00 37.02 156 ALA D CA 1
ATOM 10717 C C . ALA D 1 176 ? 16.235 97.212 25.180 1.00 35.82 156 ALA D C 1
ATOM 10718 O O . ALA D 1 176 ? 16.602 97.700 26.255 1.00 35.51 156 ALA D O 1
ATOM 10720 N N . GLN D 1 177 ? 15.124 96.487 25.053 1.00 34.74 157 GLN D N 1
ATOM 10721 C CA . GLN D 1 177 ? 14.221 96.249 26.177 1.00 33.73 157 GLN D CA 1
ATOM 10722 C C . GLN D 1 177 ? 14.928 95.528 27.325 1.00 33.46 157 GLN D C 1
ATOM 10723 O O . GLN D 1 177 ? 14.778 95.918 28.478 1.00 33.04 157 GLN D O 1
ATOM 10729 N N . ALA D 1 178 ? 15.715 94.504 26.995 1.00 33.93 158 ALA D N 1
ATOM 10730 C CA . ALA D 1 178 ? 16.492 93.745 27.984 1.00 34.29 158 ALA D CA 1
ATOM 10731 C C . ALA D 1 178 ? 17.444 94.620 28.802 1.00 35.01 158 ALA D C 1
ATOM 10732 O O . ALA D 1 178 ? 17.513 94.489 30.034 1.00 34.48 158 ALA D O 1
ATOM 10734 N N . ALA D 1 179 ? 18.164 95.510 28.117 1.00 35.68 159 ALA D N 1
ATOM 10735 C CA . ALA D 1 179 ? 19.057 96.458 28.782 1.00 36.77 159 ALA D CA 1
ATOM 10736 C C . ALA D 1 179 ? 18.285 97.385 29.716 1.00 36.25 159 ALA D C 1
ATOM 10737 O O . ALA D 1 179 ? 18.664 97.566 30.876 1.00 36.17 159 ALA D O 1
ATOM 10739 N N . GLU D 1 180 ? 17.197 97.956 29.203 1.00 35.96 160 GLU D N 1
ATOM 10740 C CA . GLU D 1 180 ? 16.321 98.826 29.994 1.00 36.18 160 GLU D CA 1
ATOM 10741 C C . GLU D 1 180 ? 15.731 98.126 31.222 1.00 35.16 160 GLU D C 1
ATOM 10742 O O . GLU D 1 180 ? 15.641 98.724 32.294 1.00 35.05 160 GLU D O 1
ATOM 10748 N N . ARG D 1 181 ? 15.362 96.857 31.061 1.00 34.29 161 ARG D N 1
ATOM 10749 C CA . ARG D 1 181 ? 14.884 96.042 32.169 1.00 33.80 161 ARG D CA 1
ATOM 10750 C C . ARG D 1 181 ? 15.989 95.765 33.189 1.00 34.62 161 ARG D C 1
ATOM 10751 O O . ARG D 1 181 ? 15.755 95.850 34.393 1.00 34.59 161 ARG D O 1
ATOM 10759 N N . PHE D 1 182 ? 17.184 95.426 32.707 1.00 35.60 162 PHE D N 1
ATOM 10760 C CA . PHE D 1 182 ? 18.316 95.136 33.594 1.00 36.63 162 PHE D CA 1
ATOM 10761 C C . PHE D 1 182 ? 18.665 96.339 34.462 1.00 36.99 162 PHE D C 1
ATOM 10762 O O . PHE D 1 182 ? 18.951 96.191 35.646 1.00 37.32 162 PHE D O 1
ATOM 10770 N N . ALA D 1 183 ? 18.610 97.525 33.866 1.00 37.33 163 ALA D N 1
ATOM 10771 C CA . ALA D 1 183 ? 18.899 98.776 34.562 1.00 38.16 163 ALA D CA 1
ATOM 10772 C C . ALA D 1 183 ? 17.917 99.097 35.698 1.00 37.68 163 ALA D C 1
ATOM 10773 O O . ALA D 1 183 ? 18.250 99.867 36.603 1.00 38.21 163 ALA D O 1
ATOM 10775 N N . THR D 1 184 ? 16.716 98.513 35.644 1.00 36.89 164 THR D N 1
ATOM 10776 C CA . THR D 1 184 ? 15.685 98.742 36.667 1.00 36.39 164 THR D CA 1
ATOM 10777 C C . THR D 1 184 ? 15.770 97.720 37.798 1.00 36.28 164 THR D C 1
ATOM 10778 O O . THR D 1 184 ? 15.055 97.831 38.792 1.00 35.91 164 THR D O 1
ATOM 10782 N N . MET D 1 185 ? 16.630 96.718 37.640 1.00 36.66 165 MET D N 1
ATOM 10783 C CA . MET D 1 185 ? 16.697 95.622 38.606 1.00 36.48 165 MET D CA 1
ATOM 10784 C C . MET D 1 185 ? 17.569 95.961 39.810 1.00 37.26 165 MET D C 1
ATOM 10785 O O . MET D 1 185 ? 18.668 96.500 39.664 1.00 38.17 165 MET D O 1
ATOM 10790 N N . SER D 1 186 ? 17.062 95.634 40.996 1.00 36.85 166 SER D N 1
ATOM 10791 C CA . SER D 1 186 ? 17.828 95.714 42.230 1.00 37.74 166 SER D CA 1
ATOM 10792 C C . SER D 1 186 ? 18.708 94.476 42.320 1.00 38.57 166 SER D C 1
ATOM 10793 O O . SER D 1 186 ? 18.559 93.548 41.513 1.00 38.21 166 SER D O 1
ATOM 10796 N N . ASP D 1 187 ? 19.610 94.460 43.303 1.00 39.71 167 ASP D N 1
ATOM 10797 C CA . ASP D 1 187 ? 20.502 93.319 43.530 1.00 40.84 167 ASP D CA 1
ATOM 10798 C C . ASP D 1 187 ? 19.736 92.023 43.780 1.00 39.90 167 ASP D C 1
ATOM 10799 O O . ASP D 1 187 ? 20.111 90.966 43.269 1.00 40.18 167 ASP D O 1
ATOM 10804 N N . GLU D 1 188 ? 18.664 92.113 44.562 1.00 39.06 168 GLU D N 1
ATOM 10805 C CA . GLU D 1 188 ? 17.858 90.943 44.892 1.00 38.70 168 GLU D CA 1
ATOM 10806 C C . GLU D 1 188 ? 17.107 90.437 43.659 1.00 36.83 168 GLU D C 1
ATOM 10807 O O . GLU D 1 188 ? 17.153 89.241 43.366 1.00 36.95 168 GLU D O 1
ATOM 10813 N N . ASP D 1 189 ? 16.444 91.349 42.939 1.00 35.50 169 ASP D N 1
ATOM 10814 C CA . ASP D 1 189 ? 15.841 91.053 41.627 1.00 34.06 169 ASP D CA 1
ATOM 10815 C C . ASP D 1 189 ? 16.754 90.197 40.746 1.00 34.38 169 ASP D C 1
ATOM 10816 O O . ASP D 1 189 ? 16.312 89.198 40.175 1.00 33.83 169 ASP D O 1
ATOM 10821 N N . LYS D 1 190 ? 18.024 90.590 40.647 1.00 35.16 170 LYS D N 1
ATOM 10822 C CA . LYS D 1 190 ? 18.995 89.893 39.801 1.00 35.71 170 LYS D CA 1
ATOM 10823 C C . LYS D 1 190 ? 19.323 88.503 40.334 1.00 36.19 170 LYS D C 1
ATOM 10824 O O . LYS D 1 190 ? 19.423 87.551 39.554 1.00 36.02 170 LYS D O 1
ATOM 10830 N N . ALA D 1 191 ? 19.478 88.387 41.655 1.00 36.65 171 ALA D N 1
ATOM 10831 C CA . ALA D 1 191 ? 19.768 87.093 42.291 1.00 37.24 171 ALA D CA 1
ATOM 10832 C C . ALA D 1 191 ? 18.576 86.129 42.196 1.00 36.14 171 ALA D C 1
ATOM 10833 O O . ALA D 1 191 ? 18.757 84.939 41.941 1.00 36.48 171 ALA D O 1
ATOM 10835 N N . ARG D 1 192 ? 17.365 86.648 42.382 1.00 34.94 172 ARG D N 1
ATOM 10836 C CA . ARG D 1 192 ? 16.151 85.829 42.277 1.00 34.11 172 ARG D CA 1
ATOM 10837 C C . ARG D 1 192 ? 15.928 85.302 40.864 1.00 33.26 172 ARG D C 1
ATOM 10838 O O . ARG D 1 192 ? 15.704 84.102 40.676 1.00 33.28 172 ARG D O 1
ATOM 10846 N N . LEU D 1 193 ? 15.993 86.199 39.883 1.00 32.58 173 LEU D N 1
ATOM 10847 C CA . LEU D 1 193 ? 15.980 85.819 38.474 1.00 32.23 173 LEU D CA 1
ATOM 10848 C C . LEU D 1 193 ? 16.981 84.704 38.169 1.00 33.34 173 LEU D C 1
ATOM 10849 O O . LEU D 1 193 ? 16.645 83.731 37.491 1.00 33.22 173 LEU D O 1
ATOM 10854 N N . THR D 1 194 ? 18.205 84.854 38.673 1.00 34.85 174 THR D N 1
ATOM 10855 C CA . THR D 1 194 ? 19.274 83.873 38.443 1.00 36.23 174 THR D CA 1
ATOM 10856 C C . THR D 1 194 ? 18.906 82.513 39.021 1.00 36.34 174 THR D C 1
ATOM 10857 O O . THR D 1 194 ? 18.994 81.495 38.338 1.00 36.67 174 THR D O 1
ATOM 10861 N N . ARG D 1 195 ? 18.491 82.521 40.283 1.00 36.52 175 ARG D N 1
ATOM 10862 C CA . ARG D 1 195 ? 18.044 81.333 40.989 1.00 37.05 175 ARG D CA 1
ATOM 10863 C C . ARG D 1 195 ? 16.869 80.688 40.256 1.00 35.57 175 ARG D C 1
ATOM 10864 O O . ARG D 1 195 ? 16.842 79.469 40.069 1.00 35.78 175 ARG D O 1
ATOM 10872 N N . ASN D 1 196 ? 15.919 81.517 39.819 1.00 34.05 176 ASN D N 1
ATOM 10873 C CA . ASN D 1 196 ? 14.754 81.042 39.079 1.00 32.84 176 ASN D CA 1
ATOM 10874 C C . ASN D 1 196 ? 15.135 80.240 37.850 1.00 33.65 176 ASN D C 1
ATOM 10875 O O . ASN D 1 196 ? 14.533 79.201 37.566 1.00 33.49 176 ASN D O 1
ATOM 10880 N N . ILE D 1 197 ? 16.149 80.716 37.135 1.00 34.80 177 ILE D N 1
ATOM 10881 C CA . ILE D 1 197 ? 16.569 80.085 35.888 1.00 35.55 177 ILE D CA 1
ATOM 10882 C C . ILE D 1 197 ? 17.468 78.853 36.076 1.00 37.39 177 ILE D C 1
ATOM 10883 O O . ILE D 1 197 ? 17.325 77.864 35.348 1.00 37.76 177 ILE D O 1
ATOM 10888 N N . ILE D 1 198 ? 18.376 78.898 37.048 1.00 38.79 178 ILE D N 1
ATOM 10889 C CA . ILE D 1 198 ? 19.413 77.857 37.148 1.00 40.73 178 ILE D CA 1
ATOM 10890 C C . ILE D 1 198 ? 19.308 76.877 38.330 1.00 41.47 178 ILE D C 1
ATOM 10891 O O . ILE D 1 198 ? 19.791 75.749 38.227 1.00 42.78 178 ILE D O 1
ATOM 10896 N N . ALA D 1 199 ? 18.693 77.294 39.438 1.00 41.08 179 ALA D N 1
ATOM 10897 C CA . ALA D 1 199 ? 18.653 76.459 40.649 1.00 41.80 179 ALA D CA 1
ATOM 10898 C C . ALA D 1 199 ? 17.851 75.170 40.460 1.00 41.65 179 ALA D C 1
ATOM 10899 O O . ALA D 1 199 ? 18.032 74.200 41.202 1.00 42.41 179 ALA D O 1
ATOM 10901 N N . GLY D 1 200 ? 16.979 75.164 39.456 1.00 40.95 180 GLY D N 1
ATOM 10902 C CA . GLY D 1 200 ? 16.167 73.995 39.155 1.00 40.92 180 GLY D CA 1
ATOM 10903 C C . GLY D 1 200 ? 14.792 74.102 39.776 1.00 39.80 180 GLY D C 1
ATOM 10904 O O . GLY D 1 200 ? 14.658 74.354 40.978 1.00 39.76 180 GLY D O 1
ATOM 10905 N N . LEU D 1 201 ? 13.776 73.910 38.938 1.00 38.84 181 LEU D N 1
ATOM 10906 C CA . LEU D 1 201 ? 12.376 73.945 39.346 1.00 37.91 181 LEU D CA 1
ATOM 10907 C C . LEU D 1 201 ? 11.897 72.557 39.815 1.00 38.21 181 LEU D C 1
ATOM 10908 O O . LEU D 1 201 ? 12.596 71.572 39.615 1.00 39.21 181 LEU D O 1
ATOM 10913 N N . PRO D 1 202 ? 10.707 72.476 40.446 1.00 37.65 182 PRO D N 1
ATOM 10914 C CA . PRO D 1 202 ? 10.229 71.182 40.948 1.00 38.24 182 PRO D CA 1
ATOM 10915 C C . PRO D 1 202 ? 10.300 70.055 39.911 1.00 39.19 182 PRO D C 1
ATOM 10916 O O . PRO D 1 202 ? 9.835 70.214 38.777 1.00 38.43 182 PRO D O 1
ATOM 10920 N N . GLY D 1 203 ? 10.902 68.936 40.307 1.00 41.00 183 GLY D N 1
ATOM 10921 C CA . GLY D 1 203 ? 11.026 67.776 39.431 1.00 42.73 183 GLY D CA 1
ATOM 10922 C C . GLY D 1 203 ? 12.327 67.738 38.652 1.00 44.78 183 GLY D C 1
ATOM 10923 O O . GLY D 1 203 ? 12.740 66.675 38.187 1.00 45.43 183 GLY D O 1
ATOM 10924 N N . ALA D 1 204 ? 12.965 68.901 38.502 1.00 45.79 184 ALA D N 1
ATOM 10925 C CA . ALA D 1 204 ? 14.284 68.984 37.881 1.00 48.20 184 ALA D CA 1
ATOM 10926 C C . ALA D 1 204 ? 15.300 68.240 38.745 1.00 50.54 184 ALA D C 1
ATOM 10927 O O . ALA D 1 204 ? 15.165 68.182 39.976 1.00 50.51 184 ALA D O 1
ATOM 10929 N N . GLU D 1 205 ? 16.311 67.668 38.100 1.00 53.02 185 GLU D N 1
ATOM 10930 C CA . GLU D 1 205 ? 17.262 66.814 38.808 1.00 55.83 185 GLU D CA 1
ATOM 10931 C C . GLU D 1 205 ? 18.706 67.298 38.682 1.00 57.50 185 GLU D C 1
ATOM 10932 O O . GLU D 1 205 ? 19.645 66.493 38.699 1.00 59.39 185 GLU D O 1
ATOM 10938 N N . GLU D 1 206 ? 18.882 68.615 38.565 1.00 57.35 186 GLU D N 1
ATOM 10939 C CA . GLU D 1 206 ? 20.226 69.185 38.442 1.00 58.98 186 GLU D CA 1
ATOM 10940 C C . GLU D 1 206 ? 20.529 70.271 39.490 1.00 58.81 186 GLU D C 1
ATOM 10941 O O . GLU D 1 206 ? 20.835 69.935 40.634 1.00 59.70 186 GLU D O 1
ATOM 10947 N N . GLY D 1 207 ? 20.449 71.548 39.108 1.00 57.84 187 GLY D N 1
ATOM 10948 C CA . GLY D 1 207 ? 20.721 72.660 40.029 1.00 57.21 187 GLY D CA 1
ATOM 10949 C C . GLY D 1 207 ? 22.169 73.123 40.035 1.00 58.59 187 GLY D C 1
ATOM 10950 O O . GLY D 1 207 ? 23.085 72.320 40.258 1.00 60.03 187 GLY D O 1
ATOM 10951 N N . TYR D 1 208 ? 22.371 74.425 39.803 1.00 57.91 188 TYR D N 1
ATOM 10952 C CA . TYR D 1 208 ? 23.711 75.015 39.641 1.00 58.92 188 TYR D CA 1
ATOM 10953 C C . TYR D 1 208 ? 23.860 76.370 40.331 1.00 58.55 188 TYR D C 1
ATOM 10954 O O . TYR D 1 208 ? 22.891 77.117 40.458 1.00 57.06 188 TYR D O 1
ATOM 10963 N N . THR D 1 209 ? 25.083 76.683 40.761 1.00 59.95 189 THR D N 1
ATOM 10964 C CA . THR D 1 209 ? 25.484 78.072 41.006 1.00 59.91 189 THR D CA 1
ATOM 10965 C C . THR D 1 209 ? 25.891 78.658 39.655 1.00 59.94 189 THR D C 1
ATOM 10966 O O . THR D 1 209 ? 26.187 77.907 38.723 1.00 60.29 189 THR D O 1
ATOM 10970 N N . LEU D 1 210 ? 25.907 79.985 39.543 1.00 59.70 190 LEU D N 1
ATOM 10971 C CA . LEU D 1 210 ? 26.230 80.654 38.273 1.00 60.03 190 LEU D CA 1
ATOM 10972 C C . LEU D 1 210 ? 27.552 80.185 37.654 1.00 62.18 190 LEU D C 1
ATOM 10973 O O . LEU D 1 210 ? 27.641 79.993 36.438 1.00 62.27 190 LEU D O 1
ATOM 10978 N N . ASP D 1 211 ? 28.567 79.998 38.492 1.00 64.16 191 ASP D N 1
ATOM 10979 C CA . ASP D 1 211 ? 29.862 79.506 38.027 1.00 66.64 191 ASP D CA 1
ATOM 10980 C C . ASP D 1 211 ? 29.806 78.039 37.607 1.00 66.96 191 ASP D C 1
ATOM 10981 O O . ASP D 1 211 ? 30.337 77.679 36.555 1.00 67.77 191 ASP D O 1
ATOM 10986 N N . GLN D 1 212 ? 29.156 77.206 38.423 1.00 66.49 192 GLN D N 1
ATOM 10987 C CA . GLN D 1 212 ? 28.911 75.801 38.079 1.00 66.80 192 GLN D CA 1
ATOM 10988 C C . GLN D 1 212 ? 28.200 75.701 36.738 1.00 65.73 192 GLN D C 1
ATOM 10989 O O . GLN D 1 212 ? 28.580 74.900 35.882 1.00 66.51 192 GLN D O 1
ATOM 10995 N N . PHE D 1 213 ? 27.167 76.528 36.577 1.00 64.07 193 PHE D N 1
ATOM 10996 C CA . PHE D 1 213 ? 26.373 76.608 35.354 1.00 62.96 193 PHE D CA 1
ATOM 10997 C C . PHE D 1 213 ? 27.222 77.026 34.150 1.00 64.15 193 PHE D C 1
ATOM 10998 O O . PHE D 1 213 ? 27.231 76.341 33.126 1.00 64.42 193 PHE D O 1
ATOM 11006 N N . ARG D 1 214 ? 27.942 78.138 34.285 1.00 64.97 194 ARG D N 1
ATOM 11007 C CA . ARG D 1 214 ? 28.781 78.648 33.204 1.00 66.51 194 ARG D CA 1
ATOM 11008 C C . ARG D 1 214 ? 29.801 77.599 32.742 1.00 68.83 194 ARG D C 1
ATOM 11009 O O . ARG D 1 214 ? 29.992 77.397 31.540 1.00 69.27 194 ARG D O 1
ATOM 11017 N N . LYS D 1 215 ? 30.429 76.926 33.704 1.00 70.52 195 LYS D N 1
ATOM 11018 C CA . LYS D 1 215 ? 31.390 75.862 33.417 1.00 73.00 195 LYS D CA 1
ATOM 11019 C C . LYS D 1 215 ? 30.739 74.672 32.705 1.00 72.96 195 LYS D C 1
ATOM 11020 O O . LYS D 1 215 ? 31.321 74.101 31.781 1.00 74.30 195 LYS D O 1
ATOM 11022 N N . HIS D 1 216 ? 29.529 74.313 33.130 1.00 71.64 196 HIS D N 1
ATOM 11023 C CA . HIS D 1 216 ? 28.820 73.173 32.555 1.00 71.55 196 HIS D CA 1
ATOM 11024 C C . HIS D 1 216 ? 28.340 73.440 31.127 1.00 70.68 196 HIS D C 1
ATOM 11025 O O . HIS D 1 216 ? 28.242 72.513 30.321 1.00 71.18 196 HIS D O 1
ATOM 11032 N N . LEU D 1 217 ? 28.049 74.705 30.825 1.00 69.41 197 LEU D N 1
ATOM 11033 C CA . LEU D 1 217 ? 27.651 75.119 29.479 1.00 68.60 197 LEU D CA 1
ATOM 11034 C C . LEU D 1 217 ? 28.763 74.904 28.458 1.00 70.31 197 LEU D C 1
ATOM 11035 O O . LEU D 1 217 ? 28.489 74.657 27.281 1.00 70.26 197 LEU D O 1
ATOM 11040 N N . GLU D 1 218 ? 30.011 75.005 28.919 1.00 71.71 198 GLU D N 1
ATOM 11041 C CA . GLU D 1 218 ? 31.187 74.854 28.064 1.00 73.49 198 GLU D CA 1
ATOM 11042 C C . GLU D 1 218 ? 31.350 73.433 27.527 1.00 74.01 198 GLU D C 1
ATOM 11043 O O . GLU D 1 218 ? 32.045 73.219 26.531 1.00 75.39 198 GLU D O 1
ATOM 11049 N N . LEU D 1 219 ? 30.710 72.470 28.191 1.00 72.73 199 LEU D N 1
ATOM 11050 C CA . LEU D 1 219 ? 30.747 71.064 27.771 1.00 72.85 199 LEU D CA 1
ATOM 11051 C C . LEU D 1 219 ? 29.999 70.830 26.453 1.00 71.48 199 LEU D C 1
ATOM 11052 O O . LEU D 1 219 ? 30.225 69.829 25.772 1.00 72.61 199 LEU D O 1
ATOM 11057 N N . TYR D 1 220 ? 29.127 71.770 26.096 1.00 68.83 200 TYR D N 1
ATOM 11058 C CA . TYR D 1 220 ? 28.349 71.708 24.859 1.00 67.25 200 TYR D CA 1
ATOM 11059 C C . TYR D 1 220 ? 28.934 72.602 23.762 1.00 67.81 200 TYR D C 1
ATOM 11060 O O . TYR D 1 220 ? 28.251 72.913 22.784 1.00 66.91 200 TYR D O 1
ATOM 11069 N N . LYS D 1 221 ? 30.196 73.001 23.925 1.00 69.29 201 LYS D N 1
ATOM 11070 C CA . LYS D 1 221 ? 30.888 73.863 22.958 1.00 70.09 201 LYS D CA 1
ATOM 11071 C C . LYS D 1 221 ? 30.841 73.338 21.517 1.00 70.80 201 LYS D C 1
ATOM 11072 O O . LYS D 1 221 ? 30.718 74.123 20.572 1.00 70.70 201 LYS D O 1
ATOM 11074 N N . ASP D 1 222 ? 30.935 72.018 21.359 1.00 71.48 202 ASP D N 1
ATOM 11075 C CA . ASP D 1 222 ? 30.899 71.381 20.039 1.00 72.17 202 ASP D CA 1
ATOM 11076 C C . ASP D 1 222 ? 29.706 70.438 19.845 1.00 70.82 202 ASP D C 1
ATOM 11077 O O . ASP D 1 222 ? 29.703 69.610 18.926 1.00 71.88 202 ASP D O 1
ATOM 11082 N N . ILE D 1 223 ? 28.698 70.569 20.706 1.00 68.34 203 ILE D N 1
ATOM 11083 C CA . ILE D 1 223 ? 27.494 69.747 20.615 1.00 66.66 203 ILE D CA 1
ATOM 11084 C C . ILE D 1 223 ? 26.329 70.551 20.029 1.00 64.38 203 ILE D C 1
ATOM 11085 O O . ILE D 1 223 ? 25.622 71.264 20.746 1.00 62.47 203 ILE D O 1
ATOM 11090 N N . ASP D 1 224 ? 26.155 70.438 18.715 1.00 64.25 204 ASP D N 1
ATOM 11091 C CA . ASP D 1 224 ? 25.020 71.039 18.021 1.00 62.23 204 ASP D CA 1
ATOM 11092 C C . ASP D 1 224 ? 23.834 70.073 18.026 1.00 60.84 204 ASP D C 1
ATOM 11093 O O . ASP D 1 224 ? 23.891 69.014 18.663 1.00 61.11 204 ASP D O 1
ATOM 11098 N N . LYS D 1 225 ? 22.775 70.435 17.305 1.00 59.13 205 LYS D N 1
ATOM 11099 C CA . LYS D 1 225 ? 21.572 69.608 17.218 1.00 57.86 205 LYS D CA 1
ATOM 11100 C C . LYS D 1 225 ? 21.891 68.174 16.770 1.00 58.71 205 LYS D C 1
ATOM 11101 O O . LYS D 1 225 ? 21.447 67.206 17.403 1.00 58.28 205 LYS D O 1
ATOM 11107 N N . ALA D 1 226 ? 22.672 68.050 15.697 1.00 59.57 206 ALA D N 1
ATOM 11108 C CA . ALA D 1 226 ? 23.046 66.749 15.142 1.00 60.47 206 ALA D CA 1
ATOM 11109 C C . ALA D 1 226 ? 23.722 65.837 16.169 1.00 60.80 206 ALA D C 1
ATOM 11110 O O . ALA D 1 226 ? 23.369 64.664 16.290 1.00 60.90 206 ALA D O 1
ATOM 11112 N N . LYS D 1 227 ? 24.680 66.382 16.913 1.00 60.72 207 LYS D N 1
ATOM 11113 C CA . LYS D 1 227 ? 25.418 65.599 17.906 1.00 61.38 207 LYS D CA 1
ATOM 11114 C C . LYS D 1 227 ? 24.594 65.228 19.138 1.00 59.30 207 LYS D C 1
ATOM 11115 O O . LYS D 1 227 ? 24.747 64.127 19.675 1.00 59.82 207 LYS D O 1
ATOM 11121 N N . LEU D 1 228 ? 23.733 66.140 19.589 1.00 56.69 208 LEU D N 1
ATOM 11122 C CA . LEU D 1 228 ? 22.835 65.838 20.706 1.00 54.78 208 LEU D CA 1
ATOM 11123 C C . LEU D 1 228 ? 21.888 64.713 20.298 1.00 54.40 208 LEU D C 1
ATOM 11124 O O . LEU D 1 228 ? 21.644 63.788 21.075 1.00 54.36 208 LEU D O 1
ATOM 11129 N N . ARG D 1 229 ? 21.381 64.791 19.069 1.00 54.16 209 ARG D N 1
ATOM 11130 C CA . ARG D 1 229 ? 20.589 63.712 18.486 1.00 54.38 209 ARG D CA 1
ATOM 11131 C C . ARG D 1 229 ? 21.341 62.373 18.495 1.00 56.42 209 ARG D C 1
ATOM 11132 O O . ARG D 1 229 ? 20.780 61.348 18.896 1.00 56.19 209 ARG D O 1
ATOM 11140 N N . GLU D 1 230 ? 22.608 62.394 18.078 1.00 58.21 210 GLU D N 1
ATOM 11141 C CA . GLU D 1 230 ? 23.453 61.199 18.093 1.00 60.66 210 GLU D CA 1
ATOM 11142 C C . GLU D 1 230 ? 23.611 60.613 19.496 1.00 60.27 210 GLU D C 1
ATOM 11143 O O . GLU D 1 230 ? 23.567 59.397 19.671 1.00 61.25 210 GLU D O 1
ATOM 11149 N N . ASN D 1 231 ? 23.793 61.483 20.486 1.00 58.96 211 ASN D N 1
ATOM 11150 C CA . ASN D 1 231 ? 23.898 61.057 21.882 1.00 58.48 211 ASN D CA 1
ATOM 11151 C C . ASN D 1 231 ? 22.593 60.441 22.387 1.00 56.90 211 ASN D C 1
ATOM 11152 O O . ASN D 1 231 ? 22.608 59.447 23.116 1.00 57.60 211 ASN D O 1
ATOM 11157 N N . PHE D 1 232 ? 21.474 61.029 21.968 1.00 54.80 212 PHE D N 1
ATOM 11158 C CA . PHE D 1 232 ? 20.137 60.542 22.298 1.00 53.17 212 PHE D CA 1
ATOM 11159 C C . PHE D 1 232 ? 19.853 59.201 21.615 1.00 54.24 212 PHE D C 1
ATOM 11160 O O . PHE D 1 232 ? 19.264 58.302 22.219 1.00 54.06 212 PHE D O 1
ATOM 11168 N N . ALA D 1 233 ? 20.292 59.072 20.365 1.00 55.58 213 ALA D N 1
ATOM 11169 C CA . ALA D 1 233 ? 20.169 57.828 19.609 1.00 56.97 213 ALA D CA 1
ATOM 11170 C C . ALA D 1 233 ? 20.849 56.652 20.310 1.00 58.64 213 ALA D C 1
ATOM 11171 O O . ALA D 1 233 ? 20.316 55.540 20.320 1.00 59.09 213 ALA D O 1
ATOM 11173 N N . VAL D 1 234 ? 22.021 56.896 20.893 1.00 59.60 214 VAL D N 1
ATOM 11174 C CA . VAL D 1 234 ? 22.749 55.845 21.606 1.00 61.22 214 VAL D CA 1
ATOM 11175 C C . VAL D 1 234 ? 21.953 55.393 22.827 1.00 60.11 214 VAL D C 1
ATOM 11176 O O . VAL D 1 234 ? 21.812 54.192 23.079 1.00 60.71 214 VAL D O 1
ATOM 11180 N N . PHE D 1 235 ? 21.426 56.371 23.565 1.00 58.20 215 PHE D N 1
ATOM 11181 C CA . PHE D 1 235 ? 20.611 56.117 24.745 1.00 56.99 215 PHE D CA 1
ATOM 11182 C C . PHE D 1 235 ? 19.372 55.288 24.396 1.00 56.41 215 PHE D C 1
ATOM 11183 O O . PHE D 1 235 ? 19.074 54.299 25.073 1.00 56.63 215 PHE D O 1
ATOM 11191 N N . LEU D 1 236 ? 18.671 55.685 23.334 1.00 55.74 216 LEU D N 1
ATOM 11192 C CA . LEU D 1 236 ? 17.432 55.017 22.927 1.00 55.19 216 LEU D CA 1
ATOM 11193 C C . LEU D 1 236 ? 17.688 53.574 22.504 1.00 57.14 216 LEU D C 1
ATOM 11194 O O . LEU D 1 236 ? 17.056 52.651 23.025 1.00 56.94 216 LEU D O 1
ATOM 11199 N N . LYS D 1 237 ? 18.639 53.388 21.587 1.00 59.17 217 LYS D N 1
ATOM 11200 C CA . LYS D 1 237 ? 18.985 52.066 21.055 1.00 61.25 217 LYS D CA 1
ATOM 11201 C C . LYS D 1 237 ? 19.443 51.070 22.128 1.00 62.25 217 LYS D C 1
ATOM 11202 O O . LYS D 1 237 ? 19.465 49.857 21.889 1.00 63.80 217 LYS D O 1
ATOM 11208 N N . ALA D 1 238 ? 19.809 51.583 23.302 1.00 61.43 218 ALA D N 1
ATOM 11209 C CA . ALA D 1 238 ? 20.199 50.736 24.427 1.00 62.18 218 ALA D CA 1
ATOM 11210 C C . ALA D 1 238 ? 19.047 50.532 25.408 1.00 60.48 218 ALA D C 1
ATOM 11211 O O . ALA D 1 238 ? 18.864 49.431 25.932 1.00 61.31 218 ALA D O 1
ATOM 11213 N N . ILE D 1 239 ? 18.270 51.592 25.639 1.00 58.20 219 ILE D N 1
ATOM 11214 C CA . ILE D 1 239 ? 17.197 51.580 26.638 1.00 56.23 219 ILE D CA 1
ATOM 11215 C C . ILE D 1 239 ? 15.879 50.989 26.129 1.00 55.31 219 ILE D C 1
ATOM 11216 O O . ILE D 1 239 ? 15.197 50.269 26.865 1.00 55.09 219 ILE D O 1
ATOM 11221 N N . ILE D 1 240 ? 15.530 51.273 24.877 1.00 54.89 220 ILE D N 1
ATOM 11222 C CA . ILE D 1 240 ? 14.254 50.810 24.321 1.00 54.00 220 ILE D CA 1
ATOM 11223 C C . ILE D 1 240 ? 14.110 49.278 24.274 1.00 55.31 220 ILE D C 1
ATOM 11224 O O . ILE D 1 240 ? 13.070 48.757 24.694 1.00 54.34 220 ILE D O 1
ATOM 11229 N N . PRO D 1 241 ? 15.145 48.554 23.783 1.00 57.55 221 PRO D N 1
ATOM 11230 C CA . PRO D 1 241 ? 15.013 47.096 23.768 1.00 58.99 221 PRO D CA 1
ATOM 11231 C C . PRO D 1 241 ? 14.811 46.505 25.166 1.00 58.96 221 PRO D C 1
ATOM 11232 O O . PRO D 1 241 ? 14.078 45.523 25.315 1.00 59.24 221 PRO D O 1
ATOM 11236 N N . VAL D 1 242 ? 15.439 47.108 26.175 1.00 58.69 222 VAL D N 1
ATOM 11237 C CA . VAL D 1 242 ? 15.298 46.659 27.565 1.00 58.67 222 VAL D CA 1
ATOM 11238 C C . VAL D 1 242 ? 13.879 46.907 28.093 1.00 56.71 222 VAL D C 1
ATOM 11239 O O . VAL D 1 242 ? 13.296 46.047 28.762 1.00 56.61 222 VAL D O 1
ATOM 11243 N N . ALA D 1 243 ? 13.332 48.080 27.780 1.00 55.05 223 ALA D N 1
ATOM 11244 C CA . ALA D 1 243 ? 11.953 48.404 28.112 1.00 53.33 223 ALA D CA 1
ATOM 11245 C C . ALA D 1 243 ? 10.989 47.437 27.424 1.00 53.84 223 ALA D C 1
ATOM 11246 O O . ALA D 1 243 ? 10.098 46.880 28.069 1.00 53.16 223 ALA D O 1
ATOM 11248 N N . GLU D 1 244 ? 11.194 47.224 26.123 1.00 55.17 224 GLU D N 1
ATOM 11249 C CA . GLU D 1 244 ? 10.360 46.323 25.324 1.00 56.09 224 GLU D CA 1
ATOM 11250 C C . GLU D 1 244 ? 10.345 44.897 25.876 1.00 57.31 224 GLU D C 1
ATOM 11251 O O . GLU D 1 244 ? 9.288 44.274 25.966 1.00 56.87 224 GLU D O 1
ATOM 11257 N N . GLU D 1 245 ? 11.519 44.394 26.246 1.00 59.04 225 GLU D N 1
ATOM 11258 C CA . GLU D 1 245 ? 11.662 43.032 26.761 1.00 60.74 225 GLU D CA 1
ATOM 11259 C C . GLU D 1 245 ? 10.910 42.856 28.079 1.00 59.26 225 GLU D C 1
ATOM 11260 O O . GLU D 1 245 ? 10.310 41.812 28.340 1.00 59.80 225 GLU D O 1
ATOM 11266 N N . VAL D 1 246 ? 10.937 43.907 28.888 1.00 57.44 226 VAL D N 1
ATOM 11267 C CA . VAL D 1 246 ? 10.461 43.869 30.259 1.00 56.11 226 VAL D CA 1
ATOM 11268 C C . VAL D 1 246 ? 9.002 44.348 30.386 1.00 53.87 226 VAL D C 1
ATOM 11269 O O . VAL D 1 246 ? 8.341 44.088 31.395 1.00 53.30 226 VAL D O 1
ATOM 11273 N N . GLY D 1 247 ? 8.500 45.022 29.353 1.00 52.57 227 GLY D N 1
ATOM 11274 C CA . GLY D 1 247 ? 7.106 45.466 29.322 1.00 50.51 227 GLY D CA 1
ATOM 11275 C C . GLY D 1 247 ? 6.861 46.866 29.863 1.00 48.45 227 GLY D C 1
ATOM 11276 O O . GLY D 1 247 ? 5.765 47.171 30.341 1.00 47.37 227 GLY D O 1
ATOM 11277 N N . VAL D 1 248 ? 7.883 47.715 29.788 1.00 48.12 228 VAL D N 1
ATOM 11278 C CA . VAL D 1 248 ? 7.780 49.120 30.172 1.00 46.19 228 VAL D CA 1
ATOM 11279 C C . VAL D 1 248 ? 7.662 49.963 28.906 1.00 45.41 228 VAL D C 1
ATOM 11280 O O . VAL D 1 248 ? 8.278 49.650 27.890 1.00 46.76 228 VAL D O 1
ATOM 11284 N N . ARG D 1 249 ? 6.856 51.018 28.960 1.00 43.36 229 ARG D N 1
ATOM 11285 C CA . ARG D 1 249 ? 6.769 51.959 27.845 1.00 42.59 229 ARG D CA 1
ATOM 11286 C C . ARG D 1 249 ? 7.380 53.314 28.211 1.00 41.29 229 ARG D C 1
ATOM 11287 O O . ARG D 1 249 ? 7.053 53.894 29.247 1.00 40.07 229 ARG D O 1
ATOM 11295 N N . MET D 1 250 ? 8.279 53.801 27.359 1.00 41.42 230 MET D N 1
ATOM 11296 C CA . MET D 1 250 ? 8.924 55.096 27.571 1.00 40.15 230 MET D CA 1
ATOM 11297 C C . MET D 1 250 ? 8.079 56.212 26.960 1.00 38.50 230 MET D C 1
ATOM 11298 O O . MET D 1 250 ? 7.540 56.055 25.866 1.00 38.61 230 MET D O 1
ATOM 11303 N N . ALA D 1 251 ? 7.968 57.333 27.670 1.00 36.65 231 ALA D N 1
ATOM 11304 C CA . ALA D 1 251 ? 7.125 58.442 27.234 1.00 35.27 231 ALA D CA 1
ATOM 11305 C C . ALA D 1 251 ? 7.857 59.793 27.342 1.00 35.08 231 ALA D C 1
ATOM 11306 O O . ALA D 1 251 ? 7.809 60.467 28.385 1.00 33.59 231 ALA D O 1
ATOM 11308 N N . VAL D 1 252 ? 8.539 60.168 26.256 1.00 35.70 232 VAL D N 1
ATOM 11309 C CA . VAL D 1 252 ? 9.415 61.337 26.260 1.00 35.65 232 VAL D CA 1
ATOM 11310 C C . VAL D 1 252 ? 8.636 62.635 26.451 1.00 33.99 232 VAL D C 1
ATOM 11311 O O . VAL D 1 252 ? 7.637 62.880 25.774 1.00 33.32 232 VAL D O 1
ATOM 11315 N N . HIS D 1 253 ? 9.096 63.450 27.393 1.00 33.58 233 HIS D N 1
ATOM 11316 C CA . HIS D 1 253 ? 8.526 64.768 27.613 1.00 32.15 233 HIS D CA 1
ATOM 11317 C C . HIS D 1 253 ? 9.214 65.761 26.689 1.00 32.32 233 HIS D C 1
ATOM 11318 O O . HIS D 1 253 ? 10.436 65.747 26.571 1.00 33.28 233 HIS D O 1
ATOM 11325 N N . PRO D 1 254 ? 8.428 66.628 26.032 1.00 31.65 234 PRO D N 1
ATOM 11326 C CA . PRO D 1 254 ? 8.954 67.687 25.166 1.00 31.85 234 PRO D CA 1
ATOM 11327 C C . PRO D 1 254 ? 9.789 68.718 25.921 1.00 31.86 234 PRO D C 1
ATOM 11328 O O . PRO D 1 254 ? 9.775 68.757 27.155 1.00 31.48 234 PRO D O 1
ATOM 11332 N N . ASP D 1 255 ? 10.496 69.558 25.174 1.00 32.31 235 ASP D N 1
ATOM 11333 C CA . ASP D 1 255 ? 11.279 70.630 25.762 1.00 32.27 235 ASP D CA 1
ATOM 11334 C C . ASP D 1 255 ? 10.327 71.727 26.253 1.00 31.05 235 ASP D C 1
ATOM 11335 O O . ASP D 1 255 ? 9.253 71.933 25.675 1.00 30.16 235 ASP D O 1
ATOM 11340 N N . ASP D 1 256 ? 10.703 72.406 27.335 1.00 30.91 236 ASP D N 1
ATOM 11341 C CA . ASP D 1 256 ? 9.869 73.462 27.917 1.00 29.68 236 ASP D CA 1
ATOM 11342 C C . ASP D 1 256 ? 10.757 74.622 28.383 1.00 29.74 236 ASP D C 1
ATOM 11343 O O . ASP D 1 256 ? 11.420 74.508 29.417 1.00 30.15 236 ASP D O 1
ATOM 11348 N N . PRO D 1 257 ? 10.789 75.734 27.620 1.00 29.47 237 PRO D N 1
ATOM 11349 C CA . PRO D 1 257 ? 10.096 75.992 26.349 1.00 29.32 237 PRO D CA 1
ATOM 11350 C C . PRO D 1 257 ? 10.671 75.175 25.187 1.00 30.98 237 PRO D C 1
ATOM 11351 O O . PRO D 1 257 ? 11.843 74.788 25.229 1.00 31.80 237 PRO D O 1
ATOM 11355 N N . PRO D 1 258 ? 9.852 74.916 24.152 1.00 31.14 238 PRO D N 1
ATOM 11356 C CA . PRO D 1 258 ? 10.265 74.067 23.041 1.00 32.79 238 PRO D CA 1
ATOM 11357 C C . PRO D 1 258 ? 11.052 74.833 21.976 1.00 34.12 238 PRO D C 1
ATOM 11358 O O . PRO D 1 258 ? 10.636 74.903 20.821 1.00 34.44 238 PRO D O 1
ATOM 11362 N N . ARG D 1 259 ? 12.183 75.404 22.378 1.00 35.53 239 ARG D N 1
ATOM 11363 C CA . ARG D 1 259 ? 13.062 76.158 21.480 1.00 36.88 239 ARG D CA 1
ATOM 11364 C C . ARG D 1 259 ? 14.469 76.176 22.063 1.00 38.33 239 ARG D C 1
ATOM 11365 O O . ARG D 1 259 ? 14.627 75.993 23.271 1.00 37.84 239 ARG D O 1
ATOM 11373 N N . PRO D 1 260 ? 15.499 76.382 21.213 1.00 40.21 240 PRO D N 1
ATOM 11374 C CA . PRO D 1 260 ? 16.855 76.368 21.750 1.00 41.78 240 PRO D CA 1
ATOM 11375 C C . PRO D 1 260 ? 17.117 77.624 22.560 1.00 41.76 240 PRO D C 1
ATOM 11376 O O . PRO D 1 260 ? 16.798 78.733 22.113 1.00 41.58 240 PRO D O 1
ATOM 11380 N N . ILE D 1 261 ? 17.667 77.437 23.754 1.00 42.21 241 ILE D N 1
ATOM 11381 C CA . ILE D 1 261 ? 18.030 78.544 24.634 1.00 42.01 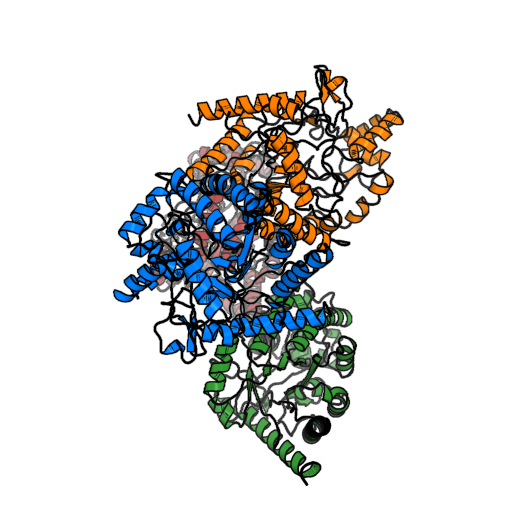241 ILE D CA 1
ATOM 11382 C C . ILE D 1 261 ? 19.468 78.392 25.111 1.00 43.55 241 ILE D C 1
ATOM 11383 O O . ILE D 1 261 ? 19.995 77.277 25.180 1.00 44.45 241 ILE D O 1
ATOM 11388 N N . LEU D 1 262 ? 20.095 79.523 25.424 1.00 43.98 242 LEU D N 1
ATOM 11389 C CA . LEU D 1 262 ? 21.446 79.563 25.987 1.00 45.61 242 LEU D CA 1
ATOM 11390 C C . LEU D 1 262 ? 22.514 78.960 25.078 1.00 47.40 242 LEU D C 1
ATOM 11391 O O . LEU D 1 262 ? 23.560 78.527 25.554 1.00 48.86 242 LEU D O 1
ATOM 11396 N N . GLY D 1 263 ? 22.248 78.937 23.775 1.00 47.75 243 GLY D N 1
ATOM 11397 C CA . GLY D 1 263 ? 23.170 78.345 22.808 1.00 49.70 243 GLY D CA 1
ATOM 11398 C C . GLY D 1 263 ? 23.225 76.827 22.878 1.00 50.61 243 GLY D C 1
ATOM 11399 O O . GLY D 1 263 ? 24.130 76.208 22.322 1.00 52.12 243 GLY D O 1
ATOM 11400 N N . LEU D 1 264 ? 22.263 76.227 23.574 1.00 49.55 244 LEU D N 1
ATOM 11401 C CA . LEU D 1 264 ? 22.152 74.775 23.641 1.00 50.09 244 LEU D CA 1
ATOM 11402 C C . LEU D 1 264 ? 21.019 74.366 22.721 1.00 49.18 244 LEU D C 1
ATOM 11403 O O . LEU D 1 264 ? 20.021 75.077 22.621 1.00 48.19 244 LEU D O 1
ATOM 11408 N N . PRO D 1 265 ? 21.159 73.222 22.040 1.00 49.98 245 PRO D N 1
ATOM 11409 C CA . PRO D 1 265 ? 20.036 72.750 21.237 1.00 49.02 245 PRO D CA 1
ATOM 11410 C C . PRO D 1 265 ? 18.941 72.133 22.107 1.00 47.45 245 PRO D C 1
ATOM 11411 O O . PRO D 1 265 ? 19.186 71.782 23.266 1.00 47.50 245 PRO D O 1
ATOM 11415 N N . ARG D 1 266 ? 17.741 72.020 21.548 1.00 45.71 246 ARG D N 1
ATOM 11416 C CA . ARG D 1 266 ? 16.663 71.278 22.182 1.00 43.91 246 ARG D CA 1
ATOM 11417 C C . ARG D 1 266 ? 15.930 70.448 21.126 1.00 43.58 246 ARG D C 1
ATOM 11418 O O . ARG D 1 266 ? 15.408 70.983 20.141 1.00 42.71 246 ARG D O 1
ATOM 11426 N N . ILE D 1 267 ? 15.931 69.131 21.344 1.00 43.62 247 ILE D N 1
ATOM 11427 C CA . ILE D 1 267 ? 15.651 68.149 20.285 1.00 44.00 247 ILE D CA 1
ATOM 11428 C C . ILE D 1 267 ? 14.369 67.330 20.475 1.00 42.97 247 ILE D C 1
ATOM 11429 O O . ILE D 1 267 ? 14.199 66.287 19.840 1.00 43.66 247 ILE D O 1
ATOM 11434 N N . VAL D 1 268 ? 13.486 67.788 21.360 1.00 40.98 248 VAL D N 1
ATOM 11435 C CA . VAL D 1 268 ? 12.137 67.231 21.466 1.00 39.85 248 VAL D CA 1
ATOM 11436 C C . VAL D 1 268 ? 11.155 68.406 21.529 1.00 38.31 248 VAL D C 1
ATOM 11437 O O . VAL D 1 268 ? 10.484 68.621 22.539 1.00 37.12 248 VAL D O 1
ATOM 11441 N N . SER D 1 269 ? 11.089 69.178 20.447 1.00 38.49 249 SER D N 1
ATOM 11442 C CA . SER D 1 269 ? 10.323 70.430 20.449 1.00 37.32 249 SER D CA 1
ATOM 11443 C C . SER D 1 269 ? 9.186 70.513 19.432 1.00 36.87 249 SER D C 1
ATOM 11444 O O . SER D 1 269 ? 8.228 71.272 19.621 1.00 35.82 249 SER D O 1
ATOM 11447 N N . THR D 1 270 ? 9.299 69.740 18.359 1.00 38.01 250 THR D N 1
ATOM 11448 C CA . THR D 1 270 ? 8.399 69.846 17.213 1.00 37.99 250 THR D CA 1
ATOM 11449 C C . THR D 1 270 ? 7.967 68.468 16.711 1.00 38.76 250 THR D C 1
ATOM 11450 O O . THR D 1 270 ? 8.547 67.443 17.098 1.00 39.42 250 THR D O 1
ATOM 11454 N N . ILE D 1 271 ? 6.971 68.451 15.826 1.00 38.59 251 ILE D N 1
ATOM 11455 C CA . ILE D 1 271 ? 6.483 67.203 15.235 1.00 39.50 251 ILE D CA 1
ATOM 11456 C C . ILE D 1 271 ? 7.608 66.432 14.513 1.00 41.29 251 ILE D C 1
ATOM 11457 O O . ILE D 1 271 ? 7.604 65.202 14.491 1.00 42.11 251 ILE D O 1
ATOM 11462 N N . GLU D 1 272 ? 8.576 67.164 13.961 1.00 41.98 252 GLU D N 1
ATOM 11463 C CA . GLU D 1 272 ? 9.723 66.562 13.273 1.00 44.19 252 GLU D CA 1
ATOM 11464 C C . GLU D 1 272 ? 10.632 65.790 14.235 1.00 44.37 252 GLU D C 1
ATOM 11465 O O . GLU D 1 272 ? 11.232 64.786 13.854 1.00 45.76 252 GLU D O 1
ATOM 11471 N N . ASP D 1 273 ? 10.731 66.268 15.474 1.00 42.97 253 ASP D N 1
ATOM 11472 C CA . ASP D 1 273 ? 11.517 65.588 16.503 1.00 43.31 253 ASP D CA 1
ATOM 11473 C C . ASP D 1 273 ? 10.858 64.275 16.912 1.00 43.21 253 ASP D C 1
ATOM 11474 O O . ASP D 1 273 ? 11.544 63.299 17.221 1.00 44.36 253 ASP D O 1
ATOM 11479 N N . MET D 1 274 ? 9.525 64.273 16.915 1.00 42.03 254 MET D N 1
ATOM 11480 C CA . MET D 1 274 ? 8.726 63.083 17.195 1.00 41.78 254 MET D CA 1
ATOM 11481 C C . MET D 1 274 ? 8.956 62.049 16.094 1.00 43.74 254 MET D C 1
ATOM 11482 O O . MET D 1 274 ? 9.212 60.873 16.377 1.00 44.64 254 MET D O 1
ATOM 11487 N N . GLN D 1 275 ? 8.899 62.502 14.841 1.00 44.28 255 GLN D N 1
ATOM 11488 C CA . GLN D 1 275 ? 9.208 61.647 13.694 1.00 46.04 255 GLN D CA 1
ATOM 11489 C C . GLN D 1 275 ? 10.621 61.057 13.792 1.00 47.57 255 GLN D C 1
ATOM 11490 O O . GLN D 1 275 ? 10.805 59.851 13.604 1.00 48.84 255 GLN D O 1
ATOM 11496 N N . TRP D 1 276 ? 11.600 61.905 14.114 1.00 47.52 256 TRP D N 1
ATOM 11497 C CA . TRP D 1 276 ? 12.995 61.478 14.266 1.00 49.11 256 TRP D CA 1
ATOM 11498 C C . TRP D 1 276 ? 13.145 60.302 15.235 1.00 49.64 256 TRP D C 1
ATOM 11499 O O . TRP D 1 276 ? 13.927 59.382 14.995 1.00 51.39 256 TRP D O 1
ATOM 11510 N N . MET D 1 277 ? 12.392 60.348 16.327 1.00 48.57 257 MET D N 1
ATOM 11511 C CA . MET D 1 277 ? 12.469 59.336 17.377 1.00 49.01 257 MET D CA 1
ATOM 11512 C C . MET D 1 277 ? 11.885 57.995 16.955 1.00 49.78 257 MET D C 1
ATOM 11513 O O . MET D 1 277 ? 12.394 56.942 17.341 1.00 50.94 257 MET D O 1
ATOM 11518 N N . VAL D 1 278 ? 10.823 58.043 16.158 1.00 49.37 258 VAL D N 1
ATOM 11519 C CA . VAL D 1 278 ? 10.228 56.838 15.591 1.00 50.45 258 VAL D CA 1
ATOM 11520 C C . VAL D 1 278 ? 11.173 56.234 14.537 1.00 53.02 258 VAL D C 1
ATOM 11521 O O . VAL D 1 278 ? 11.304 55.009 14.440 1.00 54.24 258 VAL D O 1
ATOM 11525 N N . ASP D 1 279 ? 11.852 57.098 13.780 1.00 53.91 259 ASP D N 1
ATOM 11526 C CA . ASP D 1 279 ? 12.828 56.655 12.779 1.00 56.56 259 ASP D CA 1
ATOM 11527 C C . ASP D 1 279 ? 14.088 56.056 13.398 1.00 57.96 259 ASP D C 1
ATOM 11528 O O . ASP D 1 279 ? 14.713 55.180 12.804 1.00 59.85 259 ASP D O 1
ATOM 11533 N N . THR D 1 280 ? 14.461 56.535 14.584 1.00 57.06 260 THR D N 1
ATOM 11534 C CA . THR D 1 280 ? 15.661 56.045 15.266 1.00 58.46 260 THR D CA 1
ATOM 11535 C C . THR D 1 280 ? 15.422 54.681 15.921 1.00 59.02 260 THR D C 1
ATOM 11536 O O . THR D 1 280 ? 16.250 53.778 15.799 1.00 60.99 260 THR D O 1
ATOM 11540 N N . VAL D 1 281 ? 14.297 54.543 16.618 1.00 57.56 261 VAL D N 1
ATOM 11541 C CA . VAL D 1 281 ? 13.887 53.264 17.195 1.00 57.97 261 VAL D CA 1
ATOM 11542 C C . VAL D 1 281 ? 12.396 53.035 16.931 1.00 56.97 261 VAL D C 1
ATOM 11543 O O . VAL D 1 281 ? 11.545 53.729 17.490 1.00 54.95 261 VAL D O 1
ATOM 11547 N N . ASN D 1 282 ? 12.093 52.055 16.081 1.00 58.32 262 ASN D N 1
ATOM 11548 C CA . ASN D 1 282 ? 10.712 51.761 15.674 1.00 57.66 262 ASN D CA 1
ATOM 11549 C C . ASN D 1 282 ? 9.815 51.164 16.752 1.00 55.97 262 ASN D C 1
ATOM 11550 O O . ASN D 1 282 ? 8.600 51.391 16.747 1.00 54.52 262 ASN D O 1
ATOM 11555 N N . SER D 1 283 ? 10.416 50.406 17.667 1.00 55.97 263 SER D N 1
ATOM 11556 C CA . SER D 1 283 ? 9.680 49.699 18.715 1.00 54.72 263 SER D CA 1
ATOM 11557 C C . SER D 1 283 ? 8.641 50.576 19.406 1.00 52.08 263 SER D C 1
ATOM 11558 O O . SER D 1 283 ? 8.895 51.746 19.704 1.00 50.96 263 SER D O 1
ATOM 11561 N N . MET D 1 284 ? 7.475 49.990 19.667 1.00 51.07 264 MET D N 1
ATOM 11562 C CA . MET D 1 284 ? 6.364 50.693 20.311 1.00 48.40 264 MET D CA 1
ATOM 11563 C C . MET D 1 284 ? 6.644 51.099 21.763 1.00 47.19 264 MET D C 1
ATOM 11564 O O . MET D 1 284 ? 5.920 51.927 22.330 1.00 45.52 264 MET D O 1
ATOM 11569 N N . ALA D 1 285 ? 7.693 50.533 22.359 1.00 47.85 265 ALA D N 1
ATOM 11570 C CA . ALA D 1 285 ? 8.137 50.947 23.697 1.00 46.93 265 ALA D CA 1
ATOM 11571 C C . ALA D 1 285 ? 8.718 52.362 23.695 1.00 45.80 265 ALA D C 1
ATOM 11572 O O . ALA D 1 285 ? 8.866 52.986 24.752 1.00 44.98 265 ALA D O 1
ATOM 11574 N N . ASN D 1 286 ? 9.046 52.859 22.505 1.00 45.90 266 ASN D N 1
ATOM 11575 C CA . ASN D 1 286 ? 9.535 54.225 22.331 1.00 44.77 266 ASN D CA 1
ATOM 11576 C C . ASN D 1 286 ? 8.371 55.178 22.057 1.00 42.77 266 ASN D C 1
ATOM 11577 O O . ASN D 1 286 ? 7.958 55.358 20.907 1.00 42.65 266 ASN D O 1
ATOM 11582 N N . GLY D 1 287 ? 7.857 55.792 23.123 1.00 41.12 267 GLY D N 1
ATOM 11583 C CA . GLY D 1 287 ? 6.655 56.616 23.037 1.00 39.33 267 GLY D CA 1
ATOM 11584 C C . GLY D 1 287 ? 6.753 58.025 23.591 1.00 38.11 267 GLY D C 1
ATOM 11585 O O . GLY D 1 287 ? 7.846 58.538 23.828 1.00 38.88 267 GLY D O 1
ATOM 11586 N N . PHE D 1 288 ? 5.594 58.644 23.806 1.00 36.17 268 PHE D N 1
ATOM 11587 C CA . PHE D 1 288 ? 5.513 60.076 24.040 1.00 34.80 268 PHE D CA 1
ATOM 11588 C C . PHE D 1 288 ? 4.644 60.449 25.223 1.00 33.36 268 PHE D C 1
ATOM 11589 O O . PHE D 1 288 ? 3.601 59.827 25.469 1.00 32.95 268 PHE D O 1
ATOM 11597 N N . THR D 1 289 ? 5.092 61.467 25.953 1.00 32.63 269 THR D N 1
ATOM 11598 C CA . THR D 1 289 ? 4.229 62.217 26.849 1.00 30.96 269 THR D CA 1
ATOM 11599 C C . THR D 1 289 ? 3.782 63.442 26.072 1.00 30.31 269 THR D C 1
ATOM 11600 O O . THR D 1 289 ? 4.600 64.303 25.734 1.00 30.40 269 THR D O 1
ATOM 11604 N N . MET D 1 290 ? 2.491 63.502 25.760 1.00 29.52 270 MET D N 1
ATOM 11605 C CA . MET D 1 290 ? 1.923 64.669 25.099 1.00 28.93 270 MET D CA 1
ATOM 11606 C C . MET D 1 290 ? 1.677 65.762 26.132 1.00 27.66 270 MET D C 1
ATOM 11607 O O . MET D 1 290 ? 0.648 65.753 26.823 1.00 26.90 270 MET D O 1
ATOM 11612 N N . CYS D 1 291 ? 2.635 66.685 26.257 1.00 27.40 271 CYS D N 1
ATOM 11613 C CA . CYS D 1 291 ? 2.477 67.830 27.157 1.00 25.78 271 CYS D CA 1
ATOM 11614 C C . CYS D 1 291 ? 2.042 69.035 26.338 1.00 25.62 271 CYS D C 1
ATOM 11615 O O . CYS D 1 291 ? 2.854 69.677 25.673 1.00 26.11 271 CYS D O 1
ATOM 11618 N N . THR D 1 292 ? 0.743 69.321 26.378 1.00 24.96 272 THR D N 1
ATOM 11619 C CA . THR D 1 292 ? 0.165 70.426 25.617 1.00 24.78 272 THR D CA 1
ATOM 11620 C C . THR D 1 292 ? 0.650 71.785 26.129 1.00 24.38 272 THR D C 1
ATOM 11621 O O . THR D 1 292 ? 0.634 72.764 25.396 1.00 24.62 272 THR D O 1
ATOM 11625 N N . GLY D 1 293 ? 1.078 71.841 27.387 1.00 24.27 273 GLY D N 1
ATOM 11626 C CA . GLY D 1 293 ? 1.619 73.074 27.950 1.00 23.83 273 GLY D CA 1
ATOM 11627 C C . GLY D 1 293 ? 2.937 73.429 27.289 1.00 24.87 273 GLY D C 1
ATOM 11628 O O . GLY D 1 293 ? 3.170 74.584 26.929 1.00 24.88 273 GLY D O 1
ATOM 11629 N N . SER D 1 294 ? 3.795 72.424 27.124 1.00 25.66 274 SER D N 1
ATOM 11630 C CA . SER D 1 294 ? 5.109 72.618 26.526 1.00 26.59 274 SER D CA 1
ATOM 11631 C C . SER D 1 294 ? 5.023 72.763 25.008 1.00 27.11 274 SER D C 1
ATOM 11632 O O . SER D 1 294 ? 5.492 73.764 24.464 1.00 27.61 274 SER D O 1
ATOM 11635 N N . TYR D 1 295 ? 4.423 71.789 24.322 1.00 26.75 275 TYR D N 1
ATOM 11636 C CA . TYR D 1 295 ? 4.308 71.877 22.858 1.00 27.50 275 TYR D CA 1
ATOM 11637 C C . TYR D 1 295 ? 3.526 73.125 22.400 1.00 26.95 275 TYR D C 1
ATOM 11638 O O . TYR D 1 295 ? 3.839 73.718 21.362 1.00 27.41 275 TYR D O 1
ATOM 11647 N N . GLY D 1 296 ? 2.519 73.518 23.179 1.00 26.08 276 GLY D N 1
ATOM 11648 C CA . GLY D 1 296 ? 1.673 74.668 22.846 1.00 25.62 276 GLY D CA 1
ATOM 11649 C C . GLY D 1 296 ? 2.292 76.045 23.040 1.00 25.88 276 GLY D C 1
ATOM 11650 O O . GLY D 1 296 ? 1.668 77.048 22.728 1.00 25.40 276 GLY D O 1
ATOM 11651 N N . VAL D 1 297 ? 3.514 76.104 23.564 1.00 26.86 277 VAL D N 1
ATOM 11652 C CA . VAL D 1 297 ? 4.199 77.379 23.743 1.00 27.50 277 VAL D CA 1
ATOM 11653 C C . VAL D 1 297 ? 4.417 78.052 22.385 1.00 28.56 277 VAL D C 1
ATOM 11654 O O . VAL D 1 297 ? 4.301 79.265 22.264 1.00 28.62 277 VAL D O 1
ATOM 11658 N N . ARG D 1 298 ? 4.719 77.262 21.361 1.00 30.01 278 ARG D N 1
ATOM 11659 C CA . ARG D 1 298 ? 4.914 77.823 20.019 1.00 31.23 278 ARG D CA 1
ATOM 11660 C C . ARG D 1 298 ? 3.731 77.512 19.109 1.00 31.57 278 ARG D C 1
ATOM 11661 O O . ARG D 1 298 ? 3.196 76.391 19.122 1.00 31.90 278 ARG D O 1
ATOM 11669 N N . ALA D 1 299 ? 3.317 78.519 18.340 1.00 31.71 279 ALA D N 1
ATOM 11670 C CA . ALA D 1 299 ? 2.082 78.457 17.556 1.00 31.61 279 ALA D CA 1
ATOM 11671 C C . ALA D 1 299 ? 2.170 77.522 16.354 1.00 32.81 279 ALA D C 1
ATOM 11672 O O . ALA D 1 299 ? 1.141 77.147 15.789 1.00 33.03 279 ALA D O 1
ATOM 11674 N N . ASP D 1 300 ? 3.390 77.151 15.968 1.00 33.61 280 ASP D N 1
ATOM 11675 C CA . ASP D 1 300 ? 3.596 76.314 14.784 1.00 34.81 280 ASP D CA 1
ATOM 11676 C C . ASP D 1 300 ? 3.441 74.822 15.070 1.00 34.82 280 ASP D C 1
ATOM 11677 O O . ASP D 1 300 ? 3.392 74.018 14.143 1.00 35.90 280 ASP D O 1
ATOM 11682 N N . ASN D 1 301 ? 3.363 74.463 16.350 1.00 33.73 281 ASN D N 1
ATOM 11683 C CA . ASN D 1 301 ? 3.039 73.101 16.759 1.00 33.45 281 ASN D CA 1
ATOM 11684 C C . ASN D 1 301 ? 1.536 72.892 16.741 1.00 32.68 281 ASN D C 1
ATOM 11685 O O . ASN D 1 301 ? 0.806 73.559 17.470 1.00 31.62 281 ASN D O 1
ATOM 11690 N N . ASP D 1 302 ? 1.084 71.981 15.887 1.00 33.33 282 ASP D N 1
ATOM 11691 C CA . ASP D 1 302 ? -0.325 71.640 15.770 1.00 32.64 282 ASP D CA 1
ATOM 11692 C C . ASP D 1 302 ? -0.564 70.448 16.688 1.00 32.13 282 ASP D C 1
ATOM 11693 O O . ASP D 1 302 ? -0.224 69.312 16.349 1.00 33.15 282 ASP D O 1
ATOM 11698 N N . LEU D 1 303 ? -1.139 70.723 17.856 1.00 30.67 283 LEU D N 1
ATOM 11699 C CA . LEU D 1 303 ? -1.337 69.719 18.900 1.00 29.93 283 LEU D CA 1
ATOM 11700 C C . LEU D 1 303 ? -2.283 68.602 18.483 1.00 30.15 283 LEU D C 1
ATOM 11701 O O . LEU D 1 303 ? -2.016 67.433 18.756 1.00 30.67 283 LEU D O 1
ATOM 11706 N N . VAL D 1 304 ? -3.380 68.962 17.822 1.00 29.85 284 VAL D N 1
ATOM 11707 C CA . VAL D 1 304 ? -4.348 67.976 17.355 1.00 30.43 284 VAL D CA 1
ATOM 11708 C C . VAL D 1 304 ? -3.714 67.055 16.306 1.00 32.08 284 VAL D C 1
ATOM 11709 O O . VAL D 1 304 ? -3.868 65.839 16.388 1.00 32.53 284 VAL D O 1
ATOM 11713 N N . ASP D 1 305 ? -2.988 67.635 15.348 1.00 32.95 285 ASP D N 1
ATOM 11714 C CA . ASP D 1 305 ? -2.285 66.849 14.333 1.00 34.62 285 ASP D CA 1
ATOM 11715 C C . ASP D 1 305 ? -1.253 65.932 14.984 1.00 35.11 285 ASP D C 1
ATOM 11716 O O . ASP D 1 305 ? -1.169 64.756 14.640 1.00 36.16 285 ASP D O 1
ATOM 11721 N N . MET D 1 306 ? -0.494 66.463 15.942 1.00 34.70 286 MET D N 1
ATOM 11722 C CA . MET D 1 306 ? 0.491 65.666 16.676 1.00 35.38 286 MET D CA 1
ATOM 11723 C C . MET D 1 306 ? -0.139 64.440 17.322 1.00 35.49 286 MET D C 1
ATOM 11724 O O . MET D 1 306 ? 0.448 63.354 17.308 1.00 36.47 286 MET D O 1
ATOM 11729 N N . ILE D 1 307 ? -1.330 64.626 17.889 1.00 34.71 287 ILE D N 1
ATOM 11730 C CA . ILE D 1 307 ? -2.079 63.533 18.505 1.00 34.93 287 ILE D CA 1
ATOM 11731 C C . ILE D 1 307 ? -2.607 62.581 17.436 1.00 36.53 287 ILE D C 1
ATOM 11732 O O . ILE D 1 307 ? -2.629 61.373 17.642 1.00 37.32 287 ILE D O 1
ATOM 11737 N N . LYS D 1 308 ? -3.014 63.120 16.291 1.00 37.46 288 LYS D N 1
ATOM 11738 C CA . LYS D 1 308 ? -3.523 62.283 15.207 1.00 39.42 288 LYS D CA 1
ATOM 11739 C C . LYS D 1 308 ? -2.437 61.456 14.513 1.00 40.91 288 LYS D C 1
ATOM 11740 O O . LYS D 1 308 ? -2.668 60.297 14.161 1.00 41.77 288 LYS D O 1
ATOM 11746 N N . GLN D 1 309 ? -1.256 62.046 14.334 1.00 41.25 289 GLN D N 1
ATOM 11747 C CA . GLN D 1 309 ? -0.137 61.345 13.700 1.00 42.90 289 GLN D CA 1
ATOM 11748 C C . GLN D 1 309 ? 0.552 60.350 14.643 1.00 42.74 289 GLN D C 1
ATOM 11749 O O . GLN D 1 309 ? 0.957 59.271 14.213 1.00 44.07 289 GLN D O 1
ATOM 11755 N N . PHE D 1 310 ? 0.672 60.708 15.920 1.00 40.97 290 PHE D N 1
ATOM 11756 C CA . PHE D 1 310 ? 1.437 59.897 16.874 1.00 40.79 290 PHE D CA 1
ATOM 11757 C C . PHE D 1 310 ? 0.601 59.257 17.978 1.00 39.73 290 PHE D C 1
ATOM 11758 O O . PHE D 1 310 ? 1.144 58.592 18.865 1.00 40.23 290 PHE D O 1
ATOM 11766 N N . GLY D 1 311 ? -0.717 59.444 17.896 1.00 38.40 291 GLY D N 1
ATOM 11767 C CA . GLY D 1 311 ? -1.699 58.804 18.786 1.00 37.03 291 GLY D CA 1
ATOM 11768 C C . GLY D 1 311 ? -1.371 57.445 19.384 1.00 37.27 291 GLY D C 1
ATOM 11769 O O . GLY D 1 311 ? -1.430 57.293 20.608 1.00 36.46 291 GLY D O 1
ATOM 11770 N N . PRO D 1 312 ? -1.022 56.448 18.535 1.00 38.43 292 PRO D N 1
ATOM 11771 C CA . PRO D 1 312 ? -0.753 55.092 19.028 1.00 38.97 292 PRO D CA 1
ATOM 11772 C C . PRO D 1 312 ? 0.477 55.004 19.940 1.00 39.07 292 PRO D C 1
ATOM 11773 O O . PRO D 1 312 ? 0.669 53.995 20.631 1.00 39.44 292 PRO D O 1
ATOM 11777 N N . ARG D 1 313 ? 1.296 56.053 19.934 1.00 38.53 293 ARG D N 1
ATOM 11778 C CA . ARG D 1 313 ? 2.535 56.080 20.706 1.00 38.88 293 ARG D CA 1
ATOM 11779 C C . ARG D 1 313 ? 2.462 57.016 21.924 1.00 37.19 293 ARG D C 1
ATOM 11780 O O . ARG D 1 313 ? 3.419 57.123 22.689 1.00 37.44 293 ARG D O 1
ATOM 11788 N N . ILE D 1 314 ? 1.319 57.676 22.110 1.00 35.36 294 ILE D N 1
ATOM 11789 C CA . ILE D 1 314 ? 1.109 58.566 23.254 1.00 33.69 294 ILE D CA 1
ATOM 11790 C C . ILE D 1 314 ? 0.665 57.777 24.487 1.00 33.10 294 ILE D C 1
ATOM 11791 O O . ILE D 1 314 ? -0.391 57.141 24.498 1.00 33.01 294 ILE D O 1
ATOM 11796 N N . TYR D 1 315 ? 1.493 57.808 25.519 1.00 32.78 295 TYR D N 1
ATOM 11797 C CA . TYR D 1 315 ? 1.317 56.905 26.644 1.00 32.77 295 TYR D CA 1
ATOM 11798 C C . TYR D 1 315 ? 1.114 57.651 27.952 1.00 31.42 295 TYR D C 1
ATOM 11799 O O . TYR D 1 315 ? 1.033 57.041 29.020 1.00 31.49 295 TYR D O 1
ATOM 11808 N N . PHE D 1 316 ? 1.013 58.974 27.848 1.00 30.38 296 PHE D N 1
ATOM 11809 C CA . PHE D 1 316 ? 0.918 59.864 28.999 1.00 28.98 296 PHE D CA 1
ATOM 11810 C C . PHE D 1 316 ? 0.663 61.271 28.467 1.00 28.30 296 PHE D C 1
ATOM 11811 O O . PHE D 1 316 ? 1.234 61.661 27.446 1.00 28.84 296 PHE D O 1
ATOM 11819 N N . THR D 1 317 ? -0.227 62.010 29.124 1.00 26.96 297 THR D N 1
ATOM 11820 C CA . THR D 1 317 ? -0.471 63.401 28.756 1.00 26.21 297 THR D CA 1
ATOM 11821 C C . THR D 1 317 ? -0.367 64.356 29.944 1.00 25.56 297 THR D C 1
ATOM 11822 O O . THR D 1 317 ? -0.783 64.038 31.067 1.00 25.16 297 THR D O 1
ATOM 11826 N N . HIS D 1 318 ? 0.197 65.529 29.673 1.00 25.36 298 HIS D N 1
ATOM 11827 C CA . HIS D 1 318 ? 0.127 66.658 30.576 1.00 24.60 298 HIS D CA 1
ATOM 11828 C C . HIS D 1 318 ? -0.832 67.648 29.932 1.00 24.00 298 HIS D C 1
ATOM 11829 O O . HIS D 1 318 ? -0.537 68.226 28.886 1.00 24.85 298 HIS D O 1
ATOM 11836 N N . LEU D 1 319 ? -1.989 67.832 30.548 1.00 23.24 299 LEU D N 1
ATOM 11837 C CA . LEU D 1 319 ? -3.043 68.650 29.953 1.00 22.53 299 LEU D CA 1
ATOM 11838 C C . LEU D 1 319 ? -3.139 69.981 30.671 1.00 21.59 299 LEU D C 1
ATOM 11839 O O . LEU D 1 319 ? -3.921 70.140 31.602 1.00 21.29 299 LEU D O 1
ATOM 11844 N N . ARG D 1 320 ? -2.309 70.927 30.246 1.00 22.05 300 ARG D N 1
ATOM 11845 C CA . ARG D 1 320 ? -2.358 72.297 30.753 1.00 21.14 300 ARG D CA 1
ATOM 11846 C C . ARG D 1 320 ? -2.154 73.252 29.580 1.00 21.38 300 ARG D C 1
ATOM 11847 O O . ARG D 1 320 ? -1.875 72.821 28.459 1.00 21.49 300 ARG D O 1
ATOM 11855 N N . SER D 1 321 ? -2.304 74.546 29.839 1.00 21.00 301 SER D N 1
ATOM 11856 C CA . SER D 1 321 ? -2.228 75.536 28.772 1.00 21.23 301 SER D CA 1
ATOM 11857 C C . SER D 1 321 ? -1.346 76.727 29.147 1.00 20.98 301 SER D C 1
ATOM 11858 O O . SER D 1 321 ? -1.305 77.130 30.301 1.00 20.31 301 SER D O 1
ATOM 11861 N N . THR D 1 322 ? -0.632 77.267 28.166 1.00 21.69 302 THR D N 1
ATOM 11862 C CA . THR D 1 322 ? 0.088 78.527 28.353 1.00 22.10 302 THR D CA 1
ATOM 11863 C C . THR D 1 322 ? -0.577 79.621 27.529 1.00 22.54 302 THR D C 1
ATOM 11864 O O . THR D 1 322 ? -1.471 79.354 26.725 1.00 22.40 302 THR D O 1
ATOM 11868 N N . MET D 1 323 ? -0.131 80.852 27.734 1.00 23.16 303 MET D N 1
ATOM 11869 C CA . MET D 1 323 ? -0.682 81.991 27.027 1.00 23.86 303 MET D CA 1
ATOM 11870 C C . MET D 1 323 ? 0.452 82.909 26.588 1.00 24.08 303 MET D C 1
ATOM 11871 O O . MET D 1 323 ? 1.098 83.536 27.431 1.00 23.65 303 MET D O 1
ATOM 11876 N N . ARG D 1 324 ? 0.692 82.953 25.272 1.00 24.55 304 ARG D N 1
ATOM 11877 C CA . ARG D 1 324 ? 1.643 83.877 24.644 1.00 25.05 304 ARG D CA 1
ATOM 11878 C C . ARG D 1 324 ? 1.107 85.293 24.741 1.00 25.19 304 ARG D C 1
ATOM 11879 O O . ARG D 1 324 ? -0.094 85.520 24.553 1.00 25.02 304 ARG D O 1
ATOM 11887 N N . GLU D 1 325 ? 1.996 86.242 25.018 1.00 25.81 305 GLU D N 1
ATOM 11888 C CA . GLU D 1 325 ? 1.618 87.649 25.179 1.00 26.38 305 GLU D CA 1
ATOM 11889 C C . GLU D 1 325 ? 1.991 88.437 23.922 1.00 27.58 305 GLU D C 1
ATOM 11890 O O . GLU D 1 325 ? 2.265 87.827 22.889 1.00 28.39 305 GLU D O 1
ATOM 11896 N N . ASP D 1 326 ? 2.000 89.771 24.001 1.00 28.62 306 ASP D N 1
ATOM 11897 C CA . ASP D 1 326 ? 2.338 90.642 22.848 1.00 30.04 306 ASP D CA 1
ATOM 11898 C C . ASP D 1 326 ? 3.628 90.254 22.122 1.00 30.30 306 ASP D C 1
ATOM 11899 O O . ASP D 1 326 ? 3.671 90.250 20.897 1.00 31.14 306 ASP D O 1
ATOM 11904 N N . ASN D 1 327 ? 4.680 89.960 22.879 1.00 30.16 307 ASN D N 1
ATOM 11905 C CA . ASN D 1 327 ? 5.851 89.270 22.347 1.00 30.15 307 ASN D CA 1
ATOM 11906 C C . ASN D 1 327 ? 5.553 87.769 22.428 1.00 29.91 307 ASN D C 1
ATOM 11907 O O . ASN D 1 327 ? 5.382 87.232 23.524 1.00 29.26 307 ASN D O 1
ATOM 11912 N N . PRO D 1 328 ? 5.478 87.090 21.269 1.00 30.11 308 PRO D N 1
ATOM 11913 C CA . PRO D 1 328 ? 5.048 85.689 21.211 1.00 29.65 308 PRO D CA 1
ATOM 11914 C C . PRO D 1 328 ? 5.972 84.693 21.940 1.00 29.82 308 PRO D C 1
ATOM 11915 O O . PRO D 1 328 ? 5.571 83.545 22.186 1.00 29.38 308 PRO D O 1
ATOM 11919 N N . LYS D 1 329 ? 7.186 85.119 22.286 1.00 29.75 309 LYS D N 1
ATOM 11920 C CA . LYS D 1 329 ? 8.096 84.255 23.041 1.00 29.61 309 LYS D CA 1
ATOM 11921 C C . LYS D 1 329 ? 7.935 84.431 24.551 1.00 28.23 309 LYS D C 1
ATOM 11922 O O . LYS D 1 329 ? 8.474 83.652 25.334 1.00 28.14 309 LYS D O 1
ATOM 11928 N N . THR D 1 330 ? 7.188 85.458 24.952 1.00 26.66 310 THR D N 1
ATOM 11929 C CA . THR D 1 330 ? 6.779 85.612 26.344 1.00 25.43 310 THR D CA 1
ATOM 11930 C C . THR D 1 330 ? 5.471 84.850 26.553 1.00 24.28 310 THR D C 1
ATOM 11931 O O . THR D 1 330 ? 4.534 84.976 25.759 1.00 23.82 310 THR D O 1
ATOM 11935 N N . PHE D 1 331 ? 5.425 84.040 27.606 1.00 23.58 311 PHE D N 1
ATOM 11936 C CA . PHE D 1 331 ? 4.204 83.312 27.960 1.00 22.22 311 PHE D CA 1
ATOM 11937 C C . PHE D 1 331 ? 4.073 83.120 29.459 1.00 21.77 311 PHE D C 1
ATOM 11938 O O . PHE D 1 331 ? 5.072 83.060 30.180 1.00 22.10 311 PHE D O 1
ATOM 11946 N N . HIS D 1 332 ? 2.832 83.015 29.920 1.00 21.10 312 HIS D N 1
ATOM 11947 C CA . HIS D 1 332 ? 2.574 82.613 31.286 1.00 20.72 312 HIS D CA 1
ATOM 11948 C C . HIS D 1 332 ? 1.646 81.429 31.280 1.00 20.76 312 HIS D C 1
ATOM 11949 O O . HIS D 1 332 ? 1.016 81.118 30.266 1.00 20.44 312 HIS D O 1
ATOM 11956 N N . GLU D 1 333 ? 1.567 80.751 32.416 1.00 21.05 313 GLU D N 1
ATOM 11957 C CA . GLU D 1 333 ? 0.637 79.662 32.520 1.00 21.22 313 GLU D CA 1
ATOM 11958 C C . GLU D 1 333 ? -0.777 80.183 32.693 1.00 19.97 313 GLU D C 1
ATOM 11959 O O . GLU D 1 333 ? -1.050 81.046 33.540 1.00 19.34 313 GLU D O 1
ATOM 11965 N N . ALA D 1 334 ? -1.649 79.696 31.820 1.00 19.14 314 ALA D N 1
ATOM 11966 C CA . ALA D 1 334 ? -3.033 80.122 31.781 1.00 18.51 314 ALA D CA 1
ATOM 11967 C C . ALA D 1 334 ? -3.896 79.163 32.589 1.00 17.81 314 ALA D C 1
ATOM 11968 O O . ALA D 1 334 ? -3.448 78.085 32.975 1.00 17.89 314 ALA D O 1
ATOM 11970 N N . ALA D 1 335 ? -5.140 79.560 32.823 1.00 17.39 315 ALA D N 1
ATOM 11971 C CA . ALA D 1 335 ? -6.138 78.640 33.336 1.00 17.34 315 ALA D CA 1
ATOM 11972 C C . ALA D 1 335 ? -6.350 77.576 32.264 1.00 17.68 315 ALA D C 1
ATOM 11973 O O . ALA D 1 335 ? -6.285 77.868 31.068 1.00 17.75 315 ALA D O 1
ATOM 11975 N N . HIS D 1 336 ? -6.596 76.344 32.693 1.00 17.97 316 HIS D N 1
ATOM 11976 C CA . HIS D 1 336 ? -6.595 75.196 31.787 1.00 18.54 316 HIS D CA 1
ATOM 11977 C C . HIS D 1 336 ? -7.518 75.316 30.580 1.00 18.95 316 HIS D C 1
ATOM 11978 O O . HIS D 1 336 ? -7.192 74.809 29.509 1.00 19.46 316 HIS D O 1
ATOM 11985 N N . LEU D 1 337 ? -8.664 75.968 30.742 1.00 18.78 317 LEU D N 1
ATOM 11986 C CA . LEU D 1 337 ? -9.621 76.069 29.636 1.00 19.62 317 LEU D CA 1
ATOM 11987 C C . LEU D 1 337 ? -9.535 77.408 28.925 1.00 20.71 317 LEU D C 1
ATOM 11988 O O . LEU D 1 337 ? -10.356 77.702 28.055 1.00 21.27 317 LEU D O 1
ATOM 11993 N N . ASN D 1 338 ? -8.547 78.217 29.291 1.00 21.62 318 ASN D N 1
ATOM 11994 C CA . ASN D 1 338 ? -8.548 79.619 28.896 1.00 22.94 318 ASN D CA 1
ATOM 11995 C C . ASN D 1 338 ? -7.274 80.142 28.230 1.00 22.90 318 ASN D C 1
ATOM 11996 O O . ASN D 1 338 ? -7.101 81.353 28.124 1.00 23.60 318 ASN D O 1
ATOM 12001 N N . GLY D 1 339 ? -6.395 79.254 27.772 1.00 22.57 319 GLY D N 1
ATOM 12002 C CA . GLY D 1 339 ? -5.154 79.692 27.125 1.00 22.52 319 GLY D CA 1
ATOM 12003 C C . GLY D 1 339 ? -5.112 79.485 25.619 1.00 22.46 3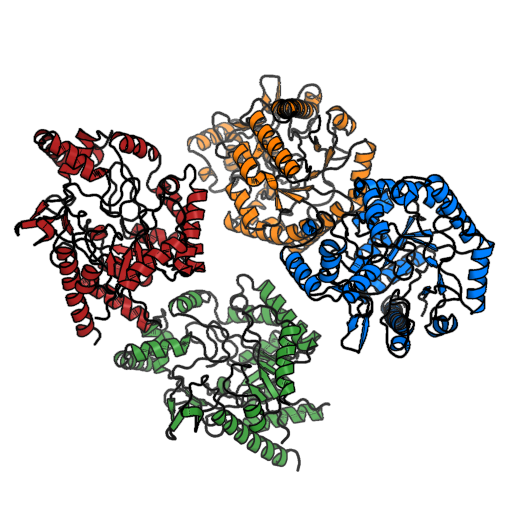19 GLY D C 1
ATOM 12004 O O . GLY D 1 339 ? -6.143 79.536 24.950 1.00 22.41 319 GLY D O 1
ATOM 12005 N N . ASP D 1 340 ? -3.915 79.257 25.088 1.00 22.33 320 ASP D N 1
ATOM 12006 C CA . ASP D 1 340 ? -3.738 79.025 23.650 1.00 22.73 320 ASP D CA 1
ATOM 12007 C C . ASP D 1 340 ? -4.186 77.618 23.213 1.00 22.78 320 ASP D C 1
ATOM 12008 O O . ASP D 1 340 ? -4.588 77.417 22.066 1.00 22.98 320 ASP D O 1
ATOM 12013 N N . VAL D 1 341 ? -4.116 76.659 24.137 1.00 21.92 321 VAL D N 1
ATOM 12014 C CA . VAL D 1 341 ? -4.559 75.305 23.874 1.00 21.85 321 VAL D CA 1
ATOM 12015 C C . VAL D 1 341 ? -6.087 75.281 23.759 1.00 21.56 321 VAL D C 1
ATOM 12016 O O . VAL D 1 341 ? -6.801 75.701 24.672 1.00 20.58 321 VAL D O 1
ATOM 12020 N N . ASP D 1 342 ? -6.575 74.806 22.618 1.00 21.90 322 ASP D N 1
ATOM 12021 C CA . ASP D 1 342 ? -7.989 74.480 22.469 1.00 21.58 322 ASP D CA 1
ATOM 12022 C C . ASP D 1 342 ? -8.179 73.131 23.173 1.00 21.01 322 ASP D C 1
ATOM 12023 O O . ASP D 1 342 ? -8.049 72.065 22.564 1.00 21.95 322 ASP D O 1
ATOM 12028 N N . MET D 1 343 ? -8.458 73.183 24.472 1.00 19.85 323 MET D N 1
ATOM 12029 C CA . MET D 1 343 ? -8.478 71.982 25.300 1.00 19.39 323 MET D CA 1
ATOM 12030 C C . MET D 1 343 ? -9.572 71.011 24.881 1.00 19.48 323 MET D C 1
ATOM 12031 O O . MET D 1 343 ? -9.399 69.803 25.002 1.00 19.04 323 MET D O 1
ATOM 12036 N N . TYR D 1 344 ? -10.690 71.540 24.388 1.00 19.38 324 TYR D N 1
ATOM 12037 C CA . TYR D 1 344 ? -11.773 70.698 23.884 1.00 19.67 324 TYR D CA 1
ATOM 12038 C C . TYR D 1 344 ? -11.310 69.783 22.737 1.00 20.87 324 TYR D C 1
ATOM 12039 O O . TYR D 1 344 ? -11.614 68.588 22.742 1.00 21.03 324 TYR D O 1
ATOM 12048 N N . GLU D 1 345 ? -10.589 70.349 21.769 1.00 21.69 325 GLU D N 1
ATOM 12049 C CA . GLU D 1 345 ? -10.131 69.605 20.586 1.00 23.15 325 GLU D CA 1
ATOM 12050 C C . GLU D 1 345 ? -9.007 68.634 20.925 1.00 23.08 325 GLU D C 1
ATOM 12051 O O . GLU D 1 345 ? -8.923 67.547 20.354 1.00 23.99 325 GLU D O 1
ATOM 12057 N N . VAL D 1 346 ? -8.137 69.038 21.844 1.00 22.33 326 VAL D N 1
ATOM 12058 C CA . VAL D 1 346 ? -7.079 68.167 22.336 1.00 22.70 326 VAL D CA 1
ATOM 12059 C C . VAL D 1 346 ? -7.666 66.932 23.043 1.00 22.85 326 VAL D C 1
ATOM 12060 O O . VAL D 1 346 ? -7.298 65.796 22.725 1.00 23.61 326 VAL D O 1
ATOM 12064 N N . VAL D 1 347 ? -8.596 67.141 23.970 1.00 21.84 327 VAL D N 1
ATOM 12065 C CA . VAL D 1 347 ? -9.183 65.998 24.684 1.00 21.97 327 VAL D CA 1
ATOM 12066 C C . VAL D 1 347 ? -10.094 65.163 23.774 1.00 22.64 327 VAL D C 1
ATOM 12067 O O . VAL D 1 347 ? -10.132 63.942 23.893 1.00 23.16 327 VAL D O 1
ATOM 12071 N N . LYS D 1 348 ? -10.791 65.808 22.840 1.00 22.71 328 LYS D N 1
ATOM 12072 C CA . LYS D 1 348 ? -11.580 65.079 21.863 1.00 23.50 328 LYS D CA 1
ATOM 12073 C C . LYS D 1 348 ? -10.685 64.114 21.066 1.00 24.69 328 LYS D C 1
ATOM 12074 O O . LYS D 1 348 ? -11.058 62.965 20.838 1.00 25.42 328 LYS D O 1
ATOM 12080 N N . ALA D 1 349 ? -9.510 64.589 20.656 1.00 24.75 329 ALA D N 1
ATOM 12081 C CA . ALA D 1 349 ? -8.571 63.779 19.878 1.00 26.03 329 ALA D CA 1
ATOM 12082 C C . ALA D 1 349 ? -8.003 62.638 20.718 1.00 26.41 329 ALA D C 1
ATOM 12083 O O . ALA D 1 349 ? -7.780 61.537 20.207 1.00 27.17 329 ALA D O 1
ATOM 12085 N N . ILE D 1 350 ? -7.776 62.910 22.005 1.00 25.61 330 ILE D N 1
ATOM 12086 C CA . ILE D 1 350 ? -7.286 61.896 22.933 1.00 26.00 330 ILE D CA 1
ATOM 12087 C C . ILE D 1 350 ? -8.348 60.814 23.134 1.00 26.48 330 ILE D C 1
ATOM 12088 O O . ILE D 1 350 ? -8.051 59.617 23.038 1.00 27.69 330 ILE D O 1
ATOM 12093 N N . VAL D 1 351 ? -9.585 61.246 23.375 1.00 25.48 331 VAL D N 1
ATOM 12094 C CA . VAL D 1 351 ? -10.717 60.338 23.499 1.00 25.54 331 VAL D CA 1
ATOM 12095 C C . VAL D 1 351 ? -10.866 59.469 22.245 1.00 27.25 331 VAL D C 1
ATOM 12096 O O . VAL D 1 351 ? -11.077 58.262 22.355 1.00 27.85 331 VAL D O 1
ATOM 12100 N N . GLU D 1 352 ? -10.727 60.076 21.066 1.00 28.06 332 GLU D N 1
ATOM 12101 C CA . GLU D 1 352 ? -10.835 59.339 19.802 1.00 29.89 332 GLU D CA 1
ATOM 12102 C C . GLU D 1 352 ? -9.751 58.275 19.648 1.00 30.87 332 GLU D C 1
ATOM 12103 O O . GLU D 1 352 ? -10.009 57.198 19.110 1.00 31.65 332 GLU D O 1
ATOM 12109 N N . GLU D 1 353 ? -8.548 58.586 20.128 1.00 30.90 333 GLU D N 1
ATOM 12110 C CA . GLU D 1 353 ? -7.443 57.633 20.129 1.00 31.92 333 GLU D CA 1
ATOM 12111 C C . GLU D 1 353 ? -7.715 56.448 21.065 1.00 32.34 333 GLU D C 1
ATOM 12112 O O . GLU D 1 353 ? -7.475 55.305 20.697 1.00 33.99 333 GLU D O 1
ATOM 12118 N N . GLU D 1 354 ? -8.226 56.720 22.260 1.00 31.74 334 GLU D N 1
ATOM 12119 C CA . GLU D 1 354 ? -8.547 55.656 23.210 1.00 31.97 334 GLU D CA 1
ATOM 12120 C C . GLU D 1 354 ? -9.595 54.705 22.647 1.00 32.91 334 GLU D C 1
ATOM 12121 O O . GLU D 1 354 ? -9.497 53.490 22.826 1.00 33.68 334 GLU D O 1
ATOM 12127 N N . HIS D 1 355 ? -10.589 55.259 21.958 1.00 32.85 335 HIS D N 1
ATOM 12128 C CA . HIS D 1 355 ? -11.630 54.442 21.353 1.00 33.92 335 HIS D CA 1
ATOM 12129 C C . HIS D 1 355 ? -11.153 53.655 20.139 1.00 35.79 335 HIS D C 1
ATOM 12130 O O . HIS D 1 355 ? -11.628 52.549 19.907 1.00 36.68 335 HIS D O 1
ATOM 12137 N N . ARG D 1 356 ? -10.213 54.206 19.375 1.00 36.74 336 ARG D N 1
ATOM 12138 C CA . ARG D 1 356 ? -9.679 53.461 18.239 1.00 39.15 336 ARG D CA 1
ATOM 12139 C C . ARG D 1 356 ? -8.857 52.259 18.712 1.00 40.19 336 ARG D C 1
ATOM 12140 O O . ARG D 1 356 ? -8.926 51.192 18.107 1.00 41.17 336 ARG D O 1
ATOM 12148 N N . ARG D 1 357 ? -8.120 52.437 19.810 1.00 39.96 337 ARG D N 1
ATOM 12149 C CA . ARG D 1 357 ? -7.413 51.338 20.465 1.00 41.25 337 ARG D CA 1
ATOM 12150 C C . ARG D 1 357 ? -8.374 50.233 20.900 1.00 42.30 337 ARG D C 1
ATOM 12151 O O . ARG D 1 357 ? -8.091 49.052 20.700 1.00 43.49 337 ARG D O 1
ATOM 12159 N N . LYS D 1 358 ? -9.505 50.618 21.489 1.00 42.24 338 LYS D N 1
ATOM 12160 C CA . LYS D 1 358 ? -10.516 49.651 21.922 1.00 43.77 338 LYS D CA 1
ATOM 12161 C C . LYS D 1 358 ? -11.127 48.902 20.731 1.00 45.44 338 LYS D C 1
ATOM 12162 O O . LYS D 1 358 ? -11.240 47.672 20.752 1.00 46.38 338 LYS D O 1
ATOM 12168 N N . ALA D 1 359 ? -11.498 49.652 19.694 1.00 46.29 339 ALA D N 1
ATOM 12169 C CA . ALA D 1 359 ? -12.112 49.099 18.480 1.00 48.32 339 ALA D CA 1
ATOM 12170 C C . ALA D 1 359 ? -11.185 48.164 17.711 1.00 50.74 339 ALA D C 1
ATOM 12171 O O . ALA D 1 359 ? -11.648 47.263 17.004 1.00 52.08 339 ALA D O 1
ATOM 12173 N N . GLU D 1 360 ? -9.880 48.379 17.852 1.00 51.70 340 GLU D N 1
ATOM 12174 C CA . GLU D 1 360 ? -8.894 47.553 17.163 1.00 54.40 340 GLU D CA 1
ATOM 12175 C C . GLU D 1 360 ? -8.433 46.337 17.975 1.00 55.39 340 GLU D C 1
ATOM 12176 O O . GLU D 1 360 ? -7.585 45.559 17.520 1.00 57.09 340 GLU D O 1
ATOM 12182 N N . GLY D 1 361 ? -9.014 46.162 19.160 1.00 54.80 341 GLY D N 1
ATOM 12183 C CA . GLY D 1 361 ? -8.829 44.926 19.906 1.00 55.99 341 GLY D CA 1
ATOM 12184 C C . GLY D 1 361 ? -8.749 45.020 21.414 1.00 55.14 341 GLY D C 1
ATOM 12185 O O . GLY D 1 361 ? -9.269 44.141 22.111 1.00 55.89 341 GLY D O 1
ATOM 12186 N N . LYS D 1 362 ? -8.099 46.063 21.926 1.00 53.97 342 LYS D N 1
ATOM 12187 C CA . LYS D 1 362 ? -7.810 46.142 23.359 1.00 53.16 342 LYS D CA 1
ATOM 12188 C C . LYS D 1 362 ? -7.854 47.548 23.951 1.00 51.00 342 LYS D C 1
ATOM 12189 O O . LYS D 1 362 ? -7.193 48.467 23.455 1.00 50.60 342 LYS D O 1
ATOM 12195 N N . GLU D 1 363 ? -8.627 47.684 25.029 1.00 49.16 343 GLU D N 1
ATOM 12196 C CA . GLU D 1 363 ? -8.694 48.906 25.825 1.00 46.88 343 GLU D CA 1
ATOM 12197 C C . GLU D 1 363 ? -7.314 49.254 26.389 1.00 45.78 343 GLU D C 1
ATOM 12198 O O . GLU D 1 363 ? -6.640 48.415 26.994 1.00 46.46 343 GLU D O 1
ATOM 12204 N N . ASP D 1 364 ? -6.902 50.498 26.178 1.00 43.27 344 ASP D N 1
ATOM 12205 C CA . ASP D 1 364 ? -5.615 50.974 26.648 1.00 41.91 344 ASP D CA 1
ATOM 12206 C C . ASP D 1 364 ? -5.699 52.484 26.846 1.00 39.47 344 ASP D C 1
ATOM 12207 O O . ASP D 1 364 ? -5.404 53.259 25.936 1.00 39.06 344 ASP D O 1
ATOM 12212 N N . LEU D 1 365 ? -6.115 52.893 28.038 1.00 37.29 345 LEU D N 1
ATOM 12213 C CA . LEU D 1 365 ? -6.310 54.313 28.323 1.00 35.25 345 LEU D CA 1
ATOM 12214 C C . LEU D 1 365 ? -4.975 55.057 28.388 1.00 34.46 345 LEU D C 1
ATOM 12215 O O . LEU D 1 365 ? -3.917 54.457 28.622 1.00 35.31 345 LEU D O 1
ATOM 12220 N N . ILE D 1 366 ? -5.029 56.355 28.132 1.00 32.50 346 ILE D N 1
ATOM 12221 C CA . ILE D 1 366 ? -3.862 57.214 28.269 1.00 31.62 346 ILE D CA 1
ATOM 12222 C C . ILE D 1 366 ? -3.985 58.009 29.571 1.00 29.97 346 ILE D C 1
ATOM 12223 O O . ILE D 1 366 ? -4.892 58.840 29.706 1.00 28.97 346 ILE D O 1
ATOM 12228 N N . PRO D 1 367 ? -3.085 57.752 30.540 1.00 29.62 347 PRO D N 1
ATOM 12229 C CA . PRO D 1 367 ? -3.163 58.493 31.799 1.00 28.31 347 PRO D CA 1
ATOM 12230 C C . PRO D 1 367 ? -2.894 59.986 31.577 1.00 27.40 347 PRO D C 1
ATOM 12231 O O . PRO D 1 367 ? -2.130 60.349 30.677 1.00 27.61 347 PRO D O 1
ATOM 12235 N N . MET D 1 368 ? -3.550 60.837 32.368 1.00 25.88 348 MET D N 1
ATOM 12236 C CA . MET D 1 368 ? -3.299 62.271 32.317 1.00 24.82 348 MET D CA 1
ATOM 12237 C C . MET D 1 368 ? -2.988 62.793 33.701 1.00 24.10 348 MET D C 1
ATOM 12238 O O . MET D 1 368 ? -3.315 62.152 34.698 1.00 23.94 348 MET D O 1
ATOM 12243 N N . ARG D 1 369 ? -2.346 63.960 33.743 1.00 23.37 349 ARG D N 1
ATOM 12244 C CA . ARG D 1 369 ? -2.280 64.771 34.946 1.00 22.62 349 ARG D CA 1
ATOM 12245 C C . ARG D 1 369 ? -2.425 66.243 34.560 1.00 21.78 349 ARG D C 1
ATOM 12246 O O . ARG D 1 369 ? -2.048 66.624 33.445 1.00 22.23 349 ARG D O 1
ATOM 12254 N N . PRO D 1 370 ? -2.987 67.071 35.463 1.00 20.78 350 PRO D N 1
ATOM 12255 C CA . PRO D 1 370 ? -3.221 68.498 35.151 1.00 20.33 350 PRO D CA 1
ATOM 12256 C C . PRO D 1 370 ? -1.932 69.314 34.963 1.00 21.02 350 PRO D C 1
ATOM 12257 O O . PRO D 1 370 ? -1.972 70.423 34.409 1.00 20.99 350 PRO D O 1
ATOM 12261 N N . ASP D 1 371 ? -0.818 68.759 35.430 1.00 22.42 351 ASP D N 1
ATOM 12262 C CA . ASP D 1 371 ? 0.551 69.278 35.208 1.00 23.73 351 ASP D CA 1
ATOM 12263 C C . ASP D 1 371 ? 0.956 70.447 36.112 1.00 23.69 351 ASP D C 1
ATOM 12264 O O . ASP D 1 371 ? 1.701 70.236 37.068 1.00 24.64 351 ASP D O 1
ATOM 12269 N N . HIS D 1 372 ? 0.499 71.662 35.808 1.00 22.97 352 HIS D N 1
ATOM 12270 C CA . HIS D 1 372 ? 0.780 72.820 36.666 1.00 22.74 352 HIS D CA 1
ATOM 12271 C C . HIS D 1 372 ? -0.526 73.455 37.104 1.00 21.63 352 HIS D C 1
ATOM 12272 O O . HIS D 1 372 ? -1.552 73.296 36.443 1.00 21.57 352 HIS D O 1
ATOM 12279 N N . GLY D 1 373 ? -0.487 74.174 38.217 1.00 20.82 353 GLY D N 1
ATOM 12280 C CA . GLY D 1 373 ? -1.660 74.902 38.687 1.00 19.36 353 GLY D CA 1
ATOM 12281 C C . GLY D 1 373 ? -1.267 76.284 39.152 1.00 18.73 353 GLY D C 1
ATOM 12282 O O . GLY D 1 373 ? -0.139 76.492 39.616 1.00 19.00 353 GLY D O 1
ATOM 12283 N N . HIS D 1 374 ? -2.188 77.232 39.010 1.00 17.50 354 HIS D N 1
ATOM 12284 C CA . HIS D 1 374 ? -2.017 78.525 39.628 1.00 16.99 354 HIS D CA 1
ATOM 12285 C C . HIS D 1 374 ? -2.005 78.323 41.129 1.00 16.95 354 HIS D C 1
ATOM 12286 O O . HIS D 1 374 ? -2.622 77.392 41.642 1.00 17.00 354 HIS D O 1
ATOM 12293 N N . GLN D 1 375 ? -1.279 79.188 41.827 1.00 17.34 355 GLN D N 1
ATOM 12294 C CA . GLN D 1 375 ? -1.258 79.197 43.281 1.00 17.05 355 GLN D CA 1
ATOM 12295 C C . GLN D 1 375 ? -2.402 80.094 43.726 1.00 16.08 355 GLN D C 1
ATOM 12296 O O . GLN D 1 375 ? -2.440 81.267 43.370 1.00 16.36 355 GLN D O 1
ATOM 12302 N N . MET D 1 376 ? -3.336 79.546 44.498 1.00 15.54 356 MET D N 1
ATOM 12303 C CA . MET D 1 376 ? -4.577 80.254 44.825 1.00 14.62 356 MET D CA 1
ATOM 12304 C C . MET D 1 376 ? -5.167 79.836 46.165 1.00 14.66 356 MET D C 1
ATOM 12305 O O . MET D 1 376 ? -4.758 78.830 46.760 1.00 15.11 356 MET D O 1
ATOM 12310 N N . LEU D 1 377 ? -6.155 80.606 46.623 1.00 14.37 357 LEU D N 1
ATOM 12311 C CA . LEU D 1 377 ? -6.828 80.347 47.899 1.00 14.73 357 LEU D CA 1
ATOM 12312 C C . LEU D 1 377 ? -5.800 80.102 49.021 1.00 15.39 357 LEU D C 1
ATOM 12313 O O . LEU D 1 377 ? -4.850 80.872 49.155 1.00 15.98 357 LEU D O 1
ATOM 12318 N N . ASP D 1 378 ? -5.965 79.041 49.800 1.00 15.86 358 ASP D N 1
ATOM 12319 C CA . ASP D 1 378 ? -5.066 78.772 50.938 1.00 17.32 358 ASP D CA 1
ATOM 12320 C C . ASP D 1 378 ? -3.583 78.658 50.563 1.00 17.98 358 ASP D C 1
ATOM 12321 O O . ASP D 1 378 ? -2.711 78.949 51.379 1.00 18.51 358 ASP D O 1
ATOM 12326 N N . ASP D 1 379 ? -3.312 78.238 49.329 1.00 18.07 359 ASP D N 1
ATOM 12327 C CA . ASP D 1 379 ? -1.953 78.016 48.853 1.00 19.01 359 ASP D CA 1
ATOM 12328 C C . ASP D 1 379 ? -1.128 79.297 48.706 1.00 19.63 359 ASP D C 1
ATOM 12329 O O . ASP D 1 379 ? 0.102 79.232 48.656 1.00 19.58 359 ASP D O 1
ATOM 12334 N N . LEU D 1 380 ? -1.800 80.448 48.628 1.00 19.97 360 LEU D N 1
ATOM 12335 C CA . LEU D 1 380 ? -1.111 81.751 48.563 1.00 21.08 360 LEU D CA 1
ATOM 12336 C C . LEU D 1 380 ? -0.405 82.134 49.868 1.00 22.81 360 LEU D C 1
ATOM 12337 O O . LEU D 1 380 ? 0.436 83.031 49.872 1.00 22.97 360 LEU D O 1
ATOM 12342 N N . LYS D 1 381 ? -0.763 81.472 50.970 1.00 24.15 361 LYS D N 1
ATOM 12343 C CA . LYS D 1 381 ? -0.123 81.720 52.267 1.00 26.46 361 LYS D CA 1
ATOM 12344 C C . LYS D 1 381 ? 1.049 80.765 52.531 1.00 27.44 361 LYS D C 1
ATOM 12345 O O . LYS D 1 381 ? 1.694 80.828 53.575 1.00 28.51 361 LYS D O 1
ATOM 12351 N N . LYS D 1 382 ? 1.328 79.898 51.566 1.00 27.61 362 LYS D N 1
ATOM 12352 C CA . LYS D 1 382 ? 2.344 78.865 51.721 1.00 28.72 362 LYS D CA 1
ATOM 12353 C C . LYS D 1 382 ? 3.539 79.133 50.829 1.00 29.61 362 LYS D C 1
ATOM 12354 O O . LYS D 1 382 ? 3.431 79.825 49.813 1.00 29.17 362 LYS D O 1
ATOM 12360 N N . LYS D 1 383 ? 4.680 78.583 51.233 1.00 31.37 363 LYS D N 1
ATOM 12361 C CA . LYS D 1 383 ? 5.836 78.431 50.359 1.00 32.38 363 LYS D CA 1
ATOM 12362 C C . LYS D 1 383 ? 5.572 77.167 49.557 1.00 31.78 363 LYS D C 1
ATOM 12363 O O . LYS D 1 383 ? 5.509 76.065 50.113 1.00 32.39 363 LYS D O 1
ATOM 12369 N N . THR D 1 384 ? 5.390 77.318 48.255 1.00 30.72 364 THR D N 1
ATOM 12370 C CA . THR D 1 384 ? 4.992 76.178 47.447 1.00 30.12 364 THR D CA 1
ATOM 12371 C C . THR D 1 384 ? 6.128 75.765 46.535 1.00 30.63 364 THR D C 1
ATOM 12372 O O . THR D 1 384 ? 7.047 76.553 46.283 1.00 31.30 364 THR D O 1
ATOM 12376 N N . ASN D 1 385 ? 6.076 74.516 46.075 1.00 30.22 365 ASN D N 1
ATOM 12377 C CA . ASN D 1 385 ? 6.790 74.117 44.873 1.00 30.21 365 ASN D CA 1
ATOM 12378 C C . ASN D 1 385 ? 6.150 74.859 43.695 1.00 28.79 365 ASN D C 1
ATOM 12379 O O . ASN D 1 385 ? 4.941 74.724 43.454 1.00 27.66 365 ASN D O 1
ATOM 12384 N N . PRO D 1 386 ? 6.942 75.691 42.990 1.00 28.55 366 PRO D N 1
ATOM 12385 C CA . PRO D 1 386 ? 6.411 76.480 41.878 1.00 27.14 366 PRO D CA 1
ATOM 12386 C C . PRO D 1 386 ? 5.640 75.629 40.867 1.00 26.04 366 PRO D C 1
ATOM 12387 O O . PRO D 1 386 ? 6.189 74.676 40.303 1.00 26.08 366 PRO D O 1
ATOM 12391 N N . GLY D 1 387 ? 4.365 75.971 40.679 1.00 24.56 367 GLY D N 1
ATOM 12392 C CA . GLY D 1 387 ? 3.486 75.281 39.739 1.00 23.27 367 GLY D CA 1
ATOM 12393 C C . GLY D 1 387 ? 2.811 74.065 40.339 1.00 23.08 367 GLY D C 1
ATOM 12394 O O . GLY D 1 387 ? 1.914 73.484 39.727 1.00 22.90 367 GLY D O 1
ATOM 12395 N N . TYR D 1 388 ? 3.209 73.704 41.557 1.00 22.87 368 TYR D N 1
ATOM 12396 C CA . TYR D 1 388 ? 2.798 72.431 42.153 1.00 22.13 368 TYR D CA 1
ATOM 12397 C C . TYR D 1 388 ? 2.046 72.525 43.482 1.00 21.62 368 TYR D C 1
ATOM 12398 O O . TYR D 1 388 ? 2.080 71.588 44.288 1.00 22.17 368 TYR D O 1
ATOM 12407 N N . SER D 1 389 ? 1.355 73.646 43.701 1.00 20.31 369 SER D N 1
ATOM 12408 C CA . SER D 1 389 ? 0.381 73.744 44.791 1.00 19.58 369 SER D CA 1
ATOM 12409 C C . SER D 1 389 ? -0.857 72.909 44.418 1.00 18.87 369 SER D C 1
ATOM 12410 O O . SER D 1 389 ? -1.044 72.556 43.247 1.00 18.64 369 SER D O 1
ATOM 12413 N N . ALA D 1 390 ? -1.692 72.593 45.403 1.00 18.24 370 ALA D N 1
ATOM 12414 C CA . ALA D 1 390 ? -2.791 71.650 45.194 1.00 17.83 370 ALA D CA 1
ATOM 12415 C C . ALA D 1 390 ? -4.034 72.248 44.515 1.00 16.80 370 ALA D C 1
ATOM 12416 O O . ALA D 1 390 ? -4.509 71.727 43.501 1.00 16.71 370 ALA D O 1
ATOM 12418 N N . ILE D 1 391 ? -4.546 73.344 45.064 1.00 16.13 371 ILE D N 1
ATOM 12419 C CA . ILE D 1 391 ? -5.865 73.844 44.667 1.00 14.96 371 ILE D CA 1
ATOM 12420 C C . ILE D 1 391 ? -5.979 74.148 43.158 1.00 14.75 371 ILE D C 1
ATOM 12421 O O . ILE D 1 391 ? -6.938 73.713 42.496 1.00 14.71 371 ILE D O 1
ATOM 12426 N N . GLY D 1 392 ? -4.992 74.855 42.617 1.00 14.35 372 GLY D N 1
ATOM 12427 C CA . GLY D 1 392 ? -4.939 75.149 41.183 1.00 14.04 372 GLY D CA 1
ATOM 12428 C C . GLY D 1 392 ? -4.829 73.929 40.279 1.00 14.22 372 GLY D C 1
ATOM 12429 O O . GLY D 1 392 ? -5.391 73.913 39.191 1.00 14.10 372 GLY D O 1
ATOM 12430 N N . ARG D 1 393 ? -4.100 72.907 40.717 1.00 14.82 373 ARG D N 1
ATOM 12431 C CA . ARG D 1 393 ? -4.022 71.664 39.950 1.00 15.19 373 ARG D CA 1
ATOM 12432 C C . ARG D 1 393 ? -5.322 70.889 40.072 1.00 14.61 373 ARG D C 1
ATOM 12433 O O . ARG D 1 393 ? -5.779 70.295 39.104 1.00 14.89 373 ARG D O 1
ATOM 12441 N N . LEU D 1 394 ? -5.927 70.919 41.257 1.00 14.27 374 LEU D N 1
ATOM 12442 C CA . LEU D 1 394 ? -7.232 70.284 41.473 1.00 14.12 374 LEU D CA 1
ATOM 12443 C C . LEU D 1 394 ? -8.259 70.904 40.532 1.00 14.09 374 LEU D C 1
ATOM 12444 O O . LEU D 1 394 ? -9.100 70.195 39.966 1.00 14.42 374 LEU D O 1
ATOM 12449 N N . LYS D 1 395 ? -8.182 72.228 40.385 1.00 13.95 375 LYS D N 1
ATOM 12450 C CA . LYS D 1 395 ? -9.105 72.989 39.545 1.00 13.82 375 LYS D CA 1
ATOM 12451 C C . LYS D 1 395 ? -8.974 72.607 38.068 1.00 13.97 375 LYS D C 1
ATOM 12452 O O . LYS D 1 395 ? -9.973 72.365 37.410 1.00 14.15 375 LYS D O 1
ATOM 12458 N N . GLY D 1 396 ? -7.740 72.567 37.563 1.00 14.48 376 GLY D N 1
ATOM 12459 C CA . GLY D 1 396 ? -7.456 72.162 36.186 1.00 14.50 376 GLY D CA 1
ATOM 12460 C C . GLY D 1 396 ? -7.907 70.738 35.902 1.00 15.24 376 GLY D C 1
ATOM 12461 O O . GLY D 1 396 ? -8.502 70.467 34.851 1.00 15.21 376 GLY D O 1
ATOM 12462 N N . LEU D 1 397 ? -7.625 69.838 36.847 1.00 14.97 377 LEU D N 1
ATOM 12463 C CA . LEU D 1 397 ? -8.061 68.454 36.765 1.00 15.64 377 LEU D CA 1
ATOM 12464 C C . LEU D 1 397 ? -9.586 68.357 36.675 1.00 15.45 377 LEU D C 1
ATOM 12465 O O . LEU D 1 397 ? -10.106 67.627 35.824 1.00 16.17 377 LEU D O 1
ATOM 12470 N N . ALA D 1 398 ? -10.287 69.106 37.530 1.00 14.58 378 ALA D N 1
ATOM 12471 C CA . ALA D 1 398 ? -11.745 69.142 37.527 1.00 13.99 378 ALA D CA 1
ATOM 12472 C C . ALA D 1 398 ? -12.281 69.668 36.188 1.00 14.07 378 ALA D C 1
ATOM 12473 O O . ALA D 1 398 ? -13.208 69.086 35.611 1.00 14.02 378 ALA D O 1
ATOM 12475 N N . GLU D 1 399 ? -11.657 70.724 35.668 1.00 13.62 379 GLU D N 1
ATOM 12476 C CA . GLU D 1 399 ? -12.031 71.266 34.360 1.00 13.74 379 GLU D CA 1
ATOM 12477 C C . GLU D 1 399 ? -11.918 70.232 33.243 1.00 14.40 379 GLU D C 1
ATOM 12478 O O . GLU D 1 399 ? -12.864 70.025 32.483 1.00 14.77 379 GLU D O 1
ATOM 12484 N N . VAL D 1 400 ? -10.778 69.558 33.169 1.00 15.11 380 VAL D N 1
ATOM 12485 C CA . VAL D 1 400 ? -10.565 68.531 32.156 1.00 15.39 380 VAL D CA 1
ATOM 12486 C C . VAL D 1 400 ? -11.470 67.314 32.344 1.00 15.77 380 VAL D C 1
ATOM 12487 O O . VAL D 1 400 ? -11.954 66.754 31.363 1.00 16.71 380 VAL D O 1
ATOM 12491 N N . ARG D 1 401 ? -11.698 66.905 33.593 1.00 15.31 381 ARG D N 1
ATOM 12492 C CA . ARG D 1 401 ? -12.642 65.834 33.900 1.00 15.09 381 ARG D CA 1
ATOM 12493 C C . ARG D 1 401 ? -14.004 66.115 33.275 1.00 14.83 381 ARG D C 1
ATOM 12494 O O . ARG D 1 401 ? -14.622 65.233 32.700 1.00 15.35 381 ARG D O 1
ATOM 12502 N N . GLY D 1 402 ? -14.473 67.347 33.418 1.00 14.33 382 GLY D N 1
ATOM 12503 C CA . GLY D 1 402 ? -15.778 67.727 32.910 1.00 14.30 382 GLY D CA 1
ATOM 12504 C C . GLY D 1 402 ? -15.819 67.766 31.395 1.00 14.50 382 GLY D C 1
ATOM 12505 O O . GLY D 1 402 ? -16.759 67.275 30.797 1.00 14.65 382 GLY D O 1
ATOM 12506 N N . VAL D 1 403 ? -14.794 68.347 30.781 1.00 14.79 383 VAL D N 1
ATOM 12507 C CA . VAL D 1 403 ? -14.678 68.362 29.328 1.00 15.70 383 VAL D CA 1
ATOM 12508 C C . VAL D 1 403 ? -14.695 66.932 28.757 1.00 16.94 383 VAL D C 1
ATOM 12509 O O . VAL D 1 403 ? -15.416 66.649 27.797 1.00 17.53 383 VAL D O 1
ATOM 12513 N N . GLU D 1 404 ? -13.903 66.047 29.357 1.00 17.37 384 GLU D N 1
ATOM 12514 C CA . GLU D 1 404 ? -13.762 64.685 28.872 1.00 18.41 384 GLU D CA 1
ATOM 12515 C C . GLU D 1 404 ? -15.047 63.875 29.050 1.00 18.67 384 GLU D C 1
ATOM 12516 O O . GLU D 1 404 ? -15.456 63.159 28.131 1.00 19.70 384 GLU D O 1
ATOM 12522 N N . LEU D 1 405 ? -15.685 63.993 30.208 1.00 17.91 385 LEU D N 1
ATOM 12523 C CA . LEU D 1 405 ? -16.955 63.314 30.446 1.00 18.15 385 LEU D CA 1
ATOM 12524 C C . LEU D 1 405 ? -17.990 63.664 29.388 1.00 17.97 385 LEU D C 1
ATOM 12525 O O . LEU D 1 405 ? -18.659 62.776 28.859 1.00 18.38 385 LEU D O 1
ATOM 12530 N N . ALA D 1 406 ? -18.125 64.952 29.083 1.00 17.24 386 ALA D N 1
ATOM 12531 C CA . ALA D 1 406 ? -19.130 65.392 28.109 1.00 17.30 386 ALA D CA 1
ATOM 12532 C C . ALA D 1 406 ? -18.795 64.954 26.682 1.00 17.57 386 ALA D C 1
ATOM 12533 O O . ALA D 1 406 ? -19.696 64.687 25.905 1.00 17.86 386 ALA D O 1
ATOM 12535 N N . ILE D 1 407 ? -17.510 64.897 26.345 1.00 17.77 387 ILE D N 1
ATOM 12536 C CA . ILE D 1 407 ? -17.085 64.393 25.036 1.00 18.82 387 ILE D CA 1
ATOM 12537 C C . ILE D 1 407 ? -17.437 62.912 24.930 1.00 19.84 387 ILE D C 1
ATOM 12538 O O . ILE D 1 407 ? -17.983 62.477 23.917 1.00 20.69 387 ILE D O 1
ATOM 12543 N N . GLN D 1 408 ? -17.162 62.158 25.998 1.00 19.78 388 GLN D N 1
ATOM 12544 C CA . GLN D 1 408 ? -17.471 60.733 26.041 1.00 20.57 388 GLN D CA 1
ATOM 12545 C C . GLN D 1 408 ? -18.950 60.513 25.771 1.00 20.50 388 GLN D C 1
ATOM 12546 O O . GLN D 1 408 ? -19.319 59.643 24.977 1.00 21.19 388 GLN D O 1
ATOM 12552 N N . ARG D 1 409 ? -19.788 61.311 26.428 1.00 19.61 389 ARG D N 1
ATOM 12553 C CA . ARG D 1 409 ? -21.235 61.179 26.310 1.00 20.02 389 ARG D CA 1
ATOM 12554 C C . ARG D 1 409 ? -21.773 61.698 24.973 1.00 21.02 389 ARG D C 1
ATOM 12555 O O . ARG D 1 409 ? -22.734 61.137 24.436 1.00 21.49 389 ARG D O 1
ATOM 12563 N N . ALA D 1 410 ? -21.165 62.765 24.451 1.00 20.65 390 ALA D N 1
ATOM 12564 C CA . ALA D 1 410 ? -21.623 63.377 23.199 1.00 21.61 390 ALA D CA 1
ATOM 12565 C C . ALA D 1 410 ? -21.306 62.516 21.979 1.00 22.93 390 ALA D C 1
ATOM 12566 O O . ALA D 1 410 ? -22.158 62.340 21.114 1.00 23.59 390 ALA D O 1
ATOM 12568 N N . PHE D 1 411 ? -20.095 61.966 21.921 1.00 24.03 391 PHE D N 1
ATOM 12569 C CA . PHE D 1 411 ? -19.642 61.251 20.727 1.00 26.14 391 PHE D CA 1
ATOM 12570 C C . PHE D 1 411 ? -19.633 59.725 20.830 1.00 28.02 391 PHE D C 1
ATOM 12571 O O . PHE D 1 411 ? -19.590 59.043 19.810 1.00 28.88 391 PHE D O 1
ATOM 12579 N N . PHE D 1 412 ? -19.683 59.194 22.051 1.00 29.06 392 PHE D N 1
ATOM 12580 C CA . PHE D 1 412 ? -19.446 57.766 22.267 1.00 31.28 392 PHE D CA 1
ATOM 12581 C C . PHE D 1 412 ? -20.384 57.075 23.257 1.00 32.50 392 PHE D C 1
ATOM 12582 O O . PHE D 1 412 ? -20.030 56.024 23.787 1.00 33.82 392 PHE D O 1
ATOM 12590 N N . SER D 1 413 ? -21.569 57.625 23.510 1.00 33.44 393 SER D N 1
ATOM 12591 C CA . SER D 1 413 ? -22.470 56.991 24.479 1.00 34.74 393 SER D CA 1
ATOM 12592 C C . SER D 1 413 ? -23.666 56.285 23.835 1.00 36.46 393 SER D C 1
ATOM 12593 O O . SER D 1 413 ? -24.174 56.721 22.803 1.00 38.01 393 SER D O 1
#

Solvent-accessible surface area: 63854 Å² total; per-residue (Å²): 74,156,17,55,11,0,1,9,11,35,1,85,153,15,89,7,50,16,57,55,0,141,150,5,31,3,91,2,0,0,0,0,3,53,112,20,93,34,11,80,54,4,47,48,137,49,0,82,125,17,44,54,62,0,84,126,29,52,5,83,11,22,0,0,9,15,5,16,6,39,9,33,4,11,9,60,64,70,73,51,126,91,38,16,43,16,10,34,67,1,0,86,15,0,5,144,9,46,1,109,16,0,0,1,23,0,6,3,2,8,30,22,2,0,3,32,35,89,70,89,25,148,112,32,5,51,2,6,33,1,6,6,10,37,3,0,0,0,2,36,54,24,4,142,41,124,55,2,51,96,59,24,83,157,121,12,59,64,76,0,46,113,87,46,84,94,26,58,123,90,63,60,47,105,9,19,115,13,6,3,50,37,12,20,17,24,42,50,46,22,84,48,90,90,0,84,127,37,21,96,94,8,164,123,20,89,85,62,79,0,39,102,2,0,14,61,0,0,129,28,0,0,72,14,0,105,134,32,39,1,72,0,0,0,21,0,0,1,0,0,32,87,12,3,51,11,14,12,0,0,4,28,37,29,1,0,10,44,1,22,72,30,17,114,26,99,7,2,0,2,0,0,0,0,0,0,0,8,2,70,78,50,15,85,18,32,40,0,4,132,61,9,0,51,22,1,6,0,1,0,4,4,0,1,64,63,52,151,41,86,88,8,0,27,8,12,33,8,86,112,21,55,8,82,7,99,64,1,2,41,5,12,0,56,11,11,46,95,12,117,87,127,69,121,99,23,60,4,11,2,2,1,4,8,11,18,18,21,121,89,5,69,197,109,131,30,46,31,5,6,5,16,42,4,2,70,80,0,0,44,41,0,61,38,30,4,75,61,3,36,170,79,98,75,123,87,158,18,55,11,0,1,10,10,33,2,94,149,14,90,8,49,15,55,53,0,128,144,4,29,4,92,2,0,0,0,1,3,56,113,23,90,36,11,79,52,6,45,17,134,46,0,44,124,15,42,51,60,0,83,127,29,52,4,82,12,23,0,0,9,14,6,22,6,39,9,32,5,14,8,60,72,67,79,50,125,89,42,16,41,16,9,32,55,1,0,90,9,0,5,6,5,35,2,88,16,0,1,1,22,0,5,1,2,9,32,22,2,0,3,34,35,99,65,88,23,148,117,31,5,51,2,7,35,0,6,6,10,36,3,0,0,0,1,32,58,26,4,138,42,124,60,2,50,94,62,23,83,159,123,11,60,63,75,0,43,130,92,47,83,114,29,56,125,96,42,56,52,92,8,20,128,14,6,3,46,37,12,21,16,21,43,54,50,24,85,47,97,98,0,90,124,40,23,107,98,9,166,120,18,91,99,62,77,0,53,104,3,0,12,62,0,0,127,31,0,0,71,15,0,106,87,31,38,1,77,0,0,0,20,0,0,1,0,0,27,90,9,4,59,9,13,8,0,0,5,22,44,112,2,0,73,46,0,19,97,31,18,110,25,98,7,0,0,0,0,0,0,0,0,0,0,7,2,68,83,105,12,89,18,42,56,0,3,113,98,7,0,48,22,1,6,0,1,1,3,4,0,0,62,62,53,152,39,91,90,7,0,26,8,10,26,8,90,102,22,56,7,82,6,100,68,2,1,45,3,11,1,46,14,11,44,102,10,121,89,136,66,84,111,36,51,4,10,3,2,1,4,9,8,16,18,20,120,92,3,66,198,111,129,32,44,30,5,5,5,15,42,3,1,70,80,0,0,41,44,0,60,37,29,5,73,60,3,40,172,78,92,72,122,74,76,20,55,15,0,0,10,10,32,2,92,147,14,89,8,49,15,54,53,0,128,143,4,32,3,92,1,0,0,0,1,3,50,113,22,91,33,12,76,55,5,46,41,133,50,0,84,120,16,48,50,61,0,87,129,30,51,4,81,12,22,0,0,10,20,6,22,9,37,12,32,4,18,14,67,72,63,67,48,120,88,34,15,47,16,8,34,69,1,0,85,14,0,8,141,6,42,2,118,16,0,1,2,25,0,5,1,4,8,31,24,1,0,6,45,35,99,70,88,24,146,116,29,5,53,2,8,35,1,10,6,10,37,2,0,0,0,2,33,51,17,3,142,42,125,61,2,50,93,63,26,82,158,127,12,58,65,76,0,44,120,82,52,85,99,21,59,46,61,45,41,8,114,7,1,111,16,5,5,49,35,11,21,20,21,52,59,44,20,84,2,74,104,0,84,61,43,21,108,86,8,158,112,18,91,98,61,80,0,52,101,2,0,12,61,0,0,127,28,0,0,70,12,0,102,135,31,39,1,75,0,0,0,22,0,0,1,0,0,26,91,11,3,55,7,13,9,0,0,4,22,43,115,1,0,75,50,0,21,103,31,18,112,24,99,6,1,0,1,0,0,0,0,0,0,0,8,3,70,82,106,13,88,18,36,54,1,4,128,100,10,0,51,23,0,6,0,0,1,3,5,0,0,77,63,54,155,36,89,88,7,0,26,8,11,30,9,91,114,23,59,7,83,6,98,64,2,3,41,6,11,1,52,14,9,31,101,19,84,96,138,65,163,91,41,39,2,10,1,2,1,3,8,10,19,23,20,123,89,3,67,198,110,129,33,44,29,7,6,6,15,44,3,1,70,84,1,0,41,42,0,66,39,26,3,74,61,2,6,153,69,100,80,68,105,70,160,18,55,6,0,1,11,11,34,0,91,150,16,91,9,50,17,55,53,0,129,145,4,30,2,91,1,0,0,0,1,4,49,117,22,90,36,12,74,49,6,48,40,136,49,0,84,131,14,46,49,58,0,84,128,28,51,6,81,10,23,0,0,10,21,5,24,7,38,10,25,5,15,17,68,64,73,67,51,127,88,36,17,43,17,8,30,68,0,0,89,12,0,7,140,7,47,2,114,16,0,0,1,24,0,4,0,2,8,36,24,2,0,2,30,40,92,71,89,24,145,119,32,5,56,2,6,31,0,8,6,10,34,2,0,0,0,2,35,59,22,3,144,47,124,59,2,49,94,64,23,85,157,124,13,58,50,72,0,42,118,86,46,89,105,27,60,123,104,49,57,42,92,6,19,123,12,5,5,47,37,13,20,21,24,47,77,31,25,85,50,107,103,0,85,63,41,23,128,94,11,84,132,21,88,96,60,90,0,53,99,6,0,15,66,0,0,130,29,0,0,68,18,0,104,142,39,38,1,76,0,0,0,19,0,0,1,0,0,27,89,10,4,52,5,14,9,0,0,4,22,41,113,1,0,76,45,0,20,102,29,16,114,26,92,7,1,0,0,0,0,0,0,0,0,0,6,1,72,82,102,15,84,19,35,56,0,4,137,107,7,1,43,24,1,6,0,1,0,4,5,0,0,76,60,55,158,40,87,86,6,0,30,8,13,29,10,90,114,23,57,8,86,5,98,64,2,2,46,6,12,0,65,11,8,31,74,21,92,18,36,25,160,95,38,54,4,11,3,2,1,4,10,10,20,23,21,122,91,4,66,198,112,202,30,44,31,7,5,5,16,41,4,1,70,79,1,0,42,43,0,62,40,29,4,84,61,3,34,171,79,98,74,104

CATH classification: 3.20.20.150

Organism: Escherichia coli (strain K12) (NCBI:txid83333)

Radius of gyration: 41.05 Å; Cα contacts (8 Å, |Δi|>4): 3056; chains: 4; bounding box: 105×125×73 Å

Foldseek 3Di:
DPAQEEAEDAPPPAPQDLLLVVVLPHQEYEYEPLVDAQLAADALVNLVVRQCRNVVSNHGHAEYQAREQDLCLLLVHDPNVSSLVRLLNNLLSCLVVVHFEHEYENDHQAAAAFQDLACQDPVRWGWTKHALLLQLLCCCPPLNQVPQCVVDDPVSNVSNVVVNVPADPVSNVSSQQRGAQHAPSDNHHDDSVRSSVSVVSCPPPDQVNSLVSVLVSCVSRQVSSVVSNHAYAYDAGHQLAAPPVHGGQRAALVSVVSQCVSPVDLSRAHELECARNVLDVPHDSLVSCVVRVSRHQEYAQFHWAQDPPSNIIITDQRCPHSDPLLSNLLSQVVSQVVCVVVVHGHHRYYFPHFFIQDDPSVPDDHRRGSDSPRRSRSSVVSVVSNVVSCVVPPD/DPAQEEAEDAAPPAPQDLLLVVVLPHQEYEYEPLVDAQLAADALVNLVVRQVVNVVSNHGHAEYQANEQDLCLLLVHDPNVSSLVRLLRNLLSCLVVPHAEHEYENDHQAAAAFQDLACQDPVRWGWTWHALLLQLLCLCPVLNQPPQCVVDDPVSNVSNVVVNVPDDPVSNVSRQCRGAQHAPSDNHHDDSCVSNVSVVSCVPPDQVNSLVSVLVSCVSRQVSSVVSNHAYAYEAGHQLADPPNHDGQRAALVSVVSQCVSPVDLSRAHAAECARNVLDPPHPSLVSCVVRVSRHAEYAQFAWAQDPPSNIIITDQRCPHSDPSLSNLLSQVVSQVVCVVVPHRRHRYYFNHFFIQDDPSVVDDHRRRSDSPRRSRSSVVSVVSNVVSCVVPPD/DPAQEEAEDAPPPAPQDLLLVVVLPHQEYEYEDLVDAQLAADALVNLVVRQVRNVVSNHGHAEYLANEQDLCLLLVHDPNVSSLVRLLRNLLSCLVVVHAEHEYESDHQAAAAFQDLACQDPVRWGWTWHDLLLQLLCPCPPLNQPPQPVVDDPVSNVSNVVVNVVDDPVSNVSSQCRGAQHFPSDSHHDDSVRSSVRLVSCVVPDQVNSLVSVLVSCVSRQVSSVVSNHAYAYEAGHQLADPDRHDGQRAALVSVVSQCVSPVDLSRAHALECARNVLDPPHPSLVSCVVRVSSHAAYAQFAWAADPPSNIIITDQRCPHSDVLLSNLLSQLVSQVVVPVVPHRRHRHYFPQFFIQDDPSVVDDHRRRRDSPRRSNSSVVSVVSNVVSCVVPPDD/DPAQEEAEDAPPPAPQDLLLVVVLPHQEYEYEPLVDAQLAADALVNLVVRQVRQVVSVHGHAEYQANEQDLCLLLVDDPNVSSLVRVLNNLLSCLVVPHFEHEYENDHQAAAAFQDLFCQDPVRWGWTWHDLLLQLLCPCPPLNQPPQCVVDDPVSNVSNVVVNVPDDPVSNVSSQCRGAQHAPSDRHGDDSVRSSVSLVSCVPPDQVNSLVSVLVSCVSRQVSSVVSRHAYAYEAGHQLADPPPHGGQRAALVSVVSQCVSPVDLSDAHAAECARNVLDPVHDSLVSCVVRVSRHQEYAQFHWAQDPPSNIIITDQRCPHSDVSLSNLLSQLVSQVVCVVVPDGHHRYYFPQFFTQDDPSVVDDHRRRRDSPRRSRSSVVSVVSNVVSCVVPPD

B-factor: mean 29.1, std 13.64, range [2.0, 89.83]

InterPro domains:
  IPR004628 Mannonate dehydratase [MF_00106] (1-394)
  IPR004628 Mannonate dehydratase [NF003027] (1-391)
  IPR004628 Mannonate dehydratase [PF03786] (1-388)
  IPR004628 Mannonate dehydratase [PIRSF016049] (1-388)
  IPR004628 Mannonate dehydratase [PTHR30387] (1-392)
  IPR004628 Mannonate dehydratase [TIGR00695] (1-394)
  IPR036237 Xylose isomerase-like superfamily [SSF51658] (1-383)

Secondary structure (DSSP, 8-state):
--S-BEEE---TT-SS-HHHHHHHT--EEEE--TTSPTTS---HHHHHHHHHHHHHTT-EEEEEE--PPPHHHHHT-TTHHHHHHHHHHHHHHHHHTT--EEEE----S--S--SEEEEE-TTS-EEEEE-HHHHHHHHHHTS--TTGGGGS-HHHHHHHHHHHHT--HHHHHHHHHHHHS--TT-S----HHHHHHHHHTTTT--HHHHHHHHHHHHHHHHHHHHHHT-EEEEPPPSSSS--TT----SSSHHHHHHHHHH---TTEEEEEEHHHHTTSTT--HHHHHHHHGGGEEEEE---EEE-SSTT-EEEPPTTSSSS-HHHHHHHHHHHHHHHHHTT------EE-----B-GGGGGS--STT--SHHHHHHHHHHHHHHHHHHHHH--/--S-BEEE---TT-SS-HHHHHHHT--EEEE--TTSPTTS---HHHHHHHHHHHHHTT-EEEEEE--PPPHHHHHT-TTHHHHHHHHHHHHHHHHHTT--EEEE----S--S--SEEEEEPTTS-EEEEE-HHHHHHIIIIII--TTGGGGS-HHHHHHHHHHHHT--HHHHHHHHHHHHS--TT-S----HHHHHHHGGGGTT--HHHHHHHHHHHHHHHHHHHHHHT-EEEEPPPSSSS--TT----SSSHHHHHHHHHH--STTEEEEEEHHHHTTSTT--HHHHHHHHGGGEEEEE---EEE-SSTT-EEEPPTTTSSS-HHHHHHHHHHHHHHHHHTS------EE-----B-GGGGGS-PPTT--HHHHHHHHHHHHHHHHHHHHHH--/----BEEE---TT-SS-HHHHHHHT--EEEE--TTSPTT----HHHHHHHHHHHHHTT-EEEEEE--PPPHHHHTT-TTHHHHHHHHHHHHHHHHHTT--EEEE---SS--S--SEEEEE-TTS-EEEEE-HHHHHHIIIIII--TTGGGGS-HHHHHHHHHHHTT--HHHHHHHHHHHHS--TT------HHHHHHHHTTSTT--HHHHHHHHHHHHHHHHHHHHHHT-EEEEPPPSSSS--TT----SSSHHHHHHHHHH---TTEEEEEEHHHHTTSTT--HHHHHHHHGGGEEEEE---EEE-SSTT-EEEPPTTSSSS-HHHHHHHHHHHHHHHHHHTS-----EE-----B-GGGGGS---TT--HHHHHHHHHHHHHHHHHHIIIIII-/--S-BEEE---TT-SS-HHHHHHHT--EEEE--TTS-TT----HHHHHHHHHHHHHTT-EEEEEE--PPPHHHHHT-TTHHHHHHHHHHHHHHHHHTT--EEEE----S--S--SEEEEE-TTS-EEEEE-HHHHHHIIIIII--TTGGGGS-HHHHHHHHHHHHT--HHHHHHHHHHHHS--TT------HHHHHHHHGGGTT--HHHHHHHHHHHHHHHHHHHHHHT-EEEEPPPSSSS-BTTB--SSSSHHHHHHHHHH--STTEEEEEEHHHHTTSTT--HHHHHHHHGGGEEEEE---EEE-SSTT-EEEPPTTSSSS-HHHHHHHHHHHHHHHHHTT------EE-----B-GGGGGS---TT--HHHHHHHHHHHHHHHHHHHHHHH-

Sequence (1581 aa):
SHMEQTWRWYGPNDPVSLADVRQAGATGVVTALHHIPNGEVWSVEEILKRKAIIEDAGLVWSVVESVPIHEDIKTHTGNYEQWIANYQQTLRNLAQCGIRTVCYNFMPVLDWTRTDLEYVLPDGSKALRFDQIEFAAFEMHILKRPGAEADYTEEEIAQAAERFATMSDEDKARLTRNIIAGLPGAEEGYTLDQFRKHLELYKDIDKAKLRENFAVFLKAIIPVAEEVGVRMAVHPDDPPRPILGLPRIVSTIEDMQWMVDTVNSMANGFTMCTGSYGVRADNDLVDMIKQFGPRIYFTHLRSTMREDNPKTFHEAAHLNGDVDMYEVVKAIVEEEHRRKAEGKEDLIPMRPDHGHQMLDDLKKKTNPGYSAIGRLKGLAEVRGVELAIQRAFFSSHMEQTWRWYGPNDPVSLADVRQAGATGVVTALHHIPNGEVWSVEEILKRKAIIEDAGLVWSVVESVPIHEDIKTHTGNYEQWIANYQQTLRNLAQCGIRTVCYNFMPVLDWTRTDLEYVLPDGSKALRFDQIEFAAFEMHILKRPGAEADYTEEEIAQAAERFATMSDEDKARLTRNIIAGLPGAEEGYTLDQFRKHLELYKDIDKAKLRENFAVFLKAIIPVAEEVGVRMAVHPDDPPRPILGLPRIVSTIEDMQWMVDTVNSMANGFTMCTGSYGVRADNDLVDMIKQFGPRIYFTHLRSTMREDNPKTFHEAAHLNGDVDMYEVVKAIVEEEHRRKAEGKEDLIPMRPDHGHQMLDDLKKKTNPGYSAIGRLKGLAEVRGVELAIQRAFFSSHMEQTWRWYGPNDPVSLADVRQAGATGVVTALHHIPNGEVWSVEEILKRKAIIEDAGLVWSVVESVPIHEDIKTHTGNYEQWIANYQQTLRNLAQCGIRTVCYNFMPVLDWTRTDLEYVLPDGSKALRFDQIEFAAFEMHILKRPGAEADYTEEEIAQAAERFATMSDEDKARLTRNIIAGLPGAEEGYTLDQFRKHLELYKDIDKAKLRENFAVFLKAIIPVAEEVGVRMAVHPDDPPRPILGLPRIVSTIEDMQWMVDTVNSMANGFTMCTGSYGVRADNDLVDMIKQFGPRIYFTHLRSTMREDNPKTFHEAAHLNGDVDMYEVVKAIVEEEHRRKAEGKEDLIPMRPDHGHQMLDDLKKKTNPGYSAIGRLKGLAEVRGVELAIQRAFFSRSHMEQTWRWYGPNDPVSLADVRQAGATGVVTALHHIPNGEVWSVEEILKRKAIIEDAGLVWSVVESVPIHEDIKTHTGNYEQWIANYQQTLRNLAQCGIRTVCYNFMPVLDWTRTDLEYVLPDGSKALRFDQIEFAAFEMHILKRPGAEADYTEEEIAQAAERFATMSDEDKARLTRNIIAGLPGAEEGYTLDQFRKHLELYKDIDKAKLRENFAVFLKAIIPVAEEVGVRMAVHPDDPPRPILGLPRIVSTIEDMQWMVDTVNSMANGFTMCTGSYGVRADNDLVDMIKQFGPRIYFTHLRSTMREDNPKTFHEAAHLNGDVDMYEVVKAIVEEEHRRKAEGKEDLIPMRPDHGHQMLDDLKKKTNPGYSAIGRLKGLAEVRGVELAIQRAFFS

Nearest PDB structures (foldseek):
  4eac-assembly1_A  TM=1.002E+00  e=1.885E-80  Escherichia coli K-12
  3ban-assembly1_A  TM=9.263E-01  e=2.874E-34  Streptococcus suis
  1tz9-assembly1_B  TM=9.018E-01  e=2.427E-35  Enterococcus faecalis V583
  3ban-assembly1_B  TM=9.220E-01  e=2.418E-34  Streptococcus suis
  4ovx-assembly1_A  TM=6.450E-01  e=6.978E-07  Planctopirus limnophila DSM 3776

GO terms:
  GO:0008927 mannonate dehydratase activity (F, IMP)
  GO:0008198 ferrous iron binding (F, IDA)
  GO:0030145 manganese ion binding (F, IDA)
  GO:0008927 mannonate dehydratase activity (F, IDA)
  GO:0042840 D-glucuronate catabolic process (P, IMP)
  GO:0006974 DNA damage response (P, IEP)

=== Feature glossary ===
The record interleaves many kinds of information about one protein. Here is each kind framed as the question it answers.

Q: What known structures does this most resemble?
A: Structural nearest neighbors (via Foldseek easy-search vs the PDB). Reported per hit: target PDB id, E-value, and alignment TM-score. A TM-score above ~0.5 is the conventional threshold for 'same fold'.

Q: Where is each backbone atom in 3D?
A: The mmCIF table is the protein's shape written out atom by atom. For each backbone N, Cα, C, and carbonyl O, it records an (x, y, z) coordinate triple in Å plus the residue type, chain letter, and residue number.

Q: What are the backbone torsion angles?
A: The φ/ψ torsion pair specifies the backbone conformation at each residue. φ rotates about the N–Cα bond, ψ about the Cα–C bond. Steric clashes forbid most of the (φ, ψ) plane — the allowed regions (α-helix basin, β-sheet basin, left-handed helix) are the Ramachandran-allowed regions.

Q: Which residues are buried vs exposed?
A: Solvent-accessible surface area (SASA) is the area in Å² traced out by the centre of a 1.4 Å probe sphere (a water molecule) rolled over the protein's van der Waals surface (Shrake–Rupley / Lee–Richards construction). Buried residues have near-zero SASA; fully exposed residues can exceed 200 Å². The total SASA scales roughly with the number of surface residues.

Q: How confident is the AlphaFold model at each residue?
A: pLDDT is the predicted lDDT-Cα score: AlphaFold's confidence that the local environment of each residue (all inter-atomic distances within 15 Å) is correctly placed. It is a per-residue number between 0 and 100, with higher meaning more reliable.

Q: What does the local fold look like, residue by residue?
A: 3Di is Foldseek's structural alphabet. Each residue is assigned one of twenty discrete states based on how its Cα sits relative to its spatial (not sequential) neighbors. Aligning 3Di strings finds structural homologs roughly as well as full 3D superposition, but orders of magnitude faster.

Q: How big and how compact is the whole molecule?
A: Radius of gyration (Rg) is the root-mean-square distance of Cα atoms from their centroid — a single number for overall size and compactness. A globular domain of N residues has Rg ≈ 2.2·N^0.38 Å; an extended or disordered chain has a much larger Rg. The Cα contact count is the number of residue pairs whose Cα atoms are within 8 Å and are more than four positions apart in sequence — a standard proxy for tertiary packing density. The bounding box is the smallest axis-aligned box enclosing all Cα atoms.

Q: Which residues are in helices, strands, or loops?
A: DSSP 8-state secondary structure assigns each residue one of H (α-helix), G (3₁₀-helix), I (π-helix), E (extended β-strand), B (isolated β-bridge), T (hydrogen-bonded turn), S (bend), or '-' (coil). The assignment is computed from backbone hydrogen-bond geometry via the Kabsch–Sander algorithm.

Q: How mobile is each atom in the crystal?
A: Crystallographic B-factors measure how much each atom's electron density is smeared out, in Å². They rise in mobile loops and surface residues and fall in the buried interior. In AlphaFold models this column is repurposed to hold pLDDT instead.

Q: What if only a Cα trace is available?
A: P-SEA three-state annotation labels each residue as helix, strand, or coil based purely on the geometry of the Cα trace. It serves as a fallback when the full backbone (and thus DSSP) is unavailable.

Q: What family and function is it annotated with?
A: Database cross-references. InterPro integrates a dozen domain/family signature databases into unified entries with residue-range hits. GO terms attach function/process/location labels with evidence codes. CATH codes position the fold in a four-level structural taxonomy. Organism is the NCBI-taxonomy species name.

Q: Are the domains correctly placed relative to each other?
A: Predicted Aligned Error (PAE) is an AlphaFold confidence matrix: entry (i, j) is the expected error in the position of residue j, in ångströms, when the prediction is superimposed on the true structure at residue i. Low PAE within a block of residues means that block is internally rigid and well-predicted; high PAE between two blocks means their relative placement is uncertain even if each block individually is confident.

Q: What do the diagnostic plots show?
A: Three diagnostic plots accompany the record. The Cα contact map visualizes the tertiary structure as a 2D adjacency matrix (8 Å cutoff, sequence-local contacts suppressed). The Ramachandran plot shows the distribution of backbone (φ, ψ) torsions, with points in the α and β basins reflecting secondary structure content. The PAE plot shows AlphaFold's inter-residue confidence as a color matrix.

Q: What is the amino-acid chain?
A: Primary structure: the covalent order of the twenty standard amino acids along the backbone. Two proteins with the same sequence will (almost always) fold to the same structure; two with 30% identity often share a fold but not the details.

Q: What do the rendered images show?
A: The six renders are orthographic views along the three Cartesian axes in both directions. Representation (cartoon, sticks, or surface) and color scheme (sequence-rainbow or by-chain) vary across proteins so the training set covers all the common visualization conventions.